Protein 2MZJ (pdb70)

Radius of gyration: 12.13 Å; Cα contacts (8 Å, |Δi|>4): 143; chains: 1; bounding box: 36×20×23 Å

Foldseek 3Di:
DFKWKKKKAQADLPDDPVVVCVQLVVLPFPDWDQPSVRRIIITMHGCVVDVPRNVVSVVSQQVLAQPQDPNTGMGIDTDDVD

GO terms:
  GO:0005730 nucleolus (C, IDA)
  GO:0030515 snoRNA binding (F, IDA)
  GO:0030686 90S preribosome (C, IDA)
  GO:0019843 rRNA binding (F, IDA)
  GO:0042274 ribosomal small subunit biogenesis (P, IGI)
  GO:0005730 nucleolus (C, HDA)
  GO:0005515 protein binding (F, IPI)

Sequence (82 aa):
GNRFIVFVGSLPRDITAVELQNHFKNSSPDQIRLRADKGIAFLEFDADKDRTGIQRRMDIALLQHGTLLKEKKINVELTVGGGNRFIVFVGSLPRDITAVELQNHFKNSSPDQIRLRADKGIAFLEFDADKDRTGIQRRMDIALLQHGTLLKEKKINVELTVGGGNRFIVFVGSLPRDITAVELQNHFKNSSPDQIRLRADKGIAFLEFDADKDRTGIQRRMDIALLQHGTLLKEKKINVELTVGGGNRFIVFVGSLPRDITAVELQNHFKNSSPDQIRLRADKGIAFLEFDADKDRTGIQRRMDIALLQHGTLLKEKKINVELTVGGGNRFIVFVGSLPRDITAVELQNHFKNSSPDQIRLRADKGIAFLEFDADKDRTGIQRRMDIALLQHGTLLKEKKINVELTVGGGNRFIVFVGSLPRDITAVELQNHFKNSSPDQIRLRADKGIAFLEFDADKDRTGIQRRMDIALLQHGTLLKEKKINVELTVGGGNRFIVFVGSLPRDITAVELQNHFKNSSPDQIRLRADKGIAFLEFDADKDRTGIQRRMDIALLQHGTLLKEKKINVELTVGGGNRFIVFVGSLPRDITAVELQNHFKNSSPDQIRLRADKGIAFLEFDADKDRTGIQRRMDIALLQHGTLLKEKKINVELTVGGGNRFIVFVGSLPRDITAVELQNHFKNSSPDQIRLRADKGIAFLEFDADKDRTGIQRRMDIALLQHGTLLKEKKINVELTVGGGNRFIVFVGSLPRDITAVELQNHFKNSSPDQIRLRADKGIAFLEFDADKDRTGIQRRMDIALLQHGTLLKEKKINVELTVGGGNRFIVFVGSLPRDITAVELQNHFKNSSPDQIRLRADKGIAFLEFDADKDRTGIQRRMDIALLQHGTLLKEKKINVELTVGGGNRFIVFVGSLPRDITAVELQNHFKNSSPDQIRLRADKGIAFLEFDADKDRTGIQRRMDIALLQHGTLLKEKKINVELTVGGGNRFIVFVGSLPRDITAVELQNHFKNSSPDQIRLRADKGIAFLEFDADKDRTGIQRRMDIALLQHGTLLKEKKINVELTVGGGNRFIVFVGSLPRDITAVELQNHFKNSSPDQIRLRADKGIAFLEFDADKDRTGIQRRMDIALLQHGTLLKEKKINVELTVGGGNRFIVFVGSLPRDITAVELQNHFKNSSPDQIRLRADKGIAFLEFDADKDRTGIQRRMDIALLQHGTLLKEKKINVELTVGGGNRFIVFVGSLPRDITAVELQNHFKNSSPDQIRLRADKGIAFLEFDADKDRTGIQRRMDIALLQHGTLLKEKKINVELTVGGGNRFIVFVGSLPRDITAVELQNHFKNSSPDQIRLRADKGIAFLEFDADKDRTGIQRRMDIALLQHGTLLKEKKINVELTVGGGNRFIVFVGSLPRDITAVELQNHFKNSSPDQIRLRADKGIAFLEFDADKDRTGIQRRMDIALLQHGTLLKEKKINVELTVGGGNRFIVFVGSLPRDITAVELQNHFKNSSPDQIRLRADKGIAFLEFDADKDRTGIQRRMDIALLQHGTLLKEKKINVELTVGGGNRFIVFVGSLPRDITAVELQNHFKNSSPDQIRLRADKGIAFLEFDADKDRTGIQRRMDIALLQHGTLLKEKKINVELTVGG

Nearest PDB structures (foldseek):
  2mzj-assembly1_A  TM=9.812E-01  e=7.059E-17  Saccharomyces cerevisiae S288C
  3h2v-assembly2_F  TM=8.733E-01  e=1.628E-04  Homo sapiens
  3h2u-assembly1_B  TM=7.815E-01  e=1.421E-04  Homo sapiens
  1wi6-assembly1_A  TM=7.344E-01  e=2.623E-04  Mus musculus
  2ogk-assembly1_C  TM=4.703E-01  e=1.940E-01  Archaeoglobus fulgidus

CATH classification: 3.30.70.330

Solvent-accessible surface area: 5448 Å² total; per-residue (Å²): 110,89,95,67,26,3,70,0,0,66,14,11,235,115,19,62,65,114,53,4,89,84,41,2,152,109,0,45,29,99,51,55,137,58,115,47,114,170,10,26,1,85,2,37,1,41,15,73,126,61,188,126,16,18,106,170,55,19,49,42,0,55,130,37,105,35,43,122,12,71,178,109,130,4,36,1,88,106,35,89,81,97

InterPro domains:
  IPR000504 RNA recognition motif domain [PS50102] (78-155)
  IPR012677 Nucleotide-binding alpha-beta plait domain superfamily [G3DSA:3.30.70.330] (75-156)
  IPR034228 Nop6, RNA recognition motif [cd12400] (78-151)
  IPR035979 RNA-binding domain superfamily [SSF54928] (69-158)

B-factor: mean 33.6, std 22.8, range [0.01, 75.54]

Organism: Saccharomyces cerevisiae (strain ATCC 204508 / S288c) (NCBI:txid559292)

Structure (mmCIF, N/CA/C/O backbone):
data_2MZJ
#
_entry.id   2MZJ
#
loop_
_atom_site.group_PDB
_atom_site.id
_atom_site.type_symbol
_atom_site.label_atom_id
_atom_site.label_alt_id
_atom_site.label_comp_id
_atom_site.label_asym_id
_atom_site.label_entity_id
_atom_site.label_seq_id
_atom_site.pdbx_PDB_ins_code
_atom_site.Cartn_x
_atom_site.Cartn_y
_atom_site.Cartn_z
_atom_site.occupancy
_atom_site.B_iso_or_equiv
_atom_site.auth_seq_id
_atom_site.auth_comp_id
_atom_site.auth_asym_id
_atom_site.auth_atom_id
_atom_site.pdbx_PDB_model_num
ATOM 1 N N . GLY A 1 1 ? -13.024 11.167 1.046 1.00 52.13 1 GLY A N 1
ATOM 2 C CA . GLY A 1 1 ? -14.367 10.745 1.459 1.00 32.43 1 GLY A CA 1
ATOM 3 C C . GLY A 1 1 ? -14.481 9.235 1.413 1.00 54.05 1 GLY A C 1
ATOM 4 O O . GLY A 1 1 ? -14.076 8.539 2.347 1.00 4.04 1 GLY A O 1
ATOM 8 N N . ASN A 1 2 ? -15.030 8.715 0.317 1.00 71.45 2 ASN A N 1
ATOM 9 C CA . ASN A 1 2 ? -15.232 7.294 0.049 1.00 5.21 2 ASN A CA 1
ATOM 10 C C . ASN A 1 2 ? -13.925 6.566 -0.292 1.00 25.13 2 ASN A C 1
ATOM 11 O O . ASN A 1 2 ? -13.893 5.771 -1.226 1.00 54.52 2 ASN A O 1
ATOM 22 N N . ARG A 1 3 ? -12.812 6.851 0.388 1.00 2.02 3 ARG A N 1
ATOM 23 C CA . ARG A 1 3 ? -11.538 6.181 0.145 1.00 14.15 3 ARG A CA 1
ATOM 24 C C . ARG A 1 3 ? -10.678 6.198 1.393 1.00 23.14 3 ARG A C 1
ATOM 25 O O . ARG A 1 3 ? -10.837 7.066 2.257 1.00 3.41 3 ARG A O 1
ATOM 46 N N . PHE A 1 4 ? -9.749 5.256 1.450 1.00 24.12 4 PHE A N 1
ATOM 47 C CA . PHE A 1 4 ? -8.795 5.062 2.530 1.00 2.03 4 PHE A CA 1
ATOM 48 C C . PHE A 1 4 ? -7.408 5.042 1.896 1.00 63.12 4 PHE A C 1
ATOM 49 O O . PHE A 1 4 ? -7.304 4.915 0.669 1.00 35.13 4 PHE A O 1
ATOM 66 N N . ILE A 1 5 ? -6.361 5.225 2.700 1.00 2.42 5 ILE A N 1
ATOM 67 C CA . ILE A 1 5 ? -4.978 5.229 2.250 1.00 3.31 5 ILE A CA 1
ATOM 68 C C . ILE A 1 5 ? -4.177 4.273 3.131 1.00 23.32 5 ILE A C 1
ATOM 69 O O . ILE A 1 5 ? -4.495 4.065 4.305 1.00 74.14 5 ILE A O 1
ATOM 85 N N . VAL A 1 6 ? -3.142 3.676 2.552 1.00 41.12 6 VAL A N 1
ATOM 86 C CA . VAL A 1 6 ? -2.239 2.750 3.204 1.00 53.44 6 VAL A CA 1
ATOM 87 C C . VAL A 1 6 ? -0.883 3.446 3.362 1.00 0.52 6 VAL A C 1
ATOM 88 O O . VAL A 1 6 ? -0.330 3.970 2.386 1.00 44.11 6 VAL A O 1
ATOM 101 N N . PHE A 1 7 ? -0.370 3.513 4.594 1.00 42.04 7 PHE A N 1
ATOM 102 C CA . PHE A 1 7 ? 0.920 4.117 4.892 1.00 71.14 7 PHE A CA 1
ATOM 103 C C . PHE A 1 7 ? 1.931 2.986 4.804 1.00 41.03 7 PHE A C 1
ATOM 104 O O . PHE A 1 7 ? 2.037 2.180 5.731 1.00 33.40 7 PHE A O 1
ATOM 121 N N . VAL A 1 8 ? 2.651 2.886 3.690 1.00 12.41 8 VAL A N 1
ATOM 122 C CA . VAL A 1 8 ? 3.659 1.848 3.523 1.00 2.31 8 VAL A CA 1
ATOM 123 C C . VAL A 1 8 ? 5.008 2.543 3.690 1.00 1.54 8 VAL A C 1
ATOM 124 O O . VAL A 1 8 ? 5.198 3.567 3.029 1.00 32.53 8 VAL A O 1
ATOM 137 N N . GLY A 1 9 ? 5.962 2.035 4.488 1.00 54.54 9 GLY A N 1
ATOM 138 C CA . GLY A 1 9 ? 7.267 2.689 4.633 1.00 3.35 9 GLY A CA 1
ATOM 139 C C . GLY A 1 9 ? 8.408 1.723 4.947 1.00 21.15 9 GLY A C 1
ATOM 140 O O . GLY A 1 9 ? 8.200 0.517 5.057 1.00 12.03 9 GLY A O 1
ATOM 144 N N . SER A 1 10 ? 9.623 2.266 5.075 1.00 3.03 10 SER A N 1
ATOM 145 C CA . SER A 1 10 ? 10.898 1.590 5.356 1.00 13.03 10 SER A CA 1
ATOM 146 C C . SER A 1 10 ? 11.494 0.939 4.095 1.00 20.12 10 SER A C 1
ATOM 147 O O . SER A 1 10 ? 12.422 0.133 4.189 1.00 31.15 10 SER A O 1
ATOM 155 N N . LEU A 1 11 ? 10.980 1.294 2.918 1.00 14.24 11 LEU A N 1
ATOM 156 C CA . LEU A 1 11 ? 11.371 0.761 1.619 1.00 74.35 11 LEU A CA 1
ATOM 157 C C . LEU A 1 11 ? 12.869 0.882 1.289 1.00 54.51 11 LEU A C 1
ATOM 158 O O . LEU A 1 11 ? 13.561 1.749 1.841 1.00 23.33 11 LEU A O 1
ATOM 174 N N . PRO A 1 12 ? 13.363 0.032 0.366 1.00 14.21 12 PRO A N 1
ATOM 175 C CA . PRO A 1 12 ? 14.748 0.024 -0.084 1.00 65.43 12 PRO A CA 1
ATOM 176 C C . PRO A 1 12 ? 15.036 1.246 -0.954 1.00 53.44 12 PRO A C 1
ATOM 177 O O . PRO A 1 12 ? 14.159 1.743 -1.662 1.00 11.31 12 PRO A O 1
ATOM 188 N N . ARG A 1 13 ? 16.298 1.678 -0.977 1.00 22.43 13 ARG A N 1
ATOM 189 C CA . ARG A 1 13 ? 16.738 2.828 -1.770 1.00 61.22 13 ARG A CA 1
ATOM 190 C C . ARG A 1 13 ? 16.516 2.601 -3.266 1.00 62.44 13 ARG A C 1
ATOM 191 O O . ARG A 1 13 ? 16.204 3.540 -3.992 1.00 0.13 13 ARG A O 1
ATOM 212 N N . ASP A 1 14 ? 16.666 1.356 -3.717 1.00 35.10 14 ASP A N 1
ATOM 213 C CA . ASP A 1 14 ? 16.524 0.946 -5.113 1.00 61.24 14 ASP A CA 1
ATOM 214 C C . ASP A 1 14 ? 15.106 0.518 -5.515 1.00 21.33 14 ASP A C 1
ATOM 215 O O . ASP A 1 14 ? 14.932 -0.085 -6.569 1.00 31.45 14 ASP A O 1
ATOM 224 N N . ILE A 1 15 ? 14.086 0.751 -4.684 1.00 13.23 15 ILE A N 1
ATOM 225 C CA . ILE A 1 15 ? 12.700 0.359 -4.967 1.00 3.53 15 ILE A CA 1
ATOM 226 C C . ILE A 1 15 ? 12.217 0.689 -6.399 1.00 41.44 15 ILE A C 1
ATOM 227 O O . ILE A 1 15 ? 12.507 1.763 -6.929 1.00 2.00 15 ILE A O 1
ATOM 243 N N . THR A 1 16 ? 11.446 -0.216 -7.011 1.00 20.30 16 THR A N 1
ATOM 244 C CA . THR A 1 16 ? 10.886 -0.074 -8.351 1.00 14.14 16 THR A CA 1
ATOM 245 C C . THR A 1 16 ? 9.366 -0.217 -8.266 1.00 2.40 16 THR A C 1
ATOM 246 O O . THR A 1 16 ? 8.865 -0.990 -7.450 1.00 3.23 16 THR A O 1
ATOM 257 N N . ALA A 1 17 ? 8.630 0.488 -9.134 1.00 0.51 17 ALA A N 1
ATOM 258 C CA . ALA A 1 17 ? 7.168 0.448 -9.172 1.00 63.23 17 ALA A CA 1
ATOM 259 C C . ALA A 1 17 ? 6.664 -0.964 -9.460 1.00 1.43 17 ALA A C 1
ATOM 260 O O . ALA A 1 17 ? 5.590 -1.337 -8.995 1.00 60.15 17 ALA A O 1
ATOM 267 N N . VAL A 1 18 ? 7.450 -1.756 -10.188 1.00 21.42 18 VAL A N 1
ATOM 268 C CA . VAL A 1 18 ? 7.129 -3.130 -10.534 1.00 61.14 18 VAL A CA 1
ATOM 269 C C . VAL A 1 18 ? 6.941 -3.942 -9.248 1.00 52.35 18 VAL A C 1
ATOM 270 O O . VAL A 1 18 ? 6.007 -4.735 -9.139 1.00 23.45 18 VAL A O 1
ATOM 283 N N . GLU A 1 19 ? 7.838 -3.726 -8.283 1.00 42.01 19 GLU A N 1
ATOM 284 C CA . GLU A 1 19 ? 7.854 -4.403 -6.988 1.00 53.02 19 GLU A CA 1
ATOM 285 C C . GLU A 1 19 ? 6.730 -3.906 -6.074 1.00 71.22 19 GLU A C 1
ATOM 286 O O . GLU A 1 19 ? 6.486 -4.471 -5.010 1.00 51.41 19 GLU A O 1
ATOM 298 N N . LEU A 1 20 ? 6.166 -2.733 -6.364 1.00 41.43 20 LEU A N 1
ATOM 299 C CA . LEU A 1 20 ? 5.053 -2.187 -5.607 1.00 11.11 20 LEU A CA 1
ATOM 300 C C . LEU A 1 20 ? 3.740 -2.732 -6.165 1.00 4.01 20 LEU A C 1
ATOM 301 O O . LEU A 1 20 ? 2.849 -3.127 -5.412 1.00 15.53 20 LEU A O 1
ATOM 317 N N . GLN A 1 21 ? 3.616 -2.752 -7.496 1.00 22.13 21 GLN A N 1
ATOM 318 C CA . GLN A 1 21 ? 2.436 -3.235 -8.196 1.00 31.11 21 GLN A CA 1
ATOM 319 C C . GLN A 1 21 ? 2.196 -4.708 -7.905 1.00 2.33 21 GLN A C 1
ATOM 320 O O . GLN A 1 21 ? 1.070 -5.083 -7.601 1.00 72.25 21 GLN A O 1
ATOM 334 N N . ASN A 1 22 ? 3.242 -5.536 -7.962 1.00 0.43 22 ASN A N 1
ATOM 335 C CA . ASN A 1 22 ? 3.131 -6.976 -7.738 1.00 33.33 22 ASN A CA 1
ATOM 336 C C . ASN A 1 22 ? 2.719 -7.358 -6.318 1.00 33.44 22 ASN A C 1
ATOM 337 O O . ASN A 1 22 ? 2.065 -8.389 -6.120 1.00 63.25 22 ASN A O 1
ATOM 348 N N . HIS A 1 23 ? 3.033 -6.516 -5.343 1.00 2.42 23 HIS A N 1
ATOM 349 C CA . HIS A 1 23 ? 2.732 -6.732 -3.942 1.00 51.31 23 HIS A CA 1
ATOM 350 C C . HIS A 1 23 ? 1.248 -6.503 -3.698 1.00 75.34 23 HIS A C 1
ATOM 351 O O . HIS A 1 23 ? 0.518 -7.428 -3.346 1.00 60.32 23 HIS A O 1
ATOM 365 N N . PHE A 1 24 ? 0.781 -5.283 -3.969 1.00 5.31 24 PHE A N 1
ATOM 366 C CA . PHE A 1 24 ? -0.604 -4.867 -3.769 1.00 11.34 24 PHE A CA 1
ATOM 367 C C . PHE A 1 24 ? -1.561 -5.284 -4.881 1.00 31.12 24 PHE A C 1
ATOM 368 O O . PHE A 1 24 ? -2.748 -4.973 -4.785 1.00 61.14 24 PHE A O 1
ATOM 385 N N . LYS A 1 25 ? -1.099 -6.036 -5.882 1.00 5.03 25 LYS A N 1
ATOM 386 C CA . LYS A 1 25 ? -1.876 -6.522 -7.007 1.00 32.20 25 LYS A CA 1
ATOM 387 C C . LYS A 1 25 ? -3.183 -7.160 -6.524 1.00 63.32 25 LYS A C 1
ATOM 388 O O . LYS A 1 25 ? -4.244 -6.728 -6.968 1.00 2.00 25 LYS A O 1
ATOM 407 N N . ASN A 1 26 ? -3.132 -8.099 -5.570 1.00 0.04 26 ASN A N 1
ATOM 408 C CA . ASN A 1 26 ? -4.319 -8.770 -5.019 1.00 24.15 26 ASN A CA 1
ATOM 409 C C . ASN A 1 26 ? -5.287 -7.771 -4.357 1.00 5.03 26 ASN A C 1
ATOM 410 O O . ASN A 1 26 ? -6.503 -7.845 -4.546 1.00 20.34 26 ASN A O 1
ATOM 421 N N . SER A 1 27 ? -4.767 -6.831 -3.562 1.00 13.11 27 SER A N 1
ATOM 422 C CA . SER A 1 27 ? -5.577 -5.819 -2.880 1.00 4.42 27 SER A CA 1
ATOM 423 C C . SER A 1 27 ? -6.168 -4.768 -3.846 1.00 5.42 27 SER A C 1
ATOM 424 O O . SER A 1 27 ? -7.103 -4.073 -3.474 1.00 12.40 27 SER A O 1
ATOM 432 N N . SER A 1 28 ? -5.653 -4.661 -5.073 1.00 53.23 28 SER A N 1
ATOM 433 C CA . SER A 1 28 ? -6.091 -3.748 -6.132 1.00 23.30 28 SER A CA 1
ATOM 434 C C . SER A 1 28 ? -6.245 -2.262 -5.728 1.00 45.11 28 SER A C 1
ATOM 435 O O . SER A 1 28 ? -7.369 -1.755 -5.658 1.00 3.01 28 SER A O 1
ATOM 443 N N . PRO A 1 29 ? -5.140 -1.531 -5.487 1.00 40.14 29 PRO A N 1
ATOM 444 C CA . PRO A 1 29 ? -5.186 -0.110 -5.137 1.00 63.23 29 PRO A CA 1
ATOM 445 C C . PRO A 1 29 ? -5.711 0.713 -6.320 1.00 41.02 29 PRO A C 1
ATOM 446 O O . PRO A 1 29 ? -5.774 0.246 -7.464 1.00 61.43 29 PRO A O 1
ATOM 457 N N . ASP A 1 30 ? -6.074 1.956 -6.033 1.00 45.24 30 ASP A N 1
ATOM 458 C CA . ASP A 1 30 ? -6.585 2.935 -6.982 1.00 11.10 30 ASP A CA 1
ATOM 459 C C . ASP A 1 30 ? -5.437 3.857 -7.377 1.00 20.50 30 ASP A C 1
ATOM 460 O O . ASP A 1 30 ? -5.174 4.084 -8.561 1.00 34.24 30 ASP A O 1
ATOM 469 N N . GLN A 1 31 ? -4.702 4.337 -6.374 1.00 31.34 31 GLN A N 1
ATOM 470 C CA . GLN A 1 31 ? -3.586 5.263 -6.544 1.00 33.32 31 GLN A CA 1
ATOM 471 C C . GLN A 1 31 ? -2.284 4.600 -6.082 1.00 2.41 31 GLN A C 1
ATOM 472 O O . GLN A 1 31 ? -2.332 3.742 -5.203 1.00 20.12 31 GLN A O 1
ATOM 486 N N . ILE A 1 32 ? -1.138 4.951 -6.681 1.00 21.40 32 ILE A N 1
ATOM 487 C CA . ILE A 1 32 ? 0.191 4.412 -6.368 1.00 51.32 32 ILE A CA 1
ATOM 488 C C . ILE A 1 32 ? 1.202 5.548 -6.588 1.00 23.25 32 ILE A C 1
ATOM 489 O O . ILE A 1 32 ? 1.412 5.960 -7.734 1.00 2.11 32 ILE A O 1
ATOM 505 N N . ARG A 1 33 ? 1.836 6.055 -5.522 1.00 20.41 33 ARG A N 1
ATOM 506 C CA . ARG A 1 33 ? 2.818 7.136 -5.550 1.00 54.31 33 ARG A CA 1
ATOM 507 C C . ARG A 1 33 ? 3.960 6.838 -4.568 1.00 74.41 33 ARG A C 1
ATOM 508 O O . ARG A 1 33 ? 3.773 7.009 -3.361 1.00 5.14 33 ARG A O 1
ATOM 529 N N . LEU A 1 34 ? 5.132 6.421 -5.052 1.00 4.52 34 LEU A N 1
ATOM 530 C CA . LEU A 1 34 ? 6.327 6.082 -4.261 1.00 51.31 34 LEU A CA 1
ATOM 531 C C . LEU A 1 34 ? 7.209 7.319 -4.060 1.00 12.22 34 LEU A C 1
ATOM 532 O O . LEU A 1 34 ? 7.532 8.019 -5.024 1.00 22.33 34 LEU A O 1
ATOM 548 N N . ARG A 1 35 ? 7.577 7.628 -2.811 1.00 34.24 35 ARG A N 1
ATOM 549 C CA . ARG A 1 35 ? 8.447 8.736 -2.415 1.00 75.41 35 ARG A CA 1
ATOM 550 C C . ARG A 1 35 ? 9.680 8.149 -1.723 1.00 40.13 35 ARG A C 1
ATOM 551 O O . ARG A 1 35 ? 9.731 8.059 -0.490 1.00 51.25 35 ARG A O 1
ATOM 572 N N . ALA A 1 36 ? 10.695 7.767 -2.505 1.00 42.33 36 ALA A N 1
ATOM 573 C CA . ALA A 1 36 ? 11.937 7.191 -1.987 1.00 23.20 36 ALA A CA 1
ATOM 574 C C . ALA A 1 36 ? 12.646 8.120 -0.989 1.00 15.42 36 ALA A C 1
ATOM 575 O O . ALA A 1 36 ? 13.354 7.628 -0.112 1.00 52.42 36 ALA A O 1
ATOM 582 N N . ASP A 1 37 ? 12.362 9.427 -1.042 1.00 21.45 37 ASP A N 1
ATOM 583 C CA . ASP A 1 37 ? 12.903 10.498 -0.195 1.00 13.01 37 ASP A CA 1
ATOM 584 C C . ASP A 1 37 ? 12.775 10.179 1.304 1.00 34.41 37 ASP A C 1
ATOM 585 O O . ASP A 1 37 ? 13.533 10.695 2.130 1.00 44.03 37 ASP A O 1
ATOM 594 N N . LYS A 1 38 ? 11.764 9.383 1.671 1.00 43.32 38 LYS A N 1
ATOM 595 C CA . LYS A 1 38 ? 11.473 8.908 3.021 1.00 72.15 38 LYS A CA 1
ATOM 596 C C . LYS A 1 38 ? 11.181 7.400 3.008 1.00 11.13 38 LYS A C 1
ATOM 597 O O . LYS A 1 38 ? 10.701 6.868 4.008 1.00 13.32 38 LYS A O 1
ATOM 616 N N . GLY A 1 39 ? 11.393 6.724 1.876 1.00 11.40 39 GLY A N 1
ATOM 617 C CA . GLY A 1 39 ? 11.148 5.300 1.721 1.00 31.44 39 GLY A CA 1
ATOM 618 C C . GLY A 1 39 ? 9.705 4.933 2.048 1.00 73.12 39 GLY A C 1
ATOM 619 O O . GLY A 1 39 ? 9.482 3.880 2.642 1.00 42.23 39 GLY A O 1
ATOM 623 N N . ILE A 1 40 ? 8.746 5.798 1.707 1.00 31.12 40 ILE A N 1
ATOM 624 C CA . ILE A 1 40 ? 7.319 5.633 1.922 1.00 54.31 40 ILE A CA 1
ATOM 625 C C . ILE A 1 40 ? 6.603 5.826 0.593 1.00 54.21 40 ILE A C 1
ATOM 626 O O . ILE A 1 40 ? 7.201 6.260 -0.394 1.00 31.52 40 ILE A O 1
ATOM 642 N N . ALA A 1 41 ? 5.316 5.516 0.569 1.00 43.42 41 ALA A N 1
ATOM 643 C CA . ALA A 1 41 ? 4.462 5.635 -0.586 1.00 4.33 41 ALA A CA 1
ATOM 644 C C . ALA A 1 41 ? 3.045 5.844 -0.087 1.00 54.42 41 ALA A C 1
ATOM 645 O O . ALA A 1 41 ? 2.773 5.727 1.112 1.00 51.14 41 ALA A O 1
ATOM 652 N N . PHE A 1 42 ? 2.151 6.161 -1.012 1.00 3.34 42 PHE A N 1
ATOM 653 C CA . PHE A 1 42 ? 0.743 6.388 -0.738 1.00 4.30 42 PHE A CA 1
ATOM 654 C C . PHE A 1 42 ? -0.007 5.501 -1.716 1.00 21.43 42 PHE A C 1
ATOM 655 O O . PHE A 1 42 ? 0.377 5.404 -2.890 1.00 51.24 42 PHE A O 1
ATOM 672 N N . LEU A 1 43 ? -1.032 4.816 -1.221 1.00 35.11 43 LEU A N 1
ATOM 673 C CA . LEU A 1 43 ? -1.874 3.929 -1.999 1.00 14.12 43 LEU A CA 1
ATOM 674 C C . LEU A 1 43 ? -3.297 4.179 -1.558 1.00 2.53 43 LEU A C 1
ATOM 675 O O . LEU A 1 43 ? -3.610 3.901 -0.402 1.00 33.34 43 LEU A O 1
ATOM 691 N N . GLU A 1 44 ? -4.087 4.824 -2.409 1.00 34.44 44 GLU A N 1
ATOM 692 C CA . GLU A 1 44 ? -5.489 5.114 -2.124 1.00 24.23 44 GLU A CA 1
ATOM 693 C C . GLU A 1 44 ? -6.287 3.907 -2.609 1.00 12.11 44 GLU A C 1
ATOM 694 O O . GLU A 1 44 ? -5.848 3.203 -3.527 1.00 11.20 44 GLU A O 1
ATOM 706 N N . PHE A 1 45 ? -7.458 3.679 -2.023 1.00 2.41 45 PHE A N 1
ATOM 707 C CA . PHE A 1 45 ? -8.347 2.581 -2.351 1.00 5.31 45 PHE A CA 1
ATOM 708 C C . PHE A 1 45 ? -9.774 3.113 -2.325 1.00 20.43 45 PHE A C 1
ATOM 709 O O . PHE A 1 45 ? -10.262 3.518 -1.263 1.00 43.11 45 PHE A O 1
ATOM 726 N N . ASP A 1 46 ? -10.439 3.093 -3.482 1.00 2.23 46 ASP A N 1
ATOM 727 C CA . ASP A 1 46 ? -11.803 3.579 -3.620 1.00 25.32 46 ASP A CA 1
ATOM 728 C C . ASP A 1 46 ? -12.799 2.660 -2.919 1.00 60.11 46 ASP A C 1
ATOM 729 O O . ASP A 1 46 ? -13.026 1.516 -3.330 1.00 22.32 46 ASP A O 1
ATOM 738 N N . ALA A 1 47 ? -13.357 3.133 -1.809 1.00 14.44 47 ALA A N 1
ATOM 739 C CA . ALA A 1 47 ? -14.339 2.417 -1.016 1.00 34.50 47 ALA A CA 1
ATOM 740 C C . ALA A 1 47 ? -15.654 2.314 -1.782 1.00 13.53 47 ALA A C 1
ATOM 741 O O . ALA A 1 47 ? -16.369 1.321 -1.622 1.00 43.53 47 ALA A O 1
ATOM 748 N N . ASP A 1 48 ? -15.961 3.313 -2.615 1.00 42.32 48 ASP A N 1
ATOM 749 C CA . ASP A 1 48 ? -17.181 3.352 -3.417 1.00 55.04 48 ASP A CA 1
ATOM 750 C C . ASP A 1 48 ? -17.190 2.258 -4.492 1.00 53.14 48 ASP A C 1
ATOM 751 O O . ASP A 1 48 ? -18.254 1.853 -4.972 1.00 51.51 48 ASP A O 1
ATOM 760 N N . LYS A 1 49 ? -16.012 1.736 -4.855 1.00 35.31 49 LYS A N 1
ATOM 761 C CA . LYS A 1 49 ? -15.874 0.675 -5.844 1.00 11.24 49 LYS A CA 1
ATOM 762 C C . LYS A 1 49 ? -16.602 -0.566 -5.330 1.00 60.41 49 LYS A C 1
ATOM 763 O O . LYS A 1 49 ? -17.183 -1.278 -6.144 1.00 15.41 49 LYS A O 1
ATOM 782 N N . ASP A 1 50 ? -16.552 -0.864 -4.025 1.00 55.52 50 ASP A N 1
ATOM 783 C CA . ASP A 1 50 ? -17.224 -2.020 -3.431 1.00 25.32 50 ASP A CA 1
ATOM 784 C C . ASP A 1 50 ? -17.442 -1.826 -1.932 1.00 71.42 50 ASP A C 1
ATOM 785 O O . ASP A 1 50 ? -16.515 -2.021 -1.132 1.00 15.43 50 ASP A O 1
ATOM 794 N N . ARG A 1 51 ? -18.678 -1.494 -1.546 1.00 22.13 51 ARG A N 1
ATOM 795 C CA . ARG A 1 51 ? -19.068 -1.286 -0.148 1.00 64.52 51 ARG A CA 1
ATOM 796 C C . ARG A 1 51 ? -18.694 -2.457 0.748 1.00 23.13 51 ARG A C 1
ATOM 797 O O . ARG A 1 51 ? -18.345 -2.221 1.906 1.00 5.30 51 ARG A O 1
ATOM 818 N N . THR A 1 52 ? -18.731 -3.692 0.256 1.00 71.24 52 THR A N 1
ATOM 819 C CA . THR A 1 52 ? -18.442 -4.865 1.072 1.00 11.01 52 THR A CA 1
ATOM 820 C C . THR A 1 52 ? -17.161 -5.604 0.660 1.00 72.14 52 THR A C 1
ATOM 821 O O . THR A 1 52 ? -16.915 -6.715 1.141 1.00 72.43 52 THR A O 1
ATOM 832 N N . GLY A 1 53 ? -16.324 -4.987 -0.183 1.00 72.24 53 GLY A N 1
ATOM 833 C CA . GLY A 1 53 ? -15.059 -5.544 -0.662 1.00 14.14 53 GLY A CA 1
ATOM 834 C C . GLY A 1 53 ? -13.860 -4.706 -0.223 1.00 31.13 53 GLY A C 1
ATOM 835 O O . GLY A 1 53 ? -12.761 -5.246 -0.084 1.00 3.23 53 GLY A O 1
ATOM 839 N N . ILE A 1 54 ? -14.054 -3.405 0.049 1.00 62.55 54 ILE A N 1
ATOM 840 C CA . ILE A 1 54 ? -12.981 -2.510 0.488 1.00 64.14 54 ILE A CA 1
ATOM 841 C C . ILE A 1 54 ? -12.289 -3.068 1.746 1.00 4.02 54 ILE A C 1
ATOM 842 O O . ILE A 1 54 ? -11.072 -2.935 1.894 1.00 12.30 54 ILE A O 1
ATOM 858 N N . GLN A 1 55 ? -13.054 -3.750 2.610 1.00 4.00 55 GLN A N 1
ATOM 859 C CA . GLN A 1 55 ? -12.565 -4.365 3.842 1.00 23.32 55 GLN A CA 1
ATOM 860 C C . GLN A 1 55 ? -11.432 -5.344 3.512 1.00 0.40 55 GLN A C 1
ATOM 861 O O . GLN A 1 55 ? -10.295 -5.150 3.935 1.00 41.34 55 GLN A O 1
ATOM 875 N N . ARG A 1 56 ? -11.720 -6.383 2.717 1.00 42.44 56 ARG A N 1
ATOM 876 C CA . ARG A 1 56 ? -10.716 -7.379 2.363 1.00 15.21 56 ARG A CA 1
ATOM 877 C C . ARG A 1 56 ? -9.551 -6.755 1.626 1.00 24.13 56 ARG A C 1
ATOM 878 O O . ARG A 1 56 ? -8.419 -7.186 1.835 1.00 13.41 56 ARG A O 1
ATOM 899 N N . ARG A 1 57 ? -9.792 -5.760 0.771 1.00 42.23 57 ARG A N 1
ATOM 900 C CA . ARG A 1 57 ? -8.697 -5.107 0.062 1.00 61.32 57 ARG A CA 1
ATOM 901 C C . ARG A 1 57 ? -7.734 -4.511 1.089 1.00 3.15 57 ARG A C 1
ATOM 902 O O . ARG A 1 57 ? -6.520 -4.668 0.935 1.00 3.43 57 ARG A O 1
ATOM 923 N N . MET A 1 58 ? -8.254 -3.871 2.143 1.00 1.22 58 MET A N 1
ATOM 924 C CA . MET A 1 58 ? -7.428 -3.293 3.185 1.00 43.31 58 MET A CA 1
ATOM 925 C C . MET A 1 58 ? -6.747 -4.419 3.953 1.00 64.42 58 MET A C 1
ATOM 926 O O . MET A 1 58 ? -5.542 -4.326 4.140 1.00 53.14 58 MET A O 1
ATOM 940 N N . ASP A 1 59 ? -7.452 -5.493 4.338 1.00 40.05 59 ASP A N 1
ATOM 941 C CA . ASP A 1 59 ? -6.878 -6.630 5.078 1.00 14.42 59 ASP A CA 1
ATOM 942 C C . ASP A 1 59 ? -5.642 -7.155 4.352 1.00 12.44 59 ASP A C 1
ATOM 943 O O . ASP A 1 59 ? -4.574 -7.300 4.942 1.00 21.25 59 ASP A O 1
ATOM 952 N N . ILE A 1 60 ? -5.788 -7.430 3.054 1.00 0.33 60 ILE A N 1
ATOM 953 C CA . ILE A 1 60 ? -4.746 -7.949 2.182 1.00 60.25 60 ILE A CA 1
ATOM 954 C C . ILE A 1 60 ? -3.555 -6.992 2.145 1.00 72.22 60 ILE A C 1
ATOM 955 O O . ILE A 1 60 ? -2.406 -7.447 2.089 1.00 62.41 60 ILE A O 1
ATOM 971 N N . ALA A 1 61 ? -3.794 -5.680 2.140 1.00 31.40 61 ALA A N 1
ATOM 972 C CA . ALA A 1 61 ? -2.722 -4.702 2.130 1.00 42.55 61 ALA A CA 1
ATOM 973 C C . ALA A 1 61 ? -2.056 -4.654 3.510 1.00 72.41 61 ALA A C 1
ATOM 974 O O . ALA A 1 61 ? -0.834 -4.601 3.590 1.00 24.53 61 ALA A O 1
ATOM 981 N N . LEU A 1 62 ? -2.844 -4.684 4.587 1.00 31.10 62 LEU A N 1
ATOM 982 C CA . LEU A 1 62 ? -2.394 -4.622 5.980 1.00 63.41 62 LEU A CA 1
ATOM 983 C C . LEU A 1 62 ? -1.577 -5.851 6.358 1.00 54.33 62 LEU A C 1
ATOM 984 O O . LEU A 1 62 ? -0.662 -5.770 7.179 1.00 15.30 62 LEU A O 1
ATOM 1000 N N . LEU A 1 63 ? -1.870 -6.992 5.739 1.00 74.33 63 LEU A N 1
ATOM 1001 C CA . LEU A 1 63 ? -1.154 -8.233 5.986 1.00 53.33 63 LEU A CA 1
ATOM 1002 C C . LEU A 1 63 ? 0.299 -8.118 5.514 1.00 14.40 63 LEU A C 1
ATOM 1003 O O . LEU A 1 63 ? 1.110 -8.964 5.875 1.00 24.30 63 LEU A O 1
ATOM 1019 N N . GLN A 1 64 ? 0.641 -7.081 4.738 1.00 40.31 64 GLN A N 1
ATOM 1020 C CA . GLN A 1 64 ? 1.991 -6.845 4.241 1.00 64.32 64 GLN A CA 1
ATOM 1021 C C . GLN A 1 64 ? 2.823 -6.042 5.269 1.00 44.52 64 GLN A C 1
ATOM 1022 O O . GLN A 1 64 ? 3.928 -5.584 4.975 1.00 32.34 64 GLN A O 1
ATOM 1036 N N . HIS A 1 65 ? 2.289 -5.788 6.469 1.00 21.11 65 HIS A N 1
ATOM 1037 C CA . HIS A 1 65 ? 2.981 -5.082 7.535 1.00 44.43 65 HIS A CA 1
ATOM 1038 C C . HIS A 1 65 ? 4.006 -6.068 8.073 1.00 32.42 65 HIS A C 1
ATOM 1039 O O . HIS A 1 65 ? 3.640 -7.125 8.598 1.00 5.31 65 HIS A O 1
ATOM 1053 N N . GLY A 1 66 ? 5.277 -5.739 7.910 1.00 54.31 66 GLY A N 1
ATOM 1054 C CA . GLY A 1 66 ? 6.406 -6.542 8.336 1.00 42.41 66 GLY A CA 1
ATOM 1055 C C . GLY A 1 66 ? 6.857 -7.508 7.251 1.00 14.34 66 GLY A C 1
ATOM 1056 O O . GLY A 1 66 ? 7.680 -8.376 7.547 1.00 11.50 66 GLY A O 1
ATOM 1060 N N . THR A 1 67 ? 6.296 -7.458 6.036 1.00 22.51 67 THR A N 1
ATOM 1061 C CA . THR A 1 67 ? 6.777 -8.366 5.012 1.00 5.34 67 THR A CA 1
ATOM 1062 C C . THR A 1 67 ? 8.127 -7.827 4.526 1.00 52.51 67 THR A C 1
ATOM 1063 O O . THR A 1 67 ? 8.526 -6.679 4.763 1.00 12.32 67 THR A O 1
ATOM 1074 N N . LEU A 1 68 ? 8.865 -8.696 3.862 1.00 61.31 68 LEU A N 1
ATOM 1075 C CA . LEU A 1 68 ? 10.161 -8.467 3.290 1.00 62.44 68 LEU A CA 1
ATOM 1076 C C . LEU A 1 68 ? 9.971 -8.098 1.820 1.00 11.41 68 LEU A C 1
ATOM 1077 O O . LEU A 1 68 ? 9.117 -8.661 1.134 1.00 41.23 68 LEU A O 1
ATOM 1093 N N . LEU A 1 69 ? 10.743 -7.126 1.340 1.00 41.13 69 LEU A N 1
ATOM 1094 C CA . LEU A 1 69 ? 10.732 -6.597 -0.015 1.00 55.23 69 LEU A CA 1
ATOM 1095 C C . LEU A 1 69 ? 12.159 -6.215 -0.374 1.00 34.20 69 LEU A C 1
ATOM 1096 O O . LEU A 1 69 ? 12.749 -5.407 0.338 1.00 4.34 69 LEU A O 1
ATOM 1112 N N . LYS A 1 70 ? 12.708 -6.774 -1.456 1.00 54.34 70 LYS A N 1
ATOM 1113 C CA . LYS A 1 70 ? 14.070 -6.504 -1.940 1.00 61.44 70 LYS A CA 1
ATOM 1114 C C . LYS A 1 70 ? 15.111 -6.434 -0.804 1.00 41.24 70 LYS A C 1
ATOM 1115 O O . LYS A 1 70 ? 15.919 -5.509 -0.733 1.00 24.25 70 LYS A O 1
ATOM 1134 N N . GLU A 1 71 ? 15.060 -7.415 0.097 1.00 14.43 71 GLU A N 1
ATOM 1135 C CA . GLU A 1 71 ? 15.939 -7.589 1.256 1.00 20.34 71 GLU A CA 1
ATOM 1136 C C . GLU A 1 71 ? 15.839 -6.523 2.354 1.00 42.44 71 GLU A C 1
ATOM 1137 O O . GLU A 1 71 ? 16.768 -6.330 3.138 1.00 65.21 71 GLU A O 1
ATOM 1149 N N . LYS A 1 72 ? 14.701 -5.840 2.433 1.00 20.10 72 LYS A N 1
ATOM 1150 C CA . LYS A 1 72 ? 14.362 -4.840 3.438 1.00 12.20 72 LYS A CA 1
ATOM 1151 C C . LYS A 1 72 ? 13.047 -5.307 4.045 1.00 40.15 72 LYS A C 1
ATOM 1152 O O . LYS A 1 72 ? 12.307 -6.048 3.399 1.00 74.14 72 LYS A O 1
ATOM 1171 N N . LYS A 1 73 ? 12.765 -4.961 5.295 1.00 11.30 73 LYS A N 1
ATOM 1172 C CA . LYS A 1 73 ? 11.499 -5.317 5.957 1.00 32.41 73 LYS A CA 1
ATOM 1173 C C . LYS A 1 73 ? 10.733 -4.008 5.919 1.00 53.54 73 LYS A C 1
ATOM 1174 O O . LYS A 1 73 ? 11.327 -2.969 6.240 1.00 51.24 73 LYS A O 1
ATOM 1193 N N . ILE A 1 74 ? 9.453 -4.022 5.573 1.00 75.32 74 ILE A N 1
ATOM 1194 C CA . ILE A 1 74 ? 8.669 -2.796 5.464 1.00 41.03 74 ILE A CA 1
ATOM 1195 C C . ILE A 1 74 ? 7.436 -2.798 6.360 1.00 64.22 74 ILE A C 1
ATOM 1196 O O . ILE A 1 74 ? 7.013 -3.843 6.841 1.00 1.22 74 ILE A O 1
ATOM 1212 N N . ASN A 1 75 ? 6.889 -1.611 6.619 1.00 21.22 75 ASN A N 1
ATOM 1213 C CA . ASN A 1 75 ? 5.713 -1.399 7.461 1.00 24.53 75 ASN A CA 1
ATOM 1214 C C . ASN A 1 75 ? 4.500 -1.041 6.629 1.00 23.32 75 ASN A C 1
ATOM 1215 O O . ASN A 1 75 ? 4.656 -0.493 5.539 1.00 54.43 75 ASN A O 1
ATOM 1226 N N . VAL A 1 76 ? 3.309 -1.285 7.181 1.00 13.13 76 VAL A N 1
ATOM 1227 C CA . VAL A 1 76 ? 2.023 -0.988 6.577 1.00 31.32 76 VAL A CA 1
ATOM 1228 C C . VAL A 1 76 ? 1.043 -0.637 7.703 1.00 21.21 76 VAL A C 1
ATOM 1229 O O . VAL A 1 76 ? 0.773 -1.474 8.562 1.00 52.44 76 VAL A O 1
ATOM 1242 N N . GLU A 1 77 ? 0.507 0.582 7.717 1.00 5.44 77 GLU A N 1
ATOM 1243 C CA . GLU A 1 77 ? -0.449 1.058 8.718 1.00 54.24 77 GLU A CA 1
ATOM 1244 C C . GLU A 1 77 ? -1.518 1.946 8.062 1.00 65.44 77 GLU A C 1
ATOM 1245 O O . GLU A 1 77 ? -1.500 2.145 6.843 1.00 71.45 77 GLU A O 1
ATOM 1257 N N . LEU A 1 78 ? -2.525 2.376 8.825 1.00 33.34 78 LEU A N 1
ATOM 1258 C CA . LEU A 1 78 ? -3.620 3.216 8.346 1.00 34.14 78 LEU A CA 1
ATOM 1259 C C . LEU A 1 78 ? -3.227 4.689 8.361 1.00 14.33 78 LEU A C 1
ATOM 1260 O O . LEU A 1 78 ? -2.441 5.136 9.203 1.00 20.34 78 LEU A O 1
ATOM 1276 N N . THR A 1 79 ? -3.841 5.452 7.461 1.00 51.43 79 THR A N 1
ATOM 1277 C CA . THR A 1 79 ? -3.622 6.876 7.297 1.00 2.41 79 THR A CA 1
ATOM 1278 C C . THR A 1 79 ? -4.901 7.428 6.678 1.00 14.24 79 THR A C 1
ATOM 1279 O O . THR A 1 79 ? -5.298 6.994 5.598 1.00 45.03 79 THR A O 1
ATOM 1290 N N . VAL A 1 80 ? -5.577 8.317 7.407 1.00 20.13 80 VAL A N 1
ATOM 1291 C CA . VAL A 1 80 ? -6.826 9.013 7.094 1.00 42.12 80 VAL A CA 1
ATOM 1292 C C . VAL A 1 80 ? -7.371 9.500 8.428 1.00 22.14 80 VAL A C 1
ATOM 1293 O O . VAL A 1 80 ? -7.396 10.702 8.697 1.00 51.03 80 VAL A O 1
ATOM 1306 N N . GLY A 1 81 ? -7.749 8.566 9.289 1.00 31.54 81 GLY A N 1
ATOM 1307 C CA . GLY A 1 81 ? -8.282 8.803 10.617 1.00 24.52 81 GLY A CA 1
ATOM 1308 C C . GLY A 1 81 ? -7.145 8.714 11.614 1.00 71.22 81 GLY A C 1
ATOM 1309 O O . GLY A 1 81 ? -7.122 7.792 12.430 1.00 45.04 81 GLY A O 1
ATOM 1313 N N . GLY A 1 82 ? -6.259 9.707 11.584 1.00 14.11 82 GLY A N 1
ATOM 1314 C CA . GLY A 1 82 ? -5.090 9.761 12.444 1.00 75.35 82 GLY A CA 1
ATOM 1315 C C . GLY A 1 82 ? -3.994 9.007 11.720 1.00 40.45 82 GLY A C 1
ATOM 1316 O O . GLY A 1 82 ? -3.875 9.225 10.490 1.00 0.00 82 GLY A O 1
ATOM 1320 N N . GLY A 1 1 ? -13.467 9.691 4.713 1.00 75.24 1 GLY A N 2
ATOM 1321 C CA . GLY A 1 1 ? -14.660 9.692 3.854 1.00 52.11 1 GLY A CA 2
ATOM 1322 C C . GLY A 1 1 ? -14.670 8.451 2.983 1.00 22.13 1 GLY A C 2
ATOM 1323 O O . GLY A 1 1 ? -14.357 7.361 3.463 1.00 55.42 1 GLY A O 2
ATOM 1327 N N . ASN A 1 2 ? -15.022 8.585 1.702 1.00 40.22 2 ASN A N 2
ATOM 1328 C CA . ASN A 1 2 ? -15.066 7.464 0.762 1.00 4.43 2 ASN A CA 2
ATOM 1329 C C . ASN A 1 2 ? -13.706 7.005 0.262 1.00 41.35 2 ASN A C 2
ATOM 1330 O O . ASN A 1 2 ? -13.673 6.168 -0.624 1.00 23.24 2 ASN A O 2
ATOM 1341 N N . ARG A 1 3 ? -12.583 7.517 0.751 1.00 54.32 3 ARG A N 2
ATOM 1342 C CA . ARG A 1 3 ? -11.295 7.063 0.244 1.00 0.02 3 ARG A CA 2
ATOM 1343 C C . ARG A 1 3 ? -10.261 7.032 1.346 1.00 1.43 3 ARG A C 2
ATOM 1344 O O . ARG A 1 3 ? -9.997 8.063 1.976 1.00 5.52 3 ARG A O 2
ATOM 1365 N N . PHE A 1 4 ? -9.760 5.836 1.608 1.00 64.43 4 PHE A N 2
ATOM 1366 C CA . PHE A 1 4 ? -8.744 5.557 2.605 1.00 65.34 4 PHE A CA 2
ATOM 1367 C C . PHE A 1 4 ? -7.391 5.555 1.894 1.00 11.10 4 PHE A C 2
ATOM 1368 O O . PHE A 1 4 ? -7.330 5.556 0.655 1.00 62.53 4 PHE A O 2
ATOM 1385 N N . ILE A 1 5 ? -6.324 5.658 2.685 1.00 4.20 5 ILE A N 2
ATOM 1386 C CA . ILE A 1 5 ? -4.943 5.678 2.226 1.00 30.21 5 ILE A CA 2
ATOM 1387 C C . ILE A 1 5 ? -4.147 4.750 3.136 1.00 33.43 5 ILE A C 2
ATOM 1388 O O . ILE A 1 5 ? -4.328 4.772 4.355 1.00 11.42 5 ILE A O 2
ATOM 1404 N N . VAL A 1 6 ? -3.249 3.952 2.574 1.00 40.14 6 VAL A N 2
ATOM 1405 C CA . VAL A 1 6 ? -2.399 3.055 3.346 1.00 72.03 6 VAL A CA 2
ATOM 1406 C C . VAL A 1 6 ? -1.087 3.826 3.530 1.00 23.11 6 VAL A C 2
ATOM 1407 O O . VAL A 1 6 ? -0.698 4.627 2.671 1.00 14.14 6 VAL A O 2
ATOM 1420 N N . PHE A 1 7 ? -0.418 3.637 4.658 1.00 3.31 7 PHE A N 2
ATOM 1421 C CA . PHE A 1 7 ? 0.843 4.246 5.021 1.00 34.14 7 PHE A CA 2
ATOM 1422 C C . PHE A 1 7 ? 1.874 3.125 4.935 1.00 4.03 7 PHE A C 2
ATOM 1423 O O . PHE A 1 7 ? 1.940 2.248 5.796 1.00 54.45 7 PHE A O 2
ATOM 1440 N N . VAL A 1 8 ? 2.658 3.146 3.866 1.00 43.04 8 VAL A N 2
ATOM 1441 C CA . VAL A 1 8 ? 3.694 2.176 3.565 1.00 5.22 8 VAL A CA 2
ATOM 1442 C C . VAL A 1 8 ? 5.031 2.905 3.721 1.00 23.21 8 VAL A C 2
ATOM 1443 O O . VAL A 1 8 ? 5.203 3.926 3.051 1.00 31.31 8 VAL A O 2
ATOM 1456 N N . GLY A 1 9 ? 5.946 2.451 4.595 1.00 45.21 9 GLY A N 2
ATOM 1457 C CA . GLY A 1 9 ? 7.255 3.078 4.814 1.00 74.21 9 GLY A CA 2
ATOM 1458 C C . GLY A 1 9 ? 8.372 2.063 5.052 1.00 21.43 9 GLY A C 2
ATOM 1459 O O . GLY A 1 9 ? 8.128 0.858 5.059 1.00 31.23 9 GLY A O 2
ATOM 1463 N N . SER A 1 10 ? 9.603 2.557 5.226 1.00 2.23 10 SER A N 2
ATOM 1464 C CA . SER A 1 10 ? 10.839 1.797 5.438 1.00 2.12 10 SER A CA 2
ATOM 1465 C C . SER A 1 10 ? 11.292 1.053 4.169 1.00 54.51 10 SER A C 2
ATOM 1466 O O . SER A 1 10 ? 12.070 0.100 4.223 1.00 12.50 10 SER A O 2
ATOM 1474 N N . LEU A 1 11 ? 10.831 1.522 3.006 1.00 32.42 11 LEU A N 2
ATOM 1475 C CA . LEU A 1 11 ? 11.112 0.949 1.695 1.00 51.31 11 LEU A CA 2
ATOM 1476 C C . LEU A 1 11 ? 12.590 1.023 1.320 1.00 12.15 11 LEU A C 2
ATOM 1477 O O . LEU A 1 11 ? 13.283 1.966 1.715 1.00 64.03 11 LEU A O 2
ATOM 1493 N N . PRO A 1 12 ? 13.070 0.057 0.519 1.00 13.34 12 PRO A N 2
ATOM 1494 C CA . PRO A 1 12 ? 14.451 0.016 0.073 1.00 41.15 12 PRO A CA 2
ATOM 1495 C C . PRO A 1 12 ? 14.730 1.173 -0.883 1.00 10.42 12 PRO A C 2
ATOM 1496 O O . PRO A 1 12 ? 13.861 1.591 -1.649 1.00 70.14 12 PRO A O 2
ATOM 1507 N N . ARG A 1 13 ? 15.971 1.656 -0.896 1.00 22.32 13 ARG A N 2
ATOM 1508 C CA . ARG A 1 13 ? 16.394 2.745 -1.772 1.00 35.13 13 ARG A CA 2
ATOM 1509 C C . ARG A 1 13 ? 16.191 2.352 -3.237 1.00 74.23 13 ARG A C 2
ATOM 1510 O O . ARG A 1 13 ? 15.800 3.192 -4.048 1.00 4.22 13 ARG A O 2
ATOM 1531 N N . ASP A 1 14 ? 16.402 1.076 -3.570 1.00 12.53 14 ASP A N 2
ATOM 1532 C CA . ASP A 1 14 ? 16.271 0.531 -4.921 1.00 62.42 14 ASP A CA 2
ATOM 1533 C C . ASP A 1 14 ? 14.865 0.034 -5.272 1.00 4.12 14 ASP A C 2
ATOM 1534 O O . ASP A 1 14 ? 14.714 -0.706 -6.245 1.00 50.34 14 ASP A O 2
ATOM 1543 N N . ILE A 1 15 ? 13.839 0.380 -4.486 1.00 73.21 15 ILE A N 2
ATOM 1544 C CA . ILE A 1 15 ? 12.447 -0.019 -4.718 1.00 71.40 15 ILE A CA 2
ATOM 1545 C C . ILE A 1 15 ? 12.029 0.203 -6.189 1.00 23.21 15 ILE A C 2
ATOM 1546 O O . ILE A 1 15 ? 12.455 1.180 -6.810 1.00 64.04 15 ILE A O 2
ATOM 1562 N N . THR A 1 16 ? 11.215 -0.698 -6.748 1.00 34.34 16 THR A N 2
ATOM 1563 C CA . THR A 1 16 ? 10.734 -0.631 -8.116 1.00 42.01 16 THR A CA 2
ATOM 1564 C C . THR A 1 16 ? 9.210 -0.672 -8.091 1.00 22.50 16 THR A C 2
ATOM 1565 O O . THR A 1 16 ? 8.620 -1.323 -7.221 1.00 75.23 16 THR A O 2
ATOM 1576 N N . ALA A 1 17 ? 8.578 -0.012 -9.063 1.00 61.20 17 ALA A N 2
ATOM 1577 C CA . ALA A 1 17 ? 7.130 0.028 -9.174 1.00 13.34 17 ALA A CA 2
ATOM 1578 C C . ALA A 1 17 ? 6.581 -1.381 -9.370 1.00 52.22 17 ALA A C 2
ATOM 1579 O O . ALA A 1 17 ? 5.495 -1.663 -8.877 1.00 73.24 17 ALA A O 2
ATOM 1586 N N . VAL A 1 18 ? 7.315 -2.271 -10.048 1.00 5.54 18 VAL A N 2
ATOM 1587 C CA . VAL A 1 18 ? 6.858 -3.640 -10.265 1.00 42.01 18 VAL A CA 2
ATOM 1588 C C . VAL A 1 18 ? 6.670 -4.343 -8.921 1.00 65.23 18 VAL A C 2
ATOM 1589 O O . VAL A 1 18 ? 5.696 -5.070 -8.753 1.00 53.41 18 VAL A O 2
ATOM 1602 N N . GLU A 1 19 ? 7.588 -4.143 -7.970 1.00 1.35 19 GLU A N 2
ATOM 1603 C CA . GLU A 1 19 ? 7.497 -4.780 -6.663 1.00 13.54 19 GLU A CA 2
ATOM 1604 C C . GLU A 1 19 ? 6.310 -4.199 -5.892 1.00 34.22 19 GLU A C 2
ATOM 1605 O O . GLU A 1 19 ? 5.560 -4.948 -5.272 1.00 34.24 19 GLU A O 2
ATOM 1617 N N . LEU A 1 20 ? 6.114 -2.878 -5.947 1.00 54.32 20 LEU A N 2
ATOM 1618 C CA . LEU A 1 20 ? 5.009 -2.214 -5.257 1.00 11.14 20 LEU A CA 2
ATOM 1619 C C . LEU A 1 20 ? 3.660 -2.623 -5.835 1.00 33.41 20 LEU A C 2
ATOM 1620 O O . LEU A 1 20 ? 2.692 -2.795 -5.093 1.00 34.34 20 LEU A O 2
ATOM 1636 N N . GLN A 1 21 ? 3.568 -2.742 -7.155 1.00 75.35 21 GLN A N 2
ATOM 1637 C CA . GLN A 1 21 ? 2.345 -3.153 -7.824 1.00 44.00 21 GLN A CA 2
ATOM 1638 C C . GLN A 1 21 ? 2.065 -4.599 -7.422 1.00 14.01 21 GLN A C 2
ATOM 1639 O O . GLN A 1 21 ? 0.965 -4.927 -6.995 1.00 54.30 21 GLN A O 2
ATOM 1653 N N . ASN A 1 22 ? 3.092 -5.445 -7.478 1.00 74.23 22 ASN A N 2
ATOM 1654 C CA . ASN A 1 22 ? 3.010 -6.856 -7.149 1.00 44.54 22 ASN A CA 2
ATOM 1655 C C . ASN A 1 22 ? 2.592 -7.137 -5.704 1.00 43.01 22 ASN A C 2
ATOM 1656 O O . ASN A 1 22 ? 1.670 -7.920 -5.485 1.00 14.22 22 ASN A O 2
ATOM 1667 N N . HIS A 1 23 ? 3.209 -6.486 -4.713 1.00 72.33 23 HIS A N 2
ATOM 1668 C CA . HIS A 1 23 ? 2.880 -6.726 -3.307 1.00 62.32 23 HIS A CA 2
ATOM 1669 C C . HIS A 1 23 ? 1.427 -6.412 -2.960 1.00 33.53 23 HIS A C 2
ATOM 1670 O O . HIS A 1 23 ? 0.879 -7.014 -2.039 1.00 30.52 23 HIS A O 2
ATOM 1684 N N . PHE A 1 24 ? 0.790 -5.478 -3.671 1.00 4.14 24 PHE A N 2
ATOM 1685 C CA . PHE A 1 24 ? -0.595 -5.093 -3.426 1.00 0.23 24 PHE A CA 2
ATOM 1686 C C . PHE A 1 24 ? -1.533 -5.489 -4.565 1.00 15.20 24 PHE A C 2
ATOM 1687 O O . PHE A 1 24 ? -2.718 -5.163 -4.536 1.00 63.14 24 PHE A O 2
ATOM 1704 N N . LYS A 1 25 ? -1.068 -6.276 -5.534 1.00 11.22 25 LYS A N 2
ATOM 1705 C CA . LYS A 1 25 ? -1.844 -6.721 -6.680 1.00 13.15 25 LYS A CA 2
ATOM 1706 C C . LYS A 1 25 ? -3.133 -7.428 -6.269 1.00 33.44 25 LYS A C 2
ATOM 1707 O O . LYS A 1 25 ? -4.131 -7.332 -6.976 1.00 22.54 25 LYS A O 2
ATOM 1726 N N . ASN A 1 26 ? -3.124 -8.168 -5.151 1.00 42.21 26 ASN A N 2
ATOM 1727 C CA . ASN A 1 26 ? -4.313 -8.875 -4.653 1.00 52.54 26 ASN A CA 2
ATOM 1728 C C . ASN A 1 26 ? -5.249 -7.910 -3.934 1.00 73.34 26 ASN A C 2
ATOM 1729 O O . ASN A 1 26 ? -6.465 -8.110 -3.950 1.00 72.23 26 ASN A O 2
ATOM 1740 N N . SER A 1 27 ? -4.700 -6.910 -3.242 1.00 31.31 27 SER A N 2
ATOM 1741 C CA . SER A 1 27 ? -5.478 -5.908 -2.532 1.00 22.30 27 SER A CA 2
ATOM 1742 C C . SER A 1 27 ? -6.136 -4.966 -3.552 1.00 33.42 27 SER A C 2
ATOM 1743 O O . SER A 1 27 ? -7.234 -4.489 -3.296 1.00 63.34 27 SER A O 2
ATOM 1751 N N . SER A 1 28 ? -5.537 -4.782 -4.729 1.00 4.12 28 SER A N 2
ATOM 1752 C CA . SER A 1 28 ? -6.008 -3.957 -5.835 1.00 23.51 28 SER A CA 2
ATOM 1753 C C . SER A 1 28 ? -6.216 -2.465 -5.488 1.00 41.42 28 SER A C 2
ATOM 1754 O O . SER A 1 28 ? -7.355 -1.980 -5.538 1.00 51.33 28 SER A O 2
ATOM 1762 N N . PRO A 1 29 ? -5.129 -1.725 -5.177 1.00 22.03 29 PRO A N 2
ATOM 1763 C CA . PRO A 1 29 ? -5.182 -0.297 -4.856 1.00 44.32 29 PRO A CA 2
ATOM 1764 C C . PRO A 1 29 ? -5.672 0.538 -6.046 1.00 21.40 29 PRO A C 2
ATOM 1765 O O . PRO A 1 29 ? -5.708 0.068 -7.188 1.00 11.25 29 PRO A O 2
ATOM 1776 N N . ASP A 1 30 ? -6.049 1.785 -5.771 1.00 3.31 30 ASP A N 2
ATOM 1777 C CA . ASP A 1 30 ? -6.548 2.762 -6.729 1.00 50.51 30 ASP A CA 2
ATOM 1778 C C . ASP A 1 30 ? -5.384 3.573 -7.271 1.00 63.11 30 ASP A C 2
ATOM 1779 O O . ASP A 1 30 ? -5.306 3.853 -8.470 1.00 32.42 30 ASP A O 2
ATOM 1788 N N . GLN A 1 31 ? -4.448 3.935 -6.391 1.00 31.12 31 GLN A N 2
ATOM 1789 C CA . GLN A 1 31 ? -3.277 4.720 -6.747 1.00 14.25 31 GLN A CA 2
ATOM 1790 C C . GLN A 1 31 ? -2.023 4.177 -6.078 1.00 54.54 31 GLN A C 2
ATOM 1791 O O . GLN A 1 31 ? -2.110 3.346 -5.177 1.00 71.05 31 GLN A O 2
ATOM 1805 N N . ILE A 1 32 ? -0.858 4.604 -6.574 1.00 1.21 32 ILE A N 2
ATOM 1806 C CA . ILE A 1 32 ? 0.460 4.228 -6.085 1.00 11.11 32 ILE A CA 2
ATOM 1807 C C . ILE A 1 32 ? 1.384 5.396 -6.392 1.00 62.21 32 ILE A C 2
ATOM 1808 O O . ILE A 1 32 ? 1.479 5.814 -7.551 1.00 64.02 32 ILE A O 2
ATOM 1824 N N . ARG A 1 33 ? 2.082 5.898 -5.378 1.00 61.50 33 ARG A N 2
ATOM 1825 C CA . ARG A 1 33 ? 3.039 6.978 -5.472 1.00 71.31 33 ARG A CA 2
ATOM 1826 C C . ARG A 1 33 ? 4.199 6.628 -4.563 1.00 5.14 33 ARG A C 2
ATOM 1827 O O . ARG A 1 33 ? 4.050 6.712 -3.345 1.00 12.25 33 ARG A O 2
ATOM 1848 N N . LEU A 1 34 ? 5.330 6.205 -5.122 1.00 44.22 34 LEU A N 2
ATOM 1849 C CA . LEU A 1 34 ? 6.509 5.866 -4.337 1.00 1.10 34 LEU A CA 2
ATOM 1850 C C . LEU A 1 34 ? 7.309 7.151 -4.137 1.00 60.34 34 LEU A C 2
ATOM 1851 O O . LEU A 1 34 ? 7.601 7.839 -5.118 1.00 65.10 34 LEU A O 2
ATOM 1867 N N . ARG A 1 35 ? 7.623 7.519 -2.894 1.00 25.11 35 ARG A N 2
ATOM 1868 C CA . ARG A 1 35 ? 8.418 8.696 -2.559 1.00 15.53 35 ARG A CA 2
ATOM 1869 C C . ARG A 1 35 ? 9.721 8.174 -1.972 1.00 65.41 35 ARG A C 2
ATOM 1870 O O . ARG A 1 35 ? 9.843 8.001 -0.753 1.00 24.21 35 ARG A O 2
ATOM 1891 N N . ALA A 1 36 ? 10.686 7.885 -2.849 1.00 35.02 36 ALA A N 2
ATOM 1892 C CA . ALA A 1 36 ? 11.994 7.368 -2.462 1.00 71.32 36 ALA A CA 2
ATOM 1893 C C . ALA A 1 36 ? 12.680 8.303 -1.463 1.00 25.32 36 ALA A C 2
ATOM 1894 O O . ALA A 1 36 ? 13.351 7.820 -0.550 1.00 21.02 36 ALA A O 2
ATOM 1901 N N . ASP A 1 37 ? 12.385 9.606 -1.550 1.00 71.44 37 ASP A N 2
ATOM 1902 C CA . ASP A 1 37 ? 12.903 10.691 -0.714 1.00 1.02 37 ASP A CA 2
ATOM 1903 C C . ASP A 1 37 ? 12.731 10.428 0.789 1.00 40.30 37 ASP A C 2
ATOM 1904 O O . ASP A 1 37 ? 13.437 11.030 1.595 1.00 5.01 37 ASP A O 2
ATOM 1913 N N . LYS A 1 38 ? 11.762 9.592 1.174 1.00 3.43 38 LYS A N 2
ATOM 1914 C CA . LYS A 1 38 ? 11.477 9.225 2.561 1.00 15.35 38 LYS A CA 2
ATOM 1915 C C . LYS A 1 38 ? 11.307 7.708 2.727 1.00 32.24 38 LYS A C 2
ATOM 1916 O O . LYS A 1 38 ? 11.053 7.252 3.848 1.00 50.14 38 LYS A O 2
ATOM 1935 N N . GLY A 1 39 ? 11.428 6.924 1.649 1.00 53.52 39 GLY A N 2
ATOM 1936 C CA . GLY A 1 39 ? 11.282 5.476 1.670 1.00 74.13 39 GLY A CA 2
ATOM 1937 C C . GLY A 1 39 ? 9.866 5.099 2.071 1.00 75.31 39 GLY A C 2
ATOM 1938 O O . GLY A 1 39 ? 9.683 4.185 2.867 1.00 61.25 39 GLY A O 2
ATOM 1942 N N . ILE A 1 40 ? 8.868 5.807 1.552 1.00 53.42 40 ILE A N 2
ATOM 1943 C CA . ILE A 1 40 ? 7.457 5.603 1.819 1.00 72.14 40 ILE A CA 2
ATOM 1944 C C . ILE A 1 40 ? 6.684 5.703 0.516 1.00 43.44 40 ILE A C 2
ATOM 1945 O O . ILE A 1 40 ? 7.219 6.152 -0.499 1.00 42.11 40 ILE A O 2
ATOM 1961 N N . ALA A 1 41 ? 5.427 5.289 0.550 1.00 61.25 41 ALA A N 2
ATOM 1962 C CA . ALA A 1 41 ? 4.526 5.330 -0.574 1.00 34.23 41 ALA A CA 2
ATOM 1963 C C . ALA A 1 41 ? 3.132 5.677 -0.064 1.00 23.23 41 ALA A C 2
ATOM 1964 O O . ALA A 1 41 ? 2.859 5.623 1.144 1.00 62.00 41 ALA A O 2
ATOM 1971 N N . PHE A 1 42 ? 2.249 6.029 -0.990 1.00 24.24 42 PHE A N 2
ATOM 1972 C CA . PHE A 1 42 ? 0.855 6.359 -0.729 1.00 43.41 42 PHE A CA 2
ATOM 1973 C C . PHE A 1 42 ? 0.058 5.542 -1.731 1.00 12.12 42 PHE A C 2
ATOM 1974 O O . PHE A 1 42 ? 0.295 5.651 -2.941 1.00 5.21 42 PHE A O 2
ATOM 1991 N N . LEU A 1 43 ? -0.797 4.668 -1.207 1.00 30.12 43 LEU A N 2
ATOM 1992 C CA . LEU A 1 43 ? -1.663 3.790 -1.955 1.00 31.31 43 LEU A CA 2
ATOM 1993 C C . LEU A 1 43 ? -3.074 4.069 -1.474 1.00 53.23 43 LEU A C 2
ATOM 1994 O O . LEU A 1 43 ? -3.422 3.770 -0.330 1.00 21.23 43 LEU A O 2
ATOM 2010 N N . GLU A 1 44 ? -3.845 4.699 -2.347 1.00 74.45 44 GLU A N 2
ATOM 2011 C CA . GLU A 1 44 ? -5.226 5.088 -2.148 1.00 1.44 44 GLU A CA 2
ATOM 2012 C C . GLU A 1 44 ? -6.140 3.903 -2.456 1.00 44.45 44 GLU A C 2
ATOM 2013 O O . GLU A 1 44 ? -5.799 3.079 -3.309 1.00 43.30 44 GLU A O 2
ATOM 2025 N N . PHE A 1 45 ? -7.323 3.862 -1.837 1.00 51.34 45 PHE A N 2
ATOM 2026 C CA . PHE A 1 45 ? -8.324 2.820 -2.029 1.00 64.23 45 PHE A CA 2
ATOM 2027 C C . PHE A 1 45 ? -9.719 3.458 -1.945 1.00 44.11 45 PHE A C 2
ATOM 2028 O O . PHE A 1 45 ? -10.140 3.892 -0.867 1.00 10.22 45 PHE A O 2
ATOM 2045 N N . ASP A 1 46 ? -10.417 3.566 -3.083 1.00 24.41 46 ASP A N 2
ATOM 2046 C CA . ASP A 1 46 ? -11.765 4.138 -3.150 1.00 54.22 46 ASP A CA 2
ATOM 2047 C C . ASP A 1 46 ? -12.780 3.172 -2.539 1.00 35.24 46 ASP A C 2
ATOM 2048 O O . ASP A 1 46 ? -12.951 2.037 -2.998 1.00 13.42 46 ASP A O 2
ATOM 2057 N N . ALA A 1 47 ? -13.392 3.610 -1.446 1.00 34.23 47 ALA A N 2
ATOM 2058 C CA . ALA A 1 47 ? -14.405 2.917 -0.680 1.00 4.41 47 ALA A CA 2
ATOM 2059 C C . ALA A 1 47 ? -15.757 2.956 -1.367 1.00 1.43 47 ALA A C 2
ATOM 2060 O O . ALA A 1 47 ? -16.608 2.113 -1.075 1.00 12.25 47 ALA A O 2
ATOM 2067 N N . ASP A 1 48 ? -15.984 3.950 -2.222 1.00 14.43 48 ASP A N 2
ATOM 2068 C CA . ASP A 1 48 ? -17.241 4.094 -2.933 1.00 22.04 48 ASP A CA 2
ATOM 2069 C C . ASP A 1 48 ? -17.306 3.120 -4.097 1.00 44.41 48 ASP A C 2
ATOM 2070 O O . ASP A 1 48 ? -18.402 2.708 -4.478 1.00 12.44 48 ASP A O 2
ATOM 2079 N N . LYS A 1 49 ? -16.161 2.731 -4.669 1.00 64.53 49 LYS A N 2
ATOM 2080 C CA . LYS A 1 49 ? -16.104 1.799 -5.783 1.00 4.34 49 LYS A CA 2
ATOM 2081 C C . LYS A 1 49 ? -16.459 0.386 -5.338 1.00 55.23 49 LYS A C 2
ATOM 2082 O O . LYS A 1 49 ? -17.102 -0.336 -6.100 1.00 51.31 49 LYS A O 2
ATOM 2101 N N . ASP A 1 50 ? -16.045 -0.005 -4.136 1.00 34.21 50 ASP A N 2
ATOM 2102 C CA . ASP A 1 50 ? -16.256 -1.341 -3.582 1.00 43.51 50 ASP A CA 2
ATOM 2103 C C . ASP A 1 50 ? -16.832 -1.265 -2.161 1.00 75.51 50 ASP A C 2
ATOM 2104 O O . ASP A 1 50 ? -16.133 -1.507 -1.179 1.00 34.44 50 ASP A O 2
ATOM 2113 N N . ARG A 1 51 ? -18.128 -0.963 -2.015 1.00 50.12 51 ARG A N 2
ATOM 2114 C CA . ARG A 1 51 ? -18.798 -0.848 -0.705 1.00 43.51 51 ARG A CA 2
ATOM 2115 C C . ARG A 1 51 ? -18.598 -2.055 0.189 1.00 25.30 51 ARG A C 2
ATOM 2116 O O . ARG A 1 51 ? -18.213 -1.902 1.352 1.00 61.24 51 ARG A O 2
ATOM 2137 N N . THR A 1 52 ? -18.794 -3.248 -0.357 1.00 24.53 52 THR A N 2
ATOM 2138 C CA . THR A 1 52 ? -18.668 -4.485 0.394 1.00 34.31 52 THR A CA 2
ATOM 2139 C C . THR A 1 52 ? -17.282 -5.125 0.314 1.00 31.55 52 THR A C 2
ATOM 2140 O O . THR A 1 52 ? -17.087 -6.209 0.877 1.00 44.04 52 THR A O 2
ATOM 2151 N N . GLY A 1 53 ? -16.305 -4.472 -0.320 1.00 72.43 53 GLY A N 2
ATOM 2152 C CA . GLY A 1 53 ? -14.975 -5.037 -0.460 1.00 13.45 53 GLY A CA 2
ATOM 2153 C C . GLY A 1 53 ? -13.827 -4.095 -0.139 1.00 63.40 53 GLY A C 2
ATOM 2154 O O . GLY A 1 53 ? -12.697 -4.568 -0.125 1.00 42.41 53 GLY A O 2
ATOM 2158 N N . ILE A 1 54 ? -14.048 -2.808 0.133 1.00 31.24 54 ILE A N 2
ATOM 2159 C CA . ILE A 1 54 ? -12.967 -1.882 0.474 1.00 21.21 54 ILE A CA 2
ATOM 2160 C C . ILE A 1 54 ? -12.206 -2.436 1.679 1.00 74.33 54 ILE A C 2
ATOM 2161 O O . ILE A 1 54 ? -10.979 -2.451 1.670 1.00 10.35 54 ILE A O 2
ATOM 2177 N N . GLN A 1 55 ? -12.937 -2.957 2.671 1.00 23.11 55 GLN A N 2
ATOM 2178 C CA . GLN A 1 55 ? -12.345 -3.542 3.863 1.00 14.03 55 GLN A CA 2
ATOM 2179 C C . GLN A 1 55 ? -11.411 -4.671 3.414 1.00 1.02 55 GLN A C 2
ATOM 2180 O O . GLN A 1 55 ? -10.222 -4.622 3.693 1.00 32.11 55 GLN A O 2
ATOM 2194 N N . ARG A 1 56 ? -11.930 -5.651 2.660 1.00 35.03 56 ARG A N 2
ATOM 2195 C CA . ARG A 1 56 ? -11.167 -6.790 2.142 1.00 41.53 56 ARG A CA 2
ATOM 2196 C C . ARG A 1 56 ? -9.893 -6.315 1.442 1.00 75.23 56 ARG A C 2
ATOM 2197 O O . ARG A 1 56 ? -8.819 -6.855 1.698 1.00 52.31 56 ARG A O 2
ATOM 2218 N N . ARG A 1 57 ? -10.012 -5.324 0.552 1.00 33.43 57 ARG A N 2
ATOM 2219 C CA . ARG A 1 57 ? -8.885 -4.765 -0.183 1.00 44.42 57 ARG A CA 2
ATOM 2220 C C . ARG A 1 57 ? -7.824 -4.294 0.810 1.00 25.35 57 ARG A C 2
ATOM 2221 O O . ARG A 1 57 ? -6.652 -4.631 0.652 1.00 20.04 57 ARG A O 2
ATOM 2242 N N . MET A 1 58 ? -8.213 -3.537 1.833 1.00 24.31 58 MET A N 2
ATOM 2243 C CA . MET A 1 58 ? -7.284 -3.043 2.839 1.00 2.42 58 MET A CA 2
ATOM 2244 C C . MET A 1 58 ? -6.735 -4.170 3.725 1.00 31.35 58 MET A C 2
ATOM 2245 O O . MET A 1 58 ? -5.564 -4.127 4.069 1.00 1.22 58 MET A O 2
ATOM 2259 N N . ASP A 1 59 ? -7.501 -5.226 4.000 1.00 3.21 59 ASP A N 2
ATOM 2260 C CA . ASP A 1 59 ? -7.141 -6.397 4.819 1.00 12.00 59 ASP A CA 2
ATOM 2261 C C . ASP A 1 59 ? -5.898 -7.069 4.260 1.00 74.25 59 ASP A C 2
ATOM 2262 O O . ASP A 1 59 ? -4.917 -7.319 4.961 1.00 51.34 59 ASP A O 2
ATOM 2271 N N . ILE A 1 60 ? -5.960 -7.349 2.956 1.00 71.14 60 ILE A N 2
ATOM 2272 C CA . ILE A 1 60 ? -4.911 -7.988 2.185 1.00 21.21 60 ILE A CA 2
ATOM 2273 C C . ILE A 1 60 ? -3.691 -7.078 2.197 1.00 2.52 60 ILE A C 2
ATOM 2274 O O . ILE A 1 60 ? -2.569 -7.582 2.276 1.00 71.20 60 ILE A O 2
ATOM 2290 N N . ALA A 1 61 ? -3.892 -5.760 2.091 1.00 42.33 61 ALA A N 2
ATOM 2291 C CA . ALA A 1 61 ? -2.792 -4.818 2.117 1.00 3.25 61 ALA A CA 2
ATOM 2292 C C . ALA A 1 61 ? -2.163 -4.803 3.513 1.00 53.30 61 ALA A C 2
ATOM 2293 O O . ALA A 1 61 ? -0.939 -4.805 3.597 1.00 43.42 61 ALA A O 2
ATOM 2300 N N . LEU A 1 62 ? -2.959 -4.832 4.593 1.00 73.23 62 LEU A N 2
ATOM 2301 C CA . LEU A 1 62 ? -2.402 -4.794 5.950 1.00 32.24 62 LEU A CA 2
ATOM 2302 C C . LEU A 1 62 ? -1.593 -6.044 6.251 1.00 20.23 62 LEU A C 2
ATOM 2303 O O . LEU A 1 62 ? -0.612 -6.006 6.995 1.00 21.34 62 LEU A O 2
ATOM 2319 N N . LEU A 1 63 ? -1.979 -7.171 5.658 1.00 32.04 63 LEU A N 2
ATOM 2320 C CA . LEU A 1 63 ? -1.273 -8.423 5.853 1.00 32.31 63 LEU A CA 2
ATOM 2321 C C . LEU A 1 63 ? 0.137 -8.365 5.260 1.00 3.22 63 LEU A C 2
ATOM 2322 O O . LEU A 1 63 ? 0.946 -9.237 5.573 1.00 64.44 63 LEU A O 2
ATOM 2338 N N . GLN A 1 64 ? 0.457 -7.351 4.446 1.00 23.41 64 GLN A N 2
ATOM 2339 C CA . GLN A 1 64 ? 1.775 -7.204 3.844 1.00 1.44 64 GLN A CA 2
ATOM 2340 C C . GLN A 1 64 ? 2.733 -6.460 4.777 1.00 14.34 64 GLN A C 2
ATOM 2341 O O . GLN A 1 64 ? 3.813 -6.114 4.330 1.00 30.42 64 GLN A O 2
ATOM 2355 N N . HIS A 1 65 ? 2.379 -6.148 6.024 1.00 70.42 65 HIS A N 2
ATOM 2356 C CA . HIS A 1 65 ? 3.199 -5.469 7.004 1.00 61.40 65 HIS A CA 2
ATOM 2357 C C . HIS A 1 65 ? 4.272 -6.430 7.499 1.00 0.01 65 HIS A C 2
ATOM 2358 O O . HIS A 1 65 ? 3.952 -7.489 8.046 1.00 54.34 65 HIS A O 2
ATOM 2372 N N . GLY A 1 66 ? 5.534 -6.054 7.334 1.00 34.11 66 GLY A N 2
ATOM 2373 C CA . GLY A 1 66 ? 6.680 -6.849 7.765 1.00 23.10 66 GLY A CA 2
ATOM 2374 C C . GLY A 1 66 ? 7.321 -7.684 6.657 1.00 73.33 66 GLY A C 2
ATOM 2375 O O . GLY A 1 66 ? 8.206 -8.487 6.955 1.00 5.02 66 GLY A O 2
ATOM 2379 N N . THR A 1 67 ? 6.856 -7.585 5.413 1.00 55.14 67 THR A N 2
ATOM 2380 C CA . THR A 1 67 ? 7.414 -8.312 4.284 1.00 11.51 67 THR A CA 2
ATOM 2381 C C . THR A 1 67 ? 8.809 -7.751 3.987 1.00 11.13 67 THR A C 2
ATOM 2382 O O . THR A 1 67 ? 9.105 -6.580 4.263 1.00 35.42 67 THR A O 2
ATOM 2393 N N . LEU A 1 68 ? 9.680 -8.596 3.437 1.00 43.13 68 LEU A N 2
ATOM 2394 C CA . LEU A 1 68 ? 11.040 -8.229 3.081 1.00 72.23 68 LEU A CA 2
ATOM 2395 C C . LEU A 1 68 ? 11.030 -7.902 1.600 1.00 13.12 68 LEU A C 2
ATOM 2396 O O . LEU A 1 68 ? 10.806 -8.784 0.773 1.00 35.02 68 LEU A O 2
ATOM 2412 N N . LEU A 1 69 ? 11.215 -6.631 1.273 1.00 11.33 69 LEU A N 2
ATOM 2413 C CA . LEU A 1 69 ? 11.247 -6.106 -0.080 1.00 21.35 69 LEU A CA 2
ATOM 2414 C C . LEU A 1 69 ? 12.664 -5.625 -0.303 1.00 75.11 69 LEU A C 2
ATOM 2415 O O . LEU A 1 69 ? 13.104 -4.727 0.405 1.00 25.23 69 LEU A O 2
ATOM 2431 N N . LYS A 1 70 ? 13.363 -6.198 -1.283 1.00 4.03 70 LYS A N 2
ATOM 2432 C CA . LYS A 1 70 ? 14.750 -5.891 -1.633 1.00 40.44 70 LYS A CA 2
ATOM 2433 C C . LYS A 1 70 ? 15.600 -5.807 -0.361 1.00 62.52 70 LYS A C 2
ATOM 2434 O O . LYS A 1 70 ? 16.161 -4.760 -0.042 1.00 64.22 70 LYS A O 2
ATOM 2453 N N . GLU A 1 71 ? 15.617 -6.901 0.401 1.00 20.33 71 GLU A N 2
ATOM 2454 C CA . GLU A 1 71 ? 16.340 -7.066 1.663 1.00 52.02 71 GLU A CA 2
ATOM 2455 C C . GLU A 1 71 ? 15.955 -6.067 2.770 1.00 3.35 71 GLU A C 2
ATOM 2456 O O . GLU A 1 71 ? 16.646 -5.992 3.791 1.00 11.42 71 GLU A O 2
ATOM 2468 N N . LYS A 1 72 ? 14.842 -5.338 2.650 1.00 22.50 72 LYS A N 2
ATOM 2469 C CA . LYS A 1 72 ? 14.385 -4.355 3.630 1.00 23.03 72 LYS A CA 2
ATOM 2470 C C . LYS A 1 72 ? 13.004 -4.717 4.143 1.00 22.00 72 LYS A C 2
ATOM 2471 O O . LYS A 1 72 ? 12.074 -4.889 3.362 1.00 32.24 72 LYS A O 2
ATOM 2490 N N . LYS A 1 73 ? 12.877 -4.895 5.456 1.00 55.54 73 LYS A N 2
ATOM 2491 C CA . LYS A 1 73 ? 11.610 -5.206 6.097 1.00 2.30 73 LYS A CA 2
ATOM 2492 C C . LYS A 1 73 ? 10.844 -3.895 6.087 1.00 0.34 73 LYS A C 2
ATOM 2493 O O . LYS A 1 73 ? 11.361 -2.909 6.618 1.00 0.25 73 LYS A O 2
ATOM 2512 N N . ILE A 1 74 ? 9.644 -3.849 5.523 1.00 51.21 74 ILE A N 2
ATOM 2513 C CA . ILE A 1 74 ? 8.867 -2.616 5.453 1.00 52.13 74 ILE A CA 2
ATOM 2514 C C . ILE A 1 74 ? 7.653 -2.622 6.389 1.00 65.34 74 ILE A C 2
ATOM 2515 O O . ILE A 1 74 ? 7.355 -3.629 7.037 1.00 21.12 74 ILE A O 2
ATOM 2531 N N . ASN A 1 75 ? 7.015 -1.458 6.539 1.00 43.24 75 ASN A N 2
ATOM 2532 C CA . ASN A 1 75 ? 5.822 -1.263 7.361 1.00 42.43 75 ASN A CA 2
ATOM 2533 C C . ASN A 1 75 ? 4.643 -0.949 6.452 1.00 55.54 75 ASN A C 2
ATOM 2534 O O . ASN A 1 75 ? 4.822 -0.279 5.433 1.00 12.11 75 ASN A O 2
ATOM 2545 N N . VAL A 1 76 ? 3.445 -1.402 6.830 1.00 13.12 76 VAL A N 2
ATOM 2546 C CA . VAL A 1 76 ? 2.195 -1.197 6.114 1.00 0.23 76 VAL A CA 2
ATOM 2547 C C . VAL A 1 76 ? 1.107 -1.014 7.181 1.00 14.41 76 VAL A C 2
ATOM 2548 O O . VAL A 1 76 ? 0.743 -1.962 7.872 1.00 23.22 76 VAL A O 2
ATOM 2561 N N . GLU A 1 77 ? 0.597 0.205 7.335 1.00 31.12 77 GLU A N 2
ATOM 2562 C CA . GLU A 1 77 ? -0.438 0.575 8.298 1.00 60.52 77 GLU A CA 2
ATOM 2563 C C . GLU A 1 77 ? -1.510 1.410 7.588 1.00 23.34 77 GLU A C 2
ATOM 2564 O O . GLU A 1 77 ? -1.340 1.778 6.431 1.00 42.41 77 GLU A O 2
ATOM 2576 N N . LEU A 1 78 ? -2.633 1.713 8.240 1.00 54.23 78 LEU A N 2
ATOM 2577 C CA . LEU A 1 78 ? -3.735 2.473 7.673 1.00 43.32 78 LEU A CA 2
ATOM 2578 C C . LEU A 1 78 ? -3.746 3.938 8.084 1.00 61.32 78 LEU A C 2
ATOM 2579 O O . LEU A 1 78 ? -3.270 4.285 9.164 1.00 1.22 78 LEU A O 2
ATOM 2595 N N . THR A 1 79 ? -4.315 4.784 7.228 1.00 4.23 79 THR A N 2
ATOM 2596 C CA . THR A 1 79 ? -4.472 6.206 7.458 1.00 75.32 79 THR A CA 2
ATOM 2597 C C . THR A 1 79 ? -5.838 6.652 6.908 1.00 73.23 79 THR A C 2
ATOM 2598 O O . THR A 1 79 ? -6.395 6.057 5.979 1.00 25.32 79 THR A O 2
ATOM 2609 N N . VAL A 1 80 ? -6.339 7.754 7.460 1.00 51.11 80 VAL A N 2
ATOM 2610 C CA . VAL A 1 80 ? -7.595 8.417 7.146 1.00 35.54 80 VAL A CA 2
ATOM 2611 C C . VAL A 1 80 ? -8.831 7.522 7.303 1.00 0.35 80 VAL A C 2
ATOM 2612 O O . VAL A 1 80 ? -9.355 6.962 6.338 1.00 11.11 80 VAL A O 2
ATOM 2625 N N . GLY A 1 81 ? -9.363 7.460 8.522 1.00 75.15 81 GLY A N 2
ATOM 2626 C CA . GLY A 1 81 ? -10.552 6.690 8.855 1.00 2.14 81 GLY A CA 2
ATOM 2627 C C . GLY A 1 81 ? -10.516 6.045 10.241 1.00 25.02 81 GLY A C 2
ATOM 2628 O O . GLY A 1 81 ? -11.546 5.539 10.693 1.00 62.20 81 GLY A O 2
ATOM 2632 N N . GLY A 1 82 ? -9.377 6.060 10.934 1.00 43.15 82 GLY A N 2
ATOM 2633 C CA . GLY A 1 82 ? -9.190 5.492 12.265 1.00 43.03 82 GLY A CA 2
ATOM 2634 C C . GLY A 1 82 ? -8.848 6.596 13.237 1.00 24.34 82 GLY A C 2
ATOM 2635 O O . GLY A 1 82 ? -7.997 7.437 12.881 1.00 65.30 82 GLY A O 2
ATOM 2639 N N . GLY A 1 1 ? -14.915 9.108 5.163 1.00 62.02 1 GLY A N 3
ATOM 2640 C CA . GLY A 1 1 ? -15.768 9.210 3.977 1.00 1.34 1 GLY A CA 3
ATOM 2641 C C . GLY A 1 1 ? -15.666 7.967 3.120 1.00 64.51 1 GLY A C 3
ATOM 2642 O O . GLY A 1 1 ? -15.805 6.854 3.629 1.00 15.44 1 GLY A O 3
ATOM 2646 N N . ASN A 1 2 ? -15.428 8.132 1.816 1.00 53.44 2 ASN A N 3
ATOM 2647 C CA . ASN A 1 2 ? -15.314 7.032 0.857 1.00 23.33 2 ASN A CA 3
ATOM 2648 C C . ASN A 1 2 ? -13.893 6.783 0.354 1.00 10.04 2 ASN A C 3
ATOM 2649 O O . ASN A 1 2 ? -13.720 5.978 -0.554 1.00 55.33 2 ASN A O 3
ATOM 2660 N N . ARG A 1 3 ? -12.874 7.429 0.911 1.00 63.43 3 ARG A N 3
ATOM 2661 C CA . ARG A 1 3 ? -11.492 7.253 0.467 1.00 42.44 3 ARG A CA 3
ATOM 2662 C C . ARG A 1 3 ? -10.627 6.927 1.671 1.00 12.41 3 ARG A C 3
ATOM 2663 O O . ARG A 1 3 ? -10.812 7.503 2.746 1.00 74.02 3 ARG A O 3
ATOM 2684 N N . PHE A 1 4 ? -9.718 5.976 1.504 1.00 65.32 4 PHE A N 3
ATOM 2685 C CA . PHE A 1 4 ? -8.782 5.509 2.515 1.00 1.53 4 PHE A CA 3
ATOM 2686 C C . PHE A 1 4 ? -7.444 5.309 1.816 1.00 25.14 4 PHE A C 3
ATOM 2687 O O . PHE A 1 4 ? -7.380 5.256 0.579 1.00 43.22 4 PHE A O 3
ATOM 2704 N N . ILE A 1 5 ? -6.373 5.356 2.610 1.00 51.45 5 ILE A N 3
ATOM 2705 C CA . ILE A 1 5 ? -5.011 5.227 2.117 1.00 34.24 5 ILE A CA 3
ATOM 2706 C C . ILE A 1 5 ? -4.213 4.301 3.028 1.00 11.22 5 ILE A C 3
ATOM 2707 O O . ILE A 1 5 ? -4.379 4.311 4.252 1.00 75.44 5 ILE A O 3
ATOM 2723 N N . VAL A 1 6 ? -3.292 3.573 2.412 1.00 30.44 6 VAL A N 3
ATOM 2724 C CA . VAL A 1 6 ? -2.370 2.625 2.997 1.00 30.20 6 VAL A CA 3
ATOM 2725 C C . VAL A 1 6 ? -0.994 3.294 2.988 1.00 24.55 6 VAL A C 3
ATOM 2726 O O . VAL A 1 6 ? -0.505 3.724 1.935 1.00 1.34 6 VAL A O 3
ATOM 2739 N N . PHE A 1 7 ? -0.429 3.472 4.178 1.00 23.14 7 PHE A N 3
ATOM 2740 C CA . PHE A 1 7 ? 0.887 4.032 4.421 1.00 62.42 7 PHE A CA 3
ATOM 2741 C C . PHE A 1 7 ? 1.826 2.837 4.372 1.00 21.11 7 PHE A C 3
ATOM 2742 O O . PHE A 1 7 ? 1.514 1.812 4.982 1.00 70.25 7 PHE A O 3
ATOM 2759 N N . VAL A 1 8 ? 2.959 2.952 3.693 1.00 20.23 8 VAL A N 3
ATOM 2760 C CA . VAL A 1 8 ? 3.933 1.877 3.596 1.00 53.30 8 VAL A CA 3
ATOM 2761 C C . VAL A 1 8 ? 5.289 2.555 3.739 1.00 4.14 8 VAL A C 3
ATOM 2762 O O . VAL A 1 8 ? 5.538 3.484 2.973 1.00 50.04 8 VAL A O 3
ATOM 2775 N N . GLY A 1 9 ? 6.144 2.195 4.703 1.00 24.33 9 GLY A N 3
ATOM 2776 C CA . GLY A 1 9 ? 7.467 2.811 4.850 1.00 52.32 9 GLY A CA 3
ATOM 2777 C C . GLY A 1 9 ? 8.552 1.752 4.967 1.00 4.24 9 GLY A C 3
ATOM 2778 O O . GLY A 1 9 ? 8.266 0.564 4.846 1.00 15.11 9 GLY A O 3
ATOM 2782 N N . SER A 1 10 ? 9.802 2.175 5.177 1.00 51.42 10 SER A N 3
ATOM 2783 C CA . SER A 1 10 ? 10.983 1.323 5.284 1.00 14.45 10 SER A CA 3
ATOM 2784 C C . SER A 1 10 ? 11.358 0.705 3.928 1.00 44.42 10 SER A C 3
ATOM 2785 O O . SER A 1 10 ? 12.116 -0.261 3.871 1.00 35.13 10 SER A O 3
ATOM 2793 N N . LEU A 1 11 ? 10.856 1.250 2.819 1.00 75.11 11 LEU A N 3
ATOM 2794 C CA . LEU A 1 11 ? 11.130 0.749 1.479 1.00 12.50 11 LEU A CA 3
ATOM 2795 C C . LEU A 1 11 ? 12.605 0.971 1.129 1.00 13.41 11 LEU A C 3
ATOM 2796 O O . LEU A 1 11 ? 13.190 1.970 1.558 1.00 43.43 11 LEU A O 3
ATOM 2812 N N . PRO A 1 12 ? 13.216 0.081 0.333 1.00 63.31 12 PRO A N 3
ATOM 2813 C CA . PRO A 1 12 ? 14.610 0.216 -0.067 1.00 21.15 12 PRO A CA 3
ATOM 2814 C C . PRO A 1 12 ? 14.788 1.412 -0.988 1.00 4.13 12 PRO A C 3
ATOM 2815 O O . PRO A 1 12 ? 13.874 1.764 -1.730 1.00 61.14 12 PRO A O 3
ATOM 2826 N N . ARG A 1 13 ? 15.972 2.023 -1.006 1.00 12.43 13 ARG A N 3
ATOM 2827 C CA . ARG A 1 13 ? 16.236 3.154 -1.898 1.00 53.11 13 ARG A CA 3
ATOM 2828 C C . ARG A 1 13 ? 16.117 2.674 -3.355 1.00 43.44 13 ARG A C 3
ATOM 2829 O O . ARG A 1 13 ? 15.683 3.436 -4.219 1.00 72.03 13 ARG A O 3
ATOM 2850 N N . ASP A 1 14 ? 16.441 1.401 -3.603 1.00 32.20 14 ASP A N 3
ATOM 2851 C CA . ASP A 1 14 ? 16.414 0.705 -4.893 1.00 73.15 14 ASP A CA 3
ATOM 2852 C C . ASP A 1 14 ? 15.014 0.268 -5.340 1.00 42.13 14 ASP A C 3
ATOM 2853 O O . ASP A 1 14 ? 14.882 -0.360 -6.387 1.00 61.22 14 ASP A O 3
ATOM 2862 N N . ILE A 1 15 ? 13.970 0.516 -4.543 1.00 45.23 15 ILE A N 3
ATOM 2863 C CA . ILE A 1 15 ? 12.590 0.131 -4.836 1.00 23.10 15 ILE A CA 3
ATOM 2864 C C . ILE A 1 15 ? 12.146 0.498 -6.262 1.00 35.00 15 ILE A C 3
ATOM 2865 O O . ILE A 1 15 ? 12.405 1.604 -6.743 1.00 51.53 15 ILE A O 3
ATOM 2881 N N . THR A 1 16 ? 11.437 -0.423 -6.916 1.00 25.24 16 THR A N 3
ATOM 2882 C CA . THR A 1 16 ? 10.914 -0.283 -8.255 1.00 40.40 16 THR A CA 3
ATOM 2883 C C . THR A 1 16 ? 9.389 -0.301 -8.175 1.00 12.34 16 THR A C 3
ATOM 2884 O O . THR A 1 16 ? 8.802 -0.924 -7.283 1.00 4.23 16 THR A O 3
ATOM 2895 N N . ALA A 1 17 ? 8.741 0.394 -9.106 1.00 51.41 17 ALA A N 3
ATOM 2896 C CA . ALA A 1 17 ? 7.292 0.482 -9.163 1.00 25.42 17 ALA A CA 3
ATOM 2897 C C . ALA A 1 17 ? 6.683 -0.872 -9.498 1.00 33.42 17 ALA A C 3
ATOM 2898 O O . ALA A 1 17 ? 5.565 -1.147 -9.067 1.00 23.22 17 ALA A O 3
ATOM 2905 N N . VAL A 1 18 ? 7.397 -1.715 -10.249 1.00 73.40 18 VAL A N 3
ATOM 2906 C CA . VAL A 1 18 ? 6.887 -3.032 -10.606 1.00 13.13 18 VAL A CA 3
ATOM 2907 C C . VAL A 1 18 ? 6.798 -3.898 -9.352 1.00 21.35 18 VAL A C 3
ATOM 2908 O O . VAL A 1 18 ? 5.855 -4.678 -9.233 1.00 20.53 18 VAL A O 3
ATOM 2921 N N . GLU A 1 19 ? 7.759 -3.773 -8.429 1.00 35.22 19 GLU A N 3
ATOM 2922 C CA . GLU A 1 19 ? 7.762 -4.539 -7.191 1.00 61.24 19 GLU A CA 3
ATOM 2923 C C . GLU A 1 19 ? 6.586 -4.073 -6.345 1.00 22.24 19 GLU A C 3
ATOM 2924 O O . GLU A 1 19 ? 5.869 -4.901 -5.798 1.00 32.12 19 GLU A O 3
ATOM 2936 N N . LEU A 1 20 ? 6.352 -2.760 -6.263 1.00 11.01 20 LEU A N 3
ATOM 2937 C CA . LEU A 1 20 ? 5.239 -2.214 -5.494 1.00 42.15 20 LEU A CA 3
ATOM 2938 C C . LEU A 1 20 ? 3.917 -2.709 -6.070 1.00 72.13 20 LEU A C 3
ATOM 2939 O O . LEU A 1 20 ? 3.067 -3.201 -5.325 1.00 64.30 20 LEU A O 3
ATOM 2955 N N . GLN A 1 21 ? 3.731 -2.573 -7.383 1.00 73.43 21 GLN A N 3
ATOM 2956 C CA . GLN A 1 21 ? 2.537 -3.006 -8.099 1.00 23.32 21 GLN A CA 3
ATOM 2957 C C . GLN A 1 21 ? 2.295 -4.480 -7.793 1.00 73.41 21 GLN A C 3
ATOM 2958 O O . GLN A 1 21 ? 1.203 -4.877 -7.396 1.00 10.32 21 GLN A O 3
ATOM 2972 N N . ASN A 1 22 ? 3.346 -5.283 -7.952 1.00 22.24 22 ASN A N 3
ATOM 2973 C CA . ASN A 1 22 ? 3.329 -6.714 -7.724 1.00 0.50 22 ASN A CA 3
ATOM 2974 C C . ASN A 1 22 ? 2.953 -7.034 -6.279 1.00 4.25 22 ASN A C 3
ATOM 2975 O O . ASN A 1 22 ? 2.130 -7.913 -6.049 1.00 14.51 22 ASN A O 3
ATOM 2986 N N . HIS A 1 23 ? 3.476 -6.293 -5.302 1.00 54.51 23 HIS A N 3
ATOM 2987 C CA . HIS A 1 23 ? 3.181 -6.549 -3.900 1.00 63.54 23 HIS A CA 3
ATOM 2988 C C . HIS A 1 23 ? 1.743 -6.276 -3.489 1.00 30.21 23 HIS A C 3
ATOM 2989 O O . HIS A 1 23 ? 1.222 -6.951 -2.600 1.00 71.21 23 HIS A O 3
ATOM 3003 N N . PHE A 1 24 ? 1.085 -5.310 -4.127 1.00 4.15 24 PHE A N 3
ATOM 3004 C CA . PHE A 1 24 ? -0.292 -4.944 -3.812 1.00 31.41 24 PHE A CA 3
ATOM 3005 C C . PHE A 1 24 ? -1.279 -5.444 -4.860 1.00 54.41 24 PHE A C 3
ATOM 3006 O O . PHE A 1 24 ? -2.465 -5.133 -4.765 1.00 50.22 24 PHE A O 3
ATOM 3023 N N . LYS A 1 25 ? -0.849 -6.290 -5.795 1.00 24.40 25 LYS A N 3
ATOM 3024 C CA . LYS A 1 25 ? -1.661 -6.853 -6.863 1.00 4.51 25 LYS A CA 3
ATOM 3025 C C . LYS A 1 25 ? -2.951 -7.501 -6.364 1.00 71.32 25 LYS A C 3
ATOM 3026 O O . LYS A 1 25 ? -4.016 -7.267 -6.937 1.00 60.50 25 LYS A O 3
ATOM 3045 N N . ASN A 1 26 ? -2.876 -8.277 -5.274 1.00 43.52 26 ASN A N 3
ATOM 3046 C CA . ASN A 1 26 ? -4.033 -8.966 -4.702 1.00 63.23 26 ASN A CA 3
ATOM 3047 C C . ASN A 1 26 ? -4.999 -7.998 -4.017 1.00 61.44 26 ASN A C 3
ATOM 3048 O O . ASN A 1 26 ? -6.189 -8.290 -3.897 1.00 20.24 26 ASN A O 3
ATOM 3059 N N . SER A 1 27 ? -4.504 -6.850 -3.550 1.00 34.51 27 SER A N 3
ATOM 3060 C CA . SER A 1 27 ? -5.327 -5.828 -2.899 1.00 32.10 27 SER A CA 3
ATOM 3061 C C . SER A 1 27 ? -5.901 -4.867 -3.952 1.00 34.33 27 SER A C 3
ATOM 3062 O O . SER A 1 27 ? -7.008 -4.374 -3.785 1.00 71.24 27 SER A O 3
ATOM 3070 N N . SER A 1 28 ? -5.181 -4.663 -5.056 1.00 0.24 28 SER A N 3
ATOM 3071 C CA . SER A 1 28 ? -5.495 -3.800 -6.179 1.00 31.14 28 SER A CA 3
ATOM 3072 C C . SER A 1 28 ? -5.728 -2.337 -5.752 1.00 73.30 28 SER A C 3
ATOM 3073 O O . SER A 1 28 ? -6.873 -1.913 -5.568 1.00 11.50 28 SER A O 3
ATOM 3081 N N . PRO A 1 29 ? -4.645 -1.564 -5.557 1.00 52.34 29 PRO A N 3
ATOM 3082 C CA . PRO A 1 29 ? -4.749 -0.164 -5.170 1.00 13.45 29 PRO A CA 3
ATOM 3083 C C . PRO A 1 29 ? -5.323 0.673 -6.320 1.00 14.11 29 PRO A C 3
ATOM 3084 O O . PRO A 1 29 ? -5.324 0.262 -7.485 1.00 21.02 29 PRO A O 3
ATOM 3095 N N . ASP A 1 30 ? -5.823 1.862 -5.988 1.00 64.31 30 ASP A N 3
ATOM 3096 C CA . ASP A 1 30 ? -6.396 2.807 -6.926 1.00 33.44 30 ASP A CA 3
ATOM 3097 C C . ASP A 1 30 ? -5.318 3.762 -7.407 1.00 22.32 30 ASP A C 3
ATOM 3098 O O . ASP A 1 30 ? -5.311 4.176 -8.569 1.00 20.25 30 ASP A O 3
ATOM 3107 N N . GLN A 1 31 ? -4.368 4.074 -6.523 1.00 31.32 31 GLN A N 3
ATOM 3108 C CA . GLN A 1 31 ? -3.265 4.974 -6.796 1.00 45.22 31 GLN A CA 3
ATOM 3109 C C . GLN A 1 31 ? -1.969 4.430 -6.210 1.00 62.12 31 GLN A C 3
ATOM 3110 O O . GLN A 1 31 ? -2.017 3.749 -5.188 1.00 21.21 31 GLN A O 3
ATOM 3124 N N . ILE A 1 32 ? -0.818 4.757 -6.809 1.00 33.03 32 ILE A N 3
ATOM 3125 C CA . ILE A 1 32 ? 0.489 4.312 -6.334 1.00 32.33 32 ILE A CA 3
ATOM 3126 C C . ILE A 1 32 ? 1.502 5.436 -6.542 1.00 12.14 32 ILE A C 3
ATOM 3127 O O . ILE A 1 32 ? 1.707 5.886 -7.678 1.00 24.33 32 ILE A O 3
ATOM 3143 N N . ARG A 1 33 ? 2.140 5.880 -5.455 1.00 40.01 33 ARG A N 3
ATOM 3144 C CA . ARG A 1 33 ? 3.172 6.912 -5.443 1.00 64.24 33 ARG A CA 3
ATOM 3145 C C . ARG A 1 33 ? 4.239 6.429 -4.471 1.00 53.23 33 ARG A C 3
ATOM 3146 O O . ARG A 1 33 ? 3.893 6.072 -3.345 1.00 44.14 33 ARG A O 3
ATOM 3167 N N . LEU A 1 34 ? 5.501 6.416 -4.890 1.00 13.10 34 LEU A N 3
ATOM 3168 C CA . LEU A 1 34 ? 6.663 6.000 -4.116 1.00 41.23 34 LEU A CA 3
ATOM 3169 C C . LEU A 1 34 ? 7.547 7.227 -3.948 1.00 44.20 34 LEU A C 3
ATOM 3170 O O . LEU A 1 34 ? 8.007 7.794 -4.939 1.00 62.42 34 LEU A O 3
ATOM 3186 N N . ARG A 1 35 ? 7.755 7.687 -2.714 1.00 4.24 35 ARG A N 3
ATOM 3187 C CA . ARG A 1 35 ? 8.599 8.836 -2.408 1.00 50.40 35 ARG A CA 3
ATOM 3188 C C . ARG A 1 35 ? 9.818 8.275 -1.688 1.00 31.21 35 ARG A C 3
ATOM 3189 O O . ARG A 1 35 ? 9.859 8.207 -0.453 1.00 12.41 35 ARG A O 3
ATOM 3210 N N . ALA A 1 36 ? 10.817 7.861 -2.472 1.00 12.10 36 ALA A N 3
ATOM 3211 C CA . ALA A 1 36 ? 12.050 7.279 -1.951 1.00 23.22 36 ALA A CA 3
ATOM 3212 C C . ALA A 1 36 ? 12.801 8.201 -0.997 1.00 11.23 36 ALA A C 3
ATOM 3213 O O . ALA A 1 36 ? 13.550 7.696 -0.166 1.00 21.04 36 ALA A O 3
ATOM 3220 N N . ASP A 1 37 ? 12.518 9.506 -1.032 1.00 4.11 37 ASP A N 3
ATOM 3221 C CA . ASP A 1 37 ? 13.106 10.554 -0.197 1.00 45.41 37 ASP A CA 3
ATOM 3222 C C . ASP A 1 37 ? 13.034 10.197 1.291 1.00 71.13 37 ASP A C 3
ATOM 3223 O O . ASP A 1 37 ? 13.838 10.679 2.081 1.00 1.45 37 ASP A O 3
ATOM 3232 N N . LYS A 1 38 ? 12.032 9.402 1.683 1.00 4.54 38 LYS A N 3
ATOM 3233 C CA . LYS A 1 38 ? 11.823 8.908 3.044 1.00 70.04 38 LYS A CA 3
ATOM 3234 C C . LYS A 1 38 ? 11.540 7.396 3.004 1.00 71.14 38 LYS A C 3
ATOM 3235 O O . LYS A 1 38 ? 11.271 6.802 4.048 1.00 61.42 38 LYS A O 3
ATOM 3254 N N . GLY A 1 39 ? 11.588 6.768 1.823 1.00 74.23 39 GLY A N 3
ATOM 3255 C CA . GLY A 1 39 ? 11.353 5.352 1.576 1.00 15.15 39 GLY A CA 3
ATOM 3256 C C . GLY A 1 39 ? 9.966 4.966 2.039 1.00 4.23 39 GLY A C 3
ATOM 3257 O O . GLY A 1 39 ? 9.814 4.056 2.853 1.00 33.23 39 GLY A O 3
ATOM 3261 N N . ILE A 1 40 ? 8.966 5.685 1.535 1.00 44.01 40 ILE A N 3
ATOM 3262 C CA . ILE A 1 40 ? 7.567 5.493 1.851 1.00 54.35 40 ILE A CA 3
ATOM 3263 C C . ILE A 1 40 ? 6.736 5.588 0.576 1.00 53.12 40 ILE A C 3
ATOM 3264 O O . ILE A 1 40 ? 7.156 6.216 -0.399 1.00 2.31 40 ILE A O 3
ATOM 3280 N N . ALA A 1 41 ? 5.563 4.963 0.584 1.00 63.33 41 ALA A N 3
ATOM 3281 C CA . ALA A 1 41 ? 4.615 4.938 -0.510 1.00 11.20 41 ALA A CA 3
ATOM 3282 C C . ALA A 1 41 ? 3.217 5.203 0.037 1.00 61.35 41 ALA A C 3
ATOM 3283 O O . ALA A 1 41 ? 2.934 4.955 1.213 1.00 3.32 41 ALA A O 3
ATOM 3290 N N . PHE A 1 42 ? 2.351 5.710 -0.833 1.00 14.25 42 PHE A N 3
ATOM 3291 C CA . PHE A 1 42 ? 0.964 6.030 -0.539 1.00 43.32 42 PHE A CA 3
ATOM 3292 C C . PHE A 1 42 ? 0.138 5.286 -1.566 1.00 52.12 42 PHE A C 3
ATOM 3293 O O . PHE A 1 42 ? 0.287 5.523 -2.774 1.00 22.42 42 PHE A O 3
ATOM 3310 N N . LEU A 1 43 ? -0.714 4.385 -1.087 1.00 52.14 43 LEU A N 3
ATOM 3311 C CA . LEU A 1 43 ? -1.575 3.572 -1.921 1.00 41.05 43 LEU A CA 3
ATOM 3312 C C . LEU A 1 43 ? -3.002 3.857 -1.510 1.00 31.14 43 LEU A C 3
ATOM 3313 O O . LEU A 1 43 ? -3.415 3.520 -0.404 1.00 24.04 43 LEU A O 3
ATOM 3329 N N . GLU A 1 44 ? -3.693 4.620 -2.342 1.00 73.40 44 GLU A N 3
ATOM 3330 C CA . GLU A 1 44 ? -5.075 5.015 -2.117 1.00 54.43 44 GLU A CA 3
ATOM 3331 C C . GLU A 1 44 ? -5.992 3.911 -2.620 1.00 43.02 44 GLU A C 3
ATOM 3332 O O . GLU A 1 44 ? -5.614 3.145 -3.513 1.00 34.44 44 GLU A O 3
ATOM 3344 N N . PHE A 1 45 ? -7.206 3.875 -2.084 1.00 43.40 45 PHE A N 3
ATOM 3345 C CA . PHE A 1 45 ? -8.251 2.932 -2.422 1.00 54.30 45 PHE A CA 3
ATOM 3346 C C . PHE A 1 45 ? -9.562 3.710 -2.369 1.00 50.41 45 PHE A C 3
ATOM 3347 O O . PHE A 1 45 ? -9.717 4.599 -1.522 1.00 22.22 45 PHE A O 3
ATOM 3364 N N . ASP A 1 46 ? -10.496 3.400 -3.260 1.00 21.23 46 ASP A N 3
ATOM 3365 C CA . ASP A 1 46 ? -11.820 4.037 -3.300 1.00 74.23 46 ASP A CA 3
ATOM 3366 C C . ASP A 1 46 ? -12.836 3.084 -2.676 1.00 41.12 46 ASP A C 3
ATOM 3367 O O . ASP A 1 46 ? -13.096 2.014 -3.237 1.00 13.45 46 ASP A O 3
ATOM 3376 N N . ALA A 1 47 ? -13.363 3.418 -1.501 1.00 42.22 47 ALA A N 3
ATOM 3377 C CA . ALA A 1 47 ? -14.347 2.625 -0.779 1.00 5.35 47 ALA A CA 3
ATOM 3378 C C . ALA A 1 47 ? -15.693 2.651 -1.481 1.00 13.21 47 ALA A C 3
ATOM 3379 O O . ALA A 1 47 ? -16.481 1.720 -1.303 1.00 22.11 47 ALA A O 3
ATOM 3386 N N . ASP A 1 48 ? -15.985 3.717 -2.230 1.00 61.30 48 ASP A N 3
ATOM 3387 C CA . ASP A 1 48 ? -17.242 3.845 -2.963 1.00 3.30 48 ASP A CA 3
ATOM 3388 C C . ASP A 1 48 ? -17.311 2.723 -4.004 1.00 53.52 48 ASP A C 3
ATOM 3389 O O . ASP A 1 48 ? -18.378 2.162 -4.273 1.00 75.40 48 ASP A O 3
ATOM 3398 N N . LYS A 1 49 ? -16.145 2.341 -4.546 1.00 53.15 49 LYS A N 3
ATOM 3399 C CA . LYS A 1 49 ? -16.000 1.299 -5.556 1.00 32.21 49 LYS A CA 3
ATOM 3400 C C . LYS A 1 49 ? -16.450 -0.083 -5.089 1.00 33.25 49 LYS A C 3
ATOM 3401 O O . LYS A 1 49 ? -16.768 -0.885 -5.970 1.00 34.20 49 LYS A O 3
ATOM 3420 N N . ASP A 1 50 ? -16.481 -0.383 -3.783 1.00 45.21 50 ASP A N 3
ATOM 3421 C CA . ASP A 1 50 ? -16.904 -1.689 -3.269 1.00 30.22 50 ASP A CA 3
ATOM 3422 C C . ASP A 1 50 ? -17.164 -1.621 -1.758 1.00 14.20 50 ASP A C 3
ATOM 3423 O O . ASP A 1 50 ? -16.251 -1.775 -0.943 1.00 72.22 50 ASP A O 3
ATOM 3432 N N . ARG A 1 51 ? -18.429 -1.450 -1.366 1.00 62.31 51 ARG A N 3
ATOM 3433 C CA . ARG A 1 51 ? -18.862 -1.339 0.030 1.00 11.04 51 ARG A CA 3
ATOM 3434 C C . ARG A 1 51 ? -18.420 -2.436 0.988 1.00 61.21 51 ARG A C 3
ATOM 3435 O O . ARG A 1 51 ? -18.246 -2.126 2.169 1.00 22.01 51 ARG A O 3
ATOM 3456 N N . THR A 1 52 ? -18.254 -3.685 0.558 1.00 34.14 52 THR A N 3
ATOM 3457 C CA . THR A 1 52 ? -17.854 -4.762 1.470 1.00 20.45 52 THR A CA 3
ATOM 3458 C C . THR A 1 52 ? -16.511 -5.398 1.104 1.00 41.15 52 THR A C 3
ATOM 3459 O O . THR A 1 52 ? -15.906 -6.110 1.913 1.00 60.43 52 THR A O 3
ATOM 3470 N N . GLY A 1 53 ? -15.979 -5.061 -0.069 1.00 64.32 53 GLY A N 3
ATOM 3471 C CA . GLY A 1 53 ? -14.708 -5.553 -0.560 1.00 43.21 53 GLY A CA 3
ATOM 3472 C C . GLY A 1 53 ? -13.592 -4.564 -0.254 1.00 44.20 53 GLY A C 3
ATOM 3473 O O . GLY A 1 53 ? -12.430 -4.965 -0.299 1.00 1.43 53 GLY A O 3
ATOM 3477 N N . ILE A 1 54 ? -13.890 -3.292 0.058 1.00 63.11 54 ILE A N 3
ATOM 3478 C CA . ILE A 1 54 ? -12.856 -2.309 0.404 1.00 75.41 54 ILE A CA 3
ATOM 3479 C C . ILE A 1 54 ? -12.092 -2.847 1.620 1.00 71.13 54 ILE A C 3
ATOM 3480 O O . ILE A 1 54 ? -10.869 -2.740 1.686 1.00 2.32 54 ILE A O 3
ATOM 3496 N N . GLN A 1 55 ? -12.826 -3.465 2.548 1.00 44.52 55 GLN A N 3
ATOM 3497 C CA . GLN A 1 55 ? -12.330 -4.075 3.763 1.00 63.34 55 GLN A CA 3
ATOM 3498 C C . GLN A 1 55 ? -11.259 -5.089 3.352 1.00 11.33 55 GLN A C 3
ATOM 3499 O O . GLN A 1 55 ? -10.092 -4.911 3.676 1.00 11.15 55 GLN A O 3
ATOM 3513 N N . ARG A 1 56 ? -11.629 -6.109 2.562 1.00 61.25 56 ARG A N 3
ATOM 3514 C CA . ARG A 1 56 ? -10.688 -7.132 2.107 1.00 62.03 56 ARG A CA 3
ATOM 3515 C C . ARG A 1 56 ? -9.444 -6.510 1.489 1.00 42.42 56 ARG A C 3
ATOM 3516 O O . ARG A 1 56 ? -8.334 -6.901 1.838 1.00 72.24 56 ARG A O 3
ATOM 3537 N N . ARG A 1 57 ? -9.617 -5.561 0.565 1.00 50.23 57 ARG A N 3
ATOM 3538 C CA . ARG A 1 57 ? -8.509 -4.890 -0.108 1.00 40.33 57 ARG A CA 3
ATOM 3539 C C . ARG A 1 57 ? -7.548 -4.291 0.915 1.00 13.05 57 ARG A C 3
ATOM 3540 O O . ARG A 1 57 ? -6.340 -4.489 0.784 1.00 51.25 57 ARG A O 3
ATOM 3561 N N . MET A 1 58 ? -8.064 -3.564 1.907 1.00 12.30 58 MET A N 3
ATOM 3562 C CA . MET A 1 58 ? -7.249 -2.956 2.947 1.00 62.40 58 MET A CA 3
ATOM 3563 C C . MET A 1 58 ? -6.587 -4.032 3.805 1.00 23.43 58 MET A C 3
ATOM 3564 O O . MET A 1 58 ? -5.406 -3.912 4.101 1.00 32.20 58 MET A O 3
ATOM 3578 N N . ASP A 1 59 ? -7.288 -5.107 4.163 1.00 71.14 59 ASP A N 3
ATOM 3579 C CA . ASP A 1 59 ? -6.752 -6.206 4.974 1.00 63.21 59 ASP A CA 3
ATOM 3580 C C . ASP A 1 59 ? -5.549 -6.838 4.279 1.00 23.23 59 ASP A C 3
ATOM 3581 O O . ASP A 1 59 ? -4.505 -7.045 4.892 1.00 32.54 59 ASP A O 3
ATOM 3590 N N . ILE A 1 60 ? -5.685 -7.124 2.983 1.00 62.05 60 ILE A N 3
ATOM 3591 C CA . ILE A 1 60 ? -4.645 -7.717 2.150 1.00 73.23 60 ILE A CA 3
ATOM 3592 C C . ILE A 1 60 ? -3.432 -6.785 2.143 1.00 54.44 60 ILE A C 3
ATOM 3593 O O . ILE A 1 60 ? -2.292 -7.256 2.170 1.00 62.05 60 ILE A O 3
ATOM 3609 N N . ALA A 1 61 ? -3.658 -5.470 2.085 1.00 4.10 61 ALA A N 3
ATOM 3610 C CA . ALA A 1 61 ? -2.580 -4.501 2.099 1.00 60.32 61 ALA A CA 3
ATOM 3611 C C . ALA A 1 61 ? -1.943 -4.466 3.496 1.00 74.34 61 ALA A C 3
ATOM 3612 O O . ALA A 1 61 ? -0.719 -4.418 3.597 1.00 50.31 61 ALA A O 3
ATOM 3619 N N . LEU A 1 62 ? -2.747 -4.520 4.566 1.00 73.12 62 LEU A N 3
ATOM 3620 C CA . LEU A 1 62 ? -2.269 -4.490 5.950 1.00 41.53 62 LEU A CA 3
ATOM 3621 C C . LEU A 1 62 ? -1.418 -5.712 6.259 1.00 52.01 62 LEU A C 3
ATOM 3622 O O . LEU A 1 62 ? -0.446 -5.606 7.004 1.00 52.44 62 LEU A O 3
ATOM 3638 N N . LEU A 1 63 ? -1.753 -6.860 5.666 1.00 20.24 63 LEU A N 3
ATOM 3639 C CA . LEU A 1 63 ? -1.034 -8.114 5.845 1.00 11.22 63 LEU A CA 3
ATOM 3640 C C . LEU A 1 63 ? 0.405 -8.022 5.326 1.00 3.11 63 LEU A C 3
ATOM 3641 O O . LEU A 1 63 ? 1.184 -8.936 5.588 1.00 4.21 63 LEU A O 3
ATOM 3657 N N . GLN A 1 64 ? 0.787 -6.949 4.620 1.00 24.50 64 GLN A N 3
ATOM 3658 C CA . GLN A 1 64 ? 2.145 -6.776 4.114 1.00 2.21 64 GLN A CA 3
ATOM 3659 C C . GLN A 1 64 ? 3.038 -6.131 5.195 1.00 53.32 64 GLN A C 3
ATOM 3660 O O . GLN A 1 64 ? 4.238 -5.943 4.987 1.00 14.15 64 GLN A O 3
ATOM 3674 N N . HIS A 1 65 ? 2.478 -5.780 6.359 1.00 74.10 65 HIS A N 3
ATOM 3675 C CA . HIS A 1 65 ? 3.194 -5.195 7.473 1.00 72.13 65 HIS A CA 3
ATOM 3676 C C . HIS A 1 65 ? 4.191 -6.236 7.960 1.00 31.23 65 HIS A C 3
ATOM 3677 O O . HIS A 1 65 ? 3.815 -7.345 8.358 1.00 2.42 65 HIS A O 3
ATOM 3691 N N . GLY A 1 66 ? 5.463 -5.883 7.891 1.00 63.10 66 GLY A N 3
ATOM 3692 C CA . GLY A 1 66 ? 6.589 -6.705 8.298 1.00 35.05 66 GLY A CA 3
ATOM 3693 C C . GLY A 1 66 ? 7.070 -7.672 7.235 1.00 64.11 66 GLY A C 3
ATOM 3694 O O . GLY A 1 66 ? 7.892 -8.521 7.582 1.00 60.30 66 GLY A O 3
ATOM 3698 N N . THR A 1 67 ? 6.569 -7.642 5.997 1.00 72.10 67 THR A N 3
ATOM 3699 C CA . THR A 1 67 ? 7.082 -8.570 4.999 1.00 75.34 67 THR A CA 3
ATOM 3700 C C . THR A 1 67 ? 8.431 -8.023 4.500 1.00 74.34 67 THR A C 3
ATOM 3701 O O . THR A 1 67 ? 8.786 -6.862 4.745 1.00 4.24 67 THR A O 3
ATOM 3712 N N . LEU A 1 68 ? 9.232 -8.868 3.849 1.00 50.34 68 LEU A N 3
ATOM 3713 C CA . LEU A 1 68 ? 10.528 -8.501 3.306 1.00 11.23 68 LEU A CA 3
ATOM 3714 C C . LEU A 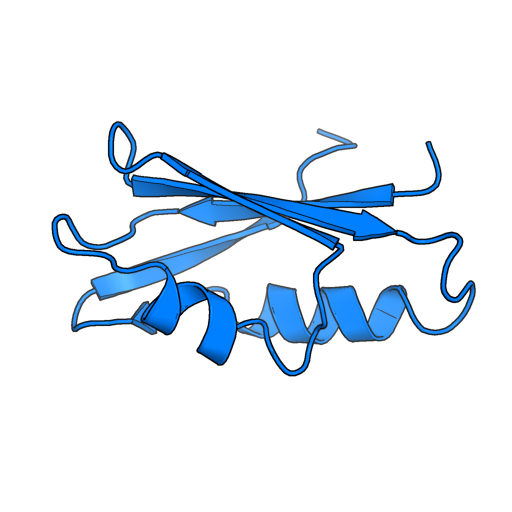1 68 ? 10.370 -8.290 1.821 1.00 21.25 68 LEU A C 3
ATOM 3715 O O . LEU A 1 68 ? 10.139 -9.221 1.047 1.00 40.44 68 LEU A O 3
ATOM 3731 N N . LEU A 1 69 ? 10.445 -7.027 1.460 1.00 12.03 69 LEU A N 3
ATOM 3732 C CA . LEU A 1 69 ? 10.324 -6.510 0.107 1.00 24.22 69 LEU A CA 3
ATOM 3733 C C . LEU A 1 69 ? 11.672 -5.925 -0.279 1.00 63.24 69 LEU A C 3
ATOM 3734 O O . LEU A 1 69 ? 12.157 -5.011 0.388 1.00 4.45 69 LEU A O 3
ATOM 3750 N N . LYS A 1 70 ? 12.270 -6.434 -1.357 1.00 54.54 70 LYS A N 3
ATOM 3751 C CA . LYS A 1 70 ? 13.555 -5.983 -1.881 1.00 63.43 70 LYS A CA 3
ATOM 3752 C C . LYS A 1 70 ? 14.631 -5.847 -0.798 1.00 1.25 70 LYS A C 3
ATOM 3753 O O . LYS A 1 70 ? 15.391 -4.880 -0.767 1.00 51.32 70 LYS A O 3
ATOM 3772 N N . GLU A 1 71 ? 14.698 -6.857 0.071 1.00 62.53 71 GLU A N 3
ATOM 3773 C CA . GLU A 1 71 ? 15.648 -7.018 1.170 1.00 53.52 71 GLU A CA 3
ATOM 3774 C C . GLU A 1 71 ? 15.460 -6.034 2.322 1.00 64.24 71 GLU A C 3
ATOM 3775 O O . GLU A 1 71 ? 16.362 -5.854 3.143 1.00 15.11 71 GLU A O 3
ATOM 3787 N N . LYS A 1 72 ? 14.294 -5.401 2.421 1.00 72.21 72 LYS A N 3
ATOM 3788 C CA . LYS A 1 72 ? 13.969 -4.460 3.477 1.00 33.15 72 LYS A CA 3
ATOM 3789 C C . LYS A 1 72 ? 12.677 -4.904 4.139 1.00 64.42 72 LYS A C 3
ATOM 3790 O O . LYS A 1 72 ? 11.685 -5.161 3.461 1.00 71.43 72 LYS A O 3
ATOM 3809 N N . LYS A 1 73 ? 12.707 -5.101 5.457 1.00 64.52 73 LYS A N 3
ATOM 3810 C CA . LYS A 1 73 ? 11.516 -5.481 6.204 1.00 52.41 73 LYS A CA 3
ATOM 3811 C C . LYS A 1 73 ? 10.746 -4.167 6.253 1.00 25.44 73 LYS A C 3
ATOM 3812 O O . LYS A 1 73 ? 11.252 -3.188 6.811 1.00 44.25 73 LYS A O 3
ATOM 3831 N N . ILE A 1 74 ? 9.588 -4.105 5.620 1.00 44.13 74 ILE A N 3
ATOM 3832 C CA . ILE A 1 74 ? 8.794 -2.884 5.558 1.00 21.30 74 ILE A CA 3
ATOM 3833 C C . ILE A 1 74 ? 7.701 -2.820 6.624 1.00 13.03 74 ILE A C 3
ATOM 3834 O O . ILE A 1 74 ? 7.439 -3.796 7.326 1.00 42.11 74 ILE A O 3
ATOM 3850 N N . ASN A 1 75 ? 7.085 -1.645 6.758 1.00 25.02 75 ASN A N 3
ATOM 3851 C CA . ASN A 1 75 ? 5.996 -1.350 7.691 1.00 3.34 75 ASN A CA 3
ATOM 3852 C C . ASN A 1 75 ? 4.789 -0.878 6.897 1.00 64.33 75 ASN A C 3
ATOM 3853 O O . ASN A 1 75 ? 4.975 -0.234 5.863 1.00 32.03 75 ASN A O 3
ATOM 3864 N N . VAL A 1 76 ? 3.578 -1.169 7.381 1.00 50.34 76 VAL A N 3
ATOM 3865 C CA . VAL A 1 76 ? 2.322 -0.782 6.749 1.00 13.31 76 VAL A CA 3
ATOM 3866 C C . VAL A 1 76 ? 1.312 -0.400 7.836 1.00 21.03 76 VAL A C 3
ATOM 3867 O O . VAL A 1 76 ? 1.236 -1.075 8.864 1.00 54.40 76 VAL A O 3
ATOM 3880 N N . GLU A 1 77 ? 0.539 0.665 7.612 1.00 4.10 77 GLU A N 3
ATOM 3881 C CA . GLU A 1 77 ? -0.499 1.197 8.498 1.00 32.13 77 GLU A CA 3
ATOM 3882 C C . GLU A 1 77 ? -1.456 2.076 7.684 1.00 24.32 77 GLU A C 3
ATOM 3883 O O . GLU A 1 77 ? -1.311 2.174 6.465 1.00 40.50 77 GLU A O 3
ATOM 3895 N N . LEU A 1 78 ? -2.520 2.598 8.290 1.00 52.12 78 LEU A N 3
ATOM 3896 C CA . LEU A 1 78 ? -3.488 3.466 7.623 1.00 65.32 78 LEU A CA 3
ATOM 3897 C C . LEU A 1 78 ? -3.028 4.916 7.706 1.00 35.11 78 LEU A C 3
ATOM 3898 O O . LEU A 1 78 ? -2.375 5.297 8.674 1.00 14.23 78 LEU A O 3
ATOM 3914 N N . THR A 1 79 ? -3.410 5.741 6.731 1.00 2.44 79 THR A N 3
ATOM 3915 C CA . THR A 1 79 ? -3.083 7.165 6.722 1.00 41.31 79 THR A CA 3
ATOM 3916 C C . THR A 1 79 ? -4.334 7.860 6.192 1.00 0.43 79 THR A C 3
ATOM 3917 O O . THR A 1 79 ? -4.460 8.201 5.023 1.00 22.14 79 THR A O 3
ATOM 3928 N N . VAL A 1 80 ? -5.286 8.052 7.100 1.00 72.15 80 VAL A N 3
ATOM 3929 C CA . VAL A 1 80 ? -6.595 8.658 6.899 1.00 64.33 80 VAL A CA 3
ATOM 3930 C C . VAL A 1 80 ? -7.203 8.743 8.304 1.00 3.53 80 VAL A C 3
ATOM 3931 O O . VAL A 1 80 ? -6.704 8.088 9.227 1.00 24.12 80 VAL A O 3
ATOM 3944 N N . GLY A 1 81 ? -8.258 9.527 8.512 1.00 62.03 81 GLY A N 3
ATOM 3945 C CA . GLY A 1 81 ? -8.899 9.653 9.806 1.00 52.41 81 GLY A CA 3
ATOM 3946 C C . GLY A 1 81 ? -10.313 10.196 9.672 1.00 3.24 81 GLY A C 3
ATOM 3947 O O . GLY A 1 81 ? -10.625 10.904 8.714 1.00 51.22 81 GLY A O 3
ATOM 3951 N N . GLY A 1 82 ? -11.161 9.920 10.661 1.00 43.41 82 GLY A N 3
ATOM 3952 C CA . GLY A 1 82 ? -12.551 10.347 10.727 1.00 72.00 82 GLY A CA 3
ATOM 3953 C C . GLY A 1 82 ? -13.418 9.224 11.251 1.00 42.04 82 GLY A C 3
ATOM 3954 O O . GLY A 1 82 ? -12.989 8.514 12.188 1.00 71.05 82 GLY A O 3
ATOM 3958 N N . GLY A 1 1 ? -12.498 12.007 1.319 1.00 71.30 1 GLY A N 4
ATOM 3959 C CA . GLY A 1 1 ? -13.624 11.251 0.760 1.00 2.01 1 GLY A CA 4
ATOM 3960 C C . GLY A 1 1 ? -13.733 9.880 1.400 1.00 12.20 1 GLY A C 4
ATOM 3961 O O . GLY A 1 1 ? -13.076 9.604 2.401 1.00 61.11 1 GLY A O 4
ATOM 3965 N N . ASN A 1 2 ? -14.560 9.002 0.832 1.00 21.23 2 ASN A N 4
ATOM 3966 C CA . ASN A 1 2 ? -14.779 7.629 1.311 1.00 41.33 2 ASN A CA 4
ATOM 3967 C C . ASN A 1 2 ? -13.590 6.705 1.054 1.00 3.23 2 ASN A C 4
ATOM 3968 O O . ASN A 1 2 ? -13.622 5.530 1.411 1.00 62.54 2 ASN A O 4
ATOM 3979 N N . ARG A 1 3 ? -12.570 7.190 0.362 1.00 61.00 3 ARG A N 4
ATOM 3980 C CA . ARG A 1 3 ? -11.389 6.413 0.031 1.00 65.43 3 ARG A CA 4
ATOM 3981 C C . ARG A 1 3 ? -10.361 6.496 1.147 1.00 11.02 3 ARG A C 4
ATOM 3982 O O . ARG A 1 3 ? -10.043 7.588 1.623 1.00 72.33 3 ARG A O 4
ATOM 4003 N N . PHE A 1 4 ? -9.890 5.334 1.582 1.00 61.41 4 PHE A N 4
ATOM 4004 C CA . PHE A 1 4 ? -8.901 5.167 2.636 1.00 33.15 4 PHE A CA 4
ATOM 4005 C C . PHE A 1 4 ? -7.515 5.133 1.983 1.00 13.43 4 PHE A C 4
ATOM 4006 O O . PHE A 1 4 ? -7.416 5.079 0.754 1.00 35.33 4 PHE A O 4
ATOM 4023 N N . ILE A 1 5 ? -6.454 5.289 2.777 1.00 2.35 5 ILE A N 4
ATOM 4024 C CA . ILE A 1 5 ? -5.060 5.283 2.331 1.00 64.44 5 ILE A CA 4
ATOM 4025 C C . ILE A 1 5 ? -4.233 4.414 3.290 1.00 3.10 5 ILE A C 4
ATOM 4026 O O . ILE A 1 5 ? -4.516 4.372 4.494 1.00 74.52 5 ILE A O 4
ATOM 4042 N N . VAL A 1 6 ? -3.192 3.758 2.776 1.00 42.11 6 VAL A N 4
ATOM 4043 C CA . VAL A 1 6 ? -2.270 2.901 3.520 1.00 13.40 6 VAL A CA 4
ATOM 4044 C C . VAL A 1 6 ? -0.906 3.597 3.529 1.00 12.13 6 VAL A C 4
ATOM 4045 O O . VAL A 1 6 ? -0.481 4.139 2.502 1.00 51.44 6 VAL A O 4
ATOM 4058 N N . PHE A 1 7 ? -0.230 3.606 4.681 1.00 42.12 7 PHE A N 4
ATOM 4059 C CA . PHE A 1 7 ? 1.080 4.209 4.873 1.00 24.43 7 PHE A CA 4
ATOM 4060 C C . PHE A 1 7 ? 2.102 3.098 4.981 1.00 15.10 7 PHE A C 4
ATOM 4061 O O . PHE A 1 7 ? 2.033 2.301 5.920 1.00 44.21 7 PHE A O 4
ATOM 4078 N N . VAL A 1 8 ? 3.042 3.047 4.042 1.00 60.51 8 VAL A N 4
ATOM 4079 C CA . VAL A 1 8 ? 4.085 2.026 4.052 1.00 25.23 8 VAL A CA 4
ATOM 4080 C C . VAL A 1 8 ? 5.439 2.731 4.089 1.00 41.11 8 VAL A C 4
ATOM 4081 O O . VAL A 1 8 ? 5.601 3.711 3.363 1.00 41.01 8 VAL A O 4
ATOM 4094 N N . GLY A 1 9 ? 6.403 2.283 4.907 1.00 11.33 9 GLY A N 4
ATOM 4095 C CA . GLY A 1 9 ? 7.732 2.901 4.962 1.00 61.42 9 GLY A CA 4
ATOM 4096 C C . GLY A 1 9 ? 8.826 1.857 5.192 1.00 71.32 9 GLY A C 4
ATOM 4097 O O . GLY A 1 9 ? 8.508 0.710 5.515 1.00 53.55 9 GLY A O 4
ATOM 4101 N N . SER A 1 10 ? 10.093 2.273 5.048 1.00 44.15 10 SER A N 4
ATOM 4102 C CA . SER A 1 10 ? 11.338 1.489 5.182 1.00 71.42 10 SER A CA 4
ATOM 4103 C C . SER A 1 10 ? 11.628 0.742 3.865 1.00 24.44 10 SER A C 4
ATOM 4104 O O . SER A 1 10 ? 12.374 -0.239 3.846 1.00 51.21 10 SER A O 4
ATOM 4112 N N . LEU A 1 11 ? 10.996 1.149 2.762 1.00 41.01 11 LEU A N 4
ATOM 4113 C CA . LEU A 1 11 ? 11.129 0.522 1.452 1.00 40.23 11 LEU A CA 4
ATOM 4114 C C . LEU A 1 11 ? 12.587 0.402 1.003 1.00 61.44 11 LEU A C 4
ATOM 4115 O O . LEU A 1 11 ? 13.402 1.253 1.365 1.00 20.33 11 LEU A O 4
ATOM 4131 N N . PRO A 1 12 ? 12.920 -0.602 0.164 1.00 32.43 12 PRO A N 4
ATOM 4132 C CA . PRO A 1 12 ? 14.274 -0.801 -0.336 1.00 10.30 12 PRO A CA 4
ATOM 4133 C C . PRO A 1 12 ? 14.824 0.482 -0.963 1.00 43.01 12 PRO A C 4
ATOM 4134 O O . PRO A 1 12 ? 14.072 1.301 -1.500 1.00 43.33 12 PRO A O 4
ATOM 4145 N N . ARG A 1 13 ? 16.141 0.687 -0.877 1.00 74.23 13 ARG A N 4
ATOM 4146 C CA . ARG A 1 13 ? 16.783 1.884 -1.422 1.00 51.01 13 ARG A CA 4
ATOM 4147 C C . ARG A 1 13 ? 16.549 1.996 -2.925 1.00 32.35 13 ARG A C 4
ATOM 4148 O O . ARG A 1 13 ? 16.377 3.106 -3.431 1.00 61.31 13 ARG A O 4
ATOM 4169 N N . ASP A 1 14 ? 16.444 0.853 -3.599 1.00 22.25 14 ASP A N 4
ATOM 4170 C CA . ASP A 1 14 ? 16.220 0.744 -5.033 1.00 52.45 14 ASP A CA 4
ATOM 4171 C C . ASP A 1 14 ? 14.855 0.134 -5.348 1.00 53.32 14 ASP A C 4
ATOM 4172 O O . ASP A 1 14 ? 14.711 -0.676 -6.264 1.00 34.44 14 ASP A O 4
ATOM 4181 N N . ILE A 1 15 ? 13.860 0.415 -4.502 1.00 51.44 15 ILE A N 4
ATOM 4182 C CA . ILE A 1 15 ? 12.486 -0.056 -4.674 1.00 31.03 15 ILE A CA 4
ATOM 4183 C C . ILE A 1 15 ? 12.017 0.353 -6.079 1.00 11.14 15 ILE A C 4
ATOM 4184 O O . ILE A 1 15 ? 12.351 1.447 -6.530 1.00 35.43 15 ILE A O 4
ATOM 4200 N N . THR A 1 16 ? 11.232 -0.483 -6.757 1.00 33.22 16 THR A N 4
ATOM 4201 C CA . THR A 1 16 ? 10.724 -0.194 -8.093 1.00 52.51 16 THR A CA 4
ATOM 4202 C C . THR A 1 16 ? 9.201 -0.250 -8.052 1.00 53.41 16 THR A C 4
ATOM 4203 O O . THR A 1 16 ? 8.625 -1.006 -7.268 1.00 3.41 16 THR A O 4
ATOM 4214 N N . ALA A 1 17 ? 8.533 0.566 -8.870 1.00 54.52 17 ALA A N 4
ATOM 4215 C CA . ALA A 1 17 ? 7.076 0.606 -8.912 1.00 45.43 17 ALA A CA 4
ATOM 4216 C C . ALA A 1 17 ? 6.498 -0.749 -9.318 1.00 21.22 17 ALA A C 4
ATOM 4217 O O . ALA A 1 17 ? 5.396 -1.057 -8.882 1.00 4.30 17 ALA A O 4
ATOM 4224 N N . VAL A 1 18 ? 7.213 -1.571 -10.096 1.00 52.33 18 VAL A N 4
ATOM 4225 C CA . VAL A 1 18 ? 6.719 -2.892 -10.492 1.00 64.11 18 VAL A CA 4
ATOM 4226 C C . VAL A 1 18 ? 6.538 -3.763 -9.249 1.00 3.24 18 VAL A C 4
ATOM 4227 O O . VAL A 1 18 ? 5.602 -4.556 -9.191 1.00 43.34 18 VAL A O 4
ATOM 4240 N N . GLU A 1 19 ? 7.412 -3.617 -8.250 1.00 50.21 19 GLU A N 4
ATOM 4241 C CA . GLU A 1 19 ? 7.348 -4.390 -7.016 1.00 55.30 19 GLU A CA 4
ATOM 4242 C C . GLU A 1 19 ? 6.099 -4.000 -6.266 1.00 72.44 19 GLU A C 4
ATOM 4243 O O . GLU A 1 19 ? 5.339 -4.858 -5.838 1.00 41.52 19 GLU A O 4
ATOM 4255 N N . LEU A 1 20 ? 5.883 -2.698 -6.130 1.00 14.43 20 LEU A N 4
ATOM 4256 C CA . LEU A 1 20 ? 4.733 -2.143 -5.449 1.00 54.11 20 LEU A CA 4
ATOM 4257 C C . LEU A 1 20 ? 3.464 -2.613 -6.153 1.00 71.02 20 LEU A C 4
ATOM 4258 O O . LEU A 1 20 ? 2.555 -3.155 -5.519 1.00 74.43 20 LEU A O 4
ATOM 4274 N N . GLN A 1 21 ? 3.391 -2.423 -7.468 1.00 1.41 21 GLN A N 4
ATOM 4275 C CA . GLN A 1 21 ? 2.279 -2.794 -8.305 1.00 42.40 21 GLN A CA 4
ATOM 4276 C C . GLN A 1 21 ? 2.012 -4.298 -8.177 1.00 42.05 21 GLN A C 4
ATOM 4277 O O . GLN A 1 21 ? 0.852 -4.700 -8.172 1.00 20.14 21 GLN A O 4
ATOM 4291 N N . ASN A 1 22 ? 3.052 -5.123 -8.041 1.00 10.25 22 ASN A N 4
ATOM 4292 C CA . ASN A 1 22 ? 2.964 -6.571 -7.903 1.00 20.23 22 ASN A CA 4
ATOM 4293 C C . ASN A 1 22 ? 2.515 -7.009 -6.506 1.00 12.32 22 ASN A C 4
ATOM 4294 O O . ASN A 1 22 ? 1.621 -7.847 -6.381 1.00 74.32 22 ASN A O 4
ATOM 4305 N N . HIS A 1 23 ? 3.094 -6.435 -5.452 1.00 72.12 23 HIS A N 4
ATOM 4306 C CA . HIS A 1 23 ? 2.771 -6.771 -4.071 1.00 33.02 23 HIS A CA 4
ATOM 4307 C C . HIS A 1 23 ? 1.345 -6.380 -3.708 1.00 21.24 23 HIS A C 4
ATOM 4308 O O . HIS A 1 23 ? 0.689 -7.127 -2.976 1.00 3.43 23 HIS A O 4
ATOM 4322 N N . PHE A 1 24 ? 0.841 -5.259 -4.237 1.00 31.10 24 PHE A N 4
ATOM 4323 C CA . PHE A 1 24 ? -0.514 -4.774 -3.971 1.00 21.44 24 PHE A CA 4
ATOM 4324 C C . PHE A 1 24 ? -1.517 -5.150 -5.065 1.00 75.35 24 PHE A C 4
ATOM 4325 O O . PHE A 1 24 ? -2.707 -4.870 -4.909 1.00 31.40 24 PHE A O 4
ATOM 4342 N N . LYS A 1 25 ? -1.096 -5.860 -6.118 1.00 73.45 25 LYS A N 4
ATOM 4343 C CA . LYS A 1 25 ? -1.920 -6.301 -7.233 1.00 72.02 25 LYS A CA 4
ATOM 4344 C C . LYS A 1 25 ? -3.186 -7.020 -6.777 1.00 30.03 25 LYS A C 4
ATOM 4345 O O . LYS A 1 25 ? -4.247 -6.824 -7.375 1.00 65.04 25 LYS A O 4
ATOM 4364 N N . ASN A 1 26 ? -3.087 -7.873 -5.751 1.00 62.33 26 ASN A N 4
ATOM 4365 C CA . ASN A 1 26 ? -4.234 -8.608 -5.226 1.00 43.11 26 ASN A CA 4
ATOM 4366 C C . ASN A 1 26 ? -5.213 -7.623 -4.584 1.00 2.51 26 ASN A C 4
ATOM 4367 O O . ASN A 1 26 ? -6.397 -7.638 -4.905 1.00 4.53 26 ASN A O 4
ATOM 4378 N N . SER A 1 27 ? -4.709 -6.737 -3.718 1.00 70.22 27 SER A N 4
ATOM 4379 C CA . SER A 1 27 ? -5.489 -5.712 -3.023 1.00 23.13 27 SER A CA 4
ATOM 4380 C C . SER A 1 27 ? -6.059 -4.646 -3.976 1.00 24.24 27 SER A C 4
ATOM 4381 O O . SER A 1 27 ? -6.988 -3.952 -3.589 1.00 65.43 27 SER A O 4
ATOM 4389 N N . SER A 1 28 ? -5.552 -4.520 -5.205 1.00 11.25 28 SER A N 4
ATOM 4390 C CA . SER A 1 28 ? -6.003 -3.570 -6.219 1.00 10.52 28 SER A CA 4
ATOM 4391 C C . SER A 1 28 ? -6.168 -2.126 -5.689 1.00 54.12 28 SER A C 4
ATOM 4392 O O . SER A 1 28 ? -7.297 -1.679 -5.443 1.00 52.13 28 SER A O 4
ATOM 4400 N N . PRO A 1 29 ? -5.063 -1.378 -5.505 1.00 61.12 29 PRO A N 4
ATOM 4401 C CA . PRO A 1 29 ? -5.096 0.005 -5.035 1.00 14.25 29 PRO A CA 4
ATOM 4402 C C . PRO A 1 29 ? -5.733 0.918 -6.087 1.00 71.25 29 PRO A C 4
ATOM 4403 O O . PRO A 1 29 ? -5.958 0.535 -7.236 1.00 71.41 29 PRO A O 4
ATOM 4414 N N . ASP A 1 30 ? -6.126 2.115 -5.668 1.00 35.12 30 ASP A N 4
ATOM 4415 C CA . ASP A 1 30 ? -6.738 3.132 -6.515 1.00 71.23 30 ASP A CA 4
ATOM 4416 C C . ASP A 1 30 ? -5.629 3.901 -7.222 1.00 23.01 30 ASP A C 4
ATOM 4417 O O . ASP A 1 30 ? -5.735 4.202 -8.412 1.00 50.33 30 ASP A O 4
ATOM 4426 N N . GLN A 1 31 ? -4.559 4.214 -6.493 1.00 70.42 31 GLN A N 4
ATOM 4427 C CA . GLN A 1 31 ? -3.394 4.926 -6.997 1.00 31.44 31 GLN A CA 4
ATOM 4428 C C . GLN A 1 31 ? -2.170 4.447 -6.215 1.00 11.44 31 GLN A C 4
ATOM 4429 O O . GLN A 1 31 ? -2.321 3.838 -5.154 1.00 34.34 31 GLN A O 4
ATOM 4443 N N . ILE A 1 32 ? -0.976 4.694 -6.757 1.00 2.13 32 ILE A N 4
ATOM 4444 C CA . ILE A 1 32 ? 0.319 4.293 -6.211 1.00 51.23 32 ILE A CA 4
ATOM 4445 C C . ILE A 1 32 ? 1.261 5.484 -6.325 1.00 23.44 32 ILE A C 4
ATOM 4446 O O . ILE A 1 32 ? 1.405 6.064 -7.405 1.00 31.31 32 ILE A O 4
ATOM 4462 N N . ARG A 1 33 ? 1.908 5.845 -5.221 1.00 2.00 33 ARG A N 4
ATOM 4463 C CA . ARG A 1 33 ? 2.866 6.947 -5.139 1.00 23.44 33 ARG A CA 4
ATOM 4464 C C . ARG A 1 33 ? 4.025 6.544 -4.228 1.00 55.03 33 ARG A C 4
ATOM 4465 O O . ARG A 1 33 ? 3.868 6.523 -3.009 1.00 34.32 33 ARG A O 4
ATOM 4486 N N . LEU A 1 34 ? 5.180 6.222 -4.815 1.00 3.23 34 LEU A N 4
ATOM 4487 C CA . LEU A 1 34 ? 6.402 5.837 -4.102 1.00 43.52 34 LEU A CA 4
ATOM 4488 C C . LEU A 1 34 ? 7.228 7.112 -3.912 1.00 33.13 34 LEU A C 4
ATOM 4489 O O . LEU A 1 34 ? 7.451 7.818 -4.894 1.00 12.12 34 LEU A O 4
ATOM 4505 N N . ARG A 1 35 ? 7.622 7.459 -2.678 1.00 74.03 35 ARG A N 4
ATOM 4506 C CA . ARG A 1 35 ? 8.444 8.633 -2.372 1.00 44.13 35 ARG A CA 4
ATOM 4507 C C . ARG A 1 35 ? 9.746 8.169 -1.732 1.00 11.43 35 ARG A C 4
ATOM 4508 O O . ARG A 1 35 ? 9.839 8.006 -0.510 1.00 61.02 35 ARG A O 4
ATOM 4529 N N . ALA A 1 36 ? 10.760 7.949 -2.562 1.00 71.23 36 ALA A N 4
ATOM 4530 C CA . ALA A 1 36 ? 12.086 7.526 -2.139 1.00 25.15 36 ALA A CA 4
ATOM 4531 C C . ALA A 1 36 ? 12.726 8.586 -1.233 1.00 32.12 36 ALA A C 4
ATOM 4532 O O . ALA A 1 36 ? 13.543 8.252 -0.376 1.00 71.31 36 ALA A O 4
ATOM 4539 N N . ASP A 1 37 ? 12.243 9.832 -1.311 1.00 62.25 37 ASP A N 4
ATOM 4540 C CA . ASP A 1 37 ? 12.676 10.993 -0.534 1.00 53.41 37 ASP A CA 4
ATOM 4541 C C . ASP A 1 37 ? 12.684 10.653 0.960 1.00 22.11 37 ASP A C 4
ATOM 4542 O O . ASP A 1 37 ? 13.507 11.175 1.712 1.00 0.45 37 ASP A O 4
ATOM 4551 N N . LYS A 1 38 ? 11.763 9.777 1.388 1.00 24.15 38 LYS A N 4
ATOM 4552 C CA . LYS A 1 38 ? 11.604 9.302 2.759 1.00 4.12 38 LYS A CA 4
ATOM 4553 C C . LYS A 1 38 ? 11.475 7.772 2.826 1.00 11.13 38 LYS A C 4
ATOM 4554 O O . LYS A 1 38 ? 11.303 7.236 3.920 1.00 63.34 38 LYS A O 4
ATOM 4573 N N . GLY A 1 39 ? 11.589 7.048 1.706 1.00 24.35 39 GLY A N 4
ATOM 4574 C CA . GLY A 1 39 ? 11.480 5.589 1.658 1.00 54.13 39 GLY A CA 4
ATOM 4575 C C . GLY A 1 39 ? 10.097 5.108 2.076 1.00 3.31 39 GLY A C 4
ATOM 4576 O O . GLY A 1 39 ? 9.983 4.063 2.720 1.00 52.24 39 GLY A O 4
ATOM 4580 N N . ILE A 1 40 ? 9.055 5.870 1.745 1.00 73.13 40 ILE A N 4
ATOM 4581 C CA . ILE A 1 40 ? 7.669 5.582 2.068 1.00 53.02 40 ILE A CA 4
ATOM 4582 C C . ILE A 1 40 ? 6.821 5.574 0.798 1.00 45.42 40 ILE A C 4
ATOM 4583 O O . ILE A 1 40 ? 7.302 5.933 -0.281 1.00 62.43 40 ILE A O 4
ATOM 4599 N N . ALA A 1 41 ? 5.567 5.150 0.916 1.00 52.30 41 ALA A N 4
ATOM 4600 C CA . ALA A 1 41 ? 4.635 5.075 -0.187 1.00 64.43 41 ALA A CA 4
ATOM 4601 C C . ALA A 1 41 ? 3.214 5.376 0.276 1.00 72.12 41 ALA A C 4
ATOM 4602 O O . ALA A 1 41 ? 2.889 5.313 1.469 1.00 71.12 41 ALA A O 4
ATOM 4609 N N . PHE A 1 42 ? 2.358 5.659 -0.702 1.00 52.45 42 PHE A N 4
ATOM 4610 C CA . PHE A 1 42 ? 0.954 5.976 -0.524 1.00 72.53 42 PHE A CA 4
ATOM 4611 C C . PHE A 1 42 ? 0.156 5.111 -1.483 1.00 14.10 42 PHE A C 4
ATOM 4612 O O . PHE A 1 42 ? 0.547 4.953 -2.644 1.00 10.12 42 PHE A O 4
ATOM 4629 N N . LEU A 1 43 ? -0.936 4.529 -0.996 1.00 53.41 43 LEU A N 4
ATOM 4630 C CA . LEU A 1 43 ? -1.818 3.675 -1.770 1.00 61.03 43 LEU A CA 4
ATOM 4631 C C . LEU A 1 43 ? -3.235 3.971 -1.319 1.00 70.22 43 LEU A C 4
ATOM 4632 O O . LEU A 1 43 ? -3.557 3.726 -0.155 1.00 50.14 43 LEU A O 4
ATOM 4648 N N . GLU A 1 44 ? -4.037 4.576 -2.189 1.00 15.13 44 GLU A N 4
ATOM 4649 C CA . GLU A 1 44 ? -5.428 4.888 -1.882 1.00 32.24 44 GLU A CA 4
ATOM 4650 C C . GLU A 1 44 ? -6.271 3.643 -2.171 1.00 25.52 44 GLU A C 4
ATOM 4651 O O . GLU A 1 44 ? -5.898 2.817 -3.010 1.00 1.15 44 GLU A O 4
ATOM 4663 N N . PHE A 1 45 ? -7.462 3.558 -1.585 1.00 1.33 45 PHE A N 4
ATOM 4664 C CA . PHE A 1 45 ? -8.400 2.465 -1.759 1.00 2.21 45 PHE A CA 4
ATOM 4665 C C . PHE A 1 45 ? -9.810 3.062 -1.732 1.00 31.14 45 PHE A C 4
ATOM 4666 O O . PHE A 1 45 ? -10.295 3.486 -0.682 1.00 11.20 45 PHE A O 4
ATOM 4683 N N . ASP A 1 46 ? -10.443 3.174 -2.903 1.00 71.53 46 ASP A N 4
ATOM 4684 C CA . ASP A 1 46 ? -11.788 3.730 -3.073 1.00 13.52 46 ASP A CA 4
ATOM 4685 C C . ASP A 1 46 ? -12.868 2.800 -2.536 1.00 71.42 46 ASP A C 4
ATOM 4686 O O . ASP A 1 46 ? -13.130 1.747 -3.120 1.00 61.05 46 ASP A O 4
ATOM 4695 N N . ALA A 1 47 ? -13.510 3.186 -1.429 1.00 71.44 47 ALA A N 4
ATOM 4696 C CA . ALA A 1 47 ? -14.558 2.376 -0.828 1.00 31.13 47 ALA A CA 4
ATOM 4697 C C . ALA A 1 47 ? -15.774 2.186 -1.731 1.00 0.33 47 ALA A C 4
ATOM 4698 O O . ALA A 1 47 ? -16.428 1.146 -1.643 1.00 21.11 47 ALA A O 4
ATOM 4705 N N . ASP A 1 48 ? -16.112 3.158 -2.582 1.00 42.12 48 ASP A N 4
ATOM 4706 C CA . ASP A 1 48 ? -17.286 3.022 -3.443 1.00 4.41 48 ASP A CA 4
ATOM 4707 C C . ASP A 1 48 ? -17.034 2.063 -4.605 1.00 31.13 48 ASP A C 4
ATOM 4708 O O . ASP A 1 48 ? -17.961 1.383 -5.057 1.00 72.30 48 ASP A O 4
ATOM 4717 N N . LYS A 1 49 ? -15.768 1.874 -5.003 1.00 25.32 49 LYS A N 4
ATOM 4718 C CA . LYS A 1 49 ? -15.445 0.960 -6.103 1.00 41.33 49 LYS A CA 4
ATOM 4719 C C . LYS A 1 49 ? -15.877 -0.460 -5.755 1.00 54.43 49 LYS A C 4
ATOM 4720 O O . LYS A 1 49 ? -16.237 -1.232 -6.641 1.00 33.51 49 LYS A O 4
ATOM 4739 N N . ASP A 1 50 ? -15.859 -0.824 -4.471 1.00 61.32 50 ASP A N 4
ATOM 4740 C CA . ASP A 1 50 ? -16.260 -2.145 -4.013 1.00 34.34 50 ASP A CA 4
ATOM 4741 C C . ASP A 1 50 ? -16.666 -2.059 -2.548 1.00 1.22 50 ASP A C 4
ATOM 4742 O O . ASP A 1 50 ? -15.858 -2.342 -1.662 1.00 44.22 50 ASP A O 4
ATOM 4751 N N . ARG A 1 51 ? -17.918 -1.677 -2.275 1.00 62.21 51 ARG A N 4
ATOM 4752 C CA . ARG A 1 51 ? -18.428 -1.539 -0.909 1.00 3.23 51 ARG A CA 4
ATOM 4753 C C . ARG A 1 51 ? -18.198 -2.785 -0.073 1.00 73.02 51 ARG A C 4
ATOM 4754 O O . ARG A 1 51 ? -17.895 -2.685 1.113 1.00 44.42 51 ARG A O 4
ATOM 4775 N N . THR A 1 52 ? -18.349 -3.957 -0.672 1.00 15.55 52 THR A N 4
ATOM 4776 C CA . THR A 1 52 ? -18.196 -5.235 -0.010 1.00 71.11 52 THR A CA 4
ATOM 4777 C C . THR A 1 52 ? -16.765 -5.794 -0.054 1.00 74.22 52 THR A C 4
ATOM 4778 O O . THR A 1 52 ? -16.503 -6.817 0.584 1.00 34.31 52 THR A O 4
ATOM 4789 N N . GLY A 1 53 ? -15.825 -5.148 -0.750 1.00 43.05 53 GLY A N 4
ATOM 4790 C CA . GLY A 1 53 ? -14.447 -5.618 -0.865 1.00 21.23 53 GLY A CA 4
ATOM 4791 C C . GLY A 1 53 ? -13.391 -4.638 -0.381 1.00 62.43 53 GLY A C 4
ATOM 4792 O O . GLY A 1 53 ? -12.267 -5.067 -0.150 1.00 41.05 53 GLY A O 4
ATOM 4796 N N . ILE A 1 54 ? -13.709 -3.361 -0.166 1.00 72.31 54 ILE A N 4
ATOM 4797 C CA . ILE A 1 54 ? -12.758 -2.354 0.306 1.00 11.44 54 ILE A CA 4
ATOM 4798 C C . ILE A 1 54 ? -12.031 -2.837 1.564 1.00 10.33 54 ILE A C 4
ATOM 4799 O O . ILE A 1 54 ? -10.811 -2.720 1.669 1.00 53.23 54 ILE A O 4
ATOM 4815 N N . GLN A 1 55 ? -12.784 -3.427 2.491 1.00 20.53 55 GLN A N 4
ATOM 4816 C CA . GLN A 1 55 ? -12.272 -3.967 3.733 1.00 24.12 55 GLN A CA 4
ATOM 4817 C C . GLN A 1 55 ? -11.190 -5.005 3.387 1.00 4.43 55 GLN A C 4
ATOM 4818 O O . GLN A 1 55 ? -10.079 -4.896 3.906 1.00 14.32 55 GLN A O 4
ATOM 4832 N N . ARG A 1 56 ? -11.480 -5.974 2.501 1.00 32.31 56 ARG A N 4
ATOM 4833 C CA . ARG A 1 56 ? -10.530 -7.008 2.067 1.00 43.30 56 ARG A CA 4
ATOM 4834 C C . ARG A 1 56 ? -9.293 -6.342 1.484 1.00 63.10 56 ARG A C 4
ATOM 4835 O O . ARG A 1 56 ? -8.187 -6.710 1.863 1.00 20.51 56 ARG A O 4
ATOM 4856 N N . ARG A 1 57 ? -9.454 -5.373 0.574 1.00 32.12 57 ARG A N 4
ATOM 4857 C CA . ARG A 1 57 ? -8.332 -4.669 -0.043 1.00 1.21 57 ARG A CA 4
ATOM 4858 C C . ARG A 1 57 ? -7.398 -4.132 1.039 1.00 55.21 57 ARG A C 4
ATOM 4859 O O . ARG A 1 57 ? -6.199 -4.412 0.995 1.00 22.43 57 ARG A O 4
ATOM 4880 N N . MET A 1 58 ? -7.948 -3.401 2.012 1.00 50.02 58 MET A N 4
ATOM 4881 C CA . MET A 1 58 ? -7.175 -2.845 3.113 1.00 74.14 58 MET A CA 4
ATOM 4882 C C . MET A 1 58 ? -6.552 -3.958 3.954 1.00 43.25 58 MET A C 4
ATOM 4883 O O . MET A 1 58 ? -5.407 -3.825 4.362 1.00 12.14 58 MET A O 4
ATOM 4897 N N . ASP A 1 59 ? -7.261 -5.059 4.205 1.00 31.13 59 ASP A N 4
ATOM 4898 C CA . ASP A 1 59 ? -6.776 -6.190 5.001 1.00 15.22 59 ASP A CA 4
ATOM 4899 C C . ASP A 1 59 ? -5.537 -6.794 4.357 1.00 50.15 59 ASP A C 4
ATOM 4900 O O . ASP A 1 59 ? -4.522 -7.001 5.019 1.00 40.23 59 ASP A O 4
ATOM 4909 N N . ILE A 1 60 ? -5.620 -7.079 3.055 1.00 23.54 60 ILE A N 4
ATOM 4910 C CA . ILE A 1 60 ? -4.541 -7.656 2.264 1.00 13.40 60 ILE A CA 4
ATOM 4911 C C . ILE A 1 60 ? -3.339 -6.713 2.322 1.00 23.31 60 ILE A C 4
ATOM 4912 O O . ILE A 1 60 ? -2.206 -7.193 2.397 1.00 41.23 60 ILE A O 4
ATOM 4928 N N . ALA A 1 61 ? -3.563 -5.397 2.274 1.00 33.45 61 ALA A N 4
ATOM 4929 C CA . ALA A 1 61 ? -2.494 -4.418 2.343 1.00 60.51 61 ALA A CA 4
ATOM 4930 C C . ALA A 1 61 ? -1.909 -4.365 3.762 1.00 71.15 61 ALA A C 4
ATOM 4931 O O . ALA A 1 61 ? -0.691 -4.283 3.911 1.00 52.20 61 ALA A O 4
ATOM 4938 N N . LEU A 1 62 ? -2.752 -4.438 4.799 1.00 74.23 62 LEU A N 4
ATOM 4939 C CA . LEU A 1 62 ? -2.340 -4.385 6.205 1.00 60.24 62 LEU A CA 4
ATOM 4940 C C . LEU A 1 62 ? -1.451 -5.574 6.542 1.00 51.23 62 LEU A C 4
ATOM 4941 O O . LEU A 1 62 ? -0.450 -5.427 7.243 1.00 71.14 62 LEU A O 4
ATOM 4957 N N . LEU A 1 63 ? -1.783 -6.742 5.992 1.00 33.35 63 LEU A N 4
ATOM 4958 C CA . LEU A 1 63 ? -1.073 -8.003 6.177 1.00 53.32 63 LEU A CA 4
ATOM 4959 C C . LEU A 1 63 ? 0.367 -7.987 5.650 1.00 3.34 63 LEU A C 4
ATOM 4960 O O . LEU A 1 63 ? 1.051 -9.011 5.747 1.00 55.21 63 LEU A O 4
ATOM 4976 N N . GLN A 1 64 ? 0.822 -6.885 5.043 1.00 1.22 64 GLN A N 4
ATOM 4977 C CA . GLN A 1 64 ? 2.183 -6.751 4.546 1.00 25.13 64 GLN A CA 4
ATOM 4978 C C . GLN A 1 64 ? 3.102 -6.112 5.619 1.00 24.11 64 GLN A C 4
ATOM 4979 O O . GLN A 1 64 ? 4.286 -5.886 5.354 1.00 52.21 64 GLN A O 4
ATOM 4993 N N . HIS A 1 65 ? 2.606 -5.790 6.819 1.00 52.51 65 HIS A N 4
ATOM 4994 C CA . HIS A 1 65 ? 3.375 -5.190 7.904 1.00 62.44 65 HIS A CA 4
ATOM 4995 C C . HIS A 1 65 ? 4.475 -6.131 8.381 1.00 1.20 65 HIS A C 4
ATOM 4996 O O . HIS A 1 65 ? 4.208 -7.198 8.931 1.00 5.12 65 HIS A O 4
ATOM 5010 N N . GLY A 1 66 ? 5.718 -5.711 8.187 1.00 40.02 66 GLY A N 4
ATOM 5011 C CA . GLY A 1 66 ? 6.918 -6.460 8.559 1.00 30.01 66 GLY A CA 4
ATOM 5012 C C . GLY A 1 66 ? 7.383 -7.381 7.441 1.00 54.41 66 GLY A C 4
ATOM 5013 O O . GLY A 1 66 ? 8.322 -8.143 7.666 1.00 1.52 66 GLY A O 4
ATOM 5017 N N . THR A 1 67 ? 6.749 -7.349 6.261 1.00 3.52 67 THR A N 4
ATOM 5018 C CA . THR A 1 67 ? 7.188 -8.208 5.173 1.00 22.02 67 THR A CA 4
ATOM 5019 C C . THR A 1 67 ? 8.559 -7.751 4.679 1.00 72.32 67 THR A C 4
ATOM 5020 O O . THR A 1 67 ? 8.982 -6.606 4.877 1.00 24.51 67 THR A O 4
ATOM 5031 N N . LEU A 1 68 ? 9.262 -8.677 4.038 1.00 4.42 68 LEU A N 4
ATOM 5032 C CA . LEU A 1 68 ? 10.580 -8.483 3.480 1.00 5.52 68 LEU A CA 4
ATOM 5033 C C . LEU A 1 68 ? 10.414 -8.317 1.983 1.00 50.21 68 LEU A C 4
ATOM 5034 O O . LEU A 1 68 ? 10.028 -9.258 1.289 1.00 22.12 68 LEU A O 4
ATOM 5050 N N . LEU A 1 69 ? 10.674 -7.112 1.492 1.00 2.33 69 LEU A N 4
ATOM 5051 C CA . LEU A 1 69 ? 10.572 -6.745 0.094 1.00 3.42 69 LEU A CA 4
ATOM 5052 C C . LEU A 1 69 ? 11.970 -6.374 -0.380 1.00 13.14 69 LEU A C 4
ATOM 5053 O O . LEU A 1 69 ? 12.541 -5.402 0.108 1.00 45.24 69 LEU A O 4
ATOM 5069 N N . LYS A 1 70 ? 12.517 -7.139 -1.327 1.00 3.13 70 LYS A N 4
ATOM 5070 C CA . LYS A 1 70 ? 13.849 -6.932 -1.904 1.00 74.41 70 LYS A CA 4
ATOM 5071 C C . LYS A 1 70 ? 14.919 -6.762 -0.815 1.00 54.32 70 LYS A C 4
ATOM 5072 O O . LYS A 1 70 ? 15.679 -5.795 -0.803 1.00 14.24 70 LYS A O 4
ATOM 5091 N N . GLU A 1 71 ? 14.986 -7.715 0.109 1.00 65.03 71 GLU A N 4
ATOM 5092 C CA . GLU A 1 71 ? 15.923 -7.766 1.236 1.00 31.44 71 GLU A CA 4
ATOM 5093 C C . GLU A 1 71 ? 15.850 -6.541 2.160 1.00 21.43 71 GLU A C 4
ATOM 5094 O O . GLU A 1 71 ? 16.842 -6.155 2.789 1.00 70.52 71 GLU A O 4
ATOM 5106 N N . LYS A 1 72 ? 14.668 -5.934 2.275 1.00 53.42 72 LYS A N 4
ATOM 5107 C CA . LYS A 1 72 ? 14.397 -4.783 3.107 1.00 15.34 72 LYS A CA 4
ATOM 5108 C C . LYS A 1 72 ? 13.057 -4.988 3.788 1.00 72.01 72 LYS A C 4
ATOM 5109 O O . LYS A 1 72 ? 12.042 -5.202 3.129 1.00 54.15 72 LYS A O 4
ATOM 5128 N N . LYS A 1 73 ? 13.066 -5.044 5.117 1.00 21.21 73 LYS A N 4
ATOM 5129 C CA . LYS A 1 73 ? 11.856 -5.215 5.895 1.00 13.45 73 LYS A CA 4
ATOM 5130 C C . LYS A 1 73 ? 11.156 -3.871 5.885 1.00 22.45 73 LYS A C 4
ATOM 5131 O O . LYS A 1 73 ? 11.815 -2.834 6.037 1.00 22.33 73 LYS A O 4
ATOM 5150 N N . ILE A 1 74 ? 9.836 -3.910 5.767 1.00 23.02 74 ILE A N 4
ATOM 5151 C CA . ILE A 1 74 ? 9.004 -2.721 5.719 1.00 65.12 74 ILE A CA 4
ATOM 5152 C C . ILE A 1 74 ? 7.882 -2.741 6.751 1.00 53.43 74 ILE A C 4
ATOM 5153 O O . ILE A 1 74 ? 7.673 -3.736 7.445 1.00 51.43 74 ILE A O 4
ATOM 5169 N N . ASN A 1 75 ? 7.195 -1.613 6.921 1.00 62.24 75 ASN A N 4
ATOM 5170 C CA . ASN A 1 75 ? 6.090 -1.433 7.861 1.00 12.33 75 ASN A CA 4
ATOM 5171 C C . ASN A 1 75 ? 4.857 -0.919 7.146 1.00 73.10 75 ASN A C 4
ATOM 5172 O O . ASN A 1 75 ? 5.003 -0.298 6.098 1.00 11.13 75 ASN A O 4
ATOM 5183 N N . VAL A 1 76 ? 3.676 -1.144 7.731 1.00 15.44 76 VAL A N 4
ATOM 5184 C CA . VAL A 1 76 ? 2.382 -0.713 7.211 1.00 41.12 76 VAL A CA 4
ATOM 5185 C C . VAL A 1 76 ? 1.536 -0.147 8.376 1.00 71.25 76 VAL A C 4
ATOM 5186 O O . VAL A 1 76 ? 1.697 -0.591 9.514 1.00 52.01 76 VAL A O 4
ATOM 5199 N N . GLU A 1 77 ? 0.663 0.835 8.110 1.00 31.42 77 GLU A N 4
ATOM 5200 C CA . GLU A 1 77 ? -0.257 1.503 9.040 1.00 10.43 77 GLU A CA 4
ATOM 5201 C C . GLU A 1 77 ? -1.314 2.285 8.233 1.00 21.13 77 GLU A C 4
ATOM 5202 O O . GLU A 1 77 ? -1.246 2.322 7.001 1.00 43.10 77 GLU A O 4
ATOM 5214 N N . LEU A 1 78 ? -2.313 2.875 8.903 1.00 42.13 78 LEU A N 4
ATOM 5215 C CA . LEU A 1 78 ? -3.381 3.659 8.277 1.00 74.25 78 LEU A CA 4
ATOM 5216 C C . LEU A 1 78 ? -2.992 5.131 8.240 1.00 53.44 78 LEU A C 4
ATOM 5217 O O . LEU A 1 78 ? -2.301 5.630 9.133 1.00 32.42 78 LEU A O 4
ATOM 5233 N N . THR A 1 79 ? -3.513 5.864 7.258 1.00 45.44 79 THR A N 4
ATOM 5234 C CA . THR A 1 79 ? -3.265 7.291 7.110 1.00 30.12 79 THR A CA 4
ATOM 5235 C C . THR A 1 79 ? -4.572 7.947 6.686 1.00 53.23 79 THR A C 4
ATOM 5236 O O . THR A 1 79 ? -4.833 8.160 5.504 1.00 53.05 79 THR A O 4
ATOM 5247 N N . VAL A 1 80 ? -5.426 8.224 7.667 1.00 61.02 80 VAL A N 4
ATOM 5248 C CA . VAL A 1 80 ? -6.719 8.864 7.452 1.00 74.54 80 VAL A CA 4
ATOM 5249 C C . VAL A 1 80 ? -7.285 9.323 8.787 1.00 21.22 80 VAL A C 4
ATOM 5250 O O . VAL A 1 80 ? -7.811 10.431 8.893 1.00 44.52 80 VAL A O 4
ATOM 5263 N N . GLY A 1 81 ? -7.118 8.524 9.833 1.00 73.24 81 GLY A N 4
ATOM 5264 C CA . GLY A 1 81 ? -7.614 8.846 11.157 1.00 35.40 81 GLY A CA 4
ATOM 5265 C C . GLY A 1 81 ? -6.943 8.002 12.220 1.00 13.40 81 GLY A C 4
ATOM 5266 O O . GLY A 1 81 ? -6.404 8.565 13.174 1.00 4.42 81 GLY A O 4
ATOM 5270 N N . GLY A 1 82 ? -6.962 6.684 12.038 1.00 11.21 82 GLY A N 4
ATOM 5271 C CA . GLY A 1 82 ? -6.384 5.715 12.943 1.00 44.33 82 GLY A CA 4
ATOM 5272 C C . GLY A 1 82 ? -7.462 4.705 13.234 1.00 2.22 82 GLY A C 4
ATOM 5273 O O . GLY A 1 82 ? -8.181 4.875 14.237 1.00 23.14 82 GLY A O 4
ATOM 5277 N N . GLY A 1 1 ? -15.232 12.688 0.434 1.00 3.43 1 GLY A N 5
ATOM 5278 C CA . GLY A 1 1 ? -14.146 11.740 0.673 1.00 62.51 1 GLY A CA 5
ATOM 5279 C C . GLY A 1 1 ? -14.677 10.394 1.123 1.00 44.54 1 GLY A C 5
ATOM 5280 O O . GLY A 1 1 ? -15.459 10.307 2.072 1.00 13.21 1 GLY A O 5
ATOM 5284 N N . ASN A 1 2 ? -14.296 9.336 0.409 1.00 3.01 2 ASN A N 5
ATOM 5285 C CA . ASN A 1 2 ? -14.669 7.949 0.674 1.00 33.22 2 ASN A CA 5
ATOM 5286 C C . ASN A 1 2 ? -13.558 7.041 0.160 1.00 43.53 2 ASN A C 5
ATOM 5287 O O . ASN A 1 2 ? -13.813 6.083 -0.561 1.00 73.22 2 ASN A O 5
ATOM 5298 N N . ARG A 1 3 ? -12.302 7.382 0.448 1.00 34.42 3 ARG A N 5
ATOM 5299 C CA . ARG A 1 3 ? -11.149 6.586 0.050 1.00 54.51 3 ARG A CA 5
ATOM 5300 C C . ARG A 1 3 ? -10.221 6.479 1.244 1.00 63.12 3 ARG A C 5
ATOM 5301 O O . ARG A 1 3 ? -10.010 7.472 1.940 1.00 11.44 3 ARG A O 5
ATOM 5322 N N . PHE A 1 4 ? -9.780 5.264 1.533 1.00 1.43 4 PHE A N 5
ATOM 5323 C CA . PHE A 1 4 ? -8.871 4.971 2.629 1.00 25.22 4 PHE A CA 5
ATOM 5324 C C . PHE A 1 4 ? -7.474 4.959 2.045 1.00 3.45 4 PHE A C 5
ATOM 5325 O O . PHE A 1 4 ? -7.322 4.870 0.824 1.00 2.42 4 PHE A O 5
ATOM 5342 N N . ILE A 1 5 ? -6.461 5.060 2.898 1.00 65.32 5 ILE A N 5
ATOM 5343 C CA . ILE A 1 5 ? -5.071 5.090 2.474 1.00 25.51 5 ILE A CA 5
ATOM 5344 C C . ILE A 1 5 ? -4.247 4.154 3.348 1.00 35.14 5 ILE A C 5
ATOM 5345 O O . ILE A 1 5 ? -4.550 3.935 4.521 1.00 3.02 5 ILE A O 5
ATOM 5361 N N . VAL A 1 6 ? -3.205 3.591 2.750 1.00 52.43 6 VAL A N 5
ATOM 5362 C CA . VAL A 1 6 ? -2.271 2.689 3.381 1.00 3.32 6 VAL A CA 5
ATOM 5363 C C . VAL A 1 6 ? -0.899 3.344 3.246 1.00 41.13 6 VAL A C 5
ATOM 5364 O O . VAL A 1 6 ? -0.453 3.647 2.134 1.00 45.13 6 VAL A O 5
ATOM 5377 N N . PHE A 1 7 ? -0.313 3.710 4.382 1.00 30.42 7 PHE A N 5
ATOM 5378 C CA . PHE A 1 7 ? 1.007 4.300 4.462 1.00 24.03 7 PHE A CA 5
ATOM 5379 C C . PHE A 1 7 ? 1.957 3.111 4.472 1.00 45.02 7 PHE A C 5
ATOM 5380 O O . PHE A 1 7 ? 1.698 2.127 5.171 1.00 75.32 7 PHE A O 5
ATOM 5397 N N . VAL A 1 8 ? 3.067 3.213 3.754 1.00 52.31 8 VAL A N 5
ATOM 5398 C CA . VAL A 1 8 ? 4.064 2.163 3.681 1.00 34.31 8 VAL A CA 5
ATOM 5399 C C . VAL A 1 8 ? 5.401 2.846 3.922 1.00 1.15 8 VAL A C 5
ATOM 5400 O O . VAL A 1 8 ? 5.618 3.927 3.376 1.00 13.21 8 VAL A O 5
ATOM 5413 N N . GLY A 1 9 ? 6.298 2.277 4.727 1.00 21.30 9 GLY A N 5
ATOM 5414 C CA . GLY A 1 9 ? 7.602 2.892 4.963 1.00 41.01 9 GLY A CA 5
ATOM 5415 C C . GLY A 1 9 ? 8.689 1.828 5.047 1.00 4.53 9 GLY A C 5
ATOM 5416 O O . GLY A 1 9 ? 8.411 0.636 4.904 1.00 54.13 9 GLY A O 5
ATOM 5420 N N . SER A 1 10 ? 9.930 2.254 5.294 1.00 33.33 10 SER A N 5
ATOM 5421 C CA . SER A 1 10 ? 11.120 1.418 5.407 1.00 33.32 10 SER A CA 5
ATOM 5422 C C . SER A 1 10 ? 11.513 0.763 4.070 1.00 22.22 10 SER A C 5
ATOM 5423 O O . SER A 1 10 ? 12.357 -0.139 4.053 1.00 32.14 10 SER A O 5
ATOM 5431 N N . LEU A 1 11 ? 10.933 1.216 2.955 1.00 43.24 11 LEU A N 5
ATOM 5432 C CA . LEU A 1 11 ? 11.168 0.703 1.604 1.00 73.41 11 LEU A CA 5
ATOM 5433 C C . LEU A 1 11 ? 12.653 0.712 1.220 1.00 61.14 11 LEU A C 5
ATOM 5434 O O . LEU A 1 11 ? 13.386 1.602 1.665 1.00 30.15 11 LEU A O 5
ATOM 5450 N N . PRO A 1 12 ? 13.098 -0.245 0.380 1.00 51.54 12 PRO A N 5
ATOM 5451 C CA . PRO A 1 12 ? 14.482 -0.324 -0.067 1.00 75.02 12 PRO A CA 5
ATOM 5452 C C . PRO A 1 12 ? 14.841 0.902 -0.904 1.00 63.31 12 PRO A C 5
ATOM 5453 O O . PRO A 1 12 ? 14.001 1.432 -1.631 1.00 20.22 12 PRO A O 5
ATOM 5464 N N . ARG A 1 13 ? 16.117 1.290 -0.877 1.00 0.43 13 ARG A N 5
ATOM 5465 C CA . ARG A 1 13 ? 16.642 2.432 -1.620 1.00 2.41 13 ARG A CA 5
ATOM 5466 C C . ARG A 1 13 ? 16.290 2.320 -3.104 1.00 3.13 13 ARG A C 5
ATOM 5467 O O . ARG A 1 13 ? 15.815 3.284 -3.702 1.00 71.21 13 ARG A O 5
ATOM 5488 N N . ASP A 1 14 ? 16.487 1.132 -3.678 1.00 44.32 14 ASP A N 5
ATOM 5489 C CA . ASP A 1 14 ? 16.231 0.861 -5.088 1.00 34.21 14 ASP A CA 5
ATOM 5490 C C . ASP A 1 14 ? 14.817 0.376 -5.413 1.00 71.32 14 ASP A C 5
ATOM 5491 O O . ASP A 1 14 ? 14.622 -0.236 -6.458 1.00 52.43 14 ASP A O 5
ATOM 5500 N N . ILE A 1 15 ? 13.826 0.575 -4.537 1.00 54.11 15 ILE A N 5
ATOM 5501 C CA . ILE A 1 15 ? 12.435 0.158 -4.755 1.00 74.01 15 ILE A CA 5
ATOM 5502 C C . ILE A 1 15 ? 11.941 0.511 -6.179 1.00 24.04 15 ILE A C 5
ATOM 5503 O O . ILE A 1 15 ? 12.214 1.600 -6.682 1.00 63.22 15 ILE A O 5
ATOM 5519 N N . THR A 1 16 ? 11.223 -0.417 -6.824 1.00 63.11 16 THR A N 5
ATOM 5520 C CA . THR A 1 16 ? 10.685 -0.279 -8.170 1.00 41.12 16 THR A CA 5
ATOM 5521 C C . THR A 1 16 ? 9.156 -0.305 -8.107 1.00 43.54 16 THR A C 5
ATOM 5522 O O . THR A 1 16 ? 8.584 -0.956 -7.230 1.00 13.12 16 THR A O 5
ATOM 5533 N N . ALA A 1 17 ? 8.493 0.376 -9.047 1.00 53.11 17 ALA A N 5
ATOM 5534 C CA . ALA A 1 17 ? 7.034 0.423 -9.100 1.00 5.24 17 ALA A CA 5
ATOM 5535 C C . ALA A 1 17 ? 6.460 -0.967 -9.355 1.00 31.20 17 ALA A C 5
ATOM 5536 O O . ALA A 1 17 ? 5.364 -1.257 -8.883 1.00 61.42 17 ALA A O 5
ATOM 5543 N N . VAL A 1 18 ? 7.190 -1.838 -10.059 1.00 1.51 18 VAL A N 5
ATOM 5544 C CA . VAL A 1 18 ? 6.712 -3.185 -10.333 1.00 64.41 18 VAL A CA 5
ATOM 5545 C C . VAL A 1 18 ? 6.601 -3.967 -9.021 1.00 73.14 18 VAL A C 5
ATOM 5546 O O . VAL A 1 18 ? 5.653 -4.727 -8.858 1.00 14.14 18 VAL A O 5
ATOM 5559 N N . GLU A 1 19 ? 7.535 -3.792 -8.078 1.00 31.32 19 GLU A N 5
ATOM 5560 C CA . GLU A 1 19 ? 7.481 -4.499 -6.799 1.00 34.43 19 GLU A CA 5
ATOM 5561 C C . GLU A 1 19 ? 6.282 -3.995 -5.999 1.00 63.11 19 GLU A C 5
ATOM 5562 O O . GLU A 1 19 ? 5.625 -4.774 -5.307 1.00 73.20 19 GLU A O 5
ATOM 5574 N N . LEU A 1 20 ? 6.002 -2.692 -6.067 1.00 50.22 20 LEU A N 5
ATOM 5575 C CA . LEU A 1 20 ? 4.880 -2.082 -5.368 1.00 31.14 20 LEU A CA 5
ATOM 5576 C C . LEU A 1 20 ? 3.582 -2.637 -5.931 1.00 42.41 20 LEU A C 5
ATOM 5577 O O . LEU A 1 20 ? 2.748 -3.153 -5.182 1.00 1.23 20 LEU A O 5
ATOM 5593 N N . GLN A 1 21 ? 3.412 -2.536 -7.248 1.00 12.34 21 GLN A N 5
ATOM 5594 C CA . GLN A 1 21 ? 2.241 -3.015 -7.956 1.00 32.44 21 GLN A CA 5
ATOM 5595 C C . GLN A 1 21 ? 2.030 -4.483 -7.631 1.00 34.04 21 GLN A C 5
ATOM 5596 O O . GLN A 1 21 ? 0.931 -4.871 -7.269 1.00 1.02 21 GLN A O 5
ATOM 5610 N N . ASN A 1 22 ? 3.093 -5.282 -7.687 1.00 30.50 22 ASN A N 5
ATOM 5611 C CA . ASN A 1 22 ? 3.044 -6.709 -7.429 1.00 44.13 22 ASN A CA 5
ATOM 5612 C C . ASN A 1 22 ? 2.617 -7.079 -6.009 1.00 20.43 22 ASN A C 5
ATOM 5613 O O . ASN A 1 22 ? 1.853 -8.028 -5.831 1.00 75.33 22 ASN A O 5
ATOM 5624 N N . HIS A 1 23 ? 3.089 -6.373 -4.980 1.00 32.43 23 HIS A N 5
ATOM 5625 C CA . HIS A 1 23 ? 2.698 -6.688 -3.604 1.00 64.34 23 HIS A CA 5
ATOM 5626 C C . HIS A 1 23 ? 1.227 -6.363 -3.380 1.00 25.32 23 HIS A C 5
ATOM 5627 O O . HIS A 1 23 ? 0.483 -7.179 -2.829 1.00 11.23 23 HIS A O 5
ATOM 5641 N N . PHE A 1 24 ? 0.798 -5.181 -3.823 1.00 71.25 24 PHE A N 5
ATOM 5642 C CA . PHE A 1 24 ? -0.576 -4.724 -3.662 1.00 2.44 24 PHE A CA 5
ATOM 5643 C C . PHE A 1 24 ? -1.525 -5.191 -4.774 1.00 2.12 24 PHE A C 5
ATOM 5644 O O . PHE A 1 24 ? -2.719 -4.912 -4.712 1.00 14.55 24 PHE A O 5
ATOM 5661 N N . LYS A 1 25 ? -1.065 -6.000 -5.735 1.00 21.04 25 LYS A N 5
ATOM 5662 C CA . LYS A 1 25 ? -1.873 -6.519 -6.840 1.00 24.23 25 LYS A CA 5
ATOM 5663 C C . LYS A 1 25 ? -3.129 -7.206 -6.313 1.00 45.23 25 LYS A C 5
ATOM 5664 O O . LYS A 1 25 ? -4.224 -7.033 -6.843 1.00 3.40 25 LYS A O 5
ATOM 5683 N N . ASN A 1 26 ? -2.956 -7.952 -5.224 1.00 33.44 26 ASN A N 5
ATOM 5684 C CA . ASN A 1 26 ? -3.988 -8.710 -4.537 1.00 41.41 26 ASN A CA 5
ATOM 5685 C C . ASN A 1 26 ? -4.981 -7.805 -3.811 1.00 44.31 26 ASN A C 5
ATOM 5686 O O . ASN A 1 26 ? -6.141 -8.177 -3.632 1.00 34.23 26 ASN A O 5
ATOM 5697 N N . SER A 1 27 ? -4.527 -6.646 -3.331 1.00 62.03 27 SER A N 5
ATOM 5698 C CA . SER A 1 27 ? -5.347 -5.686 -2.607 1.00 20.33 27 SER A CA 5
ATOM 5699 C C . SER A 1 27 ? -6.021 -4.670 -3.539 1.00 22.13 27 SER A C 5
ATOM 5700 O O . SER A 1 27 ? -6.958 -4.024 -3.098 1.00 25.43 27 SER A O 5
ATOM 5708 N N . SER A 1 28 ? -5.654 -4.588 -4.819 1.00 70.33 28 SER A N 5
ATOM 5709 C CA . SER A 1 28 ? -6.243 -3.687 -5.816 1.00 72.40 28 SER A CA 5
ATOM 5710 C C . SER A 1 28 ? -6.382 -2.209 -5.377 1.00 51.13 28 SER A C 5
ATOM 5711 O O . SER A 1 28 ? -7.507 -1.739 -5.180 1.00 15.23 28 SER A O 5
ATOM 5719 N N . PRO A 1 29 ? -5.269 -1.462 -5.246 1.00 21.02 29 PRO A N 5
ATOM 5720 C CA . PRO A 1 29 ? -5.298 -0.055 -4.860 1.00 42.10 29 PRO A CA 5
ATOM 5721 C C . PRO A 1 29 ? -5.881 0.825 -5.971 1.00 33.03 29 PRO A C 5
ATOM 5722 O O . PRO A 1 29 ? -5.943 0.453 -7.149 1.00 4.15 29 PRO A O 5
ATOM 5733 N N . ASP A 1 30 ? -6.302 2.026 -5.592 1.00 12.51 30 ASP A N 5
ATOM 5734 C CA . ASP A 1 30 ? -6.870 3.046 -6.458 1.00 65.21 30 ASP A CA 5
ATOM 5735 C C . ASP A 1 30 ? -5.731 3.931 -6.936 1.00 33.24 30 ASP A C 5
ATOM 5736 O O . ASP A 1 30 ? -5.658 4.252 -8.122 1.00 10.31 30 ASP A O 5
ATOM 5745 N N . GLN A 1 31 ? -4.784 4.228 -6.044 1.00 34.23 31 GLN A N 5
ATOM 5746 C CA . GLN A 1 31 ? -3.628 5.066 -6.313 1.00 51.55 31 GLN A CA 5
ATOM 5747 C C . GLN A 1 31 ? -2.356 4.436 -5.739 1.00 2.53 31 GLN A C 5
ATOM 5748 O O . GLN A 1 31 ? -2.440 3.602 -4.840 1.00 52.10 31 GLN A O 5
ATOM 5762 N N . ILE A 1 32 ? -1.181 4.812 -6.254 1.00 5.54 32 ILE A N 5
ATOM 5763 C CA . ILE A 1 32 ? 0.132 4.330 -5.820 1.00 31.33 32 ILE A CA 5
ATOM 5764 C C . ILE A 1 32 ? 1.095 5.507 -5.975 1.00 3.14 32 ILE A C 5
ATOM 5765 O O . ILE A 1 32 ? 1.230 6.041 -7.082 1.00 23.42 32 ILE A O 5
ATOM 5781 N N . ARG A 1 33 ? 1.826 5.879 -4.924 1.00 5.15 33 ARG A N 5
ATOM 5782 C CA . ARG A 1 33 ? 2.776 6.984 -4.916 1.00 74.42 33 ARG A CA 5
ATOM 5783 C C . ARG A 1 33 ? 4.015 6.595 -4.118 1.00 34.30 33 ARG A C 5
ATOM 5784 O O . ARG A 1 33 ? 3.945 6.519 -2.894 1.00 31.15 33 ARG A O 5
ATOM 5805 N N . LEU A 1 34 ? 5.133 6.320 -4.791 1.00 52.34 34 LEU A N 5
ATOM 5806 C CA . LEU A 1 34 ? 6.397 5.929 -4.166 1.00 10.14 34 LEU A CA 5
ATOM 5807 C C . LEU A 1 34 ? 7.269 7.159 -3.923 1.00 73.32 34 LEU A C 5
ATOM 5808 O O . LEU A 1 34 ? 7.557 7.887 -4.868 1.00 52.34 34 LEU A O 5
ATOM 5824 N N . ARG A 1 35 ? 7.656 7.442 -2.676 1.00 0.42 35 ARG A N 5
ATOM 5825 C CA . ARG A 1 35 ? 8.523 8.565 -2.318 1.00 45.32 35 ARG A CA 5
ATOM 5826 C C . ARG A 1 35 ? 9.788 7.997 -1.676 1.00 10.53 35 ARG A C 5
ATOM 5827 O O . ARG A 1 35 ? 9.923 7.949 -0.446 1.00 60.41 35 ARG A O 5
ATOM 5848 N N . ALA A 1 36 ? 10.727 7.561 -2.520 1.00 45.02 36 ALA A N 5
ATOM 5849 C CA . ALA A 1 36 ? 12.007 6.994 -2.103 1.00 31.00 36 ALA A CA 5
ATOM 5850 C C . ALA A 1 36 ? 12.810 7.998 -1.274 1.00 3.33 36 ALA A C 5
ATOM 5851 O O . ALA A 1 36 ? 13.609 7.577 -0.448 1.00 64.45 36 ALA A O 5
ATOM 5858 N N . ASP A 1 37 ? 12.524 9.302 -1.396 1.00 64.14 37 ASP A N 5
ATOM 5859 C CA . ASP A 1 37 ? 13.179 10.399 -0.674 1.00 1.03 37 ASP A CA 5
ATOM 5860 C C . ASP A 1 37 ? 13.138 10.202 0.852 1.00 30.14 37 ASP A C 5
ATOM 5861 O O . ASP A 1 37 ? 13.898 10.839 1.577 1.00 24.23 37 ASP A O 5
ATOM 5870 N N . LYS A 1 38 ? 12.225 9.372 1.365 1.00 71.50 38 LYS A N 5
ATOM 5871 C CA . LYS A 1 38 ? 12.091 9.017 2.782 1.00 64.11 38 LYS A CA 5
ATOM 5872 C C . LYS A 1 38 ? 11.955 7.490 2.917 1.00 64.33 38 LYS A C 5
ATOM 5873 O O . LYS A 1 38 ? 11.956 6.983 4.035 1.00 32.34 38 LYS A O 5
ATOM 5892 N N . GLY A 1 39 ? 11.891 6.742 1.807 1.00 34.15 39 GLY A N 5
ATOM 5893 C CA . GLY A 1 39 ? 11.741 5.293 1.800 1.00 21.23 39 GLY A CA 5
ATOM 5894 C C . GLY A 1 39 ? 10.324 4.935 2.217 1.00 23.21 39 GLY A C 5
ATOM 5895 O O . GLY A 1 39 ? 10.134 3.992 2.981 1.00 54.45 39 GLY A O 5
ATOM 5899 N N . ILE A 1 40 ? 9.331 5.673 1.722 1.00 21.13 40 ILE A N 5
ATOM 5900 C CA . ILE A 1 40 ? 7.933 5.487 2.042 1.00 43.01 40 ILE A CA 5
ATOM 5901 C C . ILE A 1 40 ? 7.079 5.491 0.765 1.00 50.54 40 ILE A C 5
ATOM 5902 O O . ILE A 1 40 ? 7.574 5.817 -0.318 1.00 33.00 40 ILE A O 5
ATOM 5918 N N . ALA A 1 41 ? 5.794 5.164 0.886 1.00 65.31 41 ALA A N 5
ATOM 5919 C CA . ALA A 1 41 ? 4.819 5.148 -0.188 1.00 64.25 41 ALA A CA 5
ATOM 5920 C C . ALA A 1 41 ? 3.426 5.393 0.394 1.00 35.43 41 ALA A C 5
ATOM 5921 O O . ALA A 1 41 ? 3.214 5.303 1.607 1.00 3.04 41 ALA A O 5
ATOM 5928 N N . PHE A 1 42 ? 2.484 5.700 -0.492 1.00 1.34 42 PHE A N 5
ATOM 5929 C CA . PHE A 1 42 ? 1.084 5.968 -0.209 1.00 41.44 42 PHE A CA 5
ATOM 5930 C C . PHE A 1 42 ? 0.286 5.204 -1.253 1.00 61.42 42 PHE A C 5
ATOM 5931 O O . PHE A 1 42 ? 0.714 5.126 -2.411 1.00 45.43 42 PHE A O 5
ATOM 5948 N N . LEU A 1 43 ? -0.848 4.644 -0.846 1.00 71.44 43 LEU A N 5
ATOM 5949 C CA . LEU A 1 43 ? -1.750 3.893 -1.693 1.00 53.21 43 LEU A CA 5
ATOM 5950 C C . LEU A 1 43 ? -3.162 4.218 -1.247 1.00 63.22 43 LEU A C 5
ATOM 5951 O O . LEU A 1 43 ? -3.503 3.927 -0.102 1.00 2.44 43 LEU A O 5
ATOM 5967 N N . GLU A 1 44 ? -3.939 4.876 -2.098 1.00 42.23 44 GLU A N 5
ATOM 5968 C CA . GLU A 1 44 ? -5.324 5.240 -1.826 1.00 72.12 44 GLU A CA 5
ATOM 5969 C C . GLU A 1 44 ? -6.190 4.061 -2.307 1.00 21.13 44 GLU A C 5
ATOM 5970 O O . GLU A 1 44 ? -5.785 3.341 -3.224 1.00 54.42 44 GLU A O 5
ATOM 5982 N N . PHE A 1 45 ? -7.401 3.893 -1.767 1.00 0.42 45 PHE A N 5
ATOM 5983 C CA . PHE A 1 45 ? -8.350 2.828 -2.086 1.00 64.10 45 PHE A CA 5
ATOM 5984 C C . PHE A 1 45 ? -9.778 3.384 -2.005 1.00 11.55 45 PHE A C 5
ATOM 5985 O O . PHE A 1 45 ? -10.223 3.767 -0.921 1.00 31.23 45 PHE A O 5
ATOM 6002 N N . ASP A 1 46 ? -10.496 3.454 -3.130 1.00 42.42 46 ASP A N 5
ATOM 6003 C CA . ASP A 1 46 ? -11.867 3.975 -3.204 1.00 12.43 46 ASP A CA 5
ATOM 6004 C C . ASP A 1 46 ? -12.914 3.048 -2.581 1.00 20.22 46 ASP A C 5
ATOM 6005 O O . ASP A 1 46 ? -13.163 1.957 -3.099 1.00 62.01 46 ASP A O 5
ATOM 6014 N N . ALA A 1 47 ? -13.528 3.472 -1.473 1.00 52.14 47 ALA A N 5
ATOM 6015 C CA . ALA A 1 47 ? -14.557 2.739 -0.743 1.00 70.13 47 ALA A CA 5
ATOM 6016 C C . ALA A 1 47 ? -15.900 2.720 -1.472 1.00 42.41 47 ALA A C 5
ATOM 6017 O O . ALA A 1 47 ? -16.774 1.940 -1.085 1.00 24.04 47 ALA A O 5
ATOM 6024 N N . ASP A 1 48 ? -16.114 3.593 -2.462 1.00 53.00 48 ASP A N 5
ATOM 6025 C CA . ASP A 1 48 ? -17.369 3.587 -3.215 1.00 34.04 48 ASP A CA 5
ATOM 6026 C C . ASP A 1 48 ? -17.276 2.573 -4.359 1.00 21.30 48 ASP A C 5
ATOM 6027 O O . ASP A 1 48 ? -18.288 2.029 -4.804 1.00 75.34 48 ASP A O 5
ATOM 6036 N N . LYS A 1 49 ? -16.062 2.227 -4.795 1.00 63.41 49 LYS A N 5
ATOM 6037 C CA . LYS A 1 49 ? -15.854 1.266 -5.862 1.00 52.03 49 LYS A CA 5
ATOM 6038 C C . LYS A 1 49 ? -16.416 -0.088 -5.450 1.00 12.32 49 LYS A C 5
ATOM 6039 O O . LYS A 1 49 ? -17.117 -0.709 -6.244 1.00 34.15 49 LYS A O 5
ATOM 6058 N N . ASP A 1 50 ? -16.172 -0.529 -4.218 1.00 43.34 50 ASP A N 5
ATOM 6059 C CA . ASP A 1 50 ? -16.626 -1.831 -3.753 1.00 53.23 50 ASP A CA 5
ATOM 6060 C C . ASP A 1 50 ? -17.000 -1.777 -2.273 1.00 10.01 50 ASP A C 5
ATOM 6061 O O . ASP A 1 50 ? -16.174 -2.039 -1.399 1.00 45.20 50 ASP A O 5
ATOM 6070 N N . ARG A 1 51 ? -18.261 -1.455 -1.969 1.00 1.52 51 ARG A N 5
ATOM 6071 C CA . ARG A 1 51 ? -18.762 -1.338 -0.595 1.00 32.12 51 ARG A CA 5
ATOM 6072 C C . ARG A 1 51 ? -18.461 -2.547 0.291 1.00 54.42 51 ARG A C 5
ATOM 6073 O O . ARG A 1 51 ? -18.163 -2.338 1.470 1.00 22.00 51 ARG A O 5
ATOM 6094 N N . THR A 1 52 ? -18.512 -3.781 -0.216 1.00 72.24 52 THR A N 5
ATOM 6095 C CA . THR A 1 52 ? -18.230 -4.951 0.619 1.00 61.51 52 THR A CA 5
ATOM 6096 C C . THR A 1 52 ? -16.780 -5.440 0.471 1.00 11.33 52 THR A C 5
ATOM 6097 O O . THR A 1 52 ? -16.255 -6.065 1.400 1.00 13.50 52 THR A O 5
ATOM 6108 N N . GLY A 1 53 ? -16.086 -5.076 -0.612 1.00 25.41 53 GLY A N 5
ATOM 6109 C CA . GLY A 1 53 ? -14.716 -5.490 -0.877 1.00 52.21 53 GLY A CA 5
ATOM 6110 C C . GLY A 1 53 ? -13.647 -4.506 -0.415 1.00 32.31 53 GLY A C 5
ATOM 6111 O O . GLY A 1 53 ? -12.497 -4.925 -0.301 1.00 13.40 53 GLY A O 5
ATOM 6115 N N . ILE A 1 54 ? -13.964 -3.238 -0.117 1.00 24.21 54 ILE A N 5
ATOM 6116 C CA . ILE A 1 54 ? -12.970 -2.257 0.351 1.00 33.31 54 ILE A CA 5
ATOM 6117 C C . ILE A 1 54 ? -12.254 -2.810 1.593 1.00 65.12 54 ILE A C 5
ATOM 6118 O O . ILE A 1 54 ? -11.044 -2.641 1.755 1.00 34.42 54 ILE A O 5
ATOM 6134 N N . GLN A 1 55 ? -13.009 -3.509 2.443 1.00 1.32 55 GLN A N 5
ATOM 6135 C CA . GLN A 1 55 ? -12.521 -4.139 3.652 1.00 4.43 55 GLN A CA 5
ATOM 6136 C C . GLN A 1 55 ? -11.463 -5.165 3.245 1.00 22.23 55 GLN A C 5
ATOM 6137 O O . GLN A 1 55 ? -10.305 -5.017 3.609 1.00 14.01 55 GLN A O 5
ATOM 6151 N N . ARG A 1 56 ? -11.824 -6.176 2.445 1.00 65.23 56 ARG A N 5
ATOM 6152 C CA . ARG A 1 56 ? -10.893 -7.208 1.980 1.00 22.05 56 ARG A CA 5
ATOM 6153 C C . ARG A 1 56 ? -9.643 -6.573 1.380 1.00 53.00 56 ARG A C 5
ATOM 6154 O O . ARG A 1 56 ? -8.545 -7.038 1.679 1.00 54.21 56 ARG A O 5
ATOM 6175 N N . ARG A 1 57 ? -9.782 -5.530 0.550 1.00 4.35 57 ARG A N 5
ATOM 6176 C CA . ARG A 1 57 ? -8.641 -4.844 -0.043 1.00 13.40 57 ARG A CA 5
ATOM 6177 C C . ARG A 1 57 ? -7.718 -4.355 1.077 1.00 12.42 57 ARG A C 5
ATOM 6178 O O . ARG A 1 57 ? -6.515 -4.610 1.007 1.00 4.21 57 ARG A O 5
ATOM 6199 N N . MET A 1 58 ? -8.272 -3.667 2.084 1.00 52.20 58 MET A N 5
ATOM 6200 C CA . MET A 1 58 ? -7.532 -3.151 3.228 1.00 13.25 58 MET A CA 5
ATOM 6201 C C . MET A 1 58 ? -6.847 -4.303 3.950 1.00 20.30 58 MET A C 5
ATOM 6202 O O . MET A 1 58 ? -5.656 -4.219 4.189 1.00 42.23 58 MET A O 5
ATOM 6216 N N . ASP A 1 59 ? -7.546 -5.398 4.233 1.00 74.45 59 ASP A N 5
ATOM 6217 C CA . ASP A 1 59 ? -7.041 -6.588 4.926 1.00 1.00 59 ASP A CA 5
ATOM 6218 C C . ASP A 1 59 ? -5.803 -7.152 4.251 1.00 22.31 59 ASP A C 5
ATOM 6219 O O . ASP A 1 59 ? -4.763 -7.354 4.874 1.00 52.41 59 ASP A O 5
ATOM 6228 N N . ILE A 1 60 ? -5.926 -7.412 2.951 1.00 34.10 60 ILE A N 5
ATOM 6229 C CA . ILE A 1 60 ? -4.880 -7.968 2.116 1.00 50.24 60 ILE A CA 5
ATOM 6230 C C . ILE A 1 60 ? -3.689 -7.007 2.106 1.00 41.15 60 ILE A C 5
ATOM 6231 O O . ILE A 1 60 ? -2.543 -7.464 2.098 1.00 24.12 60 ILE A O 5
ATOM 6247 N N . ALA A 1 61 ? -3.931 -5.693 2.109 1.00 65.33 61 ALA A N 5
ATOM 6248 C CA . ALA A 1 61 ? -2.865 -4.709 2.134 1.00 11.11 61 ALA A CA 5
ATOM 6249 C C . ALA A 1 61 ? -2.234 -4.675 3.533 1.00 71.52 61 ALA A C 5
ATOM 6250 O O . ALA A 1 61 ? -1.012 -4.612 3.635 1.00 65.21 61 ALA A O 5
ATOM 6257 N N . LEU A 1 62 ? -3.037 -4.741 4.603 1.00 75.12 62 LEU A N 5
ATOM 6258 C CA . LEU A 1 62 ? -2.584 -4.693 5.996 1.00 54.11 62 LEU A CA 5
ATOM 6259 C C . LEU A 1 62 ? -1.700 -5.884 6.329 1.00 44.04 62 LEU A C 5
ATOM 6260 O O . LEU A 1 62 ? -0.728 -5.762 7.082 1.00 63.21 62 LEU A O 5
ATOM 6276 N N . LEU A 1 63 ? -2.008 -7.036 5.738 1.00 54.42 63 LEU A N 5
ATOM 6277 C CA . LEU A 1 63 ? -1.267 -8.270 5.927 1.00 74.40 63 LEU A CA 5
ATOM 6278 C C . LEU A 1 63 ? 0.154 -8.174 5.366 1.00 1.45 63 LEU A C 5
ATOM 6279 O O . LEU A 1 63 ? 0.971 -9.046 5.660 1.00 71.22 63 LEU A O 5
ATOM 6295 N N . GLN A 1 64 ? 0.490 -7.114 4.620 1.00 43.22 64 GLN A N 5
ATOM 6296 C CA . GLN A 1 64 ? 1.830 -6.954 4.073 1.00 65.41 64 GLN A CA 5
ATOM 6297 C C . GLN A 1 64 ? 2.757 -6.276 5.107 1.00 44.21 64 GLN A C 5
ATOM 6298 O O . GLN A 1 64 ? 3.930 -6.075 4.814 1.00 42.11 64 GLN A O 5
ATOM 6312 N N . HIS A 1 65 ? 2.289 -5.891 6.302 1.00 32.33 65 HIS A N 5
ATOM 6313 C CA . HIS A 1 65 ? 3.098 -5.252 7.341 1.00 23.14 65 HIS A CA 5
ATOM 6314 C C . HIS A 1 65 ? 4.195 -6.206 7.796 1.00 52.14 65 HIS A C 5
ATOM 6315 O O . HIS A 1 65 ? 3.916 -7.229 8.429 1.00 33.33 65 HIS A O 5
ATOM 6329 N N . GLY A 1 66 ? 5.438 -5.861 7.483 1.00 64.41 66 GLY A N 5
ATOM 6330 C CA . GLY A 1 66 ? 6.623 -6.638 7.822 1.00 30.04 66 GLY A CA 5
ATOM 6331 C C . GLY A 1 66 ? 7.134 -7.482 6.658 1.00 13.34 66 GLY A C 5
ATOM 6332 O O . GLY A 1 66 ? 8.026 -8.305 6.871 1.00 33.20 66 GLY A O 5
ATOM 6336 N N . THR A 1 67 ? 6.584 -7.337 5.447 1.00 51.32 67 THR A N 5
ATOM 6337 C CA . THR A 1 67 ? 7.063 -8.110 4.310 1.00 24.25 67 THR A CA 5
ATOM 6338 C C . THR A 1 67 ? 8.493 -7.684 3.982 1.00 32.24 67 THR A C 5
ATOM 6339 O O . THR A 1 67 ? 8.863 -6.515 4.148 1.00 2.21 67 THR A O 5
ATOM 6350 N N . LEU A 1 68 ? 9.294 -8.632 3.512 1.00 13.41 68 LEU A N 5
ATOM 6351 C CA . LEU A 1 68 ? 10.666 -8.408 3.110 1.00 13.03 68 LEU A CA 5
ATOM 6352 C C . LEU A 1 68 ? 10.586 -8.128 1.622 1.00 51.54 68 LEU A C 5
ATOM 6353 O O . LEU A 1 68 ? 10.039 -8.927 0.857 1.00 42.43 68 LEU A O 5
ATOM 6369 N N . LEU A 1 69 ? 11.065 -6.953 1.231 1.00 73.23 69 LEU A N 5
ATOM 6370 C CA . LEU A 1 69 ? 11.071 -6.472 -0.133 1.00 51.40 69 LEU A CA 5
ATOM 6371 C C . LEU A 1 69 ? 12.481 -6.063 -0.481 1.00 15.11 69 LEU A C 5
ATOM 6372 O O . LEU A 1 69 ? 13.049 -5.183 0.162 1.00 34.42 69 LEU A O 5
ATOM 6388 N N . LYS A 1 70 ? 13.036 -6.709 -1.501 1.00 50.23 70 LYS A N 5
ATOM 6389 C CA . LYS A 1 70 ? 14.382 -6.474 -2.014 1.00 51.24 70 LYS A CA 5
ATOM 6390 C C . LYS A 1 70 ? 15.438 -6.440 -0.902 1.00 51.20 70 LYS A C 5
ATOM 6391 O O . LYS A 1 70 ? 16.359 -5.622 -0.935 1.00 1.10 70 LYS A O 5
ATOM 6410 N N . GLU A 1 71 ? 15.287 -7.350 0.064 1.00 15.23 71 GLU A N 5
ATOM 6411 C CA . GLU A 1 71 ? 16.132 -7.586 1.231 1.00 51.34 71 GLU A CA 5
ATOM 6412 C C . GLU A 1 71 ? 16.053 -6.479 2.290 1.00 21.34 71 GLU A C 5
ATOM 6413 O O . GLU A 1 71 ? 16.996 -6.261 3.062 1.00 41.31 71 GLU A O 5
ATOM 6425 N N . LYS A 1 72 ? 14.899 -5.811 2.375 1.00 10.51 72 LYS A N 5
ATOM 6426 C CA . LYS A 1 72 ? 14.585 -4.735 3.308 1.00 10.42 72 LYS A CA 5
ATOM 6427 C C . LYS A 1 72 ? 13.189 -4.965 3.869 1.00 70.31 72 LYS A C 5
ATOM 6428 O O . LYS A 1 72 ? 12.235 -5.096 3.107 1.00 11.32 72 LYS A O 5
ATOM 6447 N N . LYS A 1 73 ? 13.058 -5.103 5.191 1.00 14.25 73 LYS A N 5
ATOM 6448 C CA . LYS A 1 73 ? 11.749 -5.286 5.804 1.00 40.54 73 LYS A CA 5
ATOM 6449 C C . LYS A 1 73 ? 11.073 -3.931 5.736 1.00 74.14 73 LYS A C 5
ATOM 6450 O O . LYS A 1 73 ? 11.712 -2.918 6.036 1.00 32.43 73 LYS A O 5
ATOM 6469 N N . ILE A 1 74 ? 9.795 -3.921 5.406 1.00 53.54 74 ILE A N 5
ATOM 6470 C CA . ILE A 1 74 ? 8.981 -2.720 5.285 1.00 22.24 74 ILE A CA 5
ATOM 6471 C C . ILE A 1 74 ? 7.807 -2.759 6.272 1.00 14.44 74 ILE A C 5
ATOM 6472 O O . ILE A 1 74 ? 7.587 -3.778 6.924 1.00 65.40 74 ILE A O 5
ATOM 6488 N N . ASN A 1 75 ? 7.093 -1.640 6.419 1.00 12.42 75 ASN A N 5
ATOM 6489 C CA . ASN A 1 75 ? 5.932 -1.486 7.304 1.00 43.14 75 ASN A CA 5
ATOM 6490 C C . ASN A 1 75 ? 4.710 -1.021 6.532 1.00 72.13 75 ASN A C 5
ATOM 6491 O O . ASN A 1 75 ? 4.859 -0.391 5.487 1.00 51.52 75 ASN A O 5
ATOM 6502 N N . VAL A 1 76 ? 3.521 -1.258 7.096 1.00 73.22 76 VAL A N 5
ATOM 6503 C CA . VAL A 1 76 ? 2.223 -0.886 6.550 1.00 74.34 76 VAL A CA 5
ATOM 6504 C C . VAL A 1 76 ? 1.296 -0.486 7.704 1.00 14.21 76 VAL A C 5
ATOM 6505 O O . VAL A 1 76 ? 1.193 -1.207 8.699 1.00 60.14 76 VAL A O 5
ATOM 6518 N N . GLU A 1 77 ? 0.602 0.642 7.562 1.00 53.44 77 GLU A N 5
ATOM 6519 C CA . GLU A 1 77 ? -0.358 1.176 8.523 1.00 54.21 77 GLU A CA 5
ATOM 6520 C C . GLU A 1 77 ? -1.447 1.927 7.757 1.00 42.41 77 GLU A C 5
ATOM 6521 O O . GLU A 1 77 ? -1.273 2.276 6.590 1.00 4.03 77 GLU A O 5
ATOM 6533 N N . LEU A 1 78 ? -2.596 2.137 8.394 1.00 41.54 78 LEU A N 5
ATOM 6534 C CA . LEU A 1 78 ? -3.740 2.830 7.833 1.00 55.41 78 LEU A CA 5
ATOM 6535 C C . LEU A 1 78 ? -3.595 4.327 8.056 1.00 64.22 78 LEU A C 5
ATOM 6536 O O . LEU A 1 78 ? -3.032 4.776 9.056 1.00 31.51 78 LEU A O 5
ATOM 6552 N N . THR A 1 79 ? -4.123 5.096 7.119 1.00 13.12 79 THR A N 5
ATOM 6553 C CA . THR A 1 79 ? -4.129 6.545 7.110 1.00 32.25 79 THR A CA 5
ATOM 6554 C C . THR A 1 79 ? -5.446 6.988 6.483 1.00 52.12 79 THR A C 5
ATOM 6555 O O . THR A 1 79 ? -6.010 6.258 5.667 1.00 12.33 79 THR A O 5
ATOM 6566 N N . VAL A 1 80 ? -5.877 8.208 6.816 1.00 4.33 80 VAL A N 5
ATOM 6567 C CA . VAL A 1 80 ? -7.095 8.846 6.327 1.00 0.11 80 VAL A CA 5
ATOM 6568 C C . VAL A 1 80 ? -8.235 7.830 6.223 1.00 1.42 80 VAL A C 5
ATOM 6569 O O . VAL A 1 80 ? -8.597 7.369 5.137 1.00 2.11 80 VAL A O 5
ATOM 6582 N N . GLY A 1 81 ? -8.835 7.495 7.354 1.00 12.11 81 GLY A N 5
ATOM 6583 C CA . GLY A 1 81 ? -9.909 6.538 7.306 1.00 64.05 81 GLY A CA 5
ATOM 6584 C C . GLY A 1 81 ? -10.142 6.002 8.690 1.00 24.41 81 GLY A C 5
ATOM 6585 O O . GLY A 1 81 ? -9.550 5.001 9.101 1.00 71.10 81 GLY A O 5
ATOM 6589 N N . GLY A 1 82 ? -10.996 6.708 9.410 1.00 62.44 82 GLY A N 5
ATOM 6590 C CA . GLY A 1 82 ? -11.385 6.412 10.768 1.00 20.41 82 GLY A CA 5
ATOM 6591 C C . GLY A 1 82 ? -11.983 7.693 11.270 1.00 75.11 82 GLY A C 5
ATOM 6592 O O . GLY A 1 82 ? -11.277 8.400 12.016 1.00 11.10 82 GLY A O 5
ATOM 6596 N N . GLY A 1 1 ? -15.912 11.857 2.087 1.00 23.31 1 GLY A N 6
ATOM 6597 C CA . GLY A 1 1 ? -15.070 11.140 1.132 1.00 44.43 1 GLY A CA 6
ATOM 6598 C C . GLY A 1 1 ? -15.298 9.647 1.260 1.00 22.12 1 GLY A C 6
ATOM 6599 O O . GLY A 1 1 ? -15.501 9.124 2.361 1.00 41.10 1 GLY A O 6
ATOM 6603 N N . ASN A 1 2 ? -15.258 8.946 0.127 1.00 24.30 2 ASN A N 6
ATOM 6604 C CA . ASN A 1 2 ? -15.468 7.505 0.030 1.00 23.11 2 ASN A CA 6
ATOM 6605 C C . ASN A 1 2 ? -14.182 6.741 -0.264 1.00 23.15 2 ASN A C 6
ATOM 6606 O O . ASN A 1 2 ? -14.264 5.660 -0.827 1.00 5.42 2 ASN A O 6
ATOM 6617 N N . ARG A 1 3 ? -12.992 7.257 0.057 1.00 11.04 3 ARG A N 6
ATOM 6618 C CA . ARG A 1 3 ? -11.744 6.521 -0.169 1.00 71.41 3 ARG A CA 6
ATOM 6619 C C . ARG A 1 3 ? -10.969 6.428 1.137 1.00 72.13 3 ARG A C 6
ATOM 6620 O O . ARG A 1 3 ? -11.151 7.256 2.028 1.00 3.52 3 ARG A O 6
ATOM 6641 N N . PHE A 1 4 ? -10.116 5.424 1.237 1.00 44.12 4 PHE A N 6
ATOM 6642 C CA . PHE A 1 4 ? -9.250 5.137 2.368 1.00 52.33 4 PHE A CA 6
ATOM 6643 C C . PHE A 1 4 ? -7.818 5.216 1.828 1.00 31.34 4 PHE A C 6
ATOM 6644 O O . PHE A 1 4 ? -7.615 5.218 0.605 1.00 50.00 4 PHE A O 6
ATOM 6661 N N . ILE A 1 5 ? -6.836 5.369 2.715 1.00 31.03 5 ILE A N 6
ATOM 6662 C CA . ILE A 1 5 ? -5.424 5.491 2.389 1.00 24.22 5 ILE A CA 6
ATOM 6663 C C . ILE A 1 5 ? -4.589 4.605 3.313 1.00 75.44 5 ILE A C 6
ATOM 6664 O O . ILE A 1 5 ? -4.816 4.553 4.525 1.00 43.14 5 ILE A O 6
ATOM 6680 N N . VAL A 1 6 ? -3.580 3.954 2.743 1.00 64.21 6 VAL A N 6
ATOM 6681 C CA . VAL A 1 6 ? -2.654 3.087 3.456 1.00 71.10 6 VAL A CA 6
ATOM 6682 C C . VAL A 1 6 ? -1.288 3.769 3.421 1.00 3.35 6 VAL A C 6
ATOM 6683 O O . VAL A 1 6 ? -0.912 4.411 2.431 1.00 31.14 6 VAL A O 6
ATOM 6696 N N . PHE A 1 7 ? -0.569 3.664 4.532 1.00 15.14 7 PHE A N 6
ATOM 6697 C CA . PHE A 1 7 ? 0.759 4.192 4.745 1.00 21.04 7 PHE A CA 6
ATOM 6698 C C . PHE A 1 7 ? 1.688 2.992 4.651 1.00 11.41 7 PHE A C 6
ATOM 6699 O O . PHE A 1 7 ? 1.424 1.961 5.274 1.00 52.41 7 PHE A O 6
ATOM 6716 N N . VAL A 1 8 ? 2.779 3.115 3.907 1.00 72.34 8 VAL A N 6
ATOM 6717 C CA . VAL A 1 8 ? 3.752 2.048 3.721 1.00 11.44 8 VAL A CA 6
ATOM 6718 C C . VAL A 1 8 ? 5.123 2.712 3.841 1.00 2.54 8 VAL A C 6
ATOM 6719 O O . VAL A 1 8 ? 5.306 3.734 3.183 1.00 31.42 8 VAL A O 6
ATOM 6732 N N . GLY A 1 9 ? 6.079 2.204 4.639 1.00 41.00 9 GLY A N 6
ATOM 6733 C CA . GLY A 1 9 ? 7.396 2.840 4.771 1.00 51.01 9 GLY A CA 6
ATOM 6734 C C . GLY A 1 9 ? 8.564 1.875 4.952 1.00 54.24 9 GLY A C 6
ATOM 6735 O O . GLY A 1 9 ? 8.378 0.658 4.958 1.00 1.41 9 GLY A O 6
ATOM 6739 N N . SER A 1 10 ? 9.770 2.439 5.072 1.00 5.20 10 SER A N 6
ATOM 6740 C CA . SER A 1 10 ? 11.069 1.776 5.231 1.00 35.34 10 SER A CA 6
ATOM 6741 C C . SER A 1 10 ? 11.561 1.176 3.899 1.00 0.31 10 SER A C 6
ATOM 6742 O O . SER A 1 10 ? 12.446 0.317 3.881 1.00 42.21 10 SER A O 6
ATOM 6750 N N . LEU A 1 11 ? 10.992 1.606 2.771 1.00 72.43 11 LEU A N 6
ATOM 6751 C CA . LEU A 1 11 ? 11.307 1.113 1.432 1.00 1.33 11 LEU A CA 6
ATOM 6752 C C . LEU A 1 11 ? 12.733 1.471 0.987 1.00 24.10 11 LEU A C 6
ATOM 6753 O O . LEU A 1 11 ? 13.226 2.554 1.327 1.00 41.35 11 LEU A O 6
ATOM 6769 N N . PRO A 1 12 ? 13.387 0.591 0.201 1.00 40.34 12 PRO A N 6
ATOM 6770 C CA . PRO A 1 12 ? 14.739 0.810 -0.311 1.00 14.12 12 PRO A CA 6
ATOM 6771 C C . PRO A 1 12 ? 14.795 1.962 -1.314 1.00 50.34 12 PRO A C 6
ATOM 6772 O O . PRO A 1 12 ? 13.769 2.443 -1.793 1.00 41.54 12 PRO A O 6
ATOM 6783 N N . ARG A 1 13 ? 16.007 2.409 -1.650 1.00 30.40 13 ARG A N 6
ATOM 6784 C CA . ARG A 1 13 ? 16.208 3.473 -2.632 1.00 32.04 13 ARG A CA 6
ATOM 6785 C C . ARG A 1 13 ? 15.972 2.891 -4.025 1.00 13.43 13 ARG A C 6
ATOM 6786 O O . ARG A 1 13 ? 15.424 3.579 -4.882 1.00 63.24 13 ARG A O 6
ATOM 6807 N N . ASP A 1 14 ? 16.342 1.620 -4.225 1.00 43.42 14 ASP A N 6
ATOM 6808 C CA . ASP A 1 14 ? 16.188 0.884 -5.484 1.00 2.33 14 ASP A CA 6
ATOM 6809 C C . ASP A 1 14 ? 14.765 0.348 -5.670 1.00 61.11 14 ASP A C 6
ATOM 6810 O O . ASP A 1 14 ? 14.546 -0.549 -6.481 1.00 32.31 14 ASP A O 6
ATOM 6819 N N . ILE A 1 15 ? 13.799 0.779 -4.852 1.00 43.42 15 ILE A N 6
ATOM 6820 C CA . ILE A 1 15 ? 12.416 0.332 -4.955 1.00 12.40 15 ILE A CA 6
ATOM 6821 C C . ILE A 1 15 ? 11.907 0.580 -6.383 1.00 51.42 15 ILE A C 6
ATOM 6822 O O . ILE A 1 15 ? 12.218 1.611 -6.985 1.00 70.23 15 ILE A O 6
ATOM 6838 N N . THR A 1 16 ? 11.078 -0.319 -6.908 1.00 3.54 16 THR A N 6
ATOM 6839 C CA . THR A 1 16 ? 10.533 -0.247 -8.250 1.00 34.44 16 THR A CA 6
ATOM 6840 C C . THR A 1 16 ? 9.016 -0.390 -8.207 1.00 71.42 16 THR A C 6
ATOM 6841 O O . THR A 1 16 ? 8.466 -1.078 -7.341 1.00 1.04 16 THR A O 6
ATOM 6852 N N . ALA A 1 17 ? 8.333 0.268 -9.147 1.00 5.12 17 ALA A N 6
ATOM 6853 C CA . ALA A 1 17 ? 6.887 0.220 -9.258 1.00 12.20 17 ALA A CA 6
ATOM 6854 C C . ALA A 1 17 ? 6.415 -1.206 -9.533 1.00 41.54 17 ALA A C 6
ATOM 6855 O O . ALA A 1 17 ? 5.323 -1.549 -9.096 1.00 0.55 17 ALA A O 6
ATOM 6862 N N . VAL A 1 18 ? 7.219 -2.039 -10.205 1.00 63.03 18 VAL A N 6
ATOM 6863 C CA . VAL A 1 18 ? 6.830 -3.414 -10.491 1.00 75.20 18 VAL A CA 6
ATOM 6864 C C . VAL A 1 18 ? 6.669 -4.187 -9.186 1.00 53.10 18 VAL A C 6
ATOM 6865 O O . VAL A 1 18 ? 5.758 -5.012 -9.078 1.00 31.31 18 VAL A O 6
ATOM 6878 N N . GLU A 1 19 ? 7.540 -3.930 -8.203 1.00 15.24 19 GLU A N 6
ATOM 6879 C CA . GLU A 1 19 ? 7.484 -4.619 -6.930 1.00 5.35 19 GLU A CA 6
ATOM 6880 C C . GLU A 1 19 ? 6.271 -4.129 -6.154 1.00 52.52 19 GLU A C 6
ATOM 6881 O O . GLU A 1 19 ? 5.524 -4.933 -5.610 1.00 21.53 19 GLU A O 6
ATOM 6893 N N . LEU A 1 20 ? 6.031 -2.820 -6.158 1.00 53.43 20 LEU A N 6
ATOM 6894 C CA . LEU A 1 20 ? 4.907 -2.189 -5.481 1.00 1.32 20 LEU A CA 6
ATOM 6895 C C . LEU A 1 20 ? 3.576 -2.687 -6.037 1.00 64.43 20 LEU A C 6
ATOM 6896 O O . LEU A 1 20 ? 2.683 -3.065 -5.273 1.00 32.40 20 LEU A O 6
ATOM 6912 N N . GLN A 1 21 ? 3.432 -2.672 -7.364 1.00 24.45 21 GLN A N 6
ATOM 6913 C CA . GLN A 1 21 ? 2.232 -3.117 -8.047 1.00 64.22 21 GLN A CA 6
ATOM 6914 C C . GLN A 1 21 ? 1.971 -4.579 -7.700 1.00 64.13 21 GLN A C 6
ATOM 6915 O O . GLN A 1 21 ? 0.828 -4.927 -7.433 1.00 73.22 21 GLN A O 6
ATOM 6929 N N . ASN A 1 22 ? 3.015 -5.411 -7.673 1.00 24.33 22 ASN A N 6
ATOM 6930 C CA . ASN A 1 22 ? 2.953 -6.835 -7.359 1.00 51.42 22 ASN A CA 6
ATOM 6931 C C . ASN A 1 22 ? 2.608 -7.124 -5.895 1.00 63.32 22 ASN A C 6
ATOM 6932 O O . ASN A 1 22 ? 1.812 -8.023 -5.625 1.00 74.14 22 ASN A O 6
ATOM 6943 N N . HIS A 1 23 ? 3.161 -6.372 -4.947 1.00 2.34 23 HIS A N 6
ATOM 6944 C CA . HIS A 1 23 ? 2.907 -6.580 -3.522 1.00 53.43 23 HIS A CA 6
ATOM 6945 C C . HIS A 1 23 ? 1.453 -6.286 -3.151 1.00 41.45 23 HIS A C 6
ATOM 6946 O O . HIS A 1 23 ? 0.830 -7.037 -2.401 1.00 54.25 23 HIS A O 6
ATOM 6960 N N . PHE A 1 24 ? 0.885 -5.214 -3.712 1.00 4.21 24 PHE A N 6
ATOM 6961 C CA . PHE A 1 24 ? -0.490 -4.789 -3.449 1.00 3.12 24 PHE A CA 6
ATOM 6962 C C . PHE A 1 24 ? -1.478 -5.206 -4.526 1.00 34.22 24 PHE A C 6
ATOM 6963 O O . PHE A 1 24 ? -2.659 -4.890 -4.395 1.00 61.13 24 PHE A O 6
ATOM 6980 N N . LYS A 1 25 ? -1.057 -5.975 -5.529 1.00 43.12 25 LYS A N 6
ATOM 6981 C CA . LYS A 1 25 ? -1.893 -6.463 -6.617 1.00 64.50 25 LYS A CA 6
ATOM 6982 C C . LYS A 1 25 ? -3.143 -7.126 -6.053 1.00 3.41 25 LYS A C 6
ATOM 6983 O O . LYS A 1 25 ? -4.248 -6.768 -6.453 1.00 10.02 25 LYS A O 6
ATOM 7002 N N . ASN A 1 26 ? -2.977 -8.003 -5.058 1.00 74.32 26 ASN A N 6
ATOM 7003 C CA . ASN A 1 26 ? -4.081 -8.702 -4.402 1.00 73.43 26 ASN A CA 6
ATOM 7004 C C . ASN A 1 26 ? -5.091 -7.725 -3.790 1.00 51.44 26 ASN A C 6
ATOM 7005 O O . ASN A 1 26 ? -6.291 -7.997 -3.794 1.00 64.24 26 ASN A O 6
ATOM 7016 N N . SER A 1 27 ? -4.606 -6.635 -3.185 1.00 21.40 27 SER A N 6
ATOM 7017 C CA . SER A 1 27 ? -5.421 -5.608 -2.543 1.00 71.32 27 SER A CA 6
ATOM 7018 C C . SER A 1 27 ? -5.989 -4.585 -3.544 1.00 4.01 27 SER A C 6
ATOM 7019 O O . SER A 1 27 ? -6.870 -3.821 -3.183 1.00 54.11 27 SER A O 6
ATOM 7027 N N . SER A 1 28 ? -5.539 -4.581 -4.797 1.00 2.31 28 SER A N 6
ATOM 7028 C CA . SER A 1 28 ? -6.017 -3.686 -5.863 1.00 33.11 28 SER A CA 6
ATOM 7029 C C . SER A 1 28 ? -6.090 -2.183 -5.474 1.00 40.33 28 SER A C 6
ATOM 7030 O O . SER A 1 28 ? -7.185 -1.606 -5.402 1.00 70.13 28 SER A O 6
ATOM 7038 N N . PRO A 1 29 ? -4.948 -1.521 -5.210 1.00 25.45 29 PRO A N 6
ATOM 7039 C CA . PRO A 1 29 ? -4.919 -0.103 -4.864 1.00 61.34 29 PRO A CA 6
ATOM 7040 C C . PRO A 1 29 ? -5.405 0.710 -6.065 1.00 14.22 29 PRO A C 6
ATOM 7041 O O . PRO A 1 29 ? -5.284 0.287 -7.218 1.00 55.15 29 PRO A O 6
ATOM 7052 N N . ASP A 1 30 ? -5.985 1.876 -5.806 1.00 23.11 30 ASP A N 6
ATOM 7053 C CA . ASP A 1 30 ? -6.505 2.762 -6.824 1.00 32.51 30 ASP A CA 6
ATOM 7054 C C . ASP A 1 30 ? -5.378 3.646 -7.295 1.00 62.14 30 ASP A C 6
ATOM 7055 O O . ASP A 1 30 ? -5.130 3.761 -8.497 1.00 63.30 30 ASP A O 6
ATOM 7064 N N . GLN A 1 31 ? -4.663 4.226 -6.335 1.00 3.41 31 GLN A N 6
ATOM 7065 C CA . GLN A 1 31 ? -3.543 5.107 -6.584 1.00 24.25 31 GLN A CA 6
ATOM 7066 C C . GLN A 1 31 ? -2.331 4.558 -5.845 1.00 32.13 31 GLN A C 6
ATOM 7067 O O . GLN A 1 31 ? -2.487 3.821 -4.873 1.00 15.04 31 GLN A O 6
ATOM 7081 N N . ILE A 1 32 ? -1.134 4.868 -6.336 1.00 71.21 32 ILE A N 6
ATOM 7082 C CA . ILE A 1 32 ? 0.133 4.435 -5.777 1.00 4.33 32 ILE A CA 6
ATOM 7083 C C . ILE A 1 32 ? 1.117 5.571 -6.011 1.00 24.22 32 ILE A C 6
ATOM 7084 O O . ILE A 1 32 ? 1.389 5.917 -7.168 1.00 22.25 32 ILE A O 6
ATOM 7100 N N . ARG A 1 33 ? 1.675 6.123 -4.939 1.00 1.22 33 ARG A N 6
ATOM 7101 C CA . ARG A 1 33 ? 2.657 7.185 -5.014 1.00 33.53 33 ARG A CA 6
ATOM 7102 C C . ARG A 1 33 ? 3.826 6.759 -4.153 1.00 55.21 33 ARG A C 6
ATOM 7103 O O . ARG A 1 33 ? 3.673 6.738 -2.934 1.00 50.24 33 ARG A O 6
ATOM 7124 N N . LEU A 1 34 ? 4.953 6.399 -4.758 1.00 23.13 34 LEU A N 6
ATOM 7125 C CA . LEU A 1 34 ? 6.175 5.997 -4.074 1.00 14.54 34 LEU A CA 6
ATOM 7126 C C . LEU A 1 34 ? 7.037 7.254 -3.936 1.00 32.02 34 LEU A C 6
ATOM 7127 O O . LEU A 1 34 ? 7.307 7.918 -4.943 1.00 65.50 34 LEU A O 6
ATOM 7143 N N . ARG A 1 35 ? 7.468 7.584 -2.715 1.00 1.32 35 ARG A N 6
ATOM 7144 C CA . ARG A 1 35 ? 8.332 8.716 -2.392 1.00 41.24 35 ARG A CA 6
ATOM 7145 C C . ARG A 1 35 ? 9.595 8.105 -1.796 1.00 72.52 35 ARG A C 6
ATOM 7146 O O . ARG A 1 35 ? 9.687 7.878 -0.584 1.00 74.11 35 ARG A O 6
ATOM 7167 N N . ALA A 1 36 ? 10.573 7.800 -2.652 1.00 2.42 36 ALA A N 6
ATOM 7168 C CA . ALA A 1 36 ? 11.842 7.218 -2.219 1.00 11.33 36 ALA A CA 6
ATOM 7169 C C . ALA A 1 36 ? 12.599 8.162 -1.283 1.00 13.50 36 ALA A C 6
ATOM 7170 O O . ALA A 1 36 ? 13.445 7.698 -0.520 1.00 12.55 36 ALA A O 6
ATOM 7177 N N . ASP A 1 37 ? 12.208 9.442 -1.267 1.00 2.25 37 ASP A N 6
ATOM 7178 C CA . ASP A 1 37 ? 12.769 10.526 -0.470 1.00 52.12 37 ASP A CA 6
ATOM 7179 C C . ASP A 1 37 ? 12.868 10.131 0.997 1.00 21.00 37 ASP A C 6
ATOM 7180 O O . ASP A 1 37 ? 13.861 10.433 1.660 1.00 41.22 37 ASP A O 6
ATOM 7189 N N . LYS A 1 38 ? 11.846 9.435 1.492 1.00 12.13 38 LYS A N 6
ATOM 7190 C CA . LYS A 1 38 ? 11.736 8.935 2.852 1.00 23.25 38 LYS A CA 6
ATOM 7191 C C . LYS A 1 38 ? 11.440 7.433 2.840 1.00 64.35 38 LYS A C 6
ATOM 7192 O O . LYS A 1 38 ? 11.201 6.865 3.901 1.00 13.33 38 LYS A O 6
ATOM 7211 N N . GLY A 1 39 ? 11.457 6.778 1.673 1.00 31.22 39 GLY A N 6
ATOM 7212 C CA . GLY A 1 39 ? 11.186 5.355 1.550 1.00 52.21 39 GLY A CA 6
ATOM 7213 C C . GLY A 1 39 ? 9.770 5.046 2.008 1.00 32.42 39 GLY A C 6
ATOM 7214 O O . GLY A 1 39 ? 9.569 4.061 2.708 1.00 54.52 39 GLY A O 6
ATOM 7218 N N . ILE A 1 40 ? 8.794 5.867 1.632 1.00 61.12 40 ILE A N 6
ATOM 7219 C CA . ILE A 1 40 ? 7.393 5.716 1.997 1.00 70.24 40 ILE A CA 6
ATOM 7220 C C . ILE A 1 40 ? 6.539 5.756 0.743 1.00 40.42 40 ILE A C 6
ATOM 7221 O O . ILE A 1 40 ? 6.985 6.207 -0.316 1.00 20.42 40 ILE A O 6
ATOM 7237 N N . ALA A 1 41 ? 5.308 5.280 0.849 1.00 55.20 41 ALA A N 6
ATOM 7238 C CA . ALA A 1 41 ? 4.348 5.260 -0.236 1.00 23.32 41 ALA A CA 6
ATOM 7239 C C . ALA A 1 41 ? 2.949 5.505 0.317 1.00 54.21 41 ALA A C 6
ATOM 7240 O O . ALA A 1 41 ? 2.671 5.206 1.484 1.00 64.30 41 ALA A O 6
ATOM 7247 N N . PHE A 1 42 ? 2.084 6.072 -0.522 1.00 72.43 42 PHE A N 6
ATOM 7248 C CA . PHE A 1 42 ? 0.684 6.337 -0.210 1.00 52.13 42 PHE A CA 6
ATOM 7249 C C . PHE A 1 42 ? -0.080 5.548 -1.257 1.00 74.13 42 PHE A C 6
ATOM 7250 O O . PHE A 1 42 ? 0.293 5.576 -2.437 1.00 1.50 42 PHE A O 6
ATOM 7267 N N . LEU A 1 43 ? -1.121 4.841 -0.831 1.00 3.30 43 LEU A N 6
ATOM 7268 C CA . LEU A 1 43 ? -1.960 4.038 -1.697 1.00 34.11 43 LEU A CA 6
ATOM 7269 C C . LEU A 1 43 ? -3.393 4.385 -1.337 1.00 43.30 43 LEU A C 6
ATOM 7270 O O . LEU A 1 43 ? -3.727 4.337 -0.154 1.00 25.30 43 LEU A O 6
ATOM 7286 N N . GLU A 1 44 ? -4.183 4.836 -2.309 1.00 52.35 44 GLU A N 6
ATOM 7287 C CA . GLU A 1 44 ? -5.582 5.203 -2.111 1.00 71.51 44 GLU A CA 6
ATOM 7288 C C . GLU A 1 44 ? -6.425 4.000 -2.517 1.00 15.24 44 GLU A C 6
ATOM 7289 O O . GLU A 1 44 ? -6.043 3.278 -3.439 1.00 51.35 44 GLU A O 6
ATOM 7301 N N . PHE A 1 45 ? -7.598 3.831 -1.913 1.00 43.43 45 PHE A N 6
ATOM 7302 C CA . PHE A 1 45 ? -8.516 2.741 -2.196 1.00 64.01 45 PHE A CA 6
ATOM 7303 C C . PHE A 1 45 ? -9.932 3.308 -2.129 1.00 13.52 45 PHE A C 6
ATOM 7304 O O . PHE A 1 45 ? -10.380 3.743 -1.068 1.00 54.05 45 PHE A O 6
ATOM 7321 N N . ASP A 1 46 ? -10.609 3.400 -3.272 1.00 14.13 46 ASP A N 6
ATOM 7322 C CA . ASP A 1 46 ? -11.979 3.910 -3.365 1.00 62.42 46 ASP A CA 6
ATOM 7323 C C . ASP A 1 46 ? -12.953 2.838 -2.868 1.00 50.32 46 ASP A C 6
ATOM 7324 O O . ASP A 1 46 ? -12.973 1.728 -3.410 1.00 53.33 46 ASP A O 6
ATOM 7333 N N . ALA A 1 47 ? -13.684 3.161 -1.799 1.00 75.54 47 ALA A N 6
ATOM 7334 C CA . ALA A 1 47 ? -14.689 2.354 -1.123 1.00 43.15 47 ALA A CA 6
ATOM 7335 C C . ALA A 1 47 ? -16.027 2.373 -1.845 1.00 31.33 47 ALA A C 6
ATOM 7336 O O . ALA A 1 47 ? -16.893 1.553 -1.525 1.00 61.45 47 ALA A O 6
ATOM 7343 N N . ASP A 1 48 ? -16.266 3.352 -2.716 1.00 53.41 48 ASP A N 6
ATOM 7344 C CA . ASP A 1 48 ? -17.509 3.389 -3.471 1.00 73.05 48 ASP A CA 6
ATOM 7345 C C . ASP A 1 48 ? -17.367 2.358 -4.591 1.00 34.34 48 ASP A C 6
ATOM 7346 O O . ASP A 1 48 ? -18.350 1.726 -4.973 1.00 72.22 48 ASP A O 6
ATOM 7355 N N . LYS A 1 49 ? -16.135 2.126 -5.076 1.00 11.15 49 LYS A N 6
ATOM 7356 C CA . LYS A 1 49 ? -15.828 1.180 -6.131 1.00 61.31 49 LYS A CA 6
ATOM 7357 C C . LYS A 1 49 ? -16.186 -0.252 -5.748 1.00 4.51 49 LYS A C 6
ATOM 7358 O O . LYS A 1 49 ? -16.633 -0.995 -6.621 1.00 15.22 49 LYS A O 6
ATOM 7377 N N . ASP A 1 50 ? -15.991 -0.660 -4.494 1.00 51.21 50 ASP A N 6
ATOM 7378 C CA . ASP A 1 50 ? -16.296 -2.015 -4.040 1.00 50.41 50 ASP A CA 6
ATOM 7379 C C . ASP A 1 50 ? -16.729 -1.960 -2.581 1.00 42.45 50 ASP A C 6
ATOM 7380 O O . ASP A 1 50 ? -15.903 -1.894 -1.667 1.00 33.30 50 ASP A O 6
ATOM 7389 N N . ARG A 1 51 ? -18.045 -1.963 -2.369 1.00 12.41 51 ARG A N 6
ATOM 7390 C CA . ARG A 1 51 ? -18.686 -1.887 -1.063 1.00 51.52 51 ARG A CA 6
ATOM 7391 C C . ARG A 1 51 ? -18.208 -2.879 -0.021 1.00 24.32 51 ARG A C 6
ATOM 7392 O O . ARG A 1 51 ? -18.262 -2.497 1.152 1.00 45.40 51 ARG A O 6
ATOM 7413 N N . THR A 1 52 ? -17.777 -4.088 -0.372 1.00 62.11 52 THR A N 6
ATOM 7414 C CA . THR A 1 52 ? -17.310 -5.055 0.622 1.00 23.30 52 THR A CA 6
ATOM 7415 C C . THR A 1 52 ? -15.840 -5.430 0.387 1.00 41.30 52 THR A C 6
ATOM 7416 O O . THR A 1 52 ? -15.128 -5.787 1.327 1.00 64.32 52 THR A O 6
ATOM 7427 N N . GLY A 1 53 ? -15.322 -5.217 -0.828 1.00 53.23 53 GLY A N 6
ATOM 7428 C CA . GLY A 1 53 ? -13.943 -5.535 -1.139 1.00 71.33 53 GLY A CA 6
ATOM 7429 C C . GLY A 1 53 ? -12.999 -4.564 -0.458 1.00 20.10 53 GLY A C 6
ATOM 7430 O O . GLY A 1 53 ? -11.906 -4.967 -0.079 1.00 21.44 53 GLY A O 6
ATOM 7434 N N . ILE A 1 54 ? -13.418 -3.313 -0.247 1.00 23.00 54 ILE A N 6
ATOM 7435 C CA . ILE A 1 54 ? -12.610 -2.286 0.400 1.00 41.43 54 ILE A CA 6
ATOM 7436 C C . ILE A 1 54 ? -11.999 -2.780 1.724 1.00 11.01 54 ILE A C 6
ATOM 7437 O O . ILE A 1 54 ? -10.824 -2.524 1.997 1.00 2.44 54 ILE A O 6
ATOM 7453 N N . GLN A 1 55 ? -12.775 -3.505 2.532 1.00 1.42 55 GLN A N 6
ATOM 7454 C CA . GLN A 1 55 ? -12.329 -4.017 3.812 1.00 74.52 55 GLN A CA 6
ATOM 7455 C C . GLN A 1 55 ? -11.270 -5.092 3.612 1.00 21.25 55 GLN A C 6
ATOM 7456 O O . GLN A 1 55 ? -10.125 -4.903 4.007 1.00 25.51 55 GLN A O 6
ATOM 7470 N N . ARG A 1 56 ? -11.611 -6.190 2.940 1.00 33.42 56 ARG A N 6
ATOM 7471 C CA . ARG A 1 56 ? -10.662 -7.283 2.706 1.00 73.23 56 ARG A CA 6
ATOM 7472 C C . ARG A 1 56 ? -9.403 -6.784 2.001 1.00 73.23 56 ARG A C 6
ATOM 7473 O O . ARG A 1 56 ? -8.318 -7.302 2.239 1.00 5.42 56 ARG A O 6
ATOM 7494 N N . ARG A 1 57 ? -9.502 -5.752 1.165 1.00 71.43 57 ARG A N 6
ATOM 7495 C CA . ARG A 1 57 ? -8.348 -5.179 0.488 1.00 72.54 57 ARG A CA 6
ATOM 7496 C C . ARG A 1 57 ? -7.463 -4.492 1.524 1.00 34.11 57 ARG A C 6
ATOM 7497 O O . ARG A 1 57 ? -6.242 -4.599 1.411 1.00 52.10 57 ARG A O 6
ATOM 7518 N N . MET A 1 58 ? -8.041 -3.774 2.496 1.00 34.33 58 MET A N 6
ATOM 7519 C CA . MET A 1 58 ? -7.268 -3.122 3.547 1.00 72.53 58 MET A CA 6
ATOM 7520 C C . MET A 1 58 ? -6.595 -4.226 4.363 1.00 21.53 58 MET A C 6
ATOM 7521 O O . MET A 1 58 ? -5.402 -4.121 4.620 1.00 63.34 58 MET A O 6
ATOM 7535 N N . ASP A 1 59 ? -7.314 -5.305 4.706 1.00 12.01 59 ASP A N 6
ATOM 7536 C CA . ASP A 1 59 ? -6.780 -6.435 5.475 1.00 24.40 59 ASP A CA 6
ATOM 7537 C C . ASP A 1 59 ? -5.558 -7.004 4.745 1.00 13.43 59 ASP A C 6
ATOM 7538 O O . ASP A 1 59 ? -4.508 -7.222 5.342 1.00 5.04 59 ASP A O 6
ATOM 7547 N N . ILE A 1 60 ? -5.687 -7.241 3.435 1.00 44.53 60 ILE A N 6
ATOM 7548 C CA . ILE A 1 60 ? -4.622 -7.770 2.590 1.00 44.14 60 ILE A CA 6
ATOM 7549 C C . ILE A 1 60 ? -3.429 -6.814 2.599 1.00 64.50 60 ILE A C 6
ATOM 7550 O O . ILE A 1 60 ? -2.289 -7.284 2.632 1.00 43.23 60 ILE A O 6
ATOM 7566 N N . ALA A 1 61 ? -3.665 -5.502 2.537 1.00 5.21 61 ALA A N 6
ATOM 7567 C CA . ALA A 1 61 ? -2.596 -4.519 2.556 1.00 23.50 61 ALA A CA 6
ATOM 7568 C C . ALA A 1 61 ? -1.906 -4.542 3.924 1.00 21.21 61 ALA A C 6
ATOM 7569 O O . ALA A 1 61 ? -0.679 -4.518 3.979 1.00 11.03 61 ALA A O 6
ATOM 7576 N N . LEU A 1 62 ? -2.669 -4.614 5.020 1.00 13.32 62 LEU A N 6
ATOM 7577 C CA . LEU A 1 62 ? -2.136 -4.639 6.385 1.00 15.51 62 LEU A CA 6
ATOM 7578 C C . LEU A 1 62 ? -1.291 -5.888 6.598 1.00 1.15 62 LEU A C 6
ATOM 7579 O O . LEU A 1 62 ? -0.284 -5.853 7.311 1.00 23.02 62 LEU A O 6
ATOM 7595 N N . LEU A 1 63 ? -1.650 -6.991 5.941 1.00 71.24 63 LEU A N 6
ATOM 7596 C CA . LEU A 1 63 ? -0.904 -8.235 6.038 1.00 35.12 63 LEU A CA 6
ATOM 7597 C C . LEU A 1 63 ? 0.497 -8.081 5.441 1.00 52.00 63 LEU A C 6
ATOM 7598 O O . LEU A 1 63 ? 1.338 -8.946 5.674 1.00 71.03 63 LEU A O 6
ATOM 7614 N N . GLN A 1 64 ? 0.770 -7.000 4.700 1.00 50.33 64 GLN A N 6
ATOM 7615 C CA . GLN A 1 64 ? 2.078 -6.738 4.112 1.00 52.00 64 GLN A CA 6
ATOM 7616 C C . GLN A 1 64 ? 2.982 -5.998 5.125 1.00 14.20 64 GLN A C 6
ATOM 7617 O O . GLN A 1 64 ? 4.094 -5.577 4.796 1.00 30.02 64 GLN A O 6
ATOM 7631 N N . HIS A 1 65 ? 2.520 -5.777 6.361 1.00 73.12 65 HIS A N 6
ATOM 7632 C CA . HIS A 1 65 ? 3.274 -5.119 7.412 1.00 65.40 65 HIS A CA 6
ATOM 7633 C C . HIS A 1 65 ? 4.400 -6.052 7.832 1.00 44.35 65 HIS A C 6
ATOM 7634 O O . HIS A 1 65 ? 4.167 -7.116 8.401 1.00 41.13 65 HIS A O 6
ATOM 7648 N N . GLY A 1 66 ? 5.634 -5.659 7.553 1.00 75.40 66 GLY A N 6
ATOM 7649 C CA . GLY A 1 66 ? 6.823 -6.427 7.874 1.00 61.32 66 GLY A CA 6
ATOM 7650 C C . GLY A 1 66 ? 7.189 -7.391 6.765 1.00 53.22 66 GLY A C 6
ATOM 7651 O O . GLY A 1 66 ? 8.209 -8.049 6.929 1.00 21.44 66 GLY A O 6
ATOM 7655 N N . THR A 1 67 ? 6.420 -7.532 5.683 1.00 2.32 67 THR A N 6
ATOM 7656 C CA . THR A 1 67 ? 6.840 -8.465 4.652 1.00 55.23 67 THR A CA 6
ATOM 7657 C C . THR A 1 67 ? 8.140 -7.930 4.065 1.00 63.34 67 THR A C 6
ATOM 7658 O O . THR A 1 67 ? 8.254 -6.727 3.820 1.00 20.42 67 THR A O 6
ATOM 7669 N N . LEU A 1 68 ? 9.107 -8.802 3.824 1.00 65.22 68 LEU A N 6
ATOM 7670 C CA . LEU A 1 68 ? 10.374 -8.422 3.249 1.00 21.44 68 LEU A CA 6
ATOM 7671 C C . LEU A 1 68 ? 10.109 -8.183 1.768 1.00 0.41 68 LEU A C 6
ATOM 7672 O O . LEU A 1 68 ? 9.512 -9.026 1.089 1.00 42.31 68 LEU A O 6
ATOM 7688 N N . LEU A 1 69 ? 10.498 -7.002 1.297 1.00 2.33 69 LEU A N 6
ATOM 7689 C CA . LEU A 1 69 ? 10.367 -6.556 -0.076 1.00 34.33 69 LEU A CA 6
ATOM 7690 C C . LEU A 1 69 ? 11.742 -6.042 -0.465 1.00 72.51 69 LEU A C 6
ATOM 7691 O O . LEU A 1 69 ? 12.260 -5.144 0.196 1.00 22.30 69 LEU A O 6
ATOM 7707 N N . LYS A 1 70 ? 12.328 -6.594 -1.525 1.00 61.43 70 LYS A N 6
ATOM 7708 C CA . LYS A 1 70 ? 13.642 -6.245 -2.050 1.00 72.55 70 LYS A CA 6
ATOM 7709 C C . LYS A 1 70 ? 14.707 -6.271 -0.950 1.00 4.44 70 LYS A C 6
ATOM 7710 O O . LYS A 1 70 ? 15.527 -5.357 -0.852 1.00 64.41 70 LYS A O 6
ATOM 7729 N N . GLU A 1 71 ? 14.671 -7.322 -0.128 1.00 20.40 71 GLU A N 6
ATOM 7730 C CA . GLU A 1 71 ? 15.558 -7.605 0.998 1.00 30.23 71 GLU A CA 6
ATOM 7731 C C . GLU A 1 71 ? 15.567 -6.490 2.057 1.00 11.14 71 GLU A C 6
ATOM 7732 O O . GLU A 1 71 ? 16.572 -6.228 2.734 1.00 34.21 71 GLU A O 6
ATOM 7744 N N . LYS A 1 72 ? 14.410 -5.848 2.239 1.00 61.12 72 LYS A N 6
ATOM 7745 C CA . LYS A 1 72 ? 14.169 -4.769 3.186 1.00 11.21 72 LYS A CA 6
ATOM 7746 C C . LYS A 1 72 ? 12.860 -5.052 3.902 1.00 34.41 72 LYS A C 6
ATOM 7747 O O . LYS A 1 72 ? 11.847 -5.368 3.284 1.00 3.42 72 LYS A O 6
ATOM 7766 N N . LYS A 1 73 ? 12.889 -5.012 5.229 1.00 22.11 73 LYS A N 6
ATOM 7767 C CA . LYS A 1 73 ? 11.726 -5.228 6.078 1.00 74.44 73 LYS A CA 6
ATOM 7768 C C . LYS A 1 73 ? 10.984 -3.901 6.010 1.00 72.42 73 LYS A C 6
ATOM 7769 O O . LYS A 1 73 ? 11.510 -2.891 6.490 1.00 34.03 73 LYS A O 6
ATOM 7788 N N . ILE A 1 74 ? 9.810 -3.872 5.395 1.00 31.53 74 ILE A N 6
ATOM 7789 C CA . ILE A 1 74 ? 9.018 -2.651 5.263 1.00 63.22 74 ILE A CA 6
ATOM 7790 C C . ILE A 1 74 ? 7.842 -2.673 6.236 1.00 12.12 74 ILE A C 6
ATOM 7791 O O . ILE A 1 74 ? 7.590 -3.690 6.878 1.00 70.12 74 ILE A O 6
ATOM 7807 N N . ASN A 1 75 ? 7.142 -1.556 6.408 1.00 60.04 75 ASN A N 6
ATOM 7808 C CA . ASN A 1 75 ? 6.005 -1.428 7.320 1.00 51.43 75 ASN A CA 6
ATOM 7809 C C . ASN A 1 75 ? 4.753 -1.002 6.580 1.00 41.00 75 ASN A C 6
ATOM 7810 O O . ASN A 1 75 ? 4.858 -0.404 5.511 1.00 25.11 75 ASN A O 6
ATOM 7821 N N . VAL A 1 76 ? 3.584 -1.265 7.171 1.00 64.12 76 VAL A N 6
ATOM 7822 C CA . VAL A 1 76 ? 2.279 -0.905 6.632 1.00 2.10 76 VAL A CA 6
ATOM 7823 C C . VAL A 1 76 ? 1.355 -0.576 7.807 1.00 24.11 76 VAL A C 6
ATOM 7824 O O . VAL A 1 76 ? 1.452 -1.207 8.862 1.00 55.31 76 VAL A O 6
ATOM 7837 N N . GLU A 1 77 ? 0.473 0.406 7.643 1.00 72.22 77 GLU A N 6
ATOM 7838 C CA . GLU A 1 77 ? -0.498 0.850 8.635 1.00 24.51 77 GLU A CA 6
ATOM 7839 C C . GLU A 1 77 ? -1.590 1.659 7.931 1.00 0.02 77 GLU A C 6
ATOM 7840 O O . GLU A 1 77 ? -1.419 2.103 6.793 1.00 24.42 77 GLU A O 6
ATOM 7852 N N . LEU A 1 78 ? -2.737 1.810 8.591 1.00 4.51 78 LEU A N 6
ATOM 7853 C CA . LEU A 1 78 ? -3.883 2.556 8.105 1.00 52.01 78 LEU A CA 6
ATOM 7854 C C . LEU A 1 78 ? -3.722 4.023 8.487 1.00 63.43 78 LEU A C 6
ATOM 7855 O O . LEU A 1 78 ? -3.084 4.331 9.500 1.00 22.33 78 LEU A O 6
ATOM 7871 N N . THR A 1 79 ? -4.314 4.908 7.690 1.00 23.25 79 THR A N 6
ATOM 7872 C CA . THR A 1 79 ? -4.288 6.351 7.886 1.00 32.23 79 THR A CA 6
ATOM 7873 C C . THR A 1 79 ? -5.574 6.943 7.316 1.00 15.04 79 THR A C 6
ATOM 7874 O O . THR A 1 79 ? -5.998 6.500 6.254 1.00 2.32 79 THR A O 6
ATOM 7885 N N . VAL A 1 80 ? -6.139 7.983 7.934 1.00 24.33 80 VAL A N 6
ATOM 7886 C CA . VAL A 1 80 ? -7.358 8.665 7.497 1.00 51.11 80 VAL A CA 6
ATOM 7887 C C . VAL A 1 80 ? -8.566 7.718 7.439 1.00 31.12 80 VAL A C 6
ATOM 7888 O O . VAL A 1 80 ? -9.022 7.294 6.374 1.00 44.00 80 VAL A O 6
ATOM 7901 N N . GLY A 1 81 ? -9.160 7.437 8.593 1.00 51.12 81 GLY A N 6
ATOM 7902 C CA . GLY A 1 81 ? -10.323 6.564 8.690 1.00 24.12 81 GLY A CA 6
ATOM 7903 C C . GLY A 1 81 ? -10.380 5.809 10.012 1.00 2.04 81 GLY A C 6
ATOM 7904 O O . GLY A 1 81 ? -10.962 4.723 10.070 1.00 54.45 81 GLY A O 6
ATOM 7908 N N . GLY A 1 82 ? -9.760 6.341 11.064 1.00 64.34 82 GLY A N 6
ATOM 7909 C CA . GLY A 1 82 ? -9.725 5.745 12.388 1.00 63.23 82 GLY A CA 6
ATOM 7910 C C . GLY A 1 82 ? -8.909 6.638 13.281 1.00 32.24 82 GLY A C 6
ATOM 7911 O O . GLY A 1 82 ? -7.686 6.397 13.381 1.00 54.55 82 GLY A O 6
ATOM 7915 N N . GLY A 1 1 ? -12.575 11.504 0.947 1.00 24.33 1 GLY A N 7
ATOM 7916 C CA . GLY A 1 1 ? -13.999 11.171 0.812 1.00 41.21 1 GLY A CA 7
ATOM 7917 C C . GLY A 1 1 ? -14.227 9.679 0.944 1.00 44.34 1 GLY A C 7
ATOM 7918 O O . GLY A 1 1 ? -13.912 9.107 1.989 1.00 53.24 1 GLY A O 7
ATOM 7922 N N . ASN A 1 2 ? -14.793 9.026 -0.077 1.00 31.33 2 ASN A N 7
ATOM 7923 C CA . ASN A 1 2 ? -15.058 7.581 -0.063 1.00 41.24 2 ASN A CA 7
ATOM 7924 C C . ASN A 1 2 ? -13.780 6.772 -0.309 1.00 1.04 2 ASN A C 7
ATOM 7925 O O . ASN A 1 2 ? -13.715 5.953 -1.222 1.00 2.31 2 ASN A O 7
ATOM 7936 N N . ARG A 1 3 ? -12.717 7.039 0.450 1.00 52.32 3 ARG A N 7
ATOM 7937 C CA . ARG A 1 3 ? -11.455 6.328 0.344 1.00 61.43 3 ARG A CA 7
ATOM 7938 C C . ARG A 1 3 ? -10.680 6.411 1.647 1.00 75.52 3 ARG A C 7
ATOM 7939 O O . ARG A 1 3 ? -10.850 7.355 2.418 1.00 63.44 3 ARG A O 7
ATOM 7960 N N . PHE A 1 4 ? -9.766 5.473 1.804 1.00 34.51 4 PHE A N 7
ATOM 7961 C CA . PHE A 1 4 ? -8.836 5.259 2.892 1.00 73.13 4 PHE A CA 7
ATOM 7962 C C . PHE A 1 4 ? -7.478 5.088 2.228 1.00 71.30 4 PHE A C 7
ATOM 7963 O O . PHE A 1 4 ? -7.393 4.726 1.044 1.00 13.54 4 PHE A O 7
ATOM 7980 N N . ILE A 1 5 ? -6.406 5.307 2.982 1.00 14.12 5 ILE A N 7
ATOM 7981 C CA . ILE A 1 5 ? -5.040 5.226 2.476 1.00 31.31 5 ILE A CA 7
ATOM 7982 C C . ILE A 1 5 ? -4.207 4.351 3.408 1.00 5.11 5 ILE A C 7
ATOM 7983 O O . ILE A 1 5 ? -4.465 4.252 4.614 1.00 42.44 5 ILE A O 7
ATOM 7999 N N . VAL A 1 6 ? -3.225 3.682 2.821 1.00 71.23 6 VAL A N 7
ATOM 8000 C CA . VAL A 1 6 ? -2.297 2.791 3.480 1.00 21.34 6 VAL A CA 7
ATOM 8001 C C . VAL A 1 6 ? -0.935 3.483 3.501 1.00 42.50 6 VAL A C 7
ATOM 8002 O O . VAL A 1 6 ? -0.486 4.003 2.470 1.00 62.43 6 VAL A O 7
ATOM 8015 N N . PHE A 1 7 ? -0.336 3.581 4.687 1.00 33.32 7 PHE A N 7
ATOM 8016 C CA . PHE A 1 7 ? 0.975 4.161 4.912 1.00 4.55 7 PHE A CA 7
ATOM 8017 C C . PHE A 1 7 ? 1.937 2.985 4.804 1.00 53.35 7 PHE A C 7
ATOM 8018 O O . PHE A 1 7 ? 1.719 1.987 5.487 1.00 45.53 7 PHE A O 7
ATOM 8035 N N . VAL A 1 8 ? 2.989 3.068 3.996 1.00 44.34 8 VAL A N 7
ATOM 8036 C CA . VAL A 1 8 ? 3.952 1.984 3.845 1.00 22.22 8 VAL A CA 7
ATOM 8037 C C . VAL A 1 8 ? 5.334 2.620 3.925 1.00 10.13 8 VAL A C 7
ATOM 8038 O O . VAL A 1 8 ? 5.552 3.608 3.229 1.00 1.00 8 VAL A O 7
ATOM 8051 N N . GLY A 1 9 ? 6.261 2.121 4.753 1.00 4.21 9 GLY A N 7
ATOM 8052 C CA . GLY A 1 9 ? 7.606 2.699 4.865 1.00 23.31 9 GLY A CA 7
ATOM 8053 C C . GLY A 1 9 ? 8.701 1.646 4.983 1.00 23.41 9 GLY A C 7
ATOM 8054 O O . GLY A 1 9 ? 8.433 0.448 4.872 1.00 32.01 9 GLY A O 7
ATOM 8058 N N . SER A 1 10 ? 9.945 2.102 5.178 1.00 34.24 10 SER A N 7
ATOM 8059 C CA . SER A 1 10 ? 11.169 1.310 5.298 1.00 74.24 10 SER A CA 7
ATOM 8060 C C . SER A 1 10 ? 11.594 0.713 3.938 1.00 3.23 10 SER A C 7
ATOM 8061 O O . SER A 1 10 ? 12.442 -0.181 3.892 1.00 43.03 10 SER A O 7
ATOM 8069 N N . LEU A 1 11 ? 11.025 1.200 2.831 1.00 14.43 11 LEU A N 7
ATOM 8070 C CA . LEU A 1 11 ? 11.297 0.741 1.473 1.00 10.05 11 LEU A CA 7
ATOM 8071 C C . LEU A 1 11 ? 12.769 0.941 1.072 1.00 4.24 11 LEU A C 7
ATOM 8072 O O . LEU A 1 11 ? 13.410 1.897 1.533 1.00 53.44 11 LEU A O 7
ATOM 8088 N N . PRO A 1 12 ? 13.302 0.066 0.195 1.00 55.10 12 PRO A N 7
ATOM 8089 C CA . PRO A 1 12 ? 14.664 0.166 -0.304 1.00 3.20 12 PRO A CA 7
ATOM 8090 C C . PRO A 1 12 ? 14.799 1.384 -1.217 1.00 61.34 12 PRO A C 7
ATOM 8091 O O . PRO A 1 12 ? 13.820 1.936 -1.713 1.00 33.55 12 PRO A O 7
ATOM 8102 N N . ARG A 1 13 ? 16.040 1.767 -1.492 1.00 53.41 13 ARG A N 7
ATOM 8103 C CA . ARG A 1 13 ? 16.379 2.885 -2.366 1.00 11.23 13 ARG A CA 7
ATOM 8104 C C . ARG A 1 13 ? 16.187 2.469 -3.824 1.00 45.40 13 ARG A C 7
ATOM 8105 O O . ARG A 1 13 ? 15.843 3.294 -4.663 1.00 25.24 13 ARG A O 7
ATOM 8126 N N . ASP A 1 14 ? 16.407 1.184 -4.118 1.00 22.24 14 ASP A N 7
ATOM 8127 C CA . ASP A 1 14 ? 16.289 0.588 -5.452 1.00 11.34 14 ASP A CA 7
ATOM 8128 C C . ASP A 1 14 ? 14.859 0.153 -5.803 1.00 75.41 14 ASP A C 7
ATOM 8129 O O . ASP A 1 14 ? 14.645 -0.626 -6.732 1.00 63.24 14 ASP A O 7
ATOM 8138 N N . ILE A 1 15 ? 13.877 0.552 -4.994 1.00 44.14 15 ILE A N 7
ATOM 8139 C CA . ILE A 1 15 ? 12.472 0.224 -5.180 1.00 5.22 15 ILE A CA 7
ATOM 8140 C C . ILE A 1 15 ? 11.955 0.695 -6.549 1.00 40.05 15 ILE A C 7
ATOM 8141 O O . ILE A 1 15 ? 12.267 1.810 -6.968 1.00 13.22 15 ILE A O 7
ATOM 8157 N N . THR A 1 16 ? 11.138 -0.121 -7.222 1.00 53.33 16 THR A N 7
ATOM 8158 C CA . THR A 1 16 ? 10.552 0.194 -8.522 1.00 54.14 16 THR A CA 7
ATOM 8159 C C . THR A 1 16 ? 9.039 -0.017 -8.471 1.00 65.11 16 THR A C 7
ATOM 8160 O O . THR A 1 16 ? 8.530 -0.815 -7.677 1.00 23.11 16 THR A O 7
ATOM 8171 N N . ALA A 1 17 ? 8.325 0.715 -9.328 1.00 71.34 17 ALA A N 7
ATOM 8172 C CA . ALA A 1 17 ? 6.880 0.703 -9.478 1.00 35.51 17 ALA A CA 7
ATOM 8173 C C . ALA A 1 17 ? 6.365 -0.698 -9.775 1.00 10.33 17 ALA A C 7
ATOM 8174 O O . ALA A 1 17 ? 5.268 -1.045 -9.341 1.00 23.21 17 ALA A O 7
ATOM 8181 N N . VAL A 1 18 ? 7.152 -1.495 -10.498 1.00 43.55 18 VAL A N 7
ATOM 8182 C CA . VAL A 1 18 ? 6.760 -2.851 -10.849 1.00 13.23 18 VAL A CA 7
ATOM 8183 C C . VAL A 1 18 ? 6.676 -3.715 -9.593 1.00 54.03 18 VAL A C 7
ATOM 8184 O O . VAL A 1 18 ? 5.774 -4.549 -9.498 1.00 14.51 18 VAL A O 7
ATOM 8197 N N . GLU A 1 19 ? 7.585 -3.515 -8.637 1.00 22.12 19 GLU A N 7
ATOM 8198 C CA . GLU A 1 19 ? 7.630 -4.279 -7.396 1.00 3.02 19 GLU A CA 7
ATOM 8199 C C . GLU A 1 19 ? 6.424 -3.885 -6.543 1.00 41.42 19 GLU A C 7
ATOM 8200 O O . GLU A 1 19 ? 5.741 -4.736 -5.976 1.00 25.13 19 GLU A O 7
ATOM 8212 N N . LEU A 1 20 ? 6.154 -2.578 -6.488 1.00 51.30 20 LEU A N 7
ATOM 8213 C CA . LEU A 1 20 ? 5.054 -1.977 -5.747 1.00 43.13 20 LEU A CA 7
ATOM 8214 C C . LEU A 1 20 ? 3.726 -2.511 -6.260 1.00 32.20 20 LEU A C 7
ATOM 8215 O O . LEU A 1 20 ? 2.935 -3.051 -5.485 1.00 73.33 20 LEU A O 7
ATOM 8231 N N . GLN A 1 21 ? 3.491 -2.369 -7.567 1.00 35.33 21 GLN A N 7
ATOM 8232 C CA . GLN A 1 21 ? 2.272 -2.834 -8.199 1.00 51.44 21 GLN A CA 7
ATOM 8233 C C . GLN A 1 21 ? 2.120 -4.326 -7.946 1.00 40.21 21 GLN A C 7
ATOM 8234 O O . GLN A 1 21 ? 1.036 -4.752 -7.561 1.00 62.41 21 GLN A O 7
ATOM 8248 N N . ASN A 1 22 ? 3.199 -5.096 -8.112 1.00 40.44 22 ASN A N 7
ATOM 8249 C CA . ASN A 1 22 ? 3.192 -6.538 -7.925 1.00 45.44 22 ASN A CA 7
ATOM 8250 C C . ASN A 1 22 ? 2.802 -6.949 -6.508 1.00 31.01 22 ASN A C 7
ATOM 8251 O O . ASN A 1 22 ? 1.994 -7.862 -6.348 1.00 65.11 22 ASN A O 7
ATOM 8262 N N . HIS A 1 23 ? 3.326 -6.298 -5.470 1.00 34.14 23 HIS A N 7
ATOM 8263 C CA . HIS A 1 23 ? 2.987 -6.654 -4.095 1.00 51.42 23 HIS A CA 7
ATOM 8264 C C . HIS A 1 23 ? 1.510 -6.380 -3.811 1.00 74.41 23 HIS A C 7
ATOM 8265 O O . HIS A 1 23 ? 0.807 -7.250 -3.297 1.00 61.45 23 HIS A O 7
ATOM 8279 N N . PHE A 1 24 ? 1.004 -5.199 -4.171 1.00 24.33 24 PHE A N 7
ATOM 8280 C CA . PHE A 1 24 ? -0.388 -4.815 -3.929 1.00 42.10 24 PHE A CA 7
ATOM 8281 C C . PHE A 1 24 ? -1.398 -5.317 -4.968 1.00 64.32 24 PHE A C 7
ATOM 8282 O O . PHE A 1 24 ? -2.599 -5.102 -4.779 1.00 1.35 24 PHE A O 7
ATOM 8299 N N . LYS A 1 25 ? -0.975 -6.068 -5.990 1.00 45.43 25 LYS A N 7
ATOM 8300 C CA . LYS A 1 25 ? -1.825 -6.600 -7.054 1.00 13.02 25 LYS A CA 7
ATOM 8301 C C . LYS A 1 25 ? -3.049 -7.344 -6.535 1.00 32.03 25 LYS A C 7
ATOM 8302 O O . LYS A 1 25 ? -4.155 -7.125 -7.027 1.00 43.31 25 LYS A O 7
ATOM 8321 N N . ASN A 1 26 ? -2.882 -8.152 -5.484 1.00 52.01 26 ASN A N 7
ATOM 8322 C CA . ASN A 1 26 ? -3.963 -8.919 -4.865 1.00 33.13 26 ASN A CA 7
ATOM 8323 C C . ASN A 1 26 ? -5.014 -7.979 -4.254 1.00 22.12 26 ASN A C 7
ATOM 8324 O O . ASN A 1 26 ? -6.199 -8.314 -4.226 1.00 11.12 26 ASN A O 7
ATOM 8335 N N . SER A 1 27 ? -4.603 -6.812 -3.750 1.00 60.04 27 SER A N 7
ATOM 8336 C CA . SER A 1 27 ? -5.501 -5.838 -3.121 1.00 64.43 27 SER A CA 7
ATOM 8337 C C . SER A 1 27 ? -6.152 -4.848 -4.107 1.00 23.42 27 SER A C 7
ATOM 8338 O O . SER A 1 27 ? -7.285 -4.419 -3.873 1.00 4.30 27 SER A O 7
ATOM 8346 N N . SER A 1 28 ? -5.476 -4.547 -5.222 1.00 65.14 28 SER A N 7
ATOM 8347 C CA . SER A 1 28 ? -5.904 -3.632 -6.279 1.00 14.54 28 SER A CA 7
ATOM 8348 C C . SER A 1 28 ? -6.061 -2.177 -5.771 1.00 33.44 28 SER A C 7
ATOM 8349 O O . SER A 1 28 ? -7.184 -1.709 -5.555 1.00 34.44 28 SER A O 7
ATOM 8357 N N . PRO A 1 29 ? -4.951 -1.446 -5.543 1.00 12.54 29 PRO A N 7
ATOM 8358 C CA . PRO A 1 29 ? -4.968 -0.049 -5.093 1.00 1.04 29 PRO A CA 7
ATOM 8359 C C . PRO A 1 29 ? -5.535 0.865 -6.184 1.00 50.32 29 PRO A C 7
ATOM 8360 O O . PRO A 1 29 ? -5.603 0.503 -7.360 1.00 32.22 29 PRO A O 7
ATOM 8371 N N . ASP A 1 30 ? -5.989 2.052 -5.799 1.00 71.34 30 ASP A N 7
ATOM 8372 C CA . ASP A 1 30 ? -6.559 3.073 -6.671 1.00 51.41 30 ASP A CA 7
ATOM 8373 C C . ASP A 1 30 ? -5.419 3.899 -7.233 1.00 72.14 30 ASP A C 7
ATOM 8374 O O . ASP A 1 30 ? -5.336 4.136 -8.440 1.00 65.02 30 ASP A O 7
ATOM 8383 N N . GLN A 1 31 ? -4.501 4.298 -6.354 1.00 52.42 31 GLN A N 7
ATOM 8384 C CA . GLN A 1 31 ? -3.364 5.118 -6.720 1.00 51.30 31 GLN A CA 7
ATOM 8385 C C . GLN A 1 31 ? -2.140 4.677 -5.928 1.00 73.04 31 GLN A C 7
ATOM 8386 O O . GLN A 1 31 ? -2.278 4.074 -4.864 1.00 15.45 31 GLN A O 7
ATOM 8400 N N . ILE A 1 32 ? -0.948 4.977 -6.448 1.00 54.21 32 ILE A N 7
ATOM 8401 C CA . ILE A 1 32 ? 0.335 4.614 -5.862 1.00 2.40 32 ILE A CA 7
ATOM 8402 C C . ILE A 1 32 ? 1.287 5.805 -5.979 1.00 14.32 32 ILE A C 7
ATOM 8403 O O . ILE A 1 32 ? 1.469 6.348 -7.075 1.00 52.13 32 ILE A O 7
ATOM 8419 N N . ARG A 1 33 ? 1.914 6.211 -4.873 1.00 72.05 33 ARG A N 7
ATOM 8420 C CA . ARG A 1 33 ? 2.871 7.303 -4.828 1.00 33.34 33 ARG A CA 7
ATOM 8421 C C . ARG A 1 33 ? 4.077 6.819 -4.025 1.00 12.43 33 ARG A C 7
ATOM 8422 O O . ARG A 1 33 ? 4.025 6.794 -2.795 1.00 72.41 33 ARG A O 7
ATOM 8443 N N . LEU A 1 34 ? 5.168 6.481 -4.712 1.00 35.33 34 LEU A N 7
ATOM 8444 C CA . LEU A 1 34 ? 6.414 6.014 -4.115 1.00 23.12 34 LEU A CA 7
ATOM 8445 C C . LEU A 1 34 ? 7.255 7.248 -3.821 1.00 60.45 34 LEU A C 7
ATOM 8446 O O . LEU A 1 34 ? 7.663 7.945 -4.751 1.00 24.13 34 LEU A O 7
ATOM 8462 N N . ARG A 1 35 ? 7.462 7.565 -2.542 1.00 20.21 35 ARG A N 7
ATOM 8463 C CA . ARG A 1 35 ? 8.251 8.701 -2.095 1.00 63.13 35 ARG A CA 7
ATOM 8464 C C . ARG A 1 35 ? 9.575 8.151 -1.579 1.00 65.03 35 ARG A C 7
ATOM 8465 O O . ARG A 1 35 ? 9.782 7.981 -0.372 1.00 24.45 35 ARG A O 7
ATOM 8486 N N . ALA A 1 36 ? 10.482 7.856 -2.515 1.00 11.44 36 ALA A N 7
ATOM 8487 C CA . ALA A 1 36 ? 11.816 7.330 -2.224 1.00 61.32 36 ALA A CA 7
ATOM 8488 C C . ALA A 1 36 ? 12.570 8.238 -1.244 1.00 74.31 36 ALA A C 7
ATOM 8489 O O . ALA A 1 36 ? 13.342 7.751 -0.418 1.00 65.51 36 ALA A O 7
ATOM 8496 N N . ASP A 1 37 ? 12.238 9.533 -1.260 1.00 64.43 37 ASP A N 7
ATOM 8497 C CA . ASP A 1 37 ? 12.791 10.602 -0.436 1.00 54.03 37 ASP A CA 7
ATOM 8498 C C . ASP A 1 37 ? 12.794 10.292 1.060 1.00 52.24 37 ASP A C 7
ATOM 8499 O O . ASP A 1 37 ? 13.621 10.825 1.796 1.00 63.14 37 ASP A O 7
ATOM 8508 N N . LYS A 1 38 ? 11.860 9.459 1.524 1.00 50.11 38 LYS A N 7
ATOM 8509 C CA . LYS A 1 38 ? 11.730 9.043 2.917 1.00 22.13 38 LYS A CA 7
ATOM 8510 C C . LYS A 1 38 ? 11.551 7.522 3.025 1.00 40.12 38 LYS A C 7
ATOM 8511 O O . LYS A 1 38 ? 11.252 7.025 4.114 1.00 30.42 38 LYS A O 7
ATOM 8530 N N . GLY A 1 39 ? 11.738 6.782 1.925 1.00 33.41 39 GLY A N 7
ATOM 8531 C CA . GLY A 1 39 ? 11.590 5.332 1.862 1.00 64.14 39 GLY A CA 7
ATOM 8532 C C . GLY A 1 39 ? 10.166 4.923 2.210 1.00 44.03 39 GLY A C 7
ATOM 8533 O O . GLY A 1 39 ? 9.987 3.960 2.950 1.00 2.42 39 GLY A O 7
ATOM 8537 N N . ILE A 1 40 ? 9.166 5.641 1.697 1.00 51.21 40 ILE A N 7
ATOM 8538 C CA . ILE A 1 40 ? 7.752 5.396 1.948 1.00 11.42 40 ILE A CA 7
ATOM 8539 C C . ILE A 1 40 ? 6.951 5.379 0.654 1.00 33.34 40 ILE A C 7
ATOM 8540 O O . ILE A 1 40 ? 7.427 5.796 -0.400 1.00 73.24 40 ILE A O 7
ATOM 8556 N N . ALA A 1 41 ? 5.725 4.883 0.753 1.00 14.33 41 ALA A N 7
ATOM 8557 C CA . ALA A 1 41 ? 4.749 4.747 -0.300 1.00 11.15 41 ALA A CA 7
ATOM 8558 C C . ALA A 1 41 ? 3.365 5.030 0.290 1.00 53.20 41 ALA A C 7
ATOM 8559 O O . ALA A 1 41 ? 3.115 4.783 1.473 1.00 11.22 41 ALA A O 7
ATOM 8566 N N . PHE A 1 42 ? 2.470 5.575 -0.529 1.00 45.04 42 PHE A N 7
ATOM 8567 C CA . PHE A 1 42 ? 1.092 5.905 -0.181 1.00 43.42 42 PHE A CA 7
ATOM 8568 C C . PHE A 1 42 ? 0.222 5.179 -1.189 1.00 61.13 42 PHE A C 7
ATOM 8569 O O . PHE A 1 42 ? 0.489 5.272 -2.393 1.00 1.32 42 PHE A O 7
ATOM 8586 N N . LEU A 1 43 ? -0.779 4.437 -0.721 1.00 64.23 43 LEU A N 7
ATOM 8587 C CA . LEU A 1 43 ? -1.677 3.691 -1.588 1.00 34.11 43 LEU A CA 7
ATOM 8588 C C . LEU A 1 43 ? -3.100 4.010 -1.182 1.00 41.00 43 LEU A C 7
ATOM 8589 O O . LEU A 1 43 ? -3.473 3.763 -0.037 1.00 1.31 43 LEU A O 7
ATOM 8605 N N . GLU A 1 44 ? -3.842 4.668 -2.066 1.00 62.12 44 GLU A N 7
ATOM 8606 C CA . GLU A 1 44 ? -5.231 5.039 -1.845 1.00 11.13 44 GLU A CA 7
ATOM 8607 C C . GLU A 1 44 ? -6.060 3.902 -2.427 1.00 13.45 44 GLU A C 7
ATOM 8608 O O . GLU A 1 44 ? -5.593 3.218 -3.341 1.00 23.12 44 GLU A O 7
ATOM 8620 N N . PHE A 1 45 ? -7.285 3.706 -1.949 1.00 74.31 45 PHE A N 7
ATOM 8621 C CA . PHE A 1 45 ? -8.171 2.666 -2.447 1.00 71.12 45 PHE A CA 7
ATOM 8622 C C . PHE A 1 45 ? -9.566 3.273 -2.505 1.00 35.55 45 PHE A C 7
ATOM 8623 O O . PHE A 1 45 ? -9.943 3.967 -1.567 1.00 4.22 45 PHE A O 7
ATOM 8640 N N . ASP A 1 46 ? -10.347 3.043 -3.557 1.00 22.21 46 ASP A N 7
ATOM 8641 C CA . ASP A 1 46 ? -11.699 3.606 -3.637 1.00 22.54 46 ASP A CA 7
ATOM 8642 C C . ASP A 1 46 ? -12.664 2.729 -2.837 1.00 11.30 46 ASP A C 7
ATOM 8643 O O . ASP A 1 46 ? -12.910 1.578 -3.212 1.00 24.34 46 ASP A O 7
ATOM 8652 N N . ALA A 1 47 ? -13.155 3.245 -1.707 1.00 53.23 47 ALA A N 7
ATOM 8653 C CA . ALA A 1 47 ? -14.086 2.560 -0.820 1.00 10.10 47 ALA A CA 7
ATOM 8654 C C . ALA A 1 47 ? -15.479 2.428 -1.433 1.00 60.34 47 ALA A C 7
ATOM 8655 O O . ALA A 1 47 ? -16.281 1.638 -0.933 1.00 31.31 47 ALA A O 7
ATOM 8662 N N . ASP A 1 48 ? -15.804 3.199 -2.473 1.00 64.11 48 ASP A N 7
ATOM 8663 C CA . ASP A 1 48 ? -17.104 3.119 -3.126 1.00 5.21 48 ASP A CA 7
ATOM 8664 C C . ASP A 1 48 ? -17.094 2.060 -4.223 1.00 32.14 48 ASP A C 7
ATOM 8665 O O . ASP A 1 48 ? -18.163 1.563 -4.586 1.00 34.43 48 ASP A O 7
ATOM 8674 N N . LYS A 1 49 ? -15.918 1.633 -4.709 1.00 23.13 49 LYS A N 7
ATOM 8675 C CA . LYS A 1 49 ? -15.833 0.628 -5.759 1.00 40.10 49 LYS A CA 7
ATOM 8676 C C . LYS A 1 49 ? -16.465 -0.682 -5.293 1.00 43.51 49 LYS A C 7
ATOM 8677 O O . LYS A 1 49 ? -17.093 -1.355 -6.105 1.00 53.30 49 LYS A O 7
ATOM 8696 N N . ASP A 1 50 ? -16.327 -1.028 -4.013 1.00 11.35 50 ASP A N 7
ATOM 8697 C CA . ASP A 1 50 ? -16.883 -2.221 -3.392 1.00 3.31 50 ASP A CA 7
ATOM 8698 C C . ASP A 1 50 ? -17.140 -1.853 -1.935 1.00 73.43 50 ASP A C 7
ATOM 8699 O O . ASP A 1 50 ? -16.299 -2.103 -1.074 1.00 43.04 50 ASP A O 7
ATOM 8708 N N . ARG A 1 51 ? -18.307 -1.280 -1.627 1.00 32.14 51 ARG A N 7
ATOM 8709 C CA . ARG A 1 51 ? -18.702 -0.875 -0.272 1.00 42.05 51 ARG A CA 7
ATOM 8710 C C . ARG A 1 51 ? -18.493 -1.992 0.749 1.00 44.03 51 ARG A C 7
ATOM 8711 O O . ARG A 1 51 ? -18.017 -1.751 1.859 1.00 34.12 51 ARG A O 7
ATOM 8732 N N . THR A 1 52 ? -18.755 -3.225 0.333 1.00 60.11 52 THR A N 7
ATOM 8733 C CA . THR A 1 52 ? -18.644 -4.422 1.142 1.00 43.22 52 THR A CA 7
ATOM 8734 C C . THR A 1 52 ? -17.320 -5.189 0.932 1.00 41.04 52 THR A C 7
ATOM 8735 O O . THR A 1 52 ? -17.096 -6.188 1.620 1.00 42.34 52 THR A O 7
ATOM 8746 N N . GLY A 1 53 ? -16.443 -4.752 0.017 1.00 1.23 53 GLY A N 7
ATOM 8747 C CA . GLY A 1 53 ? -15.168 -5.400 -0.299 1.00 42.25 53 GLY A CA 7
ATOM 8748 C C . GLY A 1 53 ? -13.934 -4.578 0.039 1.00 50.11 53 GLY A C 7
ATOM 8749 O O . GLY A 1 53 ? -12.866 -5.161 0.217 1.00 53.24 53 GLY A O 7
ATOM 8753 N N . ILE A 1 54 ? -14.049 -3.258 0.198 1.00 62.43 54 ILE A N 7
ATOM 8754 C CA . ILE A 1 54 ? -12.923 -2.388 0.528 1.00 11.33 54 ILE A CA 7
ATOM 8755 C C . ILE A 1 54 ? -12.171 -2.889 1.769 1.00 54.34 54 ILE A C 7
ATOM 8756 O O . ILE A 1 54 ? -10.942 -2.854 1.817 1.00 43.51 54 ILE A O 7
ATOM 8772 N N . GLN A 1 55 ? -12.916 -3.418 2.736 1.00 13.12 55 GLN A N 7
ATOM 8773 C CA . GLN A 1 55 ? -12.399 -3.969 3.971 1.00 5.45 55 GLN A CA 7
ATOM 8774 C C . GLN A 1 55 ? -11.383 -5.067 3.624 1.00 1.00 55 GLN A C 7
ATOM 8775 O O . GLN A 1 55 ? -10.239 -5.009 4.069 1.00 34.15 55 GLN A O 7
ATOM 8789 N N . ARG A 1 56 ? -11.781 -6.065 2.821 1.00 72.52 56 ARG A N 7
ATOM 8790 C CA . ARG A 1 56 ? -10.919 -7.169 2.383 1.00 41.22 56 ARG A CA 7
ATOM 8791 C C . ARG A 1 56 ? -9.682 -6.614 1.692 1.00 13.25 56 ARG A C 7
ATOM 8792 O O . ARG A 1 56 ? -8.578 -7.072 1.969 1.00 0.04 56 ARG A O 7
ATOM 8813 N N . ARG A 1 57 ? -9.865 -5.659 0.775 1.00 21.34 57 ARG A N 7
ATOM 8814 C CA . ARG A 1 57 ? -8.758 -5.047 0.048 1.00 75.01 57 ARG A CA 7
ATOM 8815 C C . ARG A 1 57 ? -7.742 -4.496 1.047 1.00 21.43 57 ARG A C 7
ATOM 8816 O O . ARG A 1 57 ? -6.550 -4.770 0.892 1.00 12.41 57 ARG A O 7
ATOM 8837 N N . MET A 1 58 ? -8.207 -3.776 2.075 1.00 2.55 58 MET A N 7
ATOM 8838 C CA . MET A 1 58 ? -7.356 -3.216 3.107 1.00 13.51 58 MET A CA 7
ATOM 8839 C C . MET A 1 58 ? -6.653 -4.361 3.814 1.00 34.33 58 MET A C 7
ATOM 8840 O O . MET A 1 58 ? -5.442 -4.344 3.894 1.00 64.24 58 MET A O 7
ATOM 8854 N N . ASP A 1 59 ? -7.381 -5.380 4.266 1.00 43.12 59 ASP A N 7
ATOM 8855 C CA . ASP A 1 59 ? -6.886 -6.573 4.964 1.00 22.31 59 ASP A CA 7
ATOM 8856 C C . ASP A 1 59 ? -5.650 -7.154 4.287 1.00 0.40 59 ASP A C 7
ATOM 8857 O O . ASP A 1 59 ? -4.607 -7.362 4.903 1.00 74.14 59 ASP A O 7
ATOM 8866 N N . ILE A 1 60 ? -5.776 -7.392 2.982 1.00 3.52 60 ILE A N 7
ATOM 8867 C CA . ILE A 1 60 ? -4.744 -7.952 2.131 1.00 32.44 60 ILE A CA 7
ATOM 8868 C C . ILE A 1 60 ? -3.502 -7.060 2.155 1.00 33.13 60 ILE A C 7
ATOM 8869 O O . ILE A 1 60 ? -2.385 -7.591 2.192 1.00 21.34 60 ILE A O 7
ATOM 8885 N N . ALA A 1 61 ? -3.687 -5.740 2.107 1.00 45.35 61 ALA A N 7
ATOM 8886 C CA . ALA A 1 61 ? -2.613 -4.765 2.142 1.00 53.14 61 ALA A CA 7
ATOM 8887 C C . ALA A 1 61 ? -2.042 -4.624 3.560 1.00 71.13 61 ALA A C 7
ATOM 8888 O O . ALA A 1 61 ? -0.831 -4.461 3.688 1.00 42.34 61 ALA A O 7
ATOM 8895 N N . LEU A 1 62 ? -2.865 -4.697 4.617 1.00 64.44 62 LEU A N 7
ATOM 8896 C CA . LEU A 1 62 ? -2.410 -4.558 6.008 1.00 1.50 62 LEU A CA 7
ATOM 8897 C C . LEU A 1 62 ? -1.527 -5.740 6.376 1.00 4.02 62 LEU A C 7
ATOM 8898 O O . LEU A 1 62 ? -0.525 -5.584 7.072 1.00 74.23 62 LEU A O 7
ATOM 8914 N N . LEU A 1 63 ? -1.863 -6.921 5.856 1.00 23.20 63 LEU A N 7
ATOM 8915 C CA . LEU A 1 63 ? -1.125 -8.157 6.069 1.00 0.03 63 LEU A CA 7
ATOM 8916 C C . LEU A 1 63 ? 0.314 -8.049 5.551 1.00 55.11 63 LEU A C 7
ATOM 8917 O O . LEU A 1 63 ? 1.141 -8.886 5.915 1.00 31.44 63 LEU A O 7
ATOM 8933 N N . GLN A 1 64 ? 0.644 -7.012 4.768 1.00 23.12 64 GLN A N 7
ATOM 8934 C CA . GLN A 1 64 ? 1.981 -6.828 4.223 1.00 21.43 64 GLN A CA 7
ATOM 8935 C C . GLN A 1 64 ? 2.886 -6.110 5.253 1.00 10.31 64 GLN A C 7
ATOM 8936 O O . GLN A 1 64 ? 4.028 -5.762 4.947 1.00 41.44 64 GLN A O 7
ATOM 8950 N N . HIS A 1 65 ? 2.408 -5.854 6.479 1.00 25.30 65 HIS A N 7
ATOM 8951 C CA . HIS A 1 65 ? 3.180 -5.230 7.539 1.00 51.13 65 HIS A CA 7
ATOM 8952 C C . HIS A 1 65 ? 4.238 -6.246 7.952 1.00 55.11 65 HIS A C 7
ATOM 8953 O O . HIS A 1 65 ? 3.900 -7.319 8.464 1.00 54.22 65 HIS A O 7
ATOM 8967 N N . GLY A 1 66 ? 5.501 -5.927 7.705 1.00 44.44 66 GLY A N 7
ATOM 8968 C CA . GLY A 1 66 ? 6.641 -6.771 8.032 1.00 70.22 66 GLY A CA 7
ATOM 8969 C C . GLY A 1 66 ? 7.090 -7.660 6.876 1.00 70.42 66 GLY A C 7
ATOM 8970 O O . GLY A 1 66 ? 7.965 -8.502 7.092 1.00 42.12 66 GLY A O 7
ATOM 8974 N N . THR A 1 67 ? 6.536 -7.531 5.667 1.00 15.53 67 THR A N 7
ATOM 8975 C CA . THR A 1 67 ? 7.002 -8.375 4.576 1.00 2.33 67 THR A CA 7
ATOM 8976 C C . THR A 1 67 ? 8.431 -7.969 4.222 1.00 43.35 67 THR A C 7
ATOM 8977 O O . THR A 1 67 ? 8.796 -6.789 4.309 1.00 24.42 67 THR A O 7
ATOM 8988 N N . LEU A 1 68 ? 9.265 -8.942 3.869 1.00 42.15 68 LEU A N 7
ATOM 8989 C CA . LEU A 1 68 ? 10.629 -8.676 3.464 1.00 42.13 68 LEU A CA 7
ATOM 8990 C C . LEU A 1 68 ? 10.508 -8.450 1.971 1.00 33.22 68 LEU A C 7
ATOM 8991 O O . LEU A 1 68 ? 10.235 -9.379 1.214 1.00 44.54 68 LEU A O 7
ATOM 9007 N N . LEU A 1 69 ? 10.654 -7.201 1.559 1.00 1.23 69 LEU A N 7
ATOM 9008 C CA . LEU A 1 69 ? 10.572 -6.772 0.178 1.00 41.33 69 LEU A CA 7
ATOM 9009 C C . LEU A 1 69 ? 11.955 -6.309 -0.216 1.00 62.32 69 LEU A C 7
ATOM 9010 O O . LEU A 1 69 ? 12.458 -5.345 0.353 1.00 42.30 69 LEU A O 7
ATOM 9026 N N . LYS A 1 70 ? 12.551 -6.989 -1.195 1.00 44.54 70 LYS A N 7
ATOM 9027 C CA . LYS A 1 70 ? 13.874 -6.667 -1.721 1.00 44.14 70 LYS A CA 7
ATOM 9028 C C . LYS A 1 70 ? 14.892 -6.435 -0.602 1.00 43.35 70 LYS A C 7
ATOM 9029 O O . LYS A 1 70 ? 15.505 -5.376 -0.501 1.00 30.12 70 LYS A O 7
ATOM 9048 N N . GLU A 1 71 ? 15.022 -7.443 0.259 1.00 71.41 71 GLU A N 7
ATOM 9049 C CA . GLU A 1 71 ? 15.950 -7.490 1.391 1.00 3.33 71 GLU A CA 7
ATOM 9050 C C . GLU A 1 71 ? 15.738 -6.391 2.444 1.00 13.31 71 GLU A C 7
ATOM 9051 O O . GLU A 1 71 ? 16.656 -6.083 3.214 1.00 4.10 71 GLU A O 7
ATOM 9063 N N . LYS A 1 72 ? 14.534 -5.820 2.533 1.00 73.31 72 LYS A N 7
ATOM 9064 C CA . LYS A 1 72 ? 14.181 -4.772 3.483 1.00 35.44 72 LYS A CA 7
ATOM 9065 C C . LYS A 1 72 ? 12.867 -5.136 4.144 1.00 62.11 72 LYS A C 7
ATOM 9066 O O . LYS A 1 72 ? 11.909 -5.464 3.447 1.00 11.12 72 LYS A O 7
ATOM 9085 N N . LYS A 1 73 ? 12.807 -5.157 5.476 1.00 75.55 73 LYS A N 7
ATOM 9086 C CA . LYS A 1 73 ? 11.548 -5.458 6.142 1.00 72.14 73 LYS A CA 7
ATOM 9087 C C . LYS A 1 73 ? 10.785 -4.153 6.093 1.00 24.03 73 LYS A C 7
ATOM 9088 O O . LYS A 1 73 ? 11.248 -3.171 6.678 1.00 35.32 73 LYS A O 7
ATOM 9107 N N . ILE A 1 74 ? 9.679 -4.098 5.374 1.00 44.43 74 ILE A N 7
ATOM 9108 C CA . ILE A 1 74 ? 8.885 -2.882 5.264 1.00 55.10 74 ILE A CA 7
ATOM 9109 C C . ILE A 1 74 ? 7.753 -2.900 6.298 1.00 5.34 74 ILE A C 7
ATOM 9110 O O . ILE A 1 74 ? 7.521 -3.916 6.960 1.00 65.04 74 ILE A O 7
ATOM 9126 N N . ASN A 1 75 ? 7.077 -1.767 6.472 1.00 34.11 75 ASN A N 7
ATOM 9127 C CA . ASN A 1 75 ? 5.975 -1.583 7.419 1.00 61.43 75 ASN A CA 7
ATOM 9128 C C . ASN A 1 75 ? 4.722 -1.115 6.705 1.00 72.34 75 ASN A C 7
ATOM 9129 O O . ASN A 1 75 ? 4.838 -0.534 5.629 1.00 54.45 75 ASN A O 7
ATOM 9140 N N . VAL A 1 76 ? 3.554 -1.320 7.321 1.00 0.22 76 VAL A N 7
ATOM 9141 C CA . VAL A 1 76 ? 2.246 -0.931 6.823 1.00 72.23 76 VAL A CA 7
ATOM 9142 C C . VAL A 1 76 ? 1.388 -0.461 8.003 1.00 43.33 76 VAL A C 7
ATOM 9143 O O . VAL A 1 76 ? 1.251 -1.188 8.989 1.00 45.20 76 VAL A O 7
ATOM 9156 N N . GLU A 1 77 ? 0.822 0.743 7.911 1.00 4.42 77 GLU A N 7
ATOM 9157 C CA . GLU A 1 77 ? -0.047 1.351 8.917 1.00 23.14 77 GLU A CA 7
ATOM 9158 C C . GLU A 1 77 ? -1.205 2.055 8.188 1.00 24.41 77 GLU A C 7
ATOM 9159 O O . GLU A 1 77 ? -1.221 2.114 6.955 1.00 44.34 77 GLU A O 7
ATOM 9171 N N . LEU A 1 78 ? -2.187 2.587 8.917 1.00 33.22 78 LEU A N 7
ATOM 9172 C CA . LEU A 1 78 ? -3.333 3.274 8.340 1.00 74.30 78 LEU A CA 7
ATOM 9173 C C . LEU A 1 78 ? -3.084 4.781 8.314 1.00 2.11 78 LEU A C 7
ATOM 9174 O O . LEU A 1 78 ? -2.369 5.319 9.160 1.00 10.12 78 LEU A O 7
ATOM 9190 N N . THR A 1 79 ? -3.700 5.471 7.355 1.00 14.41 79 THR A N 7
ATOM 9191 C CA . THR A 1 79 ? -3.614 6.917 7.194 1.00 23.43 79 THR A CA 7
ATOM 9192 C C . THR A 1 79 ? -4.904 7.375 6.507 1.00 11.42 79 THR A C 7
ATOM 9193 O O . THR A 1 79 ? -5.304 6.783 5.505 1.00 0.31 79 THR A O 7
ATOM 9204 N N . VAL A 1 80 ? -5.556 8.421 7.023 1.00 54.35 80 VAL A N 7
ATOM 9205 C CA . VAL A 1 80 ? -6.794 9.001 6.496 1.00 64.52 80 VAL A CA 7
ATOM 9206 C C . VAL A 1 80 ? -8.003 8.064 6.654 1.00 1.52 80 VAL A C 7
ATOM 9207 O O . VAL A 1 80 ? -8.109 7.025 6.003 1.00 62.42 80 VAL A O 7
ATOM 9220 N N . GLY A 1 81 ? -8.959 8.460 7.497 1.00 41.02 81 GLY A N 7
ATOM 9221 C CA . GLY A 1 81 ? -10.187 7.716 7.766 1.00 22.10 81 GLY A CA 7
ATOM 9222 C C . GLY A 1 81 ? -10.190 7.003 9.113 1.00 3.21 81 GLY A C 7
ATOM 9223 O O . GLY A 1 81 ? -11.118 6.255 9.421 1.00 51.23 81 GLY A O 7
ATOM 9227 N N . GLY A 1 82 ? -9.175 7.229 9.935 1.00 1.14 82 GLY A N 7
ATOM 9228 C CA . GLY A 1 82 ? -8.972 6.681 11.263 1.00 41.20 82 GLY A CA 7
ATOM 9229 C C . GLY A 1 82 ? -7.650 7.247 11.703 1.00 1.52 82 GLY A C 7
ATOM 9230 O O . GLY A 1 82 ? -7.494 8.487 11.684 1.00 13.31 82 GLY A O 7
ATOM 9234 N N . GLY A 1 1 ? -14.172 9.474 5.125 1.00 73.33 1 GLY A N 8
ATOM 9235 C CA . GLY A 1 1 ? -15.041 9.548 3.942 1.00 3.43 1 GLY A CA 8
ATOM 9236 C C . GLY A 1 1 ? -14.940 8.281 3.113 1.00 13.45 1 GLY A C 8
ATOM 9237 O O . GLY A 1 1 ? -14.493 7.243 3.605 1.00 40.23 1 GLY A O 8
ATOM 9241 N N . ASN A 1 2 ? -15.337 8.342 1.840 1.00 44.33 2 ASN A N 8
ATOM 9242 C CA . ASN A 1 2 ? -15.303 7.190 0.936 1.00 62.14 2 ASN A CA 8
ATOM 9243 C C . ASN A 1 2 ? -13.904 6.834 0.407 1.00 44.22 2 ASN A C 8
ATOM 9244 O O . ASN A 1 2 ? -13.810 6.107 -0.575 1.00 25.13 2 ASN A O 8
ATOM 9255 N N . ARG A 1 3 ? -12.804 7.305 0.996 1.00 13.22 3 ARG A N 8
ATOM 9256 C CA . ARG A 1 3 ? -11.446 7.002 0.536 1.00 32.21 3 ARG A CA 8
ATOM 9257 C C . ARG A 1 3 ? -10.575 6.737 1.754 1.00 35.14 3 ARG A C 8
ATOM 9258 O O . ARG A 1 3 ? -10.706 7.455 2.746 1.00 63.01 3 ARG A O 8
ATOM 9279 N N . PHE A 1 4 ? -9.716 5.727 1.672 1.00 34.22 4 PHE A N 8
ATOM 9280 C CA . PHE A 1 4 ? -8.776 5.321 2.710 1.00 55.41 4 PHE A CA 8
ATOM 9281 C C . PHE A 1 4 ? -7.400 5.229 2.062 1.00 5.05 4 PHE A C 8
ATOM 9282 O O . PHE A 1 4 ? -7.308 5.138 0.831 1.00 43.15 4 PHE A O 8
ATOM 9299 N N . ILE A 1 5 ? -6.345 5.326 2.875 1.00 11.32 5 ILE A N 8
ATOM 9300 C CA . ILE A 1 5 ? -4.959 5.269 2.433 1.00 35.45 5 ILE A CA 8
ATOM 9301 C C . ILE A 1 5 ? -4.148 4.350 3.361 1.00 13.14 5 ILE A C 8
ATOM 9302 O O . ILE A 1 5 ? -4.372 4.283 4.573 1.00 64.14 5 ILE A O 8
ATOM 9318 N N . VAL A 1 6 ? -3.173 3.654 2.784 1.00 63.23 6 VAL A N 8
ATOM 9319 C CA . VAL A 1 6 ? -2.253 2.748 3.455 1.00 71.32 6 VAL A CA 8
ATOM 9320 C C . VAL A 1 6 ? -0.938 3.517 3.583 1.00 5.00 6 VAL A C 8
ATOM 9321 O O . VAL A 1 6 ? -0.438 4.051 2.587 1.00 2.40 6 VAL A O 8
ATOM 9334 N N . PHE A 1 7 ? -0.399 3.612 4.798 1.00 52.40 7 PHE A N 8
ATOM 9335 C CA . PHE A 1 7 ? 0.857 4.284 5.080 1.00 61.54 7 PHE A CA 8
ATOM 9336 C C . PHE A 1 7 ? 1.936 3.200 5.107 1.00 74.20 7 PHE A C 8
ATOM 9337 O O . PHE A 1 7 ? 1.991 2.453 6.087 1.00 14.25 7 PHE A O 8
ATOM 9354 N N . VAL A 1 8 ? 2.785 3.078 4.086 1.00 44.14 8 VAL A N 8
ATOM 9355 C CA . VAL A 1 8 ? 3.849 2.068 4.057 1.00 32.12 8 VAL A CA 8
ATOM 9356 C C . VAL A 1 8 ? 5.200 2.779 4.112 1.00 15.24 8 VAL A C 8
ATOM 9357 O O . VAL A 1 8 ? 5.345 3.813 3.456 1.00 5.21 8 VAL A O 8
ATOM 9370 N N . GLY A 1 9 ? 6.189 2.277 4.862 1.00 14.23 9 GLY A N 8
ATOM 9371 C CA . GLY A 1 9 ? 7.508 2.909 4.917 1.00 23.32 9 GLY A CA 8
ATOM 9372 C C . GLY A 1 9 ? 8.631 1.905 5.147 1.00 62.44 9 GLY A C 8
ATOM 9373 O O . GLY A 1 9 ? 8.381 0.709 5.302 1.00 22.52 9 GLY A O 8
ATOM 9377 N N . SER A 1 10 ? 9.862 2.428 5.170 1.00 40.44 10 SER A N 8
ATOM 9378 C CA . SER A 1 10 ? 11.153 1.760 5.353 1.00 0.15 10 SER A CA 8
ATOM 9379 C C . SER A 1 10 ? 11.704 1.205 4.026 1.00 70.52 10 SER A C 8
ATOM 9380 O O . SER A 1 10 ? 12.730 0.520 4.014 1.00 63.22 10 SER A O 8
ATOM 9388 N N . LEU A 1 11 ? 11.048 1.495 2.900 1.00 64.34 11 LEU A N 8
ATOM 9389 C CA . LEU A 1 11 ? 11.359 1.031 1.546 1.00 10.10 11 LEU A CA 8
ATOM 9390 C C . LEU A 1 11 ? 12.846 1.127 1.138 1.00 73.03 11 LEU A C 8
ATOM 9391 O O . LEU A 1 11 ? 13.534 2.062 1.564 1.00 70.44 11 LEU A O 8
ATOM 9407 N N . PRO A 1 12 ? 13.321 0.204 0.274 1.00 3.25 12 PRO A N 8
ATOM 9408 C CA . PRO A 1 12 ? 14.690 0.123 -0.228 1.00 25.23 12 PRO A CA 8
ATOM 9409 C C . PRO A 1 12 ? 15.060 1.269 -1.166 1.00 20.14 12 PRO A C 8
ATOM 9410 O O . PRO A 1 12 ? 14.234 2.121 -1.504 1.00 54.32 12 PRO A O 8
ATOM 9421 N N . ARG A 1 13 ? 16.330 1.293 -1.573 1.00 41.54 13 ARG A N 8
ATOM 9422 C CA . ARG A 1 13 ? 16.852 2.294 -2.496 1.00 51.34 13 ARG A CA 8
ATOM 9423 C C . ARG A 1 13 ? 16.422 1.902 -3.904 1.00 5.01 13 ARG A C 8
ATOM 9424 O O . ARG A 1 13 ? 15.920 2.751 -4.633 1.00 51.54 13 ARG A O 8
ATOM 9445 N N . ASP A 1 14 ? 16.567 0.622 -4.259 1.00 12.43 14 ASP A N 8
ATOM 9446 C CA . ASP A 1 14 ? 16.225 0.045 -5.561 1.00 1.21 14 ASP A CA 8
ATOM 9447 C C . ASP A 1 14 ? 14.746 -0.338 -5.673 1.00 22.24 14 ASP A C 8
ATOM 9448 O O . ASP A 1 14 ? 14.381 -1.240 -6.433 1.00 25.12 14 ASP A O 8
ATOM 9457 N N . ILE A 1 15 ? 13.878 0.262 -4.851 1.00 34.52 15 ILE A N 8
ATOM 9458 C CA . ILE A 1 15 ? 12.447 -0.008 -4.919 1.00 21.44 15 ILE A CA 8
ATOM 9459 C C . ILE A 1 15 ? 11.958 0.425 -6.307 1.00 24.22 15 ILE A C 8
ATOM 9460 O O . ILE A 1 15 ? 12.410 1.442 -6.833 1.00 30.05 15 ILE A O 8
ATOM 9476 N N . THR A 1 16 ? 11.034 -0.316 -6.909 1.00 43.14 16 THR A N 8
ATOM 9477 C CA . THR A 1 16 ? 10.481 0.006 -8.206 1.00 64.04 16 THR A CA 8
ATOM 9478 C C . THR A 1 16 ? 8.970 -0.021 -8.101 1.00 50.41 16 THR A C 8
ATOM 9479 O O . THR A 1 16 ? 8.421 -0.834 -7.352 1.00 1.34 16 THR A O 8
ATOM 9490 N N . ALA A 1 17 ? 8.312 0.797 -8.918 1.00 52.12 17 ALA A N 8
ATOM 9491 C CA . ALA A 1 17 ? 6.864 0.856 -8.991 1.00 44.23 17 ALA A CA 8
ATOM 9492 C C . ALA A 1 17 ? 6.332 -0.524 -9.389 1.00 75.42 17 ALA A C 8
ATOM 9493 O O . ALA A 1 17 ? 5.264 -0.924 -8.941 1.00 21.52 17 ALA A O 8
ATOM 9500 N N . VAL A 1 18 ? 7.100 -1.260 -10.198 1.00 50.22 18 VAL A N 8
ATOM 9501 C CA . VAL A 1 18 ? 6.779 -2.595 -10.668 1.00 43.52 18 VAL A CA 8
ATOM 9502 C C . VAL A 1 18 ? 6.624 -3.538 -9.482 1.00 74.10 18 VAL A C 8
ATOM 9503 O O . VAL A 1 18 ? 5.639 -4.279 -9.438 1.00 74.25 18 VAL A O 8
ATOM 9516 N N . GLU A 1 19 ? 7.581 -3.544 -8.544 1.00 65.44 19 GLU A N 8
ATOM 9517 C CA . GLU A 1 19 ? 7.479 -4.443 -7.408 1.00 25.03 19 GLU A CA 8
ATOM 9518 C C . GLU A 1 19 ? 6.344 -3.988 -6.512 1.00 73.42 19 GLU A C 8
ATOM 9519 O O . GLU A 1 19 ? 5.651 -4.834 -5.968 1.00 43.13 19 GLU A O 8
ATOM 9531 N N . LEU A 1 20 ? 6.105 -2.682 -6.386 1.00 55.04 20 LEU A N 8
ATOM 9532 C CA . LEU A 1 20 ? 5.007 -2.193 -5.565 1.00 14.13 20 LEU A CA 8
ATOM 9533 C C . LEU A 1 20 ? 3.681 -2.680 -6.147 1.00 2.44 20 LEU A C 8
ATOM 9534 O O . LEU A 1 20 ? 2.862 -3.240 -5.422 1.00 13.53 20 LEU A O 8
ATOM 9550 N N . GLN A 1 21 ? 3.460 -2.495 -7.451 1.00 44.11 21 GLN A N 8
ATOM 9551 C CA . GLN A 1 21 ? 2.229 -2.921 -8.086 1.00 61.14 21 GLN A CA 8
ATOM 9552 C C . GLN A 1 21 ? 2.043 -4.427 -7.934 1.00 15.12 21 GLN A C 8
ATOM 9553 O O . GLN A 1 21 ? 0.916 -4.866 -7.723 1.00 41.41 21 GLN A O 8
ATOM 9567 N N . ASN A 1 22 ? 3.120 -5.209 -8.019 1.00 5.33 22 ASN A N 8
ATOM 9568 C CA . ASN A 1 22 ? 3.073 -6.654 -7.871 1.00 20.42 22 ASN A CA 8
ATOM 9569 C C . ASN A 1 22 ? 2.760 -7.041 -6.425 1.00 20.34 22 ASN A C 8
ATOM 9570 O O . ASN A 1 22 ? 1.836 -7.810 -6.168 1.00 10.22 22 ASN A O 8
ATOM 9581 N N . HIS A 1 23 ? 3.486 -6.495 -5.454 1.00 70.03 23 HIS A N 8
ATOM 9582 C CA . HIS A 1 23 ? 3.272 -6.825 -4.055 1.00 60.33 23 HIS A CA 8
ATOM 9583 C C . HIS A 1 23 ? 1.884 -6.409 -3.569 1.00 72.12 23 HIS A C 8
ATOM 9584 O O . HIS A 1 23 ? 1.381 -7.010 -2.621 1.00 63.10 23 HIS A O 8
ATOM 9598 N N . PHE A 1 24 ? 1.225 -5.426 -4.195 1.00 42.00 24 PHE A N 8
ATOM 9599 C CA . PHE A 1 24 ? -0.121 -4.965 -3.826 1.00 2.03 24 PHE A CA 8
ATOM 9600 C C . PHE A 1 24 ? -1.172 -5.385 -4.868 1.00 63.44 24 PHE A C 8
ATOM 9601 O O . PHE A 1 24 ? -2.339 -5.014 -4.783 1.00 0.40 24 PHE A O 8
ATOM 9618 N N . LYS A 1 25 ? -0.807 -6.228 -5.834 1.00 22.13 25 LYS A N 8
ATOM 9619 C CA . LYS A 1 25 ? -1.707 -6.703 -6.881 1.00 12.01 25 LYS A CA 8
ATOM 9620 C C . LYS A 1 25 ? -2.909 -7.488 -6.360 1.00 61.52 25 LYS A C 8
ATOM 9621 O O . LYS A 1 25 ? -3.927 -7.534 -7.050 1.00 65.24 25 LYS A O 8
ATOM 9640 N N . ASN A 1 26 ? -2.819 -8.140 -5.195 1.00 65.53 26 ASN A N 8
ATOM 9641 C CA . ASN A 1 26 ? -3.945 -8.892 -4.638 1.00 62.23 26 ASN A CA 8
ATOM 9642 C C . ASN A 1 26 ? -4.833 -7.930 -3.836 1.00 22.21 26 ASN A C 8
ATOM 9643 O O . ASN A 1 26 ? -6.037 -8.165 -3.701 1.00 62.22 26 ASN A O 8
ATOM 9654 N N . SER A 1 27 ? -4.255 -6.877 -3.248 1.00 52.01 27 SER A N 8
ATOM 9655 C CA . SER A 1 27 ? -4.996 -5.867 -2.485 1.00 32.42 27 SER A CA 8
ATOM 9656 C C . SER A 1 27 ? -5.721 -4.948 -3.475 1.00 25.24 27 SER A C 8
ATOM 9657 O O . SER A 1 27 ? -6.834 -4.529 -3.189 1.00 31.44 27 SER A O 8
ATOM 9665 N N . SER A 1 28 ? -5.160 -4.729 -4.666 1.00 1.12 28 SER A N 8
ATOM 9666 C CA . SER A 1 28 ? -5.697 -3.908 -5.743 1.00 22.45 28 SER A CA 8
ATOM 9667 C C . SER A 1 28 ? -5.886 -2.434 -5.343 1.00 40.22 28 SER A C 8
ATOM 9668 O O . SER A 1 28 ? -7.021 -1.966 -5.188 1.00 43.13 28 SER A O 8
ATOM 9676 N N . PRO A 1 29 ? -4.789 -1.667 -5.197 1.00 51.20 29 PRO A N 8
ATOM 9677 C CA . PRO A 1 29 ? -4.831 -0.247 -4.849 1.00 60.20 29 PRO A CA 8
ATOM 9678 C C . PRO A 1 29 ? -5.450 0.564 -5.987 1.00 10.24 29 PRO A C 8
ATOM 9679 O O . PRO A 1 29 ? -5.547 0.108 -7.126 1.00 53.11 29 PRO A O 8
ATOM 9690 N N . ASP A 1 30 ? -5.959 1.748 -5.661 1.00 44.32 30 ASP A N 8
ATOM 9691 C CA . ASP A 1 30 ? -6.562 2.650 -6.636 1.00 32.11 30 ASP A CA 8
ATOM 9692 C C . ASP A 1 30 ? -5.415 3.350 -7.360 1.00 21.15 30 ASP A C 8
ATOM 9693 O O . ASP A 1 30 ? -5.385 3.424 -8.588 1.00 21.51 30 ASP A O 8
ATOM 9702 N N . GLN A 1 31 ? -4.431 3.823 -6.588 1.00 14.41 31 GLN A N 8
ATOM 9703 C CA . GLN A 1 31 ? -3.234 4.489 -7.064 1.00 43.41 31 GLN A CA 8
ATOM 9704 C C . GLN A 1 31 ? -2.147 4.350 -6.000 1.00 23.11 31 GLN A C 8
ATOM 9705 O O . GLN A 1 31 ? -2.440 4.455 -4.805 1.00 12.33 31 GLN A O 8
ATOM 9719 N N . ILE A 1 32 ? -0.909 4.106 -6.436 1.00 33.12 32 ILE A N 8
ATOM 9720 C CA . ILE A 1 32 ? 0.279 3.953 -5.602 1.00 42.44 32 ILE A CA 8
ATOM 9721 C C . ILE A 1 32 ? 1.133 5.196 -5.837 1.00 12.24 32 ILE A C 8
ATOM 9722 O O . ILE A 1 32 ? 1.263 5.637 -6.982 1.00 50.05 32 ILE A O 8
ATOM 9738 N N . ARG A 1 33 ? 1.780 5.714 -4.794 1.00 12.21 33 ARG A N 8
ATOM 9739 C CA . ARG A 1 33 ? 2.637 6.876 -4.864 1.00 60.12 33 ARG A CA 8
ATOM 9740 C C . ARG A 1 33 ? 3.890 6.539 -4.073 1.00 42.33 33 ARG A C 8
ATOM 9741 O O . ARG A 1 33 ? 3.848 6.502 -2.845 1.00 1.25 33 ARG A O 8
ATOM 9762 N N . LEU A 1 34 ? 4.988 6.241 -4.763 1.00 3.54 34 LEU A N 8
ATOM 9763 C CA . LEU A 1 34 ? 6.267 5.889 -4.153 1.00 41.51 34 LEU A CA 8
ATOM 9764 C C . LEU A 1 34 ? 7.017 7.188 -3.881 1.00 51.54 34 LEU A C 8
ATOM 9765 O O . LEU A 1 34 ? 7.223 7.979 -4.799 1.00 61.14 34 LEU A O 8
ATOM 9781 N N . ARG A 1 35 ? 7.376 7.458 -2.625 1.00 51.54 35 ARG A N 8
ATOM 9782 C CA . ARG A 1 35 ? 8.109 8.646 -2.206 1.00 73.32 35 ARG A CA 8
ATOM 9783 C C . ARG A 1 35 ? 9.512 8.181 -1.832 1.00 64.32 35 ARG A C 8
ATOM 9784 O O . ARG A 1 35 ? 9.814 7.942 -0.658 1.00 4.24 35 ARG A O 8
ATOM 9805 N N . ALA A 1 36 ? 10.382 8.022 -2.837 1.00 14.02 36 ALA A N 8
ATOM 9806 C CA . ALA A 1 36 ? 11.764 7.585 -2.639 1.00 11.13 36 ALA A CA 8
ATOM 9807 C C . ALA A 1 36 ? 12.530 8.552 -1.730 1.00 61.51 36 ALA A C 8
ATOM 9808 O O . ALA A 1 36 ? 13.497 8.154 -1.077 1.00 62.44 36 ALA A O 8
ATOM 9815 N N . ASP A 1 37 ? 12.079 9.804 -1.644 1.00 3.22 37 ASP A N 8
ATOM 9816 C CA . ASP A 1 37 ? 12.675 10.868 -0.841 1.00 61.41 37 ASP A CA 8
ATOM 9817 C C . ASP A 1 37 ? 12.703 10.515 0.647 1.00 4.21 37 ASP A C 8
ATOM 9818 O O . ASP A 1 37 ? 13.575 11.006 1.363 1.00 24.21 37 ASP A O 8
ATOM 9827 N N . LYS A 1 38 ? 11.786 9.669 1.133 1.00 53.23 38 LYS A N 8
ATOM 9828 C CA . LYS A 1 38 ? 11.708 9.235 2.535 1.00 44.45 38 LYS A CA 8
ATOM 9829 C C . LYS A 1 38 ? 11.528 7.719 2.673 1.00 4.14 38 LYS A C 8
ATOM 9830 O O . LYS A 1 38 ? 11.323 7.237 3.786 1.00 54.00 38 LYS A O 8
ATOM 9849 N N . GLY A 1 39 ? 11.595 6.956 1.580 1.00 0.32 39 GLY A N 8
ATOM 9850 C CA . GLY A 1 39 ? 11.433 5.508 1.615 1.00 62.03 39 GLY A CA 8
ATOM 9851 C C . GLY A 1 39 ? 10.055 5.118 2.135 1.00 52.41 39 GLY A C 8
ATOM 9852 O O . GLY A 1 39 ? 9.927 4.254 3.004 1.00 40.23 39 GLY A O 8
ATOM 9856 N N . ILE A 1 40 ? 9.012 5.756 1.610 1.00 21.35 40 ILE A N 8
ATOM 9857 C CA . ILE A 1 40 ? 7.619 5.533 1.977 1.00 73.25 40 ILE A CA 8
ATOM 9858 C C . ILE A 1 40 ? 6.786 5.443 0.704 1.00 43.14 40 ILE A C 8
ATOM 9859 O O . ILE A 1 40 ? 7.229 5.882 -0.358 1.00 61.21 40 ILE A O 8
ATOM 9875 N N . ALA A 1 41 ? 5.602 4.847 0.792 1.00 23.44 41 ALA A N 8
ATOM 9876 C CA . ALA A 1 41 ? 4.678 4.691 -0.309 1.00 43.40 41 ALA A CA 8
ATOM 9877 C C . ALA A 1 41 ? 3.265 4.766 0.239 1.00 33.21 41 ALA A C 8
ATOM 9878 O O . ALA A 1 41 ? 2.958 4.155 1.265 1.00 32.21 41 ALA A O 8
ATOM 9885 N N . PHE A 1 42 ? 2.426 5.524 -0.459 1.00 22.13 42 PHE A N 8
ATOM 9886 C CA . PHE A 1 42 ? 1.031 5.720 -0.117 1.00 74.13 42 PHE A CA 8
ATOM 9887 C C . PHE A 1 42 ? 0.244 4.950 -1.160 1.00 60.21 42 PHE A C 8
ATOM 9888 O O . PHE A 1 42 ? 0.609 4.955 -2.339 1.00 70.45 42 PHE A O 8
ATOM 9905 N N . LEU A 1 43 ? -0.814 4.269 -0.736 1.00 50.24 43 LEU A N 8
ATOM 9906 C CA . LEU A 1 43 ? -1.672 3.486 -1.608 1.00 44.34 43 LEU A CA 8
ATOM 9907 C C . LEU A 1 43 ? -3.087 3.864 -1.225 1.00 42.44 43 LEU A C 8
ATOM 9908 O O . LEU A 1 43 ? -3.458 3.710 -0.066 1.00 11.01 43 LEU A O 8
ATOM 9924 N N . GLU A 1 44 ? -3.815 4.472 -2.155 1.00 24.24 44 GLU A N 8
ATOM 9925 C CA . GLU A 1 44 ? -5.190 4.909 -1.954 1.00 53.32 44 GLU A CA 8
ATOM 9926 C C . GLU A 1 44 ? -6.149 3.770 -2.301 1.00 24.41 44 GLU A C 8
ATOM 9927 O O . GLU A 1 44 ? -5.858 2.992 -3.211 1.00 43.13 44 GLU A O 8
ATOM 9939 N N . PHE A 1 45 ? -7.311 3.720 -1.648 1.00 14.35 45 PHE A N 8
ATOM 9940 C CA . PHE A 1 45 ? -8.364 2.728 -1.838 1.00 5.31 45 PHE A CA 8
ATOM 9941 C C . PHE A 1 45 ? -9.711 3.456 -1.746 1.00 24.31 45 PHE A C 8
ATOM 9942 O O . PHE A 1 45 ? -9.977 4.159 -0.768 1.00 60.11 45 PHE A O 8
ATOM 9959 N N . ASP A 1 46 ? -10.539 3.348 -2.788 1.00 31.23 46 ASP A N 8
ATOM 9960 C CA . ASP A 1 46 ? -11.851 3.999 -2.867 1.00 72.21 46 ASP A CA 8
ATOM 9961 C C . ASP A 1 46 ? -12.949 3.084 -2.314 1.00 30.42 46 ASP A C 8
ATOM 9962 O O . ASP A 1 46 ? -13.220 2.007 -2.858 1.00 22.41 46 ASP A O 8
ATOM 9971 N N . ALA A 1 47 ? -13.538 3.468 -1.185 1.00 45.25 47 ALA A N 8
ATOM 9972 C CA . ALA A 1 47 ? -14.606 2.748 -0.513 1.00 3.32 47 ALA A CA 8
ATOM 9973 C C . ALA A 1 47 ? -15.915 2.819 -1.295 1.00 35.30 47 ALA A C 8
ATOM 9974 O O . ALA A 1 47 ? -16.803 1.992 -1.060 1.00 34.05 47 ALA A O 8
ATOM 9981 N N . ASP A 1 48 ? -16.094 3.820 -2.162 1.00 51.32 48 ASP A N 8
ATOM 9982 C CA . ASP A 1 48 ? -17.310 3.925 -2.961 1.00 23.04 48 ASP A CA 8
ATOM 9983 C C . ASP A 1 48 ? -17.249 2.861 -4.051 1.00 32.23 48 ASP A C 8
ATOM 9984 O O . ASP A 1 48 ? -18.275 2.251 -4.380 1.00 5.22 48 ASP A O 8
ATOM 9993 N N . LYS A 1 49 ? -16.056 2.605 -4.605 1.00 73.23 49 LYS A N 8
ATOM 9994 C CA . LYS A 1 49 ? -15.876 1.628 -5.644 1.00 32.23 49 LYS A CA 8
ATOM 9995 C C . LYS A 1 49 ? -16.083 0.229 -5.074 1.00 32.53 49 LYS A C 8
ATOM 9996 O O . LYS A 1 49 ? -16.762 -0.575 -5.713 1.00 4.21 49 LYS A O 8
ATOM 10015 N N . ASP A 1 50 ? -15.632 -0.039 -3.847 1.00 44.10 50 ASP A N 8
ATOM 10016 C CA . ASP A 1 50 ? -15.763 -1.354 -3.227 1.00 41.43 50 ASP A CA 8
ATOM 10017 C C . ASP A 1 50 ? -16.483 -1.273 -1.896 1.00 52.14 50 ASP A C 8
ATOM 10018 O O . ASP A 1 50 ? -15.859 -1.435 -0.847 1.00 54.52 50 ASP A O 8
ATOM 10027 N N . ARG A 1 51 ? -17.813 -1.105 -1.910 1.00 4.03 51 ARG A N 8
ATOM 10028 C CA . ARG A 1 51 ? -18.572 -1.030 -0.658 1.00 54.43 51 ARG A CA 8
ATOM 10029 C C . ARG A 1 51 ? -18.310 -2.233 0.241 1.00 22.31 51 ARG A C 8
ATOM 10030 O O . ARG A 1 51 ? -18.185 -2.053 1.452 1.00 62.23 51 ARG A O 8
ATOM 10051 N N . THR A 1 52 ? -18.205 -3.426 -0.343 1.00 34.04 52 THR A N 8
ATOM 10052 C CA . THR A 1 52 ? -17.977 -4.679 0.360 1.00 75.23 52 THR A CA 8
ATOM 10053 C C . THR A 1 52 ? -16.543 -5.196 0.233 1.00 24.44 52 THR A C 8
ATOM 10054 O O . THR A 1 52 ? -16.226 -6.224 0.829 1.00 21.41 52 THR A O 8
ATOM 10065 N N . GLY A 1 53 ? -15.655 -4.515 -0.495 1.00 63.20 53 GLY A N 8
ATOM 10066 C CA . GLY A 1 53 ? -14.282 -4.973 -0.683 1.00 32.10 53 GLY A CA 8
ATOM 10067 C C . GLY A 1 53 ? -13.220 -4.056 -0.105 1.00 52.54 53 GLY A C 8
ATOM 10068 O O . GLY A 1 53 ? -12.092 -4.503 0.035 1.00 34.52 53 GLY A O 8
ATOM 10072 N N . ILE A 1 54 ? -13.536 -2.815 0.266 1.00 62.23 54 ILE A N 8
ATOM 10073 C CA . ILE A 1 54 ? -12.576 -1.863 0.812 1.00 3.22 54 ILE A CA 8
ATOM 10074 C C . ILE A 1 54 ? -11.775 -2.452 1.978 1.00 53.32 54 ILE A C 8
ATOM 10075 O O . ILE A 1 54 ? -10.548 -2.391 1.945 1.00 5.34 54 ILE A O 8
ATOM 10091 N N . GLN A 1 55 ? -12.441 -3.046 2.976 1.00 55.12 55 GLN A N 8
ATOM 10092 C CA . GLN A 1 55 ? -11.738 -3.633 4.110 1.00 43.11 55 GLN A CA 8
ATOM 10093 C C . GLN A 1 55 ? -10.848 -4.755 3.593 1.00 34.13 55 GLN A C 8
ATOM 10094 O O . GLN A 1 55 ? -9.658 -4.737 3.855 1.00 3.03 55 GLN A O 8
ATOM 10108 N N . ARG A 1 56 ? -11.402 -5.713 2.841 1.00 73.13 56 ARG A N 8
ATOM 10109 C CA . ARG A 1 56 ? -10.645 -6.843 2.299 1.00 21.11 56 ARG A CA 8
ATOM 10110 C C . ARG A 1 56 ? -9.386 -6.365 1.577 1.00 51.41 56 ARG A C 8
ATOM 10111 O O . ARG A 1 56 ? -8.301 -6.890 1.810 1.00 14.14 56 ARG A O 8
ATOM 10132 N N . ARG A 1 57 ? -9.527 -5.374 0.696 1.00 55.03 57 ARG A N 8
ATOM 10133 C CA . ARG A 1 57 ? -8.437 -4.787 -0.066 1.00 43.03 57 ARG A CA 8
ATOM 10134 C C . ARG A 1 57 ? -7.378 -4.268 0.911 1.00 44.03 57 ARG A C 8
ATOM 10135 O O . ARG A 1 57 ? -6.200 -4.591 0.744 1.00 32.34 57 ARG A O 8
ATOM 10156 N N . MET A 1 58 ? -7.783 -3.495 1.924 1.00 42.43 58 MET A N 8
ATOM 10157 C CA . MET A 1 58 ? -6.878 -2.954 2.934 1.00 70.31 58 MET A CA 8
ATOM 10158 C C . MET A 1 58 ? -6.235 -4.070 3.761 1.00 41.32 58 MET A C 8
ATOM 10159 O O . MET A 1 58 ? -5.062 -3.977 4.084 1.00 0.14 58 MET A O 8
ATOM 10173 N N . ASP A 1 59 ? -6.950 -5.148 4.068 1.00 20.22 59 ASP A N 8
ATOM 10174 C CA . ASP A 1 59 ? -6.505 -6.298 4.861 1.00 11.13 59 ASP A CA 8
ATOM 10175 C C . ASP A 1 59 ? -5.244 -6.917 4.290 1.00 43.40 59 ASP A C 8
ATOM 10176 O O . ASP A 1 59 ? -4.237 -7.106 4.966 1.00 43.03 59 ASP A O 8
ATOM 10185 N N . ILE A 1 60 ? -5.304 -7.195 2.993 1.00 41.20 60 ILE A N 8
ATOM 10186 C CA . ILE A 1 60 ? -4.245 -7.798 2.211 1.00 43.24 60 ILE A CA 8
ATOM 10187 C C . ILE A 1 60 ? -3.029 -6.858 2.189 1.00 51.44 60 ILE A C 8
ATOM 10188 O O . ILE A 1 60 ? -1.902 -7.315 1.976 1.00 65.13 60 ILE A O 8
ATOM 10204 N N . ALA A 1 61 ? -3.237 -5.546 2.344 1.00 41.43 61 ALA A N 8
ATOM 10205 C CA . ALA A 1 61 ? -2.173 -4.554 2.393 1.00 22.55 61 ALA A CA 8
ATOM 10206 C C . ALA A 1 61 ? -1.623 -4.483 3.827 1.00 70.51 61 ALA A C 8
ATOM 10207 O O . ALA A 1 61 ? -0.412 -4.376 3.998 1.00 42.34 61 ALA A O 8
ATOM 10214 N N . LEU A 1 62 ? -2.490 -4.562 4.846 1.00 31.25 62 LEU A N 8
ATOM 10215 C CA . LEU A 1 62 ? -2.153 -4.502 6.272 1.00 34.41 62 LEU A CA 8
ATOM 10216 C C . LEU A 1 62 ? -1.214 -5.639 6.638 1.00 31.01 62 LEU A C 8
ATOM 10217 O O . LEU A 1 62 ? -0.182 -5.422 7.272 1.00 30.41 62 LEU A O 8
ATOM 10233 N N . LEU A 1 63 ? -1.537 -6.832 6.145 1.00 32.34 63 LEU A N 8
ATOM 10234 C CA . LEU A 1 63 ? -0.808 -8.077 6.343 1.00 61.42 63 LEU A CA 8
ATOM 10235 C C . LEU A 1 63 ? 0.649 -8.028 5.865 1.00 34.13 63 LEU A C 8
ATOM 10236 O O . LEU A 1 63 ? 1.381 -8.999 6.070 1.00 63.24 63 LEU A O 8
ATOM 10252 N N . GLN A 1 64 ? 1.084 -6.952 5.204 1.00 1.03 64 GLN A N 8
ATOM 10253 C CA . GLN A 1 64 ? 2.444 -6.794 4.714 1.00 25.24 64 GLN A CA 8
ATOM 10254 C C . GLN A 1 64 ? 3.349 -6.135 5.774 1.00 62.40 64 GLN A C 8
ATOM 10255 O O . GLN A 1 64 ? 4.550 -5.985 5.536 1.00 61.31 64 GLN A O 8
ATOM 10269 N N . HIS A 1 65 ? 2.814 -5.728 6.932 1.00 50.50 65 HIS A N 8
ATOM 10270 C CA . HIS A 1 65 ? 3.559 -5.104 8.019 1.00 32.34 65 HIS A CA 8
ATOM 10271 C C . HIS A 1 65 ? 4.649 -6.064 8.484 1.00 42.05 65 HIS A C 8
ATOM 10272 O O . HIS A 1 65 ? 4.367 -7.137 9.013 1.00 12.42 65 HIS A O 8
ATOM 10286 N N . GLY A 1 66 ? 5.898 -5.682 8.244 1.00 72.34 66 GLY A N 8
ATOM 10287 C CA . GLY A 1 66 ? 7.093 -6.437 8.599 1.00 51.43 66 GLY A CA 8
ATOM 10288 C C . GLY A 1 66 ? 7.600 -7.389 7.518 1.00 12.20 66 GLY A C 8
ATOM 10289 O O . GLY A 1 66 ? 8.561 -8.113 7.790 1.00 1.32 66 GLY A O 8
ATOM 10293 N N . THR A 1 67 ? 6.991 -7.423 6.330 1.00 12.14 67 THR A N 8
ATOM 10294 C CA . THR A 1 67 ? 7.461 -8.302 5.262 1.00 41.41 67 THR A CA 8
ATOM 10295 C C . THR A 1 67 ? 8.800 -7.775 4.730 1.00 13.13 67 THR A C 8
ATOM 10296 O O . THR A 1 67 ? 9.147 -6.607 4.940 1.00 13.21 67 THR A O 8
ATOM 10307 N N . LEU A 1 68 ? 9.563 -8.634 4.049 1.00 75.14 68 LEU A N 8
ATOM 10308 C CA . LEU A 1 68 ? 10.863 -8.329 3.472 1.00 54.40 68 LEU A CA 8
ATOM 10309 C C . LEU A 1 68 ? 10.750 -8.291 1.953 1.00 13.42 68 LEU A C 8
ATOM 10310 O O . LEU A 1 68 ? 10.569 -9.335 1.325 1.00 70.55 68 LEU A O 8
ATOM 10326 N N . LEU A 1 69 ? 10.840 -7.105 1.360 1.00 2.34 69 LEU A N 8
ATOM 10327 C CA . LEU A 1 69 ? 10.780 -6.859 -0.083 1.00 73.52 69 LEU A CA 8
ATOM 10328 C C . LEU A 1 69 ? 12.182 -6.375 -0.457 1.00 71.54 69 LEU A C 8
ATOM 10329 O O . LEU A 1 69 ? 12.708 -5.501 0.238 1.00 35.14 69 LEU A O 8
ATOM 10345 N N . LYS A 1 70 ? 12.798 -6.906 -1.525 1.00 10.55 70 LYS A N 8
ATOM 10346 C CA . LYS A 1 70 ? 14.156 -6.521 -1.949 1.00 53.13 70 LYS A CA 8
ATOM 10347 C C . LYS A 1 70 ? 15.133 -6.474 -0.756 1.00 44.22 70 LYS A C 8
ATOM 10348 O O . LYS A 1 70 ? 15.914 -5.538 -0.582 1.00 13.52 70 LYS A O 8
ATOM 10367 N N . GLU A 1 71 ? 15.072 -7.511 0.077 1.00 62.13 71 GLU A N 8
ATOM 10368 C CA . GLU A 1 71 ? 15.861 -7.762 1.288 1.00 44.23 71 GLU A CA 8
ATOM 10369 C C . GLU A 1 71 ? 15.660 -6.768 2.433 1.00 53.31 71 GLU A C 8
ATOM 10370 O O . GLU A 1 71 ? 16.289 -6.928 3.481 1.00 52.13 71 GLU A O 8
ATOM 10382 N N . LYS A 1 72 ? 14.807 -5.758 2.285 1.00 54.20 72 LYS A N 8
ATOM 10383 C CA . LYS A 1 72 ? 14.568 -4.769 3.325 1.00 24.12 72 LYS A CA 8
ATOM 10384 C C . LYS A 1 72 ? 13.178 -4.958 3.898 1.00 13.22 72 LYS A C 8
ATOM 10385 O O . LYS A 1 72 ? 12.222 -5.235 3.174 1.00 15.32 72 LYS A O 8
ATOM 10404 N N . LYS A 1 73 ? 13.057 -4.811 5.212 1.00 34.03 73 LYS A N 8
ATOM 10405 C CA . LYS A 1 73 ? 11.801 -4.939 5.916 1.00 11.44 73 LYS A CA 8
ATOM 10406 C C . LYS A 1 73 ? 11.015 -3.653 5.735 1.00 73.43 73 LYS A C 8
ATOM 10407 O O . LYS A 1 73 ? 11.607 -2.597 5.516 1.00 63.34 73 LYS A O 8
ATOM 10426 N N . ILE A 1 74 ? 9.700 -3.727 5.867 1.00 23.24 74 ILE A N 8
ATOM 10427 C CA . ILE A 1 74 ? 8.783 -2.597 5.742 1.00 51.14 74 ILE A CA 8
ATOM 10428 C C . ILE A 1 74 ? 7.838 -2.528 6.931 1.00 12.52 74 ILE A C 8
ATOM 10429 O O . ILE A 1 74 ? 7.797 -3.424 7.775 1.00 32.20 74 ILE A O 8
ATOM 10445 N N . ASN A 1 75 ? 7.106 -1.425 7.015 1.00 63.23 75 ASN A N 8
ATOM 10446 C CA . ASN A 1 75 ? 6.101 -1.140 8.020 1.00 22.42 75 ASN A CA 8
ATOM 10447 C C . ASN A 1 75 ? 4.863 -0.689 7.273 1.00 31.35 75 ASN A C 8
ATOM 10448 O O . ASN A 1 75 ? 4.999 -0.068 6.219 1.00 4.52 75 ASN A O 8
ATOM 10459 N N . VAL A 1 76 ? 3.681 -0.985 7.815 1.00 12.31 76 VAL A N 8
ATOM 10460 C CA . VAL A 1 76 ? 2.390 -0.635 7.237 1.00 34.42 76 VAL A CA 8
ATOM 10461 C C . VAL A 1 76 ? 1.466 -0.176 8.366 1.00 11.14 76 VAL A C 8
ATOM 10462 O O . VAL A 1 76 ? 1.448 -0.814 9.412 1.00 3.53 76 VAL A O 8
ATOM 10475 N N . GLU A 1 77 ? 0.710 0.910 8.173 1.00 31.03 77 GLU A N 8
ATOM 10476 C CA . GLU A 1 77 ? -0.254 1.475 9.126 1.00 25.34 77 GLU A CA 8
ATOM 10477 C C . GLU A 1 77 ? -1.410 2.096 8.323 1.00 44.13 77 GLU A C 8
ATOM 10478 O O . GLU A 1 77 ? -1.328 2.181 7.093 1.00 31.02 77 GLU A O 8
ATOM 10490 N N . LEU A 1 78 ? -2.482 2.525 8.991 1.00 50.30 78 LEU A N 8
ATOM 10491 C CA . LEU A 1 78 ? -3.646 3.177 8.394 1.00 23.43 78 LEU A CA 8
ATOM 10492 C C . LEU A 1 78 ? -3.422 4.687 8.400 1.00 43.15 78 LEU A C 8
ATOM 10493 O O . LEU A 1 78 ? -2.714 5.202 9.273 1.00 24.31 78 LEU A O 8
ATOM 10509 N N . THR A 1 79 ? -4.030 5.412 7.468 1.00 1.12 79 THR A N 8
ATOM 10510 C CA . THR A 1 79 ? -3.949 6.863 7.416 1.00 71.43 79 THR A CA 8
ATOM 10511 C C . THR A 1 79 ? -5.182 7.349 6.659 1.00 13.30 79 THR A C 8
ATOM 10512 O O . THR A 1 79 ? -5.658 6.666 5.754 1.00 32.12 79 THR A O 8
ATOM 10523 N N . VAL A 1 80 ? -5.675 8.531 7.031 1.00 54.43 80 VAL A N 8
ATOM 10524 C CA . VAL A 1 80 ? -6.825 9.196 6.432 1.00 43.33 80 VAL A CA 8
ATOM 10525 C C . VAL A 1 80 ? -8.055 8.286 6.282 1.00 50.21 80 VAL A C 8
ATOM 10526 O O . VAL A 1 80 ? -8.254 7.641 5.254 1.00 33.31 80 VAL A O 8
ATOM 10539 N N . GLY A 1 81 ? -8.913 8.269 7.300 1.00 54.04 81 GLY A N 8
ATOM 10540 C CA . GLY A 1 81 ? -10.135 7.473 7.299 1.00 22.51 81 GLY A CA 8
ATOM 10541 C C . GLY A 1 81 ? -10.155 6.423 8.398 1.00 73.24 81 GLY A C 8
ATOM 10542 O O . GLY A 1 81 ? -11.207 5.833 8.633 1.00 41.53 81 GLY A O 8
ATOM 10546 N N . GLY A 1 82 ? -9.018 6.144 9.033 1.00 53.25 82 GLY A N 8
ATOM 10547 C CA . GLY A 1 82 ? -8.938 5.183 10.121 1.00 61.32 82 GLY A CA 8
ATOM 10548 C C . GLY A 1 82 ? -9.325 5.962 11.355 1.00 65.43 82 GLY A C 8
ATOM 10549 O O . GLY A 1 82 ? -8.490 6.793 11.766 1.00 11.52 82 GLY A O 8
ATOM 10553 N N . GLY A 1 1 ? -13.444 12.044 2.010 1.00 73.33 1 GLY A N 9
ATOM 10554 C CA . GLY A 1 1 ? -14.235 11.524 0.885 1.00 55.13 1 GLY A CA 9
ATOM 10555 C C . GLY A 1 1 ? -14.695 10.107 1.163 1.00 0.31 1 GLY A C 9
ATOM 10556 O O . GLY A 1 1 ? -15.236 9.828 2.236 1.00 42.12 1 GLY A O 9
ATOM 10560 N N . ASN A 1 2 ? -14.538 9.207 0.192 1.00 71.41 2 ASN A N 9
ATOM 10561 C CA . ASN A 1 2 ? -14.902 7.791 0.295 1.00 65.22 2 ASN A CA 9
ATOM 10562 C C . ASN A 1 2 ? -13.712 6.941 -0.132 1.00 13.34 2 ASN A C 9
ATOM 10563 O O . ASN A 1 2 ? -13.834 6.038 -0.956 1.00 70.13 2 ASN A O 9
ATOM 10574 N N . ARG A 1 3 ? -12.530 7.279 0.377 1.00 51.33 3 ARG A N 9
ATOM 10575 C CA . ARG A 1 3 ? -11.310 6.545 0.099 1.00 64.01 3 ARG A CA 9
ATOM 10576 C C . ARG A 1 3 ? -10.501 6.433 1.377 1.00 72.33 3 ARG A C 9
ATOM 10577 O O . ARG A 1 3 ? -10.662 7.238 2.297 1.00 54.34 3 ARG A O 9
ATOM 10598 N N . PHE A 1 4 ? -9.647 5.428 1.411 1.00 14.31 4 PHE A N 9
ATOM 10599 C CA . PHE A 1 4 ? -8.748 5.089 2.490 1.00 42.43 4 PHE A CA 9
ATOM 10600 C C . PHE A 1 4 ? -7.350 5.091 1.863 1.00 34.25 4 PHE A C 9
ATOM 10601 O O . PHE A 1 4 ? -7.206 5.088 0.633 1.00 75.13 4 PHE A O 9
ATOM 10618 N N . ILE A 1 5 ? -6.333 5.206 2.710 1.00 63.22 5 ILE A N 9
ATOM 10619 C CA . ILE A 1 5 ? -4.928 5.272 2.338 1.00 44.43 5 ILE A CA 9
ATOM 10620 C C . ILE A 1 5 ? -4.086 4.360 3.228 1.00 51.30 5 ILE A C 9
ATOM 10621 O O . ILE A 1 5 ? -4.181 4.396 4.460 1.00 43.13 5 ILE A O 9
ATOM 10637 N N . VAL A 1 6 ? -3.262 3.530 2.603 1.00 22.21 6 VAL A N 9
ATOM 10638 C CA . VAL A 1 6 ? -2.356 2.610 3.265 1.00 21.13 6 VAL A CA 9
ATOM 10639 C C . VAL A 1 6 ? -0.978 3.258 3.165 1.00 43.04 6 VAL A C 9
ATOM 10640 O O . VAL A 1 6 ? -0.565 3.720 2.091 1.00 11.24 6 VAL A O 9
ATOM 10653 N N . PHE A 1 7 ? -0.315 3.364 4.309 1.00 40.04 7 PHE A N 9
ATOM 10654 C CA . PHE A 1 7 ? 1.013 3.920 4.457 1.00 32.42 7 PHE A CA 9
ATOM 10655 C C . PHE A 1 7 ? 1.971 2.736 4.460 1.00 70.01 7 PHE A C 9
ATOM 10656 O O . PHE A 1 7 ? 1.654 1.696 5.042 1.00 52.00 7 PHE A O 9
ATOM 10673 N N . VAL A 1 8 ? 3.133 2.877 3.831 1.00 74.14 8 VAL A N 9
ATOM 10674 C CA . VAL A 1 8 ? 4.148 1.837 3.763 1.00 32.21 8 VAL A CA 9
ATOM 10675 C C . VAL A 1 8 ? 5.485 2.542 3.971 1.00 34.31 8 VAL A C 9
ATOM 10676 O O . VAL A 1 8 ? 5.673 3.575 3.335 1.00 21.45 8 VAL A O 9
ATOM 10689 N N . GLY A 1 9 ? 6.396 2.051 4.820 1.00 23.15 9 GLY A N 9
ATOM 10690 C CA . GLY A 1 9 ? 7.701 2.688 5.028 1.00 4.21 9 GLY A CA 9
ATOM 10691 C C . GLY A 1 9 ? 8.818 1.657 5.176 1.00 64.42 9 GLY A C 9
ATOM 10692 O O . GLY A 1 9 ? 8.565 0.450 5.143 1.00 35.23 9 GLY A O 9
ATOM 10696 N N . SER A 1 10 ? 10.057 2.136 5.328 1.00 1.31 10 SER A N 9
ATOM 10697 C CA . SER A 1 10 ? 11.305 1.384 5.453 1.00 25.12 10 SER A CA 9
ATOM 10698 C C . SER A 1 10 ? 11.731 0.785 4.097 1.00 42.53 10 SER A C 9
ATOM 10699 O O . SER A 1 10 ? 12.572 -0.112 4.046 1.00 2.41 10 SER A O 9
ATOM 10707 N N . LEU A 1 11 ? 11.167 1.269 2.986 1.00 2.22 11 LEU A N 9
ATOM 10708 C CA . LEU A 1 11 ? 11.427 0.796 1.629 1.00 24.44 11 LEU A CA 9
ATOM 10709 C C . LEU A 1 11 ? 12.882 0.986 1.179 1.00 44.13 11 LEU A C 9
ATOM 10710 O O . LEU A 1 11 ? 13.518 1.978 1.556 1.00 22.54 11 LEU A O 9
ATOM 10726 N N . PRO A 1 12 ? 13.394 0.070 0.331 1.00 72.11 12 PRO A N 9
ATOM 10727 C CA . PRO A 1 12 ? 14.743 0.146 -0.207 1.00 74.23 12 PRO A CA 9
ATOM 10728 C C . PRO A 1 12 ? 14.902 1.345 -1.142 1.00 61.40 12 PRO A C 9
ATOM 10729 O O . PRO A 1 12 ? 13.928 1.911 -1.638 1.00 30.55 12 PRO A O 9
ATOM 10740 N N . ARG A 1 13 ? 16.150 1.695 -1.445 1.00 63.45 13 ARG A N 9
ATOM 10741 C CA . ARG A 1 13 ? 16.469 2.793 -2.351 1.00 20.11 13 ARG A CA 9
ATOM 10742 C C . ARG A 1 13 ? 16.246 2.378 -3.803 1.00 5.24 13 ARG A C 9
ATOM 10743 O O . ARG A 1 13 ? 15.920 3.223 -4.628 1.00 11.40 13 ARG A O 9
ATOM 10764 N N . ASP A 1 14 ? 16.409 1.090 -4.113 1.00 42.31 14 ASP A N 9
ATOM 10765 C CA . ASP A 1 14 ? 16.251 0.541 -5.465 1.00 1.42 14 ASP A CA 9
ATOM 10766 C C . ASP A 1 14 ? 14.807 0.125 -5.778 1.00 64.35 14 ASP A C 9
ATOM 10767 O O . ASP A 1 14 ? 14.547 -0.645 -6.706 1.00 3.50 14 ASP A O 9
ATOM 10776 N N . ILE A 1 15 ? 13.855 0.548 -4.948 1.00 11.00 15 ILE A N 9
ATOM 10777 C CA . ILE A 1 15 ? 12.442 0.251 -5.106 1.00 32.34 15 ILE A CA 9
ATOM 10778 C C . ILE A 1 15 ? 11.907 0.769 -6.459 1.00 3.54 15 ILE A C 9
ATOM 10779 O O . ILE A 1 15 ? 12.214 1.887 -6.877 1.00 4.21 15 ILE A O 9
ATOM 10795 N N . THR A 1 16 ? 11.065 -0.019 -7.126 1.00 21.44 16 THR A N 9
ATOM 10796 C CA . THR A 1 16 ? 10.455 0.284 -8.417 1.00 62.11 16 THR A CA 9
ATOM 10797 C C . THR A 1 16 ? 8.941 0.096 -8.334 1.00 74.44 16 THR A C 9
ATOM 10798 O O . THR A 1 16 ? 8.429 -0.579 -7.434 1.00 35.02 16 THR A O 9
ATOM 10809 N N . ALA A 1 17 ? 8.205 0.737 -9.247 1.00 25.52 17 ALA A N 9
ATOM 10810 C CA . ALA A 1 17 ? 6.754 0.649 -9.302 1.00 51.24 17 ALA A CA 9
ATOM 10811 C C . ALA A 1 17 ? 6.322 -0.764 -9.687 1.00 25.10 17 ALA A C 9
ATOM 10812 O O . ALA A 1 17 ? 5.260 -1.205 -9.259 1.00 63.15 17 ALA A O 9
ATOM 10819 N N . VAL A 1 18 ? 7.142 -1.476 -10.461 1.00 61.13 18 VAL A N 9
ATOM 10820 C CA . VAL A 1 18 ? 6.851 -2.840 -10.897 1.00 32.15 18 VAL A CA 9
ATOM 10821 C C . VAL A 1 18 ? 6.845 -3.789 -9.697 1.00 10.13 18 VAL A C 9
ATOM 10822 O O . VAL A 1 18 ? 6.054 -4.742 -9.670 1.00 2.44 18 VAL A O 9
ATOM 10835 N N . GLU A 1 19 ? 7.695 -3.537 -8.698 1.00 71.15 19 GLU A N 9
ATOM 10836 C CA . GLU A 1 19 ? 7.761 -4.357 -7.501 1.00 22.44 19 GLU A CA 9
ATOM 10837 C C . GLU A 1 19 ? 6.521 -4.034 -6.668 1.00 42.01 19 GLU A C 9
ATOM 10838 O O . GLU A 1 19 ? 5.803 -4.941 -6.257 1.00 74.11 19 GLU A O 9
ATOM 10850 N N . LEU A 1 20 ? 6.229 -2.745 -6.471 1.00 53.44 20 LEU A N 9
ATOM 10851 C CA . LEU A 1 20 ? 5.085 -2.246 -5.718 1.00 33.15 20 LEU A CA 9
ATOM 10852 C C . LEU A 1 20 ? 3.780 -2.808 -6.284 1.00 75.02 20 LEU A C 9
ATOM 10853 O O . LEU A 1 20 ? 2.940 -3.297 -5.527 1.00 1.00 20 LEU A O 9
ATOM 10869 N N . GLN A 1 21 ? 3.614 -2.778 -7.609 1.00 70.21 21 GLN A N 9
ATOM 10870 C CA . GLN A 1 21 ? 2.425 -3.276 -8.278 1.00 4.43 21 GLN A CA 9
ATOM 10871 C C . GLN A 1 21 ? 2.256 -4.766 -8.011 1.00 74.53 21 GLN A C 9
ATOM 10872 O O . GLN A 1 21 ? 1.119 -5.212 -7.871 1.00 4.23 21 GLN A O 9
ATOM 10886 N N . ASN A 1 22 ? 3.347 -5.535 -7.944 1.00 0.31 22 ASN A N 9
ATOM 10887 C CA . ASN A 1 22 ? 3.292 -6.974 -7.668 1.00 40.14 22 ASN A CA 9
ATOM 10888 C C . ASN A 1 22 ? 3.002 -7.236 -6.181 1.00 50.24 22 ASN A C 9
ATOM 10889 O O . ASN A 1 22 ? 2.358 -8.228 -5.833 1.00 13.43 22 ASN A O 9
ATOM 10900 N N . HIS A 1 23 ? 3.444 -6.353 -5.288 1.00 3.21 23 HIS A N 9
ATOM 10901 C CA . HIS A 1 23 ? 3.235 -6.510 -3.856 1.00 23.34 23 HIS A CA 9
ATOM 10902 C C . HIS A 1 23 ? 1.756 -6.350 -3.524 1.00 53.33 23 HIS A C 9
ATOM 10903 O O . HIS A 1 23 ? 1.140 -7.223 -2.910 1.00 11.25 23 HIS A O 9
ATOM 10917 N N . PHE A 1 24 ? 1.150 -5.270 -4.017 1.00 61.40 24 PHE A N 9
ATOM 10918 C CA . PHE A 1 24 ? -0.256 -4.946 -3.798 1.00 71.41 24 PHE A CA 9
ATOM 10919 C C . PHE A 1 24 ? -1.173 -5.504 -4.894 1.00 13.05 24 PHE A C 9
ATOM 10920 O O . PHE A 1 24 ? -2.369 -5.216 -4.915 1.00 22.12 24 PHE A O 9
ATOM 10937 N N . LYS A 1 25 ? -0.665 -6.380 -5.772 1.00 44.23 25 LYS A N 9
ATOM 10938 C CA . LYS A 1 25 ? -1.438 -6.994 -6.850 1.00 31.25 25 LYS A CA 9
ATOM 10939 C C . LYS A 1 25 ? -2.685 -7.682 -6.299 1.00 75.42 25 LYS A C 9
ATOM 10940 O O . LYS A 1 25 ? -3.723 -7.670 -6.965 1.00 44.13 25 LYS A O 9
ATOM 10959 N N . ASN A 1 26 ? -2.600 -8.285 -5.108 1.00 61.41 26 ASN A N 9
ATOM 10960 C CA . ASN A 1 26 ? -3.712 -8.979 -4.459 1.00 75.13 26 ASN A CA 9
ATOM 10961 C C . ASN A 1 26 ? -4.660 -8.041 -3.699 1.00 33.34 26 ASN A C 9
ATOM 10962 O O . ASN A 1 26 ? -5.717 -8.480 -3.253 1.00 41.34 26 ASN A O 9
ATOM 10973 N N . SER A 1 27 ? -4.316 -6.763 -3.532 1.00 14.25 27 SER A N 9
ATOM 10974 C CA . SER A 1 27 ? -5.133 -5.764 -2.840 1.00 20.14 27 SER A CA 9
ATOM 10975 C C . SER A 1 27 ? -5.725 -4.735 -3.824 1.00 70.11 27 SER A C 9
ATOM 10976 O O . SER A 1 27 ? -6.642 -4.014 -3.449 1.00 13.11 27 SER A O 9
ATOM 10984 N N . SER A 1 28 ? -5.281 -4.716 -5.088 1.00 54.03 28 SER A N 9
ATOM 10985 C CA . SER A 1 28 ? -5.734 -3.847 -6.185 1.00 0.21 28 SER A CA 9
ATOM 10986 C C . SER A 1 28 ? -5.848 -2.347 -5.823 1.00 63.31 28 SER A C 9
ATOM 10987 O O . SER A 1 28 ? -6.943 -1.782 -5.886 1.00 33.42 28 SER A O 9
ATOM 10995 N N . PRO A 1 29 ? -4.748 -1.673 -5.443 1.00 14.45 29 PRO A N 9
ATOM 10996 C CA . PRO A 1 29 ? -4.757 -0.256 -5.081 1.00 71.41 29 PRO A CA 9
ATOM 10997 C C . PRO A 1 29 ? -5.277 0.613 -6.226 1.00 65.03 29 PRO A C 9
ATOM 10998 O O . PRO A 1 29 ? -5.290 0.218 -7.395 1.00 73.15 29 PRO A O 9
ATOM 11009 N N . ASP A 1 30 ? -5.695 1.831 -5.900 1.00 21.54 30 ASP A N 9
ATOM 11010 C CA . ASP A 1 30 ? -6.232 2.792 -6.844 1.00 71.55 30 ASP A CA 9
ATOM 11011 C C . ASP A 1 30 ? -5.125 3.723 -7.300 1.00 44.13 30 ASP A C 9
ATOM 11012 O O . ASP A 1 30 ? -5.033 4.035 -8.489 1.00 74.32 30 ASP A O 9
ATOM 11021 N N . GLN A 1 31 ? -4.238 4.110 -6.380 1.00 52.24 31 GLN A N 9
ATOM 11022 C CA . GLN A 1 31 ? -3.103 4.977 -6.653 1.00 61.31 31 GLN A CA 9
ATOM 11023 C C . GLN A 1 31 ? -1.878 4.401 -5.949 1.00 35.32 31 GLN A C 9
ATOM 11024 O O . GLN A 1 31 ? -2.022 3.713 -4.939 1.00 45.52 31 GLN A O 9
ATOM 11038 N N . ILE A 1 32 ? -0.687 4.680 -6.475 1.00 63.01 32 ILE A N 9
ATOM 11039 C CA . ILE A 1 32 ? 0.605 4.252 -5.964 1.00 25.42 32 ILE A CA 9
ATOM 11040 C C . ILE A 1 32 ? 1.527 5.461 -6.128 1.00 33.54 32 ILE A C 9
ATOM 11041 O O . ILE A 1 32 ? 1.605 6.016 -7.225 1.00 53.42 32 ILE A O 9
ATOM 11057 N N . ARG A 1 33 ? 2.182 5.899 -5.053 1.00 43.33 33 ARG A N 9
ATOM 11058 C CA . ARG A 1 33 ? 3.104 7.024 -5.049 1.00 25.33 33 ARG A CA 9
ATOM 11059 C C . ARG A 1 33 ? 4.262 6.665 -4.126 1.00 12.25 33 ARG A C 9
ATOM 11060 O O . ARG A 1 33 ? 4.085 6.655 -2.905 1.00 62.34 33 ARG A O 9
ATOM 11081 N N . LEU A 1 34 ? 5.418 6.324 -4.695 1.00 55.41 34 LEU A N 9
ATOM 11082 C CA . LEU A 1 34 ? 6.626 5.957 -3.965 1.00 60.00 34 LEU A CA 9
ATOM 11083 C C . LEU A 1 34 ? 7.423 7.229 -3.685 1.00 64.35 34 LEU A C 9
ATOM 11084 O O . LEU A 1 34 ? 7.819 7.940 -4.609 1.00 41.52 34 LEU A O 9
ATOM 11100 N N . ARG A 1 35 ? 7.653 7.552 -2.412 1.00 45.13 35 ARG A N 9
ATOM 11101 C CA . ARG A 1 35 ? 8.410 8.713 -1.964 1.00 50.24 35 ARG A CA 9
ATOM 11102 C C . ARG A 1 35 ? 9.729 8.196 -1.402 1.00 20.33 35 ARG A C 9
ATOM 11103 O O . ARG A 1 35 ? 9.892 8.039 -0.186 1.00 63.13 35 ARG A O 9
ATOM 11124 N N . ALA A 1 36 ? 10.687 7.943 -2.303 1.00 33.25 36 ALA A N 9
ATOM 11125 C CA . ALA A 1 36 ? 12.017 7.441 -1.957 1.00 53.41 36 ALA A CA 9
ATOM 11126 C C . ALA A 1 36 ? 12.719 8.356 -0.947 1.00 34.44 36 ALA A C 9
ATOM 11127 O O . ALA A 1 36 ? 13.454 7.857 -0.096 1.00 14.44 36 ALA A O 9
ATOM 11134 N N . ASP A 1 37 ? 12.364 9.645 -0.945 1.00 11.50 37 ASP A N 9
ATOM 11135 C CA . ASP A 1 37 ? 12.869 10.724 -0.093 1.00 1.13 37 ASP A CA 9
ATOM 11136 C C . ASP A 1 37 ? 12.831 10.370 1.390 1.00 14.14 37 ASP A C 9
ATOM 11137 O O . ASP A 1 37 ? 13.603 10.917 2.178 1.00 45.13 37 ASP A O 9
ATOM 11146 N N . LYS A 1 38 ? 11.892 9.506 1.786 1.00 24.13 38 LYS A N 9
ATOM 11147 C CA . LYS A 1 38 ? 11.724 9.029 3.154 1.00 75.11 38 LYS A CA 9
ATOM 11148 C C . LYS A 1 38 ? 11.556 7.503 3.173 1.00 51.31 38 LYS A C 9
ATOM 11149 O O . LYS A 1 38 ? 11.221 6.958 4.219 1.00 21.12 38 LYS A O 9
ATOM 11168 N N . GLY A 1 39 ? 11.762 6.800 2.050 1.00 24.33 39 GLY A N 9
ATOM 11169 C CA . GLY A 1 39 ? 11.626 5.349 1.951 1.00 51.14 39 GLY A CA 9
ATOM 11170 C C . GLY A 1 39 ? 10.216 4.908 2.322 1.00 4.33 39 GLY A C 9
ATOM 11171 O O . GLY A 1 39 ? 10.058 3.924 3.040 1.00 43.10 39 GLY A O 9
ATOM 11175 N N . ILE A 1 40 ? 9.199 5.615 1.832 1.00 21.41 40 ILE A N 9
ATOM 11176 C CA . ILE A 1 40 ? 7.788 5.355 2.103 1.00 65.21 40 ILE A CA 9
ATOM 11177 C C . ILE A 1 40 ? 6.960 5.420 0.827 1.00 64.13 40 ILE A C 9
ATOM 11178 O O . ILE A 1 40 ? 7.438 5.906 -0.196 1.00 50.12 40 ILE A O 9
ATOM 11194 N N . ALA A 1 41 ? 5.724 4.932 0.878 1.00 12.50 41 ALA A N 9
ATOM 11195 C CA . ALA A 1 41 ? 4.788 4.918 -0.228 1.00 1.21 41 ALA A CA 9
ATOM 11196 C C . ALA A 1 41 ? 3.374 5.171 0.297 1.00 24.00 41 ALA A C 9
ATOM 11197 O O . ALA A 1 41 ? 3.076 4.872 1.457 1.00 22.54 41 ALA A O 9
ATOM 11204 N N . PHE A 1 42 ? 2.506 5.702 -0.560 1.00 75.04 42 PHE A N 9
ATOM 11205 C CA . PHE A 1 42 ? 1.113 6.015 -0.258 1.00 20.34 42 PHE A CA 9
ATOM 11206 C C . PHE A 1 42 ? 0.254 5.294 -1.281 1.00 62.13 42 PHE A C 9
ATOM 11207 O O . PHE A 1 42 ? 0.466 5.468 -2.488 1.00 73.23 42 PHE A O 9
ATOM 11224 N N . LEU A 1 43 ? -0.675 4.457 -0.828 1.00 23.13 43 LEU A N 9
ATOM 11225 C CA . LEU A 1 43 ? -1.559 3.698 -1.698 1.00 24.44 43 LEU A CA 9
ATOM 11226 C C . LEU A 1 43 ? -2.988 4.058 -1.355 1.00 54.44 43 LEU A C 9
ATOM 11227 O O . LEU A 1 43 ? -3.400 3.841 -0.220 1.00 2.35 43 LEU A O 9
ATOM 11243 N N . GLU A 1 44 ? -3.703 4.687 -2.285 1.00 72.54 44 GLU A N 9
ATOM 11244 C CA . GLU A 1 44 ? -5.096 5.071 -2.073 1.00 72.10 44 GLU A CA 9
ATOM 11245 C C . GLU A 1 44 ? -5.977 3.929 -2.564 1.00 42.31 44 GLU A C 9
ATOM 11246 O O . GLU A 1 44 ? -5.612 3.251 -3.527 1.00 52.42 44 GLU A O 9
ATOM 11258 N N . PHE A 1 45 ? -7.158 3.776 -1.972 1.00 70.02 45 PHE A N 9
ATOM 11259 C CA . PHE A 1 45 ? -8.137 2.744 -2.284 1.00 24.22 45 PHE A CA 9
ATOM 11260 C C . PHE A 1 45 ? -9.505 3.412 -2.315 1.00 15.22 45 PHE A C 9
ATOM 11261 O O . PHE A 1 45 ? -9.789 4.170 -1.393 1.00 25.02 45 PHE A O 9
ATOM 11278 N N . ASP A 1 46 ? -10.367 3.163 -3.305 1.00 42.20 46 ASP A N 9
ATOM 11279 C CA . ASP A 1 46 ? -11.698 3.791 -3.376 1.00 43.33 46 ASP A CA 9
ATOM 11280 C C . ASP A 1 46 ? -12.768 2.899 -2.745 1.00 73.24 46 ASP A C 9
ATOM 11281 O O . ASP A 1 46 ? -13.052 1.813 -3.257 1.00 53.30 46 ASP A O 9
ATOM 11290 N N . ALA A 1 47 ? -13.341 3.331 -1.617 1.00 51.43 47 ALA A N 9
ATOM 11291 C CA . ALA A 1 47 ? -14.371 2.614 -0.871 1.00 10.13 47 ALA A CA 9
ATOM 11292 C C . ALA A 1 47 ? -15.656 2.498 -1.675 1.00 45.43 47 ALA A C 9
ATOM 11293 O O . ALA A 1 47 ? -16.436 1.571 -1.463 1.00 55.12 47 ALA A O 9
ATOM 11300 N N . ASP A 1 48 ? -15.900 3.442 -2.579 1.00 53.53 48 ASP A N 9
ATOM 11301 C CA . ASP A 1 48 ? -17.093 3.428 -3.406 1.00 70.13 48 ASP A CA 9
ATOM 11302 C C . ASP A 1 48 ? -17.007 2.310 -4.447 1.00 32.12 48 ASP A C 9
ATOM 11303 O O . ASP A 1 48 ? -18.020 1.675 -4.737 1.00 71.04 48 ASP A O 9
ATOM 11312 N N . LYS A 1 49 ? -15.806 1.984 -4.947 1.00 14.43 49 LYS A N 9
ATOM 11313 C CA . LYS A 1 49 ? -15.614 0.927 -5.940 1.00 21.43 49 LYS A CA 9
ATOM 11314 C C . LYS A 1 49 ? -16.011 -0.461 -5.420 1.00 61.31 49 LYS A C 9
ATOM 11315 O O . LYS A 1 49 ? -16.264 -1.363 -6.222 1.00 72.44 49 LYS A O 9
ATOM 11334 N N . ASP A 1 50 ? -16.029 -0.684 -4.106 1.00 65.34 50 ASP A N 9
ATOM 11335 C CA . ASP A 1 50 ? -16.394 -1.966 -3.508 1.00 34.33 50 ASP A CA 9
ATOM 11336 C C . ASP A 1 50 ? -16.806 -1.690 -2.068 1.00 52.13 50 ASP A C 9
ATOM 11337 O O . ASP A 1 50 ? -15.942 -1.519 -1.206 1.00 31.25 50 ASP A O 9
ATOM 11346 N N . ARG A 1 51 ? -18.115 -1.615 -1.810 1.00 72.43 51 ARG A N 9
ATOM 11347 C CA . ARG A 1 51 ? -18.662 -1.328 -0.483 1.00 74.11 51 ARG A CA 9
ATOM 11348 C C . ARG A 1 51 ? -18.169 -2.309 0.575 1.00 11.43 51 ARG A C 9
ATOM 11349 O O . ARG A 1 51 ? -17.598 -1.902 1.585 1.00 33.44 51 ARG A O 9
ATOM 11370 N N . THR A 1 52 ? -18.345 -3.600 0.328 1.00 13.51 52 THR A N 9
ATOM 11371 C CA . THR A 1 52 ? -17.939 -4.669 1.226 1.00 64.25 52 THR A CA 9
ATOM 11372 C C . THR A 1 52 ? -16.513 -5.139 0.911 1.00 3.41 52 THR A C 9
ATOM 11373 O O . THR A 1 52 ? -15.833 -5.692 1.783 1.00 1.03 52 THR A O 9
ATOM 11384 N N . GLY A 1 53 ? -16.002 -4.858 -0.293 1.00 62.51 53 GLY A N 9
ATOM 11385 C CA . GLY A 1 53 ? -14.667 -5.273 -0.685 1.00 40.43 53 GLY A CA 9
ATOM 11386 C C . GLY A 1 53 ? -13.568 -4.368 -0.153 1.00 23.44 53 GLY A C 9
ATOM 11387 O O . GLY A 1 53 ? -12.448 -4.861 -0.019 1.00 32.32 53 GLY A O 9
ATOM 11391 N N . ILE A 1 54 ? -13.840 -3.100 0.204 1.00 74.32 54 ILE A N 9
ATOM 11392 C CA . ILE A 1 54 ? -12.787 -2.221 0.724 1.00 34.01 54 ILE A CA 9
ATOM 11393 C C . ILE A 1 54 ? -12.116 -2.865 1.933 1.00 42.25 54 ILE A C 9
ATOM 11394 O O . ILE A 1 54 ? -10.894 -2.841 2.048 1.00 24.41 54 ILE A O 9
ATOM 11410 N N . GLN A 1 55 ? -12.925 -3.487 2.791 1.00 14.02 55 GLN A N 9
ATOM 11411 C CA . GLN A 1 55 ? -12.489 -4.176 3.983 1.00 23.23 55 GLN A CA 9
ATOM 11412 C C . GLN A 1 55 ? -11.414 -5.186 3.569 1.00 51.45 55 GLN A C 9
ATOM 11413 O O . GLN A 1 55 ? -10.283 -5.104 4.038 1.00 54.40 55 GLN A O 9
ATOM 11427 N N . ARG A 1 56 ? -11.745 -6.119 2.667 1.00 41.11 56 ARG A N 9
ATOM 11428 C CA . ARG A 1 56 ? -10.820 -7.137 2.173 1.00 43.45 56 ARG A CA 9
ATOM 11429 C C . ARG A 1 56 ? -9.571 -6.501 1.581 1.00 54.23 56 ARG A C 9
ATOM 11430 O O . ARG A 1 56 ? -8.468 -6.926 1.917 1.00 11.55 56 ARG A O 9
ATOM 11451 N N . ARG A 1 57 ? -9.731 -5.498 0.713 1.00 70.21 57 ARG A N 9
ATOM 11452 C CA . ARG A 1 57 ? -8.614 -4.803 0.080 1.00 25.52 57 ARG A CA 9
ATOM 11453 C C . ARG A 1 57 ? -7.656 -4.287 1.172 1.00 55.03 57 ARG A C 9
ATOM 11454 O O . ARG A 1 57 ? -6.440 -4.405 1.006 1.00 74.31 57 ARG A O 9
ATOM 11475 N N . MET A 1 58 ? -8.172 -3.752 2.286 1.00 3.23 58 MET A N 9
ATOM 11476 C CA . MET A 1 58 ? -7.376 -3.256 3.408 1.00 11.30 58 MET A CA 9
ATOM 11477 C C . MET A 1 58 ? -6.752 -4.412 4.177 1.00 75.42 58 MET A C 9
ATOM 11478 O O . MET A 1 58 ? -5.573 -4.351 4.484 1.00 53.02 58 MET A O 9
ATOM 11492 N N . ASP A 1 59 ? -7.496 -5.477 4.463 1.00 75.20 59 ASP A N 9
ATOM 11493 C CA . ASP A 1 59 ? -7.047 -6.668 5.198 1.00 42.30 59 ASP A CA 9
ATOM 11494 C C . ASP A 1 59 ? -5.810 -7.266 4.543 1.00 55.33 59 ASP A C 9
ATOM 11495 O O . ASP A 1 59 ? -4.808 -7.560 5.194 1.00 75.54 59 ASP A O 9
ATOM 11504 N N . ILE A 1 60 ? -5.904 -7.438 3.223 1.00 3.02 60 ILE A N 9
ATOM 11505 C CA . ILE A 1 60 ? -4.874 -7.992 2.367 1.00 74.11 60 ILE A CA 9
ATOM 11506 C C . ILE A 1 60 ? -3.671 -7.054 2.375 1.00 30.44 60 ILE A C 9
ATOM 11507 O O . ILE A 1 60 ? -2.536 -7.536 2.377 1.00 65.30 60 ILE A O 9
ATOM 11523 N N . ALA A 1 61 ? -3.897 -5.738 2.357 1.00 31.35 61 ALA A N 9
ATOM 11524 C CA . ALA A 1 61 ? -2.821 -4.767 2.387 1.00 11.14 61 ALA A CA 9
ATOM 11525 C C . ALA A 1 61 ? -2.159 -4.776 3.771 1.00 1.22 61 ALA A C 9
ATOM 11526 O O . ALA A 1 61 ? -0.933 -4.695 3.844 1.00 15.13 61 ALA A O 9
ATOM 11533 N N . LEU A 1 62 ? -2.931 -4.918 4.860 1.00 43.44 62 LEU A N 9
ATOM 11534 C CA . LEU A 1 62 ? -2.391 -4.929 6.224 1.00 31.31 62 LEU A CA 9
ATOM 11535 C C . LEU A 1 62 ? -1.503 -6.151 6.437 1.00 73.13 62 LEU A C 9
ATOM 11536 O O . LEU A 1 62 ? -0.495 -6.105 7.150 1.00 42.15 62 LEU A O 9
ATOM 11552 N N . LEU A 1 63 ? -1.830 -7.250 5.759 1.00 43.53 63 LEU A N 9
ATOM 11553 C CA . LEU A 1 63 ? -1.069 -8.484 5.837 1.00 25.33 63 LEU A CA 9
ATOM 11554 C C . LEU A 1 63 ? 0.310 -8.353 5.182 1.00 44.11 63 LEU A C 9
ATOM 11555 O O . LEU A 1 63 ? 1.098 -9.297 5.252 1.00 41.55 63 LEU A O 9
ATOM 11571 N N . GLN A 1 64 ? 0.621 -7.219 4.543 1.00 5.45 64 GLN A N 9
ATOM 11572 C CA . GLN A 1 64 ? 1.916 -6.984 3.921 1.00 34.33 64 GLN A CA 9
ATOM 11573 C C . GLN A 1 64 ? 2.890 -6.343 4.930 1.00 54.54 64 GLN A C 9
ATOM 11574 O O . GLN A 1 64 ? 4.022 -6.049 4.554 1.00 2.14 64 GLN A O 9
ATOM 11588 N N . HIS A 1 65 ? 2.486 -6.071 6.177 1.00 2.00 65 HIS A N 9
ATOM 11589 C CA . HIS A 1 65 ? 3.298 -5.479 7.230 1.00 42.54 65 HIS A CA 9
ATOM 11590 C C . HIS A 1 65 ? 4.424 -6.416 7.642 1.00 14.12 65 HIS A C 9
ATOM 11591 O O . HIS A 1 65 ? 4.163 -7.471 8.220 1.00 64.00 65 HIS A O 9
ATOM 11605 N N . GLY A 1 66 ? 5.665 -6.027 7.365 1.00 64.14 66 GLY A N 9
ATOM 11606 C CA . GLY A 1 66 ? 6.844 -6.806 7.730 1.00 41.43 66 GLY A CA 9
ATOM 11607 C C . GLY A 1 66 ? 7.314 -7.763 6.652 1.00 51.42 66 GLY A C 9
ATOM 11608 O O . GLY A 1 66 ? 8.250 -8.519 6.919 1.00 11.33 66 GLY A O 9
ATOM 11612 N N . THR A 1 67 ? 6.690 -7.786 5.475 1.00 33.55 67 THR A N 9
ATOM 11613 C CA . THR A 1 67 ? 7.128 -8.680 4.418 1.00 11.11 67 THR A CA 9
ATOM 11614 C C . THR A 1 67 ? 8.508 -8.231 3.950 1.00 44.33 67 THR A C 9
ATOM 11615 O O . THR A 1 67 ? 8.707 -7.035 3.726 1.00 60.14 67 THR A O 9
ATOM 11626 N N . LEU A 1 68 ? 9.450 -9.155 3.794 1.00 22.32 68 LEU A N 9
ATOM 11627 C CA . LEU A 1 68 ? 10.786 -8.837 3.319 1.00 13.33 68 LEU A CA 9
ATOM 11628 C C . LEU A 1 68 ? 10.650 -8.619 1.820 1.00 4.33 68 LEU A C 9
ATOM 11629 O O . LEU A 1 68 ? 10.385 -9.559 1.070 1.00 52.24 68 LEU A O 9
ATOM 11645 N N . LEU A 1 69 ? 10.766 -7.360 1.409 1.00 1.14 69 LEU A N 9
ATOM 11646 C CA . LEU A 1 69 ? 10.673 -6.926 0.028 1.00 24.40 69 LEU A CA 9
ATOM 11647 C C . LEU A 1 69 ? 12.028 -6.361 -0.342 1.00 65.11 69 LEU A C 9
ATOM 11648 O O . LEU A 1 69 ? 12.475 -5.387 0.261 1.00 52.03 69 LEU A O 9
ATOM 11664 N N . LYS A 1 70 ? 12.665 -6.961 -1.344 1.00 31.13 70 LYS A N 9
ATOM 11665 C CA . LYS A 1 70 ? 13.962 -6.576 -1.878 1.00 53.14 70 LYS A CA 9
ATOM 11666 C C . LYS A 1 70 ? 15.008 -6.387 -0.783 1.00 23.24 70 LYS A C 9
ATOM 11667 O O . LYS A 1 70 ? 15.700 -5.369 -0.724 1.00 50.22 70 LYS A O 9
ATOM 11686 N N . GLU A 1 71 ? 15.103 -7.397 0.079 1.00 51.35 71 GLU A N 9
ATOM 11687 C CA . GLU A 1 71 ? 16.032 -7.517 1.197 1.00 60.42 71 GLU A CA 9
ATOM 11688 C C . GLU A 1 71 ? 15.823 -6.456 2.285 1.00 70.22 71 GLU A C 9
ATOM 11689 O O . GLU A 1 71 ? 16.741 -6.148 3.054 1.00 23.40 71 GLU A O 9
ATOM 11701 N N . LYS A 1 72 ? 14.609 -5.908 2.397 1.00 74.25 72 LYS A N 9
ATOM 11702 C CA . LYS A 1 72 ? 14.250 -4.880 3.368 1.00 24.44 72 LYS A CA 9
ATOM 11703 C C . LYS A 1 72 ? 12.961 -5.243 4.079 1.00 15.51 72 LYS A C 9
ATOM 11704 O O . LYS A 1 72 ? 11.957 -5.541 3.434 1.00 63.35 72 LYS A O 9
ATOM 11723 N N . LYS A 1 73 ? 12.994 -5.294 5.413 1.00 73.20 73 LYS A N 9
ATOM 11724 C CA . LYS A 1 73 ? 11.800 -5.573 6.206 1.00 55.53 73 LYS A CA 9
ATOM 11725 C C . LYS A 1 73 ? 11.112 -4.217 6.215 1.00 3.32 73 LYS A C 9
ATOM 11726 O O . LYS A 1 73 ? 11.611 -3.265 6.825 1.00 32.42 73 LYS A O 9
ATOM 11745 N N . ILE A 1 74 ? 10.047 -4.100 5.449 1.00 74.42 74 ILE A N 9
ATOM 11746 C CA . ILE A 1 74 ? 9.264 -2.883 5.327 1.00 1.35 74 ILE A CA 9
ATOM 11747 C C . ILE A 1 74 ? 8.075 -2.965 6.292 1.00 75.34 74 ILE A C 9
ATOM 11748 O O . ILE A 1 74 ? 7.860 -4.005 6.921 1.00 52.10 74 ILE A O 9
ATOM 11764 N N . ASN A 1 75 ? 7.350 -1.865 6.483 1.00 42.43 75 ASN A N 9
ATOM 11765 C CA . ASN A 1 75 ? 6.178 -1.776 7.364 1.00 44.55 75 ASN A CA 9
ATOM 11766 C C . ASN A 1 75 ? 4.975 -1.211 6.634 1.00 62.31 75 ASN A C 9
ATOM 11767 O O . ASN A 1 75 ? 5.149 -0.509 5.643 1.00 75.23 75 ASN A O 9
ATOM 11778 N N . VAL A 1 76 ? 3.778 -1.476 7.162 1.00 42.20 76 VAL A N 9
ATOM 11779 C CA . VAL A 1 76 ? 2.491 -1.016 6.664 1.00 4.53 76 VAL A CA 9
ATOM 11780 C C . VAL A 1 76 ? 1.669 -0.574 7.876 1.00 55.44 76 VAL A C 9
ATOM 11781 O O . VAL A 1 76 ? 1.709 -1.222 8.921 1.00 73.40 76 VAL A O 9
ATOM 11794 N N . GLU A 1 77 ? 0.945 0.535 7.744 1.00 55.15 77 GLU A N 9
ATOM 11795 C CA . GLU A 1 77 ? 0.064 1.075 8.768 1.00 14.22 77 GLU A CA 9
ATOM 11796 C C . GLU A 1 77 ? -1.089 1.808 8.068 1.00 50.42 77 GLU A C 9
ATOM 11797 O O . GLU A 1 77 ? -1.041 2.090 6.866 1.00 52.54 77 GLU A O 9
ATOM 11809 N N . LEU A 1 78 ? -2.168 2.058 8.808 1.00 60.23 78 LEU A N 9
ATOM 11810 C CA . LEU A 1 78 ? -3.357 2.734 8.324 1.00 15.40 78 LEU A CA 9
ATOM 11811 C C . LEU A 1 78 ? -3.186 4.233 8.494 1.00 33.14 78 LEU A C 9
ATOM 11812 O O . LEU A 1 78 ? -2.546 4.683 9.444 1.00 52.20 78 LEU A O 9
ATOM 11828 N N . THR A 1 79 ? -3.771 5.000 7.586 1.00 53.40 79 THR A N 9
ATOM 11829 C CA . THR A 1 79 ? -3.715 6.454 7.631 1.00 10.32 79 THR A CA 9
ATOM 11830 C C . THR A 1 79 ? -5.001 7.012 7.036 1.00 34.40 79 THR A C 9
ATOM 11831 O O . THR A 1 79 ? -5.337 6.619 5.920 1.00 3.31 79 THR A O 9
ATOM 11842 N N . VAL A 1 80 ? -5.676 7.944 7.718 1.00 12.35 80 VAL A N 9
ATOM 11843 C CA . VAL A 1 80 ? -6.922 8.597 7.292 1.00 14.21 80 VAL A CA 9
ATOM 11844 C C . VAL A 1 80 ? -8.104 7.608 7.345 1.00 42.51 80 VAL A C 9
ATOM 11845 O O . VAL A 1 80 ? -7.943 6.387 7.363 1.00 72.12 80 VAL A O 9
ATOM 11858 N N . GLY A 1 81 ? -9.325 8.130 7.381 1.00 20.42 81 GLY A N 9
ATOM 11859 C CA . GLY A 1 81 ? -10.557 7.355 7.434 1.00 65.42 81 GLY A CA 9
ATOM 11860 C C . GLY A 1 81 ? -11.602 8.204 8.133 1.00 60.24 81 GLY A C 9
ATOM 11861 O O . GLY A 1 81 ? -12.062 7.860 9.228 1.00 44.55 81 GLY A O 9
ATOM 11865 N N . GLY A 1 82 ? -11.924 9.341 7.518 1.00 62.43 82 GLY A N 9
ATOM 11866 C CA . GLY A 1 82 ? -12.875 10.322 7.988 1.00 25.14 82 GLY A CA 9
ATOM 11867 C C . GLY A 1 82 ? -12.215 11.654 7.767 1.00 63.12 82 GLY A C 9
ATOM 11868 O O . GLY A 1 82 ? -12.087 12.058 6.590 1.00 63.43 82 GLY A O 9
ATOM 11872 N N . GLY A 1 1 ? -13.926 8.663 5.454 1.00 13.12 1 GLY A N 10
ATOM 11873 C CA . GLY A 1 1 ? -15.099 8.705 4.572 1.00 52.52 1 GLY A CA 10
ATOM 11874 C C . GLY A 1 1 ? -14.947 7.648 3.499 1.00 0.32 1 GLY A C 10
ATOM 11875 O O . GLY A 1 1 ? -14.285 6.642 3.737 1.00 41.54 1 GLY A O 10
ATOM 11879 N N . ASN A 1 2 ? -15.489 7.859 2.294 1.00 73.22 2 ASN A N 10
ATOM 11880 C CA . ASN A 1 2 ? -15.379 6.862 1.219 1.00 14.24 2 ASN A CA 10
ATOM 11881 C C . ASN A 1 2 ? -13.962 6.644 0.682 1.00 54.41 2 ASN A C 10
ATOM 11882 O O . ASN A 1 2 ? -13.798 5.867 -0.253 1.00 24.53 2 ASN A O 10
ATOM 11893 N N . ARG A 1 3 ? -12.947 7.321 1.213 1.00 11.55 3 ARG A N 10
ATOM 11894 C CA . ARG A 1 3 ? -11.584 7.177 0.727 1.00 43.42 3 ARG A CA 10
ATOM 11895 C C . ARG A 1 3 ? -10.586 7.032 1.864 1.00 34.24 3 ARG A C 10
ATOM 11896 O O . ARG A 1 3 ? -10.326 7.987 2.602 1.00 41.44 3 ARG A O 10
ATOM 11917 N N . PHE A 1 4 ? -10.078 5.817 2.005 1.00 13.01 4 PHE A N 10
ATOM 11918 C CA . PHE A 1 4 ? -9.091 5.362 2.969 1.00 15.51 4 PHE A CA 10
ATOM 11919 C C . PHE A 1 4 ? -7.740 5.317 2.245 1.00 74.41 4 PHE A C 10
ATOM 11920 O O . PHE A 1 4 ? -7.684 5.293 1.008 1.00 42.34 4 PHE A O 10
ATOM 11937 N N . ILE A 1 5 ? -6.653 5.385 3.015 1.00 34.10 5 ILE A N 10
ATOM 11938 C CA . ILE A 1 5 ? -5.281 5.361 2.519 1.00 43.40 5 ILE A CA 10
ATOM 11939 C C . ILE A 1 5 ? -4.474 4.413 3.403 1.00 0.43 5 ILE A C 10
ATOM 11940 O O . ILE A 1 5 ? -4.748 4.288 4.603 1.00 44.43 5 ILE A O 10
ATOM 11956 N N . VAL A 1 6 ? -3.471 3.776 2.810 1.00 71.30 6 VAL A N 10
ATOM 11957 C CA . VAL A 1 6 ? -2.544 2.859 3.441 1.00 64.40 6 VAL A CA 10
ATOM 11958 C C . VAL A 1 6 ? -1.167 3.514 3.324 1.00 45.23 6 VAL A C 10
ATOM 11959 O O . VAL A 1 6 ? -0.776 3.985 2.246 1.00 14.45 6 VAL A O 10
ATOM 11972 N N . PHE A 1 7 ? -0.485 3.629 4.458 1.00 21.22 7 PHE A N 10
ATOM 11973 C CA . PHE A 1 7 ? 0.844 4.190 4.592 1.00 21.42 7 PHE A CA 10
ATOM 11974 C C . PHE A 1 7 ? 1.810 3.020 4.537 1.00 12.01 7 PHE A C 10
ATOM 11975 O O . PHE A 1 7 ? 1.515 1.975 5.122 1.00 50.13 7 PHE A O 10
ATOM 11992 N N . VAL A 1 8 ? 2.938 3.169 3.851 1.00 40.31 8 VAL A N 10
ATOM 11993 C CA . VAL A 1 8 ? 3.947 2.129 3.772 1.00 41.13 8 VAL A CA 10
ATOM 11994 C C . VAL A 1 8 ? 5.298 2.832 3.886 1.00 61.23 8 VAL A C 10
ATOM 11995 O O . VAL A 1 8 ? 5.481 3.846 3.210 1.00 60.24 8 VAL A O 10
ATOM 12008 N N . GLY A 1 9 ? 6.231 2.362 4.724 1.00 44.35 9 GLY A N 10
ATOM 12009 C CA . GLY A 1 9 ? 7.552 2.986 4.847 1.00 52.40 9 GLY A CA 10
ATOM 12010 C C . GLY A 1 9 ? 8.652 1.944 5.020 1.00 13.55 9 GLY A C 10
ATOM 12011 O O . GLY A 1 9 ? 8.368 0.747 5.016 1.00 31.23 9 GLY A O 10
ATOM 12015 N N . SER A 1 10 ? 9.899 2.402 5.180 1.00 44.35 10 SER A N 10
ATOM 12016 C CA . SER A 1 10 ? 11.127 1.618 5.323 1.00 60.54 10 SER A CA 10
ATOM 12017 C C . SER A 1 10 ? 11.558 1.000 3.978 1.00 32.41 10 SER A C 10
ATOM 12018 O O . SER A 1 10 ? 12.471 0.171 3.940 1.00 1.03 10 SER A O 10
ATOM 12026 N N . LEU A 1 11 ? 10.928 1.419 2.875 1.00 55.03 11 LEU A N 10
ATOM 12027 C CA . LEU A 1 11 ? 11.176 0.934 1.523 1.00 14.11 11 LEU A CA 10
ATOM 12028 C C . LEU A 1 11 ? 12.647 1.037 1.120 1.00 12.21 11 LEU A C 10
ATOM 12029 O O . LEU A 1 11 ? 13.313 2.012 1.491 1.00 43.23 11 LEU A O 10
ATOM 12045 N N . PRO A 1 12 ? 13.138 0.066 0.328 1.00 20.34 12 PRO A N 10
ATOM 12046 C CA . PRO A 1 12 ? 14.511 0.065 -0.138 1.00 2.11 12 PRO A CA 10
ATOM 12047 C C . PRO A 1 12 ? 14.740 1.219 -1.110 1.00 70.33 12 PRO A C 10
ATOM 12048 O O . PRO A 1 12 ? 13.814 1.713 -1.751 1.00 74.42 12 PRO A O 10
ATOM 12059 N N . ARG A 1 13 ? 15.994 1.627 -1.264 1.00 45.12 13 ARG A N 10
ATOM 12060 C CA . ARG A 1 13 ? 16.380 2.685 -2.191 1.00 15.13 13 ARG A CA 10
ATOM 12061 C C . ARG A 1 13 ? 16.107 2.192 -3.603 1.00 62.24 13 ARG A C 10
ATOM 12062 O O . ARG A 1 13 ? 15.514 2.897 -4.413 1.00 73.53 13 ARG A O 10
ATOM 12083 N N . ASP A 1 14 ? 16.469 0.938 -3.855 1.00 4.10 14 ASP A N 10
ATOM 12084 C CA . ASP A 1 14 ? 16.338 0.217 -5.112 1.00 63.45 14 ASP A CA 10
ATOM 12085 C C . ASP A 1 14 ? 14.891 -0.209 -5.408 1.00 20.10 14 ASP A C 10
ATOM 12086 O O . ASP A 1 14 ? 14.653 -1.084 -6.249 1.00 31.51 14 ASP A O 10
ATOM 12095 N N . ILE A 1 15 ? 13.905 0.331 -4.680 1.00 40.51 15 ILE A N 10
ATOM 12096 C CA . ILE A 1 15 ? 12.493 0.042 -4.895 1.00 12.13 15 ILE A CA 10
ATOM 12097 C C . ILE A 1 15 ? 12.125 0.398 -6.343 1.00 53.31 15 ILE A C 10
ATOM 12098 O O . ILE A 1 15 ? 12.647 1.360 -6.920 1.00 74.45 15 ILE A O 10
ATOM 12114 N N . THR A 1 16 ? 11.228 -0.384 -6.931 1.00 4.25 16 THR A N 10
ATOM 12115 C CA . THR A 1 16 ? 10.743 -0.207 -8.285 1.00 43.30 16 THR A CA 10
ATOM 12116 C C . THR A 1 16 ? 9.224 -0.209 -8.229 1.00 44.12 16 THR A C 10
ATOM 12117 O O . THR A 1 16 ? 8.639 -0.916 -7.401 1.00 72.42 16 THR A O 10
ATOM 12128 N N . ALA A 1 17 ? 8.586 0.553 -9.119 1.00 14.15 17 ALA A N 10
ATOM 12129 C CA . ALA A 1 17 ? 7.132 0.610 -9.179 1.00 0.24 17 ALA A CA 10
ATOM 12130 C C . ALA A 1 17 ? 6.586 -0.779 -9.520 1.00 35.14 17 ALA A C 10
ATOM 12131 O O . ALA A 1 17 ? 5.527 -1.163 -9.036 1.00 20.23 17 ALA A O 10
ATOM 12138 N N . VAL A 1 18 ? 7.345 -1.567 -10.284 1.00 73.12 18 VAL A N 10
ATOM 12139 C CA . VAL A 1 18 ? 6.974 -2.912 -10.685 1.00 44.52 18 VAL A CA 10
ATOM 12140 C C . VAL A 1 18 ? 6.751 -3.795 -9.456 1.00 55.32 18 VAL A C 10
ATOM 12141 O O . VAL A 1 18 ? 5.781 -4.555 -9.437 1.00 62.42 18 VAL A O 10
ATOM 12154 N N . GLU A 1 19 ? 7.639 -3.721 -8.458 1.00 10.04 19 GLU A N 10
ATOM 12155 C CA . GLU A 1 19 ? 7.533 -4.517 -7.241 1.00 4.31 19 GLU A CA 10
ATOM 12156 C C . GLU A 1 19 ? 6.353 -4.022 -6.410 1.00 64.11 19 GLU A C 10
ATOM 12157 O O . GLU A 1 19 ? 5.626 -4.832 -5.835 1.00 20.20 19 GLU A O 10
ATOM 12169 N N . LEU A 1 20 ? 6.133 -2.705 -6.362 1.00 25.12 20 LEU A N 10
ATOM 12170 C CA . LEU A 1 20 ? 5.024 -2.127 -5.610 1.00 41.40 20 LEU A CA 10
ATOM 12171 C C . LEU A 1 20 ? 3.705 -2.619 -6.176 1.00 11.52 20 LEU A C 10
ATOM 12172 O O . LEU A 1 20 ? 2.818 -3.034 -5.425 1.00 10.30 20 LEU A O 10
ATOM 12188 N N . GLN A 1 21 ? 3.566 -2.572 -7.498 1.00 21.55 21 GLN A N 10
ATOM 12189 C CA . GLN A 1 21 ? 2.369 -3.019 -8.180 1.00 13.11 21 GLN A CA 10
ATOM 12190 C C . GLN A 1 21 ? 2.162 -4.504 -7.884 1.00 55.30 21 GLN A C 10
ATOM 12191 O O . GLN A 1 21 ? 1.079 -4.907 -7.479 1.00 44.13 21 GLN A O 10
ATOM 12205 N N . ASN A 1 22 ? 3.225 -5.301 -8.018 1.00 61.12 22 ASN A N 10
ATOM 12206 C CA . ASN A 1 22 ? 3.222 -6.746 -7.813 1.00 61.00 22 ASN A CA 10
ATOM 12207 C C . ASN A 1 22 ? 2.779 -7.207 -6.423 1.00 61.24 22 ASN A C 10
ATOM 12208 O O . ASN A 1 22 ? 2.137 -8.253 -6.290 1.00 22.53 22 ASN A O 10
ATOM 12219 N N . HIS A 1 23 ? 3.120 -6.464 -5.377 1.00 11.12 23 HIS A N 10
ATOM 12220 C CA . HIS A 1 23 ? 2.751 -6.819 -4.010 1.00 51.44 23 HIS A CA 10
ATOM 12221 C C . HIS A 1 23 ? 1.274 -6.505 -3.751 1.00 45.33 23 HIS A C 10
ATOM 12222 O O . HIS A 1 23 ? 0.504 -7.383 -3.357 1.00 61.51 23 HIS A O 10
ATOM 12236 N N . PHE A 1 24 ? 0.831 -5.281 -4.043 1.00 52.23 24 PHE A N 10
ATOM 12237 C CA . PHE A 1 24 ? -0.558 -4.858 -3.831 1.00 20.54 24 PHE A CA 10
ATOM 12238 C C . PHE A 1 24 ? -1.519 -5.297 -4.945 1.00 31.24 24 PHE A C 10
ATOM 12239 O O . PHE A 1 24 ? -2.708 -4.986 -4.893 1.00 42.12 24 PHE A O 10
ATOM 12256 N N . LYS A 1 25 ? -1.073 -6.121 -5.897 1.00 72.45 25 LYS A N 10
ATOM 12257 C CA . LYS A 1 25 ? -1.878 -6.625 -7.007 1.00 3.33 25 LYS A CA 10
ATOM 12258 C C . LYS A 1 25 ? -3.135 -7.370 -6.562 1.00 11.32 25 LYS A C 10
ATOM 12259 O O . LYS A 1 25 ? -4.100 -7.447 -7.321 1.00 53.02 25 LYS A O 10
ATOM 12278 N N . ASN A 1 26 ? -3.122 -7.967 -5.364 1.00 41.30 26 ASN A N 10
ATOM 12279 C CA . ASN A 1 26 ? -4.270 -8.689 -4.811 1.00 61.24 26 ASN A CA 10
ATOM 12280 C C . ASN A 1 26 ? -5.218 -7.762 -4.049 1.00 74.11 26 ASN A C 10
ATOM 12281 O O . ASN A 1 26 ? -6.349 -8.158 -3.764 1.00 74.33 26 ASN A O 10
ATOM 12292 N N . SER A 1 27 ? -4.770 -6.560 -3.681 1.00 35.01 27 SER A N 10
ATOM 12293 C CA . SER A 1 27 ? -5.566 -5.577 -2.944 1.00 65.25 27 SER A CA 10
ATOM 12294 C C . SER A 1 27 ? -6.128 -4.491 -3.872 1.00 73.25 27 SER A C 10
ATOM 12295 O O . SER A 1 27 ? -7.061 -3.796 -3.483 1.00 65.45 27 SER A O 10
ATOM 12303 N N . SER A 1 28 ? -5.624 -4.391 -5.105 1.00 4.34 28 SER A N 10
ATOM 12304 C CA . SER A 1 28 ? -6.050 -3.443 -6.130 1.00 75.34 28 SER A CA 10
ATOM 12305 C C . SER A 1 28 ? -6.142 -1.981 -5.652 1.00 42.34 28 SER A C 10
ATOM 12306 O O . SER A 1 28 ? -7.246 -1.451 -5.468 1.00 33.10 28 SER A O 10
ATOM 12314 N N . PRO A 1 29 ? -5.000 -1.303 -5.444 1.00 63.01 29 PRO A N 10
ATOM 12315 C CA . PRO A 1 29 ? -4.998 0.092 -5.022 1.00 1.34 29 PRO A CA 10
ATOM 12316 C C . PRO A 1 29 ? -5.583 0.989 -6.123 1.00 52.21 29 PRO A C 10
ATOM 12317 O O . PRO A 1 29 ? -5.673 0.620 -7.299 1.00 13.15 29 PRO A O 10
ATOM 12328 N N . ASP A 1 30 ? -6.049 2.171 -5.730 1.00 2.43 30 ASP A N 10
ATOM 12329 C CA . ASP A 1 30 ? -6.627 3.153 -6.633 1.00 42.24 30 ASP A CA 10
ATOM 12330 C C . ASP A 1 30 ? -5.523 4.057 -7.154 1.00 54.50 30 ASP A C 10
ATOM 12331 O O . ASP A 1 30 ? -5.458 4.347 -8.351 1.00 73.03 30 ASP A O 10
ATOM 12340 N N . GLN A 1 31 ? -4.612 4.442 -6.256 1.00 51.02 31 GLN A N 10
ATOM 12341 C CA . GLN A 1 31 ? -3.489 5.311 -6.541 1.00 25.34 31 GLN A CA 10
ATOM 12342 C C . GLN A 1 31 ? -2.233 4.776 -5.855 1.00 21.44 31 GLN A C 10
ATOM 12343 O O . GLN A 1 31 ? -2.343 4.101 -4.831 1.00 23.51 31 GLN A O 10
ATOM 12357 N N . ILE A 1 32 ? -1.049 5.082 -6.397 1.00 14.10 32 ILE A N 10
ATOM 12358 C CA . ILE A 1 32 ? 0.249 4.649 -5.890 1.00 23.31 32 ILE A CA 10
ATOM 12359 C C . ILE A 1 32 ? 1.253 5.790 -6.105 1.00 12.12 32 ILE A C 10
ATOM 12360 O O . ILE A 1 32 ? 1.473 6.214 -7.249 1.00 31.53 32 ILE A O 10
ATOM 12376 N N . ARG A 1 33 ? 1.871 6.291 -5.032 1.00 73.11 33 ARG A N 10
ATOM 12377 C CA . ARG A 1 33 ? 2.872 7.350 -5.049 1.00 41.42 33 ARG A CA 10
ATOM 12378 C C . ARG A 1 33 ? 4.049 6.903 -4.189 1.00 4.24 33 ARG A C 10
ATOM 12379 O O . ARG A 1 33 ? 3.963 6.960 -2.964 1.00 44.33 33 ARG A O 10
ATOM 12400 N N . LEU A 1 34 ? 5.148 6.496 -4.819 1.00 53.44 34 LEU A N 10
ATOM 12401 C CA . LEU A 1 34 ? 6.373 6.052 -4.165 1.00 74.23 34 LEU A CA 10
ATOM 12402 C C . LEU A 1 34 ? 7.270 7.269 -3.973 1.00 14.40 34 LEU A C 10
ATOM 12403 O O . LEU A 1 34 ? 7.664 7.885 -4.967 1.00 34.21 34 LEU A O 10
ATOM 12419 N N . ARG A 1 35 ? 7.562 7.652 -2.724 1.00 1.22 35 ARG A N 10
ATOM 12420 C CA . ARG A 1 35 ? 8.425 8.775 -2.377 1.00 32.03 35 ARG A CA 10
ATOM 12421 C C . ARG A 1 35 ? 9.705 8.189 -1.798 1.00 5.44 35 ARG A C 10
ATOM 12422 O O . ARG A 1 35 ? 9.863 8.040 -0.580 1.00 55.14 35 ARG A O 10
ATOM 12443 N N . ALA A 1 36 ? 10.639 7.848 -2.687 1.00 43.23 36 ALA A N 10
ATOM 12444 C CA . ALA A 1 36 ? 11.930 7.284 -2.302 1.00 22.34 36 ALA A CA 10
ATOM 12445 C C . ALA A 1 36 ? 12.707 8.234 -1.385 1.00 2.24 36 ALA A C 10
ATOM 12446 O O . ALA A 1 36 ? 13.506 7.760 -0.585 1.00 71.43 36 ALA A O 10
ATOM 12453 N N . ASP A 1 37 ? 12.392 9.537 -1.428 1.00 11.34 37 ASP A N 10
ATOM 12454 C CA . ASP A 1 37 ? 12.986 10.628 -0.653 1.00 3.32 37 ASP A CA 10
ATOM 12455 C C . ASP A 1 37 ? 13.004 10.330 0.852 1.00 71.52 37 ASP A C 10
ATOM 12456 O O . ASP A 1 37 ? 13.856 10.864 1.563 1.00 73.21 37 ASP A O 10
ATOM 12465 N N . LYS A 1 38 ? 12.048 9.551 1.350 1.00 31.14 38 LYS A N 10
ATOM 12466 C CA . LYS A 1 38 ? 11.941 9.134 2.756 1.00 53.12 38 LYS A CA 10
ATOM 12467 C C . LYS A 1 38 ? 11.677 7.626 2.846 1.00 53.22 38 LYS A C 10
ATOM 12468 O O . LYS A 1 38 ? 11.345 7.142 3.927 1.00 31.15 38 LYS A O 10
ATOM 12487 N N . GLY A 1 39 ? 11.777 6.881 1.737 1.00 20.51 39 GLY A N 10
ATOM 12488 C CA . GLY A 1 39 ? 11.539 5.441 1.689 1.00 42.45 39 GLY A CA 10
ATOM 12489 C C . GLY A 1 39 ? 10.113 5.120 2.127 1.00 20.22 39 GLY A C 10
ATOM 12490 O O . GLY A 1 39 ? 9.916 4.239 2.964 1.00 32.34 39 GLY A O 10
ATOM 12494 N N . ILE A 1 40 ? 9.119 5.825 1.585 1.00 12.20 40 ILE A N 10
ATOM 12495 C CA . ILE A 1 40 ? 7.702 5.669 1.901 1.00 53.24 40 ILE A CA 10
ATOM 12496 C C . ILE A 1 40 ? 6.860 5.698 0.631 1.00 45.55 40 ILE A C 10
ATOM 12497 O O . ILE A 1 40 ? 7.364 6.033 -0.444 1.00 61.43 40 ILE A O 10
ATOM 12513 N N . ALA A 1 41 ? 5.592 5.309 0.755 1.00 50.23 41 ALA A N 10
ATOM 12514 C CA . ALA A 1 41 ? 4.629 5.287 -0.328 1.00 15.24 41 ALA A CA 10
ATOM 12515 C C . ALA A 1 41 ? 3.212 5.473 0.239 1.00 42.24 41 ALA A C 10
ATOM 12516 O O . ALA A 1 41 ? 2.969 5.169 1.414 1.00 2.31 41 ALA A O 10
ATOM 12523 N N . PHE A 1 42 ? 2.276 5.967 -0.577 1.00 24.44 42 PHE A N 10
ATOM 12524 C CA . PHE A 1 42 ? 0.876 6.202 -0.208 1.00 44.41 42 PHE A CA 10
ATOM 12525 C C . PHE A 1 42 ? -0.006 5.477 -1.209 1.00 73.42 42 PHE A C 10
ATOM 12526 O O . PHE A 1 42 ? 0.156 5.670 -2.420 1.00 0.43 42 PHE A O 10
ATOM 12543 N N . LEU A 1 43 ? -0.909 4.626 -0.725 1.00 55.04 43 LEU A N 10
ATOM 12544 C CA . LEU A 1 43 ? -1.818 3.854 -1.559 1.00 45.33 43 LEU A CA 10
ATOM 12545 C C . LEU A 1 43 ? -3.240 4.199 -1.154 1.00 62.15 43 LEU A C 10
ATOM 12546 O O . LEU A 1 43 ? -3.622 3.958 -0.012 1.00 33.21 43 LEU A O 10
ATOM 12562 N N . GLU A 1 44 ? -3.971 4.867 -2.040 1.00 3.41 44 GLU A N 10
ATOM 12563 C CA . GLU A 1 44 ? -5.359 5.273 -1.830 1.00 25.35 44 GLU A CA 10
ATOM 12564 C C . GLU A 1 44 ? -6.235 4.148 -2.370 1.00 12.34 44 GLU A C 10
ATOM 12565 O O . GLU A 1 44 ? -5.808 3.406 -3.260 1.00 33.30 44 GLU A O 10
ATOM 12577 N N . PHE A 1 45 ? -7.465 4.040 -1.880 1.00 32.44 45 PHE A N 10
ATOM 12578 C CA . PHE A 1 45 ? -8.428 3.033 -2.297 1.00 64.35 45 PHE A CA 10
ATOM 12579 C C . PHE A 1 45 ? -9.808 3.691 -2.276 1.00 24.11 45 PHE A C 10
ATOM 12580 O O . PHE A 1 45 ? -10.035 4.556 -1.428 1.00 22.23 45 PHE A O 10
ATOM 12597 N N . ASP A 1 46 ? -10.736 3.288 -3.147 1.00 21.51 46 ASP A N 10
ATOM 12598 C CA . ASP A 1 46 ? -12.098 3.852 -3.176 1.00 2.04 46 ASP A CA 10
ATOM 12599 C C . ASP A 1 46 ? -13.092 2.910 -2.501 1.00 20.21 46 ASP A C 10
ATOM 12600 O O . ASP A 1 46 ? -13.351 1.811 -3.001 1.00 73.43 46 ASP A O 10
ATOM 12609 N N . ALA A 1 47 ? -13.624 3.298 -1.342 1.00 44.52 47 ALA A N 10
ATOM 12610 C CA . ALA A 1 47 ? -14.590 2.508 -0.597 1.00 3.25 47 ALA A CA 10
ATOM 12611 C C . ALA A 1 47 ? -15.939 2.483 -1.298 1.00 35.15 47 ALA A C 10
ATOM 12612 O O . ALA A 1 47 ? -16.726 1.568 -1.038 1.00 42.31 47 ALA A O 10
ATOM 12619 N N . ASP A 1 48 ? -16.255 3.479 -2.131 1.00 5.45 48 ASP A N 10
ATOM 12620 C CA . ASP A 1 48 ? -17.537 3.487 -2.823 1.00 72.04 48 ASP A CA 10
ATOM 12621 C C . ASP A 1 48 ? -17.549 2.441 -3.938 1.00 51.01 48 ASP A C 10
ATOM 12622 O O . ASP A 1 48 ? -18.601 1.865 -4.232 1.00 45.13 48 ASP A O 10
ATOM 12631 N N . LYS A 1 49 ? -16.382 2.123 -4.513 1.00 1.22 49 LYS A N 10
ATOM 12632 C CA . LYS A 1 49 ? -16.224 1.145 -5.582 1.00 51.31 49 LYS A CA 10
ATOM 12633 C C . LYS A 1 49 ? -16.589 -0.262 -5.134 1.00 74.12 49 LYS A C 10
ATOM 12634 O O . LYS A 1 49 ? -16.985 -1.052 -5.989 1.00 51.35 49 LYS A O 10
ATOM 12653 N N . ASP A 1 50 ? -16.426 -0.593 -3.852 1.00 62.21 50 ASP A N 10
ATOM 12654 C CA . ASP A 1 50 ? -16.747 -1.913 -3.316 1.00 42.32 50 ASP A CA 10
ATOM 12655 C C . ASP A 1 50 ? -16.955 -1.776 -1.808 1.00 21.12 50 ASP A C 10
ATOM 12656 O O . ASP A 1 50 ? -16.021 -1.974 -1.026 1.00 72.14 50 ASP A O 10
ATOM 12665 N N . ARG A 1 51 ? -18.179 -1.434 -1.394 1.00 52.24 51 ARG A N 10
ATOM 12666 C CA . ARG A 1 51 ? -18.577 -1.216 0.004 1.00 63.13 51 ARG A CA 10
ATOM 12667 C C . ARG A 1 51 ? -18.157 -2.295 0.985 1.00 62.34 51 ARG A C 10
ATOM 12668 O O . ARG A 1 51 ? -17.798 -1.940 2.110 1.00 54.51 51 ARG A O 10
ATOM 12689 N N . THR A 1 52 ? -18.158 -3.571 0.601 1.00 1.12 52 THR A N 10
ATOM 12690 C CA . THR A 1 52 ? -17.753 -4.642 1.514 1.00 13.52 52 THR A CA 10
ATOM 12691 C C . THR A 1 52 ? -16.371 -5.210 1.154 1.00 35.24 52 THR A C 10
ATOM 12692 O O . THR A 1 52 ? -15.723 -5.851 1.986 1.00 60.42 52 THR A O 10
ATOM 12703 N N . GLY A 1 53 ? -15.878 -4.962 -0.062 1.00 74.02 53 GLY A N 10
ATOM 12704 C CA . GLY A 1 53 ? -14.579 -5.448 -0.492 1.00 11.34 53 GLY A CA 10
ATOM 12705 C C . GLY A 1 53 ? -13.454 -4.536 -0.025 1.00 54.13 53 GLY A C 10
ATOM 12706 O O . GLY A 1 53 ? -12.353 -5.034 0.183 1.00 22.14 53 GLY A O 10
ATOM 12710 N N . ILE A 1 54 ? -13.711 -3.240 0.193 1.00 52.33 54 ILE A N 10
ATOM 12711 C CA . ILE A 1 54 ? -12.712 -2.271 0.650 1.00 54.10 54 ILE A CA 10
ATOM 12712 C C . ILE A 1 54 ? -12.000 -2.780 1.912 1.00 72.25 54 ILE A C 10
ATOM 12713 O O . ILE A 1 54 ? -10.781 -2.649 2.029 1.00 1.21 54 ILE A O 10
ATOM 12729 N N . GLN A 1 55 ? -12.749 -3.402 2.826 1.00 21.23 55 GLN A N 10
ATOM 12730 C CA . GLN A 1 55 ? -12.227 -3.964 4.060 1.00 2.15 55 GLN A CA 10
ATOM 12731 C C . GLN A 1 55 ? -11.198 -5.042 3.695 1.00 61.11 55 GLN A C 10
ATOM 12732 O O . GLN A 1 55 ? -10.037 -4.922 4.068 1.00 1.15 55 GLN A O 10
ATOM 12746 N N . ARG A 1 56 ? -11.575 -6.077 2.933 1.00 51.20 56 ARG A N 10
ATOM 12747 C CA . ARG A 1 56 ? -10.635 -7.124 2.519 1.00 75.32 56 ARG A CA 10
ATOM 12748 C C . ARG A 1 56 ? -9.451 -6.535 1.759 1.00 25.33 56 ARG A C 10
ATOM 12749 O O . ARG A 1 56 ? -8.328 -6.990 1.959 1.00 11.53 56 ARG A O 10
ATOM 12770 N N . ARG A 1 57 ? -9.667 -5.549 0.886 1.00 33.54 57 ARG A N 10
ATOM 12771 C CA . ARG A 1 57 ? -8.585 -4.914 0.139 1.00 51.31 57 ARG A CA 10
ATOM 12772 C C . ARG A 1 57 ? -7.589 -4.326 1.149 1.00 73.44 57 ARG A C 10
ATOM 12773 O O . ARG A 1 57 ? -6.381 -4.447 0.942 1.00 20.31 57 ARG A O 10
ATOM 12794 N N . MET A 1 58 ? -8.080 -3.712 2.233 1.00 50.15 58 MET A N 10
ATOM 12795 C CA . MET A 1 58 ? -7.249 -3.146 3.283 1.00 43.12 58 MET A CA 10
ATOM 12796 C C . MET A 1 58 ? -6.534 -4.289 3.996 1.00 42.34 58 MET A C 10
ATOM 12797 O O . MET A 1 58 ? -5.317 -4.226 4.104 1.00 31.13 58 MET A O 10
ATOM 12811 N N . ASP A 1 59 ? -7.240 -5.341 4.427 1.00 15.12 59 ASP A N 10
ATOM 12812 C CA . ASP A 1 59 ? -6.666 -6.500 5.129 1.00 13.32 59 ASP A CA 10
ATOM 12813 C C . ASP A 1 59 ? -5.487 -7.062 4.340 1.00 63.51 59 ASP A C 10
ATOM 12814 O O . ASP A 1 59 ? -4.412 -7.274 4.895 1.00 3.12 59 ASP A O 10
ATOM 12823 N N . ILE A 1 60 ? -5.682 -7.278 3.035 1.00 20.31 60 ILE A N 10
ATOM 12824 C CA . ILE A 1 60 ? -4.695 -7.817 2.105 1.00 22.20 60 ILE A CA 10
ATOM 12825 C C . ILE A 1 60 ? -3.467 -6.908 2.015 1.00 21.42 60 ILE A C 10
ATOM 12826 O O . ILE A 1 60 ? -2.371 -7.407 1.752 1.00 65.30 60 ILE A O 10
ATOM 12842 N N . ALA A 1 61 ? -3.623 -5.594 2.184 1.00 11.14 61 ALA A N 10
ATOM 12843 C CA . ALA A 1 61 ? -2.513 -4.655 2.150 1.00 44.04 61 ALA A CA 10
ATOM 12844 C C . ALA A 1 61 ? -1.846 -4.612 3.531 1.00 20.01 61 ALA A C 10
ATOM 12845 O O . ALA A 1 61 ? -0.623 -4.539 3.614 1.00 31.12 61 ALA A O 10
ATOM 12852 N N . LEU A 1 62 ? -2.633 -4.675 4.612 1.00 4.25 62 LEU A N 10
ATOM 12853 C CA . LEU A 1 62 ? -2.144 -4.635 5.996 1.00 14.00 62 LEU A CA 10
ATOM 12854 C C . LEU A 1 62 ? -1.343 -5.889 6.308 1.00 41.30 62 LEU A C 10
ATOM 12855 O O . LEU A 1 62 ? -0.380 -5.857 7.076 1.00 23.54 62 LEU A O 10
ATOM 12871 N N . LEU A 1 63 ? -1.703 -7.002 5.674 1.00 62.11 63 LEU A N 10
ATOM 12872 C CA . LEU A 1 63 ? -1.027 -8.277 5.828 1.00 74.32 63 LEU A CA 10
ATOM 12873 C C . LEU A 1 63 ? 0.412 -8.186 5.322 1.00 54.55 63 LEU A C 10
ATOM 12874 O O . LEU A 1 63 ? 1.204 -9.075 5.615 1.00 75.54 63 LEU A O 10
ATOM 12890 N N . GLN A 1 64 ? 0.770 -7.119 4.602 1.00 11.55 64 GLN A N 10
ATOM 12891 C CA . GLN A 1 64 ? 2.097 -6.896 4.053 1.00 14.45 64 GLN A CA 10
ATOM 12892 C C . GLN A 1 64 ? 2.996 -6.131 5.045 1.00 54.35 64 GLN A C 10
ATOM 12893 O O . GLN A 1 64 ? 4.111 -5.741 4.710 1.00 62.35 64 GLN A O 10
ATOM 12907 N N . HIS A 1 65 ? 2.523 -5.850 6.261 1.00 61.22 65 HIS A N 10
ATOM 12908 C CA . HIS A 1 65 ? 3.283 -5.176 7.294 1.00 35.34 65 HIS A CA 10
ATOM 12909 C C . HIS A 1 65 ? 4.375 -6.153 7.702 1.00 34.11 65 HIS A C 10
ATOM 12910 O O . HIS A 1 65 ? 4.093 -7.288 8.104 1.00 52.41 65 HIS A O 10
ATOM 12924 N N . GLY A 1 66 ? 5.615 -5.722 7.543 1.00 1.45 66 GLY A N 10
ATOM 12925 C CA . GLY A 1 66 ? 6.795 -6.502 7.882 1.00 60.35 66 GLY A CA 10
ATOM 12926 C C . GLY A 1 66 ? 7.322 -7.332 6.718 1.00 53.24 66 GLY A C 10
ATOM 12927 O O . GLY A 1 66 ? 8.183 -8.180 6.955 1.00 21.13 66 GLY A O 10
ATOM 12931 N N . THR A 1 67 ? 6.820 -7.159 5.490 1.00 61.51 67 THR A N 10
ATOM 12932 C CA . THR A 1 67 ? 7.331 -7.940 4.375 1.00 65.00 67 THR A CA 10
ATOM 12933 C C . THR A 1 67 ? 8.766 -7.528 4.067 1.00 71.41 67 THR A C 10
ATOM 12934 O O . THR A 1 67 ? 9.160 -6.370 4.229 1.00 1.50 67 THR A O 10
ATOM 12945 N N . LEU A 1 68 ? 9.578 -8.507 3.677 1.00 63.34 68 LEU A N 10
ATOM 12946 C CA . LEU A 1 68 ? 10.952 -8.272 3.293 1.00 31.15 68 LEU A CA 10
ATOM 12947 C C . LEU A 1 68 ? 10.839 -8.096 1.791 1.00 14.22 68 LEU A C 10
ATOM 12948 O O . LEU A 1 68 ? 10.582 -9.054 1.062 1.00 54.03 68 LEU A O 10
ATOM 12964 N N . LEU A 1 69 ? 10.995 -6.867 1.333 1.00 61.53 69 LEU A N 10
ATOM 12965 C CA . LEU A 1 69 ? 10.918 -6.498 -0.070 1.00 62.14 69 LEU A CA 10
ATOM 12966 C C . LEU A 1 69 ? 12.332 -6.141 -0.448 1.00 54.24 69 LEU A C 10
ATOM 12967 O O . LEU A 1 69 ? 12.870 -5.175 0.085 1.00 41.11 69 LEU A O 10
ATOM 12983 N N . LYS A 1 70 ? 12.938 -6.935 -1.331 1.00 73.00 70 LYS A N 10
ATOM 12984 C CA . LYS A 1 70 ? 14.319 -6.753 -1.780 1.00 35.11 70 LYS A CA 10
ATOM 12985 C C . LYS A 1 70 ? 15.239 -6.637 -0.558 1.00 23.44 70 LYS A C 10
ATOM 12986 O O . LYS A 1 70 ? 16.039 -5.714 -0.434 1.00 25.51 70 LYS A O 10
ATOM 13005 N N . GLU A 1 71 ? 15.063 -7.594 0.357 1.00 64.53 71 GLU A N 10
ATOM 13006 C CA . GLU A 1 71 ? 15.789 -7.765 1.618 1.00 65.52 71 GLU A CA 10
ATOM 13007 C C . GLU A 1 71 ? 15.651 -6.581 2.586 1.00 51.13 71 GLU A C 10
ATOM 13008 O O . GLU A 1 71 ? 16.563 -6.290 3.369 1.00 41.32 71 GLU A O 10
ATOM 13020 N N . LYS A 1 72 ? 14.501 -5.903 2.568 1.00 34.31 72 LYS A N 10
ATOM 13021 C CA . LYS A 1 72 ? 14.220 -4.754 3.423 1.00 13.45 72 LYS A CA 10
ATOM 13022 C C . LYS A 1 72 ? 12.876 -4.924 4.103 1.00 4.25 72 LYS A C 10
ATOM 13023 O O . LYS A 1 72 ? 11.861 -5.022 3.423 1.00 71.51 72 LYS A O 10
ATOM 13042 N N . LYS A 1 73 ? 12.877 -4.984 5.437 1.00 72.42 73 LYS A N 10
ATOM 13043 C CA . LYS A 1 73 ? 11.684 -5.136 6.266 1.00 2.40 73 LYS A CA 10
ATOM 13044 C C . LYS A 1 73 ? 10.884 -3.838 6.190 1.00 34.22 73 LYS A C 10
ATOM 13045 O O . LYS A 1 73 ? 11.238 -2.837 6.822 1.00 11.11 73 LYS A O 10
ATOM 13064 N N . ILE A 1 74 ? 9.834 -3.808 5.391 1.00 13.42 74 ILE A N 10
ATOM 13065 C CA . ILE A 1 74 ? 9.000 -2.621 5.259 1.00 14.42 74 ILE A CA 10
ATOM 13066 C C . ILE A 1 74 ? 7.834 -2.704 6.244 1.00 54.41 74 ILE A C 10
ATOM 13067 O O . ILE A 1 74 ? 7.564 -3.753 6.819 1.00 54.33 74 ILE A O 10
ATOM 13083 N N . ASN A 1 75 ? 7.145 -1.590 6.462 1.00 1.42 75 ASN A N 10
ATOM 13084 C CA . ASN A 1 75 ? 6.004 -1.482 7.384 1.00 65.32 75 ASN A CA 10
ATOM 13085 C C . ASN A 1 75 ? 4.784 -0.917 6.687 1.00 44.45 75 ASN A C 10
ATOM 13086 O O . ASN A 1 75 ? 4.946 -0.197 5.707 1.00 44.41 75 ASN A O 10
ATOM 13097 N N . VAL A 1 76 ? 3.588 -1.201 7.215 1.00 21.33 76 VAL A N 10
ATOM 13098 C CA . VAL A 1 76 ? 2.300 -0.763 6.681 1.00 41.11 76 VAL A CA 10
ATOM 13099 C C . VAL A 1 76 ? 1.366 -0.315 7.818 1.00 4.04 76 VAL A C 10
ATOM 13100 O O . VAL A 1 76 ? 1.463 -0.848 8.924 1.00 50.34 76 VAL A O 10
ATOM 13113 N N . GLU A 1 77 ? 0.466 0.645 7.574 1.00 63.31 77 GLU A N 10
ATOM 13114 C CA . GLU A 1 77 ? -0.518 1.138 8.541 1.00 71.32 77 GLU A CA 10
ATOM 13115 C C . GLU A 1 77 ? -1.627 1.940 7.843 1.00 64.53 77 GLU A C 10
ATOM 13116 O O . GLU A 1 77 ? -1.581 2.154 6.631 1.00 54.32 77 GLU A O 10
ATOM 13128 N N . LEU A 1 78 ? -2.657 2.334 8.597 1.00 54.33 78 LEU A N 10
ATOM 13129 C CA . LEU A 1 78 ? -3.804 3.110 8.123 1.00 23.23 78 LEU A CA 10
ATOM 13130 C C . LEU A 1 78 ? -3.520 4.597 8.283 1.00 71.20 78 LEU A C 10
ATOM 13131 O O . LEU A 1 78 ? -2.929 5.016 9.279 1.00 55.33 78 LEU A O 10
ATOM 13147 N N . THR A 1 79 ? -4.060 5.412 7.381 1.00 60.20 79 THR A N 10
ATOM 13148 C CA . THR A 1 79 ? -3.870 6.858 7.398 1.00 1.32 79 THR A CA 10
ATOM 13149 C C . THR A 1 79 ? -5.110 7.568 6.854 1.00 43.43 79 THR A C 10
ATOM 13150 O O . THR A 1 79 ? -5.152 7.934 5.685 1.00 43.32 79 THR A O 10
ATOM 13161 N N . VAL A 1 80 ? -6.125 7.773 7.687 1.00 61.14 80 VAL A N 10
ATOM 13162 C CA . VAL A 1 80 ? -7.377 8.440 7.323 1.00 10.11 80 VAL A CA 10
ATOM 13163 C C . VAL A 1 80 ? -7.995 8.971 8.628 1.00 13.24 80 VAL A C 10
ATOM 13164 O O . VAL A 1 80 ? -7.557 8.571 9.714 1.00 64.41 80 VAL A O 10
ATOM 13177 N N . GLY A 1 81 ? -8.973 9.883 8.569 1.00 43.33 81 GLY A N 10
ATOM 13178 C CA . GLY A 1 81 ? -9.592 10.437 9.767 1.00 62.55 81 GLY A CA 10
ATOM 13179 C C . GLY A 1 81 ? -11.022 10.893 9.522 1.00 40.23 81 GLY A C 10
ATOM 13180 O O . GLY A 1 81 ? -11.229 11.974 8.968 1.00 13.21 81 GLY A O 10
ATOM 13184 N N . GLY A 1 82 ? -12.001 10.086 9.934 1.00 41.31 82 GLY A N 10
ATOM 13185 C CA . GLY A 1 82 ? -13.421 10.379 9.802 1.00 42.04 82 GLY A CA 10
ATOM 13186 C C . GLY A 1 82 ? -13.952 9.802 8.518 1.00 70.13 82 GLY A C 10
ATOM 13187 O O . GLY A 1 82 ? -13.965 10.513 7.496 1.00 51.22 82 GLY A O 10
ATOM 13191 N N . GLY A 1 1 ? -13.701 9.008 5.226 1.00 11.44 1 GLY A N 11
ATOM 13192 C CA . GLY A 1 1 ? -14.492 9.298 4.021 1.00 64.53 1 GLY A CA 11
ATOM 13193 C C . GLY A 1 1 ? -14.372 8.150 3.032 1.00 54.54 1 GLY A C 11
ATOM 13194 O O . GLY A 1 1 ? -13.829 7.107 3.378 1.00 10.21 1 GLY A O 11
ATOM 13198 N N . ASN A 1 2 ? -14.854 8.302 1.792 1.00 64.23 2 ASN A N 11
ATOM 13199 C CA . ASN A 1 2 ? -14.783 7.220 0.799 1.00 63.21 2 ASN A CA 11
ATOM 13200 C C . ASN A 1 2 ? -13.386 6.907 0.282 1.00 23.41 2 ASN A C 11
ATOM 13201 O O . ASN A 1 2 ? -13.210 5.899 -0.397 1.00 23.33 2 ASN A O 11
ATOM 13212 N N . ARG A 1 3 ? -12.394 7.723 0.608 1.00 75.42 3 ARG A N 11
ATOM 13213 C CA . ARG A 1 3 ? -11.028 7.551 0.124 1.00 73.11 3 ARG A CA 11
ATOM 13214 C C . ARG A 1 3 ? -10.036 7.369 1.260 1.00 10.52 3 ARG A C 11
ATOM 13215 O O . ARG A 1 3 ? -9.697 8.318 1.978 1.00 31.02 3 ARG A O 11
ATOM 13236 N N . PHE A 1 4 ? -9.620 6.126 1.418 1.00 34.42 4 PHE A N 11
ATOM 13237 C CA . PHE A 1 4 ? -8.671 5.601 2.395 1.00 72.01 4 PHE A CA 11
ATOM 13238 C C . PHE A 1 4 ? -7.293 5.486 1.743 1.00 60.51 4 PHE A C 11
ATOM 13239 O O . PHE A 1 4 ? -7.196 5.358 0.519 1.00 32.42 4 PHE A O 11
ATOM 13256 N N . ILE A 1 5 ? -6.232 5.574 2.549 1.00 2.24 5 ILE A N 11
ATOM 13257 C CA . ILE A 1 5 ? -4.836 5.481 2.134 1.00 42.11 5 ILE A CA 11
ATOM 13258 C C . ILE A 1 5 ? -4.075 4.567 3.105 1.00 70.32 5 ILE A C 11
ATOM 13259 O O . ILE A 1 5 ? -4.351 4.556 4.305 1.00 41.20 5 ILE A O 11
ATOM 13275 N N . VAL A 1 6 ? -3.082 3.832 2.620 1.00 4.04 6 VAL A N 11
ATOM 13276 C CA . VAL A 1 6 ? -2.251 2.938 3.413 1.00 62.31 6 VAL A CA 11
ATOM 13277 C C . VAL A 1 6 ? -0.846 3.538 3.404 1.00 32.22 6 VAL A C 11
ATOM 13278 O O . VAL A 1 6 ? -0.349 3.961 2.352 1.00 61.12 6 VAL A O 11
ATOM 13291 N N . PHE A 1 7 ? -0.262 3.642 4.597 1.00 23.31 7 PHE A N 11
ATOM 13292 C CA . PHE A 1 7 ? 1.061 4.168 4.864 1.00 14.23 7 PHE A CA 11
ATOM 13293 C C . PHE A 1 7 ? 2.009 2.986 4.821 1.00 42.12 7 PHE A C 11
ATOM 13294 O O . PHE A 1 7 ? 1.940 2.136 5.705 1.00 3.53 7 PHE A O 11
ATOM 13311 N N . VAL A 1 8 ? 2.851 2.882 3.801 1.00 52.51 8 VAL A N 11
ATOM 13312 C CA . VAL A 1 8 ? 3.802 1.785 3.690 1.00 62.11 8 VAL A CA 11
ATOM 13313 C C . VAL A 1 8 ? 5.170 2.440 3.776 1.00 4.31 8 VAL A C 11
ATOM 13314 O O . VAL A 1 8 ? 5.386 3.391 3.031 1.00 3.50 8 VAL A O 11
ATOM 13327 N N . GLY A 1 9 ? 6.066 2.013 4.674 1.00 12.30 9 GLY A N 11
ATOM 13328 C CA . GLY A 1 9 ? 7.398 2.607 4.810 1.00 42.14 9 GLY A CA 11
ATOM 13329 C C . GLY A 1 9 ? 8.496 1.556 4.916 1.00 53.11 9 GLY A C 11
ATOM 13330 O O . GLY A 1 9 ? 8.225 0.354 4.871 1.00 30.43 9 GLY A O 11
ATOM 13334 N N . SER A 1 10 ? 9.739 2.022 5.045 1.00 5.55 10 SER A N 11
ATOM 13335 C CA . SER A 1 10 ? 10.954 1.216 5.132 1.00 4.11 10 SER A CA 11
ATOM 13336 C C . SER A 1 10 ? 11.293 0.553 3.784 1.00 61.53 10 SER A C 11
ATOM 13337 O O . SER A 1 10 ? 12.049 -0.421 3.725 1.00 53.31 10 SER A O 11
ATOM 13345 N N . LEU A 1 11 ? 10.741 1.076 2.684 1.00 25.32 11 LEU A N 11
ATOM 13346 C CA . LEU A 1 11 ? 10.952 0.552 1.340 1.00 54.53 11 LEU A CA 11
ATOM 13347 C C . LEU A 1 11 ? 12.441 0.615 0.960 1.00 14.03 11 LEU A C 11
ATOM 13348 O O . LEU A 1 11 ? 13.130 1.552 1.377 1.00 10.15 11 LEU A O 11
ATOM 13364 N N . PRO A 1 12 ? 12.931 -0.337 0.145 1.00 25.41 12 PRO A N 11
ATOM 13365 C CA . PRO A 1 12 ? 14.325 -0.408 -0.277 1.00 72.12 12 PRO A CA 11
ATOM 13366 C C . PRO A 1 12 ? 14.786 0.763 -1.140 1.00 52.24 12 PRO A C 11
ATOM 13367 O O . PRO A 1 12 ? 14.005 1.377 -1.866 1.00 42.32 12 PRO A O 11
ATOM 13378 N N . ARG A 1 13 ? 16.101 0.991 -1.144 1.00 43.21 13 ARG A N 11
ATOM 13379 C CA . ARG A 1 13 ? 16.760 2.047 -1.914 1.00 64.20 13 ARG A CA 11
ATOM 13380 C C . ARG A 1 13 ? 16.552 1.877 -3.420 1.00 13.50 13 ARG A C 11
ATOM 13381 O O . ARG A 1 13 ? 16.565 2.873 -4.141 1.00 34.11 13 ARG A O 11
ATOM 13402 N N . ASP A 1 14 ? 16.358 0.641 -3.883 1.00 31.20 14 ASP A N 11
ATOM 13403 C CA . ASP A 1 14 ? 16.157 0.304 -5.292 1.00 74.53 14 ASP A CA 11
ATOM 13404 C C . ASP A 1 14 ? 14.709 -0.095 -5.600 1.00 31.04 14 ASP A C 11
ATOM 13405 O O . ASP A 1 14 ? 14.441 -0.819 -6.562 1.00 22.21 14 ASP A O 11
ATOM 13414 N N . ILE A 1 15 ? 13.755 0.296 -4.743 1.00 43.34 15 ILE A N 11
ATOM 13415 C CA . ILE A 1 15 ? 12.338 -0.000 -4.944 1.00 34.55 15 ILE A CA 11
ATOM 13416 C C . ILE A 1 15 ? 11.861 0.508 -6.319 1.00 45.13 15 ILE A C 11
ATOM 13417 O O . ILE A 1 15 ? 12.303 1.562 -6.776 1.00 44.24 15 ILE A O 11
ATOM 13433 N N . THR A 1 16 ? 10.970 -0.231 -6.985 1.00 51.12 16 THR A N 11
ATOM 13434 C CA . THR A 1 16 ? 10.407 0.121 -8.286 1.00 60.11 16 THR A CA 11
ATOM 13435 C C . THR A 1 16 ? 8.883 0.038 -8.228 1.00 21.51 16 THR A C 11
ATOM 13436 O O . THR A 1 16 ? 8.339 -0.733 -7.432 1.00 23.51 16 THR A O 11
ATOM 13447 N N . ALA A 1 17 ? 8.199 0.792 -9.095 1.00 22.04 17 ALA A N 11
ATOM 13448 C CA . ALA A 1 17 ? 6.744 0.811 -9.199 1.00 63.33 17 ALA A CA 11
ATOM 13449 C C . ALA A 1 17 ? 6.251 -0.588 -9.569 1.00 74.22 17 ALA A C 11
ATOM 13450 O O . ALA A 1 17 ? 5.173 -0.997 -9.147 1.00 62.13 17 ALA A O 11
ATOM 13457 N N . VAL A 1 18 ? 7.070 -1.339 -10.310 1.00 12.43 18 VAL A N 11
ATOM 13458 C CA . VAL A 1 18 ? 6.783 -2.690 -10.744 1.00 73.42 18 VAL A CA 11
ATOM 13459 C C . VAL A 1 18 ? 6.575 -3.582 -9.523 1.00 55.44 18 VAL A C 11
ATOM 13460 O O . VAL A 1 18 ? 5.597 -4.331 -9.472 1.00 51.44 18 VAL A O 11
ATOM 13473 N N . GLU A 1 19 ? 7.494 -3.509 -8.556 1.00 11.20 19 GLU A N 11
ATOM 13474 C CA . GLU A 1 19 ? 7.439 -4.298 -7.333 1.00 72.53 19 GLU A CA 11
ATOM 13475 C C . GLU A 1 19 ? 6.292 -3.828 -6.444 1.00 63.15 19 GLU A C 11
ATOM 13476 O O . GLU A 1 19 ? 5.728 -4.619 -5.688 1.00 62.50 19 GLU A O 11
ATOM 13488 N N . LEU A 1 20 ? 5.935 -2.548 -6.525 1.00 14.13 20 LEU A N 11
ATOM 13489 C CA . LEU A 1 20 ? 4.843 -1.975 -5.758 1.00 1.10 20 LEU A CA 11
ATOM 13490 C C . LEU A 1 20 ? 3.542 -2.553 -6.287 1.00 21.31 20 LEU A C 11
ATOM 13491 O O . LEU A 1 20 ? 2.727 -3.045 -5.503 1.00 25.31 20 LEU A O 11
ATOM 13507 N N . GLN A 1 21 ? 3.333 -2.492 -7.604 1.00 45.32 21 GLN A N 11
ATOM 13508 C CA . GLN A 1 21 ? 2.137 -3.022 -8.233 1.00 61.32 21 GLN A CA 11
ATOM 13509 C C . GLN A 1 21 ? 2.052 -4.510 -7.903 1.00 30.10 21 GLN A C 11
ATOM 13510 O O . GLN A 1 21 ? 1.010 -4.963 -7.455 1.00 72.44 21 GLN A O 11
ATOM 13524 N N . ASN A 1 22 ? 3.166 -5.237 -8.029 1.00 24.41 22 ASN A N 11
ATOM 13525 C CA . ASN A 1 22 ? 3.279 -6.668 -7.765 1.00 14.31 22 ASN A CA 11
ATOM 13526 C C . ASN A 1 22 ? 2.841 -7.068 -6.354 1.00 62.12 22 ASN A C 11
ATOM 13527 O O . ASN A 1 22 ? 2.080 -8.022 -6.211 1.00 63.10 22 ASN A O 11
ATOM 13538 N N . HIS A 1 23 ? 3.297 -6.381 -5.307 1.00 34.33 23 HIS A N 11
ATOM 13539 C CA . HIS A 1 23 ? 2.932 -6.722 -3.929 1.00 74.32 23 HIS A CA 11
ATOM 13540 C C . HIS A 1 23 ? 1.433 -6.540 -3.686 1.00 41.43 23 HIS A C 11
ATOM 13541 O O . HIS A 1 23 ? 0.711 -7.463 -3.300 1.00 74.43 23 HIS A O 11
ATOM 13555 N N . PHE A 1 24 ? 0.954 -5.328 -3.949 1.00 15.21 24 PHE A N 11
ATOM 13556 C CA . PHE A 1 24 ? -0.429 -4.906 -3.763 1.00 43.21 24 PHE A CA 11
ATOM 13557 C C . PHE A 1 24 ? -1.375 -5.342 -4.874 1.00 75.34 24 PHE A C 11
ATOM 13558 O O . PHE A 1 24 ? -2.558 -5.008 -4.843 1.00 2.31 24 PHE A O 11
ATOM 13575 N N . LYS A 1 25 ? -0.926 -6.191 -5.800 1.00 63.10 25 LYS A N 11
ATOM 13576 C CA . LYS A 1 25 ? -1.735 -6.689 -6.894 1.00 4.35 25 LYS A CA 11
ATOM 13577 C C . LYS A 1 25 ? -2.998 -7.359 -6.360 1.00 65.31 25 LYS A C 11
ATOM 13578 O O . LYS A 1 25 ? -4.071 -7.145 -6.918 1.00 33.24 25 LYS A O 11
ATOM 13597 N N . ASN A 1 26 ? -2.895 -8.113 -5.258 1.00 43.42 26 ASN A N 11
ATOM 13598 C CA . ASN A 1 26 ? -4.028 -8.809 -4.652 1.00 35.25 26 ASN A CA 11
ATOM 13599 C C . ASN A 1 26 ? -4.919 -7.882 -3.802 1.00 61.54 26 ASN A C 11
ATOM 13600 O O . ASN A 1 26 ? -6.044 -8.253 -3.459 1.00 72.44 26 ASN A O 11
ATOM 13611 N N . SER A 1 27 ? -4.450 -6.687 -3.436 1.00 73.23 27 SER A N 11
ATOM 13612 C CA . SER A 1 27 ? -5.212 -5.716 -2.647 1.00 30.34 27 SER A CA 11
ATOM 13613 C C . SER A 1 27 ? -5.775 -4.596 -3.537 1.00 44.21 27 SER A C 11
ATOM 13614 O O . SER A 1 27 ? -6.493 -3.741 -3.038 1.00 63.31 27 SER A O 11
ATOM 13622 N N . SER A 1 28 ? -5.494 -4.619 -4.844 1.00 4.33 28 SER A N 11
ATOM 13623 C CA . SER A 1 28 ? -5.955 -3.685 -5.872 1.00 44.31 28 SER A CA 11
ATOM 13624 C C . SER A 1 28 ? -6.045 -2.210 -5.423 1.00 22.21 28 SER A C 11
ATOM 13625 O O . SER A 1 28 ? -7.133 -1.720 -5.097 1.00 43.13 28 SER A O 11
ATOM 13633 N N . PRO A 1 29 ? -4.919 -1.480 -5.383 1.00 0.25 29 PRO A N 11
ATOM 13634 C CA . PRO A 1 29 ? -4.933 -0.075 -4.994 1.00 64.04 29 PRO A CA 11
ATOM 13635 C C . PRO A 1 29 ? -5.565 0.761 -6.110 1.00 23.52 29 PRO A C 11
ATOM 13636 O O . PRO A 1 29 ? -5.599 0.369 -7.278 1.00 61.31 29 PRO A O 11
ATOM 13647 N N . ASP A 1 30 ? -6.082 1.924 -5.747 1.00 52.04 30 ASP A N 11
ATOM 13648 C CA . ASP A 1 30 ? -6.702 2.871 -6.656 1.00 10.15 30 ASP A CA 11
ATOM 13649 C C . ASP A 1 30 ? -5.578 3.710 -7.252 1.00 11.35 30 ASP A C 11
ATOM 13650 O O . ASP A 1 30 ? -5.479 3.855 -8.474 1.00 13.44 30 ASP A O 11
ATOM 13659 N N . GLN A 1 31 ? -4.697 4.233 -6.392 1.00 72.53 31 GLN A N 11
ATOM 13660 C CA . GLN A 1 31 ? -3.553 5.046 -6.785 1.00 52.43 31 GLN A CA 11
ATOM 13661 C C . GLN A 1 31 ? -2.313 4.623 -5.993 1.00 31.53 31 GLN A C 11
ATOM 13662 O O . GLN A 1 31 ? -2.434 4.091 -4.888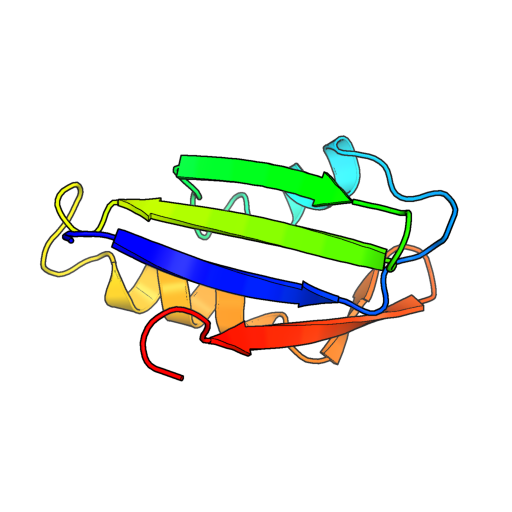 1.00 34.20 31 GLN A O 11
ATOM 13676 N N . ILE A 1 32 ? -1.126 4.861 -6.561 1.00 32.02 32 ILE A N 11
ATOM 13677 C CA . ILE A 1 32 ? 0.180 4.510 -6.015 1.00 24.42 32 ILE A CA 11
ATOM 13678 C C . ILE A 1 32 ? 1.148 5.691 -6.195 1.00 5.40 32 ILE A C 11
ATOM 13679 O O . ILE A 1 32 ? 1.196 6.286 -7.276 1.00 71.23 32 ILE A O 11
ATOM 13695 N N . ARG A 1 33 ? 1.890 6.056 -5.142 1.00 42.41 33 ARG A N 11
ATOM 13696 C CA . ARG A 1 33 ? 2.886 7.124 -5.091 1.00 11.04 33 ARG A CA 11
ATOM 13697 C C . ARG A 1 33 ? 4.059 6.685 -4.221 1.00 13.31 33 ARG A C 11
ATOM 13698 O O . ARG A 1 33 ? 3.878 6.619 -3.007 1.00 14.53 33 ARG A O 11
ATOM 13719 N N . LEU A 1 34 ? 5.227 6.385 -4.791 1.00 54.23 34 LEU A N 11
ATOM 13720 C CA . LEU A 1 34 ? 6.420 5.977 -4.045 1.00 63.13 34 LEU A CA 11
ATOM 13721 C C . LEU A 1 34 ? 7.285 7.216 -3.843 1.00 51.25 34 LEU A C 11
ATOM 13722 O O . LEU A 1 34 ? 7.666 7.875 -4.813 1.00 32.44 34 LEU A O 11
ATOM 13738 N N . ARG A 1 35 ? 7.591 7.559 -2.595 1.00 32.50 35 ARG A N 11
ATOM 13739 C CA . ARG A 1 35 ? 8.408 8.697 -2.197 1.00 33.23 35 ARG A CA 11
ATOM 13740 C C . ARG A 1 35 ? 9.711 8.131 -1.651 1.00 41.44 35 ARG A C 11
ATOM 13741 O O . ARG A 1 35 ? 9.857 7.895 -0.448 1.00 70.34 35 ARG A O 11
ATOM 13762 N N . ALA A 1 36 ? 10.656 7.880 -2.560 1.00 70.14 36 ALA A N 11
ATOM 13763 C CA . ALA A 1 36 ? 11.967 7.324 -2.241 1.00 71.43 36 ALA A CA 11
ATOM 13764 C C . ALA A 1 36 ? 12.715 8.159 -1.198 1.00 43.23 36 ALA A C 11
ATOM 13765 O O . ALA A 1 36 ? 13.381 7.588 -0.336 1.00 11.53 36 ALA A O 11
ATOM 13772 N N . ASP A 1 37 ? 12.509 9.481 -1.202 1.00 42.24 37 ASP A N 11
ATOM 13773 C CA . ASP A 1 37 ? 13.141 10.443 -0.288 1.00 52.10 37 ASP A CA 11
ATOM 13774 C C . ASP A 1 37 ? 12.891 10.125 1.194 1.00 54.34 37 ASP A C 11
ATOM 13775 O O . ASP A 1 37 ? 13.597 10.633 2.065 1.00 52.01 37 ASP A O 11
ATOM 13784 N N . LYS A 1 38 ? 11.871 9.317 1.501 1.00 4.44 38 LYS A N 11
ATOM 13785 C CA . LYS A 1 38 ? 11.519 8.881 2.853 1.00 62.10 38 LYS A CA 11
ATOM 13786 C C . LYS A 1 38 ? 11.291 7.364 2.888 1.00 51.32 38 LYS A C 11
ATOM 13787 O O . LYS A 1 38 ? 11.054 6.807 3.964 1.00 71.44 38 LYS A O 11
ATOM 13806 N N . GLY A 1 39 ? 11.405 6.669 1.751 1.00 30.31 39 GLY A N 11
ATOM 13807 C CA . GLY A 1 39 ? 11.227 5.229 1.642 1.00 40.30 39 GLY A CA 11
ATOM 13808 C C . GLY A 1 39 ? 9.817 4.825 2.037 1.00 72.11 39 GLY A C 11
ATOM 13809 O O . GLY A 1 39 ? 9.652 3.810 2.706 1.00 25.20 39 GLY A O 11
ATOM 13813 N N . ILE A 1 40 ? 8.820 5.624 1.660 1.00 72.11 40 ILE A N 11
ATOM 13814 C CA . ILE A 1 40 ? 7.413 5.403 1.952 1.00 34.44 40 ILE A CA 11
ATOM 13815 C C . ILE A 1 40 ? 6.602 5.475 0.670 1.00 51.14 40 ILE A C 11
ATOM 13816 O O . ILE A 1 40 ? 7.075 5.991 -0.345 1.00 33.41 40 ILE A O 11
ATOM 13832 N N . ALA A 1 41 ? 5.378 4.965 0.723 1.00 55.34 41 ALA A N 11
ATOM 13833 C CA . ALA A 1 41 ? 4.443 4.940 -0.375 1.00 40.44 41 ALA A CA 11
ATOM 13834 C C . ALA A 1 41 ? 3.042 5.260 0.146 1.00 12.15 41 ALA A C 11
ATOM 13835 O O . ALA A 1 41 ? 2.756 5.066 1.333 1.00 71.51 41 ALA A O 11
ATOM 13842 N N . PHE A 1 42 ? 2.177 5.770 -0.730 1.00 62.11 42 PHE A N 11
ATOM 13843 C CA . PHE A 1 42 ? 0.793 6.124 -0.427 1.00 14.24 42 PHE A CA 11
ATOM 13844 C C . PHE A 1 42 ? -0.066 5.331 -1.390 1.00 10.30 42 PHE A C 11
ATOM 13845 O O . PHE A 1 42 ? -0.085 5.622 -2.590 1.00 0.22 42 PHE A O 11
ATOM 13862 N N . LEU A 1 43 ? -0.700 4.276 -0.891 1.00 11.51 43 LEU A N 11
ATOM 13863 C CA . LEU A 1 43 ? -1.569 3.424 -1.689 1.00 41.31 43 LEU A CA 11
ATOM 13864 C C . LEU A 1 43 ? -2.971 3.825 -1.309 1.00 14.44 43 LEU A C 11
ATOM 13865 O O . LEU A 1 43 ? -3.357 3.664 -0.155 1.00 5.33 43 LEU A O 11
ATOM 13881 N N . GLU A 1 44 ? -3.680 4.438 -2.240 1.00 31.45 44 GLU A N 11
ATOM 13882 C CA . GLU A 1 44 ? -5.038 4.907 -2.037 1.00 13.15 44 GLU A CA 11
ATOM 13883 C C . GLU A 1 44 ? -6.016 3.813 -2.429 1.00 55.15 44 GLU A C 11
ATOM 13884 O O . GLU A 1 44 ? -5.677 2.943 -3.231 1.00 62.24 44 GLU A O 11
ATOM 13896 N N . PHE A 1 45 ? -7.236 3.880 -1.903 1.00 24.22 45 PHE A N 11
ATOM 13897 C CA . PHE A 1 45 ? -8.311 2.936 -2.141 1.00 61.44 45 PHE A CA 11
ATOM 13898 C C . PHE A 1 45 ? -9.614 3.719 -2.117 1.00 72.13 45 PHE A C 11
ATOM 13899 O O . PHE A 1 45 ? -9.799 4.568 -1.240 1.00 32.31 45 PHE A O 11
ATOM 13916 N N . ASP A 1 46 ? -10.491 3.495 -3.090 1.00 50.30 46 ASP A N 11
ATOM 13917 C CA . ASP A 1 46 ? -11.797 4.144 -3.158 1.00 62.14 46 ASP A CA 11
ATOM 13918 C C . ASP A 1 46 ? -12.790 3.090 -2.661 1.00 5.13 46 ASP A C 11
ATOM 13919 O O . ASP A 1 46 ? -12.806 1.959 -3.157 1.00 52.04 46 ASP A O 11
ATOM 13928 N N . ALA A 1 47 ? -13.542 3.426 -1.617 1.00 63.21 47 ALA A N 11
ATOM 13929 C CA . ALA A 1 47 ? -14.533 2.578 -0.982 1.00 53.03 47 ALA A CA 11
ATOM 13930 C C . ALA A 1 47 ? -15.747 2.388 -1.873 1.00 30.32 47 ALA A C 11
ATOM 13931 O O . ALA A 1 47 ? -16.500 1.434 -1.679 1.00 11.10 47 ALA A O 11
ATOM 13938 N N . ASP A 1 48 ? -15.992 3.309 -2.799 1.00 3.42 48 ASP A N 11
ATOM 13939 C CA . ASP A 1 48 ? -17.119 3.232 -3.711 1.00 63.34 48 ASP A CA 11
ATOM 13940 C C . ASP A 1 48 ? -16.763 2.341 -4.907 1.00 4.33 48 ASP A C 11
ATOM 13941 O O . ASP A 1 48 ? -17.649 1.820 -5.587 1.00 22.51 48 ASP A O 11
ATOM 13950 N N . LYS A 1 49 ? -15.462 2.110 -5.147 1.00 42.31 49 LYS A N 11
ATOM 13951 C CA . LYS A 1 49 ? -14.980 1.269 -6.242 1.00 73.41 49 LYS A CA 11
ATOM 13952 C C . LYS A 1 49 ? -15.318 -0.197 -6.006 1.00 15.25 49 LYS A C 11
ATOM 13953 O O . LYS A 1 49 ? -15.261 -0.971 -6.963 1.00 63.34 49 LYS A O 11
ATOM 13972 N N . ASP A 1 50 ? -15.613 -0.587 -4.767 1.00 10.45 50 ASP A N 11
ATOM 13973 C CA . ASP A 1 50 ? -15.990 -1.934 -4.364 1.00 5.23 50 ASP A CA 11
ATOM 13974 C C . ASP A 1 50 ? -16.510 -1.832 -2.929 1.00 44.13 50 ASP A C 11
ATOM 13975 O O . ASP A 1 50 ? -15.766 -2.017 -1.962 1.00 44.10 50 ASP A O 11
ATOM 13984 N N . ARG A 1 51 ? -17.798 -1.505 -2.792 1.00 54.43 51 ARG A N 11
ATOM 13985 C CA . ARG A 1 51 ? -18.508 -1.332 -1.523 1.00 74.34 51 ARG A CA 11
ATOM 13986 C C . ARG A 1 51 ? -18.274 -2.465 -0.532 1.00 25.50 51 ARG A C 11
ATOM 13987 O O . ARG A 1 51 ? -18.254 -2.191 0.670 1.00 22.11 51 ARG A O 11
ATOM 14008 N N . THR A 1 52 ? -18.085 -3.706 -0.993 1.00 11.42 52 THR A N 11
ATOM 14009 C CA . THR A 1 52 ? -17.869 -4.835 -0.101 1.00 64.34 52 THR A CA 11
ATOM 14010 C C . THR A 1 52 ? -16.424 -5.336 -0.118 1.00 21.30 52 THR A C 11
ATOM 14011 O O . THR A 1 52 ? -15.972 -5.899 0.885 1.00 3.42 52 THR A O 11
ATOM 14022 N N . GLY A 1 53 ? -15.648 -5.030 -1.159 1.00 23.31 53 GLY A N 11
ATOM 14023 C CA . GLY A 1 53 ? -14.270 -5.471 -1.290 1.00 24.31 53 GLY A CA 11
ATOM 14024 C C . GLY A 1 53 ? -13.250 -4.532 -0.682 1.00 61.31 53 GLY A C 11
ATOM 14025 O O . GLY A 1 53 ? -12.139 -4.988 -0.420 1.00 11.32 53 GLY A O 11
ATOM 14029 N N . ILE A 1 54 ? -13.591 -3.266 -0.418 1.00 2.02 54 ILE A N 11
ATOM 14030 C CA . ILE A 1 54 ? -12.691 -2.283 0.203 1.00 14.44 54 ILE A CA 11
ATOM 14031 C C . ILE A 1 54 ? -12.085 -2.891 1.483 1.00 34.34 54 ILE A C 11
ATOM 14032 O O . ILE A 1 54 ? -10.909 -2.716 1.785 1.00 34.04 54 ILE A O 11
ATOM 14048 N N . GLN A 1 55 ? -12.902 -3.672 2.191 1.00 62.50 55 GLN A N 11
ATOM 14049 C CA . GLN A 1 55 ? -12.613 -4.383 3.416 1.00 3.21 55 GLN A CA 11
ATOM 14050 C C . GLN A 1 55 ? -11.484 -5.401 3.198 1.00 42.34 55 GLN A C 11
ATOM 14051 O O . GLN A 1 55 ? -10.412 -5.286 3.786 1.00 3.11 55 GLN A O 11
ATOM 14065 N N . ARG A 1 56 ? -11.689 -6.385 2.319 1.00 75.41 56 ARG A N 11
ATOM 14066 C CA . ARG A 1 56 ? -10.680 -7.407 2.017 1.00 32.32 56 ARG A CA 11
ATOM 14067 C C . ARG A 1 56 ? -9.428 -6.743 1.449 1.00 71.04 56 ARG A C 11
ATOM 14068 O O . ARG A 1 56 ? -8.325 -7.215 1.706 1.00 21.02 56 ARG A O 11
ATOM 14089 N N . ARG A 1 57 ? -9.571 -5.671 0.663 1.00 72.43 57 ARG A N 11
ATOM 14090 C CA . ARG A 1 57 ? -8.436 -4.953 0.094 1.00 62.40 57 ARG A CA 11
ATOM 14091 C C . ARG A 1 57 ? -7.587 -4.418 1.247 1.00 42.13 57 ARG A C 11
ATOM 14092 O O . ARG A 1 57 ? -6.376 -4.642 1.240 1.00 75.12 57 ARG A O 11
ATOM 14113 N N . MET A 1 58 ? -8.213 -3.755 2.224 1.00 34.01 58 MET A N 11
ATOM 14114 C CA . MET A 1 58 ? -7.557 -3.203 3.404 1.00 42.24 58 MET A CA 11
ATOM 14115 C C . MET A 1 58 ? -6.833 -4.310 4.160 1.00 22.33 58 MET A C 11
ATOM 14116 O O . MET A 1 58 ? -5.640 -4.204 4.429 1.00 54.44 58 MET A O 11
ATOM 14130 N N . ASP A 1 59 ? -7.534 -5.407 4.439 1.00 62.05 59 ASP A N 11
ATOM 14131 C CA . ASP A 1 59 ? -7.006 -6.557 5.167 1.00 72.13 59 ASP A CA 11
ATOM 14132 C C . ASP A 1 59 ? -5.766 -7.134 4.491 1.00 32.35 59 ASP A C 11
ATOM 14133 O O . ASP A 1 59 ? -4.789 -7.464 5.159 1.00 74.20 59 ASP A O 11
ATOM 14142 N N . ILE A 1 60 ? -5.793 -7.289 3.168 1.00 73.11 60 ILE A N 11
ATOM 14143 C CA . ILE A 1 60 ? -4.675 -7.833 2.405 1.00 14.32 60 ILE A CA 11
ATOM 14144 C C . ILE A 1 60 ? -3.530 -6.818 2.409 1.00 44.20 60 ILE A C 11
ATOM 14145 O O . ILE A 1 60 ? -2.365 -7.225 2.420 1.00 45.14 60 ILE A O 11
ATOM 14161 N N . ALA A 1 61 ? -3.824 -5.514 2.393 1.00 51.43 61 ALA A N 11
ATOM 14162 C CA . ALA A 1 61 ? -2.790 -4.494 2.433 1.00 4.20 61 ALA A CA 11
ATOM 14163 C C . ALA A 1 61 ? -2.102 -4.588 3.800 1.00 33.42 61 ALA A C 11
ATOM 14164 O O . ALA A 1 61 ? -0.874 -4.625 3.857 1.00 52.55 61 ALA A O 11
ATOM 14171 N N . LEU A 1 62 ? -2.881 -4.696 4.888 1.00 33.41 62 LEU A N 11
ATOM 14172 C CA . LEU A 1 62 ? -2.375 -4.805 6.259 1.00 11.24 62 LEU A CA 11
ATOM 14173 C C . LEU A 1 62 ? -1.467 -6.022 6.420 1.00 54.04 62 LEU A C 11
ATOM 14174 O O . LEU A 1 62 ? -0.532 -5.986 7.219 1.00 62.23 62 LEU A O 11
ATOM 14190 N N . LEU A 1 63 ? -1.722 -7.109 5.686 1.00 50.01 63 LEU A N 11
ATOM 14191 C CA . LEU A 1 63 ? -0.909 -8.318 5.761 1.00 14.11 63 LEU A CA 11
ATOM 14192 C C . LEU A 1 63 ? 0.509 -8.097 5.229 1.00 51.24 63 LEU A C 11
ATOM 14193 O O . LEU A 1 63 ? 1.342 -8.983 5.406 1.00 54.05 63 LEU A O 11
ATOM 14209 N N . GLN A 1 64 ? 0.825 -6.956 4.602 1.00 11.12 64 GLN A N 11
ATOM 14210 C CA . GLN A 1 64 ? 2.173 -6.718 4.094 1.00 64.11 64 GLN A CA 11
ATOM 14211 C C . GLN A 1 64 ? 3.090 -6.126 5.182 1.00 41.04 64 GLN A C 11
ATOM 14212 O O . GLN A 1 64 ? 4.280 -5.922 4.917 1.00 72.24 64 GLN A O 11
ATOM 14226 N N . HIS A 1 65 ? 2.575 -5.857 6.392 1.00 74.23 65 HIS A N 11
ATOM 14227 C CA . HIS A 1 65 ? 3.330 -5.311 7.516 1.00 52.42 65 HIS A CA 11
ATOM 14228 C C . HIS A 1 65 ? 4.393 -6.330 7.910 1.00 64.33 65 HIS A C 11
ATOM 14229 O O . HIS A 1 65 ? 4.087 -7.423 8.395 1.00 72.53 65 HIS A O 11
ATOM 14243 N N . GLY A 1 66 ? 5.652 -5.976 7.684 1.00 42.42 66 GLY A N 11
ATOM 14244 C CA . GLY A 1 66 ? 6.811 -6.814 7.981 1.00 64.40 66 GLY A CA 11
ATOM 14245 C C . GLY A 1 66 ? 7.282 -7.673 6.809 1.00 23.41 66 GLY A C 11
ATOM 14246 O O . GLY A 1 66 ? 8.087 -8.584 7.009 1.00 41.45 66 GLY A O 11
ATOM 14250 N N . THR A 1 67 ? 6.776 -7.462 5.593 1.00 3.15 67 THR A N 11
ATOM 14251 C CA . THR A 1 67 ? 7.232 -8.260 4.460 1.00 1.11 67 THR A CA 11
ATOM 14252 C C . THR A 1 67 ? 8.628 -7.791 4.029 1.00 23.15 67 THR A C 11
ATOM 14253 O O . THR A 1 67 ? 8.967 -6.607 4.136 1.00 35.23 67 THR A O 11
ATOM 14264 N N . LEU A 1 68 ? 9.485 -8.731 3.616 1.00 75.04 68 LEU A N 11
ATOM 14265 C CA . LEU A 1 68 ? 10.835 -8.430 3.159 1.00 0.33 68 LEU A CA 11
ATOM 14266 C C . LEU A 1 68 ? 10.743 -8.146 1.673 1.00 65.51 68 LEU A C 11
ATOM 14267 O O . LEU A 1 68 ? 10.476 -9.048 0.883 1.00 42.10 68 LEU A O 11
ATOM 14283 N N . LEU A 1 69 ? 10.918 -6.890 1.294 1.00 22.42 69 LEU A N 11
ATOM 14284 C CA . LEU A 1 69 ? 10.882 -6.421 -0.082 1.00 71.24 69 LEU A CA 11
ATOM 14285 C C . LEU A 1 69 ? 12.304 -6.040 -0.411 1.00 44.33 69 LEU A C 11
ATOM 14286 O O . LEU A 1 69 ? 12.856 -5.162 0.248 1.00 51.12 69 LEU A O 11
ATOM 14302 N N . LYS A 1 70 ? 12.895 -6.686 -1.416 1.00 23.51 70 LYS A N 11
ATOM 14303 C CA . LYS A 1 70 ? 14.277 -6.447 -1.834 1.00 72.43 70 LYS A CA 11
ATOM 14304 C C . LYS A 1 70 ? 15.207 -6.395 -0.614 1.00 54.22 70 LYS A C 11
ATOM 14305 O O . LYS A 1 70 ? 15.977 -5.458 -0.422 1.00 5.22 70 LYS A O 11
ATOM 14324 N N . GLU A 1 71 ? 15.080 -7.403 0.242 1.00 0.15 71 GLU A N 11
ATOM 14325 C CA . GLU A 1 71 ? 15.832 -7.604 1.481 1.00 62.12 71 GLU A CA 11
ATOM 14326 C C . GLU A 1 71 ? 15.642 -6.534 2.580 1.00 70.11 71 GLU A C 11
ATOM 14327 O O . GLU A 1 71 ? 16.432 -6.479 3.531 1.00 3.34 71 GLU A O 11
ATOM 14339 N N . LYS A 1 72 ? 14.601 -5.701 2.506 1.00 72.31 72 LYS A N 11
ATOM 14340 C CA . LYS A 1 72 ? 14.296 -4.644 3.475 1.00 61.13 72 LYS A CA 11
ATOM 14341 C C . LYS A 1 72 ? 12.925 -4.926 4.069 1.00 72.14 72 LYS A C 11
ATOM 14342 O O . LYS A 1 72 ? 11.967 -5.142 3.327 1.00 3.14 72 LYS A O 11
ATOM 14361 N N . LYS A 1 73 ? 12.823 -4.974 5.399 1.00 52.31 73 LYS A N 11
ATOM 14362 C CA . LYS A 1 73 ? 11.560 -5.252 6.071 1.00 73.01 73 LYS A CA 11
ATOM 14363 C C . LYS A 1 73 ? 10.692 -4.002 6.105 1.00 12.23 73 LYS A C 11
ATOM 14364 O O . LYS A 1 73 ? 10.976 -3.061 6.849 1.00 12.21 73 LYS A O 11
ATOM 14383 N N . ILE A 1 74 ? 9.643 -3.977 5.296 1.00 41.43 74 ILE A N 11
ATOM 14384 C CA . ILE A 1 74 ? 8.720 -2.853 5.209 1.00 52.51 74 ILE A CA 11
ATOM 14385 C C . ILE A 1 74 ? 7.696 -2.872 6.347 1.00 70.34 74 ILE A C 11
ATOM 14386 O O . ILE A 1 74 ? 7.609 -3.836 7.108 1.00 11.21 74 ILE A O 11
ATOM 14402 N N . ASN A 1 75 ? 6.940 -1.789 6.487 1.00 12.41 75 ASN A N 11
ATOM 14403 C CA . ASN A 1 75 ? 5.881 -1.580 7.472 1.00 64.12 75 ASN A CA 11
ATOM 14404 C C . ASN A 1 75 ? 4.622 -1.132 6.752 1.00 60.32 75 ASN A C 11
ATOM 14405 O O . ASN A 1 75 ? 4.728 -0.584 5.657 1.00 3.15 75 ASN A O 11
ATOM 14416 N N . VAL A 1 76 ? 3.459 -1.305 7.383 1.00 62.03 76 VAL A N 11
ATOM 14417 C CA . VAL A 1 76 ? 2.157 -0.929 6.842 1.00 11.30 76 VAL A CA 11
ATOM 14418 C C . VAL A 1 76 ? 1.284 -0.395 7.983 1.00 64.33 76 VAL A C 11
ATOM 14419 O O . VAL A 1 76 ? 1.135 -1.086 8.987 1.00 23.20 76 VAL A O 11
ATOM 14432 N N . GLU A 1 77 ? 0.702 0.798 7.839 1.00 33.13 77 GLU A N 11
ATOM 14433 C CA . GLU A 1 77 ? -0.159 1.433 8.838 1.00 52.24 77 GLU A CA 11
ATOM 14434 C C . GLU A 1 77 ? -1.289 2.206 8.123 1.00 13.41 77 GLU A C 11
ATOM 14435 O O . GLU A 1 77 ? -1.303 2.301 6.892 1.00 2.14 77 GLU A O 11
ATOM 14447 N N . LEU A 1 78 ? -2.261 2.743 8.871 1.00 75.21 78 LEU A N 11
ATOM 14448 C CA . LEU A 1 78 ? -3.392 3.504 8.331 1.00 71.30 78 LEU A CA 11
ATOM 14449 C C . LEU A 1 78 ? -3.041 4.990 8.249 1.00 31.34 78 LEU A C 11
ATOM 14450 O O . LEU A 1 78 ? -2.292 5.487 9.087 1.00 2.31 78 LEU A O 11
ATOM 14466 N N . THR A 1 79 ? -3.647 5.720 7.312 1.00 41.54 79 THR A N 11
ATOM 14467 C CA . THR A 1 79 ? -3.419 7.156 7.088 1.00 71.14 79 THR A CA 11
ATOM 14468 C C . THR A 1 79 ? -4.699 7.720 6.455 1.00 21.41 79 THR A C 11
ATOM 14469 O O . THR A 1 79 ? -4.826 7.854 5.241 1.00 32.12 79 THR A O 11
ATOM 14480 N N . VAL A 1 80 ? -5.691 8.033 7.285 1.00 15.31 80 VAL A N 11
ATOM 14481 C CA . VAL A 1 80 ? -6.992 8.543 6.853 1.00 64.44 80 VAL A CA 11
ATOM 14482 C C . VAL A 1 80 ? -7.718 9.056 8.103 1.00 71.51 80 VAL A C 11
ATOM 14483 O O . VAL A 1 80 ? -7.259 8.813 9.227 1.00 41.12 80 VAL A O 11
ATOM 14496 N N . GLY A 1 81 ? -8.851 9.733 7.920 1.00 34.00 81 GLY A N 11
ATOM 14497 C CA . GLY A 1 81 ? -9.671 10.271 8.986 1.00 31.11 81 GLY A CA 11
ATOM 14498 C C . GLY A 1 81 ? -11.098 10.415 8.500 1.00 75.14 81 GLY A C 11
ATOM 14499 O O . GLY A 1 81 ? -11.789 9.416 8.292 1.00 33.22 81 GLY A O 11
ATOM 14503 N N . GLY A 1 82 ? -11.556 11.657 8.343 1.00 63.31 82 GLY A N 11
ATOM 14504 C CA . GLY A 1 82 ? -12.898 11.974 7.889 1.00 64.04 82 GLY A CA 11
ATOM 14505 C C . GLY A 1 82 ? -12.791 12.964 6.759 1.00 75.24 82 GLY A C 11
ATOM 14506 O O . GLY A 1 82 ? -13.360 14.062 6.896 1.00 72.53 82 GLY A O 11
ATOM 14510 N N . GLY A 1 1 ? -13.408 12.163 0.870 1.00 1.42 1 GLY A N 12
ATOM 14511 C CA . GLY A 1 1 ? -14.217 11.619 -0.225 1.00 72.35 1 GLY A CA 12
ATOM 14512 C C . GLY A 1 1 ? -14.642 10.187 0.045 1.00 72.53 1 GLY A C 12
ATOM 14513 O O . GLY A 1 1 ? -15.290 9.907 1.056 1.00 65.32 1 GLY A O 12
ATOM 14517 N N . ASN A 1 2 ? -14.294 9.264 -0.857 1.00 40.42 2 ASN A N 12
ATOM 14518 C CA . ASN A 1 2 ? -14.639 7.847 -0.787 1.00 35.14 2 ASN A CA 12
ATOM 14519 C C . ASN A 1 2 ? -13.443 6.926 -1.006 1.00 11.51 2 ASN A C 12
ATOM 14520 O O . ASN A 1 2 ? -13.482 6.023 -1.839 1.00 11.42 2 ASN A O 12
ATOM 14531 N N . ARG A 1 3 ? -12.336 7.167 -0.316 1.00 20.13 3 ARG A N 12
ATOM 14532 C CA . ARG A 1 3 ? -11.149 6.326 -0.386 1.00 33.10 3 ARG A CA 12
ATOM 14533 C C . ARG A 1 3 ? -10.412 6.422 0.931 1.00 14.20 3 ARG A C 12
ATOM 14534 O O . ARG A 1 3 ? -10.678 7.318 1.737 1.00 42.23 3 ARG A O 12
ATOM 14555 N N . PHE A 1 4 ? -9.461 5.530 1.121 1.00 33.21 4 PHE A N 12
ATOM 14556 C CA . PHE A 1 4 ? -8.613 5.453 2.293 1.00 60.41 4 PHE A CA 12
ATOM 14557 C C . PHE A 1 4 ? -7.181 5.352 1.773 1.00 33.43 4 PHE A C 12
ATOM 14558 O O . PHE A 1 4 ? -6.972 5.209 0.558 1.00 63.02 4 PHE A O 12
ATOM 14575 N N . ILE A 1 5 ? -6.207 5.567 2.655 1.00 44.13 5 ILE A N 12
ATOM 14576 C CA . ILE A 1 5 ? -4.793 5.542 2.313 1.00 64.24 5 ILE A CA 12
ATOM 14577 C C . ILE A 1 5 ? -4.056 4.653 3.311 1.00 72.22 5 ILE A C 12
ATOM 14578 O O . ILE A 1 5 ? -4.393 4.614 4.495 1.00 44.12 5 ILE A O 12
ATOM 14594 N N . VAL A 1 6 ? -3.021 3.968 2.843 1.00 3.02 6 VAL A N 12
ATOM 14595 C CA . VAL A 1 6 ? -2.193 3.076 3.634 1.00 24.04 6 VAL A CA 12
ATOM 14596 C C . VAL A 1 6 ? -0.801 3.706 3.715 1.00 65.43 6 VAL A C 12
ATOM 14597 O O . VAL A 1 6 ? -0.280 4.202 2.710 1.00 40.22 6 VAL A O 12
ATOM 14610 N N . PHE A 1 7 ? -0.249 3.768 4.926 1.00 2.11 7 PHE A N 12
ATOM 14611 C CA . PHE A 1 7 ? 1.063 4.303 5.248 1.00 31.04 7 PHE A CA 12
ATOM 14612 C C . PHE A 1 7 ? 2.016 3.129 5.135 1.00 64.43 7 PHE A C 12
ATOM 14613 O O . PHE A 1 7 ? 1.907 2.179 5.909 1.00 22.11 7 PHE A O 12
ATOM 14630 N N . VAL A 1 8 ? 2.950 3.168 4.196 1.00 54.13 8 VAL A N 12
ATOM 14631 C CA . VAL A 1 8 ? 3.930 2.109 4.020 1.00 21.33 8 VAL A CA 12
ATOM 14632 C C . VAL A 1 8 ? 5.285 2.794 4.103 1.00 63.41 8 VAL A C 12
ATOM 14633 O O . VAL A 1 8 ? 5.459 3.824 3.445 1.00 35.24 8 VAL A O 12
ATOM 14646 N N . GLY A 1 9 ? 6.213 2.309 4.938 1.00 41.21 9 GLY A N 12
ATOM 14647 C CA . GLY A 1 9 ? 7.542 2.899 5.079 1.00 2.14 9 GLY A CA 12
ATOM 14648 C C . GLY A 1 9 ? 8.620 1.829 5.218 1.00 71.54 9 GLY A C 12
ATOM 14649 O O . GLY A 1 9 ? 8.318 0.632 5.197 1.00 50.23 9 GLY A O 12
ATOM 14653 N N . SER A 1 10 ? 9.871 2.277 5.354 1.00 2.12 10 SER A N 12
ATOM 14654 C CA . SER A 1 10 ? 11.075 1.457 5.476 1.00 63.24 10 SER A CA 12
ATOM 14655 C C . SER A 1 10 ? 11.427 0.783 4.132 1.00 24.34 10 SER A C 12
ATOM 14656 O O . SER A 1 10 ? 12.158 -0.209 4.087 1.00 73.31 10 SER A O 12
ATOM 14664 N N . LEU A 1 11 ? 10.890 1.295 3.024 1.00 42.12 11 LEU A N 12
ATOM 14665 C CA . LEU A 1 11 ? 11.091 0.762 1.683 1.00 10.14 11 LEU A CA 12
ATOM 14666 C C . LEU A 1 11 ? 12.560 0.769 1.249 1.00 52.44 11 LEU A C 12
ATOM 14667 O O . LEU A 1 11 ? 13.324 1.643 1.669 1.00 35.12 11 LEU A O 12
ATOM 14683 N N . PRO A 1 12 ? 12.950 -0.145 0.341 1.00 12.22 12 PRO A N 12
ATOM 14684 C CA . PRO A 1 12 ? 14.309 -0.222 -0.178 1.00 1.33 12 PRO A CA 12
ATOM 14685 C C . PRO A 1 12 ? 14.682 1.033 -0.973 1.00 33.44 12 PRO A C 12
ATOM 14686 O O . PRO A 1 12 ? 13.834 1.867 -1.296 1.00 45.10 12 PRO A O 12
ATOM 14697 N N . ARG A 1 13 ? 15.970 1.187 -1.282 1.00 33.35 13 ARG A N 12
ATOM 14698 C CA . ARG A 1 13 ? 16.460 2.335 -2.043 1.00 71.24 13 ARG A CA 12
ATOM 14699 C C . ARG A 1 13 ? 16.098 2.177 -3.509 1.00 44.10 13 ARG A C 12
ATOM 14700 O O . ARG A 1 13 ? 15.624 3.136 -4.122 1.00 23.13 13 ARG A O 12
ATOM 14721 N N . ASP A 1 14 ? 16.243 0.962 -4.041 1.00 45.53 14 ASP A N 12
ATOM 14722 C CA . ASP A 1 14 ? 15.959 0.657 -5.441 1.00 30.14 14 ASP A CA 12
ATOM 14723 C C . ASP A 1 14 ? 14.510 0.234 -5.694 1.00 33.13 14 ASP A C 12
ATOM 14724 O O . ASP A 1 14 ? 14.214 -0.465 -6.666 1.00 52.32 14 ASP A O 12
ATOM 14733 N N . ILE A 1 15 ? 13.599 0.565 -4.774 1.00 60.43 15 ILE A N 12
ATOM 14734 C CA . ILE A 1 15 ? 12.180 0.256 -4.901 1.00 20.23 15 ILE A CA 12
ATOM 14735 C C . ILE A 1 15 ? 11.654 0.790 -6.250 1.00 64.25 15 ILE A C 12
ATOM 14736 O O . ILE A 1 15 ? 12.025 1.879 -6.685 1.00 3.10 15 ILE A O 12
ATOM 14752 N N . THR A 1 16 ? 10.780 0.029 -6.911 1.00 22.03 16 THR A N 12
ATOM 14753 C CA . THR A 1 16 ? 10.186 0.375 -8.195 1.00 30.10 16 THR A CA 12
ATOM 14754 C C . THR A 1 16 ? 8.660 0.255 -8.091 1.00 44.21 16 THR A C 12
ATOM 14755 O O . THR A 1 16 ? 8.146 -0.552 -7.315 1.00 72.14 16 THR A O 12
ATOM 14766 N N . ALA A 1 17 ? 7.917 1.049 -8.869 1.00 71.02 17 ALA A N 12
ATOM 14767 C CA . ALA A 1 17 ? 6.454 1.039 -8.865 1.00 43.04 17 ALA A CA 12
ATOM 14768 C C . ALA A 1 17 ? 5.912 -0.322 -9.307 1.00 43.04 17 ALA A C 12
ATOM 14769 O O . ALA A 1 17 ? 4.826 -0.717 -8.881 1.00 53.10 17 ALA A O 12
ATOM 14776 N N . VAL A 1 18 ? 6.663 -1.045 -10.140 1.00 22.41 18 VAL A N 12
ATOM 14777 C CA . VAL A 1 18 ? 6.283 -2.367 -10.614 1.00 21.22 18 VAL A CA 12
ATOM 14778 C C . VAL A 1 18 ? 6.213 -3.318 -9.418 1.00 5.12 18 VAL A C 12
ATOM 14779 O O . VAL A 1 18 ? 5.287 -4.127 -9.341 1.00 42.41 18 VAL A O 12
ATOM 14792 N N . GLU A 1 19 ? 7.195 -3.237 -8.513 1.00 35.33 19 GLU A N 12
ATOM 14793 C CA . GLU A 1 19 ? 7.265 -4.069 -7.322 1.00 33.35 19 GLU A CA 12
ATOM 14794 C C . GLU A 1 19 ? 6.080 -3.761 -6.428 1.00 11.11 19 GLU A C 12
ATOM 14795 O O . GLU A 1 19 ? 5.416 -4.679 -5.958 1.00 51.11 19 GLU A O 12
ATOM 14807 N N . LEU A 1 20 ? 5.789 -2.475 -6.235 1.00 55.23 20 LEU A N 12
ATOM 14808 C CA . LEU A 1 20 ? 4.677 -2.035 -5.410 1.00 61.13 20 LEU A CA 12
ATOM 14809 C C . LEU A 1 20 ? 3.363 -2.581 -5.965 1.00 20.22 20 LEU A C 12
ATOM 14810 O O . LEU A 1 20 ? 2.585 -3.153 -5.204 1.00 50.22 20 LEU A O 12
ATOM 14826 N N . GLN A 1 21 ? 3.105 -2.442 -7.272 1.00 20.12 21 GLN A N 12
ATOM 14827 C CA . GLN A 1 21 ? 1.869 -2.960 -7.846 1.00 54.15 21 GLN A CA 12
ATOM 14828 C C . GLN A 1 21 ? 1.806 -4.471 -7.657 1.00 21.42 21 GLN A C 12
ATOM 14829 O O . GLN A 1 21 ? 0.730 -4.992 -7.417 1.00 31.50 21 GLN A O 12
ATOM 14843 N N . ASN A 1 22 ? 2.933 -5.179 -7.755 1.00 73.41 22 ASN A N 12
ATOM 14844 C CA . ASN A 1 22 ? 2.981 -6.626 -7.574 1.00 52.51 22 ASN A CA 12
ATOM 14845 C C . ASN A 1 22 ? 2.730 -7.026 -6.120 1.00 32.34 22 ASN A C 12
ATOM 14846 O O . ASN A 1 22 ? 2.028 -8.004 -5.874 1.00 10.34 22 ASN A O 12
ATOM 14857 N N . HIS A 1 23 ? 3.267 -6.296 -5.146 1.00 22.50 23 HIS A N 12
ATOM 14858 C CA . HIS A 1 23 ? 3.073 -6.646 -3.746 1.00 44.12 23 HIS A CA 12
ATOM 14859 C C . HIS A 1 23 ? 1.639 -6.361 -3.295 1.00 54.12 23 HIS A C 12
ATOM 14860 O O . HIS A 1 23 ? 1.038 -7.168 -2.589 1.00 45.53 23 HIS A O 12
ATOM 14874 N N . PHE A 1 24 ? 1.039 -5.266 -3.767 1.00 40.15 24 PHE A N 12
ATOM 14875 C CA . PHE A 1 24 ? -0.330 -4.882 -3.423 1.00 42.05 24 PHE A CA 12
ATOM 14876 C C . PHE A 1 24 ? -1.351 -5.379 -4.457 1.00 74.24 24 PHE A C 12
ATOM 14877 O O . PHE A 1 24 ? -2.546 -5.101 -4.322 1.00 13.25 24 PHE A O 12
ATOM 14894 N N . LYS A 1 25 ? -0.939 -6.180 -5.445 1.00 74.30 25 LYS A N 12
ATOM 14895 C CA . LYS A 1 25 ? -1.794 -6.714 -6.500 1.00 41.01 25 LYS A CA 12
ATOM 14896 C C . LYS A 1 25 ? -3.001 -7.463 -5.950 1.00 72.40 25 LYS A C 12
ATOM 14897 O O . LYS A 1 25 ? -4.101 -7.332 -6.489 1.00 63.13 25 LYS A O 12
ATOM 14916 N N . ASN A 1 26 ? -2.842 -8.237 -4.870 1.00 3.41 26 ASN A N 12
ATOM 14917 C CA . ASN A 1 26 ? -3.977 -8.962 -4.299 1.00 62.13 26 ASN A CA 12
ATOM 14918 C C . ASN A 1 26 ? -4.947 -7.994 -3.615 1.00 4.52 26 ASN A C 12
ATOM 14919 O O . ASN A 1 26 ? -6.159 -8.217 -3.672 1.00 24.02 26 ASN A O 12
ATOM 14930 N N . SER A 1 27 ? -4.451 -6.929 -2.973 1.00 1.45 27 SER A N 12
ATOM 14931 C CA . SER A 1 27 ? -5.281 -5.935 -2.289 1.00 63.23 27 SER A CA 12
ATOM 14932 C C . SER A 1 27 ? -6.002 -4.989 -3.261 1.00 15.45 27 SER A C 12
ATOM 14933 O O . SER A 1 27 ? -7.045 -4.451 -2.909 1.00 72.32 27 SER A O 12
ATOM 14941 N N . SER A 1 28 ? -5.487 -4.802 -4.477 1.00 51.33 28 SER A N 12
ATOM 14942 C CA . SER A 1 28 ? -6.058 -3.947 -5.520 1.00 53.20 28 SER A CA 12
ATOM 14943 C C . SER A 1 28 ? -6.126 -2.437 -5.205 1.00 51.42 28 SER A C 12
ATOM 14944 O O . SER A 1 28 ? -7.219 -1.878 -5.053 1.00 73.51 28 SER A O 12
ATOM 14952 N N . PRO A 1 29 ? -4.976 -1.740 -5.143 1.00 34.51 29 PRO A N 12
ATOM 14953 C CA . PRO A 1 29 ? -4.935 -0.301 -4.897 1.00 2.23 29 PRO A CA 12
ATOM 14954 C C . PRO A 1 29 ? -5.490 0.450 -6.108 1.00 0.12 29 PRO A C 12
ATOM 14955 O O . PRO A 1 29 ? -5.630 -0.090 -7.210 1.00 34.12 29 PRO A O 12
ATOM 14966 N N . ASP A 1 30 ? -5.897 1.688 -5.865 1.00 23.25 30 ASP A N 12
ATOM 14967 C CA . ASP A 1 30 ? -6.417 2.613 -6.856 1.00 14.34 30 ASP A CA 12
ATOM 14968 C C . ASP A 1 30 ? -5.198 3.271 -7.494 1.00 5.54 30 ASP A C 12
ATOM 14969 O O . ASP A 1 30 ? -5.009 3.215 -8.708 1.00 60.21 30 ASP A O 12
ATOM 14978 N N . GLN A 1 31 ? -4.339 3.843 -6.644 1.00 34.30 31 GLN A N 12
ATOM 14979 C CA . GLN A 1 31 ? -3.122 4.549 -7.021 1.00 64.23 31 GLN A CA 12
ATOM 14980 C C . GLN A 1 31 ? -2.033 4.278 -5.979 1.00 4.53 31 GLN A C 12
ATOM 14981 O O . GLN A 1 31 ? -2.324 3.847 -4.860 1.00 53.04 31 GLN A O 12
ATOM 14995 N N . ILE A 1 32 ? -0.774 4.524 -6.355 1.00 33.43 32 ILE A N 12
ATOM 14996 C CA . ILE A 1 32 ? 0.415 4.338 -5.538 1.00 1.44 32 ILE A CA 12
ATOM 14997 C C . ILE A 1 32 ? 1.312 5.558 -5.762 1.00 53.00 32 ILE A C 12
ATOM 14998 O O . ILE A 1 32 ? 1.463 5.998 -6.906 1.00 3.33 32 ILE A O 12
ATOM 15014 N N . ARG A 1 33 ? 1.962 6.074 -4.716 1.00 62.31 33 ARG A N 12
ATOM 15015 C CA . ARG A 1 33 ? 2.861 7.219 -4.776 1.00 20.43 33 ARG A CA 12
ATOM 15016 C C . ARG A 1 33 ? 4.120 6.849 -4.003 1.00 13.21 33 ARG A C 12
ATOM 15017 O O . ARG A 1 33 ? 4.079 6.830 -2.777 1.00 33.22 33 ARG A O 12
ATOM 15038 N N . LEU A 1 34 ? 5.220 6.534 -4.688 1.00 44.14 34 LEU A N 12
ATOM 15039 C CA . LEU A 1 34 ? 6.486 6.147 -4.065 1.00 44.10 34 LEU A CA 12
ATOM 15040 C C . LEU A 1 34 ? 7.305 7.400 -3.776 1.00 23.13 34 LEU A C 12
ATOM 15041 O O . LEU A 1 34 ? 7.703 8.092 -4.710 1.00 12.41 34 LEU A O 12
ATOM 15057 N N . ARG A 1 35 ? 7.512 7.736 -2.498 1.00 5.35 35 ARG A N 12
ATOM 15058 C CA . ARG A 1 35 ? 8.287 8.887 -2.039 1.00 12.02 35 ARG A CA 12
ATOM 15059 C C . ARG A 1 35 ? 9.650 8.351 -1.612 1.00 12.20 35 ARG A C 12
ATOM 15060 O O . ARG A 1 35 ? 9.881 8.003 -0.446 1.00 53.54 35 ARG A O 12
ATOM 15081 N N . ALA A 1 36 ? 10.556 8.268 -2.585 1.00 25.55 36 ALA A N 12
ATOM 15082 C CA . ALA A 1 36 ? 11.916 7.771 -2.411 1.00 62.40 36 ALA A CA 12
ATOM 15083 C C . ALA A 1 36 ? 12.691 8.537 -1.339 1.00 73.25 36 ALA A C 12
ATOM 15084 O O . ALA A 1 36 ? 13.533 7.955 -0.662 1.00 14.15 36 ALA A O 12
ATOM 15091 N N . ASP A 1 37 ? 12.350 9.810 -1.143 1.00 65.24 37 ASP A N 12
ATOM 15092 C CA . ASP A 1 37 ? 12.950 10.745 -0.191 1.00 55.33 37 ASP A CA 12
ATOM 15093 C C . ASP A 1 37 ? 13.006 10.225 1.238 1.00 41.12 37 ASP A C 12
ATOM 15094 O O . ASP A 1 37 ? 13.971 10.467 1.960 1.00 52.23 37 ASP A O 12
ATOM 15103 N N . LYS A 1 38 ? 11.950 9.527 1.655 1.00 32.31 38 LYS A N 12
ATOM 15104 C CA . LYS A 1 38 ? 11.827 8.975 2.998 1.00 14.54 38 LYS A CA 12
ATOM 15105 C C . LYS A 1 38 ? 11.709 7.457 2.981 1.00 74.41 38 LYS A C 12
ATOM 15106 O O . LYS A 1 38 ? 11.799 6.855 4.049 1.00 0.14 38 LYS A O 12
ATOM 15125 N N . GLY A 1 39 ? 11.597 6.816 1.816 1.00 62.11 39 GLY A N 12
ATOM 15126 C CA . GLY A 1 39 ? 11.466 5.368 1.740 1.00 55.01 39 GLY A CA 12
ATOM 15127 C C . GLY A 1 39 ? 10.079 4.976 2.232 1.00 11.35 39 GLY A C 12
ATOM 15128 O O . GLY A 1 39 ? 9.935 4.091 3.073 1.00 53.14 39 GLY A O 12
ATOM 15132 N N . ILE A 1 40 ? 9.054 5.658 1.727 1.00 1.01 40 ILE A N 12
ATOM 15133 C CA . ILE A 1 40 ? 7.649 5.465 2.052 1.00 22.34 40 ILE A CA 12
ATOM 15134 C C . ILE A 1 40 ? 6.853 5.525 0.756 1.00 11.11 40 ILE A C 12
ATOM 15135 O O . ILE A 1 40 ? 7.314 6.106 -0.229 1.00 21.04 40 ILE A O 12
ATOM 15151 N N . ALA A 1 41 ? 5.673 4.913 0.734 1.00 2.35 41 ALA A N 12
ATOM 15152 C CA . ALA A 1 41 ? 4.809 4.916 -0.426 1.00 62.30 41 ALA A CA 12
ATOM 15153 C C . ALA A 1 41 ? 3.368 4.874 0.034 1.00 43.20 41 ALA A C 12
ATOM 15154 O O . ALA A 1 41 ? 3.001 4.011 0.832 1.00 42.44 41 ALA A O 12
ATOM 15161 N N . PHE A 1 42 ? 2.580 5.822 -0.458 1.00 44.25 42 PHE A N 12
ATOM 15162 C CA . PHE A 1 42 ? 1.176 5.932 -0.133 1.00 22.40 42 PHE A CA 12
ATOM 15163 C C . PHE A 1 42 ? 0.407 5.116 -1.153 1.00 74.45 42 PHE A C 12
ATOM 15164 O O . PHE A 1 42 ? 0.710 5.192 -2.346 1.00 73.42 42 PHE A O 12
ATOM 15181 N N . LEU A 1 43 ? -0.571 4.340 -0.698 1.00 61.41 43 LEU A N 12
ATOM 15182 C CA . LEU A 1 43 ? -1.423 3.521 -1.542 1.00 62.31 43 LEU A CA 12
ATOM 15183 C C . LEU A 1 43 ? -2.840 3.901 -1.202 1.00 51.13 43 LEU A C 12
ATOM 15184 O O . LEU A 1 43 ? -3.218 3.901 -0.033 1.00 30.24 43 LEU A O 12
ATOM 15200 N N . GLU A 1 44 ? -3.576 4.303 -2.224 1.00 42.41 44 GLU A N 12
ATOM 15201 C CA . GLU A 1 44 ? -4.956 4.730 -2.144 1.00 21.15 44 GLU A CA 12
ATOM 15202 C C . GLU A 1 44 ? -5.842 3.538 -2.470 1.00 41.55 44 GLU A C 12
ATOM 15203 O O . GLU A 1 44 ? -5.515 2.765 -3.370 1.00 52.34 44 GLU A O 12
ATOM 15215 N N . PHE A 1 45 ? -6.985 3.415 -1.803 1.00 13.23 45 PHE A N 12
ATOM 15216 C CA . PHE A 1 45 ? -7.940 2.337 -2.019 1.00 62.55 45 PHE A CA 12
ATOM 15217 C C . PHE A 1 45 ? -9.327 2.969 -2.055 1.00 4.42 45 PHE A C 12
ATOM 15218 O O . PHE A 1 45 ? -9.818 3.450 -1.033 1.00 30.03 45 PHE A O 12
ATOM 15235 N N . ASP A 1 46 ? -9.916 3.047 -3.250 1.00 33.11 46 ASP A N 12
ATOM 15236 C CA . ASP A 1 46 ? -11.238 3.626 -3.472 1.00 1.51 46 ASP A CA 12
ATOM 15237 C C . ASP A 1 46 ? -12.319 2.758 -2.827 1.00 12.31 46 ASP A C 12
ATOM 15238 O O . ASP A 1 46 ? -12.470 1.576 -3.143 1.00 20.03 46 ASP A O 12
ATOM 15247 N N . ALA A 1 47 ? -13.010 3.332 -1.846 1.00 64.20 47 ALA A N 12
ATOM 15248 C CA . ALA A 1 47 ? -14.078 2.730 -1.075 1.00 31.11 47 ALA A CA 12
ATOM 15249 C C . ALA A 1 47 ? -15.378 2.636 -1.868 1.00 4.12 47 ALA A C 12
ATOM 15250 O O . ALA A 1 47 ? -16.193 1.749 -1.606 1.00 61.44 47 ALA A O 12
ATOM 15257 N N . ASP A 1 48 ? -15.624 3.574 -2.781 1.00 21.32 48 ASP A N 12
ATOM 15258 C CA . ASP A 1 48 ? -16.816 3.575 -3.620 1.00 63.02 48 ASP A CA 12
ATOM 15259 C C . ASP A 1 48 ? -16.741 2.433 -4.627 1.00 21.34 48 ASP A C 12
ATOM 15260 O O . ASP A 1 48 ? -17.788 1.903 -5.008 1.00 12.33 48 ASP A O 12
ATOM 15269 N N . LYS A 1 49 ? -15.528 1.938 -4.925 1.00 31.35 49 LYS A N 12
ATOM 15270 C CA . LYS A 1 49 ? -15.344 0.837 -5.869 1.00 5.32 49 LYS A CA 12
ATOM 15271 C C . LYS A 1 49 ? -16.085 -0.391 -5.349 1.00 45.02 49 LYS A C 12
ATOM 15272 O O . LYS A 1 49 ? -16.641 -1.141 -6.148 1.00 3.04 49 LYS A O 12
ATOM 15291 N N . ASP A 1 50 ? -16.115 -0.608 -4.033 1.00 3.14 50 ASP A N 12
ATOM 15292 C CA . ASP A 1 50 ? -16.827 -1.722 -3.421 1.00 55.24 50 ASP A CA 12
ATOM 15293 C C . ASP A 1 50 ? -17.027 -1.430 -1.938 1.00 12.05 50 ASP A C 12
ATOM 15294 O O . ASP A 1 50 ? -16.133 -1.688 -1.127 1.00 60.02 50 ASP A O 12
ATOM 15303 N N . ARG A 1 51 ? -18.200 -0.901 -1.571 1.00 40.24 51 ARG A N 12
ATOM 15304 C CA . ARG A 1 51 ? -18.541 -0.556 -0.191 1.00 42.30 51 ARG A CA 12
ATOM 15305 C C . ARG A 1 51 ? -18.397 -1.723 0.766 1.00 4.34 51 ARG A C 12
ATOM 15306 O O . ARG A 1 51 ? -18.117 -1.473 1.939 1.00 10.00 51 ARG A O 12
ATOM 15327 N N . THR A 1 52 ? -18.590 -2.959 0.309 1.00 22.32 52 THR A N 12
ATOM 15328 C CA . THR A 1 52 ? -18.490 -4.120 1.172 1.00 13.51 52 THR A CA 12
ATOM 15329 C C . THR A 1 52 ? -17.267 -4.990 0.856 1.00 61.20 52 THR A C 12
ATOM 15330 O O . THR A 1 52 ? -17.102 -6.044 1.471 1.00 0.54 52 THR A O 12
ATOM 15341 N N . GLY A 1 53 ? -16.366 -4.544 -0.028 1.00 35.41 53 GLY A N 12
ATOM 15342 C CA . GLY A 1 53 ? -15.143 -5.246 -0.423 1.00 70.40 53 GLY A CA 12
ATOM 15343 C C . GLY A 1 53 ? -13.880 -4.463 -0.055 1.00 11.24 53 GLY A C 12
ATOM 15344 O O . GLY A 1 53 ? -12.806 -5.047 0.084 1.00 62.51 53 GLY A O 12
ATOM 15348 N N . ILE A 1 54 ? -13.998 -3.147 0.155 1.00 53.35 54 ILE A N 12
ATOM 15349 C CA . ILE A 1 54 ? -12.901 -2.254 0.517 1.00 64.32 54 ILE A CA 12
ATOM 15350 C C . ILE A 1 54 ? -12.160 -2.739 1.763 1.00 22.45 54 ILE A C 12
ATOM 15351 O O . ILE A 1 54 ? -10.933 -2.673 1.819 1.00 54.41 54 ILE A O 12
ATOM 15367 N N . GLN A 1 55 ? -12.894 -3.244 2.754 1.00 63.34 55 GLN A N 12
ATOM 15368 C CA . GLN A 1 55 ? -12.297 -3.733 3.985 1.00 42.55 55 GLN A CA 12
ATOM 15369 C C . GLN A 1 55 ? -11.372 -4.909 3.664 1.00 11.12 55 GLN A C 12
ATOM 15370 O O . GLN A 1 55 ? -10.176 -4.859 3.938 1.00 14.43 55 GLN A O 12
ATOM 15384 N N . ARG A 1 56 ? -11.903 -5.967 3.046 1.00 72.23 56 ARG A N 12
ATOM 15385 C CA . ARG A 1 56 ? -11.127 -7.155 2.699 1.00 52.22 56 ARG A CA 12
ATOM 15386 C C . ARG A 1 56 ? -9.937 -6.807 1.806 1.00 72.03 56 ARG A C 12
ATOM 15387 O O . ARG A 1 56 ? -8.903 -7.466 1.914 1.00 34.50 56 ARG A O 12
ATOM 15408 N N . ARG A 1 57 ? -10.059 -5.794 0.944 1.00 53.55 57 ARG A N 12
ATOM 15409 C CA . ARG A 1 57 ? -8.982 -5.323 0.073 1.00 21.24 57 ARG A CA 12
ATOM 15410 C C . ARG A 1 57 ? -7.877 -4.775 0.977 1.00 12.33 57 ARG A C 12
ATOM 15411 O O . ARG A 1 57 ? -6.721 -5.174 0.846 1.00 43.31 57 ARG A O 12
ATOM 15432 N N . MET A 1 58 ? -8.223 -3.887 1.910 1.00 51.52 58 MET A N 12
ATOM 15433 C CA . MET A 1 58 ? -7.278 -3.277 2.838 1.00 34.21 58 MET A CA 12
ATOM 15434 C C . MET A 1 58 ? -6.680 -4.292 3.813 1.00 51.31 58 MET A C 12
ATOM 15435 O O . MET A 1 58 ? -5.509 -4.163 4.154 1.00 5.23 58 MET A O 12
ATOM 15449 N N . ASP A 1 59 ? -7.400 -5.351 4.189 1.00 63.54 59 ASP A N 12
ATOM 15450 C CA . ASP A 1 59 ? -6.877 -6.382 5.097 1.00 33.44 59 ASP A CA 12
ATOM 15451 C C . ASP A 1 59 ? -5.652 -7.035 4.452 1.00 35.25 59 ASP A C 12
ATOM 15452 O O . ASP A 1 59 ? -4.675 -7.354 5.129 1.00 35.13 59 ASP A O 12
ATOM 15461 N N . ILE A 1 60 ? -5.718 -7.264 3.134 1.00 74.23 60 ILE A N 12
ATOM 15462 C CA . ILE A 1 60 ? -4.630 -7.860 2.369 1.00 32.40 60 ILE A CA 12
ATOM 15463 C C . ILE A 1 60 ? -3.458 -6.878 2.381 1.00 1.21 60 ILE A C 12
ATOM 15464 O O . ILE A 1 60 ? -2.312 -7.312 2.446 1.00 22.11 60 ILE A O 12
ATOM 15480 N N . ALA A 1 61 ? -3.715 -5.570 2.273 1.00 31.14 61 ALA A N 12
ATOM 15481 C CA . ALA A 1 61 ? -2.649 -4.582 2.298 1.00 71.20 61 ALA A CA 12
ATOM 15482 C C . ALA A 1 61 ? -1.975 -4.634 3.672 1.00 62.50 61 ALA A C 12
ATOM 15483 O O . ALA A 1 61 ? -0.747 -4.644 3.741 1.00 13.25 61 ALA A O 12
ATOM 15490 N N . LEU A 1 62 ? -2.754 -4.724 4.759 1.00 22.45 62 LEU A N 12
ATOM 15491 C CA . LEU A 1 62 ? -2.202 -4.778 6.116 1.00 54.25 62 LEU A CA 12
ATOM 15492 C C . LEU A 1 62 ? -1.349 -6.030 6.318 1.00 35.42 62 LEU A C 12
ATOM 15493 O O . LEU A 1 62 ? -0.364 -5.997 7.056 1.00 33.44 62 LEU A O 12
ATOM 15509 N N . LEU A 1 63 ? -1.676 -7.133 5.640 1.00 12.10 63 LEU A N 12
ATOM 15510 C CA . LEU A 1 63 ? -0.945 -8.396 5.732 1.00 4.12 63 LEU A CA 12
ATOM 15511 C C . LEU A 1 63 ? 0.492 -8.315 5.212 1.00 61.41 63 LEU A C 12
ATOM 15512 O O . LEU A 1 63 ? 1.234 -9.295 5.331 1.00 54.41 63 LEU A O 12
ATOM 15528 N N . GLN A 1 64 ? 0.894 -7.195 4.612 1.00 33.41 64 GLN A N 12
ATOM 15529 C CA . GLN A 1 64 ? 2.239 -7.015 4.087 1.00 75.11 64 GLN A CA 12
ATOM 15530 C C . GLN A 1 64 ? 3.155 -6.339 5.130 1.00 72.45 64 GLN A C 12
ATOM 15531 O O . GLN A 1 64 ? 4.338 -6.121 4.858 1.00 43.40 64 GLN A O 12
ATOM 15545 N N . HIS A 1 65 ? 2.638 -6.005 6.320 1.00 25.02 65 HIS A N 12
ATOM 15546 C CA . HIS A 1 65 ? 3.363 -5.375 7.416 1.00 1.35 65 HIS A CA 12
ATOM 15547 C C . HIS A 1 65 ? 4.506 -6.274 7.863 1.00 43.45 65 HIS A C 12
ATOM 15548 O O . HIS A 1 65 ? 4.288 -7.380 8.363 1.00 71.01 65 HIS A O 12
ATOM 15562 N N . GLY A 1 66 ? 5.731 -5.816 7.630 1.00 23.01 66 GLY A N 12
ATOM 15563 C CA . GLY A 1 66 ? 6.954 -6.532 7.987 1.00 61.13 66 GLY A CA 12
ATOM 15564 C C . GLY A 1 66 ? 7.526 -7.372 6.849 1.00 14.25 66 GLY A C 12
ATOM 15565 O O . GLY A 1 66 ? 8.473 -8.119 7.090 1.00 21.10 66 GLY A O 12
ATOM 15569 N N . THR A 1 67 ? 6.975 -7.314 5.635 1.00 21.14 67 THR A N 12
ATOM 15570 C CA . THR A 1 67 ? 7.522 -8.101 4.535 1.00 23.23 67 THR A CA 12
ATOM 15571 C C . THR A 1 67 ? 8.922 -7.580 4.179 1.00 23.15 67 THR A C 12
ATOM 15572 O O . THR A 1 67 ? 9.223 -6.393 4.338 1.00 70.33 67 THR A O 12
ATOM 15583 N N . LEU A 1 68 ? 9.808 -8.470 3.735 1.00 24.01 68 LEU A N 12
ATOM 15584 C CA . LEU A 1 68 ? 11.151 -8.107 3.317 1.00 60.14 68 LEU A CA 12
ATOM 15585 C C . LEU A 1 68 ? 11.063 -7.885 1.813 1.00 1.40 68 LEU A C 12
ATOM 15586 O O . LEU A 1 68 ? 10.892 -8.843 1.059 1.00 25.53 68 LEU A O 12
ATOM 15602 N N . LEU A 1 69 ? 11.143 -6.637 1.378 1.00 22.00 69 LEU A N 12
ATOM 15603 C CA . LEU A 1 69 ? 11.103 -6.232 -0.025 1.00 3.44 69 LEU A CA 12
ATOM 15604 C C . LEU A 1 69 ? 12.525 -5.821 -0.365 1.00 3.11 69 LEU A C 12
ATOM 15605 O O . LEU A 1 69 ? 13.057 -4.970 0.344 1.00 40.13 69 LEU A O 12
ATOM 15621 N N . LYS A 1 70 ? 13.140 -6.381 -1.415 1.00 72.20 70 LYS A N 12
ATOM 15622 C CA . LYS A 1 70 ? 14.522 -6.067 -1.816 1.00 62.31 70 LYS A CA 12
ATOM 15623 C C . LYS A 1 70 ? 15.452 -5.967 -0.592 1.00 21.41 70 LYS A C 12
ATOM 15624 O O . LYS A 1 70 ? 16.188 -4.992 -0.413 1.00 21.43 70 LYS A O 12
ATOM 15643 N N . GLU A 1 71 ? 15.379 -6.990 0.261 1.00 33.34 71 GLU A N 12
ATOM 15644 C CA . GLU A 1 71 ? 16.144 -7.173 1.498 1.00 13.50 71 GLU A CA 12
ATOM 15645 C C . GLU A 1 71 ? 15.877 -6.124 2.598 1.00 13.24 71 GLU A C 12
ATOM 15646 O O . GLU A 1 71 ? 16.693 -5.957 3.507 1.00 13.34 71 GLU A O 12
ATOM 15658 N N . LYS A 1 72 ? 14.736 -5.431 2.581 1.00 40.00 72 LYS A N 12
ATOM 15659 C CA . LYS A 1 72 ? 14.379 -4.397 3.558 1.00 23.53 72 LYS A CA 12
ATOM 15660 C C . LYS A 1 72 ? 13.040 -4.703 4.210 1.00 60.23 72 LYS A C 12
ATOM 15661 O O . LYS A 1 72 ? 12.064 -4.960 3.510 1.00 12.22 72 LYS A O 12
ATOM 15680 N N . LYS A 1 73 ? 13.002 -4.734 5.543 1.00 12.32 73 LYS A N 12
ATOM 15681 C CA . LYS A 1 73 ? 11.804 -5.004 6.343 1.00 50.25 73 LYS A CA 12
ATOM 15682 C C . LYS A 1 73 ? 10.948 -3.745 6.282 1.00 12.21 73 LYS A C 12
ATOM 15683 O O . LYS A 1 73 ? 11.345 -2.719 6.828 1.00 21.42 73 LYS A O 12
ATOM 15702 N N . ILE A 1 74 ? 9.820 -3.800 5.584 1.00 64.40 74 ILE A N 12
ATOM 15703 C CA . ILE A 1 74 ? 8.901 -2.677 5.428 1.00 11.32 74 ILE A CA 12
ATOM 15704 C C . ILE A 1 74 ? 7.810 -2.706 6.498 1.00 62.44 74 ILE A C 12
ATOM 15705 O O . ILE A 1 74 ? 7.684 -3.669 7.251 1.00 2.45 74 ILE A O 12
ATOM 15721 N N . ASN A 1 75 ? 7.025 -1.639 6.605 1.00 65.45 75 ASN A N 12
ATOM 15722 C CA . ASN A 1 75 ? 5.918 -1.508 7.548 1.00 20.13 75 ASN A CA 12
ATOM 15723 C C . ASN A 1 75 ? 4.663 -1.108 6.807 1.00 34.23 75 ASN A C 12
ATOM 15724 O O . ASN A 1 75 ? 4.774 -0.498 5.748 1.00 34.55 75 ASN A O 12
ATOM 15735 N N . VAL A 1 76 ? 3.493 -1.367 7.387 1.00 14.12 76 VAL A N 12
ATOM 15736 C CA . VAL A 1 76 ? 2.198 -1.016 6.818 1.00 21.04 76 VAL A CA 12
ATOM 15737 C C . VAL A 1 76 ? 1.316 -0.562 7.990 1.00 72.32 76 VAL A C 12
ATOM 15738 O O . VAL A 1 76 ? 1.294 -1.227 9.021 1.00 31.22 76 VAL A O 12
ATOM 15751 N N . GLU A 1 77 ? 0.623 0.571 7.862 1.00 63.02 77 GLU A N 12
ATOM 15752 C CA . GLU A 1 77 ? -0.265 1.124 8.879 1.00 0.32 77 GLU A CA 12
ATOM 15753 C C . GLU A 1 77 ? -1.436 1.844 8.185 1.00 61.22 77 GLU A C 12
ATOM 15754 O O . GLU A 1 77 ? -1.339 2.167 6.999 1.00 51.00 77 GLU A O 12
ATOM 15766 N N . LEU A 1 78 ? -2.529 2.118 8.906 1.00 30.52 78 LEU A N 12
ATOM 15767 C CA . LEU A 1 78 ? -3.702 2.819 8.388 1.00 43.32 78 LEU A CA 12
ATOM 15768 C C . LEU A 1 78 ? -3.441 4.323 8.385 1.00 22.34 78 LEU A C 12
ATOM 15769 O O . LEU A 1 78 ? -2.741 4.827 9.274 1.00 71.45 78 LEU A O 12
ATOM 15785 N N . THR A 1 79 ? -4.093 5.043 7.475 1.00 62.53 79 THR A N 12
ATOM 15786 C CA . THR A 1 79 ? -3.968 6.485 7.335 1.00 45.54 79 THR A CA 12
ATOM 15787 C C . THR A 1 79 ? -5.306 7.067 6.882 1.00 52.11 79 THR A C 12
ATOM 15788 O O . THR A 1 79 ? -6.005 6.475 6.057 1.00 63.23 79 THR A O 12
ATOM 15799 N N . VAL A 1 80 ? -5.644 8.260 7.375 1.00 5.14 80 VAL A N 12
ATOM 15800 C CA . VAL A 1 80 ? -6.859 9.032 7.083 1.00 63.11 80 VAL A CA 12
ATOM 15801 C C . VAL A 1 80 ? -8.135 8.400 7.644 1.00 1.43 80 VAL A C 12
ATOM 15802 O O . VAL A 1 80 ? -8.906 9.095 8.307 1.00 61.10 80 VAL A O 12
ATOM 15815 N N . GLY A 1 81 ? -8.344 7.112 7.399 1.00 41.03 81 GLY A N 12
ATOM 15816 C CA . GLY A 1 81 ? -9.490 6.333 7.840 1.00 63.13 81 GLY A CA 12
ATOM 15817 C C . GLY A 1 81 ? -9.210 5.482 9.073 1.00 25.13 81 GLY A C 12
ATOM 15818 O O . GLY A 1 81 ? -9.960 4.540 9.336 1.00 72.23 81 GLY A O 12
ATOM 15822 N N . GLY A 1 82 ? -8.097 5.729 9.766 1.00 43.12 82 GLY A N 12
ATOM 15823 C CA . GLY A 1 82 ? -7.738 5.000 10.969 1.00 31.11 82 GLY A CA 12
ATOM 15824 C C . GLY A 1 82 ? -8.672 5.421 12.086 1.00 73.33 82 GLY A C 12
ATOM 15825 O O . GLY A 1 82 ? -8.865 4.618 13.018 1.00 31.10 82 GLY A O 12
ATOM 15829 N N . GLY A 1 1 ? -15.309 11.477 -2.055 1.00 21.41 1 GLY A N 13
ATOM 15830 C CA . GLY A 1 1 ? -14.624 11.495 -0.758 1.00 11.20 1 GLY A CA 13
ATOM 15831 C C . GLY A 1 1 ? -15.040 10.335 0.121 1.00 71.25 1 GLY A C 13
ATOM 15832 O O . GLY A 1 1 ? -15.680 10.540 1.145 1.00 52.24 1 GLY A O 13
ATOM 15836 N N . ASN A 1 2 ? -14.705 9.108 -0.260 1.00 55.02 2 ASN A N 13
ATOM 15837 C CA . ASN A 1 2 ? -14.998 7.880 0.475 1.00 31.14 2 ASN A CA 13
ATOM 15838 C C . ASN A 1 2 ? -13.780 6.973 0.321 1.00 32.43 2 ASN A C 13
ATOM 15839 O O . ASN A 1 2 ? -13.916 5.775 0.092 1.00 41.32 2 ASN A O 13
ATOM 15850 N N . ARG A 1 3 ? -12.573 7.539 0.330 1.00 64.24 3 ARG A N 13
ATOM 15851 C CA . ARG A 1 3 ? -11.347 6.772 0.178 1.00 24.44 3 ARG A CA 13
ATOM 15852 C C . ARG A 1 3 ? -10.524 6.812 1.446 1.00 44.02 3 ARG A C 13
ATOM 15853 O O . ARG A 1 3 ? -10.547 7.804 2.177 1.00 62.13 3 ARG A O 13
ATOM 15874 N N . PHE A 1 4 ? -9.805 5.723 1.658 1.00 33.24 4 PHE A N 13
ATOM 15875 C CA . PHE A 1 4 ? -8.904 5.470 2.764 1.00 14.45 4 PHE A CA 13
ATOM 15876 C C . PHE A 1 4 ? -7.516 5.406 2.129 1.00 72.03 4 PHE A C 13
ATOM 15877 O O . PHE A 1 4 ? -7.398 5.276 0.901 1.00 73.34 4 PHE A O 13
ATOM 15894 N N . ILE A 1 5 ? -6.464 5.525 2.932 1.00 2.33 5 ILE A N 13
ATOM 15895 C CA . ILE A 1 5 ? -5.089 5.506 2.459 1.00 12.12 5 ILE A CA 13
ATOM 15896 C C . ILE A 1 5 ? -4.306 4.542 3.351 1.00 45.20 5 ILE A C 13
ATOM 15897 O O . ILE A 1 5 ? -4.623 4.367 4.530 1.00 3.24 5 ILE A O 13
ATOM 15913 N N . VAL A 1 6 ? -3.289 3.897 2.791 1.00 33.14 6 VAL A N 13
ATOM 15914 C CA . VAL A 1 6 ? -2.422 2.970 3.499 1.00 73.12 6 VAL A CA 13
ATOM 15915 C C . VAL A 1 6 ? -1.011 3.539 3.398 1.00 24.13 6 VAL A C 13
ATOM 15916 O O . VAL A 1 6 ? -0.539 3.864 2.300 1.00 52.13 6 VAL A O 13
ATOM 15929 N N . PHE A 1 7 ? -0.390 3.741 4.558 1.00 52.12 7 PHE A N 13
ATOM 15930 C CA . PHE A 1 7 ? 0.960 4.243 4.695 1.00 53.52 7 PHE A CA 13
ATOM 15931 C C . PHE A 1 7 ? 1.863 3.021 4.655 1.00 51.42 7 PHE A C 13
ATOM 15932 O O . PHE A 1 7 ? 1.576 2.015 5.309 1.00 31.01 7 PHE A O 13
ATOM 15949 N N . VAL A 1 8 ? 2.965 3.104 3.918 1.00 13.31 8 VAL A N 13
ATOM 15950 C CA . VAL A 1 8 ? 3.929 2.020 3.810 1.00 44.12 8 VAL A CA 13
ATOM 15951 C C . VAL A 1 8 ? 5.296 2.687 3.917 1.00 54.42 8 VAL A C 13
ATOM 15952 O O . VAL A 1 8 ? 5.500 3.678 3.210 1.00 20.34 8 VAL A O 13
ATOM 15965 N N . GLY A 1 9 ? 6.206 2.224 4.787 1.00 14.24 9 GLY A N 13
ATOM 15966 C CA . GLY A 1 9 ? 7.534 2.834 4.912 1.00 62.43 9 GLY A CA 13
ATOM 15967 C C . GLY A 1 9 ? 8.660 1.812 5.041 1.00 50.32 9 GLY A C 13
ATOM 15968 O O . GLY A 1 9 ? 8.431 0.604 4.980 1.00 74.25 9 GLY A O 13
ATOM 15972 N N . SER A 1 10 ? 9.884 2.323 5.200 1.00 12.22 10 SER A N 13
ATOM 15973 C CA . SER A 1 10 ? 11.147 1.593 5.302 1.00 34.32 10 SER A CA 13
ATOM 15974 C C . SER A 1 10 ? 11.534 1.006 3.926 1.00 4.21 10 SER A C 13
ATOM 15975 O O . SER A 1 10 ? 12.411 0.151 3.835 1.00 45.02 10 SER A O 13
ATOM 15983 N N . LEU A 1 11 ? 10.897 1.455 2.838 1.00 1.12 11 LEU A N 13
ATOM 15984 C CA . LEU A 1 11 ? 11.136 0.979 1.477 1.00 22.14 11 LEU A CA 13
ATOM 15985 C C . LEU A 1 11 ? 12.595 1.170 1.056 1.00 50.31 11 LEU A C 13
ATOM 15986 O O . LEU A 1 11 ? 13.186 2.205 1.380 1.00 63.10 11 LEU A O 13
ATOM 16002 N N . PRO A 1 12 ? 13.167 0.211 0.307 1.00 62.12 12 PRO A N 13
ATOM 16003 C CA . PRO A 1 12 ? 14.542 0.288 -0.171 1.00 34.43 12 PRO A CA 13
ATOM 16004 C C . PRO A 1 12 ? 14.717 1.442 -1.157 1.00 0.44 12 PRO A C 13
ATOM 16005 O O . PRO A 1 12 ? 13.764 1.861 -1.810 1.00 32.12 12 PRO A O 13
ATOM 16016 N N . ARG A 1 13 ? 15.945 1.938 -1.319 1.00 70.11 13 ARG A N 13
ATOM 16017 C CA . ARG A 1 13 ? 16.210 3.021 -2.269 1.00 62.20 13 ARG A CA 13
ATOM 16018 C C . ARG A 1 13 ? 16.022 2.497 -3.693 1.00 54.14 13 ARG A C 13
ATOM 16019 O O . ARG A 1 13 ? 15.508 3.218 -4.544 1.00 53.50 13 ARG A O 13
ATOM 16040 N N . ASP A 1 14 ? 16.375 1.233 -3.932 1.00 11.23 14 ASP A N 13
ATOM 16041 C CA . ASP A 1 14 ? 16.281 0.549 -5.223 1.00 74.03 14 ASP A CA 13
ATOM 16042 C C . ASP A 1 14 ? 14.865 0.064 -5.553 1.00 15.25 14 ASP A C 13
ATOM 16043 O O . ASP A 1 14 ? 14.686 -0.732 -6.469 1.00 40.12 14 ASP A O 13
ATOM 16052 N N . ILE A 1 15 ? 13.851 0.447 -4.774 1.00 43.33 15 ILE A N 13
ATOM 16053 C CA . ILE A 1 15 ? 12.457 0.056 -4.963 1.00 71.43 15 ILE A CA 13
ATOM 16054 C C . ILE A 1 15 ? 11.960 0.303 -6.402 1.00 2.13 15 ILE A C 13
ATOM 16055 O O . ILE A 1 15 ? 12.330 1.301 -7.023 1.00 71.14 15 ILE A O 13
ATOM 16071 N N . THR A 1 16 ? 11.075 -0.561 -6.910 1.00 32.15 16 THR A N 13
ATOM 16072 C CA . THR A 1 16 ? 10.514 -0.473 -8.243 1.00 74.53 16 THR A CA 13
ATOM 16073 C C . THR A 1 16 ? 9.000 -0.551 -8.181 1.00 54.32 16 THR A C 13
ATOM 16074 O O . THR A 1 16 ? 8.438 -1.254 -7.338 1.00 23.31 16 THR A O 13
ATOM 16085 N N . ALA A 1 17 ? 8.357 0.097 -9.146 1.00 74.12 17 ALA A N 13
ATOM 16086 C CA . ALA A 1 17 ? 6.920 0.115 -9.308 1.00 44.20 17 ALA A CA 13
ATOM 16087 C C . ALA A 1 17 ? 6.396 -1.312 -9.484 1.00 53.43 17 ALA A C 13
ATOM 16088 O O . ALA A 1 17 ? 5.319 -1.615 -8.992 1.00 34.11 17 ALA A O 13
ATOM 16095 N N . VAL A 1 18 ? 7.155 -2.187 -10.151 1.00 62.44 18 VAL A N 13
ATOM 16096 C CA . VAL A 1 18 ? 6.766 -3.573 -10.397 1.00 20.23 18 VAL A CA 13
ATOM 16097 C C . VAL A 1 18 ? 6.581 -4.328 -9.082 1.00 64.10 18 VAL A C 13
ATOM 16098 O O . VAL A 1 18 ? 5.648 -5.126 -8.972 1.00 62.12 18 VAL A O 13
ATOM 16111 N N . GLU A 1 19 ? 7.471 -4.107 -8.109 1.00 2.21 19 GLU A N 13
ATOM 16112 C CA . GLU A 1 19 ? 7.396 -4.789 -6.819 1.00 31.04 19 GLU A CA 13
ATOM 16113 C C . GLU A 1 19 ? 6.198 -4.243 -6.036 1.00 41.53 19 GLU A C 13
ATOM 16114 O O . GLU A 1 19 ? 5.456 -4.986 -5.397 1.00 25.32 19 GLU A O 13
ATOM 16126 N N . LEU A 1 20 ? 5.974 -2.933 -6.130 1.00 42.44 20 LEU A N 13
ATOM 16127 C CA . LEU A 1 20 ? 4.876 -2.241 -5.472 1.00 62.32 20 LEU A CA 13
ATOM 16128 C C . LEU A 1 20 ? 3.533 -2.739 -5.998 1.00 65.40 20 LEU A C 13
ATOM 16129 O O . LEU A 1 20 ? 2.638 -3.071 -5.219 1.00 74.43 20 LEU A O 13
ATOM 16145 N N . GLN A 1 21 ? 3.374 -2.747 -7.320 1.00 41.23 21 GLN A N 13
ATOM 16146 C CA . GLN A 1 21 ? 2.163 -3.181 -7.990 1.00 12.44 21 GLN A CA 13
ATOM 16147 C C . GLN A 1 21 ? 1.899 -4.647 -7.654 1.00 4.33 21 GLN A C 13
ATOM 16148 O O . GLN A 1 21 ? 0.765 -4.985 -7.349 1.00 42.34 21 GLN A O 13
ATOM 16162 N N . ASN A 1 22 ? 2.931 -5.495 -7.660 1.00 22.15 22 ASN A N 13
ATOM 16163 C CA . ASN A 1 22 ? 2.826 -6.921 -7.370 1.00 32.34 22 ASN A CA 13
ATOM 16164 C C . ASN A 1 22 ? 2.388 -7.208 -5.936 1.00 40.45 22 ASN A C 13
ATOM 16165 O O . ASN A 1 22 ? 1.417 -7.938 -5.744 1.00 20.45 22 ASN A O 13
ATOM 16176 N N . HIS A 1 23 ? 3.056 -6.638 -4.931 1.00 75.44 23 HIS A N 13
ATOM 16177 C CA . HIS A 1 23 ? 2.694 -6.885 -3.535 1.00 71.34 23 HIS A CA 13
ATOM 16178 C C . HIS A 1 23 ? 1.249 -6.492 -3.248 1.00 63.13 23 HIS A C 13
ATOM 16179 O O . HIS A 1 23 ? 0.483 -7.269 -2.679 1.00 21.41 23 HIS A O 13
ATOM 16193 N N . PHE A 1 24 ? 0.853 -5.288 -3.659 1.00 13.25 24 PHE A N 13
ATOM 16194 C CA . PHE A 1 24 ? -0.499 -4.799 -3.424 1.00 73.04 24 PHE A CA 13
ATOM 16195 C C . PHE A 1 24 ? -1.503 -5.227 -4.488 1.00 22.12 24 PHE A C 13
ATOM 16196 O O . PHE A 1 24 ? -2.681 -4.907 -4.335 1.00 35.32 24 PHE A O 13
ATOM 16213 N N . LYS A 1 25 ? -1.116 -6.013 -5.496 1.00 5.45 25 LYS A N 13
ATOM 16214 C CA . LYS A 1 25 ? -2.024 -6.465 -6.546 1.00 45.04 25 LYS A CA 13
ATOM 16215 C C . LYS A 1 25 ? -3.258 -7.136 -5.964 1.00 13.45 25 LYS A C 13
ATOM 16216 O O . LYS A 1 25 ? -4.372 -6.782 -6.336 1.00 71.50 25 LYS A O 13
ATOM 16235 N N . ASN A 1 26 ? -3.085 -8.049 -5.004 1.00 31.11 26 ASN A N 13
ATOM 16236 C CA . ASN A 1 26 ? -4.213 -8.744 -4.378 1.00 13.12 26 ASN A CA 13
ATOM 16237 C C . ASN A 1 26 ? -5.165 -7.765 -3.679 1.00 62.34 26 ASN A C 13
ATOM 16238 O O . ASN A 1 26 ? -6.375 -7.992 -3.655 1.00 24.31 26 ASN A O 13
ATOM 16249 N N . SER A 1 27 ? -4.645 -6.679 -3.105 1.00 42.32 27 SER A N 13
ATOM 16250 C CA . SER A 1 27 ? -5.440 -5.654 -2.429 1.00 64.01 27 SER A CA 13
ATOM 16251 C C . SER A 1 27 ? -6.005 -4.623 -3.428 1.00 55.15 27 SER A C 13
ATOM 16252 O O . SER A 1 27 ? -6.877 -3.848 -3.060 1.00 43.04 27 SER A O 13
ATOM 16260 N N . SER A 1 28 ? -5.560 -4.637 -4.687 1.00 50.04 28 SER A N 13
ATOM 16261 C CA . SER A 1 28 ? -5.977 -3.754 -5.782 1.00 12.25 28 SER A CA 13
ATOM 16262 C C . SER A 1 28 ? -6.119 -2.273 -5.373 1.00 60.14 28 SER A C 13
ATOM 16263 O O . SER A 1 28 ? -7.237 -1.744 -5.359 1.00 12.03 28 SER A O 13
ATOM 16271 N N . PRO A 1 29 ? -5.008 -1.578 -5.064 1.00 70.32 29 PRO A N 13
ATOM 16272 C CA . PRO A 1 29 ? -5.035 -0.172 -4.686 1.00 33.33 29 PRO A CA 13
ATOM 16273 C C . PRO A 1 29 ? -5.535 0.663 -5.862 1.00 75.51 29 PRO A C 13
ATOM 16274 O O . PRO A 1 29 ? -5.511 0.220 -7.018 1.00 14.41 29 PRO A O 13
ATOM 16285 N N . ASP A 1 30 ? -6.034 1.857 -5.578 1.00 0.32 30 ASP A N 13
ATOM 16286 C CA . ASP A 1 30 ? -6.554 2.776 -6.571 1.00 44.44 30 ASP A CA 13
ATOM 16287 C C . ASP A 1 30 ? -5.431 3.682 -7.036 1.00 14.33 30 ASP A C 13
ATOM 16288 O O . ASP A 1 30 ? -5.318 3.969 -8.228 1.00 23.10 30 ASP A O 13
ATOM 16297 N N . GLN A 1 31 ? -4.546 4.061 -6.110 1.00 21.33 31 GLN A N 13
ATOM 16298 C CA . GLN A 1 31 ? -3.418 4.929 -6.378 1.00 2.54 31 GLN A CA 13
ATOM 16299 C C . GLN A 1 31 ? -2.119 4.307 -5.885 1.00 44.22 31 GLN A C 13
ATOM 16300 O O . GLN A 1 31 ? -2.144 3.480 -4.975 1.00 41.00 31 GLN A O 13
ATOM 16314 N N . ILE A 1 32 ? -0.991 4.714 -6.476 1.00 22.15 32 ILE A N 13
ATOM 16315 C CA . ILE A 1 32 ? 0.341 4.227 -6.138 1.00 45.34 32 ILE A CA 13
ATOM 16316 C C . ILE A 1 32 ? 1.302 5.417 -6.294 1.00 74.15 32 ILE A C 13
ATOM 16317 O O . ILE A 1 32 ? 1.447 5.937 -7.406 1.00 61.43 32 ILE A O 13
ATOM 16333 N N . ARG A 1 33 ? 1.926 5.878 -5.205 1.00 3.41 33 ARG A N 13
ATOM 16334 C CA . ARG A 1 33 ? 2.875 6.987 -5.178 1.00 75.14 33 ARG A CA 13
ATOM 16335 C C . ARG A 1 33 ? 4.045 6.596 -4.290 1.00 71.10 33 ARG A C 13
ATOM 16336 O O . ARG A 1 33 ? 3.919 6.594 -3.067 1.00 74.13 33 ARG A O 13
ATOM 16357 N N . LEU A 1 34 ? 5.178 6.265 -4.896 1.00 42.30 34 LEU A N 13
ATOM 16358 C CA . LEU A 1 34 ? 6.403 5.879 -4.210 1.00 73.05 34 LEU A CA 13
ATOM 16359 C C . LEU A 1 34 ? 7.228 7.140 -3.956 1.00 14.43 34 LEU A C 13
ATOM 16360 O O . LEU A 1 34 ? 7.563 7.845 -4.908 1.00 53.31 34 LEU A O 13
ATOM 16376 N N . ARG A 1 35 ? 7.523 7.465 -2.693 1.00 53.23 35 ARG A N 13
ATOM 16377 C CA . ARG A 1 35 ? 8.327 8.613 -2.287 1.00 2.10 35 ARG A CA 13
ATOM 16378 C C . ARG A 1 35 ? 9.642 8.055 -1.763 1.00 11.33 35 ARG A C 13
ATOM 16379 O O . ARG A 1 35 ? 9.830 7.855 -0.556 1.00 75.02 35 ARG A O 13
ATOM 16400 N N . ALA A 1 36 ? 10.564 7.795 -2.690 1.00 34.24 36 ALA A N 13
ATOM 16401 C CA . ALA A 1 36 ? 11.876 7.260 -2.365 1.00 12.23 36 ALA A CA 13
ATOM 16402 C C . ALA A 1 36 ? 12.629 8.178 -1.401 1.00 0.35 36 ALA A C 13
ATOM 16403 O O . ALA A 1 36 ? 13.384 7.665 -0.575 1.00 2.24 36 ALA A O 13
ATOM 16410 N N . ASP A 1 37 ? 12.374 9.496 -1.436 1.00 12.15 37 ASP A N 13
ATOM 16411 C CA . ASP A 1 37 ? 13.026 10.483 -0.571 1.00 51.35 37 ASP A CA 13
ATOM 16412 C C . ASP A 1 37 ? 12.915 10.166 0.922 1.00 40.13 37 ASP A C 13
ATOM 16413 O O . ASP A 1 37 ? 13.814 10.532 1.686 1.00 31.51 37 ASP A O 13
ATOM 16422 N N . LYS A 1 38 ? 11.877 9.448 1.348 1.00 31.34 38 LYS A N 13
ATOM 16423 C CA . LYS A 1 38 ? 11.669 9.065 2.742 1.00 43.52 38 LYS A CA 13
ATOM 16424 C C . LYS A 1 38 ? 11.448 7.557 2.876 1.00 65.45 38 LYS A C 13
ATOM 16425 O O . LYS A 1 38 ? 11.097 7.105 3.967 1.00 22.00 38 LYS A O 13
ATOM 16444 N N . GLY A 1 39 ? 11.651 6.787 1.800 1.00 54.03 39 GLY A N 13
ATOM 16445 C CA . GLY A 1 39 ? 11.474 5.341 1.766 1.00 63.14 39 GLY A CA 13
ATOM 16446 C C . GLY A 1 39 ? 10.060 4.982 2.181 1.00 1.10 39 GLY A C 13
ATOM 16447 O O . GLY A 1 39 ? 9.877 4.112 3.022 1.00 45.13 39 GLY A O 13
ATOM 16451 N N . ILE A 1 40 ? 9.062 5.648 1.610 1.00 23.25 40 ILE A N 13
ATOM 16452 C CA . ILE A 1 40 ? 7.654 5.446 1.905 1.00 4.25 40 ILE A CA 13
ATOM 16453 C C . ILE A 1 40 ? 6.852 5.497 0.622 1.00 31.32 40 ILE A C 13
ATOM 16454 O O . ILE A 1 40 ? 7.372 5.845 -0.438 1.00 61.04 40 ILE A O 13
ATOM 16470 N N . ALA A 1 41 ? 5.580 5.149 0.732 1.00 52.14 41 ALA A N 13
ATOM 16471 C CA . ALA A 1 41 ? 4.632 5.153 -0.348 1.00 34.33 41 ALA A CA 13
ATOM 16472 C C . ALA A 1 41 ? 3.256 5.506 0.217 1.00 32.42 41 ALA A C 13
ATOM 16473 O O . ALA A 1 41 ? 3.060 5.543 1.438 1.00 23.24 41 ALA A O 13
ATOM 16480 N N . PHE A 1 42 ? 2.317 5.778 -0.683 1.00 62.14 42 PHE A N 13
ATOM 16481 C CA . PHE A 1 42 ? 0.936 6.107 -0.384 1.00 15.14 42 PHE A CA 13
ATOM 16482 C C . PHE A 1 42 ? 0.116 5.280 -1.358 1.00 4.53 42 PHE A C 13
ATOM 16483 O O . PHE A 1 42 ? 0.471 5.193 -2.541 1.00 22.30 42 PHE A O 13
ATOM 16500 N N . LEU A 1 43 ? -0.965 4.679 -0.879 1.00 51.33 43 LEU A N 13
ATOM 16501 C CA . LEU A 1 43 ? -1.857 3.867 -1.687 1.00 23.21 43 LEU A CA 13
ATOM 16502 C C . LEU A 1 43 ? -3.259 4.251 -1.273 1.00 11.31 43 LEU A C 13
ATOM 16503 O O . LEU A 1 43 ? -3.570 4.136 -0.090 1.00 34.13 43 LEU A O 13
ATOM 16519 N N . GLU A 1 44 ? -4.044 4.820 -2.188 1.00 23.41 44 GLU A N 13
ATOM 16520 C CA . GLU A 1 44 ? -5.415 5.216 -1.885 1.00 2.44 44 GLU A CA 13
ATOM 16521 C C . GLU A 1 44 ? -6.307 4.057 -2.303 1.00 5.02 44 GLU A C 13
ATOM 16522 O O . GLU A 1 44 ? -5.968 3.341 -3.250 1.00 35.25 44 GLU A O 13
ATOM 16534 N N . PHE A 1 45 ? -7.450 3.893 -1.647 1.00 13.02 45 PHE A N 13
ATOM 16535 C CA . PHE A 1 45 ? -8.415 2.844 -1.922 1.00 70.33 45 PHE A CA 13
ATOM 16536 C C . PHE A 1 45 ? -9.789 3.483 -1.764 1.00 51.32 45 PHE A C 13
ATOM 16537 O O . PHE A 1 45 ? -10.164 3.894 -0.664 1.00 20.42 45 PHE A O 13
ATOM 16554 N N . ASP A 1 46 ? -10.515 3.624 -2.870 1.00 32.43 46 ASP A N 13
ATOM 16555 C CA . ASP A 1 46 ? -11.840 4.230 -2.899 1.00 13.33 46 ASP A CA 13
ATOM 16556 C C . ASP A 1 46 ? -12.923 3.208 -2.549 1.00 24.14 46 ASP A C 13
ATOM 16557 O O . ASP A 1 46 ? -13.013 2.157 -3.183 1.00 64.31 46 ASP A O 13
ATOM 16566 N N . ALA A 1 47 ? -13.718 3.475 -1.506 1.00 63.03 47 ALA A N 13
ATOM 16567 C CA . ALA A 1 47 ? -14.789 2.601 -1.038 1.00 14.32 47 ALA A CA 13
ATOM 16568 C C . ALA A 1 47 ? -15.888 2.436 -2.083 1.00 14.44 47 ALA A C 13
ATOM 16569 O O . ALA A 1 47 ? -16.424 1.340 -2.217 1.00 30.33 47 ALA A O 13
ATOM 16576 N N . ASP A 1 48 ? -16.254 3.498 -2.807 1.00 53.20 48 ASP A N 13
ATOM 16577 C CA . ASP A 1 48 ? -17.283 3.412 -3.845 1.00 12.51 48 ASP A CA 13
ATOM 16578 C C . ASP A 1 48 ? -16.812 2.445 -4.933 1.00 72.04 48 ASP A C 13
ATOM 16579 O O . ASP A 1 48 ? -17.641 1.736 -5.513 1.00 63.23 48 ASP A O 13
ATOM 16588 N N . LYS A 1 49 ? -15.488 2.319 -5.139 1.00 42.02 49 LYS A N 13
ATOM 16589 C CA . LYS A 1 49 ? -14.934 1.416 -6.139 1.00 13.21 49 LYS A CA 13
ATOM 16590 C C . LYS A 1 49 ? -15.291 -0.047 -5.856 1.00 54.14 49 LYS A C 13
ATOM 16591 O O . LYS A 1 49 ? -15.209 -0.844 -6.794 1.00 31.32 49 LYS A O 13
ATOM 16610 N N . ASP A 1 50 ? -15.593 -0.425 -4.610 1.00 3.24 50 ASP A N 13
ATOM 16611 C CA . ASP A 1 50 ? -15.988 -1.773 -4.198 1.00 43.12 50 ASP A CA 13
ATOM 16612 C C . ASP A 1 50 ? -16.620 -1.672 -2.813 1.00 55.11 50 ASP A C 13
ATOM 16613 O O . ASP A 1 50 ? -15.933 -1.767 -1.789 1.00 40.11 50 ASP A O 13
ATOM 16622 N N . ARG A 1 51 ? -17.940 -1.480 -2.790 1.00 32.30 51 ARG A N 13
ATOM 16623 C CA . ARG A 1 51 ? -18.758 -1.339 -1.584 1.00 53.23 51 ARG A CA 13
ATOM 16624 C C . ARG A 1 51 ? -18.661 -2.486 -0.607 1.00 32.15 51 ARG A C 13
ATOM 16625 O O . ARG A 1 51 ? -19.085 -2.295 0.529 1.00 23.33 51 ARG A O 13
ATOM 16646 N N . THR A 1 52 ? -18.152 -3.647 -0.995 1.00 14.12 52 THR A N 13
ATOM 16647 C CA . THR A 1 52 ? -18.067 -4.767 -0.077 1.00 43.54 52 THR A CA 13
ATOM 16648 C C . THR A 1 52 ? -16.637 -5.283 0.082 1.00 31.12 52 THR A C 13
ATOM 16649 O O . THR A 1 52 ? -16.320 -5.899 1.103 1.00 52.32 52 THR A O 13
ATOM 16660 N N . GLY A 1 53 ? -15.747 -4.974 -0.858 1.00 55.32 53 GLY A N 13
ATOM 16661 C CA . GLY A 1 53 ? -14.367 -5.414 -0.837 1.00 40.42 53 GLY A CA 13
ATOM 16662 C C . GLY A 1 53 ? -13.384 -4.408 -0.263 1.00 41.03 53 GLY A C 13
ATOM 16663 O O . GLY A 1 53 ? -12.276 -4.826 0.059 1.00 44.05 53 GLY A O 13
ATOM 16667 N N . ILE A 1 54 ? -13.742 -3.128 -0.094 1.00 43.53 54 ILE A N 13
ATOM 16668 C CA . ILE A 1 54 ? -12.825 -2.118 0.449 1.00 73.43 54 ILE A CA 13
ATOM 16669 C C . ILE A 1 54 ? -12.164 -2.597 1.754 1.00 21.01 54 ILE A C 13
ATOM 16670 O O . ILE A 1 54 ? -10.948 -2.472 1.909 1.00 44.12 54 ILE A O 13
ATOM 16686 N N . GLN A 1 55 ? -12.944 -3.186 2.661 1.00 44.42 55 GLN A N 13
ATOM 16687 C CA . GLN A 1 55 ? -12.466 -3.694 3.935 1.00 22.24 55 GLN A CA 13
ATOM 16688 C C . GLN A 1 55 ? -11.440 -4.818 3.715 1.00 61.35 55 GLN A C 13
ATOM 16689 O O . GLN A 1 55 ? -10.300 -4.688 4.152 1.00 72.04 55 GLN A O 13
ATOM 16703 N N . ARG A 1 56 ? -11.782 -5.912 3.021 1.00 74.31 56 ARG A N 13
ATOM 16704 C CA . ARG A 1 56 ? -10.834 -7.011 2.770 1.00 41.12 56 ARG A CA 13
ATOM 16705 C C . ARG A 1 56 ? -9.607 -6.514 2.009 1.00 52.11 56 ARG A C 13
ATOM 16706 O O . ARG A 1 56 ? -8.518 -7.051 2.190 1.00 51.31 56 ARG A O 13
ATOM 16727 N N . ARG A 1 57 ? -9.744 -5.499 1.153 1.00 30.14 57 ARG A N 13
ATOM 16728 C CA . ARG A 1 57 ? -8.601 -4.951 0.432 1.00 63.11 57 ARG A CA 13
ATOM 16729 C C . ARG A 1 57 ? -7.629 -4.382 1.472 1.00 54.23 57 ARG A C 13
ATOM 16730 O O . ARG A 1 57 ? -6.425 -4.601 1.330 1.00 1.12 57 ARG A O 13
ATOM 16751 N N . MET A 1 58 ? -8.130 -3.703 2.515 1.00 51.11 58 MET A N 13
ATOM 16752 C CA . MET A 1 58 ? -7.287 -3.161 3.575 1.00 33.45 58 MET A CA 13
ATOM 16753 C C . MET A 1 58 ? -6.653 -4.332 4.325 1.00 31.43 58 MET A C 13
ATOM 16754 O O . MET A 1 58 ? -5.455 -4.287 4.569 1.00 10.45 58 MET A O 13
ATOM 16768 N N . ASP A 1 59 ? -7.400 -5.403 4.631 1.00 54.03 59 ASP A N 13
ATOM 16769 C CA . ASP A 1 59 ? -6.879 -6.579 5.348 1.00 53.24 59 ASP A CA 13
ATOM 16770 C C . ASP A 1 59 ? -5.647 -7.133 4.636 1.00 23.03 59 ASP A C 13
ATOM 16771 O O . ASP A 1 59 ? -4.618 -7.390 5.262 1.00 25.33 59 ASP A O 13
ATOM 16780 N N . ILE A 1 60 ? -5.770 -7.336 3.319 1.00 10.53 60 ILE A N 13
ATOM 16781 C CA . ILE A 1 60 ? -4.727 -7.858 2.447 1.00 24.33 60 ILE A CA 13
ATOM 16782 C C . ILE A 1 60 ? -3.527 -6.911 2.464 1.00 44.11 60 ILE A C 13
ATOM 16783 O O . ILE A 1 60 ? -2.390 -7.383 2.550 1.00 32.41 60 ILE A O 13
ATOM 16799 N N . ALA A 1 61 ? -3.753 -5.598 2.366 1.00 24.13 61 ALA A N 13
ATOM 16800 C CA . ALA A 1 61 ? -2.672 -4.624 2.387 1.00 34.44 61 ALA A CA 13
ATOM 16801 C C . ALA A 1 61 ? -1.972 -4.647 3.752 1.00 14.01 61 ALA A C 13
ATOM 16802 O O . ALA A 1 61 ? -0.745 -4.622 3.808 1.00 71.45 61 ALA A O 13
ATOM 16809 N N . LEU A 1 62 ? -2.732 -4.736 4.848 1.00 23.11 62 LEU A N 13
ATOM 16810 C CA . LEU A 1 62 ? -2.205 -4.754 6.214 1.00 63.34 62 LEU A CA 13
ATOM 16811 C C . LEU A 1 62 ? -1.412 -6.023 6.487 1.00 15.23 62 LEU A C 13
ATOM 16812 O O . LEU A 1 62 ? -0.464 -6.007 7.275 1.00 24.33 62 LEU A O 13
ATOM 16828 N N . LEU A 1 63 ? -1.763 -7.131 5.832 1.00 11.13 63 LEU A N 13
ATOM 16829 C CA . LEU A 1 63 ? -1.046 -8.387 5.997 1.00 42.02 63 LEU A CA 13
ATOM 16830 C C . LEU A 1 63 ? 0.386 -8.244 5.467 1.00 52.20 63 LEU A C 13
ATOM 16831 O O . LEU A 1 63 ? 1.226 -9.076 5.801 1.00 61.00 63 LEU A O 13
ATOM 16847 N N . GLN A 1 64 ? 0.698 -7.176 4.717 1.00 21.32 64 GLN A N 13
ATOM 16848 C CA . GLN A 1 64 ? 2.034 -6.959 4.176 1.00 22.45 64 GLN A CA 13
ATOM 16849 C C . GLN A 1 64 ? 2.939 -6.247 5.202 1.00 44.44 64 GLN A C 13
ATOM 16850 O O . GLN A 1 64 ? 4.083 -5.910 4.896 1.00 64.43 64 GLN A O 13
ATOM 16864 N N . HIS A 1 65 ? 2.458 -5.962 6.414 1.00 21.31 65 HIS A N 13
ATOM 16865 C CA . HIS A 1 65 ? 3.246 -5.318 7.448 1.00 71.11 65 HIS A CA 13
ATOM 16866 C C . HIS A 1 65 ? 4.350 -6.277 7.884 1.00 63.34 65 HIS A C 13
ATOM 16867 O O . HIS A 1 65 ? 4.080 -7.317 8.494 1.00 53.33 65 HIS A O 13
ATOM 16881 N N . GLY A 1 66 ? 5.592 -5.926 7.576 1.00 73.51 66 GLY A N 13
ATOM 16882 C CA . GLY A 1 66 ? 6.780 -6.711 7.897 1.00 0.15 66 GLY A CA 13
ATOM 16883 C C . GLY A 1 66 ? 7.269 -7.579 6.740 1.00 3.12 66 GLY A C 13
ATOM 16884 O O . GLY A 1 66 ? 8.128 -8.432 6.962 1.00 42.14 66 GLY A O 13
ATOM 16888 N N . THR A 1 67 ? 6.751 -7.412 5.521 1.00 32.41 67 THR A N 13
ATOM 16889 C CA . THR A 1 67 ? 7.214 -8.215 4.398 1.00 54.14 67 THR A CA 13
ATOM 16890 C C . THR A 1 67 ? 8.645 -7.836 4.034 1.00 4.31 67 THR A C 13
ATOM 16891 O O . THR A 1 67 ? 9.012 -6.657 4.098 1.00 32.44 67 THR A O 13
ATOM 16902 N N . LEU A 1 68 ? 9.471 -8.822 3.686 1.00 70.15 68 LEU A N 13
ATOM 16903 C CA . LEU A 1 68 ? 10.831 -8.562 3.247 1.00 63.44 68 LEU A CA 13
ATOM 16904 C C . LEU A 1 68 ? 10.643 -8.340 1.757 1.00 13.03 68 LEU A C 13
ATOM 16905 O O . LEU A 1 68 ? 10.243 -9.253 1.027 1.00 32.12 68 LEU A O 13
ATOM 16921 N N . LEU A 1 69 ? 10.839 -7.098 1.347 1.00 34.41 69 LEU A N 13
ATOM 16922 C CA . LEU A 1 69 ? 10.703 -6.630 -0.014 1.00 64.51 69 LEU A CA 13
ATOM 16923 C C . LEU A 1 69 ? 12.066 -6.174 -0.503 1.00 11.33 69 LEU A C 13
ATOM 16924 O O . LEU A 1 69 ? 12.659 -5.274 0.092 1.00 24.14 69 LEU A O 13
ATOM 16940 N N . LYS A 1 70 ? 12.558 -6.772 -1.585 1.00 71.22 70 LYS A N 13
ATOM 16941 C CA . LYS A 1 70 ? 13.841 -6.431 -2.195 1.00 52.32 70 LYS A CA 13
ATOM 16942 C C . LYS A 1 70 ? 14.994 -6.392 -1.175 1.00 74.13 70 LYS A C 13
ATOM 16943 O O . LYS A 1 70 ? 15.804 -5.464 -1.184 1.00 12.01 70 LYS A O 13
ATOM 16962 N N . GLU A 1 71 ? 15.056 -7.394 -0.291 1.00 54.21 71 GLU A N 13
ATOM 16963 C CA . GLU A 1 71 ? 16.063 -7.587 0.760 1.00 74.44 71 GLU A CA 13
ATOM 16964 C C . GLU A 1 71 ? 15.971 -6.515 1.862 1.00 71.42 71 GLU A C 13
ATOM 16965 O O . GLU A 1 71 ? 16.950 -6.259 2.577 1.00 72.43 71 GLU A O 13
ATOM 16977 N N . LYS A 1 72 ? 14.800 -5.896 2.043 1.00 13.44 72 LYS A N 13
ATOM 16978 C CA . LYS A 1 72 ? 14.536 -4.840 3.021 1.00 31.11 72 LYS A CA 13
ATOM 16979 C C . LYS A 1 72 ? 13.165 -5.032 3.647 1.00 40.20 72 LYS A C 13
ATOM 16980 O O . LYS A 1 72 ? 12.181 -5.215 2.941 1.00 55.21 72 LYS A O 13
ATOM 16999 N N . LYS A 1 73 ? 13.083 -5.071 4.978 1.00 51.12 73 LYS A N 13
ATOM 17000 C CA . LYS A 1 73 ? 11.797 -5.226 5.632 1.00 75.51 73 LYS A CA 13
ATOM 17001 C C . LYS A 1 73 ? 11.095 -3.884 5.525 1.00 22.22 73 LYS A C 13
ATOM 17002 O O . LYS A 1 73 ? 11.746 -2.843 5.625 1.00 71.03 73 LYS A O 13
ATOM 17021 N N . ILE A 1 74 ? 9.786 -3.919 5.340 1.00 13.03 74 ILE A N 13
ATOM 17022 C CA . ILE A 1 74 ? 8.946 -2.731 5.224 1.00 63.24 74 ILE A CA 13
ATOM 17023 C C . ILE A 1 74 ? 7.774 -2.839 6.196 1.00 64.45 74 ILE A C 13
ATOM 17024 O O . ILE A 1 74 ? 7.460 -3.924 6.684 1.00 43.55 74 ILE A O 13
ATOM 17040 N N . ASN A 1 75 ? 7.124 -1.715 6.476 1.00 51.44 75 ASN A N 13
ATOM 17041 C CA . ASN A 1 75 ? 5.992 -1.598 7.395 1.00 43.34 75 ASN A CA 13
ATOM 17042 C C . ASN A 1 75 ? 4.762 -1.071 6.700 1.00 75.32 75 ASN A C 13
ATOM 17043 O O . ASN A 1 75 ? 4.880 -0.393 5.684 1.00 54.22 75 ASN A O 13
ATOM 17054 N N . VAL A 1 76 ? 3.597 -1.327 7.297 1.00 40.43 76 VAL A N 13
ATOM 17055 C CA . VAL A 1 76 ? 2.305 -0.876 6.798 1.00 65.54 76 VAL A CA 13
ATOM 17056 C C . VAL A 1 76 ? 1.497 -0.339 7.994 1.00 54.34 76 VAL A C 13
ATOM 17057 O O . VAL A 1 76 ? 1.684 -0.810 9.115 1.00 23.13 76 VAL A O 13
ATOM 17070 N N . GLU A 1 77 ? 0.636 0.662 7.791 1.00 13.11 77 GLU A N 13
ATOM 17071 C CA . GLU A 1 77 ? -0.232 1.268 8.806 1.00 61.11 77 GLU A CA 13
ATOM 17072 C C . GLU A 1 77 ? -1.360 2.035 8.098 1.00 14.23 77 GLU A C 13
ATOM 17073 O O . GLU A 1 77 ? -1.268 2.315 6.900 1.00 71.53 77 GLU A O 13
ATOM 17085 N N . LEU A 1 78 ? -2.448 2.334 8.815 1.00 42.22 78 LEU A N 13
ATOM 17086 C CA . LEU A 1 78 ? -3.616 3.034 8.295 1.00 14.13 78 LEU A CA 13
ATOM 17087 C C . LEU A 1 78 ? -3.477 4.551 8.341 1.00 61.04 78 LEU A C 13
ATOM 17088 O O . LEU A 1 78 ? -2.803 5.102 9.212 1.00 14.41 78 LEU A O 13
ATOM 17104 N N . THR A 1 79 ? -4.169 5.218 7.418 1.00 41.42 79 THR A N 13
ATOM 17105 C CA . THR A 1 79 ? -4.203 6.663 7.276 1.00 62.12 79 THR A CA 13
ATOM 17106 C C . THR A 1 79 ? -5.583 7.063 6.729 1.00 0.00 79 THR A C 13
ATOM 17107 O O . THR A 1 79 ? -6.014 6.540 5.702 1.00 31.54 79 THR A O 13
ATOM 17118 N N . VAL A 1 80 ? -6.242 8.025 7.382 1.00 62.54 80 VAL A N 13
ATOM 17119 C CA . VAL A 1 80 ? -7.557 8.565 7.038 1.00 41.13 80 VAL A CA 13
ATOM 17120 C C . VAL A 1 80 ? -8.656 7.506 7.170 1.00 11.43 80 VAL A C 13
ATOM 17121 O O . VAL A 1 80 ? -8.951 6.744 6.246 1.00 62.21 80 VAL A O 13
ATOM 17134 N N . GLY A 1 81 ? -9.311 7.501 8.331 1.00 51.23 81 GLY A N 13
ATOM 17135 C CA . GLY A 1 81 ? -10.389 6.590 8.662 1.00 30.41 81 GLY A CA 13
ATOM 17136 C C . GLY A 1 81 ? -10.095 5.974 10.015 1.00 41.32 81 GLY A C 13
ATOM 17137 O O . GLY A 1 81 ? -9.681 4.814 10.090 1.00 15.23 81 GLY A O 13
ATOM 17141 N N . GLY A 1 82 ? -10.203 6.781 11.069 1.00 43.43 82 GLY A N 13
ATOM 17142 C CA . GLY A 1 82 ? -9.971 6.351 12.438 1.00 23.04 82 GLY A CA 13
ATOM 17143 C C . GLY A 1 82 ? -11.062 5.382 12.843 1.00 73.12 82 GLY A C 13
ATOM 17144 O O . GLY A 1 82 ? -12.224 5.575 12.409 1.00 25.35 82 GLY A O 13
ATOM 17148 N N . GLY A 1 1 ? -14.724 10.746 4.879 1.00 35.12 1 GLY A N 14
ATOM 17149 C CA . GLY A 1 1 ? -14.956 10.500 3.449 1.00 73.22 1 GLY A CA 14
ATOM 17150 C C . GLY A 1 1 ? -15.335 9.054 3.184 1.00 75.34 1 GLY A C 14
ATOM 17151 O O . GLY A 1 1 ? -15.802 8.333 4.069 1.00 24.04 1 GLY A O 14
ATOM 17155 N N . ASN A 1 2 ? -15.173 8.623 1.932 1.00 71.35 2 ASN A N 14
ATOM 17156 C CA . ASN A 1 2 ? -15.438 7.265 1.433 1.00 41.34 2 ASN A CA 14
ATOM 17157 C C . ASN A 1 2 ? -14.180 6.744 0.738 1.00 53.14 2 ASN A C 14
ATOM 17158 O O . ASN A 1 2 ? -14.238 5.883 -0.143 1.00 44.05 2 ASN A O 14
ATOM 17169 N N . ARG A 1 3 ? -13.030 7.307 1.083 1.00 13.14 3 ARG A N 14
ATOM 17170 C CA . ARG A 1 3 ? -11.743 6.964 0.531 1.00 30.10 3 ARG A CA 14
ATOM 17171 C C . ARG A 1 3 ? -10.796 6.817 1.712 1.00 52.22 3 ARG A C 14
ATOM 17172 O O . ARG A 1 3 ? -10.969 7.489 2.732 1.00 1.55 3 ARG A O 14
ATOM 17193 N N . PHE A 1 4 ? -9.857 5.889 1.621 1.00 21.23 4 PHE A N 14
ATOM 17194 C CA . PHE A 1 4 ? -8.866 5.610 2.653 1.00 13.51 4 PHE A CA 14
ATOM 17195 C C . PHE A 1 4 ? -7.494 5.644 1.992 1.00 24.41 4 PHE A C 14
ATOM 17196 O O . PHE A 1 4 ? -7.406 5.644 0.759 1.00 24.52 4 PHE A O 14
ATOM 17213 N N . ILE A 1 5 ? -6.435 5.763 2.792 1.00 12.51 5 ILE A N 14
ATOM 17214 C CA . ILE A 1 5 ? -5.054 5.786 2.335 1.00 30.44 5 ILE A CA 14
ATOM 17215 C C . ILE A 1 5 ? -4.288 4.866 3.277 1.00 53.54 5 ILE A C 14
ATOM 17216 O O . ILE A 1 5 ? -4.560 4.829 4.482 1.00 43.40 5 ILE A O 14
ATOM 17232 N N . VAL A 1 6 ? -3.318 4.165 2.712 1.00 3.25 6 VAL A N 14
ATOM 17233 C CA . VAL A 1 6 ? -2.436 3.234 3.375 1.00 2.01 6 VAL A CA 14
ATOM 17234 C C . VAL A 1 6 ? -1.033 3.779 3.191 1.00 30.21 6 VAL A C 14
ATOM 17235 O O . VAL A 1 6 ? -0.647 4.165 2.081 1.00 23.50 6 VAL A O 14
ATOM 17248 N N . PHE A 1 7 ? -0.321 3.883 4.305 1.00 42.04 7 PHE A N 14
ATOM 17249 C CA . PHE A 1 7 ? 1.042 4.355 4.376 1.00 55.23 7 PHE A CA 14
ATOM 17250 C C . PHE A 1 7 ? 1.893 3.102 4.500 1.00 75.12 7 PHE A C 14
ATOM 17251 O O . PHE A 1 7 ? 1.530 2.162 5.215 1.00 51.33 7 PHE A O 14
ATOM 17268 N N . VAL A 1 8 ? 3.018 3.077 3.803 1.00 21.00 8 VAL A N 14
ATOM 17269 C CA . VAL A 1 8 ? 3.952 1.966 3.827 1.00 51.23 8 VAL A CA 14
ATOM 17270 C C . VAL A 1 8 ? 5.316 2.633 3.870 1.00 5.44 8 VAL A C 14
ATOM 17271 O O . VAL A 1 8 ? 5.529 3.524 3.047 1.00 74.31 8 VAL A O 14
ATOM 17284 N N . GLY A 1 9 ? 6.203 2.287 4.812 1.00 51.12 9 GLY A N 14
ATOM 17285 C CA . GLY A 1 9 ? 7.529 2.900 4.894 1.00 41.33 9 GLY A CA 14
ATOM 17286 C C . GLY A 1 9 ? 8.641 1.872 5.053 1.00 11.24 9 GLY A C 14
ATOM 17287 O O . GLY A 1 9 ? 8.379 0.671 5.126 1.00 55.44 9 GLY A O 14
ATOM 17291 N N . SER A 1 10 ? 9.879 2.371 5.124 1.00 54.12 10 SER A N 14
ATOM 17292 C CA . SER A 1 10 ? 11.131 1.620 5.235 1.00 3.11 10 SER A CA 14
ATOM 17293 C C . SER A 1 10 ? 11.470 0.943 3.891 1.00 33.21 10 SER A C 14
ATOM 17294 O O . SER A 1 10 ? 12.270 0.009 3.836 1.00 31.51 10 SER A O 14
ATOM 17302 N N . LEU A 1 11 ? 10.853 1.400 2.794 1.00 61.45 11 LEU A N 14
ATOM 17303 C CA . LEU A 1 11 ? 11.030 0.861 1.451 1.00 70.13 11 LEU A CA 14
ATOM 17304 C C . LEU A 1 11 ? 12.504 0.844 1.030 1.00 51.43 11 LEU A C 14
ATOM 17305 O O . LEU A 1 11 ? 13.269 1.746 1.399 1.00 64.15 11 LEU A O 14
ATOM 17321 N N . PRO A 1 12 ? 12.891 -0.137 0.199 1.00 45.42 12 PRO A N 14
ATOM 17322 C CA . PRO A 1 12 ? 14.251 -0.296 -0.293 1.00 31.14 12 PRO A CA 14
ATOM 17323 C C . PRO A 1 12 ? 14.687 0.870 -1.167 1.00 14.35 12 PRO A C 14
ATOM 17324 O O . PRO A 1 12 ? 13.867 1.541 -1.802 1.00 51.32 12 PRO A O 14
ATOM 17335 N N . ARG A 1 13 ? 16.000 1.108 -1.212 1.00 62.41 13 ARG A N 14
ATOM 17336 C CA . ARG A 1 13 ? 16.560 2.181 -2.023 1.00 51.41 13 ARG A CA 14
ATOM 17337 C C . ARG A 1 13 ? 16.319 1.881 -3.503 1.00 53.32 13 ARG A C 14
ATOM 17338 O O . ARG A 1 13 ? 16.026 2.813 -4.251 1.00 53.24 13 ARG A O 14
ATOM 17359 N N . ASP A 1 14 ? 16.342 0.603 -3.900 1.00 75.31 14 ASP A N 14
ATOM 17360 C CA . ASP A 1 14 ? 16.118 0.154 -5.278 1.00 33.52 14 ASP A CA 14
ATOM 17361 C C . ASP A 1 14 ? 14.652 -0.194 -5.554 1.00 4.34 14 ASP A C 14
ATOM 17362 O O . ASP A 1 14 ? 14.368 -0.981 -6.461 1.00 33.45 14 ASP A O 14
ATOM 17371 N N . ILE A 1 15 ? 13.706 0.317 -4.756 1.00 14.05 15 ILE A N 14
ATOM 17372 C CA . ILE A 1 15 ? 12.286 0.050 -4.974 1.00 2.42 15 ILE A CA 14
ATOM 17373 C C . ILE A 1 15 ? 11.907 0.380 -6.428 1.00 11.35 15 ILE A C 14
ATOM 17374 O O . ILE A 1 15 ? 12.346 1.397 -6.976 1.00 0.01 15 ILE A O 14
ATOM 17390 N N . THR A 1 16 ? 11.084 -0.463 -7.046 1.00 2.13 16 THR A N 14
ATOM 17391 C CA . THR A 1 16 ? 10.627 -0.284 -8.411 1.00 62.03 16 THR A CA 14
ATOM 17392 C C . THR A 1 16 ? 9.107 -0.313 -8.418 1.00 43.43 16 THR A C 14
ATOM 17393 O O . THR A 1 16 ? 8.482 -0.964 -7.576 1.00 73.54 16 THR A O 14
ATOM 17404 N N . ALA A 1 17 ? 8.510 0.396 -9.374 1.00 65.32 17 ALA A N 14
ATOM 17405 C CA . ALA A 1 17 ? 7.068 0.438 -9.511 1.00 2.54 17 ALA A CA 14
ATOM 17406 C C . ALA A 1 17 ? 6.532 -0.951 -9.877 1.00 14.41 17 ALA A C 14
ATOM 17407 O O . ALA A 1 17 ? 5.384 -1.235 -9.553 1.00 55.21 17 ALA A O 14
ATOM 17414 N N . VAL A 1 18 ? 7.324 -1.820 -10.522 1.00 72.11 18 VAL A N 14
ATOM 17415 C CA . VAL A 1 18 ? 6.883 -3.172 -10.859 1.00 21.00 18 VAL A CA 14
ATOM 17416 C C . VAL A 1 18 ? 6.653 -3.948 -9.565 1.00 63.44 18 VAL A C 14
ATOM 17417 O O . VAL A 1 18 ? 5.663 -4.676 -9.480 1.00 31.11 18 VAL A O 14
ATOM 17430 N N . GLU A 1 19 ? 7.533 -3.796 -8.566 1.00 34.34 19 GLU A N 14
ATOM 17431 C CA . GLU A 1 19 ? 7.366 -4.516 -7.316 1.00 71.23 19 GLU A CA 14
ATOM 17432 C C . GLU A 1 19 ? 6.141 -3.971 -6.612 1.00 23.34 19 GLU A C 14
ATOM 17433 O O . GLU A 1 19 ? 5.310 -4.752 -6.175 1.00 63.43 19 GLU A O 14
ATOM 17445 N N . LEU A 1 20 ? 5.979 -2.649 -6.549 1.00 74.11 20 LEU A N 14
ATOM 17446 C CA . LEU A 1 20 ? 4.821 -2.052 -5.894 1.00 71.32 20 LEU A CA 14
ATOM 17447 C C . LEU A 1 20 ? 3.519 -2.508 -6.555 1.00 51.52 20 LEU A C 14
ATOM 17448 O O . LEU A 1 20 ? 2.588 -2.902 -5.851 1.00 43.20 20 LEU A O 14
ATOM 17464 N N . GLN A 1 21 ? 3.439 -2.458 -7.885 1.00 50.51 21 GLN A N 14
ATOM 17465 C CA . GLN A 1 21 ? 2.263 -2.877 -8.638 1.00 53.54 21 GLN A CA 14
ATOM 17466 C C . GLN A 1 21 ? 1.980 -4.360 -8.384 1.00 71.41 21 GLN A C 14
ATOM 17467 O O . GLN A 1 21 ? 0.820 -4.745 -8.285 1.00 62.44 21 GLN A O 14
ATOM 17481 N N . ASN A 1 22 ? 3.022 -5.188 -8.276 1.00 25.43 22 ASN A N 14
ATOM 17482 C CA . ASN A 1 22 ? 2.912 -6.624 -8.049 1.00 45.22 22 ASN A CA 14
ATOM 17483 C C . ASN A 1 22 ? 2.519 -6.994 -6.619 1.00 20.32 22 ASN A C 14
ATOM 17484 O O . ASN A 1 22 ? 1.551 -7.716 -6.415 1.00 42.13 22 ASN A O 14
ATOM 17495 N N . HIS A 1 23 ? 3.254 -6.517 -5.621 1.00 42.02 23 HIS A N 14
ATOM 17496 C CA . HIS A 1 23 ? 3.016 -6.817 -4.215 1.00 63.54 23 HIS A CA 14
ATOM 17497 C C . HIS A 1 23 ? 1.618 -6.428 -3.732 1.00 0.21 23 HIS A C 14
ATOM 17498 O O . HIS A 1 23 ? 1.036 -7.147 -2.920 1.00 42.40 23 HIS A O 14
ATOM 17512 N N . PHE A 1 24 ? 1.052 -5.335 -4.252 1.00 13.12 24 PHE A N 14
ATOM 17513 C CA . PHE A 1 24 ? -0.283 -4.855 -3.885 1.00 34.42 24 PHE A CA 14
ATOM 17514 C C . PHE A 1 24 ? -1.358 -5.299 -4.874 1.00 11.44 24 PHE A C 14
ATOM 17515 O O . PHE A 1 24 ? -2.533 -4.982 -4.694 1.00 70.11 24 PHE A O 14
ATOM 17532 N N . LYS A 1 25 ? -1.013 -6.104 -5.881 1.00 64.32 25 LYS A N 14
ATOM 17533 C CA . LYS A 1 25 ? -1.977 -6.601 -6.852 1.00 33.24 25 LYS A CA 14
ATOM 17534 C C . LYS A 1 25 ? -3.053 -7.431 -6.142 1.00 54.02 25 LYS A C 14
ATOM 17535 O O . LYS A 1 25 ? -4.203 -7.480 -6.579 1.00 54.44 25 LYS A O 14
ATOM 17554 N N . ASN A 1 26 ? -2.711 -8.067 -5.020 1.00 21.44 26 ASN A N 14
ATOM 17555 C CA . ASN A 1 26 ? -3.627 -8.886 -4.232 1.00 54.35 26 ASN A CA 14
ATOM 17556 C C . ASN A 1 26 ? -4.626 -8.010 -3.460 1.00 22.51 26 ASN A C 14
ATOM 17557 O O . ASN A 1 26 ? -5.671 -8.514 -3.051 1.00 12.43 26 ASN A O 14
ATOM 17568 N N . SER A 1 27 ? -4.357 -6.710 -3.288 1.00 32.41 27 SER A N 14
ATOM 17569 C CA . SER A 1 27 ? -5.186 -5.738 -2.575 1.00 52.33 27 SER A CA 14
ATOM 17570 C C . SER A 1 27 ? -5.777 -4.645 -3.487 1.00 34.31 27 SER A C 14
ATOM 17571 O O . SER A 1 27 ? -6.618 -3.882 -3.031 1.00 42.02 27 SER A O 14
ATOM 17579 N N . SER A 1 28 ? -5.414 -4.590 -4.770 1.00 54.13 28 SER A N 14
ATOM 17580 C CA . SER A 1 28 ? -5.903 -3.639 -5.776 1.00 61.51 28 SER A CA 14
ATOM 17581 C C . SER A 1 28 ? -6.043 -2.184 -5.283 1.00 45.23 28 SER A C 14
ATOM 17582 O O . SER A 1 28 ? -7.159 -1.725 -5.005 1.00 75.05 28 SER A O 14
ATOM 17590 N N . PRO A 1 29 ? -4.946 -1.422 -5.162 1.00 11.35 29 PRO A N 14
ATOM 17591 C CA . PRO A 1 29 ? -5.018 -0.022 -4.735 1.00 62.41 29 PRO A CA 14
ATOM 17592 C C . PRO A 1 29 ? -5.652 0.838 -5.850 1.00 33.22 29 PRO A C 14
ATOM 17593 O O . PRO A 1 29 ? -5.818 0.386 -6.987 1.00 72.42 29 PRO A O 14
ATOM 17604 N N . ASP A 1 30 ? -6.058 2.071 -5.540 1.00 12.15 30 ASP A N 14
ATOM 17605 C CA . ASP A 1 30 ? -6.651 3.002 -6.500 1.00 51.31 30 ASP A CA 14
ATOM 17606 C C . ASP A 1 30 ? -5.553 3.856 -7.126 1.00 23.53 30 ASP A C 14
ATOM 17607 O O . ASP A 1 30 ? -5.633 4.221 -8.299 1.00 72.24 30 ASP A O 14
ATOM 17616 N N . GLN A 1 31 ? -4.508 4.153 -6.349 1.00 32.21 31 GLN A N 14
ATOM 17617 C CA . GLN A 1 31 ? -3.354 4.933 -6.761 1.00 1.14 31 GLN A CA 14
ATOM 17618 C C . GLN A 1 31 ? -2.117 4.344 -6.090 1.00 12.43 31 GLN A C 14
ATOM 17619 O O . GLN A 1 31 ? -2.222 3.776 -5.001 1.00 71.23 31 GLN A O 14
ATOM 17633 N N . ILE A 1 32 ? -0.949 4.518 -6.711 1.00 31.21 32 ILE A N 14
ATOM 17634 C CA . ILE A 1 32 ? 0.338 4.031 -6.236 1.00 31.52 32 ILE A CA 14
ATOM 17635 C C . ILE A 1 32 ? 1.325 5.187 -6.374 1.00 31.52 32 ILE A C 14
ATOM 17636 O O . ILE A 1 32 ? 1.756 5.507 -7.487 1.00 62.12 32 ILE A O 14
ATOM 17652 N N . ARG A 1 33 ? 1.700 5.834 -5.265 1.00 20.13 33 ARG A N 14
ATOM 17653 C CA . ARG A 1 33 ? 2.652 6.946 -5.302 1.00 75.41 33 ARG A CA 14
ATOM 17654 C C . ARG A 1 33 ? 3.827 6.616 -4.402 1.00 3.12 33 ARG A C 14
ATOM 17655 O O . ARG A 1 33 ? 3.706 6.684 -3.178 1.00 45.31 33 ARG A O 14
ATOM 17676 N N . LEU A 1 34 ? 4.949 6.244 -5.011 1.00 2.44 34 LEU A N 14
ATOM 17677 C CA . LEU A 1 34 ? 6.197 5.909 -4.338 1.00 53.03 34 LEU A CA 14
ATOM 17678 C C . LEU A 1 34 ? 6.902 7.235 -4.069 1.00 72.13 34 LEU A C 14
ATOM 17679 O O . LEU A 1 34 ? 7.023 8.050 -4.980 1.00 61.33 34 LEU A O 14
ATOM 17695 N N . ARG A 1 35 ? 7.307 7.501 -2.829 1.00 63.32 35 ARG A N 14
ATOM 17696 C CA . ARG A 1 35 ? 8.005 8.709 -2.401 1.00 75.21 35 ARG A CA 14
ATOM 17697 C C . ARG A 1 35 ? 9.359 8.238 -1.884 1.00 0.11 35 ARG A C 14
ATOM 17698 O O . ARG A 1 35 ? 9.543 7.993 -0.685 1.00 61.01 35 ARG A O 14
ATOM 17719 N N . ALA A 1 36 ? 10.312 8.093 -2.805 1.00 52.20 36 ALA A N 14
ATOM 17720 C CA . ALA A 1 36 ? 11.667 7.640 -2.510 1.00 41.11 36 ALA A CA 14
ATOM 17721 C C . ALA A 1 36 ? 12.365 8.493 -1.447 1.00 72.33 36 ALA A C 14
ATOM 17722 O O . ALA A 1 36 ? 13.185 7.963 -0.699 1.00 51.14 36 ALA A O 14
ATOM 17729 N N . ASP A 1 37 ? 11.986 9.769 -1.331 1.00 32.22 37 ASP A N 14
ATOM 17730 C CA . ASP A 1 37 ? 12.529 10.762 -0.401 1.00 62.24 37 ASP A CA 14
ATOM 17731 C C . ASP A 1 37 ? 12.552 10.311 1.057 1.00 42.41 37 ASP A C 14
ATOM 17732 O O . ASP A 1 37 ? 13.424 10.734 1.810 1.00 24.03 37 ASP A O 14
ATOM 17741 N N . LYS A 1 38 ? 11.621 9.456 1.480 1.00 11.42 38 LYS A N 14
ATOM 17742 C CA . LYS A 1 38 ? 11.525 8.923 2.840 1.00 41.22 38 LYS A CA 14
ATOM 17743 C C . LYS A 1 38 ? 11.335 7.408 2.833 1.00 54.15 38 LYS A C 14
ATOM 17744 O O . LYS A 1 38 ? 11.008 6.835 3.874 1.00 13.23 38 LYS A O 14
ATOM 17763 N N . GLY A 1 39 ? 11.526 6.762 1.677 1.00 13.22 39 GLY A N 14
ATOM 17764 C CA . GLY A 1 39 ? 11.364 5.328 1.527 1.00 25.11 39 GLY A CA 14
ATOM 17765 C C . GLY A 1 39 ? 9.962 4.933 1.954 1.00 14.12 39 GLY A C 14
ATOM 17766 O O . GLY A 1 39 ? 9.804 4.046 2.788 1.00 15.15 39 GLY A O 14
ATOM 17770 N N . ILE A 1 40 ? 8.943 5.587 1.400 1.00 21.11 40 ILE A N 14
ATOM 17771 C CA . ILE A 1 40 ? 7.544 5.345 1.705 1.00 62.13 40 ILE A CA 14
ATOM 17772 C C . ILE A 1 40 ? 6.701 5.404 0.437 1.00 22.44 40 ILE A C 14
ATOM 17773 O O . ILE A 1 40 ? 7.177 5.833 -0.612 1.00 65.11 40 ILE A O 14
ATOM 17789 N N . ALA A 1 41 ? 5.451 4.963 0.529 1.00 62.21 41 ALA A N 14
ATOM 17790 C CA . ALA A 1 41 ? 4.491 4.976 -0.556 1.00 21.25 41 ALA A CA 14
ATOM 17791 C C . ALA A 1 41 ? 3.113 5.227 0.038 1.00 2.20 41 ALA A C 14
ATOM 17792 O O . ALA A 1 41 ? 2.869 4.887 1.199 1.00 2.05 41 ALA A O 14
ATOM 17799 N N . PHE A 1 42 ? 2.218 5.787 -0.773 1.00 12.11 42 PHE A N 14
ATOM 17800 C CA . PHE A 1 42 ? 0.855 6.090 -0.383 1.00 4.13 42 PHE A CA 14
ATOM 17801 C C . PHE A 1 42 ? -0.036 5.391 -1.390 1.00 12.35 42 PHE A C 14
ATOM 17802 O O . PHE A 1 42 ? 0.078 5.633 -2.600 1.00 44.43 42 PHE A O 14
ATOM 17819 N N . LEU A 1 43 ? -0.922 4.541 -0.886 1.00 51.22 43 LEU A N 14
ATOM 17820 C CA . LEU A 1 43 ? -1.856 3.774 -1.688 1.00 25.42 43 LEU A CA 14
ATOM 17821 C C . LEU A 1 43 ? -3.249 4.210 -1.278 1.00 75.20 43 LEU A C 14
ATOM 17822 O O . LEU A 1 43 ? -3.611 4.080 -0.110 1.00 42.53 43 LEU A O 14
ATOM 17838 N N . GLU A 1 44 ? -3.973 4.849 -2.188 1.00 50.33 44 GLU A N 14
ATOM 17839 C CA . GLU A 1 44 ? -5.332 5.322 -1.947 1.00 61.22 44 GLU A CA 14
ATOM 17840 C C . GLU A 1 44 ? -6.284 4.147 -2.233 1.00 33.22 44 GLU A C 14
ATOM 17841 O O . GLU A 1 44 ? -5.958 3.299 -3.066 1.00 22.31 44 GLU A O 14
ATOM 17853 N N . PHE A 1 45 ? -7.463 4.091 -1.608 1.00 74.24 45 PHE A N 14
ATOM 17854 C CA . PHE A 1 45 ? -8.459 3.038 -1.812 1.00 70.40 45 PHE A CA 14
ATOM 17855 C C . PHE A 1 45 ? -9.849 3.670 -1.802 1.00 15.22 45 PHE A C 14
ATOM 17856 O O . PHE A 1 45 ? -10.158 4.468 -0.913 1.00 42.51 45 PHE A O 14
ATOM 17873 N N . ASP A 1 46 ? -10.703 3.248 -2.733 1.00 32.41 46 ASP A N 14
ATOM 17874 C CA . ASP A 1 46 ? -12.066 3.735 -2.912 1.00 74.44 46 ASP A CA 14
ATOM 17875 C C . ASP A 1 46 ? -13.107 2.823 -2.260 1.00 71.33 46 ASP A C 14
ATOM 17876 O O . ASP A 1 46 ? -13.363 1.712 -2.735 1.00 43.22 46 ASP A O 14
ATOM 17885 N N . ALA A 1 47 ? -13.712 3.280 -1.159 1.00 44.21 47 ALA A N 14
ATOM 17886 C CA . ALA A 1 47 ? -14.735 2.532 -0.432 1.00 24.45 47 ALA A CA 14
ATOM 17887 C C . ALA A 1 47 ? -16.094 2.582 -1.119 1.00 61.55 47 ALA A C 14
ATOM 17888 O O . ALA A 1 47 ? -16.943 1.724 -0.862 1.00 22.13 47 ALA A O 14
ATOM 17895 N N . ASP A 1 48 ? -16.322 3.598 -1.953 1.00 51.13 48 ASP A N 14
ATOM 17896 C CA . ASP A 1 48 ? -17.587 3.754 -2.657 1.00 40.22 48 ASP A CA 14
ATOM 17897 C C . ASP A 1 48 ? -17.675 2.857 -3.879 1.00 3.44 48 ASP A C 14
ATOM 17898 O O . ASP A 1 48 ? -18.744 2.316 -4.163 1.00 22.15 48 ASP A O 14
ATOM 17907 N N . LYS A 1 49 ? -16.555 2.681 -4.584 1.00 43.54 49 LYS A N 14
ATOM 17908 C CA . LYS A 1 49 ? -16.441 1.878 -5.773 1.00 2.11 49 LYS A CA 14
ATOM 17909 C C . LYS A 1 49 ? -16.593 0.404 -5.451 1.00 65.40 49 LYS A C 14
ATOM 17910 O O . LYS A 1 49 ? -17.482 -0.238 -6.007 1.00 43.14 49 LYS A O 14
ATOM 17929 N N . ASP A 1 50 ? -15.782 -0.127 -4.535 1.00 43.54 50 ASP A N 14
ATOM 17930 C CA . ASP A 1 50 ? -15.813 -1.544 -4.182 1.00 11.15 50 ASP A CA 14
ATOM 17931 C C . ASP A 1 50 ? -16.407 -1.729 -2.790 1.00 54.23 50 ASP A C 14
ATOM 17932 O O . ASP A 1 50 ? -15.717 -2.060 -1.824 1.00 52.23 50 ASP A O 14
ATOM 17941 N N . ARG A 1 51 ? -17.726 -1.520 -2.690 1.00 22.14 51 ARG A N 14
ATOM 17942 C CA . ARG A 1 51 ? -18.496 -1.626 -1.446 1.00 12.42 51 ARG A CA 14
ATOM 17943 C C . ARG A 1 51 ? -18.210 -2.917 -0.684 1.00 13.41 51 ARG A C 14
ATOM 17944 O O . ARG A 1 51 ? -18.126 -2.865 0.539 1.00 30.20 51 ARG A O 14
ATOM 17965 N N . THR A 1 52 ? -18.034 -4.046 -1.367 1.00 74.01 52 THR A N 14
ATOM 17966 C CA . THR A 1 52 ? -17.776 -5.336 -0.735 1.00 61.13 52 THR A CA 14
ATOM 17967 C C . THR A 1 52 ? -16.318 -5.799 -0.848 1.00 22.22 52 THR A C 14
ATOM 17968 O O . THR A 1 52 ? -16.006 -6.930 -0.455 1.00 65.14 52 THR A O 14
ATOM 17979 N N . GLY A 1 53 ? -15.409 -4.954 -1.341 1.00 2.25 53 GLY A N 14
ATOM 17980 C CA . GLY A 1 53 ? -14.006 -5.307 -1.493 1.00 61.25 53 GLY A CA 14
ATOM 17981 C C . GLY A 1 53 ? -13.062 -4.385 -0.741 1.00 14.21 53 GLY A C 14
ATOM 17982 O O . GLY A 1 53 ? -11.973 -4.826 -0.408 1.00 5.44 53 GLY A O 14
ATOM 17986 N N . ILE A 1 54 ? -13.444 -3.147 -0.422 1.00 40.43 54 ILE A N 14
ATOM 17987 C CA . ILE A 1 54 ? -12.600 -2.181 0.276 1.00 25.35 54 ILE A CA 14
ATOM 17988 C C . ILE A 1 54 ? -11.943 -2.755 1.534 1.00 50.14 54 ILE A C 14
ATOM 17989 O O . ILE A 1 54 ? -10.739 -2.602 1.732 1.00 62.33 54 ILE A O 14
ATOM 18005 N N . GLN A 1 55 ? -12.742 -3.391 2.386 1.00 75.45 55 GLN A N 14
ATOM 18006 C CA . GLN A 1 55 ? -12.285 -3.981 3.626 1.00 14.24 55 GLN A CA 14
ATOM 18007 C C . GLN A 1 55 ? -11.310 -5.108 3.305 1.00 33.52 55 GLN A C 14
ATOM 18008 O O . GLN A 1 55 ? -10.186 -5.069 3.788 1.00 55.40 55 GLN A O 14
ATOM 18022 N N . ARG A 1 56 ? -11.700 -6.095 2.494 1.00 32.41 56 ARG A N 14
ATOM 18023 C CA . ARG A 1 56 ? -10.836 -7.217 2.100 1.00 1.43 56 ARG A CA 14
ATOM 18024 C C . ARG A 1 56 ? -9.495 -6.678 1.615 1.00 43.23 56 ARG A C 14
ATOM 18025 O O . ARG A 1 56 ? -8.443 -7.074 2.108 1.00 55.25 56 ARG A O 14
ATOM 18046 N N . ARG A 1 57 ? -9.542 -5.753 0.660 1.00 34.41 57 ARG A N 14
ATOM 18047 C CA . ARG A 1 57 ? -8.402 -5.095 0.049 1.00 73.44 57 ARG A CA 14
ATOM 18048 C C . ARG A 1 57 ? -7.486 -4.515 1.123 1.00 62.24 57 ARG A C 14
ATOM 18049 O O . ARG A 1 57 ? -6.299 -4.840 1.123 1.00 22.51 57 ARG A O 14
ATOM 18070 N N . MET A 1 58 ? -8.001 -3.679 2.028 1.00 54.45 58 MET A N 14
ATOM 18071 C CA . MET A 1 58 ? -7.182 -3.100 3.090 1.00 23.51 58 MET A CA 14
ATOM 18072 C C . MET A 1 58 ? -6.699 -4.178 4.069 1.00 1.33 58 MET A C 14
ATOM 18073 O O . MET A 1 58 ? -5.616 -4.055 4.620 1.00 43.11 58 MET A O 14
ATOM 18087 N N . ASP A 1 59 ? -7.423 -5.279 4.259 1.00 3.45 59 ASP A N 14
ATOM 18088 C CA . ASP A 1 59 ? -7.024 -6.362 5.162 1.00 73.31 59 ASP A CA 14
ATOM 18089 C C . ASP A 1 59 ? -5.757 -7.019 4.648 1.00 41.23 59 ASP A C 14
ATOM 18090 O O . ASP A 1 59 ? -4.798 -7.233 5.390 1.00 50.22 59 ASP A O 14
ATOM 18099 N N . ILE A 1 60 ? -5.779 -7.319 3.350 1.00 22.21 60 ILE A N 14
ATOM 18100 C CA . ILE A 1 60 ? -4.709 -7.939 2.595 1.00 60.00 60 ILE A CA 14
ATOM 18101 C C . ILE A 1 60 ? -3.527 -6.971 2.566 1.00 14.23 60 ILE A C 14
ATOM 18102 O O . ILE A 1 60 ? -2.384 -7.427 2.538 1.00 11.42 60 ILE A O 14
ATOM 18118 N N . ALA A 1 61 ? -3.779 -5.657 2.578 1.00 14.20 61 ALA A N 14
ATOM 18119 C CA . ALA A 1 61 ? -2.740 -4.645 2.594 1.00 65.13 61 ALA A CA 14
ATOM 18120 C C . ALA A 1 61 ? -2.138 -4.582 4.002 1.00 63.21 61 ALA A C 14
ATOM 18121 O O . ALA A 1 61 ? -0.916 -4.500 4.125 1.00 33.33 61 ALA A O 14
ATOM 18128 N N . LEU A 1 62 ? -2.962 -4.662 5.058 1.00 62.54 62 LEU A N 14
ATOM 18129 C CA . LEU A 1 62 ? -2.502 -4.608 6.448 1.00 14.33 62 LEU A CA 14
ATOM 18130 C C . LEU A 1 62 ? -1.546 -5.760 6.734 1.00 73.23 62 LEU A C 14
ATOM 18131 O O . LEU A 1 62 ? -0.548 -5.578 7.433 1.00 72.43 62 LEU A O 14
ATOM 18147 N N . LEU A 1 63 ? -1.829 -6.927 6.145 1.00 3.22 63 LEU A N 14
ATOM 18148 C CA . LEU A 1 63 ? -1.041 -8.149 6.275 1.00 41.22 63 LEU A CA 14
ATOM 18149 C C . LEU A 1 63 ? 0.375 -8.034 5.688 1.00 14.54 63 LEU A C 14
ATOM 18150 O O . LEU A 1 63 ? 1.150 -8.982 5.826 1.00 1.11 63 LEU A O 14
ATOM 18166 N N . GLN A 1 64 ? 0.724 -6.927 5.021 1.00 32.41 64 GLN A N 14
ATOM 18167 C CA . GLN A 1 64 ? 2.047 -6.723 4.437 1.00 20.14 64 GLN A CA 14
ATOM 18168 C C . GLN A 1 64 ? 2.985 -5.994 5.420 1.00 4.03 64 GLN A C 14
ATOM 18169 O O . GLN A 1 64 ? 4.082 -5.575 5.043 1.00 51.44 64 GLN A O 14
ATOM 18183 N N . HIS A 1 65 ? 2.555 -5.764 6.664 1.00 40.02 65 HIS A N 14
ATOM 18184 C CA . HIS A 1 65 ? 3.332 -5.109 7.699 1.00 65.43 65 HIS A CA 14
ATOM 18185 C C . HIS A 1 65 ? 4.427 -6.065 8.162 1.00 13.45 65 HIS A C 14
ATOM 18186 O O . HIS A 1 65 ? 4.135 -7.126 8.716 1.00 54.31 65 HIS A O 14
ATOM 18200 N N . GLY A 1 66 ? 5.679 -5.697 7.918 1.00 4.33 66 GLY A N 14
ATOM 18201 C CA . GLY A 1 66 ? 6.852 -6.477 8.302 1.00 13.24 66 GLY A CA 14
ATOM 18202 C C . GLY A 1 66 ? 7.381 -7.400 7.210 1.00 4.53 66 GLY A C 14
ATOM 18203 O O . GLY A 1 66 ? 8.286 -8.184 7.503 1.00 21.52 66 GLY A O 14
ATOM 18207 N N . THR A 1 67 ? 6.838 -7.370 5.988 1.00 53.20 67 THR A N 14
ATOM 18208 C CA . THR A 1 67 ? 7.349 -8.239 4.935 1.00 31.04 67 THR A CA 14
ATOM 18209 C C . THR A 1 67 ? 8.722 -7.733 4.478 1.00 21.03 67 THR A C 14
ATOM 18210 O O . THR A 1 67 ? 9.062 -6.556 4.621 1.00 43.03 67 THR A O 14
ATOM 18221 N N . LEU A 1 68 ? 9.546 -8.639 3.952 1.00 30.01 68 LEU A N 14
ATOM 18222 C CA . LEU A 1 68 ? 10.883 -8.355 3.459 1.00 33.34 68 LEU A CA 14
ATOM 18223 C C . LEU A 1 68 ? 10.776 -8.258 1.945 1.00 64.13 68 LEU A C 14
ATOM 18224 O O . LEU A 1 68 ? 10.621 -9.263 1.248 1.00 32.32 68 LEU A O 14
ATOM 18240 N N . LEU A 1 69 ? 10.882 -7.041 1.428 1.00 63.41 69 LEU A N 14
ATOM 18241 C CA . LEU A 1 69 ? 10.797 -6.700 0.010 1.00 2.23 69 LEU A CA 14
ATOM 18242 C C . LEU A 1 69 ? 12.185 -6.183 -0.345 1.00 4.05 69 LEU A C 14
ATOM 18243 O O . LEU A 1 69 ? 12.648 -5.247 0.304 1.00 23.54 69 LEU A O 14
ATOM 18259 N N . LYS A 1 70 ? 12.872 -6.793 -1.319 1.00 55.04 70 LYS A N 14
ATOM 18260 C CA . LYS A 1 70 ? 14.240 -6.419 -1.715 1.00 42.11 70 LYS A CA 14
ATOM 18261 C C . LYS A 1 70 ? 15.152 -6.282 -0.483 1.00 42.24 70 LYS A C 14
ATOM 18262 O O . LYS A 1 70 ? 15.879 -5.298 -0.323 1.00 1.14 70 LYS A O 14
ATOM 18281 N N . GLU A 1 71 ? 15.086 -7.275 0.399 1.00 22.23 71 GLU A N 14
ATOM 18282 C CA . GLU A 1 71 ? 15.851 -7.369 1.641 1.00 2.22 71 GLU A CA 14
ATOM 18283 C C . GLU A 1 71 ? 15.639 -6.190 2.601 1.00 1.34 71 GLU A C 14
ATOM 18284 O O . GLU A 1 71 ? 16.528 -5.875 3.398 1.00 50.31 71 GLU A O 14
ATOM 18296 N N . LYS A 1 72 ? 14.482 -5.526 2.548 1.00 40.13 72 LYS A N 14
ATOM 18297 C CA . LYS A 1 72 ? 14.147 -4.410 3.420 1.00 74.32 72 LYS A CA 14
ATOM 18298 C C . LYS A 1 72 ? 12.820 -4.722 4.079 1.00 40.44 72 LYS A C 14
ATOM 18299 O O . LYS A 1 72 ? 11.827 -4.993 3.402 1.00 10.32 72 LYS A O 14
ATOM 18318 N N . LYS A 1 73 ? 12.820 -4.736 5.409 1.00 62.44 73 LYS A N 14
ATOM 18319 C CA . LYS A 1 73 ? 11.645 -5.008 6.208 1.00 13.31 73 LYS A CA 14
ATOM 18320 C C . LYS A 1 73 ? 10.850 -3.717 6.296 1.00 63.51 73 LYS A C 14
ATOM 18321 O O . LYS A 1 73 ? 11.213 -2.784 7.019 1.00 64.14 73 LYS A O 14
ATOM 18340 N N . ILE A 1 74 ? 9.796 -3.658 5.513 1.00 73.21 74 ILE A N 14
ATOM 18341 C CA . ILE A 1 74 ? 8.904 -2.517 5.428 1.00 41.14 74 ILE A CA 14
ATOM 18342 C C . ILE A 1 74 ? 7.825 -2.585 6.513 1.00 51.02 74 ILE A C 14
ATOM 18343 O O . ILE A 1 74 ? 7.692 -3.582 7.225 1.00 34.41 74 ILE A O 14
ATOM 18359 N N . ASN A 1 75 ? 7.076 -1.499 6.680 1.00 42.34 75 ASN A N 14
ATOM 18360 C CA . ASN A 1 75 ? 5.988 -1.349 7.643 1.00 14.20 75 ASN A CA 14
ATOM 18361 C C . ASN A 1 75 ? 4.753 -0.849 6.933 1.00 63.01 75 ASN A C 14
ATOM 18362 O O . ASN A 1 75 ? 4.890 -0.191 5.907 1.00 61.53 75 ASN A O 14
ATOM 18373 N N . VAL A 1 76 ? 3.576 -1.124 7.493 1.00 34.32 76 VAL A N 14
ATOM 18374 C CA . VAL A 1 76 ? 2.289 -0.704 6.951 1.00 54.11 76 VAL A CA 14
ATOM 18375 C C . VAL A 1 76 ? 1.458 -0.098 8.087 1.00 52.20 76 VAL A C 14
ATOM 18376 O O . VAL A 1 76 ? 1.566 -0.530 9.235 1.00 13.53 76 VAL A O 14
ATOM 18389 N N . GLU A 1 77 ? 0.602 0.869 7.756 1.00 64.42 77 GLU A N 14
ATOM 18390 C CA . GLU A 1 77 ? -0.294 1.582 8.658 1.00 41.43 77 GLU A CA 14
ATOM 18391 C C . GLU A 1 77 ? -1.358 2.327 7.836 1.00 43.15 77 GLU A C 14
ATOM 18392 O O . GLU A 1 77 ? -1.308 2.329 6.600 1.00 3.11 77 GLU A O 14
ATOM 18404 N N . LEU A 1 78 ? -2.357 2.902 8.506 1.00 43.42 78 LEU A N 14
ATOM 18405 C CA . LEU A 1 78 ? -3.441 3.682 7.926 1.00 55.10 78 LEU A CA 14
ATOM 18406 C C . LEU A 1 78 ? -3.065 5.159 8.063 1.00 43.10 78 LEU A C 14
ATOM 18407 O O . LEU A 1 78 ? -2.283 5.550 8.941 1.00 24.40 78 LEU A O 14
ATOM 18423 N N . THR A 1 79 ? -3.592 5.990 7.165 1.00 32.44 79 THR A N 14
ATOM 18424 C CA . THR A 1 79 ? -3.329 7.418 7.185 1.00 34.01 79 THR A CA 14
ATOM 18425 C C . THR A 1 79 ? -4.598 8.162 6.772 1.00 14.12 79 THR A C 14
ATOM 18426 O O . THR A 1 79 ? -4.785 8.508 5.606 1.00 64.54 79 THR A O 14
ATOM 18437 N N . VAL A 1 80 ? -5.511 8.359 7.732 1.00 41.34 80 VAL A N 14
ATOM 18438 C CA . VAL A 1 80 ? -6.775 9.064 7.511 1.00 25.01 80 VAL A CA 14
ATOM 18439 C C . VAL A 1 80 ? -7.476 9.398 8.824 1.00 35.51 80 VAL A C 14
ATOM 18440 O O . VAL A 1 80 ? -7.936 10.525 9.016 1.00 65.01 80 VAL A O 14
ATOM 18453 N N . GLY A 1 81 ? -7.537 8.447 9.747 1.00 3.51 81 GLY A N 14
ATOM 18454 C CA . GLY A 1 81 ? -8.206 8.658 11.027 1.00 4.32 81 GLY A CA 14
ATOM 18455 C C . GLY A 1 81 ? -7.963 7.559 12.055 1.00 54.34 81 GLY A C 14
ATOM 18456 O O . GLY A 1 81 ? -8.746 7.405 12.996 1.00 15.13 81 GLY A O 14
ATOM 18460 N N . GLY A 1 82 ? -6.925 6.760 11.843 1.00 52.13 82 GLY A N 14
ATOM 18461 C CA . GLY A 1 82 ? -6.455 5.639 12.633 1.00 41.15 82 GLY A CA 14
ATOM 18462 C C . GLY A 1 82 ? -5.345 4.985 11.819 1.00 70.03 82 GLY A C 14
ATOM 18463 O O . GLY A 1 82 ? -4.944 3.854 12.173 1.00 72.22 82 GLY A O 14
ATOM 18467 N N . GLY A 1 1 ? -14.679 11.957 2.366 1.00 65.43 1 GLY A N 15
ATOM 18468 C CA . GLY A 1 1 ? -15.348 11.497 1.146 1.00 11.22 1 GLY A CA 15
ATOM 18469 C C . GLY A 1 1 ? -15.767 10.052 1.291 1.00 2.21 1 GLY A C 15
ATOM 18470 O O . GLY A 1 1 ? -16.681 9.766 2.070 1.00 53.35 1 GLY A O 15
ATOM 18474 N N . ASN A 1 2 ? -15.166 9.147 0.516 1.00 0.52 2 ASN A N 15
ATOM 18475 C CA . ASN A 1 2 ? -15.452 7.715 0.550 1.00 70.13 2 ASN A CA 15
ATOM 18476 C C . ASN A 1 2 ? -14.222 6.922 0.118 1.00 63.10 2 ASN A C 15
ATOM 18477 O O . ASN A 1 2 ? -14.298 6.111 -0.802 1.00 50.12 2 ASN A O 15
ATOM 18488 N N . ARG A 1 3 ? -13.059 7.167 0.724 1.00 11.31 3 ARG A N 15
ATOM 18489 C CA . ARG A 1 3 ? -11.829 6.443 0.390 1.00 53.41 3 ARG A CA 15
ATOM 18490 C C . ARG A 1 3 ? -10.922 6.375 1.608 1.00 31.15 3 ARG A C 15
ATOM 18491 O O . ARG A 1 3 ? -11.107 7.150 2.544 1.00 1.32 3 ARG A O 15
ATOM 18512 N N . PHE A 1 4 ? -9.933 5.492 1.594 1.00 31.32 4 PHE A N 15
ATOM 18513 C CA . PHE A 1 4 ? -8.975 5.286 2.678 1.00 50.21 4 PHE A CA 15
ATOM 18514 C C . PHE A 1 4 ? -7.577 5.232 2.085 1.00 11.41 4 PHE A C 15
ATOM 18515 O O . PHE A 1 4 ? -7.423 5.147 0.861 1.00 23.23 4 PHE A O 15
ATOM 18532 N N . ILE A 1 5 ? -6.561 5.346 2.942 1.00 53.24 5 ILE A N 15
ATOM 18533 C CA . ILE A 1 5 ? -5.167 5.352 2.525 1.00 32.40 5 ILE A CA 15
ATOM 18534 C C . ILE A 1 5 ? -4.368 4.428 3.444 1.00 10.34 5 ILE A C 15
ATOM 18535 O O . ILE A 1 5 ? -4.664 4.291 4.631 1.00 61.01 5 ILE A O 15
ATOM 18551 N N . VAL A 1 6 ? -3.325 3.808 2.912 1.00 73.22 6 VAL A N 15
ATOM 18552 C CA . VAL A 1 6 ? -2.438 2.911 3.627 1.00 1.10 6 VAL A CA 15
ATOM 18553 C C . VAL A 1 6 ? -1.036 3.503 3.482 1.00 15.53 6 VAL A C 15
ATOM 18554 O O . VAL A 1 6 ? -0.610 3.868 2.377 1.00 25.23 6 VAL A O 15
ATOM 18567 N N . PHE A 1 7 ? -0.379 3.694 4.622 1.00 3.32 7 PHE A N 15
ATOM 18568 C CA . PHE A 1 7 ? 0.963 4.226 4.741 1.00 34.00 7 PHE A CA 15
ATOM 18569 C C . PHE A 1 7 ? 1.929 3.052 4.719 1.00 3.45 7 PHE A C 15
ATOM 18570 O O . PHE A 1 7 ? 1.665 2.045 5.380 1.00 63.40 7 PHE A O 15
ATOM 18587 N N . VAL A 1 8 ? 3.044 3.175 4.001 1.00 70.02 8 VAL A N 15
ATOM 18588 C CA . VAL A 1 8 ? 4.055 2.134 3.923 1.00 50.25 8 VAL A CA 15
ATOM 18589 C C . VAL A 1 8 ? 5.411 2.832 3.995 1.00 42.14 8 VAL A C 15
ATOM 18590 O O . VAL A 1 8 ? 5.624 3.754 3.209 1.00 74.42 8 VAL A O 15
ATOM 18603 N N . GLY A 1 9 ? 6.316 2.460 4.910 1.00 1.25 9 GLY A N 15
ATOM 18604 C CA . GLY A 1 9 ? 7.640 3.083 5.023 1.00 4.20 9 GLY A CA 15
ATOM 18605 C C . GLY A 1 9 ? 8.735 2.042 5.237 1.00 21.22 9 GLY A C 15
ATOM 18606 O O . GLY A 1 9 ? 8.450 0.846 5.326 1.00 32.25 9 GLY A O 15
ATOM 18610 N N . SER A 1 10 ? 9.987 2.506 5.285 1.00 65.14 10 SER A N 15
ATOM 18611 C CA . SER A 1 10 ? 11.222 1.729 5.446 1.00 61.12 10 SER A CA 15
ATOM 18612 C C . SER A 1 10 ? 11.614 1.097 4.097 1.00 32.22 10 SER A C 15
ATOM 18613 O O . SER A 1 10 ? 12.380 0.135 4.048 1.00 2.44 10 SER A O 15
ATOM 18621 N N . LEU A 1 11 ? 11.088 1.613 2.982 1.00 22.05 11 LEU A N 15
ATOM 18622 C CA . LEU A 1 11 ? 11.333 1.095 1.641 1.00 42.22 11 LEU A CA 15
ATOM 18623 C C . LEU A 1 11 ? 12.800 1.210 1.217 1.00 42.13 11 LEU A C 15
ATOM 18624 O O . LEU A 1 11 ? 13.434 2.225 1.522 1.00 11.44 11 LEU A O 15
ATOM 18640 N N . PRO A 1 12 ? 13.330 0.218 0.474 1.00 24.10 12 PRO A N 15
ATOM 18641 C CA . PRO A 1 12 ? 14.713 0.213 -0.002 1.00 21.33 12 PRO A CA 15
ATOM 18642 C C . PRO A 1 12 ? 14.963 1.328 -1.015 1.00 53.34 12 PRO A C 15
ATOM 18643 O O . PRO A 1 12 ? 14.018 1.844 -1.615 1.00 43.00 12 PRO A O 15
ATOM 18654 N N . ARG A 1 13 ? 16.224 1.705 -1.244 1.00 42.13 13 ARG A N 15
ATOM 18655 C CA . ARG A 1 13 ? 16.547 2.744 -2.229 1.00 31.11 13 ARG A CA 15
ATOM 18656 C C . ARG A 1 13 ? 16.144 2.247 -3.620 1.00 15.14 13 ARG A C 15
ATOM 18657 O O . ARG A 1 13 ? 15.503 2.981 -4.371 1.00 12.21 13 ARG A O 15
ATOM 18678 N N . ASP A 1 14 ? 16.467 0.984 -3.919 1.00 42.40 14 ASP A N 15
ATOM 18679 C CA . ASP A 1 14 ? 16.197 0.289 -5.184 1.00 3.21 14 ASP A CA 15
ATOM 18680 C C . ASP A 1 14 ? 14.723 -0.079 -5.394 1.00 62.31 14 ASP A C 15
ATOM 18681 O O . ASP A 1 14 ? 14.399 -0.873 -6.279 1.00 22.54 14 ASP A O 15
ATOM 18690 N N . ILE A 1 15 ? 13.811 0.411 -4.549 1.00 14.44 15 ILE A N 15
ATOM 18691 C CA . ILE A 1 15 ? 12.387 0.135 -4.691 1.00 10.24 15 ILE A CA 15
ATOM 18692 C C . ILE A 1 15 ? 11.897 0.619 -6.064 1.00 1.10 15 ILE A C 15
ATOM 18693 O O . ILE A 1 15 ? 12.247 1.720 -6.500 1.00 12.31 15 ILE A O 15
ATOM 18709 N N . THR A 1 16 ? 11.035 -0.165 -6.710 1.00 21.02 16 THR A N 15
ATOM 18710 C CA . THR A 1 16 ? 10.485 0.144 -8.019 1.00 5.51 16 THR A CA 15
ATOM 18711 C C . THR A 1 16 ? 8.961 0.034 -7.978 1.00 22.34 16 THR A C 15
ATOM 18712 O O . THR A 1 16 ? 8.415 -0.787 -7.234 1.00 55.13 16 THR A O 15
ATOM 18723 N N . ALA A 1 17 ? 8.272 0.815 -8.813 1.00 35.22 17 ALA A N 15
ATOM 18724 C CA . ALA A 1 17 ? 6.819 0.811 -8.923 1.00 12.10 17 ALA A CA 15
ATOM 18725 C C . ALA A 1 17 ? 6.320 -0.571 -9.356 1.00 4.23 17 ALA A C 15
ATOM 18726 O O . ALA A 1 17 ? 5.235 -0.974 -8.948 1.00 20.43 17 ALA A O 15
ATOM 18733 N N . VAL A 1 18 ? 7.122 -1.301 -10.136 1.00 10.34 18 VAL A N 15
ATOM 18734 C CA . VAL A 1 18 ? 6.809 -2.637 -10.621 1.00 43.14 18 VAL A CA 15
ATOM 18735 C C . VAL A 1 18 ? 6.645 -3.583 -9.436 1.00 70.30 18 VAL A C 15
ATOM 18736 O O . VAL A 1 18 ? 5.723 -4.405 -9.423 1.00 40.22 18 VAL A O 15
ATOM 18749 N N . GLU A 1 19 ? 7.546 -3.472 -8.457 1.00 21.21 19 GLU A N 15
ATOM 18750 C CA . GLU A 1 19 ? 7.564 -4.295 -7.263 1.00 41.21 19 GLU A CA 15
ATOM 18751 C C . GLU A 1 19 ? 6.327 -3.953 -6.437 1.00 64.41 19 GLU A C 15
ATOM 18752 O O . GLU A 1 19 ? 5.661 -4.846 -5.928 1.00 50.24 19 GLU A O 15
ATOM 18764 N N . LEU A 1 20 ? 6.004 -2.660 -6.334 1.00 74.23 20 LEU A N 15
ATOM 18765 C CA . LEU A 1 20 ? 4.859 -2.142 -5.601 1.00 2.45 20 LEU A CA 15
ATOM 18766 C C . LEU A 1 20 ? 3.564 -2.676 -6.192 1.00 34.43 20 LEU A C 15
ATOM 18767 O O . LEU A 1 20 ? 2.750 -3.230 -5.452 1.00 0.44 20 LEU A O 15
ATOM 18783 N N . GLN A 1 21 ? 3.362 -2.509 -7.503 1.00 23.41 21 GLN A N 15
ATOM 18784 C CA . GLN A 1 21 ? 2.168 -2.997 -8.172 1.00 30.04 21 GLN A CA 15
ATOM 18785 C C . GLN A 1 21 ? 2.083 -4.502 -7.930 1.00 41.32 21 GLN A C 15
ATOM 18786 O O . GLN A 1 21 ? 1.032 -4.979 -7.520 1.00 62.45 21 GLN A O 15
ATOM 18800 N N . ASN A 1 22 ? 3.183 -5.234 -8.114 1.00 53.25 22 ASN A N 15
ATOM 18801 C CA . ASN A 1 22 ? 3.210 -6.679 -7.933 1.00 3.12 22 ASN A CA 15
ATOM 18802 C C . ASN A 1 22 ? 2.900 -7.131 -6.505 1.00 40.54 22 ASN A C 15
ATOM 18803 O O . ASN A 1 22 ? 2.162 -8.098 -6.322 1.00 0.25 22 ASN A O 15
ATOM 18814 N N . HIS A 1 23 ? 3.440 -6.478 -5.480 1.00 10.11 23 HIS A N 15
ATOM 18815 C CA . HIS A 1 23 ? 3.186 -6.874 -4.100 1.00 33.31 23 HIS A CA 15
ATOM 18816 C C . HIS A 1 23 ? 1.731 -6.612 -3.724 1.00 42.12 23 HIS A C 15
ATOM 18817 O O . HIS A 1 23 ? 1.050 -7.511 -3.223 1.00 72.22 23 HIS A O 15
ATOM 18831 N N . PHE A 1 24 ? 1.208 -5.424 -4.028 1.00 33.05 24 PHE A N 15
ATOM 18832 C CA . PHE A 1 24 ? -0.169 -5.054 -3.704 1.00 51.53 24 PHE A CA 15
ATOM 18833 C C . PHE A 1 24 ? -1.200 -5.497 -4.744 1.00 42.53 24 PHE A C 15
ATOM 18834 O O . PHE A 1 24 ? -2.384 -5.219 -4.559 1.00 24.11 24 PHE A O 15
ATOM 18851 N N . LYS A 1 25 ? -0.822 -6.265 -5.769 1.00 13.12 25 LYS A N 15
ATOM 18852 C CA . LYS A 1 25 ? -1.705 -6.752 -6.820 1.00 33.03 25 LYS A CA 15
ATOM 18853 C C . LYS A 1 25 ? -2.954 -7.441 -6.298 1.00 14.14 25 LYS A C 15
ATOM 18854 O O . LYS A 1 25 ? -4.042 -7.192 -6.809 1.00 61.30 25 LYS A O 15
ATOM 18873 N N . ASN A 1 26 ? -2.837 -8.258 -5.250 1.00 5.52 26 ASN A N 15
ATOM 18874 C CA . ASN A 1 26 ? -3.990 -8.963 -4.701 1.00 33.43 26 ASN A CA 15
ATOM 18875 C C . ASN A 1 26 ? -4.938 -8.023 -3.938 1.00 5.11 26 ASN A C 15
ATOM 18876 O O . ASN A 1 26 ? -6.107 -8.355 -3.738 1.00 72.41 26 ASN A O 15
ATOM 18887 N N . SER A 1 27 ? -4.439 -6.871 -3.479 1.00 61.11 27 SER A N 15
ATOM 18888 C CA . SER A 1 27 ? -5.201 -5.848 -2.754 1.00 34.32 27 SER A CA 15
ATOM 18889 C C . SER A 1 27 ? -5.736 -4.780 -3.718 1.00 41.44 27 SER A C 15
ATOM 18890 O O . SER A 1 27 ? -6.665 -4.068 -3.363 1.00 72.51 27 SER A O 15
ATOM 18898 N N . SER A 1 28 ? -5.182 -4.684 -4.930 1.00 1.24 28 SER A N 15
ATOM 18899 C CA . SER A 1 28 ? -5.569 -3.747 -5.981 1.00 41.53 28 SER A CA 15
ATOM 18900 C C . SER A 1 28 ? -5.689 -2.282 -5.516 1.00 41.44 28 SER A C 15
ATOM 18901 O O . SER A 1 28 ? -6.799 -1.764 -5.362 1.00 61.33 28 SER A O 15
ATOM 18909 N N . PRO A 1 29 ? -4.563 -1.593 -5.276 1.00 44.21 29 PRO A N 15
ATOM 18910 C CA . PRO A 1 29 ? -4.583 -0.196 -4.861 1.00 52.43 29 PRO A CA 15
ATOM 18911 C C . PRO A 1 29 ? -5.141 0.657 -6.001 1.00 74.35 29 PRO A C 15
ATOM 18912 O O . PRO A 1 29 ? -5.056 0.280 -7.177 1.00 3.51 29 PRO A O 15
ATOM 18923 N N . ASP A 1 30 ? -5.740 1.800 -5.676 1.00 64.53 30 ASP A N 15
ATOM 18924 C CA . ASP A 1 30 ? -6.321 2.690 -6.667 1.00 65.40 30 ASP A CA 15
ATOM 18925 C C . ASP A 1 30 ? -5.263 3.693 -7.072 1.00 0.43 30 ASP A C 15
ATOM 18926 O O . ASP A 1 30 ? -5.090 3.964 -8.260 1.00 35.02 30 ASP A O 15
ATOM 18935 N N . GLN A 1 31 ? -4.486 4.162 -6.095 1.00 41.33 31 GLN A N 15
ATOM 18936 C CA . GLN A 1 31 ? -3.410 5.111 -6.286 1.00 22.31 31 GLN A CA 15
ATOM 18937 C C . GLN A 1 31 ? -2.117 4.506 -5.747 1.00 52.10 31 GLN A C 15
ATOM 18938 O O . GLN A 1 31 ? -2.162 3.784 -4.752 1.00 63.31 31 GLN A O 15
ATOM 18952 N N . ILE A 1 32 ? -0.976 4.813 -6.369 1.00 22.43 32 ILE A N 15
ATOM 18953 C CA . ILE A 1 32 ? 0.334 4.303 -5.974 1.00 25.10 32 ILE A CA 15
ATOM 18954 C C . ILE A 1 32 ? 1.350 5.433 -6.140 1.00 41.22 32 ILE A C 15
ATOM 18955 O O . ILE A 1 32 ? 1.674 5.790 -7.278 1.00 74.23 32 ILE A O 15
ATOM 18971 N N . ARG A 1 33 ? 1.827 6.017 -5.038 1.00 30.11 33 ARG A N 15
ATOM 18972 C CA . ARG A 1 33 ? 2.818 7.089 -5.063 1.00 4.02 33 ARG A CA 15
ATOM 18973 C C . ARG A 1 33 ? 3.977 6.710 -4.148 1.00 54.01 33 ARG A C 15
ATOM 18974 O O . ARG A 1 33 ? 3.836 6.748 -2.927 1.00 34.43 33 ARG A O 15
ATOM 18995 N N . LEU A 1 34 ? 5.100 6.311 -4.745 1.00 24.53 34 LEU A N 15
ATOM 18996 C CA . LEU A 1 34 ? 6.342 5.901 -4.090 1.00 74.02 34 LEU A CA 15
ATOM 18997 C C . LEU A 1 34 ? 7.231 7.130 -3.944 1.00 22.41 34 LEU A C 15
ATOM 18998 O O . LEU A 1 34 ? 7.579 7.744 -4.951 1.00 41.55 34 LEU A O 15
ATOM 19014 N N . ARG A 1 35 ? 7.581 7.529 -2.717 1.00 12.30 35 ARG A N 15
ATOM 19015 C CA . ARG A 1 35 ? 8.432 8.675 -2.405 1.00 35.35 35 ARG A CA 15
ATOM 19016 C C . ARG A 1 35 ? 9.717 8.161 -1.763 1.00 14.43 35 ARG A C 15
ATOM 19017 O O . ARG A 1 35 ? 9.822 8.062 -0.534 1.00 73.43 35 ARG A O 15
ATOM 19038 N N . ALA A 1 36 ? 10.721 7.831 -2.583 1.00 23.55 36 ALA A N 15
ATOM 19039 C CA . ALA A 1 36 ? 12.005 7.369 -2.049 1.00 73.23 36 ALA A CA 15
ATOM 19040 C C . ALA A 1 36 ? 12.670 8.492 -1.247 1.00 11.20 36 ALA A C 15
ATOM 19041 O O . ALA A 1 36 ? 13.514 8.215 -0.404 1.00 72.13 36 ALA A O 15
ATOM 19048 N N . ASP A 1 37 ? 12.216 9.737 -1.435 1.00 64.24 37 ASP A N 15
ATOM 19049 C CA . ASP A 1 37 ? 12.666 10.967 -0.782 1.00 35.44 37 ASP A CA 15
ATOM 19050 C C . ASP A 1 37 ? 12.670 10.803 0.751 1.00 53.25 37 ASP A C 15
ATOM 19051 O O . ASP A 1 37 ? 13.417 11.500 1.439 1.00 70.21 37 ASP A O 15
ATOM 19060 N N . LYS A 1 38 ? 11.818 9.914 1.281 1.00 20.23 38 LYS A N 15
ATOM 19061 C CA . LYS A 1 38 ? 11.674 9.538 2.689 1.00 24.14 38 LYS A CA 15
ATOM 19062 C C . LYS A 1 38 ? 11.613 8.003 2.852 1.00 21.33 38 LYS A C 15
ATOM 19063 O O . LYS A 1 38 ? 11.516 7.520 3.982 1.00 65.33 38 LYS A O 15
ATOM 19082 N N . GLY A 1 39 ? 11.660 7.229 1.762 1.00 64.32 39 GLY A N 15
ATOM 19083 C CA . GLY A 1 39 ? 11.589 5.771 1.760 1.00 0.25 39 GLY A CA 15
ATOM 19084 C C . GLY A 1 39 ? 10.212 5.313 2.218 1.00 22.45 39 GLY A C 15
ATOM 19085 O O . GLY A 1 39 ? 10.107 4.446 3.088 1.00 53.54 39 GLY A O 15
ATOM 19089 N N . ILE A 1 40 ? 9.163 5.865 1.611 1.00 40.40 40 ILE A N 15
ATOM 19090 C CA . ILE A 1 40 ? 7.762 5.593 1.906 1.00 1.22 40 ILE A CA 15
ATOM 19091 C C . ILE A 1 40 ? 6.938 5.542 0.624 1.00 63.34 40 ILE A C 15
ATOM 19092 O O . ILE A 1 40 ? 7.417 5.914 -0.449 1.00 43.00 40 ILE A O 15
ATOM 19108 N N . ALA A 1 41 ? 5.704 5.061 0.730 1.00 35.42 41 ALA A N 15
ATOM 19109 C CA . ALA A 1 41 ? 4.742 4.929 -0.343 1.00 4.44 41 ALA A CA 15
ATOM 19110 C C . ALA A 1 41 ? 3.334 5.123 0.217 1.00 61.32 41 ALA A C 15
ATOM 19111 O O . ALA A 1 41 ? 3.075 4.808 1.383 1.00 54.33 41 ALA A O 15
ATOM 19118 N N . PHE A 1 42 ? 2.423 5.641 -0.604 1.00 21.44 42 PHE A N 15
ATOM 19119 C CA . PHE A 1 42 ? 1.032 5.876 -0.241 1.00 41.34 42 PHE A CA 15
ATOM 19120 C C . PHE A 1 42 ? 0.187 5.059 -1.201 1.00 20.42 42 PHE A C 15
ATOM 19121 O O . PHE A 1 42 ? 0.439 5.087 -2.412 1.00 32.13 42 PHE A O 15
ATOM 19138 N N . LEU A 1 43 ? -0.791 4.328 -0.672 1.00 4.21 43 LEU A N 15
ATOM 19139 C CA . LEU A 1 43 ? -1.693 3.494 -1.448 1.00 1.30 43 LEU A CA 15
ATOM 19140 C C . LEU A 1 43 ? -3.097 3.904 -1.048 1.00 34.53 43 LEU A C 15
ATOM 19141 O O . LEU A 1 43 ? -3.476 3.735 0.109 1.00 31.10 43 LEU A O 15
ATOM 19157 N N . GLU A 1 44 ? -3.814 4.553 -1.958 1.00 24.33 44 GLU A N 15
ATOM 19158 C CA . GLU A 1 44 ? -5.176 5.025 -1.730 1.00 53.21 44 GLU A CA 15
ATOM 19159 C C . GLU A 1 44 ? -6.134 3.982 -2.308 1.00 53.43 44 GLU A C 15
ATOM 19160 O O . GLU A 1 44 ? -5.809 3.361 -3.326 1.00 34.12 44 GLU A O 15
ATOM 19172 N N . PHE A 1 45 ? -7.319 3.826 -1.714 1.00 25.33 45 PHE A N 15
ATOM 19173 C CA . PHE A 1 45 ? -8.330 2.865 -2.134 1.00 41.44 45 PHE A CA 15
ATOM 19174 C C . PHE A 1 45 ? -9.722 3.479 -1.950 1.00 11.34 45 PHE A C 15
ATOM 19175 O O . PHE A 1 45 ? -10.079 3.878 -0.837 1.00 50.42 45 PHE A O 15
ATOM 19192 N N . ASP A 1 46 ? -10.501 3.588 -3.029 1.00 42.14 46 ASP A N 15
ATOM 19193 C CA . ASP A 1 46 ? -11.856 4.146 -2.995 1.00 65.31 46 ASP A CA 15
ATOM 19194 C C . ASP A 1 46 ? -12.837 3.135 -2.407 1.00 60.40 46 ASP A C 15
ATOM 19195 O O . ASP A 1 46 ? -12.928 1.997 -2.877 1.00 14.21 46 ASP A O 15
ATOM 19204 N N . ALA A 1 47 ? -13.500 3.523 -1.317 1.00 62.23 47 ALA A N 15
ATOM 19205 C CA . ALA A 1 47 ? -14.468 2.730 -0.581 1.00 33.14 47 ALA A CA 15
ATOM 19206 C C . ALA A 1 47 ? -15.791 2.615 -1.314 1.00 14.41 47 ALA A C 15
ATOM 19207 O O . ALA A 1 47 ? -16.432 1.565 -1.238 1.00 74.22 47 ALA A O 15
ATOM 19214 N N . ASP A 1 48 ? -16.247 3.688 -1.963 1.00 21.33 48 ASP A N 15
ATOM 19215 C CA . ASP A 1 48 ? -17.506 3.648 -2.704 1.00 71.50 48 ASP A CA 15
ATOM 19216 C C . ASP A 1 48 ? -17.393 2.646 -3.853 1.00 54.54 48 ASP A C 15
ATOM 19217 O O . ASP A 1 48 ? -18.375 1.975 -4.175 1.00 15.31 48 ASP A O 15
ATOM 19226 N N . LYS A 1 49 ? -16.180 2.460 -4.388 1.00 40.13 49 LYS A N 15
ATOM 19227 C CA . LYS A 1 49 ? -15.896 1.544 -5.482 1.00 31.23 49 LYS A CA 15
ATOM 19228 C C . LYS A 1 49 ? -16.206 0.090 -5.123 1.00 21.41 49 LYS A C 15
ATOM 19229 O O . LYS A 1 49 ? -16.299 -0.725 -6.038 1.00 24.42 49 LYS A O 15
ATOM 19248 N N . ASP A 1 50 ? -16.308 -0.278 -3.839 1.00 70.33 50 ASP A N 15
ATOM 19249 C CA . ASP A 1 50 ? -16.628 -1.647 -3.424 1.00 31.14 50 ASP A CA 15
ATOM 19250 C C . ASP A 1 50 ? -17.008 -1.659 -1.942 1.00 70.52 50 ASP A C 15
ATOM 19251 O O . ASP A 1 50 ? -16.152 -1.832 -1.076 1.00 51.00 50 ASP A O 15
ATOM 19260 N N . ARG A 1 51 ? -18.298 -1.493 -1.635 1.00 25.14 51 ARG A N 15
ATOM 19261 C CA . ARG A 1 51 ? -18.823 -1.455 -0.263 1.00 4.34 51 ARG A CA 15
ATOM 19262 C C . ARG A 1 51 ? -18.374 -2.562 0.648 1.00 71.03 51 ARG A C 15
ATOM 19263 O O . ARG A 1 51 ? -18.078 -2.295 1.814 1.00 62.20 51 ARG A O 15
ATOM 19284 N N . THR A 1 52 ? -18.268 -3.771 0.132 1.00 50.45 52 THR A N 15
ATOM 19285 C CA . THR A 1 52 ? -17.876 -4.912 0.922 1.00 74.20 52 THR A CA 15
ATOM 19286 C C . THR A 1 52 ? -16.519 -5.473 0.462 1.00 3.44 52 THR A C 15
ATOM 19287 O O . THR A 1 52 ? -15.988 -6.405 1.079 1.00 54.33 52 THR A O 15
ATOM 19298 N N . GLY A 1 53 ? -15.909 -4.880 -0.572 1.00 2.44 53 GLY A N 15
ATOM 19299 C CA . GLY A 1 53 ? -14.617 -5.285 -1.110 1.00 2.12 53 GLY A CA 15
ATOM 19300 C C . GLY A 1 53 ? -13.487 -4.413 -0.565 1.00 71.41 53 GLY A C 15
ATOM 19301 O O . GLY A 1 53 ? -12.372 -4.903 -0.407 1.00 54.44 53 GLY A O 15
ATOM 19305 N N . ILE A 1 54 ? -13.757 -3.149 -0.212 1.00 14.23 54 ILE A N 15
ATOM 19306 C CA . ILE A 1 54 ? -12.759 -2.223 0.329 1.00 72.33 54 ILE A CA 15
ATOM 19307 C C . ILE A 1 54 ? -12.058 -2.835 1.547 1.00 34.45 54 ILE A C 15
ATOM 19308 O O . ILE A 1 54 ? -10.847 -2.700 1.694 1.00 51.34 54 ILE A O 15
ATOM 19324 N N . GLN A 1 55 ? -12.808 -3.565 2.378 1.00 53.01 55 GLN A N 15
ATOM 19325 C CA . GLN A 1 55 ? -12.282 -4.212 3.565 1.00 32.33 55 GLN A CA 15
ATOM 19326 C C . GLN A 1 55 ? -11.180 -5.188 3.157 1.00 45.11 55 GLN A C 15
ATOM 19327 O O . GLN A 1 55 ? -10.045 -5.069 3.590 1.00 31.42 55 GLN A O 15
ATOM 19341 N N . ARG A 1 56 ? -11.504 -6.135 2.276 1.00 1.12 56 ARG A N 15
ATOM 19342 C CA . ARG A 1 56 ? -10.582 -7.148 1.766 1.00 35.13 56 ARG A CA 15
ATOM 19343 C C . ARG A 1 56 ? -9.331 -6.489 1.204 1.00 50.33 56 ARG A C 15
ATOM 19344 O O . ARG A 1 56 ? -8.228 -6.978 1.440 1.00 70.42 56 ARG A O 15
ATOM 19365 N N . ARG A 1 57 ? -9.489 -5.392 0.456 1.00 43.14 57 ARG A N 15
ATOM 19366 C CA . ARG A 1 57 ? -8.350 -4.676 -0.106 1.00 55.23 57 ARG A CA 15
ATOM 19367 C C . ARG A 1 57 ? -7.429 -4.266 1.052 1.00 54.33 57 ARG A C 15
ATOM 19368 O O . ARG A 1 57 ? -6.227 -4.540 0.983 1.00 15.34 57 ARG A O 15
ATOM 19389 N N . MET A 1 58 ? -7.986 -3.704 2.131 1.00 12.21 58 MET A N 15
ATOM 19390 C CA . MET A 1 58 ? -7.220 -3.297 3.303 1.00 44.20 58 MET A CA 15
ATOM 19391 C C . MET A 1 58 ? -6.640 -4.516 4.022 1.00 0.32 58 MET A C 15
ATOM 19392 O O . MET A 1 58 ? -5.468 -4.476 4.361 1.00 53.32 58 MET A O 15
ATOM 19406 N N . ASP A 1 59 ? -7.398 -5.600 4.234 1.00 10.34 59 ASP A N 15
ATOM 19407 C CA . ASP A 1 59 ? -6.951 -6.826 4.920 1.00 3.35 59 ASP A CA 15
ATOM 19408 C C . ASP A 1 59 ? -5.661 -7.343 4.289 1.00 3.11 59 ASP A C 15
ATOM 19409 O O . ASP A 1 59 ? -4.694 -7.682 4.972 1.00 20.44 59 ASP A O 15
ATOM 19418 N N . ILE A 1 60 ? -5.679 -7.454 2.962 1.00 65.14 60 ILE A N 15
ATOM 19419 C CA . ILE A 1 60 ? -4.576 -7.941 2.160 1.00 2.44 60 ILE A CA 15
ATOM 19420 C C . ILE A 1 60 ? -3.411 -6.959 2.261 1.00 52.40 60 ILE A C 15
ATOM 19421 O O . ILE A 1 60 ? -2.271 -7.405 2.410 1.00 0.33 60 ILE A O 15
ATOM 19437 N N . ALA A 1 61 ? -3.665 -5.649 2.184 1.00 71.32 61 ALA A N 15
ATOM 19438 C CA . ALA A 1 61 ? -2.610 -4.654 2.289 1.00 62.12 61 ALA A CA 15
ATOM 19439 C C . ALA A 1 61 ? -1.970 -4.714 3.682 1.00 71.12 61 ALA A C 15
ATOM 19440 O O . ALA A 1 61 ? -0.748 -4.680 3.789 1.00 73.34 61 ALA A O 15
ATOM 19447 N N . LEU A 1 62 ? -2.774 -4.838 4.742 1.00 40.21 62 LEU A N 15
ATOM 19448 C CA . LEU A 1 62 ? -2.325 -4.896 6.135 1.00 60.02 62 LEU A CA 15
ATOM 19449 C C . LEU A 1 62 ? -1.483 -6.138 6.401 1.00 15.42 62 LEU A C 15
ATOM 19450 O O . LEU A 1 62 ? -0.635 -6.143 7.297 1.00 2.32 62 LEU A O 15
ATOM 19466 N N . LEU A 1 63 ? -1.688 -7.207 5.631 1.00 35.21 63 LEU A N 15
ATOM 19467 C CA . LEU A 1 63 ? -0.911 -8.425 5.801 1.00 12.43 63 LEU A CA 15
ATOM 19468 C C . LEU A 1 63 ? 0.502 -8.219 5.268 1.00 4.21 63 LEU A C 15
ATOM 19469 O O . LEU A 1 63 ? 1.361 -9.085 5.458 1.00 53.33 63 LEU A O 15
ATOM 19485 N N . GLN A 1 64 ? 0.762 -7.090 4.604 1.00 41.43 64 GLN A N 15
ATOM 19486 C CA . GLN A 1 64 ? 2.059 -6.772 4.055 1.00 22.41 64 GLN A CA 15
ATOM 19487 C C . GLN A 1 64 ? 2.938 -6.040 5.065 1.00 15.13 64 GLN A C 15
ATOM 19488 O O . GLN A 1 64 ? 3.965 -5.517 4.663 1.00 4.23 64 GLN A O 15
ATOM 19502 N N . HIS A 1 65 ? 2.558 -5.922 6.341 1.00 42.44 65 HIS A N 15
ATOM 19503 C CA . HIS A 1 65 ? 3.340 -5.290 7.385 1.00 24.11 65 HIS A CA 15
ATOM 19504 C C . HIS A 1 65 ? 4.428 -6.281 7.779 1.00 11.21 65 HIS A C 15
ATOM 19505 O O . HIS A 1 65 ? 4.124 -7.387 8.231 1.00 10.25 65 HIS A O 15
ATOM 19519 N N . GLY A 1 66 ? 5.686 -5.906 7.589 1.00 4.20 66 GLY A N 15
ATOM 19520 C CA . GLY A 1 66 ? 6.830 -6.744 7.931 1.00 41.35 66 GLY A CA 15
ATOM 19521 C C . GLY A 1 66 ? 7.367 -7.608 6.787 1.00 64.22 66 GLY A C 15
ATOM 19522 O O . GLY A 1 66 ? 8.236 -8.446 7.040 1.00 1.25 66 GLY A O 15
ATOM 19526 N N . THR A 1 67 ? 6.830 -7.513 5.571 1.00 11.32 67 THR A N 15
ATOM 19527 C CA . THR A 1 67 ? 7.304 -8.273 4.428 1.00 24.22 67 THR A CA 15
ATOM 19528 C C . THR A 1 67 ? 8.697 -7.759 4.072 1.00 73.40 67 THR A C 15
ATOM 19529 O O . THR A 1 67 ? 8.999 -6.571 4.233 1.00 14.11 67 THR A O 15
ATOM 19540 N N . LEU A 1 68 ? 9.567 -8.663 3.623 1.00 23.01 68 LEU A N 15
ATOM 19541 C CA . LEU A 1 68 ? 10.907 -8.289 3.213 1.00 55.10 68 LEU A CA 15
ATOM 19542 C C . LEU A 1 68 ? 10.778 -8.046 1.718 1.00 65.15 68 LEU A C 15
ATOM 19543 O O . LEU A 1 68 ? 10.576 -8.986 0.952 1.00 62.12 68 LEU A O 15
ATOM 19559 N N . LEU A 1 69 ? 10.833 -6.789 1.298 1.00 0.23 69 LEU A N 15
ATOM 19560 C CA . LEU A 1 69 ? 10.740 -6.390 -0.102 1.00 62.34 69 LEU A CA 15
ATOM 19561 C C . LEU A 1 69 ? 12.170 -6.007 -0.442 1.00 22.14 69 LEU A C 15
ATOM 19562 O O . LEU A 1 69 ? 12.682 -5.063 0.157 1.00 52.31 69 LEU A O 15
ATOM 19578 N N . LYS A 1 70 ? 12.818 -6.740 -1.355 1.00 24.45 70 LYS A N 15
ATOM 19579 C CA . LYS A 1 70 ? 14.216 -6.520 -1.750 1.00 23.42 70 LYS A CA 15
ATOM 19580 C C . LYS A 1 70 ? 15.104 -6.386 -0.513 1.00 32.01 70 LYS A C 15
ATOM 19581 O O . LYS A 1 70 ? 15.758 -5.372 -0.275 1.00 55.02 70 LYS A O 15
ATOM 19600 N N . GLU A 1 71 ? 15.040 -7.433 0.304 1.00 35.15 71 GLU A N 15
ATOM 19601 C CA . GLU A 1 71 ? 15.784 -7.636 1.545 1.00 72.13 71 GLU A CA 15
ATOM 19602 C C . GLU A 1 71 ? 15.534 -6.581 2.631 1.00 62.40 71 GLU A C 15
ATOM 19603 O O . GLU A 1 71 ? 16.266 -6.556 3.628 1.00 42.53 71 GLU A O 15
ATOM 19615 N N . LYS A 1 72 ? 14.506 -5.739 2.501 1.00 53.11 72 LYS A N 15
ATOM 19616 C CA . LYS A 1 72 ? 14.182 -4.685 3.456 1.00 44.13 72 LYS A CA 15
ATOM 19617 C C . LYS A 1 72 ? 12.812 -4.892 4.066 1.00 72.13 72 LYS A C 15
ATOM 19618 O O . LYS A 1 72 ? 11.814 -4.936 3.350 1.00 31.44 72 LYS A O 15
ATOM 19637 N N . LYS A 1 73 ? 12.771 -5.036 5.391 1.00 2.22 73 LYS A N 15
ATOM 19638 C CA . LYS A 1 73 ? 11.538 -5.211 6.143 1.00 22.44 73 LYS A CA 15
ATOM 19639 C C . LYS A 1 73 ? 10.818 -3.873 6.127 1.00 43.32 73 LYS A C 15
ATOM 19640 O O . LYS A 1 73 ? 11.351 -2.898 6.664 1.00 42.43 73 LYS A O 15
ATOM 19659 N N . ILE A 1 74 ? 9.644 -3.796 5.512 1.00 42.02 74 ILE A N 15
ATOM 19660 C CA . ILE A 1 74 ? 8.865 -2.566 5.441 1.00 54.40 74 ILE A CA 15
ATOM 19661 C C . ILE A 1 74 ? 7.727 -2.599 6.471 1.00 43.35 74 ILE A C 15
ATOM 19662 O O . ILE A 1 74 ? 7.567 -3.579 7.205 1.00 43.40 74 ILE A O 15
ATOM 19678 N N . ASN A 1 75 ? 7.040 -1.476 6.666 1.00 24.23 75 ASN A N 15
ATOM 19679 C CA . ASN A 1 75 ? 5.933 -1.336 7.612 1.00 72.04 75 ASN A CA 15
ATOM 19680 C C . ASN A 1 75 ? 4.680 -0.917 6.873 1.00 43.32 75 ASN A C 15
ATOM 19681 O O . ASN A 1 75 ? 4.803 -0.209 5.881 1.00 13.45 75 ASN A O 15
ATOM 19692 N N . VAL A 1 76 ? 3.496 -1.271 7.378 1.00 61.35 76 VAL A N 15
ATOM 19693 C CA . VAL A 1 76 ? 2.211 -0.918 6.795 1.00 33.14 76 VAL A CA 15
ATOM 19694 C C . VAL A 1 76 ? 1.258 -0.503 7.931 1.00 14.21 76 VAL A C 15
ATOM 19695 O O . VAL A 1 76 ? 1.212 -1.176 8.964 1.00 33.30 76 VAL A O 15
ATOM 19708 N N . GLU A 1 77 ? 0.507 0.593 7.772 1.00 61.02 77 GLU A N 15
ATOM 19709 C CA . GLU A 1 77 ? -0.463 1.083 8.756 1.00 1.02 77 GLU A CA 15
ATOM 19710 C C . GLU A 1 77 ? -1.583 1.866 8.064 1.00 41.31 77 GLU A C 15
ATOM 19711 O O . GLU A 1 77 ? -1.384 2.426 6.984 1.00 50.32 77 GLU A O 15
ATOM 19723 N N . LEU A 1 78 ? -2.771 1.892 8.681 1.00 52.41 78 LEU A N 15
ATOM 19724 C CA . LEU A 1 78 ? -3.946 2.585 8.169 1.00 0.54 78 LEU A CA 15
ATOM 19725 C C . LEU A 1 78 ? -3.845 4.076 8.411 1.00 12.43 78 LEU A C 15
ATOM 19726 O O . LEU A 1 78 ? -3.403 4.509 9.481 1.00 72.13 78 LEU A O 15
ATOM 19742 N N . THR A 1 79 ? -4.343 4.843 7.452 1.00 51.24 79 THR A N 15
ATOM 19743 C CA . THR A 1 79 ? -4.363 6.292 7.475 1.00 43.11 79 THR A CA 15
ATOM 19744 C C . THR A 1 79 ? -5.676 6.812 6.887 1.00 61.52 79 THR A C 15
ATOM 19745 O O . THR A 1 79 ? -6.224 6.259 5.931 1.00 23.44 79 THR A O 15
ATOM 19756 N N . VAL A 1 80 ? -6.131 7.926 7.450 1.00 72.55 80 VAL A N 15
ATOM 19757 C CA . VAL A 1 80 ? -7.337 8.659 7.108 1.00 21.14 80 VAL A CA 15
ATOM 19758 C C . VAL A 1 80 ? -8.583 7.769 7.114 1.00 74.32 80 VAL A C 15
ATOM 19759 O O . VAL A 1 80 ? -9.031 7.254 6.087 1.00 74.32 80 VAL A O 15
ATOM 19772 N N . GLY A 1 81 ? -9.183 7.635 8.294 1.00 43.22 81 GLY A N 15
ATOM 19773 C CA . GLY A 1 81 ? -10.385 6.846 8.483 1.00 75.51 81 GLY A CA 15
ATOM 19774 C C . GLY A 1 81 ? -10.432 6.127 9.824 1.00 3.55 81 GLY A C 15
ATOM 19775 O O . GLY A 1 81 ? -11.501 5.642 10.195 1.00 30.34 81 GLY A O 15
ATOM 19779 N N . GLY A 1 82 ? -9.335 6.1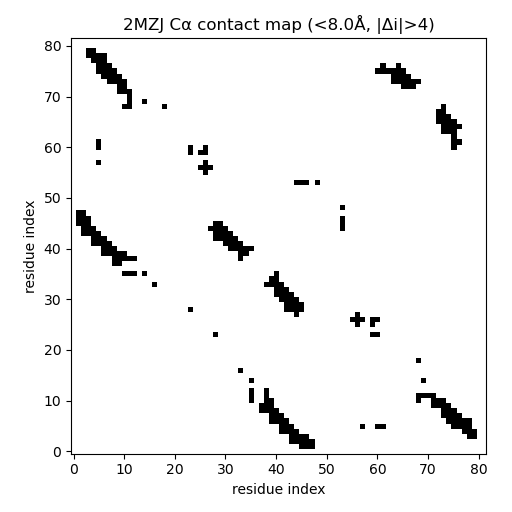06 10.583 1.00 52.22 82 GLY A N 15
ATOM 19780 C CA . GLY A 1 82 ? -9.257 5.459 11.885 1.00 3.32 82 GLY A CA 15
ATOM 19781 C C . GLY A 1 82 ? -8.227 4.366 11.820 1.00 72.42 82 GLY A C 15
ATOM 19782 O O . GLY A 1 82 ? -8.584 3.231 11.434 1.00 62.24 82 GLY A O 15
ATOM 19786 N N . GLY A 1 1 ? -13.336 11.695 2.233 1.00 51.11 1 GLY A N 16
ATOM 19787 C CA . GLY A 1 1 ? -14.138 11.205 1.107 1.00 35.11 1 GLY A CA 16
ATOM 19788 C C . GLY A 1 1 ? -14.300 9.697 1.167 1.00 21.31 1 GLY A C 16
ATOM 19789 O O . GLY A 1 1 ? -13.978 9.066 2.178 1.00 50.51 1 GLY A O 16
ATOM 19793 N N . ASN A 1 2 ? -14.779 9.101 0.072 1.00 71.05 2 ASN A N 16
ATOM 19794 C CA . ASN A 1 2 ? -15.018 7.663 -0.065 1.00 33.54 2 ASN A CA 16
ATOM 19795 C C . ASN A 1 2 ? -13.732 6.868 -0.301 1.00 51.20 2 ASN A C 16
ATOM 19796 O O . ASN A 1 2 ? -13.675 6.011 -1.184 1.00 1.13 2 ASN A O 16
ATOM 19807 N N . ARG A 1 3 ? -12.641 7.204 0.382 1.00 41.45 3 ARG A N 16
ATOM 19808 C CA . ARG A 1 3 ? -11.388 6.482 0.250 1.00 33.03 3 ARG A CA 16
ATOM 19809 C C . ARG A 1 3 ? -10.550 6.660 1.497 1.00 41.32 3 ARG A C 16
ATOM 19810 O O . ARG A 1 3 ? -10.583 7.721 2.128 1.00 35.44 3 ARG A O 16
ATOM 19831 N N . PHE A 1 4 ? -9.783 5.626 1.783 1.00 64.13 4 PHE A N 16
ATOM 19832 C CA . PHE A 1 4 ? -8.839 5.491 2.868 1.00 14.50 4 PHE A CA 16
ATOM 19833 C C . PHE A 1 4 ? -7.488 5.362 2.180 1.00 11.14 4 PHE A C 16
ATOM 19834 O O . PHE A 1 4 ? -7.400 5.177 0.954 1.00 22.32 4 PHE A O 16
ATOM 19851 N N . ILE A 1 5 ? -6.430 5.534 2.961 1.00 41.11 5 ILE A N 16
ATOM 19852 C CA . ILE A 1 5 ? -5.076 5.494 2.439 1.00 12.11 5 ILE A CA 16
ATOM 19853 C C . ILE A 1 5 ? -4.213 4.651 3.361 1.00 23.33 5 ILE A C 16
ATOM 19854 O O . ILE A 1 5 ? -4.298 4.756 4.585 1.00 22.14 5 ILE A O 16
ATOM 19870 N N . VAL A 1 6 ? -3.397 3.788 2.776 1.00 51.22 6 VAL A N 16
ATOM 19871 C CA . VAL A 1 6 ? -2.479 2.934 3.500 1.00 31.11 6 VAL A CA 16
ATOM 19872 C C . VAL A 1 6 ? -1.136 3.668 3.455 1.00 14.44 6 VAL A C 16
ATOM 19873 O O . VAL A 1 6 ? -0.815 4.345 2.468 1.00 53.43 6 VAL A O 16
ATOM 19886 N N . PHE A 1 7 ? -0.356 3.554 4.521 1.00 4.53 7 PHE A N 16
ATOM 19887 C CA . PHE A 1 7 ? 0.963 4.138 4.686 1.00 14.43 7 PHE A CA 16
ATOM 19888 C C . PHE A 1 7 ? 1.912 2.951 4.743 1.00 4.35 7 PHE A C 16
ATOM 19889 O O . PHE A 1 7 ? 1.656 2.000 5.488 1.00 25.42 7 PHE A O 16
ATOM 19906 N N . VAL A 1 8 ? 2.998 2.993 3.977 1.00 32.14 8 VAL A N 16
ATOM 19907 C CA . VAL A 1 8 ? 3.979 1.920 3.955 1.00 12.14 8 VAL A CA 16
ATOM 19908 C C . VAL A 1 8 ? 5.344 2.595 3.995 1.00 41.22 8 VAL A C 16
ATOM 19909 O O . VAL A 1 8 ? 5.576 3.491 3.180 1.00 12.20 8 VAL A O 16
ATOM 19922 N N . GLY A 1 9 ? 6.223 2.231 4.940 1.00 33.21 9 GLY A N 16
ATOM 19923 C CA . GLY A 1 9 ? 7.558 2.821 5.050 1.00 61.11 9 GLY A CA 16
ATOM 19924 C C . GLY A 1 9 ? 8.652 1.765 5.182 1.00 63.25 9 GLY A C 16
ATOM 19925 O O . GLY A 1 9 ? 8.383 0.562 5.213 1.00 73.43 9 GLY A O 16
ATOM 19929 N N . SER A 1 10 ? 9.895 2.245 5.236 1.00 31.32 10 SER A N 16
ATOM 19930 C CA . SER A 1 10 ? 11.153 1.508 5.326 1.00 41.43 10 SER A CA 16
ATOM 19931 C C . SER A 1 10 ? 11.521 0.893 3.964 1.00 33.21 10 SER A C 16
ATOM 19932 O O . SER A 1 10 ? 12.344 -0.019 3.879 1.00 23.33 10 SER A O 16
ATOM 19940 N N . LEU A 1 11 ? 10.909 1.372 2.880 1.00 1.31 11 LEU A N 16
ATOM 19941 C CA . LEU A 1 11 ? 11.118 0.888 1.523 1.00 70.01 11 LEU A CA 16
ATOM 19942 C C . LEU A 1 11 ? 12.589 1.003 1.100 1.00 33.52 11 LEU A C 16
ATOM 19943 O O . LEU A 1 11 ? 13.248 1.981 1.473 1.00 70.23 11 LEU A O 16
ATOM 19959 N N . PRO A 1 12 ? 13.093 0.036 0.308 1.00 53.40 12 PRO A N 16
ATOM 19960 C CA . PRO A 1 12 ? 14.470 0.028 -0.170 1.00 23.55 12 PRO A CA 16
ATOM 19961 C C . PRO A 1 12 ? 14.760 1.180 -1.127 1.00 13.01 12 PRO A C 16
ATOM 19962 O O . PRO A 1 12 ? 13.850 1.731 -1.742 1.00 4.21 12 PRO A O 16
ATOM 19973 N N . ARG A 1 13 ? 16.037 1.514 -1.319 1.00 2.43 13 ARG A N 16
ATO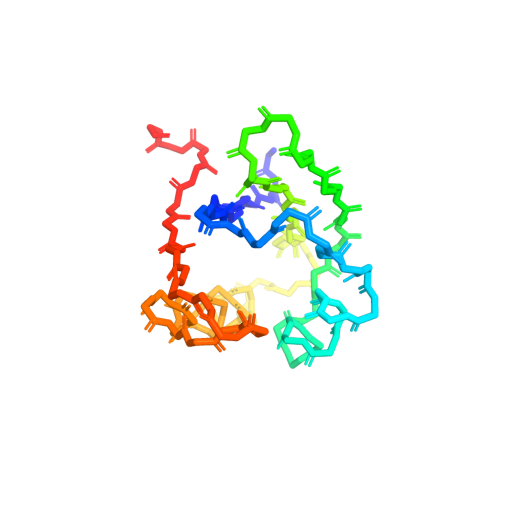M 19974 C CA . ARG A 1 13 ? 16.430 2.572 -2.248 1.00 4.23 13 ARG A CA 16
ATOM 19975 C C . ARG A 1 13 ? 16.104 2.114 -3.666 1.00 50.41 13 ARG A C 16
ATOM 19976 O O . ARG A 1 13 ? 15.607 2.913 -4.457 1.00 23.43 13 ARG A O 16
ATOM 19997 N N . ASP A 1 14 ? 16.290 0.826 -3.974 1.00 40.31 14 ASP A N 16
ATOM 19998 C CA . ASP A 1 14 ? 16.007 0.262 -5.298 1.00 3.01 14 ASP A CA 16
ATOM 19999 C C . ASP A 1 14 ? 14.520 -0.010 -5.547 1.00 43.02 14 ASP A C 16
ATOM 20000 O O . ASP A 1 14 ? 14.154 -0.766 -6.448 1.00 21.13 14 ASP A O 16
ATOM 20009 N N . ILE A 1 15 ? 13.631 0.522 -4.709 1.00 22.05 15 ILE A N 16
ATOM 20010 C CA . ILE A 1 15 ? 12.206 0.329 -4.901 1.00 1.24 15 ILE A CA 16
ATOM 20011 C C . ILE A 1 15 ? 11.747 0.982 -6.219 1.00 61.51 15 ILE A C 16
ATOM 20012 O O . ILE A 1 15 ? 12.118 2.119 -6.542 1.00 20.11 15 ILE A O 16
ATOM 20028 N N . THR A 1 16 ? 10.938 0.250 -6.980 1.00 71.20 16 THR A N 16
ATOM 20029 C CA . THR A 1 16 ? 10.345 0.651 -8.245 1.00 43.14 16 THR A CA 16
ATOM 20030 C C . THR A 1 16 ? 8.837 0.384 -8.142 1.00 62.12 16 THR A C 16
ATOM 20031 O O . THR A 1 16 ? 8.415 -0.507 -7.401 1.00 53.51 16 THR A O 16
ATOM 20042 N N . ALA A 1 17 ? 8.002 1.165 -8.839 1.00 15.01 17 ALA A N 16
ATOM 20043 C CA . ALA A 1 17 ? 6.545 1.014 -8.789 1.00 33.13 17 ALA A CA 16
ATOM 20044 C C . ALA A 1 17 ? 6.083 -0.371 -9.229 1.00 31.14 17 ALA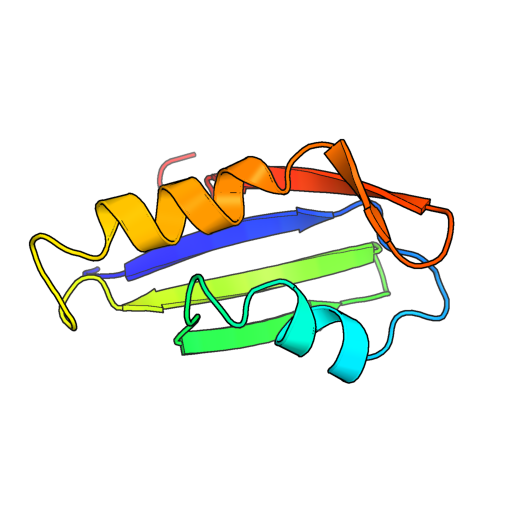 A C 16
ATOM 20045 O O . ALA A 1 17 ? 5.024 -0.815 -8.796 1.00 44.23 17 ALA A O 16
ATOM 20052 N N . VAL A 1 18 ? 6.862 -1.052 -10.069 1.00 31.14 18 VAL A N 16
ATOM 20053 C CA . VAL A 1 18 ? 6.523 -2.398 -10.528 1.00 64.32 18 VAL A CA 16
ATOM 20054 C C . VAL A 1 18 ? 6.530 -3.339 -9.319 1.00 32.45 18 VAL A C 16
ATOM 20055 O O . VAL A 1 18 ? 5.682 -4.232 -9.229 1.00 43.44 18 VAL A O 16
ATOM 20068 N N . GLU A 1 19 ? 7.453 -3.119 -8.379 1.00 10.14 19 GLU A N 16
ATOM 20069 C CA . GLU A 1 19 ? 7.589 -3.917 -7.171 1.00 53.12 19 GLU A CA 16
ATOM 20070 C C . GLU A 1 19 ? 6.402 -3.626 -6.260 1.00 64.24 19 GLU A C 16
ATOM 20071 O O . GLU A 1 19 ? 5.815 -4.549 -5.705 1.00 73.24 19 GLU A O 16
ATOM 20083 N N . LEU A 1 20 ? 6.030 -2.348 -6.121 1.00 73.45 20 LEU A N 16
ATOM 20084 C CA . LEU A 1 20 ? 4.900 -1.943 -5.293 1.00 74.52 20 LEU A CA 16
ATOM 20085 C C . LEU A 1 20 ? 3.625 -2.566 -5.845 1.00 45.14 20 LEU A C 16
ATOM 20086 O O . LEU A 1 20 ? 2.852 -3.143 -5.087 1.00 33.01 20 LEU A O 16
ATOM 20102 N N . GLN A 1 21 ? 3.408 -2.471 -7.158 1.00 2.31 21 GLN A N 16
ATOM 20103 C CA . GLN A 1 21 ? 2.259 -3.021 -7.821 1.00 31.44 21 GLN A CA 16
ATOM 20104 C C . GLN A 1 21 ? 2.237 -4.530 -7.596 1.00 34.44 21 GLN A C 16
ATOM 20105 O O . GLN A 1 21 ? 1.165 -5.071 -7.404 1.00 11.22 21 GLN A O 16
ATOM 20119 N N . ASN A 1 22 ? 3.380 -5.220 -7.610 1.00 0.41 22 ASN A N 16
ATOM 20120 C CA . ASN A 1 22 ? 3.464 -6.662 -7.380 1.00 65.21 22 ASN A CA 16
ATOM 20121 C C . ASN A 1 22 ? 3.131 -7.008 -5.926 1.00 13.23 22 ASN A C 16
ATOM 20122 O O . ASN A 1 22 ? 2.407 -7.971 -5.671 1.00 53.24 22 ASN A O 16
ATOM 20133 N N . HIS A 1 23 ? 3.622 -6.231 -4.963 1.00 33.41 23 HIS A N 16
ATOM 20134 C CA . HIS A 1 23 ? 3.371 -6.488 -3.549 1.00 3.22 23 HIS A CA 16
ATOM 20135 C C . HIS A 1 23 ? 1.917 -6.222 -3.153 1.00 62.31 23 HIS A C 16
ATOM 20136 O O . HIS A 1 23 ? 1.331 -6.947 -2.345 1.00 34.32 23 HIS A O 16
ATOM 20150 N N . PHE A 1 24 ? 1.303 -5.203 -3.755 1.00 44.14 24 PHE A N 16
ATOM 20151 C CA . PHE A 1 24 ? -0.078 -4.819 -3.487 1.00 23.20 24 PHE A CA 16
ATOM 20152 C C . PHE A 1 24 ? -1.040 -5.321 -4.560 1.00 21.31 24 PHE A C 16
ATOM 20153 O O . PHE A 1 24 ? -2.230 -5.046 -4.492 1.00 14.30 24 PHE A O 16
ATOM 20170 N N . LYS A 1 25 ? -0.580 -6.131 -5.513 1.00 21.11 25 LYS A N 16
ATOM 20171 C CA . LYS A 1 25 ? -1.380 -6.688 -6.596 1.00 5.11 25 LYS A CA 16
ATOM 20172 C C . LYS A 1 25 ? -2.598 -7.416 -6.047 1.00 15.13 25 LYS A C 16
ATOM 20173 O O . LYS A 1 25 ? -3.715 -7.215 -6.513 1.00 73.41 25 LYS A O 16
ATOM 20192 N N . ASN A 1 26 ? -2.388 -8.205 -4.992 1.00 52.22 26 ASN A N 16
ATOM 20193 C CA . ASN A 1 26 ? -3.425 -8.982 -4.327 1.00 70.41 26 ASN A CA 16
ATOM 20194 C C . ASN A 1 26 ? -4.531 -8.095 -3.754 1.00 0.43 26 ASN A C 16
ATOM 20195 O O . ASN A 1 26 ? -5.685 -8.525 -3.688 1.00 1.11 26 ASN A O 16
ATOM 20206 N N . SER A 1 27 ? -4.209 -6.875 -3.317 1.00 0.35 27 SER A N 16
ATOM 20207 C CA . SER A 1 27 ? -5.156 -5.918 -2.752 1.00 14.44 27 SER A CA 16
ATOM 20208 C C . SER A 1 27 ? -5.686 -4.944 -3.832 1.00 21.31 27 SER A C 16
ATOM 20209 O O . SER A 1 27 ? -6.811 -4.455 -3.720 1.00 52.32 27 SER A O 16
ATOM 20217 N N . SER A 1 28 ? -4.944 -4.769 -4.930 1.00 4.32 28 SER A N 16
ATOM 20218 C CA . SER A 1 28 ? -5.193 -3.927 -6.094 1.00 50.04 28 SER A CA 16
ATOM 20219 C C . SER A 1 28 ? -5.452 -2.454 -5.710 1.00 64.22 28 SER A C 16
ATOM 20220 O O . SER A 1 28 ? -6.607 -2.020 -5.681 1.00 65.33 28 SER A O 16
ATOM 20228 N N . PRO A 1 29 ? -4.401 -1.662 -5.433 1.00 41.02 29 PRO A N 16
ATOM 20229 C CA . PRO A 1 29 ? -4.523 -0.251 -5.065 1.00 21.53 29 PRO A CA 16
ATOM 20230 C C . PRO A 1 29 ? -5.091 0.579 -6.213 1.00 31.02 29 PRO A C 16
ATOM 20231 O O . PRO A 1 29 ? -5.166 0.117 -7.355 1.00 32.32 29 PRO A O 16
ATOM 20242 N N . ASP A 1 30 ? -5.509 1.805 -5.912 1.00 2.20 30 ASP A N 16
ATOM 20243 C CA . ASP A 1 30 ? -6.067 2.739 -6.881 1.00 60.31 30 ASP A CA 16
ATOM 20244 C C . ASP A 1 30 ? -4.976 3.685 -7.358 1.00 53.23 30 ASP A C 16
ATOM 20245 O O . ASP A 1 30 ? -4.881 4.000 -8.546 1.00 61.55 30 ASP A O 16
ATOM 20254 N N . GLN A 1 31 ? -4.105 4.093 -6.435 1.00 44.35 31 GLN A N 16
ATOM 20255 C CA . GLN A 1 31 ? -2.991 4.992 -6.679 1.00 3.14 31 GLN A CA 16
ATOM 20256 C C . GLN A 1 31 ? -1.732 4.398 -6.058 1.00 20.34 31 GLN A C 16
ATOM 20257 O O . GLN A 1 31 ? -1.819 3.658 -5.078 1.00 14.15 31 GLN A O 16
ATOM 20271 N N . ILE A 1 32 ? -0.571 4.718 -6.632 1.00 22.15 32 ILE A N 16
ATOM 20272 C CA . ILE A 1 32 ? 0.729 4.255 -6.175 1.00 54.23 32 ILE A CA 16
ATOM 20273 C C . ILE A 1 32 ? 1.683 5.446 -6.301 1.00 21.01 32 ILE A C 16
ATOM 20274 O O . ILE A 1 32 ? 2.030 5.830 -7.427 1.00 21.35 32 ILE A O 16
ATOM 20290 N N . ARG A 1 33 ? 2.051 6.083 -5.184 1.00 1.14 33 ARG A N 16
ATOM 20291 C CA . ARG A 1 33 ? 2.983 7.206 -5.155 1.00 3.14 33 ARG A CA 16
ATOM 20292 C C . ARG A 1 33 ? 4.133 6.822 -4.232 1.00 52.44 33 ARG A C 16
ATOM 20293 O O . ARG A 1 33 ? 3.969 6.811 -3.012 1.00 3.30 33 ARG A O 16
ATOM 20314 N N . LEU A 1 34 ? 5.278 6.483 -4.820 1.00 63.03 34 LEU A N 16
ATOM 20315 C CA . LEU A 1 34 ? 6.488 6.091 -4.111 1.00 32.11 34 LEU A CA 16
ATOM 20316 C C . LEU A 1 34 ? 7.284 7.351 -3.773 1.00 60.12 34 LEU A C 16
ATOM 20317 O O . LEU A 1 34 ? 7.593 8.139 -4.668 1.00 14.55 34 LEU A O 16
ATOM 20333 N N . ARG A 1 35 ? 7.623 7.563 -2.497 1.00 34.30 35 ARG A N 16
ATOM 20334 C CA . ARG A 1 35 ? 8.389 8.691 -1.988 1.00 71.42 35 ARG A CA 16
ATOM 20335 C C . ARG A 1 35 ? 9.701 8.132 -1.441 1.00 1.33 35 ARG A C 16
ATOM 20336 O O . ARG A 1 35 ? 9.876 7.947 -0.232 1.00 25.25 35 ARG A O 16
ATOM 2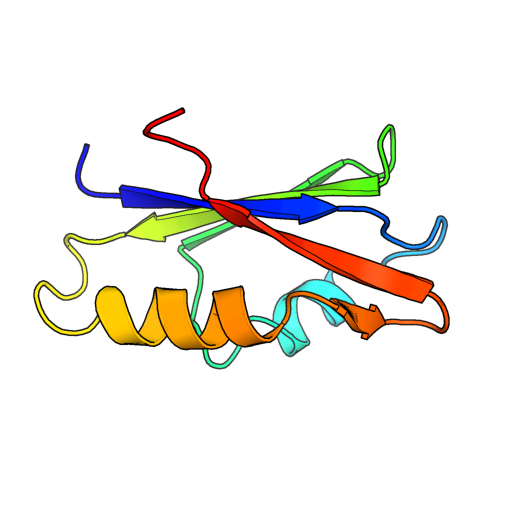0357 N N . ALA A 1 36 ? 10.640 7.853 -2.354 1.00 15.52 36 ALA A N 16
ATOM 20358 C CA . ALA A 1 36 ? 11.962 7.315 -2.033 1.00 11.05 36 ALA A CA 16
ATOM 20359 C C . ALA A 1 36 ? 12.731 8.232 -1.081 1.00 23.42 36 ALA A C 16
ATOM 20360 O O . ALA A 1 36 ? 13.563 7.744 -0.313 1.00 23.51 36 ALA A O 16
ATOM 20367 N N . ASP A 1 37 ? 12.368 9.520 -1.056 1.00 63.32 37 ASP A N 16
ATOM 20368 C CA . ASP A 1 37 ? 12.959 10.577 -0.241 1.00 21.04 37 ASP A CA 16
ATOM 20369 C C . ASP A 1 37 ? 13.047 10.181 1.227 1.00 62.30 37 ASP A C 16
ATOM 20370 O O . ASP A 1 37 ? 14.003 10.563 1.901 1.00 15.13 37 ASP A O 16
ATOM 20379 N N . LYS A 1 38 ? 12.062 9.424 1.715 1.00 5.12 38 LYS A N 16
ATOM 20380 C CA . LYS A 1 38 ? 11.989 8.947 3.090 1.00 1.15 38 LYS A CA 16
ATOM 20381 C C . LYS A 1 38 ? 11.686 7.446 3.143 1.00 2.45 38 LYS A C 16
ATOM 20382 O O . LYS A 1 38 ? 11.280 6.946 4.195 1.00 23.30 38 LYS A O 16
ATOM 20401 N N . GLY A 1 39 ? 11.834 6.737 2.020 1.00 25.32 39 GLY A N 16
ATOM 20402 C CA . GLY A 1 39 ? 11.589 5.306 1.916 1.00 14.34 39 GLY A CA 16
ATOM 20403 C C . GLY A 1 39 ? 10.166 4.963 2.328 1.00 53.33 39 GLY A C 16
ATOM 20404 O O . GLY A 1 39 ? 9.969 4.072 3.144 1.00 14.32 39 GLY A O 16
ATOM 20408 N N . ILE A 1 40 ? 9.177 5.659 1.778 1.00 75.23 40 ILE A N 16
ATOM 20409 C CA . ILE A 1 40 ? 7.758 5.472 2.060 1.00 33.01 40 ILE A CA 16
ATOM 20410 C C . ILE A 1 40 ? 6.969 5.550 0.764 1.00 13.14 40 ILE A C 16
ATOM 20411 O O . ILE A 1 40 ? 7.513 5.913 -0.279 1.00 23.54 40 ILE A O 16
ATOM 20427 N N . ALA A 1 41 ? 5.687 5.216 0.828 1.00 61.11 41 ALA A N 16
ATOM 20428 C CA . ALA A 1 41 ? 4.775 5.246 -0.292 1.00 25.12 41 ALA A CA 16
ATOM 20429 C C . ALA A 1 41 ? 3.365 5.521 0.220 1.00 42.54 41 ALA A C 16
ATOM 20430 O O . ALA A 1 41 ? 3.098 5.384 1.420 1.00 52.11 41 ALA A O 16
ATOM 20437 N N . PHE A 1 42 ? 2.458 5.886 -0.681 1.00 34.50 42 PHE A N 16
ATOM 20438 C CA . PHE A 1 42 ? 1.058 6.158 -0.388 1.00 24.03 42 PHE A CA 16
ATOM 20439 C C . PHE A 1 42 ? 0.264 5.321 -1.382 1.00 60.15 42 PHE A C 16
ATOM 20440 O O . PHE A 1 42 ? 0.553 5.356 -2.586 1.00 14.34 42 PHE A O 16
ATOM 20457 N N . LEU A 1 43 ? -0.681 4.526 -0.886 1.00 22.02 43 LEU A N 16
ATOM 20458 C CA . LEU A 1 43 ? -1.537 3.651 -1.665 1.00 24.01 43 LEU A CA 16
ATOM 20459 C C . LEU A 1 43 ? -2.964 3.923 -1.218 1.00 74.02 43 LEU A C 16
ATOM 20460 O O . LEU A 1 43 ? -3.328 3.607 -0.085 1.00 4.21 43 LEU A O 16
ATOM 20476 N N . GLU A 1 44 ? -3.725 4.606 -2.066 1.00 14.10 44 GLU A N 16
ATOM 20477 C CA . GLU A 1 44 ? -5.118 4.967 -1.816 1.00 53.40 44 GLU A CA 16
ATOM 20478 C C . GLU A 1 44 ? -5.996 3.912 -2.488 1.00 61.40 44 GLU A C 16
ATOM 20479 O O . GLU A 1 44 ? -5.585 3.350 -3.512 1.00 23.25 44 GLU A O 16
ATOM 20491 N N . PHE A 1 45 ? -7.190 3.645 -1.948 1.00 2.23 45 PHE A N 16
ATOM 20492 C CA . PHE A 1 45 ? -8.118 2.663 -2.506 1.00 32.22 45 PHE A CA 16
ATOM 20493 C C . PHE A 1 45 ? -9.517 3.285 -2.480 1.00 54.22 45 PHE A C 16
ATOM 20494 O O . PHE A 1 45 ? -9.881 3.897 -1.479 1.00 62.42 45 PHE A O 16
ATOM 20511 N N . ASP A 1 46 ? -10.302 3.171 -3.551 1.00 21.00 46 ASP A N 16
ATOM 20512 C CA . ASP A 1 46 ? -11.652 3.744 -3.624 1.00 3.14 46 ASP A CA 16
ATOM 20513 C C . ASP A 1 46 ? -12.664 2.859 -2.890 1.00 33.53 46 ASP A C 16
ATOM 20514 O O . ASP A 1 46 ? -12.950 1.740 -3.323 1.00 3.21 46 ASP A O 16
ATOM 20523 N N . ALA A 1 47 ? -13.164 3.337 -1.747 1.00 1.11 47 ALA A N 16
ATOM 20524 C CA . ALA A 1 47 ? -14.130 2.656 -0.892 1.00 42.22 47 ALA A CA 16
ATOM 20525 C C . ALA A 1 47 ? -15.543 2.628 -1.466 1.00 60.52 47 ALA A C 16
ATOM 20526 O O . ALA A 1 47 ? -16.340 1.784 -1.046 1.00 73.34 47 ALA A O 16
ATOM 20533 N N . ASP A 1 48 ? -15.900 3.573 -2.337 1.00 34.41 48 ASP A N 16
ATOM 20534 C CA . ASP A 1 48 ? -17.223 3.595 -2.956 1.00 54.10 48 ASP A CA 16
ATOM 20535 C C . ASP A 1 48 ? -17.281 2.507 -4.028 1.00 53.35 48 ASP A C 16
ATOM 20536 O O . ASP A 1 48 ? -18.345 1.929 -4.260 1.00 24.43 48 ASP A O 16
ATOM 20545 N N . LYS A 1 49 ? -16.132 2.124 -4.598 1.00 54.03 49 LYS A N 16
ATOM 20546 C CA . LYS A 1 49 ? -16.040 1.110 -5.641 1.00 2.51 49 LYS A CA 16
ATOM 20547 C C . LYS A 1 49 ? -16.561 -0.235 -5.145 1.00 24.04 49 LYS A C 16
ATOM 20548 O O . LYS A 1 49 ? -17.060 -1.011 -5.964 1.00 3.35 49 LYS A O 16
ATOM 20567 N N . ASP A 1 50 ? -16.486 -0.514 -3.840 1.00 63.11 50 ASP A N 16
ATOM 20568 C CA . ASP A 1 50 ? -16.972 -1.760 -3.269 1.00 22.53 50 ASP A CA 16
ATOM 20569 C C . ASP A 1 50 ? -17.183 -1.626 -1.757 1.00 24.44 50 ASP A C 16
ATOM 20570 O O . ASP A 1 50 ? -16.287 -1.931 -0.966 1.00 32.42 50 ASP A O 16
ATOM 20579 N N . ARG A 1 51 ? -18.374 -1.192 -1.322 1.00 1.00 51 ARG A N 16
ATOM 20580 C CA . ARG A 1 51 ? -18.661 -1.042 0.112 1.00 43.53 51 ARG A CA 16
ATOM 20581 C C . ARG A 1 51 ? -18.523 -2.352 0.884 1.00 62.22 51 ARG A C 16
ATOM 20582 O O . ARG A 1 51 ? -18.250 -2.306 2.086 1.00 25.14 51 ARG A O 16
ATOM 20603 N N . THR A 1 52 ? -18.683 -3.505 0.238 1.00 63.52 52 THR A N 16
ATOM 20604 C CA . THR A 1 52 ? -18.601 -4.799 0.892 1.00 10.33 52 THR A CA 16
ATOM 20605 C C . THR A 1 52 ? -17.221 -5.460 0.754 1.00 30.41 52 THR A C 16
ATOM 20606 O O . THR A 1 52 ? -16.924 -6.389 1.509 1.00 10.35 52 THR A O 16
ATOM 20617 N N . GLY A 1 53 ? -16.337 -4.960 -0.114 1.00 11.21 53 GLY A N 16
ATOM 20618 C CA . GLY A 1 53 ? -15.005 -5.510 -0.350 1.00 30.22 53 GLY A CA 16
ATOM 20619 C C . GLY A 1 53 ? -13.845 -4.572 -0.045 1.00 60.30 53 GLY A C 16
ATOM 20620 O O . GLY A 1 53 ? -12.714 -5.058 0.013 1.00 13.41 53 GLY A O 16
ATOM 20624 N N . ILE A 1 54 ? -14.058 -3.270 0.171 1.00 11.03 54 ILE A N 16
ATOM 20625 C CA . ILE A 1 54 ? -12.959 -2.347 0.472 1.00 15.41 54 ILE A CA 16
ATOM 20626 C C . ILE A 1 54 ? -12.198 -2.798 1.721 1.00 23.34 54 ILE A C 16
ATOM 20627 O O . ILE A 1 54 ? -10.969 -2.701 1.777 1.00 71.11 54 ILE A O 16
ATOM 20643 N N . GLN A 1 55 ? -12.933 -3.325 2.703 1.00 53.12 55 GLN A N 16
ATOM 20644 C CA . GLN A 1 55 ? -12.386 -3.825 3.946 1.00 44.43 55 GLN A CA 16
ATOM 20645 C C . GLN A 1 55 ? -11.386 -4.930 3.602 1.00 21.43 55 GLN A C 16
ATOM 20646 O O . GLN A 1 55 ? -10.207 -4.794 3.906 1.00 31.22 55 GLN A O 16
ATOM 20660 N N . ARG A 1 56 ? -11.812 -5.996 2.910 1.00 70.54 56 ARG A N 16
ATOM 20661 C CA . ARG A 1 56 ? -10.927 -7.090 2.535 1.00 43.30 56 ARG A CA 16
ATOM 20662 C C . ARG A 1 56 ? -9.696 -6.591 1.791 1.00 3.20 56 ARG A C 16
ATOM 20663 O O . ARG A 1 56 ? -8.595 -7.065 2.061 1.00 53.32 56 ARG A O 16
ATOM 20684 N N . ARG A 1 57 ? -9.869 -5.655 0.855 1.00 74.23 57 ARG A N 16
ATOM 20685 C CA . ARG A 1 57 ? -8.757 -5.094 0.093 1.00 34.12 57 ARG A CA 16
ATOM 20686 C C . ARG A 1 57 ? -7.742 -4.494 1.069 1.00 64.13 57 ARG A C 16
ATOM 20687 O O . ARG A 1 57 ? -6.541 -4.716 0.898 1.00 74.03 57 ARG A O 16
ATOM 20708 N N . MET A 1 58 ? -8.206 -3.761 2.088 1.00 23.11 58 MET A N 16
ATOM 20709 C CA . MET A 1 58 ? -7.347 -3.162 3.098 1.00 34.34 58 MET A CA 16
ATOM 20710 C C . MET A 1 58 ? -6.657 -4.271 3.883 1.00 14.02 58 MET A C 16
ATOM 20711 O O . MET A 1 58 ? -5.455 -4.199 4.071 1.00 5.44 58 MET A O 16
ATOM 20725 N N . ASP A 1 59 ? -7.371 -5.328 4.261 1.00 1.13 59 ASP A N 16
ATOM 20726 C CA . ASP A 1 59 ? -6.873 -6.484 5.017 1.00 50.44 59 ASP A CA 16
ATOM 20727 C C . ASP A 1 59 ? -5.670 -7.117 4.338 1.00 31.14 59 ASP A C 16
ATOM 20728 O O . ASP A 1 59 ? -4.652 -7.407 4.968 1.00 40.13 59 ASP A O 16
ATOM 20737 N N . ILE A 1 60 ? -5.809 -7.332 3.030 1.00 2.41 60 ILE A N 16
ATOM 20738 C CA . ILE A 1 60 ? -4.802 -7.918 2.166 1.00 12.13 60 ILE A CA 16
ATOM 20739 C C . ILE A 1 60 ? -3.608 -6.959 2.114 1.00 40.52 60 ILE A C 16
ATOM 20740 O O . ILE A 1 60 ? -2.470 -7.422 2.070 1.00 1.14 60 ILE A O 16
ATOM 20756 N N . ALA A 1 61 ? -3.827 -5.640 2.110 1.00 4.01 61 ALA A N 16
ATOM 20757 C CA . ALA A 1 61 ? -2.736 -4.675 2.101 1.00 75.43 61 ALA A CA 16
ATOM 20758 C C . ALA A 1 61 ? -2.066 -4.647 3.485 1.00 61.13 61 ALA A C 16
ATOM 20759 O O . ALA A 1 61 ? -0.842 -4.559 3.561 1.00 54.52 61 ALA A O 16
ATOM 20766 N N . LEU A 1 62 ? -2.833 -4.764 4.577 1.00 44.12 62 LEU A N 16
ATOM 20767 C CA . LEU A 1 62 ? -2.307 -4.741 5.944 1.00 1.20 62 LEU A CA 16
ATOM 20768 C C . LEU A 1 62 ? -1.459 -5.978 6.222 1.00 42.10 62 LEU A C 16
ATOM 20769 O O . LEU A 1 62 ? -0.501 -5.918 6.997 1.00 33.23 62 LEU A O 16
ATOM 20785 N N . LEU A 1 63 ? -1.755 -7.094 5.550 1.00 44.40 63 LEU A N 16
ATOM 20786 C CA . LEU A 1 63 ? -1.007 -8.339 5.691 1.00 44.11 63 LEU A CA 16
ATOM 20787 C C . LEU A 1 63 ? 0.420 -8.186 5.152 1.00 43.33 63 LEU A C 16
ATOM 20788 O O . LEU A 1 63 ? 1.239 -9.079 5.360 1.00 62.01 63 LEU A O 16
ATOM 20804 N N . GLN A 1 64 ? 0.745 -7.068 4.491 1.00 55.15 64 GLN A N 16
ATOM 20805 C CA . GLN A 1 64 ? 2.074 -6.821 3.953 1.00 1.10 64 GLN A CA 16
ATOM 20806 C C . GLN A 1 64 ? 2.998 -6.186 5.016 1.00 31.22 64 GLN A C 16
ATOM 20807 O O . GLN A 1 64 ? 4.125 -5.792 4.713 1.00 24.11 64 GLN A O 16
ATOM 20821 N N . HIS A 1 65 ? 2.548 -6.011 6.264 1.00 14.20 65 HIS A N 16
ATOM 20822 C CA . HIS A 1 65 ? 3.346 -5.469 7.337 1.00 63.43 65 HIS A CA 16
ATOM 20823 C C . HIS A 1 65 ? 4.450 -6.470 7.649 1.00 75.54 65 HIS A C 16
ATOM 20824 O O . HIS A 1 65 ? 4.206 -7.661 7.835 1.00 50.04 65 HIS A O 16
ATOM 20838 N N . GLY A 1 66 ? 5.665 -5.965 7.725 1.00 23.23 66 GLY A N 16
ATOM 20839 C CA . GLY A 1 66 ? 6.866 -6.734 8.024 1.00 71.34 66 GLY A CA 16
ATOM 20840 C C . GLY A 1 66 ? 7.288 -7.703 6.926 1.00 54.25 66 GLY A C 16
ATOM 20841 O O . GLY A 1 66 ? 8.167 -8.524 7.187 1.00 74.44 66 GLY A O 16
ATOM 20845 N N . THR A 1 67 ? 6.692 -7.687 5.732 1.00 52.24 67 THR A N 16
ATOM 20846 C CA . THR A 1 67 ? 7.140 -8.609 4.696 1.00 13.50 67 THR A CA 16
ATOM 20847 C C . THR A 1 67 ? 8.527 -8.157 4.225 1.00 62.20 67 THR A C 16
ATOM 20848 O O . THR A 1 67 ? 8.832 -6.960 4.237 1.00 24.12 67 THR A O 16
ATOM 20859 N N . LEU A 1 68 ? 9.392 -9.095 3.845 1.00 54.32 68 LEU A N 16
ATOM 20860 C CA . LEU A 1 68 ? 10.721 -8.783 3.344 1.00 53.42 68 LEU A CA 16
ATOM 20861 C C . LEU A 1 68 ? 10.543 -8.633 1.844 1.00 23.32 68 LEU A C 16
ATOM 20862 O O . LEU A 1 68 ? 10.280 -9.609 1.147 1.00 61.05 68 LEU A O 16
ATOM 20878 N N . LEU A 1 69 ? 10.625 -7.400 1.366 1.00 21.42 69 LEU A N 16
ATOM 20879 C CA . LEU A 1 69 ? 10.490 -7.032 -0.036 1.00 1.21 69 LEU A CA 16
ATOM 20880 C C . LEU A 1 69 ? 11.875 -6.602 -0.489 1.00 12.44 69 LEU A C 16
ATOM 20881 O O . LEU A 1 69 ? 12.448 -5.686 0.098 1.00 70.03 69 LEU A O 16
ATOM 20897 N N . LYS A 1 70 ? 12.424 -7.259 -1.513 1.00 2.50 70 LYS A N 16
ATOM 20898 C CA . LYS A 1 70 ? 13.753 -6.961 -2.055 1.00 42.13 70 LYS A CA 16
ATOM 20899 C C . LYS A 1 70 ? 14.821 -6.990 -0.957 1.00 34.53 70 LYS A C 16
ATOM 20900 O O . LYS A 1 70 ? 15.731 -6.162 -0.945 1.00 51.12 70 LYS A O 16
ATOM 20919 N N . GLU A 1 71 ? 14.685 -7.940 -0.024 1.00 71.21 71 GLU A N 16
ATOM 20920 C CA . GLU A 1 71 ? 15.597 -8.158 1.095 1.00 13.43 71 GLU A CA 16
ATOM 20921 C C . GLU A 1 71 ? 15.654 -6.957 2.047 1.00 71.32 71 GLU A C 16
ATOM 20922 O O . GLU A 1 71 ? 16.683 -6.672 2.670 1.00 2.40 71 GLU A O 16
ATOM 20934 N N . LYS A 1 72 ? 14.520 -6.266 2.188 1.00 63.21 72 LYS A N 16
ATOM 20935 C CA . LYS A 1 72 ? 14.330 -5.106 3.039 1.00 42.32 72 LYS A CA 16
ATOM 20936 C C . LYS A 1 72 ? 12.954 -5.211 3.673 1.00 74.44 72 LYS A C 16
ATOM 20937 O O . LYS A 1 72 ? 11.941 -5.275 2.978 1.00 75.22 72 LYS A O 16
ATOM 20956 N N . LYS A 1 73 ? 12.902 -5.300 4.999 1.00 65.31 73 LYS A N 16
ATOM 20957 C CA . LYS A 1 73 ? 11.640 -5.385 5.704 1.00 33.11 73 LYS A CA 16
ATOM 20958 C C . LYS A 1 73 ? 11.019 -4.004 5.660 1.00 44.43 73 LYS A C 16
ATOM 20959 O O . LYS A 1 73 ? 11.728 -2.994 5.740 1.00 14.42 73 LYS A O 16
ATOM 20978 N N . ILE A 1 74 ? 9.701 -3.968 5.634 1.00 50.25 74 ILE A N 16
ATOM 20979 C CA . ILE A 1 74 ? 8.901 -2.750 5.569 1.00 61.23 74 ILE A CA 16
ATOM 20980 C C . ILE A 1 74 ? 7.756 -2.785 6.581 1.00 33.24 74 ILE A C 16
ATOM 20981 O O . ILE A 1 74 ? 7.487 -3.821 7.190 1.00 32.32 74 ILE A O 16
ATOM 20997 N N . ASN A 1 75 ? 7.083 -1.654 6.784 1.00 50.44 75 ASN A N 16
ATOM 20998 C CA . ASN A 1 75 ? 5.966 -1.495 7.719 1.00 5.20 75 ASN A CA 16
ATOM 20999 C C . ASN A 1 75 ? 4.710 -1.044 6.998 1.00 44.14 75 ASN A C 16
ATOM 21000 O O . ASN A 1 75 ? 4.836 -0.330 6.009 1.00 74.30 75 ASN A O 16
ATOM 21011 N N . VAL A 1 76 ? 3.526 -1.377 7.523 1.00 52.00 76 VAL A N 16
ATOM 21012 C CA . VAL A 1 76 ? 2.236 -0.989 6.965 1.00 42.33 76 VAL A CA 16
ATOM 21013 C C . VAL A 1 76 ? 1.333 -0.501 8.114 1.00 43.23 76 VAL A C 16
ATOM 21014 O O . VAL A 1 76 ? 1.301 -1.119 9.185 1.00 73.21 76 VAL A O 16
ATOM 21027 N N . GLU A 1 77 ? 0.614 0.604 7.905 1.00 21.43 77 GLU A N 16
ATOM 21028 C CA . GLU A 1 77 ? -0.328 1.223 8.840 1.00 64.24 77 GLU A CA 16
ATOM 21029 C C . GLU A 1 77 ? -1.414 1.949 8.030 1.00 63.23 77 GLU A C 16
ATOM 21030 O O . GLU A 1 77 ? -1.245 2.188 6.833 1.00 71.21 77 GLU A O 16
ATOM 21042 N N . LEU A 1 78 ? -2.548 2.279 8.654 1.00 44.52 78 LEU A N 16
ATOM 21043 C CA . LEU A 1 78 ? -3.668 2.968 8.038 1.00 20.20 78 LEU A CA 16
ATOM 21044 C C . LEU A 1 78 ? -3.622 4.462 8.308 1.00 15.15 78 LEU A C 16
ATOM 21045 O O . LEU A 1 78 ? -3.156 4.894 9.363 1.00 65.30 78 LEU A O 16
ATOM 21061 N N . THR A 1 79 ? -4.191 5.242 7.397 1.00 63.22 79 THR A N 16
ATOM 21062 C CA . THR A 1 79 ? -4.282 6.686 7.473 1.00 72.22 79 THR A CA 16
ATOM 21063 C C . THR A 1 79 ? -5.637 7.124 6.899 1.00 31.52 79 THR A C 16
ATOM 21064 O O . THR A 1 79 ? -6.283 6.377 6.160 1.00 75.33 79 THR A O 16
ATOM 21075 N N . VAL A 1 80 ? -6.030 8.352 7.234 1.00 52.23 80 VAL A N 16
ATOM 21076 C CA . VAL A 1 80 ? -7.251 9.052 6.843 1.00 14.42 80 VAL A CA 16
ATOM 21077 C C . VAL A 1 80 ? -8.510 8.187 6.974 1.00 51.44 80 VAL A C 16
ATOM 21078 O O . VAL A 1 80 ? -8.931 7.507 6.039 1.00 61.11 80 VAL A O 16
ATOM 21091 N N . GLY A 1 81 ? -9.149 8.259 8.139 1.00 3.33 81 GLY A N 16
ATOM 21092 C CA . GLY A 1 81 ? -10.359 7.521 8.440 1.00 31.22 81 GLY A CA 16
ATOM 21093 C C . GLY A 1 81 ? -10.323 7.161 9.910 1.00 72.35 81 GLY A C 16
ATOM 21094 O O . GLY A 1 81 ? -9.704 6.154 10.283 1.00 50.12 81 GLY A O 16
ATOM 21098 N N . GLY A 1 82 ? -10.868 8.052 10.733 1.00 55.22 82 GLY A N 16
ATOM 21099 C CA . GLY A 1 82 ? -10.943 7.883 12.177 1.00 64.33 82 GLY A CA 16
ATOM 21100 C C . GLY A 1 82 ? -11.816 6.694 12.538 1.00 52.25 82 GLY A C 16
ATOM 21101 O O . GLY A 1 82 ? -11.645 6.183 13.664 1.00 53.22 82 GLY A O 16
ATOM 21105 N N . GLY A 1 1 ? -13.993 11.494 1.990 1.00 14.11 1 GLY A N 17
ATOM 21106 C CA . GLY A 1 1 ? -14.700 11.205 0.744 1.00 33.22 1 GLY A CA 17
ATOM 21107 C C . GLY A 1 1 ? -15.220 9.792 0.839 1.00 44.04 1 GLY A C 17
ATOM 21108 O O . GLY A 1 1 ? -15.899 9.451 1.806 1.00 62.34 1 GLY A O 17
ATOM 21112 N N . ASN A 1 2 ? -14.870 8.959 -0.137 1.00 11.40 2 ASN A N 17
ATOM 21113 C CA . ASN A 1 2 ? -15.247 7.555 -0.214 1.00 33.51 2 ASN A CA 17
ATOM 21114 C C . ASN A 1 2 ? -14.001 6.742 -0.545 1.00 4.24 2 ASN A C 17
ATOM 21115 O O . ASN A 1 2 ? -14.015 5.893 -1.428 1.00 43.34 2 ASN A O 17
ATOM 21126 N N . ARG A 1 3 ? -12.885 7.047 0.120 1.00 71.25 3 ARG A N 17
ATOM 21127 C CA . ARG A 1 3 ? -11.611 6.356 -0.036 1.00 60.13 3 ARG A CA 17
ATOM 21128 C C . ARG A 1 3 ? -10.869 6.345 1.299 1.00 14.20 3 ARG A C 17
ATOM 21129 O O . ARG A 1 3 ? -11.226 7.096 2.205 1.00 40.21 3 ARG A O 17
ATOM 21150 N N . PHE A 1 4 ? -9.859 5.494 1.422 1.00 75.03 4 PHE A N 17
ATOM 21151 C CA . PHE A 1 4 ? -8.984 5.306 2.583 1.00 73.23 4 PHE A CA 17
ATOM 21152 C C . PHE A 1 4 ? -7.560 5.273 2.032 1.00 24.14 4 PHE A C 17
ATOM 21153 O O . PHE A 1 4 ? -7.391 5.183 0.808 1.00 43.52 4 PHE A O 17
ATOM 21170 N N . ILE A 1 5 ? -6.544 5.405 2.889 1.00 25.14 5 ILE A N 17
ATOM 21171 C CA . ILE A 1 5 ? -5.148 5.397 2.472 1.00 44.11 5 ILE A CA 17
ATOM 21172 C C . ILE A 1 5 ? -4.355 4.425 3.339 1.00 21.45 5 ILE A C 17
ATOM 21173 O O . ILE A 1 5 ? -4.504 4.377 4.563 1.00 1.24 5 ILE A O 17
ATOM 21189 N N . VAL A 1 6 ? -3.498 3.660 2.676 1.00 2.32 6 VAL A N 17
ATOM 21190 C CA . VAL A 1 6 ? -2.604 2.676 3.254 1.00 62.14 6 VAL A CA 17
ATOM 21191 C C . VAL A 1 6 ? -1.232 3.352 3.247 1.00 50.40 6 VAL A C 17
ATOM 21192 O O . VAL A 1 6 ? -0.754 3.792 2.194 1.00 10.23 6 VAL A O 17
ATOM 21205 N N . PHE A 1 7 ? -0.662 3.529 4.436 1.00 75.33 7 PHE A N 17
ATOM 21206 C CA . PHE A 1 7 ? 0.639 4.127 4.662 1.00 61.13 7 PHE A CA 17
ATOM 21207 C C . PHE A 1 7 ? 1.643 2.982 4.641 1.00 63.14 7 PHE A C 17
ATOM 21208 O O . PHE A 1 7 ? 1.422 1.974 5.315 1.00 31.13 7 PHE A O 17
ATOM 21225 N N . VAL A 1 8 ? 2.754 3.131 3.922 1.00 24.51 8 VAL A N 17
ATOM 21226 C CA . VAL A 1 8 ? 3.803 2.120 3.846 1.00 45.01 8 VAL A CA 17
ATOM 21227 C C . VAL A 1 8 ? 5.162 2.824 3.905 1.00 21.13 8 VAL A C 17
ATOM 21228 O O . VAL A 1 8 ? 5.345 3.801 3.170 1.00 31.22 8 VAL A O 17
ATOM 21241 N N . GLY A 1 9 ? 6.108 2.390 4.756 1.00 73.44 9 GLY A N 17
ATOM 21242 C CA . GLY A 1 9 ? 7.440 3.004 4.833 1.00 4.13 9 GLY A CA 17
ATOM 21243 C C . GLY A 1 9 ? 8.544 1.959 5.028 1.00 23.12 9 GLY A C 17
ATOM 21244 O O . GLY A 1 9 ? 8.259 0.762 5.104 1.00 42.42 9 GLY A O 17
ATOM 21248 N N . SER A 1 10 ? 9.797 2.421 5.114 1.00 34.34 10 SER A N 17
ATOM 21249 C CA . SER A 1 10 ? 11.025 1.630 5.268 1.00 0.43 10 SER A CA 17
ATOM 21250 C C . SER A 1 10 ? 11.386 0.888 3.972 1.00 50.12 10 SER A C 17
ATOM 21251 O O . SER A 1 10 ? 12.039 -0.156 3.972 1.00 42.31 10 SER A O 17
ATOM 21259 N N . LEU A 1 11 ? 10.943 1.417 2.833 1.00 63.21 11 LEU A N 17
ATOM 21260 C CA . LEU A 1 11 ? 11.176 0.815 1.532 1.00 74.55 11 LEU A CA 17
ATOM 21261 C C . LEU A 1 11 ? 12.660 0.821 1.140 1.00 12.20 11 LEU A C 17
ATOM 21262 O O . LEU A 1 11 ? 13.374 1.768 1.490 1.00 52.33 11 LEU A O 17
ATOM 21278 N N . PRO A 1 12 ? 13.102 -0.187 0.362 1.00 70.10 12 PRO A N 17
ATOM 21279 C CA . PRO A 1 12 ? 14.478 -0.326 -0.114 1.00 62.01 12 PRO A CA 17
ATOM 21280 C C . PRO A 1 12 ? 14.850 0.787 -1.094 1.00 53.11 12 PRO A C 17
ATOM 21281 O O . PRO A 1 12 ? 13.985 1.534 -1.555 1.00 60.21 12 PRO A O 17
ATOM 21292 N N . ARG A 1 13 ? 16.136 0.912 -1.421 1.00 63.15 13 ARG A N 17
ATOM 21293 C CA . ARG A 1 13 ? 16.599 1.931 -2.365 1.00 72.10 13 ARG A CA 17
ATOM 21294 C C . ARG A 1 13 ? 16.118 1.552 -3.758 1.00 64.32 13 ARG A C 17
ATOM 21295 O O . ARG A 1 13 ? 15.520 2.367 -4.449 1.00 55.13 13 ARG A O 17
ATOM 21316 N N . ASP A 1 14 ? 16.297 0.280 -4.118 1.00 53.34 14 ASP A N 17
ATOM 21317 C CA . ASP A 1 14 ? 15.930 -0.304 -5.410 1.00 53.32 14 ASP A CA 17
ATOM 21318 C C . ASP A 1 14 ? 14.424 -0.444 -5.628 1.00 1.44 14 ASP A C 17
ATOM 21319 O O . ASP A 1 14 ? 13.994 -1.082 -6.596 1.00 71.52 14 ASP A O 17
ATOM 21328 N N . ILE A 1 15 ? 13.594 0.054 -4.706 1.00 63.02 15 ILE A N 17
ATOM 21329 C CA . ILE A 1 15 ? 12.157 -0.040 -4.857 1.00 10.24 15 ILE A CA 17
ATOM 21330 C C . ILE A 1 15 ? 11.748 0.619 -6.181 1.00 43.03 15 ILE A C 17
ATOM 21331 O O . ILE A 1 15 ? 12.181 1.722 -6.516 1.00 60.11 15 ILE A O 17
ATOM 21347 N N . THR A 1 16 ? 10.949 -0.104 -6.955 1.00 24.34 16 THR A N 17
ATOM 21348 C CA . THR A 1 16 ? 10.429 0.309 -8.244 1.00 10.03 16 THR A CA 17
ATOM 21349 C C . THR A 1 16 ? 8.921 0.105 -8.224 1.00 11.24 16 THR A C 17
ATOM 21350 O O . THR A 1 16 ? 8.432 -0.748 -7.475 1.00 42.14 16 THR A O 17
ATOM 21361 N N . ALA A 1 17 ? 8.188 0.859 -9.051 1.00 10.24 17 ALA A N 17
ATOM 21362 C CA . ALA A 1 17 ? 6.737 0.734 -9.126 1.00 3.42 17 ALA A CA 17
ATOM 21363 C C . ALA A 1 17 ? 6.358 -0.694 -9.498 1.00 61.13 17 ALA A C 17
ATOM 21364 O O . ALA A 1 17 ? 5.321 -1.164 -9.059 1.00 74.30 17 ALA A O 17
ATOM 21371 N N . VAL A 1 18 ? 7.198 -1.397 -10.261 1.00 71.55 18 VAL A N 17
ATOM 21372 C CA . VAL A 1 18 ? 6.934 -2.774 -10.661 1.00 70.43 18 VAL A CA 17
ATOM 21373 C C . VAL A 1 18 ? 6.768 -3.652 -9.425 1.00 55.14 18 VAL A C 17
ATOM 21374 O O . VAL A 1 18 ? 5.852 -4.479 -9.366 1.00 43.52 18 VAL A O 17
ATOM 21387 N N . GLU A 1 19 ? 7.652 -3.459 -8.448 1.00 63.23 19 GLU A N 17
ATOM 21388 C CA . GLU A 1 19 ? 7.677 -4.215 -7.212 1.00 34.12 19 GLU A CA 17
ATOM 21389 C C . GLU A 1 19 ? 6.417 -3.925 -6.408 1.00 53.41 19 GLU A C 17
ATOM 21390 O O . GLU A 1 19 ? 5.800 -4.838 -5.868 1.00 2.44 19 GLU A O 17
ATOM 21402 N N . LEU A 1 20 ? 6.034 -2.652 -6.334 1.00 52.54 20 LEU A N 17
ATOM 21403 C CA . LEU A 1 20 ? 4.860 -2.199 -5.605 1.00 73.31 20 LEU A CA 17
ATOM 21404 C C . LEU A 1 20 ? 3.577 -2.697 -6.258 1.00 23.01 20 LEU A C 17
ATOM 21405 O O . LEU A 1 20 ? 2.678 -3.153 -5.553 1.00 52.32 20 LEU A O 17
ATOM 21421 N N . GLN A 1 21 ? 3.470 -2.607 -7.583 1.00 3.14 21 GLN A N 17
ATOM 21422 C CA . GLN A 1 21 ? 2.310 -3.064 -8.334 1.00 54.51 21 GLN A CA 17
ATOM 21423 C C . GLN A 1 21 ? 2.112 -4.540 -8.003 1.00 1.31 21 GLN A C 17
ATOM 21424 O O . GLN A 1 21 ? 1.021 -4.961 -7.641 1.00 24.03 21 GLN A O 17
ATOM 21438 N N . ASN A 1 22 ? 3.195 -5.316 -8.075 1.00 41.13 22 ASN A N 17
ATOM 21439 C CA . ASN A 1 22 ? 3.205 -6.741 -7.805 1.00 32.35 22 ASN A CA 17
ATOM 21440 C C . ASN A 1 22 ? 2.874 -7.085 -6.349 1.00 40.52 22 ASN A C 17
ATOM 21441 O O . ASN A 1 22 ? 2.109 -8.016 -6.104 1.00 14.53 22 ASN A O 17
ATOM 21452 N N . HIS A 1 23 ? 3.389 -6.330 -5.376 1.00 23.11 23 HIS A N 17
ATOM 21453 C CA . HIS A 1 23 ? 3.128 -6.617 -3.965 1.00 30.22 23 HIS A CA 17
ATOM 21454 C C . HIS A 1 23 ? 1.731 -6.219 -3.488 1.00 2.31 23 HIS A C 17
ATOM 21455 O O . HIS A 1 23 ? 1.245 -6.770 -2.500 1.00 74.13 23 HIS A O 17
ATOM 21469 N N . PHE A 1 24 ? 1.058 -5.289 -4.171 1.00 11.10 24 PHE A N 17
ATOM 21470 C CA . PHE A 1 24 ? -0.288 -4.851 -3.798 1.00 4.04 24 PHE A CA 17
ATOM 21471 C C . PHE A 1 24 ? -1.347 -5.357 -4.783 1.00 15.03 24 PHE A C 17
ATOM 21472 O O . PHE A 1 24 ? -2.538 -5.110 -4.576 1.00 21.21 24 PHE A O 17
ATOM 21489 N N . LYS A 1 25 ? -0.949 -6.149 -5.782 1.00 3.13 25 LYS A N 17
ATOM 21490 C CA . LYS A 1 25 ? -1.770 -6.740 -6.818 1.00 3.31 25 LYS A CA 17
ATOM 21491 C C . LYS A 1 25 ? -2.978 -7.505 -6.283 1.00 64.43 25 LYS A C 17
ATOM 21492 O O . LYS A 1 25 ? -4.024 -7.507 -6.931 1.00 1.41 25 LYS A O 17
ATOM 21511 N N . ASN A 1 26 ? -2.870 -8.145 -5.113 1.00 64.35 26 ASN A N 17
ATOM 21512 C CA . ASN A 1 26 ? -3.985 -8.903 -4.539 1.00 40.22 26 ASN A CA 17
ATOM 21513 C C . ASN A 1 26 ? -4.938 -7.959 -3.806 1.00 52.21 26 ASN A C 17
ATOM 21514 O O . ASN A 1 26 ? -6.157 -8.143 -3.860 1.00 42.25 26 ASN A O 17
ATOM 21525 N N . SER A 1 27 ? -4.403 -6.948 -3.115 1.00 51.12 27 SER A N 17
ATOM 21526 C CA . SER A 1 27 ? -5.175 -5.935 -2.387 1.00 4.32 27 SER A CA 17
ATOM 21527 C C . SER A 1 27 ? -5.935 -5.039 -3.372 1.00 44.21 27 SER A C 17
ATOM 21528 O O . SER A 1 27 ? -6.947 -4.459 -3.000 1.00 21.41 27 SER A O 17
ATOM 21536 N N . SER A 1 28 ? -5.490 -4.949 -4.627 1.00 52.20 28 SER A N 17
ATOM 21537 C CA . SER A 1 28 ? -6.122 -4.157 -5.672 1.00 50.41 28 SER A CA 17
ATOM 21538 C C . SER A 1 28 ? -6.335 -2.680 -5.279 1.00 51.04 28 SER A C 17
ATOM 21539 O O . SER A 1 28 ? -7.480 -2.242 -5.110 1.00 3.51 28 SER A O 17
ATOM 21547 N N . PRO A 1 29 ? -5.249 -1.900 -5.113 1.00 0.42 29 PRO A N 17
ATOM 21548 C CA . PRO A 1 29 ? -5.313 -0.480 -4.775 1.00 4.35 29 PRO A CA 17
ATOM 21549 C C . PRO A 1 29 ? -5.925 0.296 -5.936 1.00 24.22 29 PRO A C 17
ATOM 21550 O O . PRO A 1 29 ? -6.241 -0.261 -6.991 1.00 13.35 29 PRO A O 17
ATOM 21561 N N . ASP A 1 30 ? -6.162 1.577 -5.695 1.00 2.21 30 ASP A N 17
ATOM 21562 C CA . ASP A 1 30 ? -6.701 2.492 -6.686 1.00 5.43 30 ASP A CA 17
ATOM 21563 C C . ASP A 1 30 ? -5.561 3.398 -7.155 1.00 41.24 30 ASP A C 17
ATOM 21564 O O . ASP A 1 30 ? -5.359 3.602 -8.356 1.00 31.10 30 ASP A O 17
ATOM 21573 N N . GLN A 1 31 ? -4.755 3.880 -6.206 1.00 23.53 31 GLN A N 17
ATOM 21574 C CA . GLN A 1 31 ? -3.619 4.775 -6.427 1.00 22.10 31 GLN A CA 17
ATOM 21575 C C . GLN A 1 31 ? -2.347 4.132 -5.886 1.00 3.31 31 GLN A C 17
ATOM 21576 O O . GLN A 1 31 ? -2.412 3.339 -4.948 1.00 64.24 31 GLN A O 17
ATOM 21590 N N . ILE A 1 32 ? -1.195 4.514 -6.441 1.00 14.35 32 ILE A N 17
ATOM 21591 C CA . ILE A 1 32 ? 0.136 4.042 -6.076 1.00 75.34 32 ILE A CA 17
ATOM 21592 C C . ILE A 1 32 ? 1.078 5.234 -6.290 1.00 32.20 32 ILE A C 17
ATOM 21593 O O . ILE A 1 32 ? 1.080 5.800 -7.389 1.00 31.12 32 ILE A O 17
ATOM 21609 N N . ARG A 1 33 ? 1.820 5.678 -5.269 1.00 65.43 33 ARG A N 17
ATOM 21610 C CA . ARG A 1 33 ? 2.782 6.762 -5.337 1.00 30.14 33 ARG A CA 17
ATOM 21611 C C . ARG A 1 33 ? 4.003 6.414 -4.483 1.00 23.51 33 ARG A C 17
ATOM 21612 O O . ARG A 1 33 ? 3.997 6.611 -3.265 1.00 12.14 33 ARG A O 17
ATOM 21633 N N . LEU A 1 34 ? 5.095 6.009 -5.128 1.00 13.41 34 LEU A N 17
ATOM 21634 C CA . LEU A 1 34 ? 6.357 5.665 -4.484 1.00 34.31 34 LEU A CA 17
ATOM 21635 C C . LEU A 1 34 ? 7.065 6.995 -4.195 1.00 73.12 34 LEU A C 17
ATOM 21636 O O . LEU A 1 34 ? 7.185 7.832 -5.094 1.00 74.31 34 LEU A O 17
ATOM 21652 N N . ARG A 1 35 ? 7.480 7.243 -2.947 1.00 72.14 35 ARG A N 17
ATOM 21653 C CA . ARG A 1 35 ? 8.169 8.460 -2.511 1.00 31.22 35 ARG A CA 17
ATOM 21654 C C . ARG A 1 35 ? 9.562 8.142 -1.975 1.00 5.35 35 ARG A C 17
ATOM 21655 O O . ARG A 1 35 ? 9.757 7.951 -0.768 1.00 73.24 35 ARG A O 17
ATOM 21676 N N . ALA A 1 36 ? 10.544 8.104 -2.876 1.00 22.14 36 ALA A N 17
ATOM 21677 C CA . ALA A 1 36 ? 11.944 7.824 -2.550 1.00 45.24 36 ALA A CA 17
ATOM 21678 C C . ALA A 1 36 ? 12.521 8.857 -1.573 1.00 63.43 36 ALA A C 17
ATOM 21679 O O . ALA A 1 36 ? 13.484 8.564 -0.861 1.00 23.00 36 ALA A O 17
ATOM 21686 N N . ASP A 1 37 ? 11.911 10.043 -1.489 1.00 64.22 37 ASP A N 17
ATOM 21687 C CA . ASP A 1 37 ? 12.315 11.142 -0.607 1.00 52.31 37 ASP A CA 17
ATOM 21688 C C . ASP A 1 37 ? 12.400 10.689 0.856 1.00 72.25 37 ASP A C 17
ATOM 21689 O O . ASP A 1 37 ? 13.228 11.202 1.605 1.00 44.43 37 ASP A O 17
ATOM 21698 N N . LYS A 1 38 ? 11.547 9.738 1.268 1.00 0.42 38 LYS A N 17
ATOM 21699 C CA . LYS A 1 38 ? 11.489 9.214 2.633 1.00 22.31 38 LYS A CA 17
ATOM 21700 C C . LYS A 1 38 ? 11.442 7.686 2.721 1.00 24.24 38 LYS A C 17
ATOM 21701 O O . LYS A 1 38 ? 11.363 7.165 3.833 1.00 52.22 38 LYS A O 17
ATOM 21720 N N . GLY A 1 39 ? 11.504 6.944 1.614 1.00 44.52 39 GLY A N 17
ATOM 21721 C CA . GLY A 1 39 ? 11.452 5.486 1.684 1.00 30.23 39 GLY A CA 17
ATOM 21722 C C . GLY A 1 39 ? 10.037 5.027 2.034 1.00 20.41 39 GLY A C 17
ATOM 21723 O O . GLY A 1 39 ? 9.871 4.118 2.842 1.00 32.10 39 GLY A O 17
ATOM 21727 N N . ILE A 1 40 ? 9.023 5.668 1.462 1.00 52.41 40 ILE A N 17
ATOM 21728 C CA . ILE A 1 40 ? 7.596 5.410 1.672 1.00 31.14 40 ILE A CA 17
ATOM 21729 C C . ILE A 1 40 ? 6.875 5.255 0.335 1.00 42.21 40 ILE A C 17
ATOM 21730 O O . ILE A 1 40 ? 7.468 5.512 -0.720 1.00 42.04 40 ILE A O 17
ATOM 21746 N N . ALA A 1 41 ? 5.615 4.817 0.378 1.00 71.23 41 ALA A N 17
ATOM 21747 C CA . ALA A 1 41 ? 4.740 4.580 -0.759 1.00 64.32 41 ALA A CA 17
ATOM 21748 C C . ALA A 1 41 ? 3.289 4.678 -0.294 1.00 11.34 41 ALA A C 17
ATOM 21749 O O . ALA A 1 41 ? 2.910 3.918 0.598 1.00 73.15 41 ALA A O 17
ATOM 21756 N N . PHE A 1 42 ? 2.495 5.595 -0.860 1.00 12.11 42 PHE A N 17
ATOM 21757 C CA . PHE A 1 42 ? 1.097 5.755 -0.464 1.00 2.34 42 PHE A CA 17
ATOM 21758 C C . PHE A 1 42 ? 0.198 5.042 -1.454 1.00 65.45 42 PHE A C 17
ATOM 21759 O O . PHE A 1 42 ? 0.524 4.969 -2.643 1.00 44.42 42 PHE A O 17
ATOM 21776 N N . LEU A 1 43 ? -0.957 4.575 -0.987 1.00 52.14 43 LEU A N 17
ATOM 21777 C CA . LEU A 1 43 ? -1.932 3.886 -1.814 1.00 64.22 43 LEU A CA 17
ATOM 21778 C C . LEU A 1 43 ? -3.317 4.335 -1.386 1.00 62.12 43 LEU A C 17
ATOM 21779 O O . LEU A 1 43 ? -3.578 4.392 -0.186 1.00 61.22 43 LEU A O 17
ATOM 21795 N N . GLU A 1 44 ? -4.168 4.720 -2.331 1.00 44.53 44 GLU A N 17
ATOM 21796 C CA . GLU A 1 44 ? -5.544 5.136 -2.063 1.00 54.13 44 GLU A CA 17
ATOM 21797 C C . GLU A 1 44 ? -6.396 3.927 -2.451 1.00 31.40 44 GLU A C 17
ATOM 21798 O O . GLU A 1 44 ? -6.036 3.188 -3.375 1.00 51.35 44 GLU A O 17
ATOM 21810 N N . PHE A 1 45 ? -7.537 3.745 -1.793 1.00 32.11 45 PHE A N 17
ATOM 21811 C CA . PHE A 1 45 ? -8.455 2.645 -2.041 1.00 30.34 45 PHE A CA 17
ATOM 21812 C C . PHE A 1 45 ? -9.877 3.198 -2.069 1.00 43.55 45 PHE A C 17
ATOM 21813 O O . PHE A 1 45 ? -10.391 3.608 -1.028 1.00 64.11 45 PHE A O 17
ATOM 21830 N N . ASP A 1 46 ? -10.492 3.230 -3.254 1.00 52.15 46 ASP A N 17
ATOM 21831 C CA . ASP A 1 46 ? -11.855 3.714 -3.475 1.00 73.33 46 ASP A CA 17
ATOM 21832 C C . ASP A 1 46 ? -12.876 2.771 -2.831 1.00 41.10 46 ASP A C 17
ATOM 21833 O O . ASP A 1 46 ? -13.007 1.612 -3.234 1.00 30.15 46 ASP A O 17
ATOM 21842 N N . ALA A 1 47 ? -13.510 3.249 -1.764 1.00 35.20 47 ALA A N 17
ATOM 21843 C CA . ALA A 1 47 ? -14.525 2.584 -0.965 1.00 31.44 47 ALA A CA 17
ATOM 21844 C C . ALA A 1 47 ? -15.914 2.638 -1.601 1.00 21.42 47 ALA A C 17
ATOM 21845 O O . ALA A 1 47 ? -16.817 1.968 -1.100 1.00 52.41 47 ALA A O 17
ATOM 21852 N N . ASP A 1 48 ? -16.151 3.496 -2.595 1.00 11.42 48 ASP A N 17
ATOM 21853 C CA . ASP A 1 48 ? -17.444 3.559 -3.277 1.00 11.34 48 ASP A CA 17
ATOM 21854 C C . ASP A 1 48 ? -17.461 2.412 -4.269 1.00 74.24 48 ASP A C 17
ATOM 21855 O O . ASP A 1 48 ? -18.483 1.734 -4.405 1.00 45.24 48 ASP A O 17
ATOM 21864 N N . LYS A 1 49 ? -16.316 2.158 -4.923 1.00 3.25 49 LYS A N 17
ATOM 21865 C CA . LYS A 1 49 ? -16.203 1.085 -5.889 1.00 24.43 49 LYS A CA 17
ATOM 21866 C C . LYS A 1 49 ? -16.469 -0.237 -5.174 1.00 54.42 49 LYS A C 17
ATOM 21867 O O . LYS A 1 49 ? -17.279 -1.033 -5.651 1.00 44.14 49 LYS A O 17
ATOM 21886 N N . ASP A 1 50 ? -15.863 -0.440 -4.005 1.00 31.53 50 ASP A N 17
ATOM 21887 C CA . ASP A 1 50 ? -16.013 -1.653 -3.207 1.00 51.03 50 ASP A CA 17
ATOM 21888 C C . ASP A 1 50 ? -16.677 -1.309 -1.872 1.00 42.31 50 ASP A C 17
ATOM 21889 O O . ASP A 1 50 ? -16.020 -1.352 -0.833 1.00 23.53 50 ASP A O 17
ATOM 21898 N N . ARG A 1 51 ? -17.988 -1.027 -1.864 1.00 55.55 51 ARG A N 17
ATOM 21899 C CA . ARG A 1 51 ? -18.745 -0.674 -0.647 1.00 53.43 51 ARG A CA 17
ATOM 21900 C C . ARG A 1 51 ? -18.507 -1.611 0.525 1.00 14.51 51 ARG A C 17
ATOM 21901 O O . ARG A 1 51 ? -18.519 -1.146 1.666 1.00 15.42 51 ARG A O 17
ATOM 21922 N N . THR A 1 52 ? -18.298 -2.895 0.246 1.00 75.01 52 THR A N 17
ATOM 21923 C CA . THR A 1 52 ? -18.046 -3.897 1.263 1.00 11.44 52 THR A CA 17
ATOM 21924 C C . THR A 1 52 ? -16.701 -4.604 1.042 1.00 64.44 52 THR A C 17
ATOM 21925 O O . THR A 1 52 ? -16.133 -5.153 1.988 1.00 42.41 52 THR A O 17
ATOM 21936 N N . GLY A 1 53 ? -16.131 -4.545 -0.167 1.00 63.54 53 GLY A N 17
ATOM 21937 C CA . GLY A 1 53 ? -14.853 -5.177 -0.482 1.00 24.01 53 GLY A CA 17
ATOM 21938 C C . GLY A 1 53 ? -13.667 -4.340 -0.004 1.00 3.24 53 GLY A C 17
ATOM 21939 O O . GLY A 1 53 ? -12.566 -4.873 0.131 1.00 13.33 53 GLY A O 17
ATOM 21943 N N . ILE A 1 54 ? -13.873 -3.050 0.304 1.00 63.45 54 ILE A N 17
ATOM 21944 C CA . ILE A 1 54 ? -12.844 -2.127 0.778 1.00 1.32 54 ILE A CA 17
ATOM 21945 C C . ILE A 1 54 ? -12.068 -2.730 1.955 1.00 53.20 54 ILE A C 17
ATOM 21946 O O . ILE A 1 54 ? -10.847 -2.601 2.016 1.00 50.23 54 ILE A O 17
ATOM 21962 N N . GLN A 1 55 ? -12.783 -3.408 2.857 1.00 22.44 55 GLN A N 17
ATOM 21963 C CA . GLN A 1 55 ? -12.239 -4.064 4.032 1.00 42.11 55 GLN A CA 17
ATOM 21964 C C . GLN A 1 55 ? -11.190 -5.068 3.580 1.00 2.10 55 GLN A C 17
ATOM 21965 O O . GLN A 1 55 ? -10.022 -4.892 3.901 1.00 63.04 55 GLN A O 17
ATOM 21979 N N . ARG A 1 56 ? -11.582 -6.072 2.787 1.00 55.34 56 ARG A N 17
ATOM 21980 C CA . ARG A 1 56 ? -10.697 -7.111 2.266 1.00 22.14 56 ARG A CA 17
ATOM 21981 C C . ARG A 1 56 ? -9.477 -6.479 1.612 1.00 32.40 56 ARG A C 17
ATOM 21982 O O . ARG A 1 56 ? -8.353 -6.844 1.943 1.00 14.51 56 ARG A O 17
ATOM 22003 N N . ARG A 1 57 ? -9.689 -5.518 0.707 1.00 65.34 57 ARG A N 17
ATOM 22004 C CA . ARG A 1 57 ? -8.611 -4.831 -0.001 1.00 2.44 57 ARG A CA 17
ATOM 22005 C C . ARG A 1 57 ? -7.587 -4.266 0.986 1.00 55.45 57 ARG A C 17
ATOM 22006 O O . ARG A 1 57 ? -6.391 -4.519 0.829 1.00 0.02 57 ARG A O 17
ATOM 22027 N N . MET A 1 58 ? -8.041 -3.504 1.983 1.00 61.51 58 MET A N 17
ATOM 22028 C CA . MET A 1 58 ? -7.172 -2.913 2.992 1.00 13.12 58 MET A CA 17
ATOM 22029 C C . MET A 1 58 ? -6.539 -3.984 3.877 1.00 14.43 58 MET A C 17
ATOM 22030 O O . MET A 1 58 ? -5.381 -3.849 4.246 1.00 21.24 58 MET A O 17
ATOM 22044 N N . ASP A 1 59 ? -7.249 -5.065 4.187 1.00 32.05 59 ASP A N 17
ATOM 22045 C CA . ASP A 1 59 ? -6.768 -6.174 5.016 1.00 53.50 59 ASP A CA 17
ATOM 22046 C C . ASP A 1 59 ? -5.566 -6.821 4.348 1.00 61.45 59 ASP A C 17
ATOM 22047 O O . ASP A 1 59 ? -4.545 -7.067 4.980 1.00 3.33 59 ASP A O 17
ATOM 22056 N N . ILE A 1 60 ? -5.680 -7.092 3.045 1.00 71.15 60 ILE A N 17
ATOM 22057 C CA . ILE A 1 60 ? -4.626 -7.708 2.253 1.00 65.33 60 ILE A CA 17
ATOM 22058 C C . ILE A 1 60 ? -3.418 -6.773 2.239 1.00 50.20 60 ILE A C 17
ATOM 22059 O O . ILE A 1 60 ? -2.287 -7.250 2.224 1.00 44.24 60 ILE A O 17
ATOM 22075 N N . ALA A 1 61 ? -3.646 -5.461 2.202 1.00 43.13 61 ALA A N 17
ATOM 22076 C CA . ALA A 1 61 ? -2.566 -4.493 2.209 1.00 62.32 61 ALA A CA 17
ATOM 22077 C C . ALA A 1 61 ? -1.909 -4.491 3.593 1.00 11.55 61 ALA A C 17
ATOM 22078 O O . ALA A 1 61 ? -0.682 -4.491 3.675 1.00 72.12 61 ALA A O 17
ATOM 22085 N N . LEU A 1 62 ? -2.708 -4.527 4.670 1.00 4.10 62 LEU A N 17
ATOM 22086 C CA . LEU A 1 62 ? -2.213 -4.513 6.050 1.00 64.25 62 LEU A CA 17
ATOM 22087 C C . LEU A 1 62 ? -1.390 -5.759 6.348 1.00 32.13 62 LEU A C 17
ATOM 22088 O O . LEU A 1 62 ? -0.410 -5.698 7.093 1.00 41.44 62 LEU A O 17
ATOM 22104 N N . LEU A 1 63 ? -1.748 -6.890 5.737 1.00 64.12 63 LEU A N 17
ATOM 22105 C CA . LEU A 1 63 ? -1.048 -8.151 5.924 1.00 33.13 63 LEU A CA 17
ATOM 22106 C C . LEU A 1 63 ? 0.396 -8.119 5.430 1.00 55.21 63 LEU A C 17
ATOM 22107 O O . LEU A 1 63 ? 1.139 -9.057 5.725 1.00 11.24 63 LEU A O 17
ATOM 22123 N N . GLN A 1 64 ? 0.793 -7.101 4.663 1.00 65.14 64 GLN A N 17
ATOM 22124 C CA . GLN A 1 64 ? 2.152 -6.992 4.149 1.00 23.30 64 GLN A CA 17
ATOM 22125 C C . GLN A 1 64 ? 3.080 -6.296 5.153 1.00 22.23 64 GLN A C 17
ATOM 22126 O O . GLN A 1 64 ? 4.243 -6.054 4.849 1.00 24.44 64 GLN A O 17
ATOM 22140 N N . HIS A 1 65 ? 2.597 -5.949 6.347 1.00 52.24 65 HIS A N 17
ATOM 22141 C CA . HIS A 1 65 ? 3.391 -5.314 7.372 1.00 34.31 65 HIS A CA 17
ATOM 22142 C C . HIS A 1 65 ? 4.561 -6.224 7.745 1.00 1.11 65 HIS A C 17
ATOM 22143 O O . HIS A 1 65 ? 4.370 -7.322 8.275 1.00 71.14 65 HIS A O 17
ATOM 22157 N N . GLY A 1 66 ? 5.777 -5.779 7.447 1.00 50.41 66 GLY A N 17
ATOM 22158 C CA . GLY A 1 66 ? 7.003 -6.509 7.749 1.00 71.41 66 GLY A CA 17
ATOM 22159 C C . GLY A 1 66 ? 7.547 -7.370 6.615 1.00 44.32 66 GLY A C 17
ATOM 22160 O O . GLY A 1 66 ? 8.405 -8.213 6.880 1.00 45.32 66 GLY A O 17
ATOM 22164 N N . THR A 1 67 ? 7.063 -7.236 5.381 1.00 2.53 67 THR A N 17
ATOM 22165 C CA . THR A 1 67 ? 7.589 -8.030 4.279 1.00 34.23 67 THR A CA 17
ATOM 22166 C C . THR A 1 67 ? 9.015 -7.572 3.949 1.00 21.41 67 THR A C 17
ATOM 22167 O O . THR A 1 67 ? 9.375 -6.403 4.124 1.00 54.02 67 THR A O 17
ATOM 22178 N N . LEU A 1 68 ? 9.847 -8.502 3.477 1.00 15.54 68 LEU A N 17
ATOM 22179 C CA . LEU A 1 68 ? 11.217 -8.238 3.084 1.00 64.32 68 LEU A CA 17
ATOM 22180 C C . LEU A 1 68 ? 11.190 -8.030 1.580 1.00 52.34 68 LEU A C 17
ATOM 22181 O O . LEU A 1 68 ? 11.045 -8.979 0.800 1.00 11.20 68 LEU A O 17
ATOM 22197 N N . LEU A 1 69 ? 11.359 -6.779 1.176 1.00 4.12 69 LEU A N 17
ATOM 22198 C CA . LEU A 1 69 ? 11.380 -6.307 -0.200 1.00 23.04 69 LEU A CA 17
ATOM 22199 C C . LEU A 1 69 ? 12.824 -5.910 -0.463 1.00 52.24 69 LEU A C 17
ATOM 22200 O O . LEU A 1 69 ? 13.317 -5.031 0.234 1.00 4.15 69 LEU A O 17
ATOM 22216 N N . LYS A 1 70 ? 13.488 -6.482 -1.472 1.00 43.10 70 LYS A N 17
ATOM 22217 C CA . LYS A 1 70 ? 14.893 -6.197 -1.809 1.00 13.14 70 LYS A CA 17
ATOM 22218 C C . LYS A 1 70 ? 15.778 -6.211 -0.544 1.00 64.43 70 LYS A C 17
ATOM 22219 O O . LYS A 1 70 ? 16.673 -5.382 -0.380 1.00 52.53 70 LYS A O 17
ATOM 22238 N N . GLU A 1 71 ? 15.513 -7.166 0.350 1.00 23.05 71 GLU A N 17
ATOM 22239 C CA . GLU A 1 71 ? 16.189 -7.408 1.628 1.00 14.55 71 GLU A CA 17
ATOM 22240 C C . GLU A 1 71 ? 15.961 -6.309 2.682 1.00 4.31 71 GLU A C 17
ATOM 22241 O O . GLU A 1 71 ? 16.722 -6.201 3.644 1.00 23.44 71 GLU A O 17
ATOM 22253 N N . LYS A 1 72 ? 14.909 -5.498 2.547 1.00 32.32 72 LYS A N 17
ATOM 22254 C CA . LYS A 1 72 ? 14.553 -4.422 3.471 1.00 51.30 72 LYS A CA 17
ATOM 22255 C C . LYS A 1 72 ? 13.169 -4.701 4.017 1.00 22.13 72 LYS A C 17
ATOM 22256 O O . LYS A 1 72 ? 12.239 -4.955 3.250 1.00 33.42 72 LYS A O 17
ATOM 22275 N N . LYS A 1 73 ? 13.047 -4.723 5.343 1.00 70.21 73 LYS A N 17
ATOM 22276 C CA . LYS A 1 73 ? 11.786 -4.984 6.007 1.00 1.54 73 LYS A CA 17
ATOM 22277 C C . LYS A 1 73 ? 10.986 -3.696 6.063 1.00 72.22 73 LYS A C 17
ATOM 22278 O O . LYS A 1 73 ? 11.376 -2.746 6.739 1.00 62.24 73 LYS A O 17
ATOM 22297 N N . ILE A 1 74 ? 9.881 -3.670 5.340 1.00 32.55 74 ILE A N 17
ATOM 22298 C CA . ILE A 1 74 ? 8.981 -2.534 5.257 1.00 10.22 74 ILE A CA 17
ATOM 22299 C C . ILE A 1 74 ? 7.939 -2.579 6.379 1.00 54.45 74 ILE A C 17
ATOM 22300 O O . ILE A 1 74 ? 7.875 -3.534 7.154 1.00 51.32 74 ILE A O 17
ATOM 22316 N N . ASN A 1 75 ? 7.164 -1.508 6.534 1.00 43.05 75 ASN A N 17
ATOM 22317 C CA . ASN A 1 75 ? 6.093 -1.379 7.517 1.00 12.33 75 ASN A CA 17
ATOM 22318 C C . ASN A 1 75 ? 4.845 -0.850 6.827 1.00 23.34 75 ASN A C 17
ATOM 22319 O O . ASN A 1 75 ? 4.971 -0.105 5.858 1.00 31.34 75 ASN A O 17
ATOM 22330 N N . VAL A 1 76 ? 3.663 -1.198 7.342 1.00 22.25 76 VAL A N 17
ATOM 22331 C CA . VAL A 1 76 ? 2.365 -0.779 6.827 1.00 31.43 76 VAL A CA 17
ATOM 22332 C C . VAL A 1 76 ? 1.496 -0.328 8.015 1.00 62.35 76 VAL A C 17
ATOM 22333 O O . VAL A 1 76 ? 1.627 -0.881 9.111 1.00 63.44 76 VAL A O 17
ATOM 22346 N N . GLU A 1 77 ? 0.656 0.695 7.838 1.00 14.33 77 GLU A N 17
ATOM 22347 C CA . GLU A 1 77 ? -0.284 1.231 8.826 1.00 14.24 77 GLU A CA 17
ATOM 22348 C C . GLU A 1 77 ? -1.456 1.889 8.089 1.00 34.33 77 GLU A C 17
ATOM 22349 O O . GLU A 1 77 ? -1.372 2.154 6.887 1.00 51.54 77 GLU A O 17
ATOM 22361 N N . LEU A 1 78 ? -2.594 2.090 8.760 1.00 1.40 78 LEU A N 17
ATOM 22362 C CA . LEU A 1 78 ? -3.771 2.718 8.182 1.00 5.12 78 LEU A CA 17
ATOM 22363 C C . LEU A 1 78 ? -3.667 4.217 8.377 1.00 71.15 78 LEU A C 17
ATOM 22364 O O . LEU A 1 78 ? -3.066 4.670 9.349 1.00 10.12 78 LEU A O 17
ATOM 22380 N N . THR A 1 79 ? -4.276 4.984 7.483 1.00 72.24 79 THR A N 17
ATOM 22381 C CA . THR A 1 79 ? -4.290 6.435 7.543 1.00 61.01 79 THR A CA 17
ATOM 22382 C C . THR A 1 79 ? -5.635 6.931 7.037 1.00 15.22 79 THR A C 17
ATOM 22383 O O . THR A 1 79 ? -6.165 6.400 6.059 1.00 3.40 79 THR A O 17
ATOM 22394 N N . VAL A 1 80 ? -6.157 7.961 7.708 1.00 21.35 80 VAL A N 17
ATOM 22395 C CA . VAL A 1 80 ? -7.417 8.619 7.412 1.00 54.54 80 VAL A CA 17
ATOM 22396 C C . VAL A 1 80 ? -8.566 7.610 7.257 1.00 53.33 80 VAL A C 17
ATOM 22397 O O . VAL A 1 80 ? -8.923 7.195 6.146 1.00 74.44 80 VAL A O 17
ATOM 22410 N N . GLY A 1 81 ? -9.181 7.235 8.379 1.00 62.20 81 GLY A N 17
ATOM 22411 C CA . GLY A 1 81 ? -10.287 6.300 8.344 1.00 4.02 81 GLY A CA 17
ATOM 22412 C C . GLY A 1 81 ? -10.555 5.659 9.692 1.00 34.43 81 GLY A C 17
ATOM 22413 O O . GLY A 1 81 ? -10.078 4.557 9.962 1.00 30.34 81 GLY A O 17
ATOM 22417 N N . GLY A 1 82 ? -11.245 6.397 10.559 1.00 64.30 82 GLY A N 17
ATOM 22418 C CA . GLY A 1 82 ? -11.642 5.955 11.885 1.00 32.43 82 GLY A CA 17
ATOM 22419 C C . GLY A 1 82 ? -13.036 5.404 11.695 1.00 12.03 82 GLY A C 17
ATOM 22420 O O . GLY A 1 82 ? -13.244 4.178 11.829 1.00 43.41 82 GLY A O 17
ATOM 22424 N N . GLY A 1 1 ? -13.363 10.383 3.934 1.00 11.32 1 GLY A N 18
ATOM 22425 C CA . GLY A 1 1 ? -14.316 10.160 2.838 1.00 5.14 1 GLY A CA 18
ATOM 22426 C C . GLY A 1 1 ? -14.256 8.726 2.339 1.00 5.25 1 GLY A C 18
ATOM 22427 O O . GLY A 1 1 ? -13.472 7.920 2.843 1.00 33.42 1 GLY A O 18
ATOM 22431 N N . ASN A 1 2 ? -15.035 8.412 1.300 1.00 50.51 2 ASN A N 18
ATOM 22432 C CA . ASN A 1 2 ? -15.131 7.087 0.676 1.00 43.14 2 ASN A CA 18
ATOM 22433 C C . ASN A 1 2 ? -13.840 6.524 0.083 1.00 63.10 2 ASN A C 18
ATOM 22434 O O . ASN A 1 2 ? -13.896 5.494 -0.575 1.00 74.22 2 ASN A O 18
ATOM 22445 N N . ARG A 1 3 ? -12.684 7.156 0.233 1.00 15.43 3 ARG A N 18
ATOM 22446 C CA . ARG A 1 3 ? -11.431 6.645 -0.294 1.00 11.41 3 ARG A CA 18
ATOM 22447 C C . ARG A 1 3 ? -10.438 6.683 0.837 1.00 63.44 3 ARG A C 18
ATOM 22448 O O . ARG A 1 3 ? -10.129 7.751 1.374 1.00 42.00 3 ARG A O 18
ATOM 22469 N N . PHE A 1 4 ? -9.987 5.512 1.234 1.00 62.42 4 PHE A N 18
ATOM 22470 C CA . PHE A 1 4 ? -9.041 5.330 2.317 1.00 62.34 4 PHE A CA 18
ATOM 22471 C C . PHE A 1 4 ? -7.652 5.126 1.719 1.00 63.31 4 PHE A C 18
ATOM 22472 O O . PHE A 1 4 ? -7.512 4.969 0.500 1.00 0.30 4 PHE A O 18
ATOM 22489 N N . ILE A 1 5 ? -6.622 5.253 2.557 1.00 3.11 5 ILE A N 18
ATOM 22490 C CA . ILE A 1 5 ? -5.221 5.139 2.179 1.00 21.53 5 ILE A CA 18
ATOM 22491 C C . ILE A 1 5 ? -4.451 4.272 3.182 1.00 70.52 5 ILE A C 18
ATOM 22492 O O . ILE A 1 5 ? -4.770 4.223 4.374 1.00 43.22 5 ILE A O 18
ATOM 22508 N N . VAL A 1 6 ? -3.432 3.581 2.682 1.00 32.51 6 VAL A N 18
ATOM 22509 C CA . VAL A 1 6 ? -2.531 2.708 3.413 1.00 74.15 6 VAL A CA 18
ATOM 22510 C C . VAL A 1 6 ? -1.135 3.318 3.252 1.00 12.34 6 VAL A C 18
ATOM 22511 O O . VAL A 1 6 ? -0.765 3.761 2.160 1.00 43.44 6 VAL A O 18
ATOM 22524 N N . PHE A 1 7 ? -0.399 3.402 4.358 1.00 0.31 7 PHE A N 18
ATOM 22525 C CA . PHE A 1 7 ? 0.952 3.931 4.451 1.00 11.40 7 PHE A CA 18
ATOM 22526 C C . PHE A 1 7 ? 1.928 2.774 4.493 1.00 32.50 7 PHE A C 18
ATOM 22527 O O . PHE A 1 7 ? 1.637 1.758 5.129 1.00 43.14 7 PHE A O 18
ATOM 22544 N N . VAL A 1 8 ? 3.079 2.918 3.843 1.00 73.11 8 VAL A N 18
ATOM 22545 C CA . VAL A 1 8 ? 4.115 1.900 3.836 1.00 14.34 8 VAL A CA 18
ATOM 22546 C C . VAL A 1 8 ? 5.444 2.642 3.992 1.00 54.03 8 VAL A C 18
ATOM 22547 O O . VAL A 1 8 ? 5.626 3.653 3.316 1.00 65.31 8 VAL A O 18
ATOM 22560 N N . GLY A 1 9 ? 6.361 2.211 4.865 1.00 1.13 9 GLY A N 18
ATOM 22561 C CA . GLY A 1 9 ? 7.655 2.876 5.044 1.00 44.20 9 GLY A CA 18
ATOM 22562 C C . GLY A 1 9 ? 8.799 1.864 5.041 1.00 20.04 9 GLY A C 18
ATOM 22563 O O . GLY A 1 9 ? 8.575 0.658 4.912 1.00 14.42 9 GLY A O 18
ATOM 22567 N N . SER A 1 10 ? 10.030 2.352 5.203 1.00 53.34 10 SER A N 18
ATOM 22568 C CA . SER A 1 10 ? 11.275 1.586 5.215 1.00 11.11 10 SER A CA 18
ATOM 22569 C C . SER A 1 10 ? 11.598 0.963 3.850 1.00 71.03 10 SER A C 18
ATOM 22570 O O . SER A 1 10 ? 12.474 0.101 3.739 1.00 10.02 10 SER A O 18
ATOM 22578 N N . LEU A 1 11 ? 10.922 1.412 2.790 1.00 21.13 11 LEU A N 18
ATOM 22579 C CA . LEU A 1 11 ? 11.082 0.912 1.430 1.00 24.42 11 LEU A CA 18
ATOM 22580 C C . LEU A 1 11 ? 12.545 0.887 0.970 1.00 22.51 11 LEU A C 18
ATOM 22581 O O . LEU A 1 11 ? 13.328 1.771 1.349 1.00 22.01 11 LEU A O 18
ATOM 22597 N N . PRO A 1 12 ? 12.904 -0.085 0.108 1.00 53.34 12 PRO A N 18
ATOM 22598 C CA . PRO A 1 12 ? 14.248 -0.230 -0.429 1.00 1.42 12 PRO A CA 18
ATOM 22599 C C . PRO A 1 12 ? 14.649 1.022 -1.197 1.00 74.22 12 PRO A C 18
ATOM 22600 O O . PRO A 1 12 ? 13.797 1.780 -1.670 1.00 22.50 12 PRO A O 18
ATOM 22611 N N . ARG A 1 13 ? 15.950 1.281 -1.292 1.00 22.44 13 ARG A N 18
ATOM 22612 C CA . ARG A 1 13 ? 16.428 2.464 -2.002 1.00 21.45 13 ARG A CA 18
ATOM 22613 C C . ARG A 1 13 ? 16.202 2.298 -3.495 1.00 75.20 13 ARG A C 18
ATOM 22614 O O . ARG A 1 13 ? 15.760 3.242 -4.145 1.00 53.14 13 ARG A O 18
ATOM 22635 N N . ASP A 1 14 ? 16.388 1.079 -4.001 1.00 12.44 14 ASP A N 18
ATOM 22636 C CA . ASP A 1 14 ? 16.220 0.738 -5.411 1.00 31.01 14 ASP A CA 18
ATOM 22637 C C . ASP A 1 14 ? 14.798 0.235 -5.713 1.00 5.12 14 ASP A C 18
ATOM 22638 O O . ASP A 1 14 ? 14.586 -0.578 -6.618 1.00 30.51 14 ASP A O 18
ATOM 22647 N N . ILE A 1 15 ? 13.817 0.641 -4.896 1.00 45.45 15 ILE A N 18
ATOM 22648 C CA . ILE A 1 15 ? 12.410 0.289 -5.045 1.00 34.14 15 ILE A CA 18
ATOM 22649 C C . ILE A 1 15 ? 11.912 0.642 -6.457 1.00 42.23 15 ILE A C 18
ATOM 22650 O O . ILE A 1 15 ? 12.232 1.708 -6.985 1.00 35.32 15 ILE A O 18
ATOM 22666 N N . THR A 1 16 ? 11.091 -0.220 -7.051 1.00 73.24 16 THR A N 18
ATOM 22667 C CA . THR A 1 16 ? 10.525 -0.041 -8.379 1.00 43.12 16 THR A CA 18
ATOM 22668 C C . THR A 1 16 ? 9.006 -0.139 -8.273 1.00 73.44 16 THR A C 18
ATOM 22669 O O . THR A 1 16 ? 8.486 -0.836 -7.399 1.00 22.32 16 THR A O 18
ATOM 22680 N N . ALA A 1 17 ? 8.280 0.591 -9.122 1.00 0.53 17 ALA A N 18
ATOM 22681 C CA . ALA A 1 17 ? 6.822 0.581 -9.102 1.00 1.44 17 ALA A CA 18
ATOM 22682 C C . ALA A 1 17 ? 6.278 -0.817 -9.387 1.00 55.15 17 ALA A C 18
ATOM 22683 O O . ALA A 1 17 ? 5.222 -1.161 -8.861 1.00 23.35 17 ALA A O 18
ATOM 22690 N N . VAL A 1 18 ? 6.990 -1.638 -10.166 1.00 52.43 18 VAL A N 18
ATOM 22691 C CA . VAL A 1 18 ? 6.541 -2.992 -10.472 1.00 52.42 18 VAL A CA 18
ATOM 22692 C C . VAL A 1 18 ? 6.438 -3.802 -9.186 1.00 24.14 18 VAL A C 18
ATOM 22693 O O . VAL A 1 18 ? 5.523 -4.617 -9.059 1.00 61.24 18 VAL A O 18
ATOM 22706 N N . GLU A 1 19 ? 7.357 -3.588 -8.245 1.00 11.33 19 GLU A N 18
ATOM 22707 C CA . GLU A 1 19 ? 7.372 -4.301 -6.982 1.00 22.24 19 GLU A CA 18
ATOM 22708 C C . GLU A 1 19 ? 6.185 -3.853 -6.157 1.00 70.44 19 GLU A C 18
ATOM 22709 O O . GLU A 1 19 ? 5.480 -4.681 -5.599 1.00 31.31 19 GLU A O 18
ATOM 22721 N N . LEU A 1 20 ? 5.945 -2.544 -6.114 1.00 63.55 20 LEU A N 18
ATOM 22722 C CA . LEU A 1 20 ? 4.849 -1.959 -5.367 1.00 75.22 20 LEU A CA 18
ATOM 22723 C C . LEU A 1 20 ? 3.512 -2.481 -5.872 1.00 30.54 20 LEU A C 18
ATOM 22724 O O . LEU A 1 20 ? 2.733 -3.022 -5.090 1.00 62.24 20 LEU A O 18
ATOM 22740 N N . GLN A 1 21 ? 3.244 -2.353 -7.172 1.00 45.11 21 GLN A N 18
ATOM 22741 C CA . GLN A 1 21 ? 1.997 -2.812 -7.748 1.00 40.23 21 GLN A CA 18
ATOM 22742 C C . GLN A 1 21 ? 1.853 -4.313 -7.513 1.00 71.11 21 GLN A C 18
ATOM 22743 O O . GLN A 1 21 ? 0.771 -4.772 -7.180 1.00 23.34 21 GLN A O 18
ATOM 22757 N N . ASN A 1 22 ? 2.928 -5.091 -7.668 1.00 43.14 22 ASN A N 18
ATOM 22758 C CA . ASN A 1 22 ? 2.879 -6.534 -7.466 1.00 45.22 22 ASN A CA 18
ATOM 22759 C C . ASN A 1 22 ? 2.646 -6.922 -6.004 1.00 64.21 22 ASN A C 18
ATOM 22760 O O . ASN A 1 22 ? 1.871 -7.837 -5.742 1.00 0.05 22 ASN A O 18
ATOM 22771 N N . HIS A 1 23 ? 3.260 -6.253 -5.031 1.00 1.41 23 HIS A N 18
ATOM 22772 C CA . HIS A 1 23 ? 3.063 -6.623 -3.633 1.00 12.22 23 HIS A CA 18
ATOM 22773 C C . HIS A 1 23 ? 1.643 -6.365 -3.141 1.00 70.03 23 HIS A C 18
ATOM 22774 O O . HIS A 1 23 ? 1.198 -7.024 -2.203 1.00 52.11 23 HIS A O 18
ATOM 22788 N N . PHE A 1 24 ? 0.906 -5.463 -3.791 1.00 44.14 24 PHE A N 18
ATOM 22789 C CA . PHE A 1 24 ? -0.470 -5.129 -3.443 1.00 72.23 24 PHE A CA 18
ATOM 22790 C C . PHE A 1 24 ? -1.451 -5.585 -4.529 1.00 11.52 24 PHE A C 18
ATOM 22791 O O . PHE A 1 24 ? -2.647 -5.320 -4.405 1.00 4.24 24 PHE A O 18
ATOM 22808 N N . LYS A 1 25 ? -0.994 -6.310 -5.556 1.00 64.40 25 LYS A N 18
ATOM 22809 C CA . LYS A 1 25 ? -1.806 -6.796 -6.677 1.00 74.13 25 LYS A CA 18
ATOM 22810 C C . LYS A 1 25 ? -3.044 -7.554 -6.208 1.00 73.25 25 LYS A C 18
ATOM 22811 O O . LYS A 1 25 ? -4.123 -7.336 -6.759 1.00 3.42 25 LYS A O 18
ATOM 22830 N N . ASN A 1 26 ? -2.924 -8.403 -5.183 1.00 14.53 26 ASN A N 18
ATOM 22831 C CA . ASN A 1 26 ? -4.049 -9.165 -4.632 1.00 50.01 26 ASN A CA 18
ATOM 22832 C C . ASN A 1 26 ? -5.138 -8.184 -4.169 1.00 12.13 26 ASN A C 18
ATOM 22833 O O . ASN A 1 26 ? -6.289 -8.240 -4.615 1.00 21.24 26 ASN A O 18
ATOM 22844 N N . SER A 1 27 ? -4.752 -7.234 -3.314 1.00 64.31 27 SER A N 18
ATOM 22845 C CA . SER A 1 27 ? -5.630 -6.199 -2.769 1.00 64.42 27 SER A CA 18
ATOM 22846 C C . SER A 1 27 ? -6.130 -5.219 -3.846 1.00 34.42 27 SER A C 18
ATOM 22847 O O . SER A 1 27 ? -7.180 -4.613 -3.671 1.00 5.31 27 SER A O 18
ATOM 22855 N N . SER A 1 28 ? -5.422 -5.105 -4.974 1.00 13.15 28 SER A N 18
ATOM 22856 C CA . SER A 1 28 ? -5.707 -4.238 -6.108 1.00 63.41 28 SER A CA 18
ATOM 22857 C C . SER A 1 28 ? -5.960 -2.775 -5.682 1.00 62.30 28 SER A C 18
ATOM 22858 O O . SER A 1 28 ? -7.111 -2.329 -5.605 1.00 41.31 28 SER A O 18
ATOM 22866 N N . PRO A 1 29 ? -4.889 -2.010 -5.387 1.00 12.11 29 PRO A N 18
ATOM 22867 C CA . PRO A 1 29 ? -4.991 -0.611 -4.988 1.00 14.55 29 PRO A CA 18
ATOM 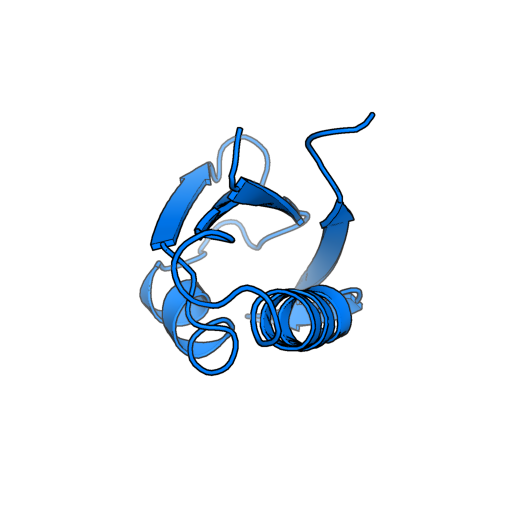22868 C C . PRO A 1 29 ? -5.462 0.248 -6.159 1.00 72.02 29 PRO A C 18
ATOM 22869 O O . PRO A 1 29 ? -5.489 -0.197 -7.309 1.00 62.21 29 PRO A O 18
ATOM 22880 N N . ASP A 1 30 ? -5.829 1.489 -5.876 1.00 1.13 30 ASP A N 18
ATOM 22881 C CA . ASP A 1 30 ? -6.297 2.451 -6.856 1.00 61.42 30 ASP A CA 18
ATOM 22882 C C . ASP A 1 30 ? -5.137 3.319 -7.328 1.00 21.00 30 ASP A C 18
ATOM 22883 O O . ASP A 1 30 ? -5.093 3.738 -8.488 1.00 14.45 30 ASP A O 18
ATOM 22892 N N . GLN A 1 31 ? -4.168 3.570 -6.443 1.00 44.35 31 GLN A N 18
ATOM 22893 C CA . GLN A 1 31 ? -2.985 4.360 -6.740 1.00 14.42 31 GLN A CA 18
ATOM 22894 C C . GLN A 1 31 ? -1.787 3.811 -5.964 1.00 61.23 31 GLN A C 18
ATOM 22895 O O . GLN A 1 31 ? -1.959 3.091 -4.981 1.00 55.51 31 GLN A O 18
ATOM 22909 N N . ILE A 1 32 ? -0.579 4.160 -6.412 1.00 73.25 32 ILE A N 18
ATOM 22910 C CA . ILE A 1 32 ? 0.706 3.772 -5.842 1.00 54.53 32 ILE A CA 18
ATOM 22911 C C . ILE A 1 32 ? 1.555 5.036 -5.932 1.00 10.42 32 ILE A C 18
ATOM 22912 O O . ILE A 1 32 ? 1.953 5.423 -7.034 1.00 53.54 32 ILE A O 18
ATOM 22928 N N . ARG A 1 33 ? 1.821 5.711 -4.813 1.00 54.22 33 ARG A N 18
ATOM 22929 C CA . ARG A 1 33 ? 2.611 6.938 -4.786 1.00 22.34 33 ARG A CA 18
ATOM 22930 C C . ARG A 1 33 ? 3.848 6.670 -3.939 1.00 11.55 33 ARG A C 18
ATOM 22931 O O . ARG A 1 33 ? 3.750 6.621 -2.715 1.00 13.12 33 ARG A O 18
ATOM 22952 N N . LEU A 1 34 ? 5.000 6.486 -4.588 1.00 22.20 34 LEU A N 18
ATOM 22953 C CA . LEU A 1 34 ? 6.291 6.190 -3.962 1.00 74.22 34 LEU A CA 18
ATOM 22954 C C . LEU A 1 34 ? 7.067 7.481 -3.698 1.00 32.40 34 LEU A C 18
ATOM 22955 O O . LEU A 1 34 ? 7.260 8.276 -4.617 1.00 75.41 34 LEU A O 18
ATOM 22971 N N . ARG A 1 35 ? 7.479 7.713 -2.445 1.00 73.32 35 ARG A N 18
ATOM 22972 C CA . ARG A 1 35 ? 8.252 8.865 -1.980 1.00 61.24 35 ARG A CA 18
ATOM 22973 C C . ARG A 1 35 ? 9.583 8.349 -1.422 1.00 22.44 35 ARG A C 18
ATOM 22974 O O . ARG A 1 35 ? 9.763 8.192 -0.208 1.00 53.42 35 ARG A O 18
ATOM 22995 N N . ALA A 1 36 ? 10.536 8.058 -2.311 1.00 1.31 36 ALA A N 18
ATOM 22996 C CA . ALA A 1 36 ? 11.870 7.577 -1.955 1.00 72.22 36 ALA A CA 18
ATOM 22997 C C . ALA A 1 36 ? 12.626 8.611 -1.111 1.00 12.31 36 ALA A C 18
ATOM 22998 O O . ALA A 1 36 ? 13.551 8.244 -0.386 1.00 41.50 36 ALA A O 18
ATOM 23005 N N . ASP A 1 37 ? 12.176 9.871 -1.115 1.00 4.53 37 ASP A N 18
ATOM 23006 C CA . ASP A 1 37 ? 12.727 10.999 -0.359 1.00 65.14 37 ASP A CA 18
ATOM 23007 C C . ASP A 1 37 ? 12.866 10.618 1.118 1.00 23.44 37 ASP A C 18
ATOM 23008 O O . ASP A 1 37 ? 13.778 11.073 1.800 1.00 33.14 37 ASP A O 18
ATOM 23017 N N . LYS A 1 38 ? 11.952 9.772 1.612 1.00 23.11 38 LYS A N 18
ATOM 23018 C CA . LYS A 1 38 ? 11.900 9.252 2.978 1.00 45.12 38 LYS A CA 18
ATOM 23019 C C . LYS A 1 38 ? 11.831 7.720 2.990 1.00 2.10 38 LYS A C 18
ATOM 23020 O O . LYS A 1 38 ? 12.013 7.119 4.051 1.00 10.13 38 LYS A O 18
ATOM 23039 N N . GLY A 1 39 ? 11.629 7.074 1.838 1.00 60.44 39 GLY A N 18
ATOM 23040 C CA . GLY A 1 39 ? 11.525 5.623 1.729 1.00 75.13 39 GLY A CA 18
ATOM 23041 C C . GLY A 1 39 ? 10.151 5.173 2.193 1.00 42.55 39 GLY A C 18
ATOM 23042 O O . GLY A 1 39 ? 10.022 4.133 2.831 1.00 73.31 39 GLY A O 18
ATOM 23046 N N . ILE A 1 40 ? 9.128 5.965 1.893 1.00 2.34 40 ILE A N 18
ATOM 23047 C CA . ILE A 1 40 ? 7.753 5.723 2.261 1.00 43.34 40 ILE A CA 18
ATOM 23048 C C . ILE A 1 40 ? 6.902 5.736 0.988 1.00 54.22 40 ILE A C 18
ATOM 23049 O O . ILE A 1 40 ? 7.376 6.144 -0.078 1.00 24.00 40 ILE A O 18
ATOM 23065 N N . ALA A 1 41 ? 5.652 5.302 1.082 1.00 72.34 41 ALA A N 18
ATOM 23066 C CA . ALA A 1 41 ? 4.710 5.266 -0.017 1.00 31.14 41 ALA A CA 18
ATOM 23067 C C . ALA A 1 41 ? 3.288 5.328 0.531 1.00 53.45 41 ALA A C 18
ATOM 23068 O O . ALA A 1 41 ? 3.054 5.110 1.723 1.00 0.31 41 ALA A O 18
ATOM 23075 N N . PHE A 1 42 ? 2.346 5.588 -0.371 1.00 44.24 42 PHE A N 18
ATOM 23076 C CA . PHE A 1 42 ? 0.928 5.708 -0.098 1.00 52.13 42 PHE A CA 18
ATOM 23077 C C . PHE A 1 42 ? 0.174 4.947 -1.176 1.00 35.42 42 PHE A C 18
ATOM 23078 O O . PHE A 1 42 ? 0.551 5.011 -2.352 1.00 15.45 42 PHE A O 18
ATOM 23095 N N . LEU A 1 43 ? -0.894 4.256 -0.786 1.00 23.13 43 LEU A N 18
ATOM 23096 C CA . LEU A 1 43 ? -1.742 3.481 -1.677 1.00 64.01 43 LEU A CA 18
ATOM 23097 C C . LEU A 1 43 ? -3.173 3.806 -1.319 1.00 22.24 43 LEU A C 18
ATOM 23098 O O . LEU A 1 43 ? -3.540 3.686 -0.153 1.00 23.32 43 LEU A O 18
ATOM 23114 N N . GLU A 1 44 ? -3.954 4.268 -2.286 1.00 42.12 44 GLU A N 18
ATOM 23115 C CA . GLU A 1 44 ? -5.347 4.627 -2.070 1.00 25.45 44 GLU A CA 18
ATOM 23116 C C . GLU A 1 44 ? -6.245 3.483 -2.519 1.00 25.54 44 GLU A C 18
ATOM 23117 O O . GLU A 1 44 ? -5.856 2.715 -3.401 1.00 5.53 44 GLU A O 18
ATOM 23129 N N . PHE A 1 45 ? -7.464 3.413 -1.986 1.00 55.44 45 PHE A N 18
ATOM 23130 C CA . PHE A 1 45 ? -8.451 2.397 -2.314 1.00 72.55 45 PHE A CA 18
ATOM 23131 C C . PHE A 1 45 ? -9.829 3.058 -2.222 1.00 42.14 45 PHE A C 18
ATOM 23132 O O . PHE A 1 45 ? -10.184 3.599 -1.172 1.00 74.50 45 PHE A O 18
ATOM 23149 N N . ASP A 1 46 ? -10.585 3.085 -3.324 1.00 22.15 46 ASP A N 18
ATOM 23150 C CA . ASP A 1 46 ? -11.920 3.688 -3.342 1.00 14.51 46 ASP A CA 18
ATOM 23151 C C . ASP A 1 46 ? -12.953 2.676 -2.832 1.00 2.03 46 ASP A C 18
ATOM 23152 O O . ASP A 1 46 ? -13.078 1.568 -3.368 1.00 35.20 46 ASP A O 18
ATOM 23161 N N . ALA A 1 47 ? -13.633 3.019 -1.739 1.00 53.32 47 ALA A N 18
ATOM 23162 C CA . ALA A 1 47 ? -14.666 2.228 -1.093 1.00 13.24 47 ALA A CA 18
ATOM 23163 C C . ALA A 1 47 ? -15.943 2.209 -1.920 1.00 52.31 47 ALA A C 18
ATOM 23164 O O . ALA A 1 47 ? -16.770 1.312 -1.742 1.00 52.40 47 ALA A O 18
ATOM 23171 N N . ASP A 1 48 ? -16.170 3.213 -2.770 1.00 73.45 48 ASP A N 18
ATOM 23172 C CA . ASP A 1 48 ? -17.352 3.245 -3.628 1.00 33.45 48 ASP A CA 18
ATOM 23173 C C . ASP A 1 48 ? -17.189 2.161 -4.690 1.00 41.41 48 ASP A C 18
ATOM 23174 O O . ASP A 1 48 ? -18.177 1.639 -5.217 1.00 34.45 48 ASP A O 18
ATOM 23183 N N . LYS A 1 49 ? -15.934 1.768 -4.975 1.00 22.14 49 LYS A N 18
ATOM 23184 C CA . LYS A 1 49 ? -15.661 0.727 -5.955 1.00 10.41 49 LYS A CA 18
ATOM 23185 C C . LYS A 1 49 ? -16.287 -0.602 -5.511 1.00 14.02 49 LYS A C 18
ATOM 23186 O O . LYS A 1 49 ? -16.724 -1.359 -6.375 1.00 14.33 49 LYS A O 18
ATOM 23205 N N . ASP A 1 50 ? -16.386 -0.905 -4.212 1.00 64.01 50 ASP A N 18
ATOM 23206 C CA . ASP A 1 50 ? -17.009 -2.120 -3.664 1.00 33.32 50 ASP A CA 18
ATOM 23207 C C . ASP A 1 50 ? -17.176 -1.929 -2.158 1.00 33.03 50 ASP A C 18
ATOM 23208 O O . ASP A 1 50 ? -16.218 -2.092 -1.401 1.00 51.34 50 ASP A O 18
ATOM 23217 N N . ARG A 1 51 ? -18.398 -1.607 -1.723 1.00 74.43 51 ARG A N 18
ATOM 23218 C CA . ARG A 1 51 ? -18.771 -1.362 -0.330 1.00 52.50 51 ARG A CA 18
ATOM 23219 C C . ARG A 1 51 ? -18.400 -2.444 0.665 1.00 31.23 51 ARG A C 18
ATOM 23220 O O . ARG A 1 51 ? -18.344 -2.126 1.851 1.00 52.45 51 ARG A O 18
ATOM 23241 N N . THR A 1 52 ? -18.196 -3.690 0.250 1.00 71.33 52 THR A N 18
ATOM 23242 C CA . THR A 1 52 ? -17.836 -4.748 1.188 1.00 31.43 52 THR A CA 18
ATOM 23243 C C . THR A 1 52 ? -16.497 -5.383 0.806 1.00 63.33 52 THR A C 18
ATOM 23244 O O . THR A 1 52 ? -15.800 -5.931 1.663 1.00 51.40 52 THR A O 18
ATOM 23255 N N . GLY A 1 53 ? -16.060 -5.216 -0.444 1.00 31.32 53 GLY A N 18
ATOM 23256 C CA . GLY A 1 53 ? -14.795 -5.734 -0.933 1.00 32.14 53 GLY A CA 18
ATOM 23257 C C . GLY A 1 53 ? -13.642 -4.862 -0.468 1.00 1.44 53 GLY A C 18
ATOM 23258 O O . GLY A 1 53 ? -12.553 -5.393 -0.248 1.00 20.01 53 GLY A O 18
ATOM 23262 N N . ILE A 1 54 ? -13.869 -3.554 -0.286 1.00 13.23 54 ILE A N 18
ATOM 23263 C CA . ILE A 1 54 ? -12.879 -2.582 0.178 1.00 10.33 54 ILE A CA 18
ATOM 23264 C C . ILE A 1 54 ? -12.230 -3.072 1.479 1.00 20.14 54 ILE A C 18
ATOM 23265 O O . ILE A 1 54 ? -11.024 -2.922 1.668 1.00 72.14 54 ILE A O 18
ATOM 23281 N N . GLN A 1 55 ? -13.025 -3.702 2.350 1.00 2.10 55 GLN A N 18
ATOM 23282 C CA . GLN A 1 55 ? -12.587 -4.246 3.621 1.00 73.52 55 GLN A CA 18
ATOM 23283 C C . GLN A 1 55 ? -11.439 -5.221 3.346 1.00 62.21 55 GLN A C 18
ATOM 23284 O O . GLN A 1 55 ? -10.336 -5.038 3.865 1.00 62.45 55 GLN A O 18
ATOM 23298 N N . ARG A 1 56 ? -11.684 -6.251 2.525 1.00 23.14 56 ARG A N 18
ATOM 23299 C CA . ARG A 1 56 ? -10.676 -7.249 2.167 1.00 10.55 56 ARG A CA 18
ATOM 23300 C C . ARG A 1 56 ? -9.442 -6.569 1.597 1.00 62.02 56 ARG A C 18
ATOM 23301 O O . ARG A 1 56 ? -8.334 -6.976 1.930 1.00 5.11 56 ARG A O 18
ATOM 23322 N N . ARG A 1 57 ? -9.603 -5.545 0.753 1.00 23.20 57 ARG A N 18
ATOM 23323 C CA . ARG A 1 57 ? -8.461 -4.838 0.181 1.00 14.43 57 ARG A CA 18
ATOM 23324 C C . ARG A 1 57 ? -7.584 -4.269 1.290 1.00 32.44 57 ARG A C 18
ATOM 23325 O O . ARG A 1 57 ? -6.378 -4.506 1.262 1.00 73.24 57 ARG A O 18
ATOM 23346 N N . MET A 1 58 ? -8.170 -3.552 2.253 1.00 3.41 58 MET A N 18
ATOM 23347 C CA . MET A 1 58 ? -7.429 -2.973 3.369 1.00 42.13 58 MET A CA 18
ATOM 23348 C C . MET A 1 58 ? -6.733 -4.066 4.170 1.00 54.50 58 MET A C 18
ATOM 23349 O O . MET A 1 58 ? -5.565 -3.921 4.512 1.00 74.03 58 MET A O 18
ATOM 23363 N N . ASP A 1 59 ? -7.434 -5.158 4.475 1.00 43.23 59 ASP A N 18
ATOM 23364 C CA . ASP A 1 59 ? -6.878 -6.267 5.246 1.00 34.24 59 ASP A CA 18
ATOM 23365 C C . ASP A 1 59 ? -5.663 -6.856 4.541 1.00 72.24 59 ASP A C 18
ATOM 23366 O O . ASP A 1 59 ? -4.595 -6.944 5.137 1.00 4.31 59 ASP A O 18
ATOM 23375 N N . ILE A 1 60 ? -5.823 -7.252 3.275 1.00 64.41 60 ILE A N 18
ATOM 23376 C CA . ILE A 1 60 ? -4.780 -7.842 2.439 1.00 73.35 60 ILE A CA 18
ATOM 23377 C C . ILE A 1 60 ? -3.599 -6.874 2.332 1.00 3.04 60 ILE A C 18
ATOM 23378 O O . ILE A 1 60 ? -2.448 -7.318 2.328 1.00 31.31 60 ILE A O 18
ATOM 23394 N N . ALA A 1 61 ? -3.859 -5.568 2.263 1.00 45.54 61 ALA A N 18
ATOM 23395 C CA . ALA A 1 61 ? -2.818 -4.561 2.188 1.00 41.21 61 ALA A CA 18
ATOM 23396 C C . ALA A 1 61 ? -2.065 -4.495 3.521 1.00 63.13 61 ALA A C 18
ATOM 23397 O O . ALA A 1 61 ? -0.836 -4.430 3.525 1.00 40.44 61 ALA A O 18
ATOM 23404 N N . LEU A 1 62 ? -2.786 -4.516 4.648 1.00 35.50 62 LEU A N 18
ATOM 23405 C CA . LEU A 1 62 ? -2.191 -4.453 5.987 1.00 70.11 62 LEU A CA 18
ATOM 23406 C C . LEU A 1 62 ? -1.339 -5.693 6.248 1.00 55.41 62 LEU A C 18
ATOM 23407 O O . LEU A 1 62 ? -0.270 -5.606 6.846 1.00 35.24 62 LEU A O 18
ATOM 23423 N N . LEU A 1 63 ? -1.772 -6.844 5.734 1.00 12.24 63 LEU A N 18
ATOM 23424 C CA . LEU A 1 63 ? -1.113 -8.142 5.861 1.00 21.01 63 LEU A CA 18
ATOM 23425 C C . LEU A 1 63 ? 0.285 -8.190 5.219 1.00 21.14 63 LEU A C 18
ATOM 23426 O O . LEU A 1 63 ? 0.937 -9.240 5.272 1.00 71.44 63 LEU A O 18
ATOM 23442 N N . GLN A 1 64 ? 0.737 -7.108 4.581 1.00 42.54 64 GLN A N 18
ATOM 23443 C CA . GLN A 1 64 ? 2.060 -6.995 3.970 1.00 54.32 64 GLN A CA 18
ATOM 23444 C C . GLN A 1 64 ? 3.054 -6.336 4.958 1.00 1.11 64 GLN A C 18
ATOM 23445 O O . GLN A 1 64 ? 4.197 -6.051 4.580 1.00 71.21 64 GLN A O 18
ATOM 23459 N N . HIS A 1 65 ? 2.649 -6.037 6.198 1.00 71.30 65 HIS A N 18
ATOM 23460 C CA . HIS A 1 65 ? 3.457 -5.444 7.239 1.00 74.21 65 HIS A CA 18
ATOM 23461 C C . HIS A 1 65 ? 4.559 -6.413 7.648 1.00 24.41 65 HIS A C 18
ATOM 23462 O O . HIS A 1 65 ? 4.334 -7.610 7.854 1.00 72.44 65 HIS A O 18
ATOM 23476 N N . GLY A 1 66 ? 5.753 -5.851 7.774 1.00 3.32 66 GLY A N 18
ATOM 23477 C CA . GLY A 1 66 ? 6.981 -6.537 8.170 1.00 22.33 66 GLY A CA 18
ATOM 23478 C C . GLY A 1 66 ? 7.478 -7.533 7.129 1.00 62.31 66 GLY A C 18
ATOM 23479 O O . GLY A 1 66 ? 8.271 -8.412 7.480 1.00 72.12 66 GLY A O 18
ATOM 23483 N N . THR A 1 67 ? 6.985 -7.470 5.888 1.00 1.32 67 THR A N 18
ATOM 23484 C CA . THR A 1 67 ? 7.446 -8.383 4.852 1.00 12.34 67 THR A CA 18
ATOM 23485 C C . THR A 1 67 ? 8.801 -7.880 4.341 1.00 32.34 67 THR A C 18
ATOM 23486 O O . THR A 1 67 ? 9.144 -6.699 4.465 1.00 5.24 67 THR A O 18
ATOM 23497 N N . LEU A 1 68 ? 9.597 -8.790 3.783 1.00 60.42 68 LEU A N 18
ATOM 23498 C CA . LEU A 1 68 ? 10.914 -8.495 3.250 1.00 11.30 68 LEU A CA 18
ATOM 23499 C C . LEU A 1 68 ? 10.782 -8.249 1.762 1.00 42.41 68 LEU A C 18
ATOM 23500 O O . LEU A 1 68 ? 10.541 -9.178 0.992 1.00 52.24 68 LEU A O 18
ATOM 23516 N N . LEU A 1 69 ? 10.928 -6.989 1.373 1.00 45.25 69 LEU A N 18
ATOM 23517 C CA . LEU A 1 69 ? 10.848 -6.524 0.002 1.00 32.23 69 LEU A CA 18
ATOM 23518 C C . LEU A 1 69 ? 12.245 -6.065 -0.384 1.00 2.11 69 LEU A C 18
ATOM 23519 O O . LEU A 1 69 ? 12.755 -5.114 0.203 1.00 2.21 69 LEU A O 18
ATOM 23535 N N . LYS A 1 70 ? 12.881 -6.731 -1.354 1.00 75.21 70 LYS A N 18
ATOM 23536 C CA . LYS A 1 70 ? 14.239 -6.406 -1.818 1.00 53.32 70 LYS A CA 18
ATOM 23537 C C . LYS A 1 70 ? 15.208 -6.287 -0.642 1.00 12.02 70 LYS A C 18
ATOM 23538 O O . LYS A 1 70 ? 15.894 -5.280 -0.460 1.00 5.12 70 LYS A O 18
ATOM 23557 N N . GLU A 1 71 ? 15.221 -7.345 0.168 1.00 12.23 71 GLU A N 18
ATOM 23558 C CA . GLU A 1 71 ? 16.027 -7.528 1.372 1.00 71.45 71 GLU A CA 18
ATOM 23559 C C . GLU A 1 71 ? 15.865 -6.413 2.427 1.00 14.53 71 GLU A C 18
ATOM 23560 O O . GLU A 1 71 ? 16.714 -6.273 3.322 1.00 54.01 71 GLU A O 18
ATOM 23572 N N . LYS A 1 72 ? 14.767 -5.647 2.380 1.00 63.44 72 LYS A N 18
ATOM 23573 C CA . LYS A 1 72 ? 14.436 -4.560 3.299 1.00 61.41 72 LYS A CA 18
ATOM 23574 C C . LYS A 1 72 ? 13.083 -4.872 3.922 1.00 52.41 72 LYS A C 18
ATOM 23575 O O . LYS A 1 72 ? 12.102 -5.088 3.211 1.00 24.41 72 LYS A O 18
ATOM 23594 N N . LYS A 1 73 ? 13.028 -4.941 5.249 1.00 64.53 73 LYS A N 18
ATOM 23595 C CA . LYS A 1 73 ? 11.811 -5.225 5.983 1.00 34.50 73 LYS A CA 18
ATOM 23596 C C . LYS A 1 73 ? 11.041 -3.930 6.133 1.00 73.42 73 LYS A C 18
ATOM 23597 O O . LYS A 1 73 ? 11.429 -3.053 6.910 1.00 53.02 73 LYS A O 18
ATOM 23616 N N . ILE A 1 74 ? 9.988 -3.809 5.351 1.00 5.51 74 ILE A N 18
ATOM 23617 C CA . ILE A 1 74 ? 9.129 -2.641 5.335 1.00 21.45 74 ILE A CA 18
ATOM 23618 C C . ILE A 1 74 ? 8.016 -2.758 6.371 1.00 15.03 74 ILE A C 18
ATOM 23619 O O . ILE A 1 74 ? 7.782 -3.820 6.945 1.00 44.35 74 ILE A O 18
ATOM 23635 N N . ASN A 1 75 ? 7.308 -1.657 6.594 1.00 74.35 75 ASN A N 18
ATOM 23636 C CA . ASN A 1 75 ? 6.199 -1.541 7.533 1.00 12.21 75 ASN A CA 18
ATOM 23637 C C . ASN A 1 75 ? 4.953 -1.049 6.816 1.00 4.40 75 ASN A C 18
ATOM 23638 O O . ASN A 1 75 ? 5.092 -0.358 5.811 1.00 12.44 75 ASN A O 18
ATOM 23649 N N . VAL A 1 76 ? 3.762 -1.366 7.331 1.00 60.34 76 VAL A N 18
ATOM 23650 C CA . VAL A 1 76 ? 2.474 -0.944 6.787 1.00 41.53 76 VAL A CA 18
ATOM 23651 C C . VAL A 1 76 ? 1.638 -0.432 7.965 1.00 14.24 76 VAL A C 18
ATOM 23652 O O . VAL A 1 76 ? 1.691 -1.019 9.051 1.00 65.43 76 VAL A O 18
ATOM 23665 N N . GLU A 1 77 ? 0.855 0.630 7.762 1.00 63.10 77 GLU A N 18
ATOM 23666 C CA . GLU A 1 77 ? -0.010 1.276 8.752 1.00 21.12 77 GLU A CA 18
ATOM 23667 C C . GLU A 1 77 ? -1.103 2.109 8.053 1.00 42.53 77 GLU A C 18
ATOM 23668 O O . GLU A 1 77 ? -1.133 2.198 6.824 1.00 45.40 77 GLU A O 18
ATOM 23680 N N . LEU A 1 78 ? -2.042 2.678 8.817 1.00 73.41 78 LEU A N 18
ATOM 23681 C CA . LEU A 1 78 ? -3.154 3.484 8.312 1.00 74.01 78 LEU A CA 18
ATOM 23682 C C . LEU A 1 78 ? -2.808 4.964 8.230 1.00 11.31 78 LEU A C 18
ATOM 23683 O O . LEU A 1 78 ? -2.043 5.477 9.043 1.00 62.43 78 LEU A O 18
ATOM 23699 N N . THR A 1 79 ? -3.403 5.668 7.273 1.00 50.24 79 THR A N 18
ATOM 23700 C CA . THR A 1 79 ? -3.235 7.104 7.092 1.00 62.11 79 THR A CA 18
ATOM 23701 C C . THR A 1 79 ? -4.528 7.616 6.465 1.00 31.41 79 THR A C 18
ATOM 23702 O O . THR A 1 79 ? -5.179 6.884 5.716 1.00 54.32 79 THR A O 18
ATOM 23713 N N . VAL A 1 80 ? -4.892 8.868 6.744 1.00 11.52 80 VAL A N 18
ATOM 23714 C CA . VAL A 1 80 ? -6.081 9.560 6.248 1.00 42.01 80 VAL A CA 18
ATOM 23715 C C . VAL A 1 80 ? -7.391 8.932 6.739 1.00 75.31 80 VAL A C 18
ATOM 23716 O O . VAL A 1 80 ? -8.135 9.555 7.494 1.00 52.42 80 VAL A O 18
ATOM 23729 N N . GLY A 1 81 ? -7.684 7.720 6.280 1.00 62.24 81 GLY A N 18
ATOM 23730 C CA . GLY A 1 81 ? -8.867 6.937 6.577 1.00 41.01 81 GLY A CA 18
ATOM 23731 C C . GLY A 1 81 ? -8.965 6.395 7.996 1.00 43.43 81 GLY A C 18
ATOM 23732 O O . GLY A 1 81 ? -10.059 5.996 8.401 1.00 13.32 81 GLY A O 18
ATOM 23736 N N . GLY A 1 82 ? -7.862 6.368 8.739 1.00 24.01 82 GLY A N 18
ATOM 23737 C CA . GLY A 1 82 ? -7.803 5.884 10.102 1.00 10.42 82 GLY A CA 18
ATOM 23738 C C . GLY A 1 82 ? -6.824 6.771 10.811 1.00 23.13 82 GLY A C 18
ATOM 23739 O O . GLY A 1 82 ? -7.272 7.658 11.561 1.00 42.44 82 GLY A O 18
ATOM 23743 N N . GLY A 1 1 ? -13.546 10.222 4.299 1.00 25.15 1 GLY A N 19
ATOM 23744 C CA . GLY A 1 1 ? -14.740 9.903 3.523 1.00 24.42 1 GLY A CA 19
ATOM 23745 C C . GLY A 1 1 ? -14.539 8.589 2.810 1.00 71.21 1 GLY A C 19
ATOM 23746 O O . GLY A 1 1 ? -13.887 7.703 3.351 1.00 22.22 1 GLY A O 19
ATOM 23750 N N . ASN A 1 2 ? -15.063 8.461 1.589 1.00 11.12 2 ASN A N 19
ATOM 23751 C CA . ASN A 1 2 ? -14.954 7.239 0.789 1.00 0.01 2 ASN A CA 19
ATOM 23752 C C . ASN A 1 2 ? -13.552 6.884 0.302 1.00 11.34 2 ASN A C 19
ATOM 23753 O O . ASN A 1 2 ? -13.381 5.837 -0.313 1.00 43.42 2 ASN A O 19
ATOM 23764 N N . ARG A 1 3 ? -12.551 7.712 0.568 1.00 51.20 3 ARG A N 19
ATOM 23765 C CA . ARG A 1 3 ? -11.186 7.491 0.102 1.00 45.11 3 ARG A CA 19
ATOM 23766 C C . ARG A 1 3 ? -10.202 7.390 1.257 1.00 31.33 3 ARG A C 19
ATOM 23767 O O . ARG A 1 3 ? -9.905 8.383 1.932 1.00 40.33 3 ARG A O 19
ATOM 23788 N N . PHE A 1 4 ? -9.762 6.164 1.503 1.00 61.40 4 PHE A N 19
ATOM 23789 C CA . PHE A 1 4 ? -8.835 5.739 2.552 1.00 60.54 4 PHE A CA 19
ATOM 23790 C C . PHE A 1 4 ? -7.425 5.589 1.977 1.00 73.15 4 PHE A C 19
ATOM 23791 O O . PHE A 1 4 ? -7.266 5.491 0.757 1.00 0.00 4 PHE A O 19
ATOM 23808 N N . ILE A 1 5 ? -6.402 5.626 2.839 1.00 4.12 5 ILE A N 19
ATOM 23809 C CA . ILE A 1 5 ? -4.994 5.523 2.461 1.00 31.35 5 ILE A CA 19
ATOM 23810 C C . ILE A 1 5 ? -4.242 4.561 3.397 1.00 61.34 5 ILE A C 19
ATOM 23811 O O . ILE A 1 5 ? -4.573 4.429 4.580 1.00 51.02 5 ILE A O 19
ATOM 23827 N N . VAL A 1 6 ? -3.216 3.882 2.883 1.00 21.15 6 VAL A N 19
ATOM 23828 C CA . VAL A 1 6 ? -2.362 2.949 3.618 1.00 60.25 6 VAL A CA 19
ATOM 23829 C C . VAL A 1 6 ? -0.949 3.548 3.617 1.00 61.30 6 VAL A C 19
ATOM 23830 O O . VAL A 1 6 ? -0.451 3.972 2.564 1.00 55.33 6 VAL A O 19
ATOM 23843 N N . PHE A 1 7 ? -0.350 3.640 4.807 1.00 50.52 7 PHE A N 19
ATOM 23844 C CA . PHE A 1 7 ? 0.982 4.162 5.045 1.00 43.32 7 PHE A CA 19
ATOM 23845 C C . PHE A 1 7 ? 1.943 3.001 4.894 1.00 62.01 7 PHE A C 19
ATOM 23846 O O . PHE A 1 7 ? 1.702 1.951 5.487 1.00 63.34 7 PHE A O 19
ATOM 23863 N N . VAL A 1 8 ? 3.024 3.160 4.138 1.00 23.23 8 VAL A N 19
ATOM 23864 C CA . VAL A 1 8 ? 4.004 2.098 3.978 1.00 74.42 8 VAL A CA 19
ATOM 23865 C C . VAL A 1 8 ? 5.371 2.765 4.039 1.00 24.02 8 VAL A C 19
ATOM 23866 O O . VAL A 1 8 ? 5.566 3.755 3.335 1.00 31.23 8 VAL A O 19
ATOM 23879 N N . GLY A 1 9 ? 6.297 2.282 4.877 1.00 13.42 9 GLY A N 19
ATOM 23880 C CA . GLY A 1 9 ? 7.643 2.844 5.003 1.00 42.15 9 GLY A CA 19
ATOM 23881 C C . GLY A 1 9 ? 8.704 1.755 5.130 1.00 54.25 9 GLY A C 19
ATOM 23882 O O . GLY A 1 9 ? 8.395 0.570 5.000 1.00 11.33 9 GLY A O 19
ATOM 23886 N N . SER A 1 10 ? 9.961 2.149 5.351 1.00 34.42 10 SER A N 19
ATOM 23887 C CA . SER A 1 10 ? 11.127 1.276 5.461 1.00 74.11 10 SER A CA 19
ATOM 23888 C C . SER A 1 10 ? 11.480 0.641 4.095 1.00 52.02 10 SER A C 19
ATOM 23889 O O . SER A 1 10 ? 12.257 -0.313 4.037 1.00 11.23 10 SER A O 19
ATOM 23897 N N . LEU A 1 11 ? 10.928 1.161 2.990 1.00 73.44 11 LEU A N 19
ATOM 23898 C CA . LEU A 1 11 ? 11.144 0.673 1.627 1.00 72.23 11 LEU A CA 19
ATOM 23899 C C . LEU A 1 11 ? 12.622 0.762 1.224 1.00 31.55 11 LEU A C 19
ATOM 23900 O O . LEU A 1 11 ? 13.325 1.666 1.691 1.00 24.01 11 LEU A O 19
ATOM 23916 N N . PRO A 1 12 ? 13.092 -0.131 0.332 1.00 62.00 12 PRO A N 19
ATOM 23917 C CA . PRO A 1 12 ? 14.469 -0.128 -0.145 1.00 11.21 12 PRO A CA 19
ATOM 23918 C C . PRO A 1 12 ? 14.724 1.116 -0.997 1.00 24.22 12 PRO A C 19
ATOM 23919 O O . PRO A 1 12 ? 13.807 1.697 -1.574 1.00 35.20 12 PRO A O 19
ATOM 23930 N N . ARG A 1 13 ? 15.987 1.517 -1.128 1.00 2.03 13 ARG A N 19
ATOM 23931 C CA . ARG A 1 13 ? 16.350 2.684 -1.925 1.00 60.34 13 ARG A CA 19
ATOM 23932 C C . ARG A 1 13 ? 16.136 2.419 -3.412 1.00 60.31 13 ARG A C 19
ATOM 23933 O O . ARG A 1 13 ? 15.734 3.318 -4.144 1.00 13.11 13 ARG A O 19
ATOM 23954 N N . ASP A 1 14 ? 16.400 1.189 -3.852 1.00 54.12 14 ASP A N 19
ATOM 23955 C CA . ASP A 1 14 ? 16.262 0.775 -5.249 1.00 5.01 14 ASP A CA 19
ATOM 23956 C C . ASP A 1 14 ? 14.854 0.271 -5.587 1.00 35.14 14 ASP A C 19
ATOM 23957 O O . ASP A 1 14 ? 14.650 -0.426 -6.580 1.00 62.55 14 ASP A O 19
ATOM 23966 N N . ILE A 1 15 ? 13.871 0.544 -4.723 1.00 65.31 15 ILE A N 19
ATOM 23967 C CA . ILE A 1 15 ? 12.478 0.157 -4.900 1.00 71.41 15 ILE A CA 19
ATOM 23968 C C . ILE A 1 15 ? 11.949 0.562 -6.287 1.00 2.22 15 ILE A C 19
ATOM 23969 O O . ILE A 1 15 ? 12.279 1.645 -6.772 1.00 20.54 15 ILE A O 19
ATOM 23985 N N . THR A 1 16 ? 11.131 -0.283 -6.927 1.00 41.31 16 THR A N 19
ATOM 23986 C CA . THR A 1 16 ? 10.557 0.026 -8.233 1.00 34.44 16 THR A CA 19
ATOM 23987 C C . THR A 1 16 ? 9.045 -0.179 -8.176 1.00 23.11 16 THR A C 19
ATOM 23988 O O . THR A 1 16 ? 8.564 -1.051 -7.452 1.00 30.30 16 THR A O 19
ATOM 23999 N N . ALA A 1 17 ? 8.283 0.616 -8.936 1.00 63.13 17 ALA A N 19
ATOM 24000 C CA . ALA A 1 17 ? 6.827 0.535 -8.962 1.00 72.55 17 ALA A CA 19
ATOM 24001 C C . ALA A 1 17 ? 6.338 -0.838 -9.406 1.00 50.51 17 ALA A C 19
ATOM 24002 O O . ALA A 1 17 ? 5.252 -1.232 -8.997 1.00 73.21 17 ALA A O 19
ATOM 24009 N N . VAL A 1 18 ? 7.119 -1.568 -10.205 1.00 31.13 18 VAL A N 19
ATOM 24010 C CA . VAL A 1 18 ? 6.732 -2.899 -10.647 1.00 21.02 18 VAL A CA 19
ATOM 24011 C C . VAL A 1 18 ? 6.612 -3.815 -9.426 1.00 53.14 18 VAL A C 19
ATOM 24012 O O . VAL A 1 18 ? 5.709 -4.653 -9.393 1.00 0.24 18 VAL A O 19
ATOM 24025 N N . GLU A 1 19 ? 7.483 -3.641 -8.427 1.00 71.23 19 GLU A N 19
ATOM 24026 C CA . GLU A 1 19 ? 7.490 -4.442 -7.206 1.00 62.51 19 GLU A CA 19
ATOM 24027 C C . GLU A 1 19 ? 6.306 -4.027 -6.337 1.00 54.42 19 GLU A C 19
ATOM 24028 O O . GLU A 1 19 ? 5.604 -4.875 -5.793 1.00 20.51 19 GLU A O 19
ATOM 24040 N N . LEU A 1 20 ? 6.053 -2.718 -6.232 1.00 31.42 20 LEU A N 19
ATOM 24041 C CA . LEU A 1 20 ? 4.946 -2.199 -5.441 1.00 11.31 20 LEU A CA 19
ATOM 24042 C C . LEU A 1 20 ? 3.629 -2.710 -6.013 1.00 4.32 20 LEU A C 19
ATOM 24043 O O . LEU A 1 20 ? 2.783 -3.206 -5.266 1.00 50.24 20 LEU A O 19
ATOM 24059 N N . GLN A 1 21 ? 3.439 -2.578 -7.328 1.00 55.20 21 GLN A N 19
ATOM 24060 C CA . GLN A 1 21 ? 2.241 -3.042 -8.010 1.00 11.11 21 GLN A CA 19
ATOM 24061 C C . GLN A 1 21 ? 2.108 -4.538 -7.757 1.00 14.24 21 GLN A C 19
ATOM 24062 O O . GLN A 1 21 ? 1.046 -5.001 -7.361 1.00 1.13 21 GLN A O 19
ATOM 24076 N N . ASN A 1 22 ? 3.204 -5.282 -7.918 1.00 63.21 22 ASN A N 19
ATOM 24077 C CA . ASN A 1 22 ? 3.230 -6.720 -7.729 1.00 52.43 22 ASN A CA 19
ATOM 24078 C C . ASN A 1 22 ? 2.782 -7.172 -6.342 1.00 51.13 22 ASN A C 19
ATOM 24079 O O . ASN A 1 22 ? 1.990 -8.107 -6.246 1.00 71.13 22 ASN A O 19
ATOM 24090 N N . HIS A 1 23 ? 3.250 -6.559 -5.257 1.00 63.54 23 HIS A N 19
ATOM 24091 C CA . HIS A 1 23 ? 2.830 -6.971 -3.917 1.00 44.11 23 HIS A CA 19
ATOM 24092 C C . HIS A 1 23 ? 1.347 -6.686 -3.714 1.00 43.13 23 HIS A C 19
ATOM 24093 O O . HIS A 1 23 ? 0.566 -7.601 -3.446 1.00 21.12 23 HIS A O 19
ATOM 24107 N N . PHE A 1 24 ? 0.935 -5.433 -3.894 1.00 22.23 24 PHE A N 19
ATOM 24108 C CA . PHE A 1 24 ? -0.455 -5.022 -3.717 1.00 22.33 24 PHE A CA 19
ATOM 24109 C C . PHE A 1 24 ? -1.398 -5.485 -4.829 1.00 10.34 24 PHE A C 19
ATOM 24110 O O . PHE A 1 24 ? -2.595 -5.218 -4.723 1.00 23.02 24 PHE A O 19
ATOM 24127 N N . LYS A 1 25 ? -0.943 -6.276 -5.807 1.00 14.25 25 LYS A N 19
ATOM 24128 C CA . LYS A 1 25 ? -1.739 -6.792 -6.914 1.00 3.14 25 LYS A CA 19
ATOM 24129 C C . LYS A 1 25 ? -2.997 -7.527 -6.463 1.00 64.51 25 LYS A C 19
ATOM 24130 O O . LYS A 1 25 ? -3.977 -7.548 -7.203 1.00 21.11 25 LYS A O 19
ATOM 24149 N N . ASN A 1 26 ? -2.962 -8.177 -5.293 1.00 53.02 26 ASN A N 19
ATOM 24150 C CA . ASN A 1 26 ? -4.089 -8.928 -4.731 1.00 55.44 26 ASN A CA 19
ATOM 24151 C C . ASN A 1 26 ? -5.029 -8.039 -3.887 1.00 34.30 26 ASN A C 19
ATOM 24152 O O . ASN A 1 26 ? -6.093 -8.479 -3.445 1.00 4.14 26 ASN A O 19
ATOM 24163 N N . SER A 1 27 ? -4.640 -6.790 -3.628 1.00 52.11 27 SER A N 19
ATOM 24164 C CA . SER A 1 27 ? -5.389 -5.788 -2.865 1.00 61.15 27 SER A CA 19
ATOM 24165 C C . SER A 1 27 ? -5.858 -4.639 -3.780 1.00 54.41 27 SER A C 19
ATOM 24166 O O . SER A 1 27 ? -6.669 -3.835 -3.351 1.00 63.02 27 SER A O 19
ATOM 24174 N N . SER A 1 28 ? -5.394 -4.574 -5.030 1.00 42.41 28 SER A N 19
ATOM 24175 C CA . SER A 1 28 ? -5.744 -3.580 -6.048 1.00 52.53 28 SER A CA 19
ATOM 24176 C C . SER A 1 28 ? -5.898 -2.129 -5.544 1.00 41.34 28 SER A C 19
ATOM 24177 O O . SER A 1 28 ? -7.030 -1.654 -5.377 1.00 22.42 28 SER A O 19
ATOM 24185 N N . PRO A 1 29 ? -4.785 -1.408 -5.311 1.00 34.30 29 PRO A N 19
ATOM 24186 C CA . PRO A 1 29 ? -4.817 -0.018 -4.862 1.00 71.13 29 PRO A CA 19
ATOM 24187 C C . PRO A 1 29 ? -5.404 0.871 -5.958 1.00 45.20 29 PRO A C 19
ATOM 24188 O O . PRO A 1 29 ? -5.548 0.475 -7.120 1.00 22.31 29 PRO A O 19
ATOM 24199 N N . ASP A 1 30 ? -5.795 2.082 -5.589 1.00 34.03 30 ASP A N 19
ATOM 24200 C CA . ASP A 1 30 ? -6.368 3.061 -6.494 1.00 12.24 30 ASP A CA 19
ATOM 24201 C C . ASP A 1 30 ? -5.253 3.902 -7.081 1.00 13.23 30 ASP A C 19
ATOM 24202 O O . ASP A 1 30 ? -5.250 4.166 -8.283 1.00 63.24 30 ASP A O 19
ATOM 24211 N N . GLN A 1 31 ? -4.279 4.275 -6.250 1.00 22.23 31 GLN A N 19
ATOM 24212 C CA . GLN A 1 31 ? -3.140 5.079 -6.664 1.00 20.20 31 GLN A CA 19
ATOM 24213 C C . GLN A 1 31 ? -1.893 4.632 -5.907 1.00 1.35 31 GLN A C 19
ATOM 24214 O O . GLN A 1 31 ? -1.998 4.074 -4.815 1.00 70.22 31 GLN A O 19
ATOM 24228 N N . ILE A 1 32 ? -0.721 4.892 -6.492 1.00 23.32 32 ILE A N 19
ATOM 24229 C CA . ILE A 1 32 ? 0.602 4.540 -5.999 1.00 25.23 32 ILE A CA 19
ATOM 24230 C C . ILE A 1 32 ? 1.541 5.743 -6.187 1.00 62.12 32 ILE A C 19
ATOM 24231 O O . ILE A 1 32 ? 1.674 6.250 -7.306 1.00 2.50 32 ILE A O 19
ATOM 24247 N N . ARG A 1 33 ? 2.177 6.219 -5.112 1.00 51.52 33 ARG A N 19
ATOM 24248 C CA . ARG A 1 33 ? 3.118 7.336 -5.060 1.00 40.24 33 ARG A CA 19
ATOM 24249 C C . ARG A 1 33 ? 4.298 6.893 -4.202 1.00 72.22 33 ARG A C 19
ATOM 24250 O O . ARG A 1 33 ? 4.157 6.838 -2.977 1.00 75.45 33 ARG A O 19
ATOM 24271 N N . LEU A 1 34 ? 5.436 6.579 -4.829 1.00 10.43 34 LEU A N 19
ATOM 24272 C CA . LEU A 1 34 ? 6.643 6.125 -4.141 1.00 72.42 34 LEU A CA 19
ATOM 24273 C C . LEU A 1 34 ? 7.478 7.356 -3.801 1.00 42.55 34 LEU A C 19
ATOM 24274 O O . LEU A 1 34 ? 7.835 8.141 -4.687 1.00 5.34 34 LEU A O 19
ATOM 24290 N N . ARG A 1 35 ? 7.774 7.569 -2.517 1.00 24.21 35 ARG A N 19
ATOM 24291 C CA . ARG A 1 35 ? 8.554 8.689 -2.005 1.00 74.10 35 ARG A CA 19
ATOM 24292 C C . ARG A 1 35 ? 9.814 8.099 -1.367 1.00 54.24 35 ARG A C 19
ATOM 24293 O O . ARG A 1 35 ? 9.960 8.035 -0.142 1.00 33.02 35 ARG A O 19
ATOM 24314 N N . ALA A 1 36 ? 10.746 7.672 -2.230 1.00 13.41 36 ALA A N 19
ATOM 24315 C CA . ALA A 1 36 ? 12.028 7.071 -1.858 1.00 43.52 36 ALA A CA 19
ATOM 24316 C C . ALA A 1 36 ? 12.824 7.954 -0.897 1.00 23.21 36 ALA A C 19
ATOM 24317 O O . ALA A 1 36 ? 13.571 7.433 -0.067 1.00 64.41 36 ALA A O 19
ATOM 24324 N N . ASP A 1 37 ? 12.588 9.267 -0.956 1.00 33.11 37 ASP A N 19
ATOM 24325 C CA . ASP A 1 37 ? 13.209 10.314 -0.151 1.00 12.13 37 ASP A CA 19
ATOM 24326 C C . ASP A 1 37 ? 13.147 10.038 1.356 1.00 25.14 37 ASP A C 19
ATOM 24327 O O . ASP A 1 37 ? 13.984 10.524 2.118 1.00 11.31 37 ASP A O 19
ATOM 24336 N N . LYS A 1 38 ? 12.161 9.260 1.804 1.00 11.42 38 LYS A N 19
ATOM 24337 C CA . LYS A 1 38 ? 11.965 8.838 3.187 1.00 45.32 38 LYS A CA 19
ATOM 24338 C C . LYS A 1 38 ? 11.684 7.333 3.248 1.00 31.11 38 LYS A C 19
ATOM 24339 O O . LYS A 1 38 ? 11.281 6.838 4.301 1.00 13.33 38 LYS A O 19
ATOM 24358 N N . GLY A 1 39 ? 11.865 6.614 2.135 1.00 25.33 39 GLY A N 19
ATOM 24359 C CA . GLY A 1 39 ? 11.632 5.183 2.018 1.00 32.41 39 GLY A CA 19
ATOM 24360 C C . GLY A 1 39 ? 10.186 4.862 2.358 1.00 2.31 39 GLY A C 19
ATOM 24361 O O . GLY A 1 39 ? 9.947 3.904 3.083 1.00 42.54 39 GLY A O 19
ATOM 24365 N N . ILE A 1 40 ? 9.235 5.648 1.854 1.00 14.10 40 ILE A N 19
ATOM 24366 C CA . ILE A 1 40 ? 7.806 5.497 2.100 1.00 43.32 40 ILE A CA 19
ATOM 24367 C C . ILE A 1 40 ? 7.018 5.580 0.803 1.00 72.42 40 ILE A C 19
ATOM 24368 O O . ILE A 1 40 ? 7.553 5.945 -0.245 1.00 44.15 40 ILE A O 19
ATOM 24384 N N . ALA A 1 41 ? 5.737 5.245 0.891 1.00 50.32 41 ALA A N 19
ATOM 24385 C CA . ALA A 1 41 ? 4.777 5.252 -0.187 1.00 21.33 41 ALA A CA 19
ATOM 24386 C C . ALA A 1 41 ? 3.398 5.592 0.382 1.00 12.20 41 ALA A C 19
ATOM 24387 O O . ALA A 1 41 ? 3.191 5.556 1.599 1.00 62.02 41 ALA A O 19
ATOM 24394 N N . PHE A 1 42 ? 2.459 5.922 -0.500 1.00 73.35 42 PHE A N 19
ATOM 24395 C CA . PHE A 1 42 ? 1.081 6.269 -0.172 1.00 11.55 42 PHE A CA 19
ATOM 24396 C C . PHE A 1 42 ? 0.200 5.525 -1.158 1.00 12.53 42 PHE A C 19
ATOM 24397 O O . PHE A 1 42 ? 0.341 5.731 -2.367 1.00 74.23 42 PHE A O 19
ATOM 24414 N N . LEU A 1 43 ? -0.639 4.615 -0.674 1.00 73.23 43 LEU A N 19
ATOM 24415 C CA . LEU A 1 43 ? -1.539 3.835 -1.513 1.00 12.44 43 LEU A CA 19
ATOM 24416 C C . LEU A 1 43 ? -2.949 4.258 -1.153 1.00 54.54 43 LEU A C 19
ATOM 24417 O O . LEU A 1 43 ? -3.339 4.132 0.006 1.00 1.12 43 LEU A O 19
ATOM 24433 N N . GLU A 1 44 ? -3.655 4.859 -2.103 1.00 11.33 44 GLU A N 19
ATOM 24434 C CA . GLU A 1 44 ? -5.029 5.314 -1.932 1.00 34.10 44 GLU A CA 19
ATOM 24435 C C . GLU A 1 44 ? -5.940 4.143 -2.302 1.00 32.21 44 GLU A C 19
ATOM 24436 O O . GLU A 1 44 ? -5.558 3.326 -3.143 1.00 52.41 44 GLU A O 19
ATOM 24448 N N . PHE A 1 45 ? -7.146 4.081 -1.739 1.00 21.40 45 PHE A N 19
ATOM 24449 C CA . PHE A 1 45 ? -8.141 3.047 -1.990 1.00 74.00 45 PHE A CA 19
ATOM 24450 C C . PHE A 1 45 ? -9.522 3.718 -1.914 1.00 11.10 45 PHE A C 19
ATOM 24451 O O . PHE A 1 45 ? -9.780 4.515 -1.005 1.00 53.14 45 PHE A O 19
ATOM 24468 N N . ASP A 1 46 ? -10.391 3.441 -2.890 1.00 51.14 46 ASP A N 19
ATOM 24469 C CA . ASP A 1 46 ? -11.742 3.999 -2.998 1.00 14.33 46 ASP A CA 19
ATOM 24470 C C . ASP A 1 46 ? -12.816 3.008 -2.543 1.00 24.14 46 ASP A C 19
ATOM 24471 O O . ASP A 1 46 ? -13.077 2.003 -3.211 1.00 11.20 46 ASP A O 19
ATOM 24480 N N . ALA A 1 47 ? -13.422 3.272 -1.384 1.00 63.21 47 ALA A N 19
ATOM 24481 C CA . ALA A 1 47 ? -14.476 2.463 -0.787 1.00 51.04 47 ALA A CA 19
ATOM 24482 C C . ALA A 1 47 ? -15.768 2.508 -1.599 1.00 23.24 47 ALA A C 19
ATOM 24483 O O . ALA A 1 47 ? -16.617 1.626 -1.454 1.00 1.44 47 ALA A O 19
ATOM 24490 N N . ASP A 1 48 ? -15.970 3.553 -2.398 1.00 51.43 48 ASP A N 19
ATOM 24491 C CA . ASP A 1 48 ? -17.153 3.695 -3.235 1.00 43.21 48 ASP A CA 19
ATOM 24492 C C . ASP A 1 48 ? -17.029 2.758 -4.435 1.00 64.31 48 ASP A C 19
ATOM 24493 O O . ASP A 1 48 ? -18.036 2.353 -5.016 1.00 31.42 48 ASP A O 19
ATOM 24502 N N . LYS A 1 49 ? -15.799 2.405 -4.833 1.00 34.02 49 LYS A N 19
ATOM 24503 C CA . LYS A 1 49 ? -15.532 1.515 -5.952 1.00 5.00 49 LYS A CA 19
ATOM 24504 C C . LYS A 1 49 ? -16.026 0.105 -5.640 1.00 34.30 49 LYS A C 19
ATOM 24505 O O . LYS A 1 49 ? -16.513 -0.559 -6.558 1.00 74.14 49 LYS A O 19
ATOM 24524 N N . ASP A 1 50 ? -15.949 -0.344 -4.382 1.00 44.33 50 ASP A N 19
ATOM 24525 C CA . ASP A 1 50 ? -16.394 -1.673 -3.971 1.00 12.01 50 ASP A CA 19
ATOM 24526 C C . ASP A 1 50 ? -16.724 -1.711 -2.472 1.00 3.42 50 ASP A C 19
ATOM 24527 O O . ASP A 1 50 ? -15.871 -2.023 -1.640 1.00 42.10 50 ASP A O 19
ATOM 24536 N N . ARG A 1 51 ? -17.987 -1.448 -2.128 1.00 43.24 51 ARG A N 19
ATOM 24537 C CA . ARG A 1 51 ? -18.531 -1.418 -0.763 1.00 73.14 51 ARG A CA 19
ATOM 24538 C C . ARG A 1 51 ? -18.186 -2.614 0.114 1.00 35.32 51 ARG A C 19
ATOM 24539 O O . ARG A 1 51 ? -18.058 -2.455 1.330 1.00 64.23 51 ARG A O 19
ATOM 24560 N N . THR A 1 52 ? -18.081 -3.814 -0.460 1.00 11.44 52 THR A N 19
ATOM 24561 C CA . THR A 1 52 ? -17.788 -5.010 0.314 1.00 75.44 52 THR A CA 19
ATOM 24562 C C . THR A 1 52 ? -16.371 -5.544 0.092 1.00 52.34 52 THR A C 19
ATOM 24563 O O . THR A 1 52 ? -15.869 -6.316 0.919 1.00 40.21 52 THR A O 19
ATOM 24574 N N . GLY A 1 53 ? -15.692 -5.117 -0.972 1.00 23.33 53 GLY A N 19
ATOM 24575 C CA . GLY A 1 53 ? -14.345 -5.563 -1.274 1.00 74.11 53 GLY A CA 19
ATOM 24576 C C . GLY A 1 53 ? -13.283 -4.610 -0.774 1.00 61.04 53 GLY A C 19
ATOM 24577 O O . GLY A 1 53 ? -12.149 -5.048 -0.626 1.00 2.43 53 GLY A O 19
ATOM 24581 N N . ILE A 1 54 ? -13.599 -3.347 -0.481 1.00 1.14 54 ILE A N 19
ATOM 24582 C CA . ILE A 1 54 ? -12.625 -2.386 0.043 1.00 42.12 54 ILE A CA 19
ATOM 24583 C C . ILE A 1 54 ? -11.998 -2.965 1.322 1.00 32.53 54 ILE A C 19
ATOM 24584 O O . ILE A 1 54 ? -10.806 -2.824 1.587 1.00 32.30 54 ILE A O 19
ATOM 24600 N N . GLN A 1 55 ? -12.821 -3.683 2.087 1.00 23.10 55 GLN A N 19
ATOM 24601 C CA . GLN A 1 55 ? -12.480 -4.348 3.318 1.00 2.02 55 GLN A CA 19
ATOM 24602 C C . GLN A 1 55 ? -11.420 -5.414 3.011 1.00 10.44 55 GLN A C 19
ATOM 24603 O O . GLN A 1 55 ? -10.308 -5.330 3.513 1.00 21.32 55 GLN A O 19
ATOM 24617 N N . ARG A 1 56 ? -11.736 -6.397 2.163 1.00 0.50 56 ARG A N 19
ATOM 24618 C CA . ARG A 1 56 ? -10.812 -7.469 1.760 1.00 41.41 56 ARG A CA 19
ATOM 24619 C C . ARG A 1 56 ? -9.517 -6.874 1.205 1.00 5.35 56 ARG A C 19
ATOM 24620 O O . ARG A 1 56 ? -8.436 -7.400 1.462 1.00 44.34 56 ARG A O 19
ATOM 24641 N N . ARG A 1 57 ? -9.607 -5.784 0.441 1.00 31.35 57 ARG A N 19
ATOM 24642 C CA . ARG A 1 57 ? -8.442 -5.116 -0.118 1.00 52.43 57 ARG A CA 19
ATOM 24643 C C . ARG A 1 57 ? -7.586 -4.597 1.041 1.00 12.02 57 ARG A C 19
ATOM 24644 O O . ARG A 1 57 ? -6.381 -4.849 1.047 1.00 74.01 57 ARG A O 19
ATOM 24665 N N . MET A 1 58 ? -8.192 -3.924 2.029 1.00 64.02 58 MET A N 19
ATOM 24666 C CA . MET A 1 58 ? -7.495 -3.391 3.197 1.00 20.41 58 MET A CA 19
ATOM 24667 C C . MET A 1 58 ? -6.891 -4.528 4.015 1.00 30.30 58 MET A C 19
ATOM 24668 O O . MET A 1 58 ? -5.755 -4.405 4.448 1.00 24.53 58 MET A O 19
ATOM 24682 N N . ASP A 1 59 ? -7.608 -5.638 4.207 1.00 12.14 59 ASP A N 19
ATOM 24683 C CA . ASP A 1 59 ? -7.149 -6.804 4.966 1.00 2.01 59 ASP A CA 19
ATOM 24684 C C . ASP A 1 59 ? -5.840 -7.312 4.358 1.00 72.54 59 ASP A C 19
ATOM 24685 O O . ASP A 1 59 ? -4.852 -7.531 5.060 1.00 51.00 59 ASP A O 19
ATOM 24694 N N . ILE A 1 60 ? -5.843 -7.509 3.035 1.00 21.45 60 ILE A N 19
ATOM 24695 C CA . ILE A 1 60 ? -4.715 -8.002 2.255 1.00 65.51 60 ILE A CA 19
ATOM 24696 C C . ILE A 1 60 ? -3.576 -6.979 2.236 1.00 30.31 60 ILE A C 19
ATOM 24697 O O . ILE A 1 60 ? -2.405 -7.365 2.149 1.00 61.41 60 ILE A O 19
ATOM 24713 N N . ALA A 1 61 ? -3.886 -5.685 2.305 1.00 3.43 61 ALA A N 19
ATOM 24714 C CA . ALA A 1 61 ? -2.876 -4.644 2.331 1.00 53.14 61 ALA A CA 19
ATOM 24715 C C . ALA A 1 61 ? -2.227 -4.632 3.718 1.00 31.23 61 ALA A C 19
ATOM 24716 O O . ALA A 1 61 ? -1.004 -4.579 3.811 1.00 32.12 61 ALA A O 19
ATOM 24723 N N . LEU A 1 62 ? -3.025 -4.724 4.789 1.00 21.34 62 LEU A N 19
ATOM 24724 C CA . LEU A 1 62 ? -2.553 -4.703 6.178 1.00 42.33 62 LEU A CA 19
ATOM 24725 C C . LEU A 1 62 ? -1.661 -5.892 6.500 1.00 42.35 62 LEU A C 19
ATOM 24726 O O . LEU A 1 62 ? -0.778 -5.790 7.353 1.00 71.14 62 LEU A O 19
ATOM 24742 N N . LEU A 1 63 ? -1.872 -7.019 5.824 1.00 60.14 63 LEU A N 19
ATOM 24743 C CA . LEU A 1 63 ? -1.079 -8.223 6.026 1.00 4.25 63 LEU A CA 19
ATOM 24744 C C . LEU A 1 63 ? 0.326 -8.088 5.442 1.00 4.33 63 LEU A C 19
ATOM 24745 O O . LEU A 1 63 ? 1.135 -8.996 5.630 1.00 15.23 63 LEU A O 19
ATOM 24761 N N . GLN A 1 64 ? 0.661 -6.970 4.786 1.00 44.12 64 GLN A N 19
ATOM 24762 C CA . GLN A 1 64 ? 1.992 -6.803 4.221 1.00 43.11 64 GLN A CA 19
ATOM 24763 C C . GLN A 1 64 ? 2.957 -6.272 5.296 1.00 3.14 64 GLN A C 19
ATOM 24764 O O . GLN A 1 64 ? 4.154 -6.195 5.028 1.00 45.43 64 GLN A O 19
ATOM 24778 N N . HIS A 1 65 ? 2.483 -5.925 6.503 1.00 21.11 65 HIS A N 19
ATOM 24779 C CA . HIS A 1 65 ? 3.315 -5.441 7.596 1.00 2.15 65 HIS A CA 19
ATOM 24780 C C . HIS A 1 65 ? 4.233 -6.570 8.047 1.00 63.41 65 HIS A C 19
ATOM 24781 O O . HIS A 1 65 ? 3.774 -7.552 8.633 1.00 3.30 65 HIS A O 19
ATOM 24795 N N . GLY A 1 66 ? 5.529 -6.409 7.816 1.00 53.44 66 GLY A N 19
ATOM 24796 C CA . GLY A 1 66 ? 6.563 -7.381 8.169 1.00 30.11 66 GLY A CA 19
ATOM 24797 C C . GLY A 1 66 ? 7.137 -8.113 6.954 1.00 44.43 66 GLY A C 19
ATOM 24798 O O . GLY A 1 66 ? 8.101 -8.863 7.111 1.00 73.42 66 GLY A O 19
ATOM 24802 N N . THR A 1 67 ? 6.563 -7.944 5.759 1.00 45.42 67 THR A N 19
ATOM 24803 C CA . THR A 1 67 ? 7.076 -8.551 4.544 1.00 75.44 67 THR A CA 19
ATOM 24804 C C . THR A 1 67 ? 8.452 -7.941 4.232 1.00 55.33 67 THR A C 19
ATOM 24805 O O . THR A 1 67 ? 8.746 -6.778 4.555 1.00 30.41 67 THR A O 19
ATOM 24816 N N . LEU A 1 68 ? 9.317 -8.736 3.615 1.00 64.24 68 LEU A N 19
ATOM 24817 C CA . LEU A 1 68 ? 10.650 -8.352 3.199 1.00 24.31 68 LEU A CA 19
ATOM 24818 C C . LEU A 1 68 ? 10.510 -8.023 1.724 1.00 52.23 68 LEU A C 19
ATOM 24819 O O . LEU A 1 68 ? 10.277 -8.907 0.901 1.00 52.34 68 LEU A O 19
ATOM 24835 N N . LEU A 1 69 ? 10.587 -6.743 1.399 1.00 14.13 69 LEU A N 19
ATOM 24836 C CA . LEU A 1 69 ? 10.479 -6.222 0.051 1.00 52.34 69 LEU A CA 19
ATOM 24837 C C . LEU A 1 69 ? 11.891 -5.901 -0.395 1.00 21.54 69 LEU A C 19
ATOM 24838 O O . LEU A 1 69 ? 12.489 -4.970 0.135 1.00 54.41 69 LEU A O 19
ATOM 24854 N N . LYS A 1 70 ? 12.414 -6.662 -1.355 1.00 23.24 70 LYS A N 19
ATOM 24855 C CA . LYS A 1 70 ? 13.773 -6.509 -1.888 1.00 24.55 70 LYS A CA 19
ATOM 24856 C C . LYS A 1 70 ? 14.806 -6.418 -0.755 1.00 42.12 70 LYS A C 19
ATOM 24857 O O . LYS A 1 70 ? 15.619 -5.499 -0.679 1.00 62.51 70 LYS A O 19
ATOM 24876 N N . GLU A 1 71 ? 14.713 -7.397 0.140 1.00 21.51 71 GLU A N 19
ATOM 24877 C CA . GLU A 1 71 ? 15.544 -7.618 1.324 1.00 43.42 71 GLU A CA 19
ATOM 24878 C C . GLU A 1 71 ? 15.552 -6.441 2.317 1.00 24.52 71 GLU A C 19
ATOM 24879 O O . GLU A 1 71 ? 16.564 -6.119 2.949 1.00 44.44 71 GLU A O 19
ATOM 24891 N N . LYS A 1 72 ? 14.385 -5.813 2.494 1.00 12.33 72 LYS A N 19
ATOM 24892 C CA . LYS A 1 72 ? 14.133 -4.694 3.402 1.00 51.11 72 LYS A CA 19
ATOM 24893 C C . LYS A 1 72 ? 12.802 -4.971 4.071 1.00 21.04 72 LYS A C 19
ATOM 24894 O O . LYS A 1 72 ? 11.786 -5.120 3.396 1.00 31.04 72 LYS A O 19
ATOM 24913 N N . LYS A 1 73 ? 12.800 -5.118 5.396 1.00 11.41 73 LYS A N 19
ATOM 24914 C CA . LYS A 1 73 ? 11.558 -5.398 6.119 1.00 1.44 73 LYS A CA 19
ATOM 24915 C C . LYS A 1 73 ? 10.790 -4.084 6.253 1.00 32.11 73 LYS A C 19
ATOM 24916 O O . LYS A 1 73 ? 11.197 -3.207 7.018 1.00 75.24 73 LYS A O 19
ATOM 24935 N N . ILE A 1 74 ? 9.731 -3.916 5.472 1.00 51.11 74 ILE A N 19
ATOM 24936 C CA . ILE A 1 74 ? 8.883 -2.728 5.450 1.00 74.15 74 ILE A CA 19
ATOM 24937 C C . ILE A 1 74 ? 7.867 -2.687 6.600 1.00 44.03 74 ILE A C 19
ATOM 24938 O O . ILE A 1 74 ? 7.829 -3.601 7.429 1.00 13.43 74 ILE A O 19
ATOM 24954 N N . ASN A 1 75 ? 7.162 -1.568 6.745 1.00 72.41 75 ASN A N 19
ATOM 24955 C CA . ASN A 1 75 ? 6.105 -1.327 7.724 1.00 62.31 75 ASN A CA 19
ATOM 24956 C C . ASN A 1 75 ? 4.864 -0.931 6.936 1.00 43.22 75 ASN A C 19
ATOM 24957 O O . ASN A 1 75 ? 5.007 -0.308 5.885 1.00 4.43 75 ASN A O 19
ATOM 24968 N N . VAL A 1 76 ? 3.672 -1.237 7.446 1.00 12.53 76 VAL A N 19
ATOM 24969 C CA . VAL A 1 76 ? 2.381 -0.932 6.845 1.00 54.52 76 VAL A CA 19
ATOM 24970 C C . VAL A 1 76 ? 1.462 -0.503 7.994 1.00 60.41 76 VAL A C 19
ATOM 24971 O O . VAL A 1 76 ? 1.295 -1.271 8.945 1.00 40.32 76 VAL A O 19
ATOM 24984 N N . GLU A 1 77 ? 0.917 0.716 7.944 1.00 45.42 77 GLU A N 19
ATOM 24985 C CA . GLU A 1 77 ? 0.032 1.278 8.964 1.00 62.04 77 GLU A CA 19
ATOM 24986 C C . GLU A 1 77 ? -1.128 2.051 8.309 1.00 43.13 77 GLU A C 19
ATOM 24987 O O . GLU A 1 77 ? -1.225 2.150 7.083 1.00 15.30 77 GLU A O 19
ATOM 24999 N N . LEU A 1 78 ? -2.059 2.540 9.126 1.00 12.51 78 LEU A N 19
ATOM 25000 C CA . LEU A 1 78 ? -3.242 3.291 8.710 1.00 41.55 78 LEU A CA 19
ATOM 25001 C C . LEU A 1 78 ? -2.950 4.762 8.398 1.00 4.02 78 LEU A C 19
ATOM 25002 O O . LEU A 1 78 ? -2.051 5.360 8.994 1.00 55.15 78 LEU A O 19
ATOM 25018 N N . THR A 1 79 ? -3.749 5.366 7.510 1.00 75.12 79 THR A N 19
ATOM 25019 C CA . THR A 1 79 ? -3.637 6.773 7.136 1.00 41.25 79 THR A CA 19
ATOM 25020 C C . THR A 1 79 ? -5.048 7.272 6.821 1.00 55.03 79 THR A C 19
ATOM 25021 O O . THR A 1 79 ? -5.743 6.662 5.997 1.00 61.21 79 THR A O 19
ATOM 25032 N N . VAL A 1 80 ? -5.454 8.399 7.415 1.00 12.54 80 VAL A N 19
ATOM 25033 C CA . VAL A 1 80 ? -6.769 9.008 7.201 1.00 75.11 80 VAL A CA 19
ATOM 25034 C C . VAL A 1 80 ? -7.886 7.999 7.570 1.00 44.03 80 VAL A C 19
ATOM 25035 O O . VAL A 1 80 ? -7.631 7.011 8.262 1.00 63.44 80 VAL A O 19
ATOM 25048 N N . GLY A 1 81 ? -9.129 8.255 7.158 1.00 4.15 81 GLY A N 19
ATOM 25049 C CA . GLY A 1 81 ? -10.280 7.406 7.408 1.00 44.51 81 GLY A CA 19
ATOM 25050 C C . GLY A 1 81 ? -11.135 7.978 8.524 1.00 33.43 81 GLY A C 19
ATOM 25051 O O . GLY A 1 81 ? -11.015 7.582 9.685 1.00 21.01 81 GLY A O 19
ATOM 25055 N N . GLY A 1 82 ? -12.007 8.910 8.158 1.00 74.33 82 GLY A N 19
ATOM 25056 C CA . GLY A 1 82 ? -12.954 9.622 8.993 1.00 24.13 82 GLY A CA 19
ATOM 25057 C C . GLY A 1 82 ? -13.821 10.443 8.061 1.00 11.21 82 GLY A C 19
ATOM 25058 O O . GLY A 1 82 ? -13.405 10.658 6.899 1.00 41.44 82 GLY A O 19
ATOM 25062 N N . GLY A 1 1 ? -14.160 8.540 5.102 1.00 61.50 1 GLY A N 20
ATOM 25063 C CA . GLY A 1 1 ? -14.915 8.917 3.901 1.00 51.51 1 GLY A CA 20
ATOM 25064 C C . GLY A 1 1 ? -14.903 7.769 2.904 1.00 3.55 1 GLY A C 20
ATOM 25065 O O . GLY A 1 1 ? -14.973 6.621 3.332 1.00 73.41 1 GLY A O 20
ATOM 25069 N N . ASN A 1 2 ? -14.826 8.035 1.592 1.00 40.32 2 ASN A N 20
ATOM 25070 C CA . ASN A 1 2 ? -14.811 6.985 0.563 1.00 1.33 2 ASN A CA 20
ATOM 25071 C C . ASN A 1 2 ? -13.442 6.660 0.000 1.00 11.13 2 ASN A C 20
ATOM 25072 O O . ASN A 1 2 ? -13.306 5.651 -0.675 1.00 21.04 2 ASN A O 20
ATOM 25083 N N . ARG A 1 3 ? -12.433 7.471 0.265 1.00 53.03 3 ARG A N 20
ATOM 25084 C CA . ARG A 1 3 ? -11.082 7.240 -0.247 1.00 42.50 3 ARG A CA 20
ATOM 25085 C C . ARG A 1 3 ? -10.147 7.129 0.936 1.00 53.41 3 ARG A C 20
ATOM 25086 O O . ARG A 1 3 ? -9.978 8.085 1.702 1.00 53.41 3 ARG A O 20
ATOM 25107 N N . PHE A 1 4 ? -9.623 5.924 1.116 1.00 52.34 4 PHE A N 20
ATOM 25108 C CA . PHE A 1 4 ? -8.709 5.536 2.174 1.00 31.15 4 PHE A CA 20
ATOM 25109 C C . PHE A 1 4 ? -7.301 5.453 1.593 1.00 33.42 4 PHE A C 20
ATOM 25110 O O . PHE A 1 4 ? -7.134 5.370 0.372 1.00 43.54 4 PHE A O 20
ATOM 25127 N N . ILE A 1 5 ? -6.295 5.503 2.464 1.00 30.50 5 ILE A N 20
ATOM 25128 C CA . ILE A 1 5 ? -4.880 5.430 2.138 1.00 54.22 5 ILE A CA 20
ATOM 25129 C C . ILE A 1 5 ? -4.229 4.455 3.118 1.00 10.14 5 ILE A C 20
ATOM 25130 O O . ILE A 1 5 ? -4.704 4.277 4.247 1.00 25.22 5 ILE A O 20
ATOM 25146 N N . VAL A 1 6 ? -3.179 3.789 2.656 1.00 21.20 6 VAL A N 20
ATOM 25147 C CA . VAL A 1 6 ? -2.373 2.837 3.393 1.00 61.24 6 VAL A CA 20
ATOM 25148 C C . VAL A 1 6 ? -0.964 3.426 3.402 1.00 5.44 6 VAL A C 20
ATOM 25149 O O . VAL A 1 6 ? -0.438 3.813 2.348 1.00 10.41 6 VAL A O 20
ATOM 25162 N N . PHE A 1 7 ? -0.410 3.601 4.600 1.00 14.13 7 PHE A N 20
ATOM 25163 C CA . PHE A 1 7 ? 0.926 4.119 4.814 1.00 23.24 7 PHE A CA 20
ATOM 25164 C C . PHE A 1 7 ? 1.854 2.934 4.638 1.00 60.20 7 PHE A C 20
ATOM 25165 O O . PHE A 1 7 ? 1.593 1.894 5.242 1.00 11.40 7 PHE A O 20
ATOM 25182 N N . VAL A 1 8 ? 2.923 3.068 3.861 1.00 65.42 8 VAL A N 20
ATOM 25183 C CA . VAL A 1 8 ? 3.876 1.980 3.679 1.00 73.44 8 VAL A CA 20
ATOM 25184 C C . VAL A 1 8 ? 5.256 2.625 3.773 1.00 35.14 8 VAL A C 20
ATOM 25185 O O . VAL A 1 8 ? 5.495 3.569 3.019 1.00 12.12 8 VAL A O 20
ATOM 25198 N N . GLY A 1 9 ? 6.138 2.196 4.690 1.00 14.50 9 GLY A N 20
ATOM 25199 C CA . GLY A 1 9 ? 7.479 2.777 4.824 1.00 60.41 9 GLY A CA 20
ATOM 25200 C C . GLY A 1 9 ? 8.577 1.736 4.995 1.00 73.54 9 GLY A C 20
ATOM 25201 O O . GLY A 1 9 ? 8.309 0.535 5.001 1.00 20.34 9 GLY A O 20
ATOM 25205 N N . SER A 1 10 ? 9.816 2.217 5.121 1.00 11.53 10 SER A N 20
ATOM 25206 C CA . SER A 1 10 ? 11.051 1.444 5.254 1.00 64.40 10 SER A CA 20
ATOM 25207 C C . SER A 1 10 ? 11.425 0.753 3.929 1.00 51.25 10 SER A C 20
ATOM 25208 O O . SER A 1 10 ? 12.194 -0.210 3.908 1.00 2.11 10 SER A O 20
ATOM 25216 N N . LEU A 1 11 ? 10.877 1.239 2.813 1.00 4.34 11 LEU A N 20
ATOM 25217 C CA . LEU A 1 11 ? 11.110 0.695 1.486 1.00 54.05 11 LEU A CA 20
ATOM 25218 C C . LEU A 1 11 ? 12.588 0.815 1.096 1.00 23.35 11 LEU A C 20
ATOM 25219 O O . LEU A 1 11 ? 13.256 1.777 1.495 1.00 11.23 11 LEU A O 20
ATOM 25235 N N . PRO A 1 12 ? 13.096 -0.139 0.299 1.00 70.12 12 PRO A N 20
ATOM 25236 C CA . PRO A 1 12 ? 14.476 -0.153 -0.165 1.00 23.25 12 PRO A CA 20
ATOM 25237 C C . PRO A 1 12 ? 14.730 1.005 -1.125 1.00 13.01 12 PRO A C 20
ATOM 25238 O O . PRO A 1 12 ? 13.826 1.404 -1.855 1.00 2.12 12 PRO A O 20
ATOM 25249 N N . ARG A 1 13 ? 15.963 1.515 -1.191 1.00 64.14 13 ARG A N 20
ATOM 25250 C CA . ARG A 1 13 ? 16.273 2.614 -2.112 1.00 53.31 13 ARG A CA 20
ATOM 25251 C C . ARG A 1 13 ? 16.093 2.185 -3.570 1.00 73.31 13 ARG A C 20
ATOM 25252 O O . ARG A 1 13 ? 15.735 3.024 -4.389 1.00 43.13 13 ARG A O 20
ATOM 25273 N N . ASP A 1 14 ? 16.303 0.905 -3.895 1.00 62.12 14 ASP A N 20
ATOM 25274 C CA . ASP A 1 14 ? 16.178 0.392 -5.265 1.00 52.34 14 ASP A CA 20
ATOM 25275 C C . ASP A 1 14 ? 14.774 -0.108 -5.628 1.00 73.02 14 ASP A C 20
ATOM 25276 O O . ASP A 1 14 ? 14.609 -0.811 -6.625 1.00 42.22 14 ASP A O 20
ATOM 25285 N N . ILE A 1 15 ? 13.769 0.184 -4.796 1.00 2.21 15 ILE A N 20
ATOM 25286 C CA . ILE A 1 15 ? 12.371 -0.188 -5.009 1.00 74.33 15 ILE A CA 20
ATOM 25287 C C . ILE A 1 15 ? 11.885 0.312 -6.383 1.00 2.50 15 ILE A C 20
ATOM 25288 O O . ILE A 1 15 ? 12.280 1.400 -6.813 1.00 72.22 15 ILE A O 20
ATOM 25304 N N . THR A 1 16 ? 10.969 -0.415 -7.026 1.00 24.32 16 THR A N 20
ATOM 25305 C CA . THR A 1 16 ? 10.420 -0.048 -8.325 1.00 4.12 16 THR A CA 20
ATOM 25306 C C . THR A 1 16 ? 8.894 -0.056 -8.291 1.00 31.52 16 THR A C 20
ATOM 25307 O O . THR A 1 16 ? 8.275 -0.739 -7.466 1.00 43.13 16 THR A O 20
ATOM 25318 N N . ALA A 1 17 ? 8.267 0.687 -9.207 1.00 62.30 17 ALA A N 20
ATOM 25319 C CA . ALA A 1 17 ? 6.815 0.748 -9.312 1.00 45.15 17 ALA A CA 20
ATOM 25320 C C . ALA A 1 17 ? 6.265 -0.627 -9.689 1.00 62.01 17 ALA A C 20
ATOM 25321 O O . ALA A 1 17 ? 5.161 -0.975 -9.273 1.00 10.43 17 ALA A O 20
ATOM 25328 N N . VAL A 1 18 ? 7.020 -1.412 -10.466 1.00 53.11 18 VAL A N 20
ATOM 25329 C CA . VAL A 1 18 ? 6.584 -2.741 -10.873 1.00 25.52 18 VAL A CA 20
ATOM 25330 C C . VAL A 1 18 ? 6.438 -3.627 -9.641 1.00 11.10 18 VAL A C 20
ATOM 25331 O O . VAL A 1 18 ? 5.436 -4.334 -9.508 1.00 64.14 18 VAL A O 20
ATOM 25344 N N . GLU A 1 19 ? 7.409 -3.577 -8.731 1.00 3.22 19 GLU A N 20
ATOM 25345 C CA . GLU A 1 19 ? 7.381 -4.387 -7.528 1.00 1.32 19 GLU A CA 20
ATOM 25346 C C . GLU A 1 19 ? 6.310 -3.877 -6.582 1.00 32.53 19 GLU A C 20
ATOM 25347 O O . GLU A 1 19 ? 5.670 -4.685 -5.907 1.00 63.32 19 GLU A O 20
ATOM 25359 N N . LEU A 1 20 ? 6.095 -2.560 -6.510 1.00 32.31 20 LEU A N 20
ATOM 25360 C CA . LEU A 1 20 ? 5.062 -2.018 -5.640 1.00 24.31 20 LEU A CA 20
ATOM 25361 C C . LEU A 1 20 ? 3.720 -2.521 -6.121 1.00 63.13 20 LEU A C 20
ATOM 25362 O O . LEU A 1 20 ? 2.920 -2.970 -5.297 1.00 13.41 20 LEU A O 20
ATOM 25378 N N . GLN A 1 21 ? 3.467 -2.457 -7.432 1.00 4.01 21 GLN A N 20
ATOM 25379 C CA . GLN A 1 21 ? 2.219 -2.945 -7.977 1.00 51.44 21 GLN A CA 20
ATOM 25380 C C . GLN A 1 21 ? 2.091 -4.409 -7.608 1.00 52.31 21 GLN A C 20
ATOM 25381 O O . GLN A 1 21 ? 1.076 -4.789 -7.052 1.00 2.24 21 GLN A O 20
ATOM 25395 N N . ASN A 1 22 ? 3.122 -5.213 -7.857 1.00 41.44 22 ASN A N 20
ATOM 25396 C CA . ASN A 1 22 ? 3.114 -6.639 -7.570 1.00 3.41 22 ASN A CA 20
ATOM 25397 C C . ASN A 1 22 ? 2.788 -6.967 -6.110 1.00 40.44 22 ASN A C 20
ATOM 25398 O O . ASN A 1 22 ? 1.978 -7.857 -5.857 1.00 75.12 22 ASN A O 20
ATOM 25409 N N . HIS A 1 23 ? 3.367 -6.258 -5.140 1.00 14.53 23 HIS A N 20
ATOM 25410 C CA . HIS A 1 23 ? 3.114 -6.535 -3.724 1.00 25.21 23 HIS A CA 20
ATOM 25411 C C . HIS A 1 23 ? 1.686 -6.236 -3.269 1.00 63.04 23 HIS A C 20
ATOM 25412 O O . HIS A 1 23 ? 1.175 -6.920 -2.386 1.00 71.55 23 HIS A O 20
ATOM 25426 N N . PHE A 1 24 ? 1.011 -5.261 -3.878 1.00 74.22 24 PHE A N 20
ATOM 25427 C CA . PHE A 1 24 ? -0.365 -4.881 -3.526 1.00 64.10 24 PHE A CA 20
ATOM 25428 C C . PHE A 1 24 ? -1.367 -5.215 -4.627 1.00 72.55 24 PHE A C 20
ATOM 25429 O O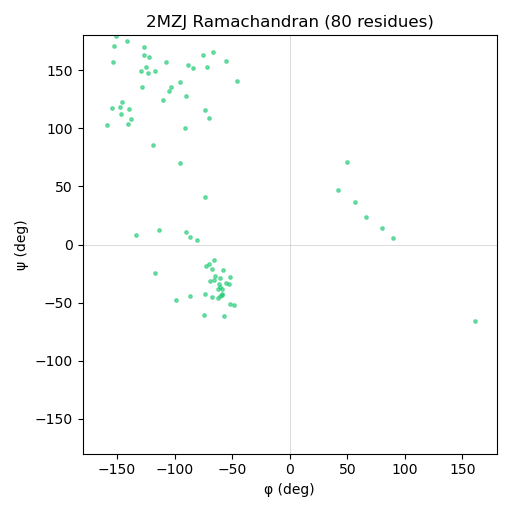 . PHE A 1 24 ? -2.552 -4.928 -4.481 1.00 10.42 24 PHE A O 20
ATOM 25446 N N . LYS A 1 25 ? -0.949 -5.900 -5.688 1.00 61.31 25 LYS A N 20
ATOM 25447 C CA . LYS A 1 25 ? -1.779 -6.285 -6.829 1.00 2.15 25 LYS A CA 20
ATOM 25448 C C . LYS A 1 25 ? -3.013 -7.052 -6.362 1.00 42.25 25 LYS A C 20
ATOM 25449 O O . LYS A 1 25 ? -4.124 -6.734 -6.784 1.00 23.23 25 LYS A O 20
ATOM 25468 N N . ASN A 1 26 ? -2.838 -7.981 -5.418 1.00 24.54 26 ASN A N 20
ATOM 25469 C CA . ASN A 1 26 ? -3.927 -8.788 -4.865 1.00 40.35 26 ASN A CA 20
ATOM 25470 C C . ASN A 1 26 ? -4.987 -7.913 -4.176 1.00 61.14 26 ASN A C 20
ATOM 25471 O O . ASN A 1 26 ? -6.177 -8.226 -4.237 1.00 4.22 26 ASN A O 20
ATOM 25482 N N . SER A 1 27 ? -4.562 -6.821 -3.527 1.00 50.10 27 SER A N 20
ATOM 25483 C CA . SER A 1 27 ? -5.415 -5.849 -2.837 1.00 10.11 27 SER A CA 20
ATOM 25484 C C . SER A 1 27 ? -5.955 -4.784 -3.810 1.00 11.13 27 SER A C 20
ATOM 25485 O O . SER A 1 27 ? -6.927 -4.114 -3.498 1.00 12.22 27 SER A O 20
ATOM 25493 N N . SER A 1 28 ? -5.359 -4.632 -4.991 1.00 1.05 28 SER A N 20
ATOM 25494 C CA . SER A 1 28 ? -5.740 -3.697 -6.049 1.00 11.34 28 SER A CA 20
ATOM 25495 C C . SER A 1 28 ? -5.844 -2.203 -5.640 1.00 64.11 28 SER A C 20
ATOM 25496 O O . SER A 1 28 ? -6.951 -1.667 -5.557 1.00 12.23 28 SER A O 20
ATOM 25504 N N . PRO A 1 29 ? -4.717 -1.504 -5.404 1.00 20.35 29 PRO A N 20
ATOM 25505 C CA . PRO A 1 29 ? -4.718 -0.081 -5.054 1.00 34.14 29 PRO A CA 20
ATOM 25506 C C . PRO A 1 29 ? -5.174 0.759 -6.254 1.00 73.04 29 PRO A C 20
ATOM 25507 O O . PRO A 1 29 ? -5.156 0.309 -7.404 1.00 33.23 29 PRO A O 20
ATOM 25518 N N . ASP A 1 30 ? -5.581 1.994 -5.992 1.00 2.24 30 ASP A N 20
ATOM 25519 C CA . ASP A 1 30 ? -6.048 2.965 -6.967 1.00 2.31 30 ASP A CA 20
ATOM 25520 C C . ASP A 1 30 ? -4.866 3.772 -7.462 1.00 63.13 30 ASP A C 20
ATOM 25521 O O . ASP A 1 30 ? -4.670 3.939 -8.672 1.00 2.52 30 ASP A O 20
ATOM 25530 N N . GLN A 1 31 ? -4.045 4.224 -6.509 1.00 52.13 31 GLN A N 20
ATOM 25531 C CA . GLN A 1 31 ? -2.885 5.046 -6.789 1.00 64.21 31 GLN A CA 20
ATOM 25532 C C . GLN A 1 31 ? -1.638 4.544 -6.086 1.00 12.24 31 GLN A C 20
ATOM 25533 O O . GLN A 1 31 ? -1.731 3.837 -5.082 1.00 51.02 31 GLN A O 20
ATOM 25547 N N . ILE A 1 32 ? -0.474 4.900 -6.638 1.00 14.21 32 ILE A N 20
ATOM 25548 C CA . ILE A 1 32 ? 0.837 4.518 -6.134 1.00 54.01 32 ILE A CA 20
ATOM 25549 C C . ILE A 1 32 ? 1.796 5.675 -6.428 1.00 72.01 32 ILE A C 20
ATOM 25550 O O . ILE A 1 32 ? 1.891 6.096 -7.589 1.00 33.44 32 ILE A O 20
ATOM 25566 N N . ARG A 1 33 ? 2.452 6.195 -5.387 1.00 72.44 33 ARG A N 20
ATOM 25567 C CA . ARG A 1 33 ? 3.422 7.283 -5.383 1.00 32.33 33 ARG A CA 20
ATOM 25568 C C . ARG A 1 33 ? 4.553 6.863 -4.444 1.00 23.42 33 ARG A C 20
ATOM 25569 O O . ARG A 1 33 ? 4.353 6.879 -3.224 1.00 11.21 33 ARG A O 20
ATOM 25590 N N . LEU A 1 34 ? 5.710 6.467 -4.977 1.00 71.12 34 LEU A N 20
ATOM 25591 C CA . LEU A 1 34 ? 6.867 6.028 -4.201 1.00 43.11 34 LEU A CA 20
ATOM 25592 C C . LEU A 1 34 ? 7.807 7.204 -3.942 1.00 33.43 34 LEU A C 20
ATOM 25593 O O . LEU A 1 34 ? 8.398 7.764 -4.866 1.00 25.21 34 LEU A O 20
ATOM 25609 N N . ARG A 1 35 ? 7.924 7.631 -2.681 1.00 23.10 35 ARG A N 20
ATOM 25610 C CA . ARG A 1 35 ? 8.821 8.715 -2.284 1.00 34.11 35 ARG A CA 20
ATOM 25611 C C . ARG A 1 35 ? 10.085 8.045 -1.753 1.00 42.45 35 ARG A C 20
ATOM 25612 O O . ARG A 1 35 ? 10.238 7.874 -0.535 1.00 71.24 35 ARG A O 20
ATOM 25633 N N . ALA A 1 36 ? 10.998 7.655 -2.654 1.00 73.25 36 ALA A N 20
ATOM 25634 C CA . ALA A 1 36 ? 12.257 6.998 -2.301 1.00 72.34 36 ALA A CA 20
ATOM 25635 C C . ALA A 1 36 ? 13.063 7.828 -1.297 1.00 3.42 36 ALA A C 20
ATOM 25636 O O . ALA A 1 36 ? 13.705 7.250 -0.423 1.00 71.24 36 ALA A O 20
ATOM 25643 N N . ASP A 1 37 ? 12.916 9.154 -1.339 1.00 3.32 37 ASP A N 20
ATOM 25644 C CA . ASP A 1 37 ? 13.567 10.150 -0.486 1.00 20.22 37 ASP A CA 20
ATOM 25645 C C . ASP A 1 37 ? 13.421 9.834 1.003 1.00 2.01 37 ASP A C 20
ATOM 25646 O O . ASP A 1 37 ? 14.305 10.157 1.798 1.00 70.13 37 ASP A O 20
ATOM 25655 N N . LYS A 1 38 ? 12.303 9.218 1.392 1.00 52.03 38 LYS A N 20
ATOM 25656 C CA . LYS A 1 38 ? 11.988 8.820 2.767 1.00 0.41 38 LYS A CA 20
ATOM 25657 C C . LYS A 1 38 ? 11.732 7.304 2.836 1.00 61.52 38 LYS A C 20
ATOM 25658 O O . LYS A 1 38 ? 11.591 6.753 3.927 1.00 12.40 38 LYS A O 20
ATOM 25677 N N . GLY A 1 39 ? 11.722 6.616 1.692 1.00 61.13 39 GLY A N 20
ATOM 25678 C CA . GLY A 1 39 ? 11.489 5.183 1.564 1.00 31.24 39 GLY A CA 20
ATOM 25679 C C . GLY A 1 39 ? 10.081 4.857 2.020 1.00 61.22 39 GLY A C 20
ATOM 25680 O O . GLY A 1 39 ? 9.887 3.937 2.810 1.00 10.34 39 GLY A O 20
ATOM 25684 N N . ILE A 1 40 ? 9.101 5.622 1.548 1.00 11.44 40 ILE A N 20
ATOM 25685 C CA . ILE A 1 40 ? 7.695 5.471 1.870 1.00 23.21 40 ILE A CA 20
ATOM 25686 C C . ILE A 1 40 ? 6.885 5.592 0.596 1.00 44.32 40 ILE A C 20
ATOM 25687 O O . ILE A 1 40 ? 7.362 6.119 -0.410 1.00 71.25 40 ILE A O 20
ATOM 25703 N N . ALA A 1 41 ? 5.650 5.125 0.661 1.00 41.04 41 ALA A N 20
ATOM 25704 C CA . ALA A 1 41 ? 4.704 5.144 -0.423 1.00 42.13 41 ALA A CA 20
ATOM 25705 C C . ALA A 1 41 ? 3.338 5.549 0.136 1.00 71.44 41 ALA A C 20
ATOM 25706 O O . ALA A 1 41 ? 3.130 5.572 1.356 1.00 73.44 41 ALA A O 20
ATOM 25713 N N . PHE A 1 42 ? 2.419 5.891 -0.762 1.00 2.03 42 PHE A N 20
ATOM 25714 C CA . PHE A 1 42 ? 1.047 6.288 -0.450 1.00 12.51 42 PHE A CA 20
ATOM 25715 C C . PHE A 1 42 ? 0.147 5.523 -1.401 1.00 65.53 42 PHE A C 20
ATOM 25716 O O . PHE A 1 42 ? 0.122 5.813 -2.603 1.00 0.43 42 PHE A O 20
ATOM 25733 N N . LEU A 1 43 ? -0.526 4.496 -0.899 1.00 1.32 43 LEU A N 20
ATOM 25734 C CA . LEU A 1 43 ? -1.406 3.664 -1.708 1.00 4.12 43 LEU A CA 20
ATOM 25735 C C . LEU A 1 43 ? -2.829 4.038 -1.360 1.00 30.55 43 LEU A C 20
ATOM 25736 O O . LEU A 1 43 ? -3.232 3.898 -0.208 1.00 74.42 43 LEU A O 20
ATOM 25752 N N . GLU A 1 44 ? -3.528 4.625 -2.322 1.00 1.44 44 GLU A N 20
ATOM 25753 C CA . GLU A 1 44 ? -4.902 5.079 -2.204 1.00 34.21 44 GLU A CA 20
ATOM 25754 C C . GLU A 1 44 ? -5.828 3.953 -2.645 1.00 63.24 44 GLU A C 20
ATOM 25755 O O . GLU A 1 44 ? -5.430 3.148 -3.491 1.00 40.43 44 GLU A O 20
ATOM 25767 N N . PHE A 1 45 ? -7.060 3.927 -2.139 1.00 20.44 45 PHE A N 20
ATOM 25768 C CA . PHE A 1 45 ? -8.070 2.928 -2.457 1.00 4.32 45 PHE A CA 20
ATOM 25769 C C . PHE A 1 45 ? -9.448 3.601 -2.392 1.00 41.32 45 PHE A C 20
ATOM 25770 O O . PHE A 1 45 ? -9.704 4.377 -1.465 1.00 63.51 45 PHE A O 20
ATOM 25787 N N . ASP A 1 46 ? -10.318 3.324 -3.370 1.00 0.00 46 ASP A N 20
ATOM 25788 C CA . ASP A 1 46 ? -11.676 3.871 -3.467 1.00 61.12 46 ASP A CA 20
ATOM 25789 C C . ASP A 1 46 ? -12.725 2.870 -3.010 1.00 40.45 46 ASP A C 20
ATOM 25790 O O . ASP A 1 46 ? -12.918 1.824 -3.629 1.00 64.41 46 ASP A O 20
ATOM 25799 N N . ALA A 1 47 ? -13.345 3.193 -1.876 1.00 3.13 47 ALA A N 20
ATOM 25800 C CA . ALA A 1 47 ? -14.401 2.455 -1.219 1.00 21.14 47 ALA A CA 20
ATOM 25801 C C . ALA A 1 47 ? -15.722 2.670 -1.936 1.00 43.45 47 ALA A C 20
ATOM 25802 O O . ALA A 1 47 ? -16.637 1.877 -1.714 1.00 33.31 47 ALA A O 20
ATOM 25809 N N . ASP A 1 48 ? -15.874 3.751 -2.713 1.00 2.13 48 ASP A N 20
ATOM 25810 C CA . ASP A 1 48 ? -17.109 3.984 -3.457 1.00 41.33 48 ASP A CA 20
ATOM 25811 C C . ASP A 1 48 ? -17.259 2.830 -4.445 1.00 11.24 48 ASP A C 20
ATOM 25812 O O . ASP A 1 48 ? -18.373 2.401 -4.744 1.00 31.14 48 ASP A O 20
ATOM 25821 N N . LYS A 1 49 ? -16.127 2.278 -4.905 1.00 61.35 49 LYS A N 20
ATOM 25822 C CA . LYS A 1 49 ? -16.101 1.154 -5.831 1.00 20.32 49 LYS A CA 20
ATOM 25823 C C . LYS A 1 49 ? -16.759 -0.083 -5.204 1.00 52.13 49 LYS A C 20
ATOM 25824 O O . LYS A 1 49 ? -17.357 -0.861 -5.950 1.00 44.03 49 LYS A O 20
ATOM 25843 N N . ASP A 1 50 ? -16.651 -0.299 -3.884 1.00 35.35 50 ASP A N 20
ATOM 25844 C CA . ASP A 1 50 ? -17.252 -1.470 -3.242 1.00 12.54 50 ASP A CA 20
ATOM 25845 C C . ASP A 1 50 ? -17.520 -1.309 -1.741 1.00 53.12 50 ASP A C 20
ATOM 25846 O O . ASP A 1 50 ? -16.595 -1.338 -0.915 1.00 4.22 50 ASP A O 20
ATOM 25855 N N . ARG A 1 51 ? -18.793 -1.190 -1.359 1.00 70.22 51 ARG A N 20
ATOM 25856 C CA . ARG A 1 51 ? -19.177 -1.059 0.042 1.00 74.15 51 ARG A CA 20
ATOM 25857 C C . ARG A 1 51 ? -18.921 -2.328 0.852 1.00 14.14 51 ARG A C 20
ATOM 25858 O O . ARG A 1 51 ? -18.868 -2.212 2.082 1.00 12.33 51 ARG A O 20
ATOM 25879 N N . THR A 1 52 ? -18.768 -3.509 0.244 1.00 74.35 52 THR A N 20
ATOM 25880 C CA . THR A 1 52 ? -18.539 -4.736 1.006 1.00 70.22 52 THR A CA 20
ATOM 25881 C C . THR A 1 52 ? -17.242 -5.486 0.638 1.00 4.12 52 THR A C 20
ATOM 25882 O O . THR A 1 52 ? -17.063 -6.641 1.050 1.00 63.12 52 THR A O 20
ATOM 25893 N N . GLY A 1 53 ? -16.314 -4.840 -0.085 1.00 3.44 53 GLY A N 20
ATOM 25894 C CA . GLY A 1 53 ? -15.026 -5.400 -0.507 1.00 20.05 53 GLY A CA 20
ATOM 25895 C C . GLY A 1 53 ? -13.807 -4.513 -0.229 1.00 53.14 53 GLY A C 20
ATOM 25896 O O . GLY A 1 53 ? -12.697 -5.046 -0.182 1.00 34.04 53 GLY A O 20
ATOM 25900 N N . ILE A 1 54 ? -13.957 -3.195 -0.020 1.00 13.13 54 ILE A N 20
ATOM 25901 C CA . ILE A 1 54 ? -12.827 -2.296 0.274 1.00 42.03 54 ILE A CA 20
ATOM 25902 C C . ILE A 1 54 ? -12.093 -2.788 1.534 1.00 60.33 54 ILE A C 20
ATOM 25903 O O . ILE A 1 54 ? -10.877 -2.657 1.684 1.00 54.42 54 ILE A O 20
ATOM 25919 N N . GLN A 1 55 ? -12.856 -3.415 2.427 1.00 34.23 55 GLN A N 20
ATOM 25920 C CA . GLN A 1 55 ? -12.418 -3.956 3.688 1.00 70.43 55 GLN A CA 20
ATOM 25921 C C . GLN A 1 55 ? -11.412 -5.096 3.453 1.00 32.21 55 GLN A C 20
ATOM 25922 O O . GLN A 1 55 ? -10.267 -5.049 3.889 1.00 0.04 55 GLN A O 20
ATOM 25936 N N . ARG A 1 56 ? -11.810 -6.102 2.687 1.00 33.43 56 ARG A N 20
ATOM 25937 C CA . ARG A 1 56 ? -10.992 -7.265 2.315 1.00 61.32 56 ARG A CA 20
ATOM 25938 C C . ARG A 1 56 ? -9.724 -6.823 1.585 1.00 3.45 56 ARG A C 20
ATOM 25939 O O . ARG A 1 56 ? -8.733 -7.555 1.579 1.00 30.50 56 ARG A O 20
ATOM 25960 N N . ARG A 1 57 ? -9.743 -5.677 0.902 1.00 70.21 57 ARG A N 20
ATOM 25961 C CA . ARG A 1 57 ? -8.571 -5.166 0.210 1.00 30.22 57 ARG A CA 20
ATOM 25962 C C . ARG A 1 57 ? -7.627 -4.573 1.246 1.00 12.23 57 ARG A C 20
ATOM 25963 O O . ARG A 1 57 ? -6.432 -4.866 1.202 1.00 71.24 57 ARG A O 20
ATOM 25984 N N . MET A 1 58 ? -8.163 -3.777 2.177 1.00 54.43 58 MET A N 20
ATOM 25985 C CA . MET A 1 58 ? -7.401 -3.151 3.249 1.00 53.22 58 MET A CA 20
ATOM 25986 C C . MET A 1 58 ? -6.698 -4.241 4.059 1.00 0.12 58 MET A C 20
ATOM 25987 O O . MET A 1 58 ? -5.518 -4.117 4.361 1.00 33.35 58 MET A O 20
ATOM 26001 N N . ASP A 1 59 ? -7.389 -5.349 4.333 1.00 30.52 59 ASP A N 20
ATOM 26002 C CA . ASP A 1 59 ? -6.881 -6.500 5.082 1.00 1.44 59 ASP A CA 20
ATOM 26003 C C . ASP A 1 59 ? -5.594 -7.027 4.442 1.00 62.13 59 ASP A C 20
ATOM 26004 O O . ASP A 1 59 ? -4.603 -7.258 5.134 1.00 23.13 59 ASP A O 20
ATOM 26013 N N . ILE A 1 60 ? -5.611 -7.235 3.118 1.00 64.32 60 ILE A N 20
ATOM 26014 C CA . ILE A 1 60 ? -4.470 -7.728 2.347 1.00 63.14 60 ILE A CA 20
ATOM 26015 C C . ILE A 1 60 ? -3.341 -6.701 2.397 1.00 61.22 60 ILE A C 20
ATOM 26016 O O . ILE A 1 60 ? -2.172 -7.084 2.505 1.00 34.45 60 ILE A O 20
ATOM 26032 N N . ALA A 1 61 ? -3.664 -5.411 2.279 1.00 40.23 61 ALA A N 20
ATOM 26033 C CA . ALA A 1 61 ? -2.661 -4.362 2.328 1.00 54.30 61 ALA A CA 20
ATOM 26034 C C . ALA A 1 61 ? -1.986 -4.392 3.703 1.00 45.22 61 ALA A C 20
ATOM 26035 O O . ALA A 1 61 ? -0.759 -4.365 3.779 1.00 3.14 61 ALA A O 20
ATOM 26042 N N . LEU A 1 62 ? -2.772 -4.506 4.779 1.00 72.04 62 LEU A N 20
ATOM 26043 C CA . LEU A 1 62 ? -2.279 -4.559 6.155 1.00 73.23 62 LEU A CA 20
ATOM 26044 C C . LEU A 1 62 ? -1.428 -5.806 6.370 1.00 14.31 62 LEU A C 20
ATOM 26045 O O . LEU A 1 62 ? -0.472 -5.782 7.148 1.00 53.52 62 LEU A O 20
ATOM 26061 N N . LEU A 1 63 ? -1.745 -6.909 5.685 1.00 51.43 63 LEU A N 20
ATOM 26062 C CA . LEU A 1 63 ? -0.988 -8.147 5.795 1.00 75.00 63 LEU A CA 20
ATOM 26063 C C . LEU A 1 63 ? 0.440 -7.959 5.277 1.00 63.52 63 LEU A C 20
ATOM 26064 O O . LEU A 1 63 ? 1.264 -8.836 5.518 1.00 3.35 63 LEU A O 20
ATOM 26080 N N . GLN A 1 64 ? 0.771 -6.843 4.612 1.00 10.11 64 GLN A N 20
ATOM 26081 C CA . GLN A 1 64 ? 2.120 -6.599 4.121 1.00 63.43 64 GLN A CA 20
ATOM 26082 C C . GLN A 1 64 ? 2.993 -5.957 5.218 1.00 25.43 64 GLN A C 20
ATOM 26083 O O . GLN A 1 64 ? 4.167 -5.689 4.974 1.00 53.01 64 GLN A O 20
ATOM 26097 N N . HIS A 1 65 ? 2.466 -5.689 6.421 1.00 13.21 65 HIS A N 20
ATOM 26098 C CA . HIS A 1 65 ? 3.236 -5.102 7.514 1.00 25.14 65 HIS A CA 20
ATOM 26099 C C . HIS A 1 65 ? 4.323 -6.097 7.904 1.00 34.20 65 HIS A C 20
ATOM 26100 O O . HIS A 1 65 ? 4.037 -7.190 8.408 1.00 43.32 65 HIS A O 20
ATOM 26114 N N . GLY A 1 66 ? 5.566 -5.719 7.638 1.00 31.42 66 GLY A N 20
ATOM 26115 C CA . GLY A 1 66 ? 6.742 -6.523 7.917 1.00 70.55 66 GLY A CA 20
ATOM 26116 C C . GLY A 1 66 ? 7.258 -7.282 6.695 1.00 40.12 66 GLY A C 20
ATOM 26117 O O . GLY A 1 66 ? 8.227 -8.020 6.855 1.00 65.13 66 GLY A O 20
ATOM 26121 N N . THR A 1 67 ? 6.664 -7.150 5.497 1.00 22.34 67 THR A N 20
ATOM 26122 C CA . THR A 1 67 ? 7.185 -7.895 4.356 1.00 21.33 67 THR A CA 20
ATOM 26123 C C . THR A 1 67 ? 8.587 -7.401 3.994 1.00 60.34 67 THR A C 20
ATOM 26124 O O . THR A 1 67 ? 8.928 -6.218 4.103 1.00 63.33 67 THR A O 20
ATOM 26135 N N . LEU A 1 68 ? 9.431 -8.350 3.597 1.00 33.12 68 LEU A N 20
ATOM 26136 C CA . LEU A 1 68 ? 10.809 -8.119 3.221 1.00 21.12 68 LEU A CA 20
ATOM 26137 C C . LEU A 1 68 ? 10.856 -7.871 1.726 1.00 50.12 68 LEU A C 20
ATOM 26138 O O . LEU A 1 68 ? 10.496 -8.740 0.930 1.00 55.22 68 LEU A O 20
ATOM 26154 N N . LEU A 1 69 ? 11.276 -6.670 1.349 1.00 54.34 69 LEU A N 20
ATOM 26155 C CA . LEU A 1 69 ? 11.399 -6.220 -0.025 1.00 52.24 69 LEU A CA 20
ATOM 26156 C C . LEU A 1 69 ? 12.843 -5.810 -0.200 1.00 43.12 69 LEU A C 20
ATOM 26157 O O . LEU A 1 69 ? 13.282 -4.887 0.474 1.00 32.10 69 LEU A O 20
ATOM 26173 N N . LYS A 1 70 ? 13.560 -6.441 -1.128 1.00 40.14 70 LYS A N 20
ATOM 26174 C CA . LYS A 1 70 ? 14.973 -6.205 -1.423 1.00 53.53 70 LYS A CA 20
ATOM 26175 C C . LYS A 1 70 ? 15.774 -6.098 -0.116 1.00 32.21 70 LYS A C 20
ATOM 26176 O O . LYS A 1 70 ? 16.552 -5.168 0.086 1.00 72.45 70 LYS A O 20
ATOM 26195 N N . GLU A 1 71 ? 15.537 -7.051 0.784 1.00 11.31 71 GLU A N 20
ATOM 26196 C CA . GLU A 1 71 ? 16.175 -7.180 2.098 1.00 20.42 71 GLU A CA 20
ATOM 26197 C C . GLU A 1 71 ? 15.972 -5.979 3.030 1.00 25.10 71 GLU A C 20
ATOM 26198 O O . GLU A 1 71 ? 16.839 -5.625 3.836 1.00 61.41 71 GLU A O 20
ATOM 26210 N N . LYS A 1 72 ? 14.810 -5.337 2.933 1.00 1.23 72 LYS A N 20
ATOM 26211 C CA . LYS A 1 72 ? 14.415 -4.197 3.745 1.00 11.10 72 LYS A CA 20
ATOM 26212 C C . LYS A 1 72 ? 13.034 -4.552 4.263 1.00 33.21 72 LYS A C 20
ATOM 26213 O O . LYS A 1 72 ? 12.115 -4.800 3.481 1.00 11.44 72 LYS A O 20
ATOM 26232 N N . LYS A 1 73 ? 12.901 -4.665 5.583 1.00 21.11 73 LYS A N 20
ATOM 26233 C CA . LYS A 1 73 ? 11.639 -5.003 6.221 1.00 25.03 73 LYS A CA 20
ATOM 26234 C C . LYS A 1 73 ? 10.782 -3.752 6.255 1.00 31.50 73 LYS A C 20
ATOM 26235 O O . LYS A 1 73 ? 11.076 -2.808 6.993 1.00 32.25 73 LYS A O 20
ATOM 26254 N N . ILE A 1 74 ? 9.755 -3.736 5.429 1.00 35.13 74 ILE A N 20
ATOM 26255 C CA . ILE A 1 74 ? 8.819 -2.635 5.303 1.00 42.34 74 ILE A CA 20
ATOM 26256 C C . ILE A 1 74 ? 7.793 -2.652 6.440 1.00 24.25 74 ILE A C 20
ATOM 26257 O O . ILE A 1 74 ? 7.756 -3.580 7.252 1.00 51.43 74 ILE A O 20
ATOM 26273 N N . ASN A 1 75 ? 7.005 -1.591 6.555 1.00 13.02 75 ASN A N 20
ATOM 26274 C CA . ASN A 1 75 ? 5.953 -1.407 7.551 1.00 54.15 75 ASN A CA 20
ATOM 26275 C C . ASN A 1 75 ? 4.691 -0.930 6.865 1.00 43.42 75 ASN A C 20
ATOM 26276 O O . ASN A 1 75 ? 4.792 -0.298 5.813 1.00 24.51 75 ASN A O 20
ATOM 26287 N N . VAL A 1 76 ? 3.531 -1.178 7.479 1.00 31.43 76 VAL A N 20
ATOM 26288 C CA . VAL A 1 76 ? 2.241 -0.764 6.939 1.00 64.41 76 VAL A CA 20
ATOM 26289 C C . VAL A 1 76 ? 1.341 -0.241 8.061 1.00 31.13 76 VAL A C 20
ATOM 26290 O O . VAL A 1 76 ? 1.247 -0.869 9.108 1.00 22.51 76 VAL A O 20
ATOM 26303 N N . GLU A 1 77 ? 0.692 0.908 7.868 1.00 64.52 77 GLU A N 20
ATOM 26304 C CA . GLU A 1 77 ? -0.216 1.532 8.832 1.00 52.10 77 GLU A CA 20
ATOM 26305 C C . GLU A 1 77 ? -1.364 2.196 8.064 1.00 35.42 77 GLU A C 20
ATOM 26306 O O . GLU A 1 77 ? -1.396 2.180 6.832 1.00 41.34 77 GLU A O 20
ATOM 26318 N N . LEU A 1 78 ? -2.342 2.737 8.787 1.00 2.24 78 LEU A N 20
ATOM 26319 C CA . LEU A 1 78 ? -3.487 3.427 8.213 1.00 31.32 78 LEU A CA 20
ATOM 26320 C C . LEU A 1 78 ? -3.234 4.929 8.246 1.00 53.00 78 LEU A C 20
ATOM 26321 O O . LEU A 1 78 ? -2.572 5.444 9.152 1.00 0.14 78 LEU A O 20
ATOM 26337 N N . THR A 1 79 ? -3.818 5.638 7.283 1.00 71.42 79 THR A N 20
ATOM 26338 C CA . THR A 1 79 ? -3.697 7.079 7.195 1.00 5.22 79 THR A CA 20
ATOM 26339 C C . THR A 1 79 ? -4.985 7.624 6.580 1.00 11.34 79 THR A C 20
ATOM 26340 O O . THR A 1 79 ? -5.078 7.846 5.375 1.00 5.11 79 THR A O 20
ATOM 26351 N N . VAL A 1 80 ? -6.015 7.797 7.412 1.00 13.51 80 VAL A N 20
ATOM 26352 C CA . VAL A 1 80 ? -7.317 8.315 6.998 1.00 45.32 80 VAL A CA 20
ATOM 26353 C C . VAL A 1 80 ? -8.136 8.673 8.233 1.00 33.20 80 VAL A C 20
ATOM 26354 O O . VAL A 1 80 ? -8.497 9.833 8.438 1.00 14.23 80 VAL A O 20
ATOM 26367 N N . GLY A 1 81 ? -8.436 7.680 9.062 1.00 10.34 81 GLY A N 20
ATOM 26368 C CA . GLY A 1 81 ? -9.206 7.857 10.290 1.00 64.24 81 GLY A CA 20
ATOM 26369 C C . GLY A 1 81 ? -8.426 8.659 11.330 1.00 2.43 81 GLY A C 20
ATOM 26370 O O . GLY A 1 81 ? -9.021 9.439 12.076 1.00 2.44 81 GLY A O 20
ATOM 26374 N N . GLY A 1 82 ? -7.104 8.518 11.341 1.00 75.11 82 GLY A N 20
ATOM 26375 C CA . GLY A 1 82 ? -6.169 9.167 12.233 1.00 63.40 82 GLY A CA 20
ATOM 26376 C C . GLY A 1 82 ? -4.793 8.711 11.810 1.00 3.35 82 GLY A C 20
ATOM 26377 O O . GLY A 1 82 ? -4.494 7.509 11.975 1.00 63.22 82 GLY A O 20
#

Secondary structure (DSSP, 8-state):
--EEEEEEE---TT--HHHHHHHHTTT--S--EEEGGGTEEEEEEEGGG-TTTHHHHHHHHHTTTT-EETTEE-EEEEES--